Protein 5SV0 (pdb70)

Secondary structure (DSSP, 8-state):
--S-S-----HHHHHTTS-HHHHHHHHHHHHHHHHHHHHHHHHHHHHHHHHHHHHHHHHHHTT-SSHHHHHHHTTTS-TT-HHHHHHHHHHHHHHHTTT---TTT--HHHHHHHHHHHHHHHHHHTTHHHHHHHHHHHHHHHHHHHHHHHHHHHHHHHHS-S--STTSHHHHHHHHHHHHHHHHHHHHHHHHHHHHHHHHHHHHHHHHHHHHHHHHHHHHHHHHHHHHHH--/--HHHHHTTS-HHHHHHHHHHHHHHHHHHHHHHHHHHHHHHHHHHHHHHHHHHTT--SHHHHHHHHTTS-TT-HHHHHHHHHHHHHHHTTT-S-TTT--HHHHHHHHHHHHHHHHHTTTHHHHHHHHHHHHHHHHHHHHHHHHHHHHHHHHHT---GGGTHHHHHHHHHHHHHHHHHHHHHHHHHHHHHHHHHHHHHHHHHHHHHHHHHHHHHHHHHHHHHH--/-HHHHHTSS-HHHHHHHHHHHHHHHHHHHHHHHHHHHHHHHHHHHHHHHHHHHT-SSHHHHHHHTTTS-TT-HHHHHHHHHHHHHHHTTT-S-TTT--HHHHHHHHHHHHHHHHHTTTHHHHHHHHHHHHHHHHHHHHHHHHHHHHHHHHH---SHHHHHHHHHHHHHHHHHHHHHHHHHHHHHHHHHHHHHHHHHHHHHHHHHHHHHHHHHHHHHHHHH-/--SHHHHHHHHHHHHHHHHHHHHHHHHHHHHHHHHHHHHHHHHHTT-SSHHHHHHHHTTS-TT-HHHHHHHHHHHHHHHTTT---TTT--HHHHHHHHHHHHHHHHHHTTHHHHHHHHHHHHHHHHHHHHHHHHHHHHHHHTTT--SGGGTHHHHHHHHHHHHHHHHHHHHHHHHHHHHHHHHHHHHHHHHHHHHHHHHHHHHHHHHHHHHHH-/--HHHHHHHHHHHHHHHHHHHHHHHHHHHHHHHHHHHHHHHHHHTT-SSHHHHHHHHSSS-TT-HHHHHHHHHHHHHHHTTT---TTT--HHHHHHHHHHHHHHHHHHTTHHHHHHHHHHHHHHHHHHHHHHHHHHHHHHTTS----TTTSHHHHHHHHHHHHHHHHHHHHHHHHHHHHHHHHHHHHHHHHHHHHHHHHHHHHHHHHHHHHTT--/--HHHHSS-HHHHHHHHHHHHHHHHHHHHHHHHHHHHHHHHHHHHHHHHHHTT-SSHHHHHHHHTTS-TT-HHHHHHHHHHHHHHHTTT---TTT--HHHHHHHHHHHHHHHHHSTTHHHHHHHHHHHHHHHHHHHHHHHHHHHHHHTTTT--SSTTHHHHHHHHHHHHHHHHHHHHHHHHHHHHHHHHHHHHHHHHHHHHHHHHHHHHHHHHHHHHHHH--/----SHHHHHTTS-HHHHHHHHHHHHHHHHHHHHHHHHHHHHHHHHHHHHHHHHHHTT--SHHHHHHHTTTS-TT-HHHHHHHHHHHHHHHTTT---TTT--HHHHHHHHHHHHHHHHHTTTHHHHHHHHHHHHHHHHHHHHHHHHHHHHHHHHHTSS-SSSSHHHHHHHHHHHHHHHHHHHHHHHHHHHHHHHHHHHHHHHHHHHHHHHHHHHHHHHHHHHHHHS--/-HHHHHHHSS-HHHHHHHHHHHHHHHHHHHHHHHHHHHHHHHHHHHHHHHHHHHT-SSSHHHHHHHTTS-TT-HHHHHHHHHHHHHHHTTT---TTT--HHHHHHHHHHHHHHHHHTTTHHHHHHHHHHHHHHHHHHHHHHHHHHHHHHHHHT---GGGTHHHHHHHHHHHHHHHHHHHHHHHHHHHHHHHHHHHHHHHHHHHHHHHHHHHHHHHHHHHHHH--/-TTHHHHHS--THHHHHHHHHHHHHHHHHHHHHHHHHHHHHHHHHHHHHHHHHHT--SHHHHHHHTTTS-TT-HHHHHHHHHHHHHHHTTT-S-TTT--HHHHHHHHHHHHHHHHHTTTHHHHHHHHHHHHHHHHHHHHHHHHHHHHHHHSS---SHHHHHHHHHHHHHHHHHHHHHHHHHHHHHHHHHHHHHHHHHHHHHHHHHHHHHHHHHHHHHHHHH-/--HHHHHHHHHHHHHHHHHHHHHHHHHHHHHHHHHHHHHHHHHHTT-SSHHHHHHHHTTS-TT-HHHHHHHHHHHHHHHTTT-S-TTT--HHHHHHHHHHHHHHHHHHTTHHHHHHHHHHHHHHHHHHHHHHHHHHHHHHTTT---TTTTTHHHHHHHHHHHHHHHHHHHHHHHHHHHHHHHHHHHHHHHHHHHHHHHHHHHHHHHHHHHHH-

GO terms:
  GO:0005515 protein binding (F, IPI)
  GO:0005886 plasma membrane (C, IDA)
  GO:0042802 identical protein binding (F, IDA)
  GO:0098797 plasma membrane protein complex (C, IDA)
  GO:0042928 ferrichrome import into cell (P, EXP)
  GO:0031992 energy transducer activity (F, IMP)
  GO:0050821 protein stabilization (P, IMP)

Foldseek 3Di:
DDLVVLQVVADPLLVVLLVVLVVLLVLLVVCLVVLVVVLVVLVVLLVVLLVQCVVQLALVSNQVSCVPSDPPDLLNVLSVLLVVLCVVCPPDPDVVVNVVSVVVLVVVLVVVLVVLCVSLVSLVCLLVCLLVSLVVQLVVQVVVLCVVCPPVPHDDVVVSVSSNVSSVVSNVSSNVSNPSSVVSSVVSVVSSVVSSVSSVVSSVSNVVNSVVVVVVVVVVVVPD/DVVCVQPVDDPLLVVLLVVLVVLQVVLVVCLVVLVVVLVVLVVLLVVLVVQQVPDPALVVSCVSCVVSDDPDLLNVLSVLLVVLCVVCPPPPDVVVSVVSLVVQLVVLVVVLVVSCVVLVSLVVQLVCLQVSLQVQLVQLQVVLVVQCVVVVDPDDVSSVRSNVRSVVSNVSSCVSNVSSVVSSVVSNVSSVVVSVSSVVSSVVNVVNSVVVVVVVVVVVD/DDPVLVVLLVVLVVLLVLLVVCLVVLVVVLVVLVVLLVVLVVQLVPDPALVSNQVSCVPSDPPRLLNVLSVLLVVLVVVCPVDPDVVVSVVSLVVLVVVLVVVLVVSCPPLVSLVVLLVCLLVSLVVQLVVQVVVLVVVCVPPPDDDCVVSVVSNVSSNVSNVSSNVSNVSSVVSSVVSVVSSVVSSVSSVVSSVSSVVNSVVVVVVVVVVVVD/DDVLLVVLQVVLVVLQVVLVVLLVVLVVVLVVLVVLLVVLVVQQVPDPALVSNCVSCVPSDPPNLLNVLSVLLVVLVVVCPVPPDLVVSVVSVVVLVVVLVVVLVVLCVSLPSLVVQQVCLQVSLVVQLVVLQVVLVVQCPPVPDDDDPSSVRSNVRSVVSNVSSCSRHPVSVVSSVVSNVSSVVVSVSSVVSSVVSVVNSSVVVVVVVVVVPPD/DVVLLVPDDPLLVVLLVVLVVLLVLLVVCVVVLVVVLVVLVVLLVVLLVQQVVDPALVSNCVSCVPSDDPDLLVVLSVLLVVLVVVCVVPPDVVVSVVSLVVQLVVLVVVLVVLCPPLVSLVVQLVCLQVSLQVFLVVLQVVLVVQCPPVVDDDPPSSVSSNVRNVVSNVSSCSSNVSSVVSSVVSNVSSVVVSVSSVVSSVSSVVNSSVVVVVVVVVVVVD/DDDDDPVVLLVVADPLLNVLLVVLVVLLVVLVVCLVVLVVVLVVLVVLLVVLCVQQVPDQALVSNCVSVVPSDPPNLLNVLSVLLVVLCVVCPPDPDVVVSVVSLVVLVVVLVVVLVVSCVCLVSLVVLLVCLLVSLVVQLVVLVVVLVVCCVVVHDPPCVVSVSSNVSSVVSNVSSNVSNVSSVVSSVVSVVSSVVVSVSSVVSSVVSVVNSVVVSVVVVVVVPDDD/DPDVVLLVDADPLLVVLLVVLVVLLVVLVVVLVVLVVVLVVLVVLLVVLLVQQVPDQALVSNCVSCVPSDPPNLLNVLSVLLVVLVVVCPPDPDLVVSVVSLVVLVVVLVVVLVVLCPPLVSLVCLLVCLLVSLVVQLVVQVVVLVVVCVVVPDDDCVVSVSSNVSSVVSNVSSNVSNPSSVVSSVVSVVSSVVVSVSSVSSNVSSVVNSVVNVVVVVVVVVPD/DPCVVLLVLDDVLLVVLLVVLVVLLVLLVVCLVVLVVVLVVLVVLLVVLLVLQPPPPALVSNCVSVVPSPPPNPLNVLSVLLVVLCVVCPPPPDVVVSVVSLVVQLVSLVVVLVVSCVVLVSLVVQLVCLQVSLQVQLVQLQVCLVVQCVPPPDPPCVSSPRSNVSSVVSNVSSCSSNVSSVVSSVVSVVSSVVVSVSSVVSSVSNVVNSVVVVVVVVVVVD/DDPVLVVLLVVLVVLLVVLVVCLVVLVVVLVVLVVLLVVLVVQQVPDPALVVNCVSCVPSDPPDLLNVLSVLLVVLCVVCPPPPDLVVNVVSLVVLVVVLVVVLVVLCPPLVSLVVLLVCLLVSLVVSLVVQVVVLVVVCVVVVDDDCVVSVVSNVVSNVSSVSSNVSNVSSVVSSVVSVVSSVVSSVSSVVSNVSNVVNSVVVVVVVVVVVD/DDDDDDDADDPVRLLVLADPLLVVLLVVLVVLLVVLVVVLVVLVVVLVVLVVLLVVLLVQLVPDPALVSNCVSCVPSDPPNLLNVLSVLLVVLCVVCPPPPDLVVSVVSLVVLVVVLVVVLVVLCPPLVSLVVLLVCLLVSLVVLLVVLVVVLVVVDPPDDDCDDVVSVSSNVSSVVSNVSSNVSNVVSVVSSVVSVVSSVVVSVSSVSSNVSNVVNSVVVVVVVVVVVVPD

B-factor: mean 79.54, std 27.46, range [30.97, 222.84]

InterPro domains:
  IPR002898 MotA/TolQ/ExbB proton channel [PF01618] (97-203)
  IPR014164 TonB-system energizer ExbB type-1 [TIGR02797] (11-222)
  IPR050790 ExbB/TolQ Biopolymer Transport [PTHR30625] (7-225)

Structure (mmCIF, N/CA/C/O backbone):
data_5SV0
#
_entry.id   5SV0
#
_cell.length_a   137.166
_cell.length_b   104.779
_cell.length_c   149.364
_cell.angle_alpha   90.00
_cell.angle_beta   91.77
_cell.angle_gamma   90.00
#
_symmetry.space_group_name_H-M   'P 1 21 1'
#
loop_
_entity.id
_entity.type
_entity.pdbx_description
1 polymer 'Biopolymer transport protein ExbB'
2 non-polymer '4-(2-HYDROXYETHYL)-1-PIPERAZINE ETHANESULFONIC ACID'
3 non-polymer 'CALCIUM ION'
4 water water
#
loop_
_atom_site.group_PDB
_atom_site.id
_atom_site.type_symbol
_atom_site.label_atom_id
_atom_site.label_alt_id
_atom_site.label_comp_id
_atom_site.label_asym_id
_atom_site.label_entity_id
_atom_site.label_seq_id
_atom_site.pdbx_PDB_ins_code
_atom_site.Cartn_x
_atom_site.Cartn_y
_atom_site.Cartn_z
_atom_site.occupancy
_atom_site.B_iso_or_equiv
_atom_site.auth_seq_id
_atom_site.auth_comp_id
_atom_site.auth_asym_id
_atom_site.auth_atom_id
_atom_site.pdbx_PDB_model_num
ATOM 1 N N . LEU A 1 10 ? -21.976 -7.199 -74.256 1.00 101.30 10 LEU B N 1
ATOM 2 C CA . LEU A 1 10 ? -21.989 -5.982 -73.448 1.00 112.03 10 LEU B CA 1
ATOM 3 C C . LEU A 1 10 ? -20.599 -5.326 -73.448 1.00 117.21 10 LEU B C 1
ATOM 4 O O . LEU A 1 10 ? -19.796 -5.597 -74.340 1.00 119.33 10 LEU B O 1
ATOM 9 N N . SER A 1 11 ? -20.312 -4.467 -72.465 1.00 118.56 11 SER B N 1
ATOM 10 C CA . SER A 1 11 ? -19.012 -3.814 -72.410 1.00 120.14 11 SER B CA 1
ATOM 11 C C . SER A 1 11 ? -17.946 -4.802 -71.936 1.00 112.88 11 SER B C 1
ATOM 12 O O . SER A 1 11 ? -18.221 -5.976 -71.675 1.00 109.64 11 SER B O 1
ATOM 15 N N . VAL A 1 12 ? -16.700 -4.329 -71.833 1.00 109.27 12 VAL B N 1
ATOM 16 C CA . VAL A 1 12 ? -15.655 -5.148 -71.222 1.00 103.13 12 VAL B CA 1
ATOM 17 C C . VAL A 1 12 ? -15.982 -5.404 -69.751 1.00 109.66 12 VAL B C 1
ATOM 18 O O . VAL A 1 12 ? -15.852 -6.534 -69.248 1.00 99.91 12 VAL B O 1
ATOM 22 N N . TRP A 1 13 ? -16.437 -4.364 -69.048 1.00 122.35 13 TRP B N 1
ATOM 23 C CA . TRP A 1 13 ? -16.890 -4.495 -67.667 1.00 129.95 13 TRP B CA 1
ATOM 24 C C . TRP A 1 13 ? -18.055 -5.469 -67.519 1.00 130.55 13 TRP B C 1
ATOM 25 O O . TRP A 1 13 ? -17.884 -6.560 -66.964 1.00 126.34 13 TRP B O 1
ATOM 36 N N . GLY A 1 14 ? -19.239 -5.097 -68.026 1.00 137.44 14 GLY B N 1
ATOM 37 C CA . GLY A 1 14 ? -20.386 -5.987 -67.942 1.00 137.82 14 GLY B CA 1
ATOM 38 C C . GLY A 1 14 ? -20.111 -7.355 -68.513 1.00 132.04 14 GLY B C 1
ATOM 39 O O . GLY A 1 14 ? -20.829 -8.309 -68.197 1.00 132.36 14 GLY B O 1
ATOM 40 N N . MET A 1 15 ? -19.074 -7.472 -69.336 1.00 126.67 15 MET B N 1
ATOM 41 C CA . MET A 1 15 ? -18.612 -8.740 -69.877 1.00 124.46 15 MET B CA 1
ATOM 42 C C . MET A 1 15 ? -17.780 -9.537 -68.877 1.00 127.77 15 MET B C 1
ATOM 43 O O . MET A 1 15 ? -17.739 -10.769 -68.983 1.00 122.92 15 MET B O 1
ATOM 48 N N . TYR A 1 16 ? -17.136 -8.878 -67.900 1.00 134.31 16 TYR B N 1
ATOM 49 C CA . TYR A 1 16 ? -16.346 -9.609 -66.903 1.00 130.96 16 TYR B CA 1
ATOM 50 C C . TYR A 1 16 ? -17.244 -10.362 -65.927 1.00 138.05 16 TYR B C 1
ATOM 51 O O . TYR A 1 16 ? -17.176 -11.592 -65.824 1.00 140.53 16 TYR B O 1
ATOM 60 N N . GLN A 1 17 ? -18.072 -9.636 -65.174 1.00 142.54 17 GLN B N 1
ATOM 61 C CA . GLN A 1 17 ? -18.850 -10.229 -64.093 1.00 143.91 17 GLN B CA 1
ATOM 62 C C . GLN A 1 17 ? -20.038 -11.039 -64.586 1.00 137.45 17 GLN B C 1
ATOM 63 O O . GLN A 1 17 ? -20.733 -11.652 -63.770 1.00 137.88 17 GLN B O 1
ATOM 69 N N . HIS A 1 18 ? -20.290 -11.045 -65.887 1.00 129.46 18 HIS B N 1
ATOM 70 C CA . HIS A 1 18 ? -21.300 -11.894 -66.496 1.00 122.19 18 HIS B CA 1
ATOM 71 C C . HIS A 1 18 ? -20.758 -13.260 -66.895 1.00 119.48 18 HIS B C 1
ATOM 72 O O . HIS A 1 18 ? -21.480 -14.039 -67.527 1.00 120.33 18 HIS B O 1
ATOM 79 N N . ALA A 1 19 ? -19.507 -13.557 -66.548 1.00 116.93 19 ALA B N 1
ATOM 80 C CA . ALA A 1 19 ? -18.788 -14.746 -66.971 1.00 111.71 19 ALA B CA 1
ATOM 81 C C . ALA A 1 19 ? -18.742 -15.777 -65.844 1.00 106.91 19 ALA B C 1
ATOM 82 O O . ALA A 1 19 ? -19.182 -15.535 -64.717 1.00 100.05 19 ALA B O 1
ATOM 84 N N . ASP A 1 20 ? -18.170 -16.937 -66.159 1.00 103.80 20 ASP B N 1
ATOM 85 C CA . ASP A 1 20 ? -18.100 -18.039 -65.214 1.00 110.77 20 ASP B CA 1
ATOM 86 C C . ASP A 1 20 ? -17.147 -17.697 -64.073 1.00 108.21 20 ASP B C 1
ATOM 87 O O . ASP A 1 20 ? -16.288 -16.821 -64.189 1.00 111.61 20 ASP B O 1
ATOM 92 N N . ILE A 1 21 ? -17.350 -18.359 -62.931 1.00 103.98 21 ILE B N 1
ATOM 93 C CA . ILE A 1 21 ? -16.530 -18.062 -61.760 1.00 101.70 21 ILE B CA 1
ATOM 94 C C . ILE A 1 21 ? -15.062 -18.373 -62.045 1.00 96.15 21 ILE B C 1
ATOM 95 O O . ILE A 1 21 ? -14.167 -17.607 -61.662 1.00 95.99 21 ILE B O 1
ATOM 100 N N . VAL A 1 22 ? -14.794 -19.488 -62.734 1.00 88.93 22 VAL B N 1
ATOM 101 C CA . VAL A 1 22 ? -13.428 -19.835 -63.126 1.00 76.08 22 VAL B CA 1
ATOM 102 C C . VAL A 1 22 ? -12.858 -18.774 -64.069 1.00 79.00 22 VAL B C 1
ATOM 103 O O . VAL A 1 22 ? -11.721 -18.311 -63.903 1.00 83.51 22 VAL B O 1
ATOM 107 N N . VAL A 1 23 ? -13.646 -18.347 -65.062 1.00 80.05 23 VAL B N 1
ATOM 108 C CA . VAL A 1 23 ? -13.137 -17.358 -66.013 1.00 80.43 23 VAL B CA 1
ATOM 109 C C . VAL A 1 23 ? -12.879 -16.030 -65.303 1.00 81.08 23 VAL B C 1
ATOM 110 O O . VAL A 1 23 ? -11.874 -15.362 -65.567 1.00 77.33 23 VAL B O 1
ATOM 114 N N . LYS A 1 24 ? -13.778 -15.632 -64.390 1.00 86.03 24 LYS B N 1
ATOM 115 C CA . LYS A 1 24 ? -13.532 -14.488 -63.511 1.00 89.61 24 LYS B CA 1
ATOM 116 C C . LYS A 1 24 ? -12.179 -14.604 -62.822 1.00 95.88 24 LYS B C 1
ATOM 117 O O . LYS A 1 24 ? -11.386 -13.650 -62.796 1.00 93.02 24 LYS B O 1
ATOM 123 N N . CYS A 1 25 ? -11.913 -15.774 -62.231 1.00 102.27 25 CYS B N 1
ATOM 124 C CA . CYS A 1 25 ? -10.635 -15.999 -61.563 1.00 101.72 25 CYS B CA 1
ATOM 125 C C . CYS A 1 25 ? -9.472 -15.757 -62.512 1.00 97.14 25 CYS B C 1
ATOM 126 O O . CYS A 1 25 ? -8.519 -15.052 -62.171 1.00 96.91 25 CYS B O 1
ATOM 129 N N . VAL A 1 26 ? -9.542 -16.333 -63.720 1.00 95.25 26 VAL B N 1
ATOM 130 C CA . VAL A 1 26 ? -8.471 -16.161 -64.706 1.00 87.68 26 VAL B CA 1
ATOM 131 C C . VAL A 1 26 ? -8.220 -14.687 -64.993 1.00 85.31 26 VAL B C 1
ATOM 132 O O . VAL A 1 26 ? -7.076 -14.216 -64.962 1.00 82.90 26 VAL B O 1
ATOM 136 N N . MET A 1 27 ? -9.288 -13.933 -65.250 1.00 85.96 27 MET B N 1
ATOM 137 C CA . MET A 1 27 ? -9.135 -12.527 -65.609 1.00 88.08 27 MET B CA 1
ATOM 138 C C . MET A 1 27 ? -8.508 -11.735 -64.470 1.00 88.28 27 MET B C 1
ATOM 139 O O . MET A 1 27 ? -7.591 -10.925 -64.689 1.00 91.08 27 MET B O 1
ATOM 144 N N . ILE A 1 28 ? -8.995 -11.948 -63.242 1.00 87.89 28 ILE B N 1
ATOM 145 C CA . ILE A 1 28 ? -8.471 -11.192 -62.103 1.00 94.62 28 ILE B CA 1
ATOM 146 C C . ILE A 1 28 ? -7.005 -11.553 -61.831 1.00 89.76 28 ILE B C 1
ATOM 147 O O . ILE A 1 28 ? -6.165 -10.673 -61.580 1.00 83.79 28 ILE B O 1
ATOM 152 N N . GLY A 1 29 ? -6.668 -12.845 -61.892 1.00 86.07 29 GLY B N 1
ATOM 153 C CA . GLY A 1 29 ? -5.282 -13.249 -61.717 1.00 75.67 29 GLY B CA 1
ATOM 154 C C . GLY A 1 29 ? -4.357 -12.625 -62.749 1.00 82.80 29 GLY B C 1
ATOM 155 O O . GLY A 1 29 ? -3.263 -12.161 -62.420 1.00 87.66 29 GLY B O 1
ATOM 156 N N . LEU A 1 30 ? -4.781 -12.604 -64.014 1.00 87.51 30 LEU B N 1
ATOM 157 C CA . LEU A 1 30 ? -3.958 -11.974 -65.045 1.00 87.54 30 LEU B CA 1
ATOM 158 C C . LEU A 1 30 ? -3.738 -10.492 -64.745 1.00 88.60 30 LEU B C 1
ATOM 159 O O . LEU A 1 30 ? -2.621 -9.970 -64.903 1.00 92.94 30 LEU B O 1
ATOM 164 N N . ILE A 1 31 ? -4.782 -9.798 -64.286 1.00 86.46 31 ILE B N 1
ATOM 165 C CA . ILE A 1 31 ? -4.608 -8.376 -64.008 1.00 87.10 31 ILE B CA 1
ATOM 166 C C . ILE A 1 31 ? -3.609 -8.173 -62.870 1.00 91.82 31 ILE B C 1
ATOM 167 O O . ILE A 1 31 ? -2.688 -7.340 -62.968 1.00 96.48 31 ILE B O 1
ATOM 172 N N . LEU A 1 32 ? -3.725 -8.972 -61.800 1.00 89.52 32 LEU B N 1
ATOM 173 C CA . LEU A 1 32 ? -2.744 -8.867 -60.718 1.00 86.59 32 LEU B CA 1
ATOM 174 C C . LEU A 1 32 ? -1.330 -9.112 -61.224 1.00 90.37 32 LEU B C 1
ATOM 175 O O . LEU A 1 32 ? -0.389 -8.409 -60.830 1.00 104.49 32 LEU B O 1
ATOM 180 N N . ALA A 1 33 ? -1.157 -10.119 -62.082 1.00 81.02 33 ALA B N 1
ATOM 181 C CA . ALA A 1 33 ? 0.139 -10.331 -62.714 1.00 81.03 33 ALA B CA 1
ATOM 182 C C . ALA A 1 33 ? 0.654 -9.052 -63.367 1.00 88.28 33 ALA B C 1
ATOM 183 O O . ALA A 1 33 ? 1.832 -8.698 -63.214 1.00 92.34 33 ALA B O 1
ATOM 185 N N . SER A 1 34 ? -0.214 -8.337 -64.092 1.00 87.50 34 SER B N 1
ATOM 186 C CA . SER A 1 34 ? 0.218 -7.070 -64.674 1.00 91.75 34 SER B CA 1
ATOM 187 C C . SER A 1 34 ? 0.737 -6.121 -63.592 1.00 93.78 34 SER B C 1
ATOM 188 O O . SER A 1 34 ? 1.778 -5.463 -63.773 1.00 99.48 34 SER B O 1
ATOM 191 N N . VAL A 1 35 ? 0.049 -6.065 -62.441 1.00 88.88 35 VAL B N 1
ATOM 192 C CA . VAL A 1 35 ? 0.483 -5.168 -61.360 1.00 90.04 35 VAL B CA 1
ATOM 193 C C . VAL A 1 35 ? 1.880 -5.539 -60.860 1.00 80.26 35 VAL B C 1
ATOM 194 O O . VAL A 1 35 ? 2.765 -4.681 -60.724 1.00 74.59 35 VAL B O 1
ATOM 198 N N . VAL A 1 36 ? 2.114 -6.826 -60.622 1.00 78.16 36 VAL B N 1
ATOM 199 C CA . VAL A 1 36 ? 3.436 -7.258 -60.181 1.00 79.16 36 VAL B CA 1
ATOM 200 C C . VAL A 1 36 ? 4.492 -6.881 -61.216 1.00 85.38 36 VAL B C 1
ATOM 201 O O . VAL A 1 36 ? 5.593 -6.420 -60.870 1.00 91.14 36 VAL B O 1
ATOM 205 N N . THR A 1 37 ? 4.163 -7.040 -62.502 1.00 83.23 37 THR B N 1
ATOM 206 C CA . THR A 1 37 ? 5.105 -6.678 -63.553 1.00 77.41 37 THR B CA 1
ATOM 207 C C . THR A 1 37 ? 5.530 -5.224 -63.417 1.00 78.87 37 THR B C 1
ATOM 208 O O . THR A 1 37 ? 6.726 -4.914 -63.334 1.00 82.48 37 THR B O 1
ATOM 212 N N . TRP A 1 38 ? 4.566 -4.321 -63.313 1.00 77.68 38 TRP B N 1
ATOM 213 C CA . TRP A 1 38 ? 4.964 -2.922 -63.337 1.00 82.41 38 TRP B CA 1
ATOM 214 C C . TRP A 1 38 ? 5.607 -2.484 -62.025 1.00 86.28 38 TRP B C 1
ATOM 215 O O . TRP A 1 38 ? 6.493 -1.620 -62.038 1.00 93.27 38 TRP B O 1
ATOM 226 N N . ALA A 1 39 ? 5.201 -3.068 -60.893 1.00 83.08 39 ALA B N 1
ATOM 227 C CA . ALA A 1 39 ? 5.868 -2.768 -59.624 1.00 78.57 39 ALA B CA 1
ATOM 228 C C . ALA A 1 39 ? 7.351 -3.127 -59.682 1.00 80.04 39 ALA B C 1
ATOM 229 O O . ALA A 1 39 ? 8.233 -2.276 -59.455 1.00 88.87 39 ALA B O 1
ATOM 231 N N . ILE A 1 40 ? 7.640 -4.388 -60.020 1.00 76.04 40 ILE B N 1
ATOM 232 C CA . ILE A 1 40 ? 9.023 -4.815 -60.225 1.00 73.14 40 ILE B CA 1
ATOM 233 C C . ILE A 1 40 ? 9.738 -3.865 -61.174 1.00 78.91 40 ILE B C 1
ATOM 234 O O . ILE A 1 40 ? 10.875 -3.441 -60.921 1.00 90.39 40 ILE B O 1
ATOM 239 N N . PHE A 1 41 ? 9.074 -3.495 -62.267 1.00 71.63 41 PHE B N 1
ATOM 240 C CA . PHE A 1 41 ? 9.727 -2.646 -63.246 1.00 70.82 41 PHE B CA 1
ATOM 241 C C . PHE A 1 41 ? 10.162 -1.320 -62.635 1.00 79.88 41 PHE B C 1
ATOM 242 O O . PHE A 1 41 ? 11.327 -0.932 -62.757 1.00 83.12 41 PHE B O 1
ATOM 250 N N . PHE A 1 42 ? 9.255 -0.618 -61.953 1.00 89.78 42 PHE B N 1
ATOM 251 C CA . PHE A 1 42 ? 9.594 0.733 -61.504 1.00 102.68 42 PHE B CA 1
ATOM 252 C C . PHE A 1 42 ? 10.681 0.708 -60.428 1.00 104.19 42 PHE B C 1
ATOM 253 O O . PHE A 1 42 ? 11.713 1.407 -60.541 1.00 108.97 42 PHE B O 1
ATOM 261 N N . SER A 1 43 ? 10.513 -0.163 -59.425 1.00 97.79 43 SER B N 1
ATOM 262 C CA . SER A 1 43 ? 11.486 -0.208 -58.337 1.00 93.05 43 SER B CA 1
ATOM 263 C C . SER A 1 43 ? 12.859 -0.644 -58.842 1.00 90.35 43 SER B C 1
ATOM 264 O O . SER A 1 43 ? 13.871 0.042 -58.620 1.00 90.55 43 SER B O 1
ATOM 267 N N . LYS A 1 44 ? 12.913 -1.766 -59.562 1.00 87.77 44 LYS B N 1
ATOM 268 C CA . LYS A 1 44 ? 14.212 -2.238 -60.022 1.00 86.46 44 LYS B CA 1
ATOM 269 C C . LYS A 1 44 ? 14.848 -1.249 -60.996 1.00 83.92 44 LYS B C 1
ATOM 270 O O . LYS A 1 44 ? 16.076 -1.141 -61.050 1.00 86.69 44 LYS B O 1
ATOM 276 N N . SER A 1 45 ? 14.039 -0.476 -61.721 1.00 81.49 45 SER B N 1
ATOM 277 C CA . SER A 1 45 ? 14.601 0.502 -62.649 1.00 82.66 45 SER B CA 1
ATOM 278 C C . SER A 1 45 ? 15.374 1.587 -61.913 1.00 90.18 45 SER B C 1
ATOM 279 O O . SER A 1 45 ? 16.522 1.907 -62.276 1.00 90.75 45 SER B O 1
ATOM 282 N N . VAL A 1 46 ? 14.763 2.185 -60.885 1.00 96.30 46 VAL B N 1
ATOM 283 C CA . VAL A 1 46 ? 15.491 3.243 -60.181 1.00 101.88 46 VAL B CA 1
ATOM 284 C C . VAL A 1 46 ? 16.713 2.661 -59.457 1.00 97.32 46 VAL B C 1
ATOM 285 O O . VAL A 1 46 ? 17.805 3.264 -59.443 1.00 84.21 46 VAL B O 1
ATOM 289 N N . GLU A 1 47 ? 16.564 1.451 -58.911 1.00 95.37 47 GLU B N 1
ATOM 290 C CA . GLU A 1 47 ? 17.678 0.769 -58.263 1.00 94.22 47 GLU B CA 1
ATOM 291 C C . GLU A 1 47 ? 18.879 0.634 -59.208 1.00 87.81 47 GLU B C 1
ATOM 292 O O . GLU A 1 47 ? 19.986 1.118 -58.914 1.00 91.25 47 GLU B O 1
ATOM 298 N N . PHE A 1 48 ? 18.674 -0.006 -60.365 1.00 79.07 48 PHE B N 1
ATOM 299 C CA . PHE A 1 48 ? 19.787 -0.223 -61.287 1.00 77.56 48 PHE B CA 1
ATOM 300 C C . PHE A 1 48 ? 20.403 1.089 -61.752 1.00 78.08 48 PHE B C 1
ATOM 301 O O . PHE A 1 48 ? 21.625 1.169 -61.928 1.00 79.79 48 PHE B O 1
ATOM 309 N N . PHE A 1 49 ? 19.592 2.133 -61.962 1.00 76.56 49 PHE B N 1
ATOM 310 C CA . PHE A 1 49 ? 20.205 3.384 -62.406 1.00 77.62 49 PHE B CA 1
ATOM 311 C C . PHE A 1 49 ? 21.166 3.925 -61.358 1.00 75.50 49 PHE B C 1
ATOM 312 O O . PHE A 1 49 ? 22.291 4.335 -61.685 1.00 61.73 49 PHE B O 1
ATOM 320 N N . ASN A 1 50 ? 20.753 3.918 -60.087 1.00 84.03 50 ASN B N 1
ATOM 321 C CA . ASN A 1 50 ? 21.649 4.428 -59.050 1.00 81.06 50 ASN B CA 1
ATOM 322 C C . ASN A 1 50 ? 22.924 3.594 -58.961 1.00 78.29 50 ASN B C 1
ATOM 323 O O . ASN A 1 50 ? 24.036 4.134 -59.047 1.00 80.66 50 ASN B O 1
ATOM 328 N N . GLN A 1 51 ? 22.784 2.263 -58.851 1.00 74.37 51 GLN B N 1
ATOM 329 C CA . GLN A 1 51 ? 23.974 1.423 -58.696 1.00 70.29 51 GLN B CA 1
ATOM 330 C C . GLN A 1 51 ? 24.929 1.559 -59.869 1.00 70.02 51 GLN B C 1
ATOM 331 O O . GLN A 1 51 ? 26.151 1.613 -59.676 1.00 72.14 51 GLN B O 1
ATOM 337 N N . LYS A 1 52 ? 24.400 1.631 -61.089 1.00 72.01 52 LYS B N 1
ATOM 338 C CA . LYS A 1 52 ? 25.282 1.768 -62.240 1.00 72.34 52 LYS B CA 1
ATOM 339 C C . LYS A 1 52 ? 26.040 3.094 -62.191 1.00 76.34 52 LYS B C 1
ATOM 340 O O . LYS A 1 52 ? 27.258 3.123 -62.428 1.00 78.07 52 LYS B O 1
ATOM 346 N N . ARG A 1 53 ? 25.357 4.194 -61.829 1.00 73.51 53 ARG B N 1
ATOM 347 C CA . ARG A 1 53 ? 26.050 5.484 -61.698 1.00 71.89 53 ARG B CA 1
ATOM 348 C C . ARG A 1 53 ? 27.186 5.408 -60.682 1.00 69.84 53 ARG B C 1
ATOM 349 O O . ARG A 1 53 ? 28.327 5.811 -60.970 1.00 66.69 53 ARG B O 1
ATOM 357 N N . ARG A 1 54 ? 26.882 4.906 -59.474 1.00 64.63 54 ARG B N 1
ATOM 358 C CA . ARG A 1 54 ? 27.881 4.836 -58.411 1.00 60.97 54 ARG B CA 1
ATOM 359 C C . ARG A 1 54 ? 29.087 4.011 -58.851 1.00 60.57 54 ARG B C 1
ATOM 360 O O . ARG A 1 54 ? 30.242 4.436 -58.704 1.00 62.33 54 ARG B O 1
ATOM 368 N N . LEU A 1 55 ? 28.834 2.832 -59.421 1.00 65.78 55 LEU B N 1
ATOM 369 C CA . LEU A 1 55 ? 29.938 1.985 -59.855 1.00 64.68 55 LEU B CA 1
ATOM 370 C C . LEU A 1 55 ? 30.773 2.665 -60.937 1.00 72.09 55 LEU B C 1
ATOM 371 O O . LEU A 1 55 ? 32.006 2.617 -60.894 1.00 71.60 55 LEU B O 1
ATOM 376 N N . LYS A 1 56 ? 30.130 3.302 -61.918 1.00 72.18 56 LYS B N 1
ATOM 377 C CA . LYS A 1 56 ? 30.902 3.978 -62.955 1.00 74.97 56 LYS B CA 1
ATOM 378 C C . LYS A 1 56 ? 31.831 5.029 -62.347 1.00 76.38 56 LYS B C 1
ATOM 379 O O . LYS A 1 56 ? 33.022 5.103 -62.694 1.00 77.28 56 LYS B O 1
ATOM 385 N N . ARG A 1 57 ? 31.301 5.837 -61.417 1.00 79.86 57 ARG B N 1
ATOM 386 C CA . ARG A 1 57 ? 32.097 6.871 -60.748 1.00 78.93 57 ARG B CA 1
ATOM 387 C C . ARG A 1 57 ? 33.302 6.265 -60.030 1.00 76.68 57 ARG B C 1
ATOM 388 O O . ARG A 1 57 ? 34.456 6.659 -60.261 1.00 79.79 57 ARG B O 1
ATOM 396 N N . GLU A 1 58 ? 33.041 5.295 -59.148 1.00 67.25 58 GLU B N 1
ATOM 397 C CA . GLU A 1 58 ? 34.101 4.627 -58.397 1.00 65.68 58 GLU B CA 1
ATOM 398 C C . GLU A 1 58 ? 35.159 4.034 -59.324 1.00 67.26 58 GLU B C 1
ATOM 399 O O . GLU A 1 58 ? 36.364 4.172 -59.087 1.00 75.76 58 GLU B O 1
ATOM 405 N N . GLN A 1 59 ? 34.723 3.416 -60.417 1.00 61.00 59 GLN B N 1
ATOM 406 C CA . GLN A 1 59 ? 35.650 2.775 -61.336 1.00 66.07 59 GLN B CA 1
ATOM 407 C C . GLN A 1 59 ? 36.589 3.787 -61.968 1.00 73.18 59 GLN B C 1
ATOM 408 O O . GLN A 1 59 ? 37.805 3.561 -62.061 1.00 71.44 59 GLN B O 1
ATOM 414 N N . GLN A 1 60 ? 36.041 4.902 -62.439 1.00 80.12 60 GLN B N 1
ATOM 415 C CA . GLN A 1 60 ? 36.921 5.876 -63.060 1.00 86.53 60 GLN B CA 1
ATOM 416 C C . GLN A 1 60 ? 37.824 6.538 -62.042 1.00 82.88 60 GLN B C 1
ATOM 417 O O . GLN A 1 60 ? 38.931 6.951 -62.398 1.00 91.76 60 GLN B O 1
ATOM 423 N N . LEU A 1 61 ? 37.395 6.633 -60.777 1.00 77.14 61 LEU B N 1
ATOM 424 C CA . LEU A 1 61 ? 38.304 7.173 -59.762 1.00 74.44 61 LEU B CA 1
ATOM 425 C C . LEU A 1 61 ? 39.444 6.211 -59.454 1.00 70.76 61 LEU B C 1
ATOM 426 O O . LEU A 1 61 ? 40.566 6.646 -59.163 1.00 69.60 61 LEU B O 1
ATOM 431 N N . LEU A 1 62 ? 39.176 4.909 -59.499 1.00 68.21 62 LEU B N 1
ATOM 432 C CA . LEU A 1 62 ? 40.221 3.937 -59.246 1.00 60.94 62 LEU B CA 1
ATOM 433 C C . LEU A 1 62 ? 41.122 3.735 -60.446 1.00 63.35 62 LEU B C 1
ATOM 434 O O . LEU A 1 62 ? 42.211 3.180 -60.287 1.00 63.65 62 LEU B O 1
ATOM 439 N N . ALA A 1 63 ? 40.699 4.193 -61.632 1.00 69.20 63 ALA B N 1
ATOM 440 C CA . ALA A 1 63 ? 41.495 4.011 -62.844 1.00 69.60 63 ALA B CA 1
ATOM 441 C C . ALA A 1 63 ? 42.903 4.544 -62.687 1.00 70.79 63 ALA B C 1
ATOM 442 O O . ALA A 1 63 ? 43.842 4.016 -63.287 1.00 75.88 63 ALA B O 1
ATOM 444 N N . GLU A 1 64 ? 43.069 5.578 -61.886 1.00 74.63 64 GLU B N 1
ATOM 445 C CA . GLU A 1 64 ? 44.351 6.224 -61.712 1.00 78.38 64 GLU B CA 1
ATOM 446 C C . GLU A 1 64 ? 45.199 5.560 -60.638 1.00 74.60 64 GLU B C 1
ATOM 447 O O . GLU A 1 64 ? 46.299 6.044 -60.348 1.00 65.63 64 GLU B O 1
ATOM 453 N N . ALA A 1 65 ? 44.722 4.449 -60.067 1.00 73.06 65 ALA B N 1
ATOM 454 C CA . ALA A 1 65 ? 45.185 4.038 -58.747 1.00 68.30 65 ALA B CA 1
ATOM 455 C C . ALA A 1 65 ? 46.675 3.729 -58.737 1.00 74.90 65 ALA B C 1
ATOM 456 O O . ALA A 1 65 ? 47.389 4.162 -57.831 1.00 91.38 65 ALA B O 1
ATOM 458 N N . ARG A 1 66 ? 47.167 2.949 -59.694 1.00 60.17 66 ARG B N 1
ATOM 459 C CA . ARG A 1 66 ? 48.624 2.759 -59.804 1.00 69.76 66 ARG B CA 1
ATOM 460 C C . ARG A 1 66 ? 49.329 1.980 -58.673 1.00 62.03 66 ARG B C 1
ATOM 461 O O . ARG A 1 66 ? 50.465 1.550 -58.864 1.00 59.79 66 ARG B O 1
ATOM 469 N N . SER A 1 67 ? 48.684 1.761 -57.524 1.00 64.35 67 SER B N 1
ATOM 470 C CA . SER A 1 67 ? 49.045 0.712 -56.561 1.00 57.86 67 SER B CA 1
ATOM 471 C C . SER A 1 67 ? 47.824 0.349 -55.725 1.00 56.52 67 SER B C 1
ATOM 472 O O . SER A 1 67 ? 46.838 1.084 -55.684 1.00 56.77 67 SER B O 1
ATOM 475 N N . LEU A 1 68 ? 47.925 -0.764 -54.996 1.00 57.58 68 LEU B N 1
ATOM 476 C CA . LEU A 1 68 ? 46.769 -1.199 -54.217 1.00 54.09 68 LEU B CA 1
ATOM 477 C C . LEU A 1 68 ? 46.547 -0.286 -53.007 1.00 61.42 68 LEU B C 1
ATOM 478 O O . LEU A 1 68 ? 45.400 -0.043 -52.617 1.00 61.77 68 LEU B O 1
ATOM 483 N N . ASN A 1 69 ? 47.614 0.263 -52.421 1.00 62.84 69 ASN B N 1
ATOM 484 C CA . ASN A 1 69 ? 47.426 1.182 -51.302 1.00 62.09 69 ASN B CA 1
ATOM 485 C C . ASN A 1 69 ? 46.852 2.510 -51.773 1.00 64.04 69 ASN B C 1
ATOM 486 O O . ASN A 1 69 ? 46.058 3.148 -51.058 1.00 62.45 69 ASN B O 1
ATOM 491 N N . GLN A 1 70 ? 47.251 2.959 -52.966 1.00 68.16 70 GLN B N 1
ATOM 492 C CA . GLN A 1 70 ? 46.623 4.155 -53.519 1.00 68.05 70 GLN B CA 1
ATOM 493 C C . GLN A 1 70 ? 45.142 3.927 -53.777 1.00 61.33 70 GLN B C 1
ATOM 494 O O . GLN A 1 70 ? 44.332 4.830 -53.562 1.00 69.31 70 GLN B O 1
ATOM 500 N N . ALA A 1 71 ? 44.768 2.723 -54.231 1.00 54.86 71 ALA B N 1
ATOM 501 C CA . ALA A 1 71 ? 43.359 2.426 -54.490 1.00 63.09 71 ALA B CA 1
ATOM 502 C C . ALA A 1 71 ? 42.556 2.478 -53.204 1.00 64.64 71 ALA B C 1
ATOM 503 O O . ALA A 1 71 ? 41.431 2.996 -53.185 1.00 66.47 71 ALA B O 1
ATOM 505 N N . ASN A 1 72 ? 43.128 1.940 -52.123 1.00 63.37 72 ASN B N 1
ATOM 506 C CA . ASN A 1 72 ? 42.502 1.993 -50.805 1.00 57.89 72 ASN B CA 1
ATOM 507 C C . ASN A 1 72 ? 42.301 3.430 -50.344 1.00 64.52 72 ASN B C 1
ATOM 508 O O . ASN A 1 72 ? 41.242 3.785 -49.792 1.00 75.26 72 ASN B O 1
ATOM 513 N N . ASP A 1 73 ? 43.299 4.285 -50.594 1.00 66.16 73 ASP B N 1
ATOM 514 C CA . ASP A 1 73 ? 43.158 5.698 -50.239 1.00 65.39 73 ASP B CA 1
ATOM 515 C C . ASP A 1 73 ? 42.065 6.368 -51.067 1.00 63.52 73 ASP B C 1
ATOM 516 O O . ASP A 1 73 ? 41.216 7.070 -50.521 1.00 66.81 73 ASP B O 1
ATOM 521 N N . ILE A 1 74 ? 42.018 6.093 -52.372 1.00 76.68 74 ILE B N 1
ATOM 522 C CA . ILE A 1 74 ? 40.979 6.661 -53.226 1.00 62.25 74 ILE B CA 1
ATOM 523 C C . ILE A 1 74 ? 39.605 6.202 -52.758 1.00 61.36 74 ILE B C 1
ATOM 524 O O . ILE A 1 74 ? 38.656 6.991 -52.716 1.00 75.32 74 ILE B O 1
ATOM 529 N N . ALA A 1 75 ? 39.480 4.929 -52.371 1.00 66.53 75 ALA B N 1
ATOM 530 C CA . ALA A 1 75 ? 38.182 4.343 -52.057 1.00 61.57 75 ALA B CA 1
ATOM 531 C C . ALA A 1 75 ? 37.692 4.637 -50.651 1.00 63.98 75 ALA B C 1
ATOM 532 O O . ALA A 1 75 ? 36.530 4.348 -50.360 1.00 61.98 75 ALA B O 1
ATOM 534 N N . ALA A 1 76 ? 38.525 5.245 -49.800 1.00 66.86 76 ALA B N 1
ATOM 535 C CA . ALA A 1 76 ? 38.161 5.479 -48.401 1.00 69.59 76 ALA B CA 1
ATOM 536 C C . ALA A 1 76 ? 36.768 6.108 -48.222 1.00 76.89 76 ALA B C 1
ATOM 537 O O . ALA A 1 76 ? 36.008 5.701 -47.336 1.00 76.77 76 ALA B O 1
ATOM 539 N N . ASP A 1 77 ? 36.415 7.102 -49.042 1.00 86.17 77 ASP B N 1
ATOM 540 C CA . ASP A 1 77 ? 35.162 7.846 -48.906 1.00 97.64 77 ASP B CA 1
ATOM 541 C C . ASP A 1 77 ? 34.027 7.356 -49.796 1.00 91.28 77 ASP B C 1
ATOM 542 O O . ASP A 1 77 ? 33.029 8.070 -49.930 1.00 91.16 77 ASP B O 1
ATOM 547 N N . PHE A 1 78 ? 34.163 6.200 -50.448 1.00 86.62 78 PHE B N 1
ATOM 548 C CA . PHE A 1 78 ? 33.134 5.749 -51.379 1.00 75.84 78 PHE B CA 1
ATOM 549 C C . PHE A 1 78 ? 31.813 5.420 -50.697 1.00 74.62 78 PHE B C 1
ATOM 550 O O . PHE A 1 78 ? 30.790 5.335 -51.389 1.00 74.79 78 PHE B O 1
ATOM 558 N N . GLY A 1 79 ? 31.814 5.276 -49.371 1.00 72.41 79 GLY B N 1
ATOM 559 C CA . GLY A 1 79 ? 30.714 4.824 -48.545 1.00 74.86 79 GLY B CA 1
ATOM 560 C C . GLY A 1 79 ? 30.869 3.361 -48.141 1.00 86.68 79 GLY B C 1
ATOM 561 O O . GLY A 1 79 ? 31.444 2.537 -48.863 1.00 88.71 79 GLY B O 1
ATOM 562 N N . SER A 1 80 ? 30.255 3.005 -47.004 1.00 88.73 80 SER B N 1
ATOM 563 C CA . SER A 1 80 ? 30.412 1.646 -46.495 1.00 80.43 80 SER B CA 1
ATOM 564 C C . SER A 1 80 ? 29.691 0.651 -47.381 1.00 84.25 80 SER B C 1
ATOM 565 O O . SER A 1 80 ? 30.083 -0.520 -47.434 1.00 89.65 80 SER B O 1
ATOM 568 N N . LYS A 1 81 ? 28.675 1.106 -48.105 1.00 76.59 81 LYS B N 1
ATOM 569 C CA . LYS A 1 81 ? 27.882 0.240 -48.950 1.00 66.54 81 LYS B CA 1
ATOM 570 C C . LYS A 1 81 ? 28.461 0.095 -50.358 1.00 63.54 81 LYS B C 1
ATOM 571 O O . LYS A 1 81 ? 27.891 -0.632 -51.178 1.00 71.12 81 LYS B O 1
ATOM 573 N N . SER A 1 82 ? 29.613 0.706 -50.628 1.00 61.07 82 SER B N 1
ATOM 574 C CA . SER A 1 82 ? 30.244 0.629 -51.944 1.00 58.71 82 SER B CA 1
ATOM 575 C C . SER A 1 82 ? 30.692 -0.797 -52.272 1.00 52.52 82 SER B C 1
ATOM 576 O O . SER A 1 82 ? 31.340 -1.468 -51.477 1.00 58.63 82 SER B O 1
ATOM 579 N N . LEU A 1 83 ? 30.370 -1.243 -53.471 1.00 54.85 83 LEU B N 1
ATOM 580 C CA . LEU A 1 83 ? 30.826 -2.548 -53.918 1.00 54.46 83 LEU B CA 1
ATOM 581 C C . LEU A 1 83 ? 32.340 -2.558 -54.130 1.00 51.70 83 LEU B C 1
ATOM 582 O O . LEU A 1 83 ? 33.010 -3.569 -53.865 1.00 59.35 83 LEU B O 1
ATOM 587 N N . SER A 1 84 ? 32.884 -1.460 -54.671 1.00 49.07 84 SER B N 1
ATOM 588 C CA . SER A 1 84 ? 34.328 -1.337 -54.849 1.00 50.09 84 SER B CA 1
ATOM 589 C C . SER A 1 84 ? 35.039 -1.376 -53.510 1.00 57.03 84 SER B C 1
ATOM 590 O O . SER A 1 84 ? 36.092 -2.017 -53.353 1.00 52.50 84 SER B O 1
ATOM 593 N N . LEU A 1 85 ? 34.505 -0.639 -52.544 1.00 57.91 85 LEU B N 1
ATOM 594 C CA . LEU A 1 85 ? 35.121 -0.641 -51.233 1.00 57.99 85 LEU B CA 1
ATOM 595 C C . LEU A 1 85 ? 35.137 -2.050 -50.674 1.00 62.59 85 LEU B C 1
ATOM 596 O O . LEU A 1 85 ? 36.139 -2.485 -50.091 1.00 70.93 85 LEU B O 1
ATOM 601 N N . HIS A 1 86 ? 34.065 -2.806 -50.917 1.00 50.40 86 HIS B N 1
ATOM 602 C CA . HIS A 1 86 ? 34.002 -4.163 -50.403 1.00 57.79 86 HIS B CA 1
ATOM 603 C C . HIS A 1 86 ? 35.066 -5.047 -51.037 1.00 59.54 86 HIS B C 1
ATOM 604 O O . HIS A 1 86 ? 35.821 -5.722 -50.329 1.00 56.30 86 HIS B O 1
ATOM 611 N N . LEU A 1 87 ? 35.199 -4.999 -52.361 1.00 54.76 87 LEU B N 1
ATOM 612 C CA . LEU A 1 87 ? 36.212 -5.827 -53.012 1.00 54.52 87 LEU B CA 1
ATOM 613 C C . LEU A 1 87 ? 37.620 -5.460 -52.526 1.00 52.45 87 LEU B C 1
ATOM 614 O O . LEU A 1 87 ? 38.448 -6.339 -52.238 1.00 51.76 87 LEU B O 1
ATOM 619 N N . LEU A 1 88 ? 37.919 -4.160 -52.449 1.00 55.86 88 LEU B N 1
ATOM 620 C CA . LEU A 1 88 ? 39.209 -3.736 -51.902 1.00 58.78 88 LEU B CA 1
ATOM 621 C C . LEU A 1 88 ? 39.418 -4.251 -50.482 1.00 59.91 88 LEU B C 1
ATOM 622 O O . LEU A 1 88 ? 40.537 -4.637 -50.107 1.00 60.10 88 LEU B O 1
ATOM 627 N N . ASN A 1 89 ? 38.366 -4.221 -49.668 1.00 59.23 89 ASN B N 1
ATOM 628 C CA . ASN A 1 89 ? 38.463 -4.713 -48.297 1.00 58.24 89 ASN B CA 1
ATOM 629 C C . ASN A 1 89 ? 38.717 -6.216 -48.239 1.00 58.30 89 ASN B C 1
ATOM 630 O O . ASN A 1 89 ? 39.409 -6.693 -47.340 1.00 61.10 89 ASN B O 1
ATOM 635 N N . GLU A 1 90 ? 38.155 -6.988 -49.163 1.00 67.52 90 GLU B N 1
ATOM 636 C CA . GLU A 1 90 ? 38.465 -8.412 -49.170 1.00 69.34 90 GLU B CA 1
ATOM 637 C C . GLU A 1 90 ? 39.922 -8.649 -49.502 1.00 60.74 90 GLU B C 1
ATOM 638 O O . GLU A 1 90 ? 40.556 -9.523 -48.902 1.00 62.26 90 GLU B O 1
ATOM 644 N N . ALA A 1 91 ? 40.464 -7.912 -50.478 1.00 54.82 91 ALA B N 1
ATOM 645 C CA . ALA A 1 91 ? 41.885 -8.073 -50.784 1.00 46.26 91 ALA B CA 1
ATOM 646 C C . ALA A 1 91 ? 42.749 -7.683 -49.589 1.00 49.95 91 ALA B C 1
ATOM 647 O O . ALA A 1 91 ? 43.760 -8.334 -49.280 1.00 54.60 91 ALA B O 1
ATOM 649 N N . GLN A 1 92 ? 42.385 -6.599 -48.920 1.00 52.60 92 GLN B N 1
ATOM 650 C CA . GLN A 1 92 ? 43.143 -6.189 -47.751 1.00 55.11 92 GLN B CA 1
ATOM 651 C C . GLN A 1 92 ? 43.034 -7.235 -46.652 1.00 58.26 92 GLN B C 1
ATOM 652 O O . GLN A 1 92 ? 44.013 -7.514 -45.936 1.00 52.87 92 GLN B O 1
ATOM 658 N N . ASN A 1 93 ? 41.844 -7.823 -46.500 1.00 54.09 93 ASN B N 1
ATOM 659 C CA . ASN A 1 93 ? 41.655 -8.835 -45.466 1.00 56.50 93 ASN B CA 1
ATOM 660 C C . ASN A 1 93 ? 42.512 -10.056 -45.745 1.00 56.10 93 ASN B C 1
ATOM 661 O O . ASN A 1 93 ? 43.149 -10.601 -44.836 1.00 55.43 93 ASN B O 1
ATOM 666 N N . GLU A 1 94 ? 42.576 -10.463 -47.014 1.00 56.34 94 GLU B N 1
ATOM 667 C CA . GLU A 1 94 ? 43.404 -11.595 -47.394 1.00 56.43 94 GLU B CA 1
ATOM 668 C C . GLU A 1 94 ? 44.873 -11.317 -47.124 1.00 55.66 94 GLU B C 1
ATOM 669 O O . GLU A 1 94 ? 45.587 -12.184 -46.621 1.00 60.77 94 GLU B O 1
ATOM 675 N N . LEU A 1 95 ? 45.357 -10.124 -47.458 1.00 56.78 95 LEU B N 1
ATOM 676 C CA . LEU A 1 95 ? 46.753 -9.834 -47.134 1.00 62.35 95 LEU B CA 1
ATOM 677 C C . LEU A 1 95 ? 47.003 -9.923 -45.640 1.00 68.49 95 LEU B C 1
ATOM 678 O O . LEU A 1 95 ? 48.007 -10.500 -45.201 1.00 67.52 95 LEU B O 1
ATOM 683 N N . GLU A 1 96 ? 46.107 -9.339 -44.840 1.00 73.43 96 GLU B N 1
ATOM 684 C CA . GLU A 1 96 ? 46.367 -9.283 -43.405 1.00 77.74 96 GLU B CA 1
ATOM 685 C C . GLU A 1 96 ? 46.302 -10.665 -42.777 1.00 74.46 96 GLU B C 1
ATOM 686 O O . GLU A 1 96 ? 47.114 -10.994 -41.910 1.00 71.94 96 GLU B O 1
ATOM 692 N N . LEU A 1 97 ? 45.364 -11.495 -43.218 1.00 71.29 97 LEU B N 1
ATOM 693 C CA . LEU A 1 97 ? 45.287 -12.854 -42.703 1.00 62.20 97 LEU B CA 1
ATOM 694 C C . LEU A 1 97 ? 46.522 -13.639 -43.104 1.00 62.82 97 LEU B C 1
ATOM 695 O O . LEU A 1 97 ? 46.869 -14.630 -42.457 1.00 66.42 97 LEU B O 1
ATOM 700 N N . SER A 1 98 ? 47.163 -13.239 -44.196 1.00 63.04 98 SER B N 1
ATOM 701 C CA . SER A 1 98 ? 48.279 -13.969 -44.773 1.00 61.23 98 SER B CA 1
ATOM 702 C C . SER A 1 98 ? 49.615 -13.457 -44.309 1.00 62.33 98 SER B C 1
ATOM 703 O O . SER A 1 98 ? 50.640 -13.928 -44.809 1.00 62.93 98 SER B O 1
ATOM 706 N N . GLU A 1 99 ? 49.628 -12.498 -43.383 1.00 73.91 99 GLU B N 1
ATOM 707 C CA . GLU A 1 99 ? 50.878 -11.928 -42.885 1.00 73.14 99 GLU B CA 1
ATOM 708 C C . GLU A 1 99 ? 51.799 -13.029 -42.386 1.00 74.73 99 GLU B C 1
ATOM 709 O O . GLU A 1 99 ? 51.386 -13.910 -41.619 1.00 69.26 99 GLU B O 1
ATOM 715 N N . GLY A 1 100 ? 53.043 -12.986 -42.852 1.00 74.30 100 GLY B N 1
ATOM 716 C CA . GLY A 1 100 ? 54.018 -13.976 -42.483 1.00 69.85 100 GLY B CA 1
ATOM 717 C C . GLY A 1 100 ? 54.237 -15.075 -43.492 1.00 84.59 100 GLY B C 1
ATOM 718 O O . GLY A 1 100 ? 55.118 -15.914 -43.273 1.00 96.68 100 GLY B O 1
ATOM 719 N N . SER A 1 101 ? 53.468 -15.112 -44.579 1.00 84.00 101 SER B N 1
ATOM 720 C CA . SER A 1 101 ? 53.597 -16.174 -45.567 1.00 85.29 101 SER B CA 1
ATOM 721 C C . SER A 1 101 ? 54.604 -15.825 -46.662 1.00 93.82 101 SER B C 1
ATOM 722 O O . SER A 1 101 ? 54.611 -14.710 -47.194 1.00 95.67 101 SER B O 1
ATOM 725 N N . ASP A 1 102 ? 55.427 -16.815 -47.024 1.00 98.10 102 ASP B N 1
ATOM 726 C CA . ASP A 1 102 ? 56.391 -16.683 -48.107 1.00 104.47 102 ASP B CA 1
ATOM 727 C C . ASP A 1 102 ? 55.768 -16.886 -49.480 1.00 100.41 102 ASP B C 1
ATOM 728 O O . ASP A 1 102 ? 56.431 -16.615 -50.487 1.00 113.62 102 ASP B O 1
ATOM 733 N N . ASP A 1 103 ? 54.535 -17.385 -49.558 1.00 82.81 103 ASP B N 1
ATOM 734 C CA . ASP A 1 103 ? 53.971 -17.812 -50.834 1.00 80.16 103 ASP B CA 1
ATOM 735 C C . ASP A 1 103 ? 52.995 -16.754 -51.317 1.00 72.96 103 ASP B C 1
ATOM 736 O O . ASP A 1 103 ? 51.833 -16.729 -50.910 1.00 68.99 103 ASP B O 1
ATOM 741 N N . ASN A 1 104 ? 53.439 -15.969 -52.285 1.00 62.23 104 ASN B N 1
ATOM 742 C CA . ASN A 1 104 ? 52.575 -14.967 -52.860 1.00 59.43 104 ASN B CA 1
ATOM 743 C C . ASN A 1 104 ? 51.591 -15.572 -53.841 1.00 63.60 104 ASN B C 1
ATOM 744 O O . ASN A 1 104 ? 50.487 -15.034 -54.015 1.00 69.58 104 ASN B O 1
ATOM 749 N N . GLU A 1 105 ? 51.975 -16.674 -54.486 1.00 61.13 105 GLU B N 1
ATOM 750 C CA . GLU A 1 105 ? 51.026 -17.403 -55.299 1.00 61.08 105 GLU B CA 1
ATOM 751 C C . GLU A 1 105 ? 49.775 -17.738 -54.488 1.00 72.35 105 GLU B C 1
ATOM 752 O O . GLU A 1 105 ? 48.651 -17.548 -54.960 1.00 69.68 105 GLU B O 1
ATOM 758 N N . GLY A 1 106 ? 49.953 -18.207 -53.252 1.00 47.32 106 GLY B N 1
ATOM 759 C CA . GLY A 1 106 ? 48.810 -18.536 -52.416 1.00 45.15 106 GLY B CA 1
ATOM 760 C C . GLY A 1 106 ? 47.886 -17.356 -52.184 1.00 51.49 106 GLY B C 1
ATOM 761 O O . GLY A 1 106 ? 46.671 -17.447 -52.387 1.00 58.12 106 GLY B O 1
ATOM 762 N N . ILE A 1 107 ? 48.457 -16.219 -51.830 1.00 45.79 107 ILE B N 1
ATOM 763 C CA . ILE A 1 107 ? 47.709 -14.983 -51.600 1.00 45.72 107 ILE B CA 1
ATOM 764 C C . ILE A 1 107 ? 46.886 -14.638 -52.821 1.00 48.64 107 ILE B C 1
ATOM 765 O O . ILE A 1 107 ? 45.648 -14.579 -52.746 1.00 50.97 107 ILE B O 1
ATOM 781 N N . GLU A 1 109 ? 46.023 -16.583 -55.277 1.00 43.15 109 GLU B N 1
ATOM 782 C CA . GLU A 1 109 ? 44.993 -17.607 -55.506 1.00 36.41 109 GLU B CA 1
ATOM 783 C C . GLU A 1 109 ? 43.808 -17.301 -54.597 1.00 40.33 109 GLU B C 1
ATOM 784 O O . GLU A 1 109 ? 42.685 -17.094 -55.052 1.00 55.66 109 GLU B O 1
ATOM 790 N N . ARG A 1 110 ? 44.100 -17.204 -53.302 1.00 46.21 110 ARG B N 1
ATOM 791 C CA . ARG A 1 110 ? 43.051 -17.010 -52.316 1.00 44.58 110 ARG B CA 1
ATOM 792 C C . ARG A 1 110 ? 42.306 -15.717 -52.590 1.00 49.48 110 ARG B C 1
ATOM 793 O O . ARG A 1 110 ? 41.083 -15.664 -52.453 1.00 56.21 110 ARG B O 1
ATOM 801 N N . THR A 1 111 ? 43.014 -14.677 -53.034 1.00 44.56 111 THR B N 1
ATOM 802 C CA . THR A 1 111 ? 42.312 -13.429 -53.310 1.00 48.39 111 THR B CA 1
ATOM 803 C C . THR A 1 111 ? 41.407 -13.564 -54.542 1.00 52.58 111 THR B C 1
ATOM 804 O O . THR A 1 111 ? 40.252 -13.106 -54.520 1.00 52.75 111 THR B O 1
ATOM 808 N N . SER A 1 112 ? 41.887 -14.222 -55.614 1.00 45.68 112 SER B N 1
ATOM 809 C CA . SER A 1 112 ? 41.068 -14.317 -56.827 1.00 45.87 112 SER B CA 1
ATOM 810 C C . SER A 1 112 ? 39.789 -15.073 -56.540 1.00 45.18 112 SER B C 1
ATOM 811 O O . SER A 1 112 ? 38.684 -14.590 -56.825 1.00 52.94 112 SER B O 1
ATOM 814 N N . PHE A 1 113 ? 39.930 -16.230 -55.890 1.00 44.25 113 PHE B N 1
ATOM 815 C CA . PHE A 1 113 ? 38.799 -17.030 -55.441 1.00 41.56 113 PHE B CA 1
ATOM 816 C C . PHE A 1 113 ? 37.826 -16.180 -54.647 1.00 47.48 113 PHE B C 1
ATOM 817 O O . PHE A 1 113 ? 36.613 -16.225 -54.881 1.00 53.61 113 PHE B O 1
ATOM 825 N N . ARG A 1 114 ? 38.345 -15.358 -53.731 1.00 47.26 114 ARG B N 1
ATOM 826 C CA . ARG A 1 114 ? 37.462 -14.518 -52.935 1.00 49.93 114 ARG B CA 1
ATOM 827 C C . ARG A 1 114 ? 36.714 -13.514 -53.809 1.00 52.96 114 ARG B C 1
ATOM 828 O O . ARG A 1 114 ? 35.473 -13.449 -53.774 1.00 45.87 114 ARG B O 1
ATOM 836 N N . LEU A 1 115 ? 37.440 -12.754 -54.639 1.00 48.49 115 LEU B N 1
ATOM 837 C CA . LEU A 1 115 ? 36.760 -11.669 -55.340 1.00 52.43 115 LEU B CA 1
ATOM 838 C C . LEU A 1 115 ? 35.761 -12.239 -56.320 1.00 59.93 115 LEU B C 1
ATOM 839 O O . LEU A 1 115 ? 34.577 -11.874 -56.300 1.00 64.03 115 LEU B O 1
ATOM 844 N N . GLU A 1 116 ? 36.208 -13.210 -57.122 1.00 60.39 116 GLU B N 1
ATOM 845 C CA . GLU A 1 116 ? 35.336 -13.800 -58.120 1.00 58.35 116 GLU B CA 1
ATOM 846 C C . GLU A 1 116 ? 34.099 -14.389 -57.468 1.00 55.35 116 GLU B C 1
ATOM 847 O O . GLU A 1 116 ? 33.030 -14.434 -58.082 1.00 63.32 116 GLU B O 1
ATOM 853 N N . ARG A 1 117 ? 34.194 -14.788 -56.213 1.00 57.92 117 ARG B N 1
ATOM 854 C CA . ARG A 1 117 ? 33.007 -15.391 -55.648 1.00 53.15 117 ARG B CA 1
ATOM 855 C C . ARG A 1 117 ? 32.025 -14.303 -55.223 1.00 61.41 117 ARG B C 1
ATOM 856 O O . ARG A 1 117 ? 30.817 -14.401 -55.515 1.00 61.28 117 ARG B O 1
ATOM 864 N N . ARG A 1 118 ? 32.531 -13.202 -54.636 1.00 60.89 118 ARG B N 1
ATOM 865 C CA . ARG A 1 118 ? 31.609 -12.143 -54.215 1.00 66.48 118 ARG B CA 1
ATOM 866 C C . ARG A 1 118 ? 30.942 -11.475 -55.410 1.00 56.18 118 ARG B C 1
ATOM 867 O O . ARG A 1 118 ? 29.740 -11.182 -55.376 1.00 54.84 118 ARG B O 1
ATOM 875 N N . VAL A 1 119 ? 31.705 -11.220 -56.467 1.00 49.14 119 VAL B N 1
ATOM 876 C CA . VAL A 1 119 ? 31.115 -10.725 -57.703 1.00 51.24 119 VAL B CA 1
ATOM 877 C C . VAL A 1 119 ? 29.958 -11.621 -58.124 1.00 55.63 119 VAL B C 1
ATOM 878 O O . VAL A 1 119 ? 28.829 -11.157 -58.347 1.00 57.23 119 VAL B O 1
ATOM 882 N N . ALA A 1 120 ? 30.192 -12.929 -58.142 1.00 51.99 120 ALA B N 1
ATOM 883 C CA . ALA A 1 120 ? 29.112 -13.827 -58.515 1.00 50.96 120 ALA B CA 1
ATOM 884 C C . ALA A 1 120 ? 27.905 -13.631 -57.603 1.00 54.52 120 ALA B C 1
ATOM 885 O O . ALA A 1 120 ? 26.772 -13.469 -58.072 1.00 68.33 120 ALA B O 1
ATOM 887 N N . ALA A 1 121 ? 28.144 -13.565 -56.295 1.00 60.79 121 ALA B N 1
ATOM 888 C CA . ALA A 1 121 ? 27.039 -13.416 -55.357 1.00 60.14 121 ALA B CA 1
ATOM 889 C C . ALA A 1 121 ? 26.247 -12.151 -55.635 1.00 63.99 121 ALA B C 1
ATOM 890 O O . ALA A 1 121 ? 25.011 -12.166 -55.591 1.00 73.61 121 ALA B O 1
ATOM 892 N N . VAL A 1 122 ? 26.936 -11.045 -55.936 1.00 56.53 122 VAL B N 1
ATOM 893 C CA . VAL A 1 122 ? 26.214 -9.796 -56.178 1.00 60.42 122 VAL B CA 1
ATOM 894 C C . VAL A 1 122 ? 25.325 -9.945 -57.408 1.00 60.84 122 VAL B C 1
ATOM 895 O O . VAL A 1 122 ? 24.168 -9.508 -57.406 1.00 64.68 122 VAL B O 1
ATOM 899 N N . GLY A 1 123 ? 25.829 -10.612 -58.456 1.00 58.54 123 GLY B N 1
ATOM 900 C CA . GLY A 1 123 ? 24.996 -10.869 -59.619 1.00 51.40 123 GLY B CA 1
ATOM 901 C C . GLY A 1 123 ? 23.730 -11.610 -59.236 1.00 68.79 123 GLY B C 1
ATOM 902 O O . GLY A 1 123 ? 22.629 -11.262 -59.689 1.00 78.25 123 GLY B O 1
ATOM 903 N N . ARG A 1 124 ? 23.865 -12.624 -58.365 1.00 63.54 124 ARG B N 1
ATOM 904 C CA . ARG A 1 124 ? 22.700 -13.377 -57.901 1.00 64.81 124 ARG B CA 1
ATOM 905 C C . ARG A 1 124 ? 21.735 -12.505 -57.101 1.00 68.71 124 ARG B C 1
ATOM 906 O O . ARG A 1 124 ? 20.534 -12.763 -57.103 1.00 83.56 124 ARG B O 1
ATOM 914 N N . GLN A 1 125 ? 22.223 -11.460 -56.430 1.00 81.09 125 GLN B N 1
ATOM 915 C CA . GLN A 1 125 ? 21.297 -10.502 -55.831 1.00 94.47 125 GLN B CA 1
ATOM 916 C C . GLN A 1 125 ? 20.549 -9.722 -56.905 1.00 93.00 125 GLN B C 1
ATOM 917 O O . GLN A 1 125 ? 19.340 -9.493 -56.777 1.00 106.19 125 GLN B O 1
ATOM 923 N N . MET A 1 126 ? 21.251 -9.309 -57.970 1.00 84.57 126 MET B N 1
ATOM 924 C CA . MET A 1 126 ? 20.629 -8.463 -58.984 1.00 87.76 126 MET B CA 1
ATOM 925 C C . MET A 1 126 ? 19.415 -9.149 -59.595 1.00 86.47 126 MET B C 1
ATOM 926 O O . MET A 1 126 ? 18.374 -8.516 -59.806 1.00 96.69 126 MET B O 1
ATOM 931 N N . GLY A 1 127 ? 19.512 -10.454 -59.835 1.00 79.17 127 GLY B N 1
ATOM 932 C CA . GLY A 1 127 ? 18.462 -11.159 -60.542 1.00 81.22 127 GLY B CA 1
ATOM 933 C C . GLY A 1 127 ? 17.239 -11.529 -59.728 1.00 95.56 127 GLY B C 1
ATOM 934 O O . GLY A 1 127 ? 16.273 -12.057 -60.295 1.00 101.87 127 GLY B O 1
ATOM 935 N N . ARG A 1 128 ? 17.249 -11.280 -58.422 1.00 96.43 128 ARG B N 1
ATOM 936 C CA . ARG A 1 128 ? 16.102 -11.654 -57.606 1.00 102.16 128 ARG B CA 1
ATOM 937 C C . ARG A 1 128 ? 14.878 -10.877 -58.070 1.00 102.76 128 ARG B C 1
ATOM 938 O O . ARG A 1 128 ? 14.900 -9.645 -58.134 1.00 106.70 128 ARG B O 1
ATOM 940 N N . GLY A 1 129 ? 13.821 -11.599 -58.411 1.00 106.49 129 GLY B N 1
ATOM 941 C CA . GLY A 1 129 ? 12.632 -11.029 -58.996 1.00 107.74 129 GLY B CA 1
ATOM 942 C C . GLY A 1 129 ? 12.496 -11.241 -60.491 1.00 110.79 129 GLY B C 1
ATOM 943 O O . GLY A 1 129 ? 11.373 -11.187 -61.008 1.00 110.95 129 GLY B O 1
ATOM 944 N N . ASN A 1 130 ? 13.603 -11.466 -61.205 1.00 79.51 130 ASN B N 1
ATOM 945 C CA . ASN A 1 130 ? 13.496 -11.799 -62.624 1.00 81.17 130 ASN B CA 1
ATOM 946 C C . ASN A 1 130 ? 12.829 -13.141 -62.843 1.00 82.49 130 ASN B C 1
ATOM 947 O O . ASN A 1 130 ? 12.298 -13.396 -63.927 1.00 83.10 130 ASN B O 1
ATOM 952 N N . GLY A 1 131 ? 12.908 -14.036 -61.865 1.00 88.36 131 GLY B N 1
ATOM 953 C CA . GLY A 1 131 ? 12.175 -15.281 -61.981 1.00 79.95 131 GLY B CA 1
ATOM 954 C C . GLY A 1 131 ? 10.697 -15.032 -62.144 1.00 79.85 131 GLY B C 1
ATOM 955 O O . GLY A 1 131 ? 10.037 -15.673 -62.965 1.00 92.72 131 GLY B O 1
ATOM 956 N N . TYR A 1 132 ? 10.160 -14.068 -61.393 1.00 78.36 132 TYR B N 1
ATOM 957 C CA . TYR A 1 132 ? 8.740 -13.755 -61.526 1.00 86.52 132 TYR B CA 1
ATOM 958 C C . TYR A 1 132 ? 8.429 -13.195 -62.915 1.00 87.57 132 TYR B C 1
ATOM 959 O O . TYR A 1 132 ? 7.416 -13.556 -63.519 1.00 89.19 132 TYR B O 1
ATOM 968 N N . LEU A 1 133 ? 9.299 -12.335 -63.454 1.00 86.16 133 LEU B N 1
ATOM 969 C CA . LEU A 1 133 ? 9.033 -11.751 -64.769 1.00 83.34 133 LEU B CA 1
ATOM 970 C C . LEU A 1 133 ? 9.060 -12.811 -65.856 1.00 84.33 133 LEU B C 1
ATOM 971 O O . LEU A 1 133 ? 8.149 -12.882 -66.690 1.00 90.25 133 LEU B O 1
ATOM 976 N N . ALA A 1 134 ? 10.121 -13.618 -65.891 1.00 79.66 134 ALA B N 1
ATOM 977 C CA . ALA A 1 134 ? 10.195 -14.681 -66.886 1.00 78.95 134 ALA B CA 1
ATOM 978 C C . ALA A 1 134 ? 9.001 -15.620 -66.771 1.00 87.78 134 ALA B C 1
ATOM 979 O O . ALA A 1 134 ? 8.368 -15.961 -67.781 1.00 93.77 134 ALA B O 1
ATOM 981 N N . THR A 1 135 ? 8.616 -15.974 -65.542 1.00 86.88 135 THR B N 1
ATOM 982 C CA . THR A 1 135 ? 7.503 -16.903 -65.383 1.00 82.11 135 THR B CA 1
ATOM 983 C C . THR A 1 135 ? 6.201 -16.275 -65.852 1.00 86.29 135 THR B C 1
ATOM 984 O O . THR A 1 135 ? 5.413 -16.925 -66.547 1.00 94.78 135 THR B O 1
ATOM 988 N N . ILE A 1 136 ? 5.977 -15.001 -65.520 1.00 81.54 136 ILE B N 1
ATOM 989 C CA . ILE A 1 136 ? 4.742 -14.326 -65.915 1.00 76.79 136 ILE B CA 1
ATOM 990 C C . ILE A 1 136 ? 4.648 -14.222 -67.435 1.00 72.47 136 ILE B C 1
ATOM 991 O O . ILE A 1 136 ? 3.630 -14.579 -68.046 1.00 76.25 136 ILE B O 1
ATOM 996 N N . GLY A 1 137 ? 5.710 -13.747 -68.068 1.00 64.75 137 GLY B N 1
ATOM 997 C CA . GLY A 1 137 ? 5.690 -13.645 -69.514 1.00 72.04 137 GLY B CA 1
ATOM 998 C C . GLY A 1 137 ? 5.543 -14.973 -70.224 1.00 79.72 137 GLY B C 1
ATOM 999 O O . GLY A 1 137 ? 4.978 -15.032 -71.319 1.00 85.80 137 GLY B O 1
ATOM 1000 N N . ALA A 1 138 ? 6.039 -16.054 -69.622 1.00 80.45 138 ALA B N 1
ATOM 1001 C CA . ALA A 1 138 ? 5.904 -17.374 -70.238 1.00 76.14 138 ALA B CA 1
ATOM 1002 C C . ALA A 1 138 ? 4.493 -17.938 -70.069 1.00 74.00 138 ALA B C 1
ATOM 1003 O O . ALA A 1 138 ? 3.941 -18.547 -70.990 1.00 69.56 138 ALA B O 1
ATOM 1005 N N . ILE A 1 139 ? 3.938 -17.822 -68.863 1.00 74.54 139 ILE B N 1
ATOM 1006 C CA . ILE A 1 139 ? 2.723 -18.534 -68.482 1.00 72.12 139 ILE B CA 1
ATOM 1007 C C . ILE A 1 139 ? 1.427 -17.755 -68.693 1.00 67.48 139 ILE B C 1
ATOM 1008 O O . ILE A 1 139 ? 0.351 -18.371 -68.703 1.00 67.65 139 ILE B O 1
ATOM 1013 N N . SER A 1 140 ? 1.489 -16.437 -68.903 1.00 56.70 140 SER B N 1
ATOM 1014 C CA . SER A 1 140 ? 0.258 -15.647 -69.000 1.00 64.98 140 SER B CA 1
ATOM 1015 C C . SER A 1 140 ? -0.628 -15.963 -70.209 1.00 61.43 140 SER B C 1
ATOM 1016 O O . SER A 1 140 ? -1.855 -16.064 -70.064 1.00 61.99 140 SER B O 1
ATOM 1019 N N . PRO A 1 141 ? -0.059 -16.114 -71.416 1.00 65.86 141 PRO B N 1
ATOM 1020 C CA . PRO A 1 141 ? -0.899 -16.491 -72.565 1.00 66.27 141 PRO B CA 1
ATOM 1021 C C . PRO A 1 141 ? -1.606 -17.828 -72.414 1.00 72.82 141 PRO B C 1
ATOM 1022 O O . PRO A 1 141 ? -2.782 -17.937 -72.778 1.00 86.49 141 PRO B O 1
ATOM 1026 N N . PHE A 1 142 ? -0.931 -18.852 -71.895 1.00 60.08 142 PHE B N 1
ATOM 1027 C CA . PHE A 1 142 ? -1.586 -20.141 -71.714 1.00 59.18 142 PHE B CA 1
ATOM 1028 C C . PHE A 1 142 ? -2.604 -20.113 -70.581 1.00 64.80 142 PHE B C 1
ATOM 1029 O O . PHE A 1 142 ? -3.547 -20.912 -70.581 1.00 70.40 142 PHE B O 1
ATOM 1037 N N . VAL A 1 143 ? -2.437 -19.225 -69.602 1.00 66.42 143 VAL B N 1
ATOM 1038 C CA . VAL A 1 143 ? -3.461 -19.083 -68.571 1.00 67.00 143 VAL B CA 1
ATOM 1039 C C . VAL A 1 143 ? -4.703 -18.424 -69.146 1.00 72.46 143 VAL B C 1
ATOM 1040 O O . VAL A 1 143 ? -5.837 -18.870 -68.888 1.00 63.80 143 VAL B O 1
ATOM 1044 N N . GLY A 1 144 ? -4.507 -17.334 -69.910 1.00 70.95 144 GLY B N 1
ATOM 1045 C CA . GLY A 1 144 ? -5.625 -16.747 -70.644 1.00 70.00 144 GLY B CA 1
ATOM 1046 C C . GLY A 1 144 ? -6.306 -17.778 -71.518 1.00 68.96 144 GLY B C 1
ATOM 1047 O O . GLY A 1 144 ? -7.535 -17.920 -71.511 1.00 72.77 144 GLY B O 1
ATOM 1048 N N . LEU A 1 145 ? -5.493 -18.559 -72.231 1.00 59.09 145 LEU B N 1
ATOM 1049 C CA . LEU A 1 145 ? -5.986 -19.627 -73.082 1.00 59.27 145 LEU B CA 1
ATOM 1050 C C . LEU A 1 145 ? -6.834 -20.619 -72.293 1.00 62.97 145 LEU B C 1
ATOM 1051 O O . LEU A 1 145 ? -7.899 -21.050 -72.751 1.00 65.55 145 LEU B O 1
ATOM 1056 N N . PHE A 1 146 ? -6.397 -20.976 -71.092 1.00 70.20 146 PHE B N 1
ATOM 1057 C CA . PHE A 1 146 ? -7.247 -21.788 -70.230 1.00 72.13 146 PHE B CA 1
ATOM 1058 C C . PHE A 1 146 ? -8.590 -21.111 -70.007 1.00 71.54 146 PHE B C 1
ATOM 1059 O O . PHE A 1 146 ? -9.637 -21.758 -70.091 1.00 70.89 146 PHE B O 1
ATOM 1067 N N . GLY A 1 147 ? -8.573 -19.817 -69.667 1.00 70.45 147 GLY B N 1
ATOM 1068 C CA . GLY A 1 147 ? -9.824 -19.111 -69.433 1.00 67.25 147 GLY B CA 1
ATOM 1069 C C . GLY A 1 147 ? -10.786 -19.205 -70.601 1.00 71.73 147 GLY B C 1
ATOM 1070 O O . GLY A 1 147 ? -11.950 -19.589 -70.444 1.00 72.29 147 GLY B O 1
ATOM 1071 N N . THR A 1 148 ? -10.314 -18.879 -71.801 1.00 68.21 148 THR B N 1
ATOM 1072 C CA . THR A 1 148 ? -11.240 -18.903 -72.924 1.00 73.79 148 THR B CA 1
ATOM 1073 C C . THR A 1 148 ? -11.679 -20.324 -73.237 1.00 78.31 148 THR B C 1
ATOM 1074 O O . THR A 1 148 ? -12.850 -20.554 -73.546 1.00 91.12 148 THR B O 1
ATOM 1078 N N . VAL A 1 149 ? -10.765 -21.296 -73.154 1.00 67.76 149 VAL B N 1
ATOM 1079 C CA . VAL A 1 149 ? -11.164 -22.683 -73.388 1.00 60.43 149 VAL B CA 1
ATOM 1080 C C . VAL A 1 149 ? -12.257 -23.101 -72.404 1.00 66.07 149 VAL B C 1
ATOM 1081 O O . VAL A 1 149 ? -13.253 -23.718 -72.789 1.00 70.36 149 VAL B O 1
ATOM 1085 N N . TRP A 1 150 ? -12.095 -22.770 -71.123 1.00 69.02 150 TRP B N 1
ATOM 1086 C CA . TRP A 1 150 ? -13.130 -23.094 -70.144 1.00 75.87 150 TRP B CA 1
ATOM 1087 C C . TRP A 1 150 ? -14.446 -22.389 -70.465 1.00 81.02 150 TRP B C 1
ATOM 1088 O O . TRP A 1 150 ? -15.524 -22.995 -70.395 1.00 82.17 150 TRP B O 1
ATOM 1099 N N . GLY A 1 151 ? -14.376 -21.113 -70.832 1.00 78.80 151 GLY B N 1
ATOM 1100 C CA . GLY A 1 151 ? -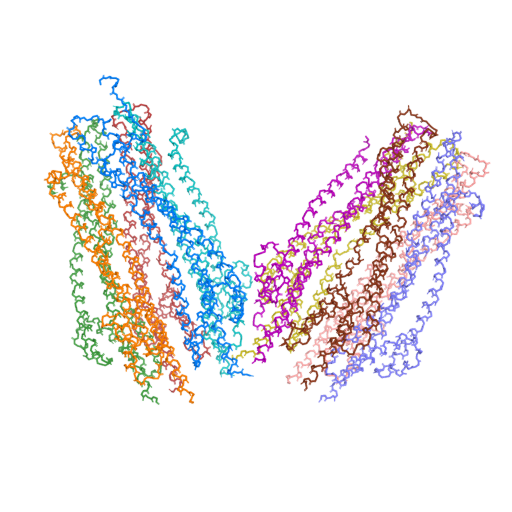15.590 -20.381 -71.150 1.00 83.25 151 GLY B CA 1
ATOM 1101 C C . GLY A 1 151 ? -16.334 -20.962 -72.337 1.00 82.58 151 GLY B C 1
ATOM 1102 O O . GLY A 1 151 ? -17.545 -21.186 -72.280 1.00 94.55 151 GLY B O 1
ATOM 1103 N N . ILE A 1 152 ? -15.631 -21.162 -73.449 1.00 75.18 152 ILE B N 1
ATOM 1104 C CA . ILE A 1 152 ? -16.275 -21.735 -74.621 1.00 74.87 152 ILE B CA 1
ATOM 1105 C C . ILE A 1 152 ? -16.719 -23.167 -74.360 1.00 83.16 152 ILE B C 1
ATOM 1106 O O . ILE A 1 152 ? -17.788 -23.585 -74.822 1.00 87.97 152 ILE B O 1
ATOM 1111 N N . MET A 1 153 ? -15.945 -23.926 -73.586 1.00 82.35 153 MET B N 1
ATOM 1112 C CA . MET A 1 153 ? -16.393 -25.254 -73.188 1.00 77.65 153 MET B CA 1
ATOM 1113 C C . MET A 1 153 ? -17.743 -25.168 -72.504 1.00 87.16 153 MET B C 1
ATOM 1114 O O . MET A 1 153 ? -18.661 -25.932 -72.813 1.00 91.19 153 MET B O 1
ATOM 1119 N N . ASN A 1 154 ? -17.883 -24.241 -71.556 1.00 91.54 154 ASN B N 1
ATOM 1120 C CA . ASN A 1 154 ? -19.165 -24.110 -70.884 1.00 99.08 154 ASN B CA 1
ATOM 1121 C C . ASN A 1 154 ? -20.243 -23.667 -71.859 1.00 98.89 154 ASN B C 1
ATOM 1122 O O . ASN A 1 154 ? -21.399 -24.103 -71.746 1.00 108.21 154 ASN B O 1
ATOM 1127 N N . SER A 1 155 ? -19.882 -22.833 -72.840 1.00 86.85 155 SER B N 1
ATOM 1128 C CA . SER A 1 155 ? -20.857 -22.406 -73.840 1.00 86.46 155 SER B CA 1
ATOM 1129 C C . SER A 1 155 ? -21.412 -23.591 -74.625 1.00 83.04 155 SER B C 1
ATOM 1130 O O . SER A 1 155 ? -22.630 -23.774 -74.718 1.00 83.35 155 SER B O 1
ATOM 1133 N N . PHE A 1 156 ? -20.531 -24.453 -75.127 1.00 77.31 156 PHE B N 1
ATOM 1134 C CA . PHE A 1 156 ? -20.987 -25.584 -75.922 1.00 76.32 156 PHE B CA 1
ATOM 1135 C C . PHE A 1 156 ? -21.672 -26.642 -75.078 1.00 86.02 156 PHE B C 1
ATOM 1136 O O . PHE A 1 156 ? -22.570 -27.336 -75.574 1.00 92.98 156 PHE B O 1
ATOM 1144 N N . ILE A 1 157 ? -21.269 -26.787 -73.813 1.00 85.21 157 ILE B N 1
ATOM 1145 C CA . ILE A 1 157 ? -22.052 -27.622 -72.909 1.00 87.96 157 ILE B CA 1
ATOM 1146 C C . ILE A 1 157 ? -23.460 -27.057 -72.818 1.00 100.67 157 ILE B C 1
ATOM 1147 O O . ILE A 1 157 ? -24.441 -27.808 -72.719 1.00 108.60 157 ILE B O 1
ATOM 1152 N N . GLY A 1 158 ? -23.585 -25.727 -72.880 1.00 96.93 158 GLY B N 1
ATOM 1153 C CA . GLY A 1 158 ? -24.904 -25.121 -72.887 1.00 102.14 158 GLY B CA 1
ATOM 1154 C C . GLY A 1 158 ? -25.699 -25.375 -74.159 1.00 105.15 158 GLY B C 1
ATOM 1155 O O . GLY A 1 158 ? -26.862 -25.794 -74.096 1.00 102.65 158 GLY B O 1
ATOM 1156 N N . ILE A 1 159 ? -25.088 -25.141 -75.335 1.00 107.13 159 ILE B N 1
ATOM 1157 C CA . ILE A 1 159 ? -25.874 -25.204 -76.571 1.00 104.53 159 ILE B CA 1
ATOM 1158 C C . ILE A 1 159 ? -26.454 -26.593 -76.782 1.00 117.99 159 ILE B C 1
ATOM 1159 O O . ILE A 1 159 ? -27.580 -26.728 -77.268 1.00 126.52 159 ILE B O 1
ATOM 1164 N N . ALA A 1 160 ? -25.723 -27.648 -76.437 1.00 126.93 160 ALA B N 1
ATOM 1165 C CA . ALA A 1 160 ? -26.360 -28.956 -76.486 1.00 136.11 160 ALA B CA 1
ATOM 1166 C C . ALA A 1 160 ? -26.715 -29.230 -75.037 1.00 138.19 160 ALA B C 1
ATOM 1167 O O . ALA A 1 160 ? -25.949 -29.825 -74.286 1.00 143.39 160 ALA B O 1
ATOM 1169 N N . GLN A 1 161 ? -27.871 -28.733 -74.642 1.00 134.79 161 GLN B N 1
ATOM 1170 C CA . GLN A 1 161 ? -28.644 -29.139 -73.486 1.00 132.64 161 GLN B CA 1
ATOM 1171 C C . GLN A 1 161 ? -30.057 -28.885 -73.937 1.00 134.64 161 GLN B C 1
ATOM 1172 O O . GLN A 1 161 ? -30.945 -29.738 -73.873 1.00 145.25 161 GLN B O 1
ATOM 1178 N N . THR A 1 162 ? -30.232 -27.632 -74.332 1.00 129.86 162 THR B N 1
ATOM 1179 C CA . THR A 1 162 ? -31.481 -26.981 -74.629 1.00 137.38 162 THR B CA 1
ATOM 1180 C C . THR A 1 162 ? -32.350 -27.600 -75.760 1.00 143.28 162 THR B C 1
ATOM 1181 O O . THR A 1 162 ? -33.541 -27.848 -75.504 1.00 155.33 162 THR B O 1
ATOM 1185 N N . GLN A 1 163 ? -31.849 -27.885 -76.976 1.00 132.24 163 GLN B N 1
ATOM 1186 C CA . GLN A 1 163 ? -30.497 -27.673 -77.502 1.00 109.17 163 GLN B CA 1
ATOM 1187 C C . GLN A 1 163 ? -30.588 -26.833 -78.776 1.00 106.98 163 GLN B C 1
ATOM 1188 O O . GLN A 1 163 ? -31.386 -27.124 -79.663 1.00 105.03 163 GLN B O 1
ATOM 1194 N N . THR A 1 164 ? -29.746 -25.817 -78.901 1.00 110.96 164 THR B N 1
ATOM 1195 C CA . THR A 1 164 ? -30.053 -24.716 -79.796 1.00 117.45 164 THR B CA 1
ATOM 1196 C C . THR A 1 164 ? -29.347 -24.813 -81.155 1.00 120.24 164 THR B C 1
ATOM 1197 O O . THR A 1 164 ? -28.638 -25.765 -81.486 1.00 112.10 164 THR B O 1
ATOM 1201 N N . THR A 1 165 ? -29.581 -23.775 -81.945 1.00 125.66 165 THR B N 1
ATOM 1202 C CA . THR A 1 165 ? -28.966 -23.497 -83.235 1.00 127.39 165 THR B CA 1
ATOM 1203 C C . THR A 1 165 ? -28.770 -21.988 -83.182 1.00 131.22 165 THR B C 1
ATOM 1204 O O . THR A 1 165 ? -28.808 -21.408 -82.093 1.00 137.22 165 THR B O 1
ATOM 1208 N N . ASN A 1 166 ? -28.526 -21.330 -84.315 1.00 128.97 166 ASN B N 1
ATOM 1209 C CA . ASN A 1 166 ? -28.542 -19.866 -84.273 1.00 126.41 166 ASN B CA 1
ATOM 1210 C C . ASN A 1 166 ? -27.480 -19.299 -83.331 1.00 122.92 166 ASN B C 1
ATOM 1211 O O . ASN A 1 166 ? -27.761 -18.941 -82.184 1.00 125.79 166 ASN B O 1
ATOM 1216 N N . LEU A 1 167 ? -26.252 -19.246 -83.829 1.00 114.97 167 LEU B N 1
ATOM 1217 C CA . LEU A 1 167 ? -25.039 -18.754 -83.185 1.00 93.80 167 LEU B CA 1
ATOM 1218 C C . LEU A 1 167 ? -25.211 -17.468 -82.377 1.00 92.60 167 LEU B C 1
ATOM 1219 O O . LEU A 1 167 ? -24.558 -17.278 -81.347 1.00 89.44 167 LEU B O 1
ATOM 1224 N N . ALA A 1 168 ? -26.072 -16.567 -82.836 1.00 99.89 168 ALA B N 1
ATOM 1225 C CA . ALA A 1 168 ? -26.250 -15.298 -82.139 1.00 102.79 168 ALA B CA 1
ATOM 1226 C C . ALA A 1 168 ? -26.625 -15.468 -80.671 1.00 100.63 168 ALA B C 1
ATOM 1227 O O . ALA A 1 168 ? -26.450 -14.532 -79.887 1.00 89.70 168 ALA B O 1
ATOM 1229 N N . VAL A 1 169 ? -27.147 -16.626 -80.276 1.00 108.49 169 VAL B N 1
ATOM 1230 C CA . VAL A 1 169 ? -27.556 -16.769 -78.884 1.00 109.29 169 VAL B CA 1
ATOM 1231 C C . VAL A 1 169 ? -26.366 -17.072 -77.977 1.00 104.08 169 VAL B C 1
ATOM 1232 O O . VAL A 1 169 ? -26.336 -16.631 -76.823 1.00 109.26 169 VAL B O 1
ATOM 1236 N N . VAL A 1 170 ? -25.366 -17.807 -78.461 1.00 93.20 170 VAL B N 1
ATOM 1237 C CA . VAL A 1 170 ? -24.234 -18.136 -77.604 1.00 94.11 170 VAL B CA 1
ATOM 1238 C C . VAL A 1 170 ? -23.110 -17.117 -77.724 1.00 95.81 170 VAL B C 1
ATOM 1239 O O . VAL A 1 170 ? -22.172 -17.140 -76.910 1.00 102.40 170 VAL B O 1
ATOM 1243 N N . ALA A 1 171 ? -23.206 -16.193 -78.675 1.00 89.20 171 ALA B N 1
ATOM 1244 C CA . ALA A 1 171 ? -22.134 -15.241 -78.942 1.00 78.44 171 ALA B CA 1
ATOM 1245 C C . ALA A 1 171 ? -21.578 -14.528 -77.712 1.00 79.15 171 ALA B C 1
ATOM 1246 O O . ALA A 1 171 ? -20.343 -14.406 -77.619 1.00 91.37 171 ALA B O 1
ATOM 1248 N N . PRO A 1 172 ? -22.380 -14.046 -76.754 1.00 72.77 172 PRO B N 1
ATOM 1249 C CA . PRO A 1 172 ? -21.780 -13.304 -75.622 1.00 77.66 172 PRO B CA 1
ATOM 1250 C C . PRO A 1 172 ? -20.792 -14.112 -74.789 1.00 84.41 172 PRO B C 1
ATOM 1251 O O . PRO A 1 172 ? -19.753 -13.582 -74.386 1.00 80.96 172 PRO B O 1
ATOM 1255 N N . GLY A 1 173 ? -21.109 -15.368 -74.478 1.00 88.38 173 GLY B N 1
ATOM 1256 C CA . GLY A 1 173 ? -20.163 -16.197 -73.752 1.00 90.55 173 GLY B CA 1
ATOM 1257 C C . GLY A 1 173 ? -18.866 -16.392 -74.508 1.00 88.12 173 GLY B C 1
ATOM 1258 O O . GLY A 1 173 ? -17.790 -16.497 -73.906 1.00 87.68 173 GLY B O 1
ATOM 1259 N N . ILE A 1 174 ? -18.959 -16.503 -75.835 1.00 85.41 174 ILE B N 1
ATOM 1260 C CA . ILE A 1 174 ? -17.762 -16.630 -76.664 1.00 78.73 174 ILE B CA 1
ATOM 1261 C C . ILE A 1 174 ? -16.915 -15.369 -76.573 1.00 65.63 174 ILE B C 1
ATOM 1262 O O . ILE A 1 174 ? -15.701 -15.433 -76.354 1.00 62.59 174 ILE B O 1
ATOM 1267 N N . ALA A 1 175 ? -17.550 -14.203 -76.727 1.00 62.90 175 ALA B N 1
ATOM 1268 C CA . ALA A 1 175 ? -16.818 -12.947 -76.633 1.00 69.94 175 ALA B CA 1
ATOM 1269 C C . ALA A 1 175 ? -16.179 -12.792 -75.251 1.00 72.09 175 ALA B C 1
ATOM 1270 O O . ALA A 1 175 ? -14.978 -12.493 -75.129 1.00 76.37 175 ALA B O 1
ATOM 1272 N N . GLU A 1 176 ? -16.963 -13.050 -74.199 1.00 72.02 176 GLU B N 1
ATOM 1273 C CA . GLU A 1 176 ? -16.451 -13.011 -72.835 1.00 80.32 176 GLU B CA 1
ATOM 1274 C C . GLU A 1 176 ? -15.272 -13.962 -72.652 1.00 73.75 176 GLU B C 1
ATOM 1275 O O . GLU A 1 176 ? -14.319 -13.646 -71.935 1.00 78.42 176 GLU B O 1
ATOM 1277 N N . ALA A 1 177 ? -15.313 -15.126 -73.295 1.00 63.01 177 ALA B N 1
ATOM 1278 C CA . ALA A 1 177 ? -14.199 -16.057 -73.195 1.00 64.17 177 ALA B CA 1
ATOM 1279 C C . ALA A 1 177 ? -12.954 -15.480 -73.847 1.00 62.16 177 ALA B C 1
ATOM 1280 O O . ALA A 1 177 ? -11.892 -15.437 -73.225 1.00 67.25 177 ALA B O 1
ATOM 1282 N N . LEU A 1 178 ? -13.075 -14.982 -75.081 1.00 63.05 178 LEU B N 1
ATOM 1283 C CA . LEU A 1 178 ? -11.919 -14.407 -75.776 1.00 62.66 178 LEU B CA 1
ATOM 1284 C C . LEU A 1 178 ? -11.249 -13.289 -74.979 1.00 60.23 178 LEU B C 1
ATOM 1285 O O . LEU A 1 178 ? -10.016 -13.154 -75.013 1.00 70.58 178 LEU B O 1
ATOM 1290 N N . LEU A 1 179 ? -12.034 -12.478 -74.260 1.00 60.38 179 LEU B N 1
ATOM 1291 C CA . LEU A 1 179 ? -11.427 -11.417 -73.457 1.00 64.98 179 LEU B CA 1
ATOM 1292 C C . LEU A 1 179 ? -10.349 -11.978 -72.534 1.00 70.69 179 LEU B C 1
ATOM 1293 O O . LEU A 1 179 ? -9.362 -11.287 -72.232 1.00 66.39 179 LEU B O 1
ATOM 1298 N N . ALA A 1 180 ? -10.511 -13.229 -72.083 1.00 68.70 180 ALA B N 1
ATOM 1299 C CA . ALA A 1 180 ? -9.483 -13.852 -71.257 1.00 62.15 180 ALA B CA 1
ATOM 1300 C C . ALA A 1 180 ? -8.156 -13.977 -71.995 1.00 61.00 180 ALA B C 1
ATOM 1301 O O . ALA A 1 180 ? -7.104 -13.641 -71.435 1.00 70.75 180 ALA B O 1
ATOM 1303 N N . THR A 1 181 ? -8.167 -14.464 -73.244 1.00 56.23 181 THR B N 1
ATOM 1304 C CA . THR A 1 181 ? -6.901 -14.556 -73.983 1.00 60.67 181 THR B CA 1
ATOM 1305 C C . THR A 1 181 ? -6.301 -13.175 -74.219 1.00 67.91 181 THR B C 1
ATOM 1306 O O . THR A 1 181 ? -5.077 -12.993 -74.095 1.00 68.39 181 THR B O 1
ATOM 1310 N N . ALA A 1 182 ? -7.135 -12.189 -74.575 1.00 65.87 182 ALA B N 1
ATOM 1311 C CA . ALA A 1 182 ? -6.595 -10.842 -74.764 1.00 64.71 182 ALA B CA 1
ATOM 1312 C C . ALA A 1 182 ? -5.872 -10.367 -73.505 1.00 69.29 182 ALA B C 1
ATOM 1313 O O . ALA A 1 182 ? -4.746 -9.855 -73.568 1.00 72.09 182 ALA B O 1
ATOM 1315 N N . ILE A 1 183 ? -6.504 -10.536 -72.345 1.00 69.86 183 ILE B N 1
ATOM 1316 C CA . ILE A 1 183 ? -5.861 -10.122 -71.103 1.00 67.26 183 ILE B CA 1
ATOM 1317 C C . ILE A 1 183 ? -4.586 -10.934 -70.861 1.00 70.22 183 ILE B C 1
ATOM 1318 O O . ILE A 1 183 ? -3.576 -10.408 -70.361 1.00 68.29 183 ILE B O 1
ATOM 1323 N N . GLY A 1 184 ? -4.594 -12.215 -71.236 1.00 65.42 184 GLY B N 1
ATOM 1324 C CA . GLY A 1 184 ? -3.376 -13.003 -71.108 1.00 61.10 184 GLY B CA 1
ATOM 1325 C C . GLY A 1 184 ? -2.215 -12.437 -71.907 1.00 62.18 184 GLY B C 1
ATOM 1326 O O . GLY A 1 184 ? -1.086 -12.343 -71.421 1.00 71.75 184 GLY B O 1
ATOM 1327 N N . LEU A 1 185 ? -2.477 -12.058 -73.154 1.00 67.56 185 LEU B N 1
ATOM 1328 C CA . LEU A 1 185 ? -1.424 -11.475 -73.977 1.00 65.00 185 LEU B CA 1
ATOM 1329 C C . LEU A 1 185 ? -0.970 -10.119 -73.439 1.00 67.71 185 LEU B C 1
ATOM 1330 O O . LEU A 1 185 ? 0.233 -9.834 -73.399 1.00 71.54 185 LEU B O 1
ATOM 1335 N N . VAL A 1 186 ? -1.919 -9.267 -73.035 1.00 69.48 186 VAL B N 1
ATOM 1336 C CA . VAL A 1 186 ? -1.590 -7.930 -72.538 1.00 67.94 186 VAL B CA 1
ATOM 1337 C C . VAL A 1 186 ? -0.771 -8.014 -71.253 1.00 76.41 186 VAL B C 1
ATOM 1338 O O . VAL A 1 186 ? -0.015 -7.087 -70.925 1.00 79.25 186 VAL B O 1
ATOM 1342 N N . ALA A 1 187 ? -0.918 -9.109 -70.493 1.00 74.14 187 ALA B N 1
ATOM 1343 C CA . ALA A 1 187 ? -0.068 -9.317 -69.323 1.00 67.38 187 ALA B CA 1
ATOM 1344 C C . ALA A 1 187 ? 1.311 -9.815 -69.714 1.00 67.88 187 ALA B C 1
ATOM 1345 O O . ALA A 1 187 ? 2.314 -9.380 -69.137 1.00 76.97 187 ALA B O 1
ATOM 1347 N N . ALA A 1 188 ? 1.379 -10.730 -70.682 1.00 65.65 188 ALA B N 1
ATOM 1348 C CA . ALA A 1 188 ? 2.650 -11.378 -70.996 1.00 59.93 188 ALA B CA 1
ATOM 1349 C C . ALA A 1 188 ? 3.610 -10.429 -71.715 1.00 66.04 188 ALA B C 1
ATOM 1350 O O . ALA A 1 188 ? 4.806 -10.384 -71.394 1.00 66.77 188 ALA B O 1
ATOM 1352 N N . ILE A 1 189 ? 3.125 -9.687 -72.710 1.00 67.66 189 ILE B N 1
ATOM 1353 C CA . ILE A 1 189 ? 4.053 -8.966 -73.585 1.00 69.14 189 ILE B CA 1
ATOM 1354 C C . ILE A 1 189 ? 4.942 -8.009 -72.786 1.00 62.56 189 ILE B C 1
ATOM 1355 O O . ILE A 1 189 ? 6.171 -8.139 -72.873 1.00 60.61 189 ILE B O 1
ATOM 1360 N N . PRO A 1 190 ? 4.405 -7.083 -71.972 1.00 65.19 190 PRO B N 1
ATOM 1361 C CA . PRO A 1 190 ? 5.303 -6.192 -71.228 1.00 63.63 190 PRO B CA 1
ATOM 1362 C C . PRO A 1 190 ? 6.204 -6.943 -70.262 1.00 73.60 190 PRO B C 1
ATOM 1363 O O . PRO A 1 190 ? 7.330 -6.498 -69.997 1.00 80.58 190 PRO B O 1
ATOM 1367 N N . ALA A 1 191 ? 5.743 -8.078 -69.731 1.00 70.70 191 ALA B N 1
ATOM 1368 C CA . ALA A 1 191 ? 6.605 -8.905 -68.895 1.00 57.76 191 ALA B CA 1
ATOM 1369 C C . ALA A 1 191 ? 7.809 -9.407 -69.672 1.00 64.34 191 ALA B C 1
ATOM 1370 O O . ALA A 1 191 ? 8.936 -9.373 -69.163 1.00 73.23 191 ALA B O 1
ATOM 1372 N N . VAL A 1 192 ? 7.595 -9.867 -70.910 1.00 62.04 192 VAL B N 1
ATOM 1373 C CA . VAL A 1 192 ? 8.700 -10.375 -71.726 1.00 62.81 192 VAL B CA 1
ATOM 1374 C C . VAL A 1 192 ? 9.685 -9.252 -72.039 1.00 64.28 192 VAL B C 1
ATOM 1375 O O . VAL A 1 192 ? 10.910 -9.412 -71.918 1.00 72.30 192 VAL B O 1
ATOM 1379 N N . VAL A 1 193 ? 9.162 -8.095 -72.437 1.00 57.58 193 VAL B N 1
ATOM 1380 C CA . VAL A 1 193 ? 10.030 -6.968 -72.771 1.00 61.39 193 VAL B CA 1
ATOM 1381 C C . VAL A 1 193 ? 10.864 -6.572 -71.560 1.00 71.59 193 VAL B C 1
ATOM 1382 O O . VAL A 1 193 ? 12.095 -6.442 -71.636 1.00 84.45 193 VAL B O 1
ATOM 1386 N N . ILE A 1 194 ? 10.203 -6.402 -70.418 1.00 65.29 194 ILE B N 1
ATOM 1387 C CA . ILE A 1 194 ? 10.905 -5.986 -69.216 1.00 70.81 194 ILE B CA 1
ATOM 1388 C C . ILE A 1 194 ? 11.952 -7.024 -68.825 1.00 71.90 194 ILE B C 1
ATOM 1389 O O . ILE A 1 194 ? 13.096 -6.697 -68.488 1.00 71.92 194 ILE B O 1
ATOM 1394 N N . TYR A 1 195 ? 11.596 -8.289 -68.908 1.00 68.29 195 TYR B N 1
ATOM 1395 C CA . TYR A 1 195 ? 12.582 -9.300 -68.614 1.00 71.81 195 TYR B CA 1
ATOM 1396 C C . TYR A 1 195 ? 13.811 -9.135 -69.500 1.00 75.30 195 TYR B C 1
ATOM 1397 O O . TYR A 1 195 ? 14.940 -9.196 -69.007 1.00 76.65 195 TYR B O 1
ATOM 1406 N N . ASN A 1 196 ? 13.618 -8.874 -70.798 1.00 81.34 196 ASN B N 1
ATOM 1407 C CA . ASN A 1 196 ? 14.767 -8.765 -71.700 1.00 83.89 196 ASN B CA 1
ATOM 1408 C C . ASN A 1 196 ? 15.667 -7.596 -71.320 1.00 80.70 196 ASN B C 1
ATOM 1409 O O . ASN A 1 196 ? 16.898 -7.742 -71.231 1.00 88.44 196 ASN B O 1
ATOM 1414 N N . VAL A 1 197 ? 15.079 -6.417 -71.098 1.00 72.43 197 VAL B N 1
ATOM 1415 C CA . VAL A 1 197 ? 15.936 -5.288 -70.753 1.00 73.50 197 VAL B CA 1
ATOM 1416 C C . VAL A 1 197 ? 16.677 -5.558 -69.440 1.00 83.09 197 VAL B C 1
ATOM 1417 O O . VAL A 1 197 ? 17.897 -5.361 -69.358 1.00 89.93 197 VAL B O 1
ATOM 1421 N N . PHE A 1 198 ? 15.984 -6.098 -68.426 1.00 75.73 198 PHE B N 1
ATOM 1422 C CA . PHE A 1 198 ? 16.644 -6.332 -67.142 1.00 70.62 198 PHE B CA 1
ATOM 1423 C C . PHE A 1 198 ? 17.765 -7.361 -67.258 1.00 75.95 198 PHE B C 1
ATOM 1424 O O . PHE A 1 198 ? 18.775 -7.262 -66.548 1.00 78.18 198 PHE B O 1
ATOM 1432 N N . ALA A 1 199 ? 17.603 -8.365 -68.121 1.00 73.24 199 ALA B N 1
ATOM 1433 C CA . ALA A 1 199 ? 18.691 -9.311 -68.348 1.00 69.16 199 ALA B CA 1
ATOM 1434 C C . ALA A 1 199 ? 19.902 -8.607 -68.946 1.00 70.12 199 ALA B C 1
ATOM 1435 O O . ALA A 1 199 ? 21.043 -8.815 -68.500 1.00 65.84 199 ALA B O 1
ATOM 1437 N N . ARG A 1 200 ? 19.668 -7.748 -69.952 1.00 67.23 200 ARG B N 1
ATOM 1438 C CA . ARG A 1 200 ? 20.781 -7.020 -70.562 1.00 68.01 200 ARG B CA 1
ATOM 1439 C C . ARG A 1 200 ? 21.508 -6.141 -69.531 1.00 69.38 200 ARG B C 1
ATOM 1440 O O . ARG A 1 200 ? 22.746 -6.101 -69.485 1.00 67.04 200 ARG B O 1
ATOM 1448 N N . GLN A 1 201 ? 20.751 -5.435 -68.688 1.00 64.21 201 GLN B N 1
ATOM 1449 C CA . GLN A 1 201 ? 21.367 -4.525 -67.735 1.00 59.53 201 GLN B CA 1
ATOM 1450 C C . GLN A 1 201 ? 22.093 -5.268 -66.628 1.00 66.76 201 GLN B C 1
ATOM 1451 O O . GLN A 1 201 ? 23.186 -4.858 -66.216 1.00 60.45 201 GLN B O 1
ATOM 1457 N N . ILE A 1 202 ? 21.498 -6.346 -66.115 1.00 64.91 202 ILE B N 1
ATOM 1458 C CA . ILE A 1 202 ? 22.186 -7.124 -65.090 1.00 60.53 202 ILE B CA 1
ATOM 1459 C C . ILE A 1 202 ? 23.496 -7.658 -65.642 1.00 57.00 202 ILE B C 1
ATOM 1460 O O . ILE A 1 202 ? 24.532 -7.655 -64.960 1.00 55.67 202 ILE B O 1
ATOM 1465 N N . GLY A 1 203 ? 23.482 -8.110 -66.889 1.00 52.93 203 GLY B N 1
ATOM 1466 C CA . GLY A 1 203 ? 24.732 -8.525 -67.501 1.00 50.79 203 GLY B CA 1
ATOM 1467 C C . GLY A 1 203 ? 25.751 -7.404 -67.545 1.00 53.95 203 GLY B C 1
ATOM 1468 O O . GLY A 1 203 ? 26.923 -7.597 -67.205 1.00 59.21 203 GLY B O 1
ATOM 1469 N N . GLY A 1 204 ? 25.318 -6.209 -67.959 1.00 51.66 204 GLY B N 1
ATOM 1470 C CA . GLY A 1 204 ? 26.253 -5.096 -68.026 1.00 60.77 204 GLY B CA 1
ATOM 1471 C C . GLY A 1 204 ? 26.804 -4.720 -66.664 1.00 66.38 204 GLY B C 1
ATOM 1472 O O . GLY A 1 204 ? 27.996 -4.424 -66.518 1.00 75.69 204 GLY B O 1
ATOM 1473 N N . PHE A 1 205 ? 25.954 -4.776 -65.642 1.00 59.54 205 PHE B N 1
ATOM 1474 C CA . PHE A 1 205 ? 26.395 -4.481 -64.292 1.00 58.60 205 PHE B CA 1
ATOM 1475 C C . PHE A 1 205 ? 27.434 -5.487 -63.830 1.00 59.09 205 PHE B C 1
ATOM 1476 O O . PHE A 1 205 ? 28.478 -5.108 -63.281 1.00 59.00 205 PHE B O 1
ATOM 1484 N N . LYS A 1 206 ? 27.172 -6.775 -64.057 1.00 52.37 206 LYS B N 1
ATOM 1485 C CA . LYS A 1 206 ? 28.156 -7.788 -63.711 1.00 48.15 206 LYS B CA 1
ATOM 1486 C C . LYS A 1 206 ? 29.490 -7.485 -64.370 1.00 52.14 206 LYS B C 1
ATOM 1487 O O . LYS A 1 206 ? 30.546 -7.535 -63.723 1.00 63.29 206 LYS B O 1
ATOM 1493 N N . ALA A 1 207 ? 29.456 -7.147 -65.653 1.00 45.40 207 ALA B N 1
ATOM 1494 C CA . ALA A 1 207 ? 30.683 -6.855 -66.385 1.00 46.73 207 ALA B CA 1
ATOM 1495 C C . ALA A 1 207 ? 31.469 -5.703 -65.751 1.00 48.64 207 ALA B C 1
ATOM 1496 O O . ALA A 1 207 ? 32.698 -5.776 -65.618 1.00 54.34 207 ALA B O 1
ATOM 1498 N N . MET A 1 208 ? 30.780 -4.624 -65.380 1.00 51.19 208 MET B N 1
ATOM 1499 C CA . MET A 1 208 ? 31.427 -3.489 -64.716 1.00 53.20 208 MET B CA 1
ATOM 1500 C C . MET A 1 208 ? 32.055 -3.901 -63.372 1.00 58.03 208 MET B C 1
ATOM 1501 O O . MET A 1 208 ? 33.227 -3.595 -63.092 1.00 66.55 208 MET B O 1
ATOM 1506 N N . LEU A 1 209 ? 31.296 -4.639 -62.544 1.00 54.16 209 LEU B N 1
ATOM 1507 C CA . LEU A 1 209 ? 31.791 -5.087 -61.237 1.00 53.24 209 LEU B CA 1
ATOM 1508 C C . LEU A 1 209 ? 33.030 -5.975 -61.373 1.00 53.45 209 LEU B C 1
ATOM 1509 O O . LEU A 1 209 ? 33.988 -5.845 -60.600 1.00 58.14 209 LEU B O 1
ATOM 1514 N N . GLY A 1 210 ? 33.007 -6.911 -62.332 1.00 54.84 210 GLY B N 1
ATOM 1515 C CA . GLY A 1 210 ? 34.181 -7.708 -62.615 1.00 40.63 210 GLY B CA 1
ATOM 1516 C C . GLY A 1 210 ? 35.336 -6.856 -63.090 1.00 66.12 210 GLY B C 1
ATOM 1517 O O . GLY A 1 210 ? 36.500 -7.211 -62.872 1.00 63.46 210 GLY B O 1
ATOM 1518 N N . ASP A 1 211 ? 35.037 -5.707 -63.732 1.00 58.62 211 ASP B N 1
ATOM 1519 C CA . ASP A 1 211 ? 36.115 -4.803 -64.128 1.00 54.47 211 ASP B CA 1
ATOM 1520 C C . ASP A 1 211 ? 36.829 -4.227 -62.914 1.00 60.05 211 ASP B C 1
ATOM 1521 O O . ASP A 1 211 ? 38.072 -4.160 -62.889 1.00 59.14 211 ASP B O 1
ATOM 1526 N N . VAL A 1 212 ? 36.062 -3.798 -61.906 1.00 43.01 212 VAL B N 1
ATOM 1527 C CA . VAL A 1 212 ? 36.660 -3.312 -60.666 1.00 59.65 212 VAL B CA 1
ATOM 1528 C C . VAL A 1 212 ? 37.442 -4.427 -59.956 1.00 56.51 212 VAL B C 1
ATOM 1529 O O . VAL A 1 212 ? 38.595 -4.232 -59.525 1.00 44.94 212 VAL B O 1
ATOM 1533 N N . ALA A 1 213 ? 36.832 -5.617 -59.845 1.00 46.01 213 ALA B N 1
ATOM 1534 C CA . ALA A 1 213 ? 37.503 -6.741 -59.196 1.00 49.42 213 ALA B CA 1
ATOM 1535 C C . ALA A 1 213 ? 38.836 -7.048 -59.864 1.00 51.45 213 ALA B C 1
ATOM 1536 O O . ALA A 1 213 ? 39.849 -7.272 -59.187 1.00 56.16 213 ALA B O 1
ATOM 1538 N N . ALA A 1 214 ? 38.859 -7.002 -61.195 1.00 46.75 214 ALA B N 1
ATOM 1539 C CA . ALA A 1 214 ? 40.088 -7.205 -61.956 1.00 43.05 214 ALA B CA 1
ATOM 1540 C C . ALA A 1 214 ? 41.130 -6.119 -61.667 1.00 47.50 214 ALA B C 1
ATOM 1541 O O . ALA A 1 214 ? 42.330 -6.414 -61.579 1.00 50.71 214 ALA B O 1
ATOM 1543 N N . GLN A 1 215 ? 40.702 -4.851 -61.589 1.00 44.96 215 GLN B N 1
ATOM 1544 C CA . GLN A 1 215 ? 41.613 -3.782 -61.184 1.00 54.11 215 GLN B CA 1
ATOM 1545 C C . GLN A 1 215 ? 42.287 -4.128 -59.859 1.00 55.04 215 GLN B C 1
ATOM 1546 O O . GLN A 1 215 ? 43.515 -4.010 -59.709 1.00 59.30 215 GLN B O 1
ATOM 1552 N N . VAL A 1 216 ? 41.491 -4.626 -58.912 1.00 51.00 216 VAL B N 1
ATOM 1553 C CA . VAL A 1 216 ? 42.004 -4.999 -57.598 1.00 52.77 216 VAL B CA 1
ATOM 1554 C C . VAL A 1 216 ? 43.021 -6.139 -57.703 1.00 49.07 216 VAL B C 1
ATOM 1555 O O . VAL A 1 216 ? 44.129 -6.052 -57.168 1.00 52.91 216 VAL B O 1
ATOM 1559 N N . LEU A 1 217 ? 42.675 -7.209 -58.415 1.00 41.75 217 LEU B N 1
ATOM 1560 C CA . LEU A 1 217 ? 43.600 -8.328 -58.537 1.00 41.61 217 LEU B CA 1
ATOM 1561 C C . LEU A 1 217 ? 44.891 -7.901 -59.224 1.00 47.05 217 LEU B C 1
ATOM 1562 O O . LEU A 1 217 ? 45.986 -8.281 -58.793 1.00 51.66 217 LEU B O 1
ATOM 1567 N N . LEU A 1 218 ? 44.786 -7.098 -60.285 1.00 46.32 218 LEU B N 1
ATOM 1568 C CA . LEU A 1 218 ? 45.973 -6.661 -61.014 1.00 43.24 218 LEU B CA 1
ATOM 1569 C C . LEU A 1 218 ? 46.900 -5.861 -60.137 1.00 43.65 218 LEU B C 1
ATOM 1570 O O . LEU A 1 218 ? 48.113 -6.098 -60.135 1.00 52.42 218 LEU B O 1
ATOM 1575 N N . LEU A 1 219 ? 46.343 -4.896 -59.388 1.00 44.18 219 LEU B N 1
ATOM 1576 C CA . LEU A 1 219 ? 47.157 -4.139 -58.448 1.00 44.16 219 LEU B CA 1
ATOM 1577 C C . LEU A 1 219 ? 47.799 -5.064 -57.414 1.00 46.12 219 LEU B C 1
ATOM 1578 O O . LEU A 1 219 ? 49.018 -5.026 -57.206 1.00 44.20 219 LEU B O 1
ATOM 1583 N N . GLN A 1 220 ? 47.016 -5.970 -56.823 1.00 47.31 220 GLN B N 1
ATOM 1584 C CA . GLN A 1 220 ? 47.594 -6.855 -55.815 1.00 49.68 220 GLN B CA 1
ATOM 1585 C C . GLN A 1 220 ? 48.739 -7.696 -56.386 1.00 46.74 220 GLN B C 1
ATOM 1586 O O . GLN A 1 220 ? 49.839 -7.719 -55.826 1.00 45.62 220 GLN B O 1
ATOM 1592 N N . SER A 1 221 ? 48.515 -8.326 -57.547 1.00 55.36 221 SER B N 1
ATOM 1593 C CA . SER A 1 221 ? 49.517 -9.168 -58.207 1.00 43.51 221 SER B CA 1
ATOM 1594 C C . SER A 1 221 ? 50.797 -8.380 -58.505 1.00 52.60 221 SER B C 1
ATOM 1595 O O . SER A 1 221 ? 51.918 -8.804 -58.148 1.00 49.72 221 SER B O 1
ATOM 1598 N N . ARG A 1 222 ? 50.650 -7.206 -59.137 1.00 44.59 222 ARG B N 1
ATOM 1599 C CA . ARG A 1 222 ? 51.821 -6.395 -59.455 1.00 52.89 222 ARG B CA 1
ATOM 1600 C C . ARG A 1 222 ? 52.563 -5.989 -58.180 1.00 49.63 222 ARG B C 1
ATOM 1601 O O . ARG A 1 222 ? 53.796 -6.054 -58.113 1.00 58.02 222 ARG B O 1
ATOM 1609 N N . ASP A 1 223 ? 51.827 -5.607 -57.143 1.00 45.09 223 ASP B N 1
ATOM 1610 C CA . ASP A 1 223 ? 52.467 -5.183 -55.909 1.00 45.31 223 ASP B CA 1
ATOM 1611 C C . ASP A 1 223 ? 53.269 -6.312 -55.287 1.00 57.58 223 ASP B C 1
ATOM 1612 O O . ASP A 1 223 ? 54.436 -6.121 -54.928 1.00 58.07 223 ASP B O 1
ATOM 1617 N N . LEU A 1 224 ? 52.675 -7.512 -55.183 1.00 49.13 224 LEU B N 1
ATOM 1618 C CA . LEU A 1 224 ? 53.413 -8.627 -54.600 1.00 48.36 224 LEU B CA 1
ATOM 1619 C C . LEU A 1 224 ? 54.701 -8.884 -55.364 1.00 53.74 224 LEU B C 1
ATOM 1620 O O . LEU A 1 224 ? 55.768 -9.035 -54.758 1.00 52.31 224 LEU B O 1
ATOM 1625 N N . ASP A 1 225 ? 54.631 -8.885 -56.702 1.00 58.43 225 ASP B N 1
ATOM 1626 C CA . ASP A 1 225 ? 55.825 -9.198 -57.479 1.00 46.84 225 ASP B CA 1
ATOM 1627 C C . ASP A 1 225 ? 56.887 -8.123 -57.322 1.00 59.53 225 ASP B C 1
ATOM 1628 O O . ASP A 1 225 ? 58.070 -8.434 -57.121 1.00 60.93 225 ASP B O 1
ATOM 1633 N N . LEU A 1 226 ? 56.485 -6.851 -57.356 1.00 55.58 226 LEU B N 1
ATOM 1634 C CA . LEU A 1 226 ? 57.487 -5.795 -57.259 1.00 56.55 226 LEU B CA 1
ATOM 1635 C C . LEU A 1 226 ? 58.149 -5.784 -55.887 1.00 59.80 226 LEU B C 1
ATOM 1636 O O . LEU A 1 226 ? 59.374 -5.623 -55.791 1.00 67.44 226 LEU B O 1
ATOM 1641 N N . GLU A 1 227 ? 57.363 -5.999 -54.822 1.00 55.19 227 GLU B N 1
ATOM 1642 C CA . GLU A 1 227 ? 57.924 -6.079 -53.472 1.00 60.65 227 GLU B CA 1
ATOM 1643 C C . GLU A 1 227 ? 58.867 -7.267 -53.328 1.00 56.71 227 GLU B C 1
ATOM 1644 O O . GLU A 1 227 ? 59.955 -7.125 -52.774 1.00 56.23 227 GLU B O 1
ATOM 1650 N N . ALA A 1 228 ? 58.486 -8.443 -53.845 1.00 61.28 228 ALA B N 1
ATOM 1651 C CA . ALA A 1 228 ? 59.381 -9.596 -53.751 1.00 48.34 228 ALA B CA 1
ATOM 1652 C C . ALA A 1 228 ? 60.685 -9.334 -54.481 1.00 59.21 228 ALA B C 1
ATOM 1653 O O . ALA A 1 228 ? 61.755 -9.770 -54.038 1.00 69.80 228 ALA B O 1
ATOM 1655 N N . SER A 1 229 ? 60.616 -8.626 -55.605 1.00 61.68 229 SER B N 1
ATOM 1656 C CA . SER A 1 229 ? 61.832 -8.327 -56.346 1.00 64.09 229 SER B CA 1
ATOM 1657 C C . SER A 1 229 ? 62.686 -7.320 -55.601 1.00 70.67 229 SER B C 1
ATOM 1658 O O . SER A 1 229 ? 63.912 -7.447 -55.575 1.00 77.22 229 SER B O 1
ATOM 1661 N N . ALA A 1 230 ? 62.059 -6.329 -54.958 1.00 68.97 230 ALA B N 1
ATOM 1662 C CA . ALA A 1 230 ? 62.838 -5.358 -54.196 1.00 73.11 230 ALA B CA 1
ATOM 1663 C C . ALA A 1 230 ? 63.462 -5.979 -52.957 1.00 88.18 230 ALA B C 1
ATOM 1664 O O . ALA A 1 230 ? 64.530 -5.536 -52.511 1.00 86.79 230 ALA B O 1
ATOM 1666 N N . ALA A 1 231 ? 62.827 -7.020 -52.414 1.00 94.85 231 ALA B N 1
ATOM 1667 C CA . ALA A 1 231 ? 63.351 -7.715 -51.250 1.00 96.43 231 ALA B CA 1
ATOM 1668 C C . ALA A 1 231 ? 64.475 -8.677 -51.602 1.00 101.39 231 ALA B C 1
ATOM 1669 O O . ALA A 1 231 ? 65.400 -8.850 -50.802 1.00 113.17 231 ALA B O 1
ATOM 1671 N N . ALA A 1 232 ? 64.425 -9.302 -52.782 1.00 104.81 232 ALA B N 1
ATOM 1672 C CA . ALA A 1 232 ? 65.450 -10.286 -53.136 1.00 104.36 232 ALA B CA 1
ATOM 1673 C C . ALA A 1 232 ? 66.811 -9.642 -53.402 1.00 121.00 232 ALA B C 1
ATOM 1674 O O . ALA A 1 232 ? 67.854 -10.247 -53.116 1.00 109.17 232 ALA B O 1
ATOM 1676 N N . HIS A 1 233 ? 66.828 -8.439 -53.973 1.00 148.06 233 HIS B N 1
ATOM 1677 C CA . HIS A 1 233 ? 68.071 -7.756 -54.330 1.00 155.40 233 HIS B CA 1
ATOM 1678 C C . HIS A 1 233 ? 68.082 -6.352 -53.738 1.00 152.16 233 HIS B C 1
ATOM 1679 O O . HIS A 1 233 ? 67.488 -5.427 -54.319 1.00 152.62 233 HIS B O 1
ATOM 1686 N N . PRO A 1 234 ? 68.716 -6.161 -52.565 1.00 145.09 234 PRO B N 1
ATOM 1687 C CA . PRO A 1 234 ? 68.830 -4.879 -51.862 1.00 138.15 234 PRO B CA 1
ATOM 1688 C C . PRO A 1 234 ? 69.669 -3.856 -52.623 1.00 135.12 234 PRO B C 1
ATOM 1689 O O . PRO A 1 234 ? 69.668 -2.684 -52.242 1.00 133.71 234 PRO B O 1
ATOM 1693 N N . SER B 1 11 ? -19.501 -27.987 -62.639 1.00 122.50 11 SER C N 1
ATOM 1694 C CA . SER B 1 11 ? -20.023 -29.350 -62.651 1.00 118.06 11 SER C CA 1
ATOM 1695 C C . SER B 1 11 ? -18.971 -30.344 -63.147 1.00 120.16 11 SER C C 1
ATOM 1696 O O . SER B 1 11 ? -19.158 -30.971 -64.187 1.00 122.82 11 SER C O 1
ATOM 1699 N N . VAL B 1 12 ? -17.875 -30.495 -62.394 1.00 119.77 12 VAL C N 1
ATOM 1700 C CA . VAL B 1 12 ? -16.726 -31.264 -62.879 1.00 112.63 12 VAL C CA 1
ATOM 1701 C C . VAL B 1 12 ? -16.929 -32.763 -62.696 1.00 121.62 12 VAL C C 1
ATOM 1702 O O . VAL B 1 12 ? -16.550 -33.559 -63.568 1.00 118.55 12 VAL C O 1
ATOM 1706 N N . TRP B 1 13 ? -17.472 -33.172 -61.541 1.00 127.59 13 TRP C N 1
ATOM 1707 C CA . TRP B 1 13 ? -17.867 -34.566 -61.366 1.00 130.24 13 TRP C CA 1
ATOM 1708 C C . TRP B 1 13 ? -18.923 -34.966 -62.389 1.00 131.67 13 TRP C C 1
ATOM 1709 O O . TRP B 1 13 ? -18.954 -36.121 -62.832 1.00 133.71 13 TRP C O 1
ATOM 1711 N N . GLY B 1 14 ? -19.786 -34.020 -62.782 1.00 128.67 14 GLY C N 1
ATOM 1712 C CA . GLY B 1 14 ? -20.770 -34.290 -63.816 1.00 122.76 14 GLY C CA 1
ATOM 1713 C C . GLY B 1 14 ? -20.176 -34.317 -65.208 1.00 119.37 14 GLY C C 1
ATOM 1714 O O . GLY B 1 14 ? -20.620 -35.086 -66.064 1.00 120.84 14 GLY C O 1
ATOM 1715 N N . MET B 1 15 ? -19.173 -33.478 -65.457 1.00 120.60 15 MET C N 1
ATOM 1716 C CA . MET B 1 15 ? -18.392 -33.579 -66.683 1.00 121.07 15 MET C CA 1
ATOM 1717 C C . MET B 1 15 ? -17.616 -34.891 -66.775 1.00 135.59 15 MET C C 1
ATOM 1718 O O . MET B 1 15 ? -17.375 -35.369 -67.891 1.00 124.12 15 MET C O 1
ATOM 1723 N N . TYR B 1 16 ? -17.315 -35.534 -65.639 1.00 158.38 16 TYR C N 1
ATOM 1724 C CA . TYR B 1 16 ? -16.233 -36.516 -65.591 1.00 160.55 16 TYR C CA 1
ATOM 1725 C C . TYR B 1 16 ? -16.590 -37.740 -66.419 1.00 159.77 16 TYR C C 1
ATOM 1726 O O . TYR B 1 16 ? -16.018 -37.931 -67.495 1.00 159.04 16 TYR C O 1
ATOM 1728 N N . GLN B 1 17 ? -17.548 -38.553 -65.992 1.00 156.48 17 GLN C N 1
ATOM 1729 C CA . GLN B 1 17 ? -18.210 -39.393 -66.976 1.00 146.33 17 GLN C CA 1
ATOM 1730 C C . GLN B 1 17 ? -19.596 -38.792 -67.150 1.00 134.75 17 GLN C C 1
ATOM 1731 O O . GLN B 1 17 ? -20.566 -39.192 -66.506 1.00 134.30 17 GLN C O 1
ATOM 1733 N N . HIS B 1 18 ? -19.668 -37.814 -68.034 1.00 124.47 18 HIS C N 1
ATOM 1734 C CA . HIS B 1 18 ? -20.739 -37.611 -68.982 1.00 117.09 18 HIS C CA 1
ATOM 1735 C C . HIS B 1 18 ? -20.259 -37.963 -70.375 1.00 117.26 18 HIS C C 1
ATOM 1736 O O . HIS B 1 18 ? -20.975 -37.728 -71.358 1.00 110.89 18 HIS C O 1
ATOM 1743 N N . ALA B 1 19 ? -19.029 -38.470 -70.472 1.00 120.27 19 ALA C N 1
ATOM 1744 C CA . ALA B 1 19 ? -18.148 -38.312 -71.613 1.00 118.10 19 ALA C CA 1
ATOM 1745 C C . ALA B 1 19 ? -17.596 -39.672 -72.048 1.00 126.36 19 ALA C C 1
ATOM 1746 O O . ALA B 1 19 ? -17.756 -40.696 -71.370 1.00 129.08 19 ALA C O 1
ATOM 1748 N N . ASP B 1 20 ? -16.868 -39.628 -73.168 1.00 128.08 20 ASP C N 1
ATOM 1749 C CA . ASP B 1 20 ? -16.315 -40.793 -73.850 1.00 131.55 20 ASP C CA 1
ATOM 1750 C C . ASP B 1 20 ? -15.301 -41.547 -72.990 1.00 127.26 20 ASP C C 1
ATOM 1751 O O . ASP B 1 20 ? -14.710 -41.013 -72.046 1.00 132.85 20 ASP C O 1
ATOM 1756 N N . ILE B 1 21 ? -15.145 -42.834 -73.318 1.00 114.79 21 ILE C N 1
ATOM 1757 C CA . ILE B 1 21 ? -14.205 -43.700 -72.610 1.00 104.13 21 ILE C CA 1
ATOM 1758 C C . ILE B 1 21 ? -12.761 -43.230 -72.814 1.00 98.42 21 ILE C C 1
ATOM 1759 O O . ILE B 1 21 ? -11.954 -43.241 -71.875 1.00 103.00 21 ILE C O 1
ATOM 1764 N N . VAL B 1 22 ? -12.402 -42.830 -74.038 1.00 87.03 22 VAL C N 1
ATOM 1765 C CA . VAL B 1 22 ? -11.059 -42.290 -74.268 1.00 87.40 22 VAL C CA 1
ATOM 1766 C C . VAL B 1 22 ? -10.831 -41.029 -73.441 1.00 91.43 22 VAL C C 1
ATOM 1767 O O . VAL B 1 22 ? -9.797 -40.870 -72.778 1.00 92.23 22 VAL C O 1
ATOM 1771 N N . VAL B 1 23 ? -11.788 -40.107 -73.480 1.00 86.73 23 VAL C N 1
ATOM 1772 C CA . VAL B 1 23 ? -11.633 -38.873 -72.730 1.00 79.08 23 VAL C CA 1
ATOM 1773 C C . VAL B 1 23 ? -11.706 -39.133 -71.228 1.00 88.85 23 VAL C C 1
ATOM 1774 O O . VAL B 1 23 ? -11.130 -38.375 -70.439 1.00 99.07 23 VAL C O 1
ATOM 1778 N N . LYS B 1 24 ? -12.407 -40.195 -70.801 1.00 84.24 24 LYS C N 1
ATOM 1779 C CA . LYS B 1 24 ? -12.308 -40.633 -69.411 1.00 86.63 24 LYS C CA 1
ATOM 1780 C C . LYS B 1 24 ? -10.866 -40.982 -69.068 1.00 83.15 24 LYS C C 1
ATOM 1781 O O . LYS B 1 24 ? -10.370 -40.645 -67.982 1.00 84.12 24 LYS C O 1
ATOM 1787 N N . CYS B 1 25 ? -10.166 -41.623 -70.005 1.00 79.36 25 CYS C N 1
ATOM 1788 C CA . CYS B 1 25 ? -8.763 -41.959 -69.793 1.00 84.36 25 CYS C CA 1
ATOM 1789 C C . CYS B 1 25 ? -7.914 -40.701 -69.720 1.00 84.21 25 CYS C C 1
ATOM 1790 O O . CYS B 1 25 ? -7.117 -40.535 -68.796 1.00 85.74 25 CYS C O 1
ATOM 1793 N N . VAL B 1 26 ? -8.088 -39.792 -70.682 1.00 83.92 26 VAL C N 1
ATOM 1794 C CA . VAL B 1 26 ? -7.331 -38.540 -70.684 1.00 80.97 26 VAL C CA 1
ATOM 1795 C C . VAL B 1 26 ? -7.522 -37.799 -69.371 1.00 83.88 26 VAL C C 1
ATOM 1796 O O . VAL B 1 26 ? -6.550 -37.428 -68.699 1.00 84.01 26 VAL C O 1
ATOM 1800 N N . MET B 1 27 ? -8.776 -37.637 -68.949 1.00 82.71 27 MET C N 1
ATOM 1801 C CA . MET B 1 27 ? -9.035 -36.904 -67.720 1.00 84.43 27 MET C CA 1
ATOM 1802 C C . MET B 1 27 ? -8.390 -37.588 -66.532 1.00 79.89 27 MET C C 1
ATOM 1803 O O . MET B 1 27 ? -7.724 -36.937 -65.725 1.00 79.01 27 MET C O 1
ATOM 1808 N N . ILE B 1 28 ? -8.582 -38.900 -66.396 1.00 76.03 28 ILE C N 1
ATOM 1809 C CA . ILE B 1 28 ? -8.057 -39.559 -65.206 1.00 78.70 28 ILE C CA 1
ATOM 1810 C C . ILE B 1 28 ? -6.531 -39.555 -65.206 1.00 85.20 28 ILE C C 1
ATOM 1811 O O . ILE B 1 28 ? -5.901 -39.237 -64.191 1.00 90.37 28 ILE C O 1
ATOM 1816 N N . GLY B 1 29 ? -5.913 -39.853 -66.350 1.00 83.88 29 GLY C N 1
ATOM 1817 C CA . GLY B 1 29 ? -4.459 -39.836 -66.411 1.00 78.77 29 GLY C CA 1
ATOM 1818 C C . GLY B 1 29 ? -3.883 -38.474 -66.091 1.00 75.58 29 GLY C C 1
ATOM 1819 O O . GLY B 1 29 ? -2.969 -38.347 -65.272 1.00 81.42 29 GLY C O 1
ATOM 1820 N N . LEU B 1 30 ? -4.439 -37.430 -66.701 1.00 69.57 30 LEU C N 1
ATOM 1821 C CA . LEU B 1 30 ? -3.969 -36.086 -66.412 1.00 72.60 30 LEU C CA 1
ATOM 1822 C C . LEU B 1 30 ? -4.211 -35.734 -64.953 1.00 82.64 30 LEU C C 1
ATOM 1823 O O . LEU B 1 30 ? -3.355 -35.115 -64.311 1.00 90.67 30 LEU C O 1
ATOM 1828 N N . ILE B 1 31 ? -5.371 -36.125 -64.411 1.00 82.34 31 ILE C N 1
ATOM 1829 C CA . ILE B 1 31 ? -5.652 -35.913 -62.991 1.00 80.99 31 ILE C CA 1
ATOM 1830 C C . ILE B 1 31 ? -4.501 -36.446 -62.152 1.00 79.53 31 ILE C C 1
ATOM 1831 O O . ILE B 1 31 ? -3.911 -35.725 -61.334 1.00 85.26 31 ILE C O 1
ATOM 1836 N N . LEU B 1 32 ? -4.140 -37.711 -62.378 1.00 77.46 32 LEU C N 1
ATOM 1837 C CA . LEU B 1 32 ? -3.027 -38.307 -61.648 1.00 78.11 32 LEU C CA 1
ATOM 1838 C C . LEU B 1 32 ? -1.742 -37.527 -61.855 1.00 78.38 32 LEU C C 1
ATOM 1839 O O . LEU B 1 32 ? -1.003 -37.279 -60.895 1.00 84.66 32 LEU C O 1
ATOM 1844 N N . ALA B 1 33 ? -1.466 -37.120 -63.095 1.00 67.97 33 ALA C N 1
ATOM 1845 C CA . ALA B 1 33 ? -0.294 -36.290 -63.347 1.00 73.65 33 ALA C CA 1
ATOM 1846 C C . ALA B 1 33 ? -0.265 -35.081 -62.417 1.00 76.97 33 ALA C C 1
ATOM 1847 O O . ALA B 1 33 ? 0.775 -34.750 -61.828 1.00 81.55 33 ALA C O 1
ATOM 1849 N N . SER B 1 34 ? -1.408 -34.410 -62.276 1.00 69.04 34 SER C N 1
ATOM 1850 C CA . SER B 1 34 ? -1.501 -33.272 -61.373 1.00 67.91 34 SER C CA 1
ATOM 1851 C C . SER B 1 34 ? -1.192 -33.665 -59.926 1.00 78.56 34 SER C C 1
ATOM 1852 O O . SER B 1 34 ? -0.427 -32.980 -59.234 1.00 81.60 34 SER C O 1
ATOM 1855 N N . VAL B 1 35 ? -1.763 -34.776 -59.452 1.00 75.70 35 VAL C N 1
ATOM 1856 C CA . VAL B 1 35 ? -1.559 -35.153 -58.051 1.00 83.71 35 VAL C CA 1
ATOM 1857 C C . VAL B 1 35 ? -0.090 -35.469 -57.771 1.00 87.53 35 VAL C C 1
ATOM 1858 O O . VAL B 1 35 ? 0.472 -35.026 -56.759 1.00 92.40 35 VAL C O 1
ATOM 1862 N N . VAL B 1 36 ? 0.558 -36.246 -58.645 1.00 81.58 36 VAL C N 1
ATOM 1863 C CA . VAL B 1 36 ? 1.978 -36.498 -58.424 1.00 77.05 36 VAL C CA 1
ATOM 1864 C C . VAL B 1 36 ? 2.750 -35.185 -58.480 1.00 80.46 36 VAL C C 1
ATOM 1865 O O . VAL B 1 36 ? 3.639 -34.941 -57.651 1.00 88.82 36 VAL C O 1
ATOM 1869 N N . THR B 1 37 ? 2.370 -34.287 -59.400 1.00 74.44 37 THR C N 1
ATOM 1870 C CA . THR B 1 37 ? 3.031 -32.983 -59.486 1.00 69.14 37 THR C CA 1
ATOM 1871 C C . THR B 1 37 ? 3.016 -32.268 -58.143 1.00 71.60 37 THR C C 1
ATOM 1872 O O . THR B 1 37 ? 4.063 -31.849 -57.635 1.00 75.36 37 THR C O 1
ATOM 1876 N N . TRP B 1 38 ? 1.835 -32.166 -57.530 1.00 74.81 38 TRP C N 1
ATOM 1877 C CA . TRP B 1 38 ? 1.707 -31.396 -56.296 1.00 75.11 38 TRP C CA 1
ATOM 1878 C C . TRP B 1 38 ? 2.278 -32.124 -55.084 1.00 77.13 38 TRP C C 1
ATOM 1879 O O . TRP B 1 38 ? 2.790 -31.476 -54.164 1.00 84.15 38 TRP C O 1
ATOM 1890 N N . ALA B 1 39 ? 2.203 -33.451 -55.045 1.00 73.60 39 ALA C N 1
ATOM 1891 C CA . ALA B 1 39 ? 2.888 -34.159 -53.969 1.00 81.73 39 ALA C CA 1
ATOM 1892 C C . ALA B 1 39 ? 4.378 -33.862 -54.014 1.00 83.44 39 ALA C C 1
ATOM 1893 O O . ALA B 1 39 ? 4.975 -33.429 -53.016 1.00 88.72 39 ALA C O 1
ATOM 1895 N N . ILE B 1 40 ? 4.987 -34.066 -55.183 1.00 80.85 40 ILE C N 1
ATOM 1896 C CA . ILE B 1 40 ? 6.392 -33.726 -55.363 1.00 80.53 40 ILE C CA 1
ATOM 1897 C C . ILE B 1 40 ? 6.650 -32.310 -54.886 1.00 84.45 40 ILE C C 1
ATOM 1898 O O . ILE B 1 40 ? 7.613 -32.049 -54.150 1.00 92.05 40 ILE C O 1
ATOM 1903 N N . PHE B 1 41 ? 5.763 -31.381 -55.253 1.00 81.83 41 PHE C N 1
ATOM 1904 C CA . PHE B 1 41 ? 5.964 -29.980 -54.886 1.00 79.26 41 PHE C CA 1
ATOM 1905 C C . PHE B 1 41 ? 6.024 -29.810 -53.377 1.00 81.40 41 PHE C C 1
ATOM 1906 O O . PHE B 1 41 ? 6.897 -29.106 -52.862 1.00 89.28 41 PHE C O 1
ATOM 1914 N N . PHE B 1 42 ? 5.063 -30.386 -52.655 1.00 83.77 42 PHE C N 1
ATOM 1915 C CA . PHE B 1 42 ? 4.991 -30.136 -51.215 1.00 86.78 42 PHE C CA 1
ATOM 1916 C C . PHE B 1 42 ? 6.116 -30.828 -50.449 1.00 91.27 42 PHE C C 1
ATOM 1917 O O . PHE B 1 42 ? 6.773 -30.205 -49.597 1.00 99.97 42 PHE C O 1
ATOM 1925 N N . SER B 1 43 ? 6.388 -32.101 -50.752 1.00 85.74 43 SER C N 1
ATOM 1926 C CA . SER B 1 43 ? 7.464 -32.764 -50.024 1.00 82.87 43 SER C CA 1
ATOM 1927 C C . SER B 1 43 ? 8.819 -32.125 -50.341 1.00 84.16 43 SER C C 1
ATOM 1928 O O . SER B 1 43 ? 9.530 -31.670 -49.433 1.00 86.00 43 SER C O 1
ATOM 1931 N N . LYS B 1 44 ? 9.191 -32.042 -51.622 1.00 81.60 44 LYS C N 1
ATOM 1932 C CA . LYS B 1 44 ? 10.517 -31.499 -51.899 1.00 76.45 44 LYS C CA 1
ATOM 1933 C C . LYS B 1 44 ? 10.603 -30.015 -51.561 1.00 74.34 44 LYS C C 1
ATOM 1934 O O . LYS B 1 44 ? 11.670 -29.543 -51.172 1.00 83.29 44 LYS C O 1
ATOM 1940 N N . SER B 1 45 ? 9.500 -29.275 -51.644 1.00 66.97 45 SER C N 1
ATOM 1941 C CA . SER B 1 45 ? 9.557 -27.856 -51.304 1.00 77.99 45 SER C CA 1
ATOM 1942 C C . SER B 1 45 ? 9.867 -27.658 -49.821 1.00 88.29 45 SER C C 1
ATOM 1943 O O . SER B 1 45 ? 10.717 -26.827 -49.461 1.00 96.09 45 SER C O 1
ATOM 1946 N N . VAL B 1 46 ? 9.177 -28.395 -48.937 1.00 88.41 46 VAL C N 1
ATOM 1947 C CA . VAL B 1 46 ? 9.489 -28.256 -47.510 1.00 85.15 46 VAL C CA 1
ATOM 1948 C C . VAL B 1 46 ? 10.911 -28.743 -47.232 1.00 78.23 46 VAL C C 1
ATOM 1949 O O . VAL B 1 46 ? 11.651 -28.141 -46.435 1.00 71.84 46 VAL C O 1
ATOM 1953 N N . GLU B 1 47 ? 11.325 -29.815 -47.917 1.00 80.73 47 GLU C N 1
ATOM 1954 C CA . GLU B 1 47 ? 12.697 -30.298 -47.813 1.00 83.94 47 GLU C CA 1
ATOM 1955 C C . GLU B 1 47 ? 13.697 -29.187 -48.121 1.00 81.66 47 GLU C C 1
ATOM 1956 O O . GLU B 1 47 ? 14.672 -28.990 -47.387 1.00 78.87 47 GLU C O 1
ATOM 1962 N N . PHE B 1 48 ? 13.455 -28.431 -49.200 1.00 79.41 48 PHE C N 1
ATOM 1963 C CA . PHE B 1 48 ? 14.378 -27.364 -49.564 1.00 78.99 48 PHE C CA 1
ATOM 1964 C C . PHE B 1 48 ? 14.368 -26.246 -48.527 1.00 86.41 48 PHE C C 1
ATOM 1965 O O . PHE B 1 48 ? 15.418 -25.658 -48.230 1.00 83.16 48 PHE C O 1
ATOM 1973 N N . PHE B 1 49 ? 13.201 -25.931 -47.959 1.00 93.75 49 PHE C N 1
ATOM 1974 C CA . PHE B 1 49 ? 13.190 -24.929 -46.897 1.00 96.42 49 PHE C CA 1
ATOM 1975 C C . PHE B 1 49 ? 14.093 -25.341 -45.741 1.00 91.75 49 PHE C C 1
ATOM 1976 O O . PHE B 1 49 ? 14.885 -24.533 -45.235 1.00 87.70 49 PHE C O 1
ATOM 1984 N N . ASN B 1 50 ? 13.965 -26.597 -45.296 1.00 92.63 50 ASN C N 1
ATOM 1985 C CA . ASN B 1 50 ? 14.732 -27.066 -44.142 1.00 90.49 50 ASN C CA 1
ATOM 1986 C C . ASN B 1 50 ? 16.222 -27.123 -44.433 1.00 93.29 50 ASN C C 1
ATOM 1987 O O . ASN B 1 50 ? 17.040 -26.620 -43.649 1.00 87.77 50 ASN C O 1
ATOM 1992 N N . GLN B 1 51 ? 16.595 -27.757 -45.548 1.00 95.33 51 GLN C N 1
ATOM 1993 C CA . GLN B 1 51 ? 18.004 -27.859 -45.889 1.00 94.21 51 GLN C CA 1
ATOM 1994 C C . GLN B 1 51 ? 18.623 -26.480 -45.995 1.00 91.05 51 GLN C C 1
ATOM 1995 O O . GLN B 1 51 ? 19.696 -26.227 -45.433 1.00 98.45 51 GLN C O 1
ATOM 2001 N N . LYS B 1 52 ? 17.918 -25.547 -46.632 1.00 81.10 52 LYS C N 1
ATOM 2002 C CA . LYS B 1 52 ? 18.487 -24.218 -46.792 1.00 77.79 52 LYS C CA 1
ATOM 2003 C C . LYS B 1 52 ? 18.659 -23.544 -45.441 1.00 83.90 52 LYS C C 1
ATOM 2004 O O . LYS B 1 52 ? 19.693 -22.918 -45.174 1.00 85.63 52 LYS C O 1
ATOM 2010 N N . ARG B 1 53 ? 17.666 -23.688 -44.561 1.00 92.22 53 ARG C N 1
ATOM 2011 C CA . ARG B 1 53 ? 17.743 -23.036 -43.256 1.00 98.22 53 ARG C CA 1
ATOM 2012 C C . ARG B 1 53 ? 18.923 -23.569 -42.450 1.00 85.15 53 ARG C C 1
ATOM 2013 O O . ARG B 1 53 ? 19.741 -22.790 -41.930 1.00 80.83 53 ARG C O 1
ATOM 2021 N N . ARG B 1 54 ? 19.046 -24.902 -42.375 1.00 82.98 54 ARG C N 1
ATOM 2022 C CA . ARG B 1 54 ? 20.169 -25.519 -41.672 1.00 83.15 54 ARG C CA 1
ATOM 2023 C C . ARG B 1 54 ? 21.515 -25.064 -42.233 1.00 74.37 54 ARG C C 1
ATOM 2024 O O . ARG B 1 54 ? 22.402 -24.639 -41.480 1.00 70.21 54 ARG C O 1
ATOM 2032 N N . LEU B 1 55 ? 21.686 -25.132 -43.555 1.00 73.25 55 LEU C N 1
ATOM 2033 C CA . LEU B 1 55 ? 22.974 -24.748 -44.130 1.00 73.33 55 LEU C CA 1
ATOM 2034 C C . LEU B 1 55 ? 23.302 -23.291 -43.845 1.00 75.63 55 LEU C C 1
ATOM 2035 O O . LEU B 1 55 ? 24.452 -22.959 -43.537 1.00 80.43 55 LEU C O 1
ATOM 2040 N N . LYS B 1 56 ? 22.315 -22.403 -43.954 1.00 80.89 56 LYS C N 1
ATOM 2041 C CA . LYS B 1 56 ? 22.598 -20.993 -43.705 1.00 88.69 56 LYS C CA 1
ATOM 2042 C C . LYS B 1 56 ? 23.056 -20.769 -42.266 1.00 93.57 56 LYS C C 1
ATOM 2043 O O . LYS B 1 56 ? 23.996 -19.994 -42.014 1.00 98.13 56 LYS C O 1
ATOM 2049 N N . ARG B 1 57 ? 22.440 -21.480 -41.311 1.00 93.16 57 ARG C N 1
ATOM 2050 C CA . ARG B 1 57 ? 22.849 -21.369 -39.904 1.00 92.55 57 ARG C CA 1
ATOM 2051 C C . ARG B 1 57 ? 24.296 -21.834 -39.693 1.00 89.94 57 ARG C C 1
ATOM 2052 O O . ARG B 1 57 ? 25.108 -21.116 -39.083 1.00 90.81 57 ARG C O 1
ATOM 2060 N N . GLU B 1 58 ? 24.638 -23.036 -40.201 1.00 82.84 58 GLU C N 1
ATOM 2061 C CA . GLU B 1 58 ? 26.015 -23.541 -40.110 1.00 72.09 58 GLU C CA 1
ATOM 2062 C C . GLU B 1 58 ? 27.015 -22.583 -40.753 1.00 77.15 58 GLU C C 1
ATOM 2063 O O . GLU B 1 58 ? 28.150 -22.434 -40.271 1.00 85.10 58 GLU C O 1
ATOM 2069 N N . GLN B 1 59 ? 26.630 -21.951 -41.866 1.00 77.46 59 GLN C N 1
ATOM 2070 C CA . GLN B 1 59 ? 27.524 -21.001 -42.523 1.00 81.15 59 GLN C CA 1
ATOM 2071 C C . GLN B 1 59 ? 27.810 -19.797 -41.621 1.00 84.89 59 GLN C C 1
ATOM 2072 O O . GLN B 1 59 ? 28.963 -19.340 -41.515 1.00 81.64 59 GLN C O 1
ATOM 2078 N N . GLN B 1 60 ? 26.772 -19.269 -40.958 1.00 89.88 60 GLN C N 1
ATOM 2079 C CA . GLN B 1 60 ? 26.996 -18.184 -40.005 1.00 98.32 60 GLN C CA 1
ATOM 2080 C C . GLN B 1 60 ? 27.977 -18.606 -38.916 1.00 94.41 60 GLN C C 1
ATOM 2081 O O . GLN B 1 60 ? 28.974 -17.919 -38.666 1.00 88.04 60 GLN C O 1
ATOM 2087 N N . LEU B 1 61 ? 27.720 -19.746 -38.261 1.00 93.74 61 LEU C N 1
ATOM 2088 C CA . LEU B 1 61 ? 28.595 -20.142 -37.158 1.00 83.69 61 LEU C CA 1
ATOM 2089 C C . LEU B 1 61 ? 30.037 -20.310 -37.620 1.00 76.78 61 LEU C C 1
ATOM 2090 O O . LEU B 1 61 ? 30.968 -19.881 -36.932 1.00 85.81 61 LEU C O 1
ATOM 2095 N N . LEU B 1 62 ? 30.240 -20.848 -38.825 1.00 75.09 62 LEU C N 1
ATOM 2096 C CA . LEU B 1 62 ? 31.598 -21.066 -39.313 1.00 73.14 62 LEU C CA 1
ATOM 2097 C C . LEU B 1 62 ? 32.272 -19.800 -39.810 1.00 75.57 62 LEU C C 1
ATOM 2098 O O . LEU B 1 62 ? 33.489 -19.818 -40.033 1.00 72.20 62 LEU C O 1
ATOM 2103 N N . ALA B 1 63 ? 31.515 -18.731 -40.064 1.00 77.98 63 ALA C N 1
ATOM 2104 C CA . ALA B 1 63 ? 32.167 -17.495 -40.472 1.00 83.51 63 ALA C CA 1
ATOM 2105 C C . ALA B 1 63 ? 33.146 -17.004 -39.413 1.00 88.42 63 ALA C C 1
ATOM 2106 O O . ALA B 1 63 ? 34.114 -16.307 -39.743 1.00 91.60 63 ALA C O 1
ATOM 2108 N N . GLU B 1 64 ? 32.954 -17.409 -38.163 1.00 89.91 64 GLU C N 1
ATOM 2109 C CA . GLU B 1 64 ? 33.766 -16.958 -37.044 1.00 92.67 64 GLU C CA 1
ATOM 2110 C C . GLU B 1 64 ? 35.093 -17.705 -36.937 1.00 92.33 64 GLU C C 1
ATOM 2111 O O . GLU B 1 64 ? 35.824 -17.498 -35.966 1.00 100.26 64 GLU C O 1
ATOM 2113 N N . ALA B 1 65 ? 35.412 -18.589 -37.878 1.00 82.78 65 ALA C N 1
ATOM 2114 C CA . ALA B 1 65 ? 36.604 -19.415 -37.768 1.00 75.93 65 ALA C CA 1
ATOM 2115 C C . ALA B 1 65 ? 37.790 -18.717 -38.412 1.00 76.55 65 ALA C C 1
ATOM 2116 O O . ALA B 1 65 ? 37.718 -18.297 -39.566 1.00 80.59 65 ALA C O 1
ATOM 2118 N N . ARG B 1 66 ? 38.870 -18.575 -37.655 1.00 76.89 66 ARG C N 1
ATOM 2119 C CA . ARG B 1 66 ? 40.116 -18.058 -38.187 1.00 73.65 66 ARG C CA 1
ATOM 2120 C C . ARG B 1 66 ? 41.132 -19.151 -38.536 1.00 71.11 66 ARG C C 1
ATOM 2121 O O . ARG B 1 66 ? 42.212 -18.835 -39.039 1.00 68.61 66 ARG C O 1
ATOM 2123 N N . SER B 1 67 ? 40.832 -20.426 -38.305 1.00 68.56 67 SER C N 1
ATOM 2124 C CA . SER B 1 67 ? 41.697 -21.476 -38.830 1.00 61.34 67 SER C CA 1
ATOM 2125 C C . SER B 1 67 ? 40.864 -22.716 -39.104 1.00 63.30 67 SER C C 1
ATOM 2126 O O . SER B 1 67 ? 39.676 -22.766 -38.780 1.00 72.86 67 SER C O 1
ATOM 2129 N N . LEU B 1 68 ? 41.518 -23.757 -39.638 1.00 64.55 68 LEU C N 1
ATOM 2130 C CA . LEU B 1 68 ? 40.778 -24.969 -39.992 1.00 63.35 68 LEU C CA 1
ATOM 2131 C C . LEU B 1 68 ? 40.437 -25.767 -38.745 1.00 65.91 68 LEU C C 1
ATOM 2132 O O . LEU B 1 68 ? 39.328 -26.301 -38.627 1.00 68.19 68 LEU C O 1
ATOM 2137 N N . ASN B 1 69 ? 41.394 -25.858 -37.814 1.00 61.72 69 ASN C N 1
ATOM 2138 C CA . ASN B 1 69 ? 41.146 -26.550 -36.561 1.00 69.47 69 ASN C CA 1
ATOM 2139 C C . ASN B 1 69 ? 39.981 -25.920 -35.819 1.00 67.33 69 ASN C C 1
ATOM 2140 O O . ASN B 1 69 ? 39.155 -26.626 -35.227 1.00 76.44 69 ASN C O 1
ATOM 2145 N N . GLN B 1 70 ? 39.878 -24.594 -35.869 1.00 55.12 70 GLN C N 1
ATOM 2146 C CA . GLN B 1 70 ? 38.739 -23.933 -35.251 1.00 66.23 70 GLN C CA 1
ATOM 2147 C C . GLN B 1 70 ? 37.440 -24.229 -36.004 1.00 74.88 70 GLN C C 1
ATOM 2148 O O . GLN B 1 70 ? 36.370 -24.344 -35.393 1.00 78.90 70 GLN C O 1
ATOM 2154 N N . ALA B 1 71 ? 37.503 -24.344 -37.331 1.00 69.48 71 ALA C N 1
ATOM 2155 C CA . ALA B 1 71 ? 36.302 -24.688 -38.080 1.00 65.34 71 ALA C CA 1
ATOM 2156 C C . ALA B 1 71 ? 35.810 -26.068 -37.687 1.00 69.83 71 ALA C C 1
ATOM 2157 O O . ALA B 1 71 ? 34.602 -26.294 -37.535 1.00 72.75 71 ALA C O 1
ATOM 2159 N N . ASN B 1 72 ? 36.740 -27.008 -37.545 1.00 69.78 72 ASN C N 1
ATOM 2160 C CA . ASN B 1 72 ? 36.400 -28.350 -37.089 1.00 74.39 72 ASN C CA 1
ATOM 2161 C C . ASN B 1 72 ? 35.818 -28.325 -35.681 1.00 80.18 72 ASN C C 1
ATOM 2162 O O . ASN B 1 72 ? 34.922 -29.115 -35.362 1.00 83.04 72 ASN C O 1
ATOM 2167 N N . ASP B 1 73 ? 36.340 -27.455 -34.809 1.00 80.16 73 ASP C N 1
ATOM 2168 C CA . ASP B 1 73 ? 35.766 -27.348 -33.470 1.00 80.37 73 ASP C CA 1
ATOM 2169 C C . ASP B 1 73 ? 34.345 -26.797 -33.528 1.00 79.88 73 ASP C C 1
ATOM 2170 O O . ASP B 1 73 ? 33.446 -27.312 -32.856 1.00 85.71 73 ASP C O 1
ATOM 2175 N N . ILE B 1 74 ? 34.117 -25.773 -34.356 1.00 77.58 74 ILE C N 1
ATOM 2176 C CA . ILE B 1 74 ? 32.792 -25.167 -34.472 1.00 80.49 74 ILE C CA 1
ATOM 2177 C C . ILE B 1 74 ? 31.778 -26.169 -35.015 1.00 88.01 74 ILE C C 1
ATOM 2178 O O . ILE B 1 74 ? 30.628 -26.228 -34.559 1.00 97.07 74 ILE C O 1
ATOM 2183 N N . ALA B 1 75 ? 32.173 -26.956 -36.008 1.00 81.06 75 ALA C N 1
ATOM 2184 C CA . ALA B 1 75 ? 31.242 -27.859 -36.666 1.00 79.52 75 ALA C CA 1
ATOM 2185 C C . ALA B 1 75 ? 31.079 -29.192 -35.953 1.00 84.47 75 ALA C C 1
ATOM 2186 O O . ALA B 1 75 ? 30.325 -30.040 -36.439 1.00 86.13 75 ALA C O 1
ATOM 2188 N N . ALA B 1 76 ? 31.792 -29.400 -34.845 1.00 86.78 76 ALA C N 1
ATOM 2189 C CA . ALA B 1 76 ? 31.832 -30.699 -34.178 1.00 87.16 76 ALA C CA 1
ATOM 2190 C C . ALA B 1 76 ? 30.442 -31.276 -33.939 1.00 93.43 76 ALA C C 1
ATOM 2191 O O . ALA B 1 76 ? 30.167 -32.432 -34.275 1.00 97.15 76 ALA C O 1
ATOM 2193 N N . ASP B 1 77 ? 29.540 -30.464 -33.395 1.00 99.16 77 ASP C N 1
ATOM 2194 C CA . ASP B 1 77 ? 28.205 -30.882 -32.987 1.00 113.18 77 ASP C CA 1
ATOM 2195 C C . ASP B 1 77 ? 27.132 -30.576 -34.020 1.00 110.39 77 ASP C C 1
ATOM 2196 O O . ASP B 1 77 ? 25.944 -30.594 -33.682 1.00 117.45 77 ASP C O 1
ATOM 2201 N N . PHE B 1 78 ? 27.524 -30.241 -35.251 1.00 102.12 78 PHE C N 1
ATOM 2202 C CA . PHE B 1 78 ? 26.571 -29.945 -36.316 1.00 90.69 78 PHE C CA 1
ATOM 2203 C C . PHE B 1 78 ? 25.608 -31.090 -36.613 1.00 90.61 78 PHE C C 1
ATOM 2204 O O . PHE B 1 78 ? 24.627 -30.881 -37.333 1.00 95.40 78 PHE C O 1
ATOM 2212 N N . GLY B 1 79 ? 25.844 -32.280 -36.100 1.00 92.92 79 GLY C N 1
ATOM 2213 C CA . GLY B 1 79 ? 24.948 -33.347 -36.476 1.00 103.13 79 GLY C CA 1
ATOM 2214 C C . GLY B 1 79 ? 25.588 -34.327 -37.440 1.00 106.98 79 GLY C C 1
ATOM 2215 O O . GLY B 1 79 ? 26.592 -34.046 -38.096 1.00 104.72 79 GLY C O 1
ATOM 2216 N N . SER B 1 80 ? 24.972 -35.507 -37.514 1.00 112.74 80 SER C N 1
ATOM 2217 C CA . SER B 1 80 ? 25.548 -36.596 -38.288 1.00 112.33 80 SER C CA 1
ATOM 2218 C C . SER B 1 80 ? 25.428 -36.364 -39.782 1.00 102.30 80 SER C C 1
ATOM 2219 O O . SER B 1 80 ? 26.351 -36.692 -40.533 1.00 104.74 80 SER C O 1
ATOM 2222 N N . LYS B 1 81 ? 24.336 -35.761 -40.225 1.00 95.33 81 LYS C N 1
ATOM 2223 C CA . LYS B 1 81 ? 24.073 -35.553 -41.642 1.00 87.44 81 LYS C CA 1
ATOM 2224 C C . LYS B 1 81 ? 24.478 -34.171 -42.150 1.00 81.86 81 LYS C C 1
ATOM 2225 O O . LYS B 1 81 ? 24.119 -33.816 -43.274 1.00 81.01 81 LYS C O 1
ATOM 2231 N N . SER B 1 82 ? 25.170 -33.370 -41.340 1.00 81.12 82 SER C N 1
ATOM 2232 C CA . SER B 1 82 ? 25.531 -32.005 -41.729 1.00 77.80 82 SER C CA 1
ATOM 2233 C C . SER B 1 82 ? 26.409 -31.958 -42.986 1.00 74.94 82 SER C C 1
ATOM 2234 O O . SER B 1 82 ? 27.404 -32.680 -43.097 1.00 82.12 82 SER C O 1
ATOM 2237 N N . LEU B 1 83 ? 26.040 -31.082 -43.931 1.00 69.33 83 LEU C N 1
ATOM 2238 C CA . LEU B 1 83 ? 26.798 -30.923 -45.176 1.00 66.05 83 LEU C CA 1
ATOM 2239 C C . LEU B 1 83 ? 28.127 -30.199 -44.956 1.00 65.05 83 LEU C C 1
ATOM 2240 O O . LEU B 1 83 ? 29.150 -30.553 -45.572 1.00 67.26 83 LEU C O 1
ATOM 2245 N N . SER B 1 84 ? 28.124 -29.161 -44.111 1.00 56.40 84 SER C N 1
ATOM 2246 C CA . SER B 1 84 ? 29.372 -28.490 -43.758 1.00 55.70 84 SER C CA 1
ATOM 2247 C C . SER B 1 84 ? 30.338 -29.453 -43.084 1.00 62.70 84 SER C C 1
ATOM 2248 O O . SER B 1 84 ? 31.546 -29.450 -43.374 1.00 61.20 84 SER C O 1
ATOM 2251 N N . LEU B 1 85 ? 29.825 -30.256 -42.148 1.00 64.11 85 LEU C N 1
ATOM 2252 C CA . LEU B 1 85 ? 30.662 -31.246 -41.491 1.00 69.62 85 LEU C CA 1
ATOM 2253 C C . LEU B 1 85 ? 31.239 -32.240 -42.499 1.00 64.03 85 LEU C C 1
ATOM 2254 O O . LEU B 1 85 ? 32.410 -32.630 -42.401 1.00 54.13 85 LEU C O 1
ATOM 2259 N N . HIS B 1 86 ? 30.450 -32.633 -43.496 1.00 61.21 86 HIS C N 1
ATOM 2260 C CA . HIS B 1 86 ? 30.983 -33.537 -44.510 1.00 61.43 86 HIS C CA 1
ATOM 2261 C C . HIS B 1 86 ? 32.118 -32.882 -45.287 1.00 62.36 86 HIS C C 1
ATOM 2262 O O . HIS B 1 86 ? 33.131 -33.530 -45.570 1.00 68.56 86 HIS C O 1
ATOM 2269 N N . LEU B 1 87 ? 31.972 -31.604 -45.650 1.00 55.06 87 LEU C N 1
ATOM 2270 C CA . LEU B 1 87 ? 33.056 -30.941 -46.368 1.00 51.55 87 LEU C CA 1
ATOM 2271 C C . LEU B 1 87 ? 34.322 -30.858 -45.517 1.00 61.05 87 LEU C C 1
ATOM 2272 O O . LEU B 1 87 ? 35.424 -31.227 -45.973 1.00 65.07 87 LEU C O 1
ATOM 2277 N N . LEU B 1 88 ? 34.177 -30.411 -44.257 1.00 58.33 88 LEU C N 1
ATOM 2278 C CA . LEU B 1 88 ? 35.334 -30.338 -43.365 1.00 51.12 88 LEU C CA 1
ATOM 2279 C C . LEU B 1 88 ? 36.009 -31.698 -43.227 1.00 54.28 88 LEU C C 1
ATOM 2280 O O . LEU B 1 88 ? 37.237 -31.803 -43.288 1.00 61.68 88 LEU C O 1
ATOM 2285 N N . ASN B 1 89 ? 35.219 -32.749 -43.064 1.00 44.96 89 ASN C N 1
ATOM 2286 C CA . ASN B 1 89 ? 35.778 -34.082 -42.929 1.00 57.13 89 ASN C CA 1
ATOM 2287 C C . ASN B 1 89 ? 36.444 -34.570 -44.206 1.00 54.36 89 ASN C C 1
ATOM 2288 O O . ASN B 1 89 ? 37.440 -35.298 -44.137 1.00 61.18 89 ASN C O 1
ATOM 2293 N N . GLU B 1 90 ? 35.937 -34.188 -45.372 1.00 53.89 90 GLU C N 1
ATOM 2294 C CA . GLU B 1 90 ? 36.622 -34.590 -46.593 1.00 58.19 90 GLU C CA 1
ATOM 2295 C C . GLU B 1 90 ? 38.031 -33.996 -46.624 1.00 57.67 90 GLU C C 1
ATOM 2296 O O . GLU B 1 90 ? 39.015 -34.695 -46.937 1.00 54.73 90 GLU C O 1
ATOM 2302 N N . ALA B 1 91 ? 38.142 -32.710 -46.254 1.00 45.72 91 ALA C N 1
ATOM 2303 C CA . ALA B 1 91 ? 39.441 -32.040 -46.187 1.00 49.71 91 ALA C CA 1
ATOM 2304 C C . ALA B 1 91 ? 40.353 -32.663 -45.126 1.00 63.07 91 ALA C C 1
ATOM 2305 O O . ALA B 1 91 ? 41.570 -32.813 -45.336 1.00 71.92 91 ALA C O 1
ATOM 2307 N N . GLN B 1 92 ? 39.795 -32.986 -43.957 1.00 59.54 92 GLN C N 1
ATOM 2308 C CA . GLN B 1 92 ? 40.592 -33.639 -42.929 1.00 51.29 92 GLN C CA 1
ATOM 2309 C C . GLN B 1 92 ? 41.137 -34.955 -43.441 1.00 53.45 92 GLN C C 1
ATOM 2310 O O . GLN B 1 92 ? 42.273 -35.334 -43.130 1.00 56.90 92 GLN C O 1
ATOM 2316 N N . ASN B 1 93 ? 40.330 -35.661 -44.237 1.00 47.31 93 ASN C N 1
ATOM 2317 C CA . ASN B 1 93 ? 40.744 -36.941 -44.795 1.00 46.79 93 ASN C CA 1
ATOM 2318 C C . ASN B 1 93 ? 41.904 -36.773 -45.762 1.00 53.60 93 ASN C C 1
ATOM 2319 O O . ASN B 1 93 ? 42.819 -37.604 -45.791 1.00 59.07 93 ASN C O 1
ATOM 2324 N N . GLU B 1 94 ? 41.868 -35.720 -46.589 1.00 49.12 94 GLU C N 1
ATOM 2325 C CA . GLU B 1 94 ? 42.983 -35.499 -47.498 1.00 46.21 94 GLU C CA 1
ATOM 2326 C C . GLU B 1 94 ? 44.249 -35.186 -46.728 1.00 44.48 94 GLU C C 1
ATOM 2327 O O . GLU B 1 94 ? 45.318 -35.735 -47.032 1.00 49.36 94 GLU C O 1
ATOM 2333 N N . LEU B 1 95 ? 44.145 -34.341 -45.698 1.00 52.86 95 LEU C N 1
ATOM 2334 C CA . LEU B 1 95 ? 45.313 -34.078 -44.855 1.00 47.58 95 LEU C CA 1
ATOM 2335 C C . LEU B 1 95 ? 45.860 -35.365 -44.235 1.00 49.34 95 LEU C C 1
ATOM 2336 O O . LEU B 1 95 ? 47.079 -35.588 -44.209 1.00 49.03 95 LEU C O 1
ATOM 2341 N N . GLU B 1 96 ? 44.976 -36.238 -43.749 1.00 54.18 96 GLU C N 1
ATOM 2342 C CA . GLU B 1 96 ? 45.456 -37.456 -43.104 1.00 57.68 96 GLU C CA 1
ATOM 2343 C C . GLU B 1 96 ? 46.124 -38.383 -44.106 1.00 50.43 96 GLU C C 1
ATOM 2344 O O . GLU B 1 96 ? 47.168 -38.963 -43.805 1.00 51.99 96 GLU C O 1
ATOM 2350 N N . LEU B 1 97 ? 45.557 -38.508 -45.315 1.00 61.44 97 LEU C N 1
ATOM 2351 C CA . LEU B 1 97 ? 46.129 -39.390 -46.332 1.00 51.41 97 LEU C CA 1
ATOM 2352 C C . LEU B 1 97 ? 47.445 -38.867 -46.885 1.00 51.16 97 LEU C C 1
ATOM 2353 O O . LEU B 1 97 ? 48.277 -39.648 -47.353 1.00 53.12 97 LEU C O 1
ATOM 2358 N N . SER B 1 98 ? 47.632 -37.561 -46.864 1.00 52.89 98 SER C N 1
ATOM 2359 C CA . SER B 1 98 ? 48.793 -36.891 -47.435 1.00 50.84 98 SER C CA 1
ATOM 2360 C C . SER B 1 98 ? 49.898 -36.661 -46.430 1.00 50.46 98 SER C C 1
ATOM 2361 O O . SER B 1 98 ? 50.887 -36.011 -46.772 1.00 52.01 98 SER C O 1
ATOM 2364 N N . GLU B 1 99 ? 49.745 -37.174 -45.207 1.00 61.98 99 GLU C N 1
ATOM 2365 C CA . GLU B 1 99 ? 50.689 -36.963 -44.111 1.00 59.24 99 GLU C CA 1
ATOM 2366 C C . GLU B 1 99 ? 52.113 -37.375 -44.474 1.00 51.78 99 GLU C C 1
ATOM 2367 O O . GLU B 1 99 ? 52.366 -38.519 -44.847 1.00 56.10 99 GLU C O 1
ATOM 2373 N N . GLY B 1 100 ? 53.048 -36.451 -44.335 1.00 50.99 100 GLY C N 1
ATOM 2374 C CA . GLY B 1 100 ? 54.431 -36.715 -44.640 1.00 52.38 100 GLY C CA 1
ATOM 2375 C C . GLY B 1 100 ? 54.889 -36.133 -45.948 1.00 56.41 100 GLY C C 1
ATOM 2376 O O . GLY B 1 100 ? 56.099 -36.100 -46.211 1.00 68.97 100 GLY C O 1
ATOM 2377 N N . SER B 1 101 ? 53.965 -35.571 -46.711 1.00 52.93 101 SER C N 1
ATOM 2378 C CA . SER B 1 101 ? 54.240 -35.038 -48.028 1.00 54.81 101 SER C CA 1
ATOM 2379 C C . SER B 1 101 ? 54.770 -33.610 -47.937 1.00 57.56 101 SER C C 1
ATOM 2380 O O . SER B 1 101 ? 54.283 -32.797 -47.142 1.00 56.02 101 SER C O 1
ATOM 2383 N N . ASP B 1 102 ? 55.776 -33.313 -48.762 1.00 61.23 102 ASP C N 1
ATOM 2384 C CA . ASP B 1 102 ? 56.341 -31.976 -48.848 1.00 61.54 102 ASP C CA 1
ATOM 2385 C C . ASP B 1 102 ? 55.543 -31.047 -49.745 1.00 73.20 102 ASP C C 1
ATOM 2386 O O . ASP B 1 102 ? 55.767 -29.836 -49.701 1.00 91.99 102 ASP C O 1
ATOM 2391 N N . ASP B 1 103 ? 54.615 -31.556 -50.547 1.00 68.73 103 ASP C N 1
ATOM 2392 C CA . ASP B 1 103 ? 53.987 -30.747 -51.581 1.00 57.92 103 ASP C CA 1
ATOM 2393 C C . ASP B 1 103 ? 52.596 -30.304 -51.142 1.00 61.64 103 ASP C C 1
ATOM 2394 O O . ASP B 1 103 ? 51.611 -31.028 -51.325 1.00 56.81 103 ASP C O 1
ATOM 2399 N N . ASN B 1 104 ? 52.500 -29.040 -50.741 1.00 62.24 104 ASN C N 1
ATOM 2400 C CA . ASN B 1 104 ? 51.224 -28.482 -50.333 1.00 57.72 104 ASN C CA 1
ATOM 2401 C C . ASN B 1 104 ? 50.360 -28.115 -51.516 1.00 54.25 104 ASN C C 1
ATOM 2402 O O . ASN B 1 104 ? 49.132 -28.138 -51.399 1.00 66.77 104 ASN C O 1
ATOM 2407 N N . GLU B 1 105 ? 50.968 -27.752 -52.649 1.00 51.07 105 GLU C N 1
ATOM 2408 C CA . GLU B 1 105 ? 50.185 -27.555 -53.861 1.00 58.84 105 GLU C CA 1
ATOM 2409 C C . GLU B 1 105 ? 49.340 -28.799 -54.151 1.00 62.11 105 GLU C C 1
ATOM 2410 O O . GLU B 1 105 ? 48.126 -28.692 -54.384 1.00 50.05 105 GLU C O 1
ATOM 2416 N N . GLY B 1 106 ? 49.961 -29.995 -54.048 1.00 55.34 106 GLY C N 1
ATOM 2417 C CA . GLY B 1 106 ? 49.247 -31.254 -54.251 1.00 41.84 106 GLY C CA 1
ATOM 2418 C C . GLY B 1 106 ? 48.059 -31.453 -53.315 1.00 45.38 106 GLY C C 1
ATOM 2419 O O . GLY B 1 106 ? 47.014 -31.960 -53.724 1.00 47.73 106 GLY C O 1
ATOM 2420 N N . ILE B 1 107 ? 48.231 -31.151 -52.034 1.00 40.94 107 ILE C N 1
ATOM 2421 C CA . ILE B 1 107 ? 47.146 -31.231 -51.071 1.00 37.91 107 ILE C CA 1
ATOM 2422 C C . ILE B 1 107 ? 45.973 -30.303 -51.431 1.00 42.66 107 ILE C C 1
ATOM 2423 O O . ILE B 1 107 ? 44.844 -30.769 -51.556 1.00 52.62 107 ILE C O 1
ATOM 2439 N N . GLU B 1 109 ? 45.199 -28.787 -54.395 1.00 39.59 109 GLU C N 1
ATOM 2440 C CA . GLU B 1 109 ? 44.594 -29.342 -55.598 1.00 40.37 109 GLU C CA 1
ATOM 2441 C C . GLU B 1 109 ? 43.656 -30.507 -55.254 1.00 46.35 109 GLU C C 1
ATOM 2442 O O . GLU B 1 109 ? 42.451 -30.448 -55.538 1.00 49.78 109 GLU C O 1
ATOM 2448 N N . ARG B 1 110 ? 44.199 -31.536 -54.584 1.00 41.59 110 ARG C N 1
ATOM 2449 C CA . ARG B 1 110 ? 43.394 -32.732 -54.333 1.00 40.58 110 ARG C CA 1
ATOM 2450 C C . ARG B 1 110 ? 42.176 -32.369 -53.502 1.00 44.00 110 ARG C C 1
ATOM 2451 O O . ARG B 1 110 ? 41.112 -32.978 -53.639 1.00 52.34 110 ARG C O 1
ATOM 2459 N N . THR B 1 111 ? 42.323 -31.392 -52.612 1.00 39.45 111 THR C N 1
ATOM 2460 C CA . THR B 1 111 ? 41.211 -31.047 -51.749 1.00 44.90 111 THR C CA 1
ATOM 2461 C C . THR B 1 111 ? 40.111 -30.367 -52.547 1.00 46.84 111 THR C C 1
ATOM 2462 O O . THR B 1 111 ? 38.934 -30.741 -52.434 1.00 48.76 111 THR C O 1
ATOM 2466 N N . SER B 1 112 ? 40.482 -29.407 -53.414 1.00 40.72 112 SER C N 1
ATOM 2467 C CA . SER B 1 112 ? 39.457 -28.683 -54.171 1.00 43.03 112 SER C CA 1
ATOM 2468 C C . SER B 1 112 ? 38.701 -29.641 -55.066 1.00 50.00 112 SER C C 1
ATOM 2469 O O . SER B 1 112 ? 37.462 -29.699 -55.038 1.00 56.11 112 SER C O 1
ATOM 2472 N N . PHE B 1 113 ? 39.454 -30.473 -55.790 1.00 44.08 113 PHE C N 1
ATOM 2473 C CA . PHE B 1 113 ? 38.858 -31.503 -56.618 1.00 40.08 113 PHE C CA 1
ATOM 2474 C C . PHE B 1 113 ? 37.834 -32.282 -55.825 1.00 47.31 113 PHE C C 1
ATOM 2475 O O . PHE B 1 113 ? 36.677 -32.361 -56.229 1.00 59.21 113 PHE C O 1
ATOM 2483 N N . ARG B 1 114 ? 38.196 -32.744 -54.618 1.00 46.48 114 ARG C N 1
ATOM 2484 C CA . ARG B 1 114 ? 37.240 -33.547 -53.858 1.00 39.53 114 ARG C CA 1
ATOM 2485 C C . ARG B 1 114 ? 36.013 -32.717 -53.487 1.00 51.58 114 ARG C C 1
ATOM 2486 O O . ARG B 1 114 ? 34.868 -33.136 -53.722 1.00 57.14 114 ARG C O 1
ATOM 2494 N N . LEU B 1 115 ? 36.239 -31.508 -52.949 1.00 47.14 115 LEU C N 1
ATOM 2495 C CA . LEU B 1 115 ? 35.133 -30.729 -52.407 1.00 45.34 115 LEU C CA 1
ATOM 2496 C C . LEU B 1 115 ? 34.191 -30.271 -53.506 1.00 50.88 115 LEU C C 1
ATOM 2497 O O . LEU B 1 115 ? 32.967 -30.373 -53.372 1.00 60.61 115 LEU C O 1
ATOM 2502 N N . GLU B 1 116 ? 34.734 -29.734 -54.593 1.00 45.65 116 GLU C N 1
ATOM 2503 C CA . GLU B 1 116 ? 33.854 -29.303 -55.672 1.00 56.31 116 GLU C CA 1
ATOM 2504 C C . GLU B 1 116 ? 33.091 -30.499 -56.229 1.00 56.19 116 GLU C C 1
ATOM 2505 O O . GLU B 1 116 ? 31.871 -30.428 -56.448 1.00 52.43 116 GLU C O 1
ATOM 2511 N N . ARG B 1 117 ? 33.768 -31.647 -56.314 1.00 54.75 117 ARG C N 1
ATOM 2512 C CA . ARG B 1 117 ? 33.116 -32.860 -56.771 1.00 47.47 117 ARG C CA 1
ATOM 2513 C C . ARG B 1 117 ? 31.967 -33.223 -55.839 1.00 54.06 117 ARG C C 1
ATOM 2514 O O . ARG B 1 117 ? 30.952 -33.776 -56.277 1.00 63.00 117 ARG C O 1
ATOM 2522 N N . ARG B 1 118 ? 32.083 -32.852 -54.560 1.00 49.50 118 ARG C N 1
ATOM 2523 C CA . ARG B 1 118 ? 31.021 -33.120 -53.595 1.00 50.57 118 ARG C CA 1
ATOM 2524 C C . ARG B 1 118 ? 29.836 -32.192 -53.793 1.00 56.83 118 ARG C C 1
ATOM 2525 O O . ARG B 1 118 ? 28.680 -32.639 -53.743 1.00 62.44 118 ARG C O 1
ATOM 2533 N N . VAL B 1 119 ? 30.096 -30.899 -54.007 1.00 46.62 119 VAL C N 1
ATOM 2534 C CA . VAL B 1 119 ? 28.990 -29.972 -54.201 1.00 52.96 119 VAL C CA 1
ATOM 2535 C C . VAL B 1 119 ? 28.134 -30.426 -55.370 1.00 55.11 119 VAL C C 1
ATOM 2536 O O . VAL B 1 119 ? 26.902 -30.529 -55.273 1.00 63.53 119 VAL C O 1
ATOM 2540 N N . ALA B 1 120 ? 28.792 -30.786 -56.466 1.00 55.55 120 ALA C N 1
ATOM 2541 C CA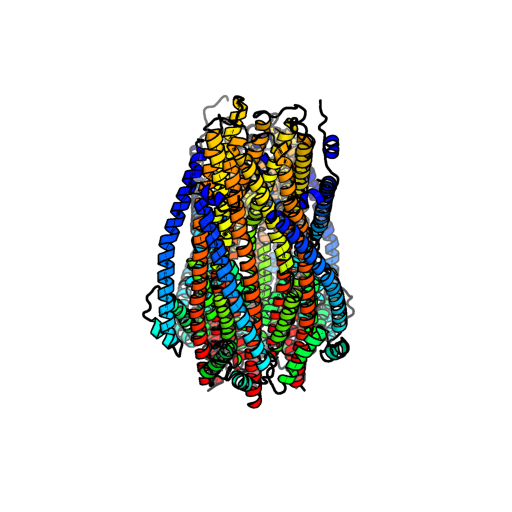 . ALA B 1 120 ? 28.079 -31.267 -57.633 1.00 45.71 120 ALA C CA 1
ATOM 2542 C C . ALA B 1 120 ? 27.166 -32.421 -57.273 1.00 44.08 120 ALA C C 1
ATOM 2543 O O . ALA B 1 120 ? 25.975 -32.411 -57.611 1.00 57.61 120 ALA C O 1
ATOM 2545 N N . ALA B 1 121 ? 27.696 -33.406 -56.547 1.00 44.63 121 ALA C N 1
ATOM 2546 C CA . ALA B 1 121 ? 26.892 -34.585 -56.228 1.00 46.60 121 ALA C CA 1
ATOM 2547 C C . ALA B 1 121 ? 25.679 -34.219 -55.387 1.00 58.00 121 ALA C C 1
ATOM 2548 O O . ALA B 1 121 ? 24.593 -34.792 -55.571 1.00 62.94 121 ALA C O 1
ATOM 2550 N N . VAL B 1 122 ? 25.848 -33.294 -54.428 1.00 52.67 122 VAL C N 1
ATOM 2551 C CA . VAL B 1 122 ? 24.697 -32.902 -53.618 1.00 56.32 122 VAL C CA 1
ATOM 2552 C C . VAL B 1 122 ? 23.678 -32.223 -54.507 1.00 56.66 122 VAL C C 1
ATOM 2553 O O . VAL B 1 122 ? 22.470 -32.446 -54.378 1.00 65.06 122 VAL C O 1
ATOM 2557 N N . GLY B 1 123 ? 24.158 -31.404 -55.448 1.00 55.12 123 GLY C N 1
ATOM 2558 C CA . GLY B 1 123 ? 23.256 -30.814 -56.417 1.00 52.70 123 GLY C CA 1
ATOM 2559 C C . GLY B 1 123 ? 22.490 -31.874 -57.182 1.00 55.53 123 GLY C C 1
ATOM 2560 O O . GLY B 1 123 ? 21.272 -31.777 -57.336 1.00 64.84 123 GLY C O 1
ATOM 2561 N N . ARG B 1 124 ? 23.181 -32.940 -57.605 1.00 46.90 124 ARG C N 1
ATOM 2562 C CA . ARG B 1 124 ? 22.512 -33.965 -58.386 1.00 49.53 124 ARG C CA 1
ATOM 2563 C C . ARG B 1 124 ? 21.398 -34.642 -57.605 1.00 55.84 124 ARG C C 1
ATOM 2564 O O . ARG B 1 124 ? 20.353 -34.962 -58.175 1.00 72.70 124 ARG C O 1
ATOM 2572 N N . GLN B 1 125 ? 21.563 -34.830 -56.302 1.00 55.24 125 GLN C N 1
ATOM 2573 C CA . GLN B 1 125 ? 20.500 -35.534 -55.605 1.00 57.12 125 GLN C CA 1
ATOM 2574 C C . GLN B 1 125 ? 19.366 -34.630 -55.172 1.00 73.45 125 GLN C C 1
ATOM 2575 O O . GLN B 1 125 ? 18.317 -35.139 -54.761 1.00 82.90 125 GLN C O 1
ATOM 2581 N N . MET B 1 126 ? 19.543 -33.314 -55.254 1.00 80.44 126 MET C N 1
ATOM 2582 C CA . MET B 1 126 ? 18.438 -32.410 -54.968 1.00 81.04 126 MET C CA 1
ATOM 2583 C C . MET B 1 126 ? 17.431 -32.392 -56.101 1.00 78.15 126 MET C C 1
ATOM 2584 O O . MET B 1 126 ? 16.251 -32.116 -55.868 1.00 91.28 126 MET C O 1
ATOM 2589 N N . GLY B 1 127 ? 17.877 -32.682 -57.321 1.00 69.88 127 GLY C N 1
ATOM 2590 C CA . GLY B 1 127 ? 17.026 -32.601 -58.485 1.00 67.43 127 GLY C CA 1
ATOM 2591 C C . GLY B 1 127 ? 16.481 -33.960 -58.838 1.00 77.52 127 GLY C C 1
ATOM 2592 O O . GLY B 1 127 ? 15.953 -34.156 -59.936 1.00 87.97 127 GLY C O 1
ATOM 2593 N N . ARG B 1 128 ? 16.607 -34.901 -57.900 1.00 75.77 128 ARG C N 1
ATOM 2594 C CA . ARG B 1 128 ? 16.210 -36.276 -58.159 1.00 83.52 128 ARG C CA 1
ATOM 2595 C C . ARG B 1 128 ? 14.745 -36.363 -58.596 1.00 95.66 128 ARG C C 1
ATOM 2596 O O . ARG B 1 128 ? 14.431 -36.931 -59.652 1.00 105.18 128 ARG C O 1
ATOM 2604 N N . GLY B 1 129 ? 13.831 -35.777 -57.823 1.00 92.26 129 GLY C N 1
ATOM 2605 C CA . GLY B 1 129 ? 12.437 -35.822 -58.244 1.00 90.99 129 GLY C CA 1
ATOM 2606 C C . GLY B 1 129 ? 12.114 -35.008 -59.489 1.00 90.80 129 GLY C C 1
ATOM 2607 O O . GLY B 1 129 ? 11.156 -35.345 -60.200 1.00 92.97 129 GLY C O 1
ATOM 2608 N N . ASN B 1 130 ? 12.951 -34.013 -59.824 1.00 87.93 130 ASN C N 1
ATOM 2609 C CA . ASN B 1 130 ? 12.651 -33.110 -60.938 1.00 90.27 130 ASN C CA 1
ATOM 2610 C C . ASN B 1 130 ? 12.434 -33.837 -62.251 1.00 82.64 130 ASN C C 1
ATOM 2611 O O . ASN B 1 130 ? 11.639 -33.381 -63.077 1.00 81.19 130 ASN C O 1
ATOM 2616 N N . GLY B 1 131 ? 13.038 -35.003 -62.429 1.00 85.52 131 GLY C N 1
ATOM 2617 C CA . GLY B 1 131 ? 12.808 -35.728 -63.663 1.00 82.77 131 GLY C CA 1
ATOM 2618 C C . GLY B 1 131 ? 11.335 -35.912 -63.937 1.00 75.61 131 GLY C C 1
ATOM 2619 O O . GLY B 1 131 ? 10.841 -35.522 -64.996 1.00 77.19 131 GLY C O 1
ATOM 2620 N N . TYR B 1 132 ? 10.592 -36.398 -62.942 1.00 69.22 132 TYR C N 1
ATOM 2621 C CA . TYR B 1 132 ? 9.166 -36.627 -63.148 1.00 72.45 132 TYR C CA 1
ATOM 2622 C C . TYR B 1 132 ? 8.470 -35.353 -63.618 1.00 77.20 132 TYR C C 1
ATOM 2623 O O . TYR B 1 132 ? 7.753 -35.360 -64.629 1.00 84.50 132 TYR C O 1
ATOM 2632 N N . LEU B 1 133 ? 8.735 -34.228 -62.941 1.00 74.20 133 LEU C N 1
ATOM 2633 C CA . LEU B 1 133 ? 8.112 -32.961 -63.323 1.00 75.43 133 LEU C CA 1
ATOM 2634 C C . LEU B 1 133 ? 8.423 -32.630 -64.770 1.00 80.63 133 LEU C C 1
ATOM 2635 O O . LEU B 1 133 ? 7.521 -32.354 -65.572 1.00 80.66 133 LEU C O 1
ATOM 2640 N N . ALA B 1 134 ? 9.703 -32.706 -65.133 1.00 80.25 134 ALA C N 1
ATOM 2641 C CA . ALA B 1 134 ? 10.087 -32.368 -66.492 1.00 77.75 134 ALA C CA 1
ATOM 2642 C C . ALA B 1 134 ? 9.329 -33.211 -67.496 1.00 73.38 134 ALA C C 1
ATOM 2643 O O . ALA B 1 134 ? 8.906 -32.711 -68.539 1.00 76.23 134 ALA C O 1
ATOM 2645 N N . THR B 1 135 ? 9.158 -34.496 -67.218 1.00 70.87 135 THR C N 1
ATOM 2646 C CA . THR B 1 135 ? 8.459 -35.277 -68.223 1.00 72.79 135 THR C CA 1
ATOM 2647 C C . THR B 1 135 ? 6.958 -35.002 -68.192 1.00 79.47 135 THR C C 1
ATOM 2648 O O . THR B 1 135 ? 6.317 -34.980 -69.250 1.00 84.82 135 THR C O 1
ATOM 2652 N N . ILE B 1 136 ? 6.374 -34.774 -67.008 1.00 77.47 136 ILE C N 1
ATOM 2653 C CA . ILE B 1 136 ? 4.929 -34.543 -66.951 1.00 76.72 136 ILE C CA 1
ATOM 2654 C C . ILE B 1 136 ? 4.562 -33.298 -67.749 1.00 79.13 136 ILE C C 1
ATOM 2655 O O . ILE B 1 136 ? 3.771 -33.355 -68.703 1.00 91.75 136 ILE C O 1
ATOM 2660 N N . GLY B 1 137 ? 5.218 -32.179 -67.441 1.00 70.26 137 GLY C N 1
ATOM 2661 C CA . GLY B 1 137 ? 5.025 -30.962 -68.201 1.00 69.08 137 GLY C CA 1
ATOM 2662 C C . GLY B 1 137 ? 5.374 -31.152 -69.655 1.00 75.11 137 GLY C C 1
ATOM 2663 O O . GLY B 1 137 ? 4.852 -30.435 -70.513 1.00 75.69 137 GLY C O 1
ATOM 2664 N N . ALA B 1 138 ? 6.235 -32.130 -69.956 1.00 70.38 138 ALA C N 1
ATOM 2665 C CA . ALA B 1 138 ? 6.557 -32.409 -71.346 1.00 65.66 138 ALA C CA 1
ATOM 2666 C C . ALA B 1 138 ? 5.395 -33.105 -72.039 1.00 74.22 138 ALA C C 1
ATOM 2667 O O . ALA B 1 138 ? 5.009 -32.721 -73.146 1.00 76.26 138 ALA C O 1
ATOM 2669 N N . ILE B 1 139 ? 4.835 -34.158 -71.428 1.00 78.36 139 ILE C N 1
ATOM 2670 C CA . ILE B 1 139 ? 3.852 -34.941 -72.180 1.00 79.01 139 ILE C CA 1
ATOM 2671 C C . ILE B 1 139 ? 2.412 -34.520 -71.919 1.00 80.75 139 ILE C C 1
ATOM 2672 O O . ILE B 1 139 ? 1.506 -35.020 -72.607 1.00 82.93 139 ILE C O 1
ATOM 2677 N N . SER B 1 140 ? 2.154 -33.661 -70.927 1.00 75.90 140 SER C N 1
ATOM 2678 C CA . SER B 1 140 ? 0.763 -33.318 -70.629 1.00 72.42 140 SER C CA 1
ATOM 2679 C C . SER B 1 140 ? 0.053 -32.624 -71.781 1.00 71.72 140 SER C C 1
ATOM 2680 O O . SER B 1 140 ? -1.101 -32.987 -72.061 1.00 79.67 140 SER C O 1
ATOM 2683 N N . PRO B 1 141 ? 0.638 -31.637 -72.478 1.00 70.13 141 PRO C N 1
ATOM 2684 C CA . PRO B 1 141 ? -0.087 -31.076 -73.635 1.00 67.14 141 PRO C CA 1
ATOM 2685 C C . PRO B 1 141 ? -0.329 -32.086 -74.743 1.00 69.05 141 PRO C C 1
ATOM 2686 O O . PRO B 1 141 ? -1.452 -32.168 -75.253 1.00 74.61 141 PRO C O 1
ATOM 2690 N N . PHE B 1 142 ? 0.673 -32.894 -75.087 1.00 68.27 142 PHE C N 1
ATOM 2691 C CA . PHE B 1 142 ? 0.473 -33.983 -76.036 1.00 66.99 142 PHE C CA 1
ATOM 2692 C C . PHE B 1 142 ? -0.770 -34.796 -75.696 1.00 68.77 142 PHE C C 1
ATOM 2693 O O . PHE B 1 142 ? -1.688 -34.931 -76.516 1.00 71.25 142 PHE C O 1
ATOM 2701 N N . VAL B 1 143 ? -0.796 -35.383 -74.498 1.00 67.68 143 VAL C N 1
ATOM 2702 C CA . VAL B 1 143 ? -1.966 -36.159 -74.085 1.00 70.38 143 VAL C CA 1
ATOM 2703 C C . VAL B 1 143 ? -3.219 -35.311 -74.216 1.00 74.42 143 VAL C C 1
ATOM 2704 O O . VAL B 1 143 ? -4.204 -35.706 -74.867 1.00 66.77 143 VAL C O 1
ATOM 2708 N N . GLY B 1 144 ? -3.165 -34.094 -73.662 1.00 72.61 144 GLY C N 1
ATOM 2709 C CA . GLY B 1 144 ? -4.307 -33.211 -73.777 1.00 72.25 144 GLY C CA 1
ATOM 2710 C C . GLY B 1 144 ? -4.720 -33.041 -75.216 1.00 75.48 144 GLY C C 1
ATOM 2711 O O . GLY B 1 144 ? -5.877 -33.283 -75.567 1.00 73.90 144 GLY C O 1
ATOM 2712 N N . LEU B 1 145 ? -3.741 -32.745 -76.090 1.00 76.28 145 LEU C N 1
ATOM 2713 C CA . LEU B 1 145 ? -4.041 -32.519 -77.501 1.00 70.37 145 LEU C CA 1
ATOM 2714 C C . LEU B 1 145 ? -4.694 -33.738 -78.121 1.00 69.43 145 LEU C C 1
ATOM 2715 O O . LEU B 1 145 ? -5.696 -33.613 -78.841 1.00 71.02 145 LEU C O 1
ATOM 2720 N N . PHE B 1 146 ? -4.220 -34.930 -77.763 1.00 69.89 146 PHE C N 1
ATOM 2721 C CA . PHE B 1 146 ? -4.871 -36.132 -78.265 1.00 68.72 146 PHE C CA 1
ATOM 2722 C C . PHE B 1 146 ? -6.350 -36.111 -77.916 1.00 70.89 146 PHE C C 1
ATOM 2723 O O . PHE B 1 146 ? -7.213 -36.185 -78.803 1.00 69.31 146 PHE C O 1
ATOM 2731 N N . GLY B 1 147 ? -6.657 -35.887 -76.639 1.00 76.64 147 GLY C N 1
ATOM 2732 C CA . GLY B 1 147 ? -8.046 -35.825 -76.232 1.00 78.01 147 GLY C CA 1
ATOM 2733 C C . GLY B 1 147 ? -8.839 -34.877 -77.098 1.00 77.81 147 GLY C C 1
ATOM 2734 O O . GLY B 1 147 ? -9.874 -35.250 -77.653 1.00 73.88 147 GLY C O 1
ATOM 2735 N N . THR B 1 148 ? -8.317 -33.660 -77.310 1.00 80.48 148 THR C N 1
ATOM 2736 C CA . THR B 1 148 ? -9.102 -32.700 -78.081 1.00 81.84 148 THR C CA 1
ATOM 2737 C C . THR B 1 148 ? -9.222 -33.125 -79.543 1.00 75.95 148 THR C C 1
ATOM 2738 O O . THR B 1 148 ? -10.298 -33.004 -80.136 1.00 77.53 148 THR C O 1
ATOM 2742 N N . VAL B 1 149 ? -8.148 -33.656 -80.132 1.00 72.81 149 VAL C N 1
ATOM 2743 C CA . VAL B 1 149 ? -8.245 -34.168 -81.496 1.00 64.57 149 VAL C CA 1
ATOM 2744 C C . VAL B 1 149 ? -9.310 -35.255 -81.555 1.00 76.94 149 VAL C C 1
ATOM 2745 O O . VAL B 1 149 ? -10.015 -35.413 -82.563 1.00 75.61 149 VAL C O 1
ATOM 2749 N N . TRP B 1 150 ? -9.400 -36.065 -80.501 1.00 78.37 150 TRP C N 1
ATOM 2750 C CA . TRP B 1 150 ? -10.443 -37.079 -80.454 1.00 83.17 150 TRP C CA 1
ATOM 2751 C C . TRP B 1 150 ? -11.820 -36.432 -80.476 1.00 80.93 150 TRP C C 1
ATOM 2752 O O . TRP B 1 150 ? -12.675 -36.792 -81.298 1.00 88.46 150 TRP C O 1
ATOM 2763 N N . GLY B 1 151 ? -12.002 -35.384 -79.662 1.00 80.04 151 GLY C N 1
ATOM 2764 C CA . GLY B 1 151 ? -13.308 -34.745 -79.553 1.00 76.02 151 GLY C CA 1
ATOM 2765 C C . GLY B 1 151 ? -13.795 -34.185 -80.872 1.00 74.56 151 GLY C C 1
ATOM 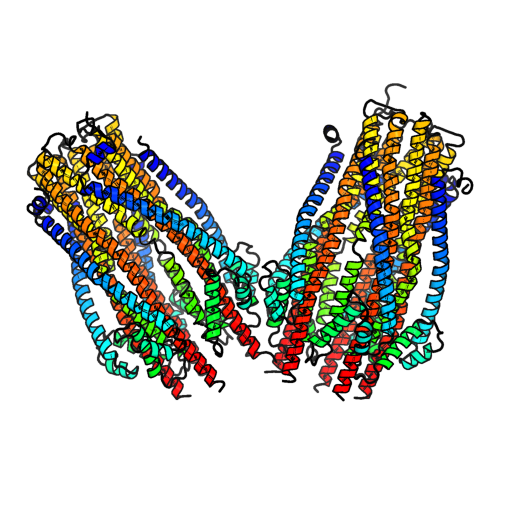2766 O O . GLY B 1 151 ? -14.899 -34.501 -81.332 1.00 80.89 151 GLY C O 1
ATOM 2767 N N . ILE B 1 152 ? -12.959 -33.378 -81.524 1.00 68.12 152 ILE C N 1
ATOM 2768 C CA . ILE B 1 152 ? -13.352 -32.828 -82.817 1.00 73.18 152 ILE C CA 1
ATOM 2769 C C . ILE B 1 152 ? -13.605 -33.941 -83.816 1.00 78.33 152 ILE C C 1
ATOM 2770 O O . ILE B 1 152 ? -14.562 -33.879 -84.597 1.00 71.99 152 ILE C O 1
ATOM 2775 N N . MET B 1 153 ? -12.814 -35.016 -83.753 1.00 86.38 153 MET C N 1
ATOM 2776 C CA . MET B 1 153 ? -13.068 -36.134 -84.650 1.00 92.32 153 MET C CA 1
ATOM 2777 C C . MET B 1 153 ? -14.482 -36.665 -84.442 1.00 93.66 153 MET C C 1
ATOM 2778 O O . MET B 1 153 ? -15.264 -36.796 -85.402 1.00 93.01 153 MET C O 1
ATOM 2783 N N . ASN B 1 154 ? -14.872 -36.849 -83.175 1.00 88.47 154 ASN C N 1
ATOM 2784 C CA . ASN B 1 154 ? -16.214 -37.351 -82.897 1.00 91.14 154 ASN C CA 1
ATOM 2785 C C . ASN B 1 154 ? -17.260 -36.415 -83.467 1.00 83.41 154 ASN C C 1
ATOM 2786 O O . ASN B 1 154 ? -18.275 -36.863 -84.015 1.00 95.30 154 ASN C O 1
ATOM 2791 N N . SER B 1 155 ? -16.970 -35.110 -83.427 1.00 76.90 155 SER C N 1
ATOM 2792 C CA . SER B 1 155 ? -17.879 -34.101 -83.954 1.00 80.90 155 SER C CA 1
ATOM 2793 C C . SER B 1 155 ? -18.211 -34.367 -85.417 1.00 85.84 155 SER C C 1
ATOM 2794 O O . SER B 1 155 ? -19.387 -34.348 -85.809 1.00 86.05 155 SER C O 1
ATOM 2797 N N . PHE B 1 156 ? -17.202 -34.713 -86.219 1.00 87.59 156 PHE C N 1
ATOM 2798 C CA . PHE B 1 156 ? -17.469 -34.996 -87.619 1.00 85.76 156 PHE C CA 1
ATOM 2799 C C . PHE B 1 156 ? -18.231 -36.306 -87.779 1.00 90.16 156 PHE C C 1
ATOM 2800 O O . PHE B 1 156 ? -19.136 -36.394 -88.622 1.00 95.59 156 PHE C O 1
ATOM 2808 N N . ILE B 1 157 ? -17.971 -37.289 -86.909 1.00 92.10 157 ILE C N 1
ATOM 2809 C CA . ILE B 1 157 ? -18.778 -38.503 -86.938 1.00 89.26 157 ILE C CA 1
ATOM 2810 C C . ILE B 1 157 ? -20.229 -38.156 -86.685 1.00 92.76 157 ILE C C 1
ATOM 2811 O O . ILE B 1 157 ? -21.135 -38.709 -87.331 1.00 99.34 157 ILE C O 1
ATOM 2816 N N . GLY B 1 158 ? -20.476 -37.155 -85.837 1.00 84.25 158 GLY C N 1
ATOM 2817 C CA . GLY B 1 158 ? -21.856 -36.751 -85.633 1.00 84.48 158 GLY C CA 1
ATOM 2818 C C . GLY B 1 158 ? -22.469 -36.235 -86.918 1.00 89.22 158 GLY C C 1
ATOM 2819 O O . GLY B 1 158 ? -23.504 -36.731 -87.366 1.00 98.53 158 GLY C O 1
ATOM 2820 N N . ILE B 1 159 ? -21.760 -35.331 -87.600 1.00 93.23 159 ILE C N 1
ATOM 2821 C CA . ILE B 1 159 ? -22.274 -34.812 -88.861 1.00 94.96 159 ILE C CA 1
ATOM 2822 C C . ILE B 1 159 ? -22.483 -35.955 -89.832 1.00 96.24 159 ILE C C 1
ATOM 2823 O O . ILE B 1 159 ? -23.407 -35.926 -90.650 1.00 93.32 159 ILE C O 1
ATOM 2828 N N . ALA B 1 160 ? -21.685 -37.017 -89.707 1.00 98.58 160 ALA C N 1
ATOM 2829 C CA . ALA B 1 160 ? -21.831 -38.113 -90.647 1.00 102.17 160 ALA C CA 1
ATOM 2830 C C . ALA B 1 160 ? -22.976 -39.027 -90.240 1.00 104.23 160 ALA C C 1
ATOM 2831 O O . ALA B 1 160 ? -23.756 -39.457 -91.098 1.00 105.44 160 ALA C O 1
ATOM 2833 N N . GLN B 1 161 ? -23.132 -39.298 -88.939 1.00 104.96 161 GLN C N 1
ATOM 2834 C CA . GLN B 1 161 ? -24.201 -40.209 -88.545 1.00 104.50 161 GLN C CA 1
ATOM 2835 C C . GLN B 1 161 ? -25.547 -39.511 -88.458 1.00 108.32 161 GLN C C 1
ATOM 2836 O O . GLN B 1 161 ? -26.582 -40.126 -88.744 1.00 101.28 161 GLN C O 1
ATOM 2842 N N . THR B 1 162 ? -25.553 -38.237 -88.070 1.00 106.14 162 THR C N 1
ATOM 2843 C CA . THR B 1 162 ? -26.806 -37.506 -87.963 1.00 104.74 162 THR C CA 1
ATOM 2844 C C . THR B 1 162 ? -27.281 -36.983 -89.318 1.00 98.45 162 THR C C 1
ATOM 2845 O O . THR B 1 162 ? -28.493 -36.929 -89.560 1.00 103.78 162 THR C O 1
ATOM 2849 N N . GLN B 1 163 ? -26.357 -36.620 -90.211 1.00 94.50 163 GLN C N 1
ATOM 2850 C CA . GLN B 1 163 ? -26.610 -36.026 -91.521 1.00 107.16 163 GLN C CA 1
ATOM 2851 C C . GLN B 1 163 ? -27.170 -34.609 -91.457 1.00 122.93 163 GLN C C 1
ATOM 2852 O O . GLN B 1 163 ? -27.450 -34.032 -92.515 1.00 127.46 163 GLN C O 1
ATOM 2858 N N . THR B 1 164 ? -27.395 -34.048 -90.267 1.00 133.18 164 THR C N 1
ATOM 2859 C CA . THR B 1 164 ? -27.755 -32.644 -90.104 1.00 137.01 164 THR C CA 1
ATOM 2860 C C . THR B 1 164 ? -26.554 -31.890 -89.539 1.00 132.04 164 THR C C 1
ATOM 2861 O O . THR B 1 164 ? -25.964 -32.305 -88.538 1.00 130.18 164 THR C O 1
ATOM 2865 N N . THR B 1 165 ? -26.184 -30.795 -90.208 1.00 128.90 165 THR C N 1
ATOM 2866 C CA . THR B 1 165 ? -24.969 -30.018 -89.960 1.00 117.59 165 THR C CA 1
ATOM 2867 C C . THR B 1 165 ? -25.193 -28.824 -89.009 1.00 108.98 165 THR C C 1
ATOM 2868 O O . THR B 1 165 ? -24.412 -27.868 -89.039 1.00 114.19 165 THR C O 1
ATOM 2872 N N . ASN B 1 166 ? -26.272 -28.819 -88.225 1.00 96.55 166 ASN C N 1
ATOM 2873 C CA . ASN B 1 166 ? -26.514 -27.718 -87.298 1.00 96.89 166 ASN C CA 1
ATOM 2874 C C . ASN B 1 166 ? -25.450 -27.681 -86.180 1.00 100.60 166 ASN C C 1
ATOM 2875 O O . ASN B 1 166 ? -24.475 -28.436 -86.171 1.00 92.97 166 ASN C O 1
ATOM 2880 N N . LEU B 1 167 ? -25.634 -26.752 -85.233 1.00 106.70 167 LEU C N 1
ATOM 2881 C CA . LEU B 1 167 ? -24.710 -26.580 -84.107 1.00 97.04 167 LEU C CA 1
ATOM 2882 C C . LEU B 1 167 ? -24.924 -27.589 -82.991 1.00 99.57 167 LEU C C 1
ATOM 2883 O O . LEU B 1 167 ? -23.962 -27.982 -82.319 1.00 101.30 167 LEU C O 1
ATOM 2888 N N . ALA B 1 168 ? -26.182 -27.942 -82.715 1.00 98.17 168 ALA C N 1
ATOM 2889 C CA . ALA B 1 168 ? -26.471 -28.851 -81.614 1.00 96.18 168 ALA C CA 1
ATOM 2890 C C . ALA B 1 168 ? -25.816 -30.206 -81.792 1.00 98.74 168 ALA C C 1
ATOM 2891 O O . ALA B 1 168 ? -25.523 -30.876 -80.794 1.00 98.44 168 ALA C O 1
ATOM 2893 N N . VAL B 1 169 ? -25.519 -30.601 -83.028 1.00 94.12 169 VAL C N 1
ATOM 2894 C CA . VAL B 1 169 ? -24.953 -31.927 -83.230 1.00 97.92 169 VAL C CA 1
ATOM 2895 C C . VAL B 1 169 ? -23.461 -31.937 -82.909 1.00 93.24 169 VAL C C 1
ATOM 2896 O O . VAL B 1 169 ? -22.958 -32.892 -82.314 1.00 92.83 169 VAL C O 1
ATOM 2900 N N . VAL B 1 170 ? -22.745 -30.863 -83.253 1.00 89.81 170 VAL C N 1
ATOM 2901 C CA . VAL B 1 170 ? -21.291 -30.792 -83.088 1.00 81.75 170 VAL C CA 1
ATOM 2902 C C . VAL B 1 170 ? -20.882 -30.431 -81.653 1.00 82.85 170 VAL C C 1
ATOM 2903 O O . VAL B 1 170 ? -19.746 -30.723 -81.217 1.00 74.09 170 VAL C O 1
ATOM 2907 N N . ALA B 1 171 ? -21.806 -29.836 -80.901 1.00 88.59 171 ALA C N 1
ATOM 2908 C CA . ALA B 1 171 ? -21.531 -29.379 -79.543 1.00 81.94 171 ALA C CA 1
ATOM 2909 C C . ALA B 1 171 ? -20.904 -30.432 -78.640 1.00 82.37 171 ALA C C 1
ATOM 2910 O O . ALA B 1 171 ? -19.913 -30.112 -77.969 1.00 84.28 171 ALA C O 1
ATOM 2912 N N . PRO B 1 172 ? -21.380 -31.680 -78.576 1.00 81.35 172 PRO C N 1
ATOM 2913 C CA . PRO B 1 172 ? -20.749 -32.612 -77.623 1.00 80.06 172 PRO C CA 1
ATOM 2914 C C . PRO B 1 172 ? -19.275 -32.847 -77.906 1.00 84.72 172 PRO C C 1
ATOM 2915 O O . PRO B 1 172 ? -18.435 -32.711 -77.004 1.00 84.03 172 PRO C O 1
ATOM 2919 N N . GLY B 1 173 ? -18.925 -33.113 -79.165 1.00 84.27 173 GLY C N 1
ATOM 2920 C CA . GLY B 1 173 ? -17.528 -33.305 -79.496 1.00 78.35 173 GLY C CA 1
ATOM 2921 C C . GLY B 1 173 ? -16.695 -32.079 -79.196 1.00 79.72 173 GLY C C 1
ATOM 2922 O O . GLY B 1 173 ? -15.572 -32.181 -78.689 1.00 83.90 173 GLY C O 1
ATOM 2923 N N . ILE B 1 174 ? -17.236 -30.900 -79.476 1.00 74.95 174 ILE C N 1
ATOM 2924 C CA . ILE B 1 174 ? -16.466 -29.706 -79.155 1.00 72.94 174 ILE C CA 1
ATOM 2925 C C . ILE B 1 174 ? -16.283 -29.564 -77.643 1.00 74.19 174 ILE C C 1
ATOM 2926 O O . ILE B 1 174 ? -15.194 -29.219 -77.168 1.00 76.41 174 ILE C O 1
ATOM 2931 N N . ALA B 1 175 ? -17.339 -29.820 -76.867 1.00 73.35 175 ALA C N 1
ATOM 2932 C CA . ALA B 1 175 ? -17.250 -29.716 -75.411 1.00 74.05 175 ALA C CA 1
ATOM 2933 C C . ALA B 1 175 ? -16.184 -30.655 -74.853 1.00 76.16 175 ALA C C 1
ATOM 2934 O O . ALA B 1 175 ? -15.304 -30.238 -74.089 1.00 73.11 175 ALA C O 1
ATOM 2936 N N . GLU B 1 176 ? -16.262 -31.933 -75.225 1.00 82.94 176 GLU C N 1
ATOM 2937 C CA . GLU B 1 176 ? -15.257 -32.925 -74.856 1.00 86.41 176 GLU C CA 1
ATOM 2938 C C . GLU B 1 176 ? -13.857 -32.441 -75.198 1.00 80.86 176 GLU C C 1
ATOM 2939 O O . GLU B 1 176 ? -12.982 -32.335 -74.330 1.00 85.20 176 GLU C O 1
ATOM 2945 N N . ALA B 1 177 ? -13.643 -32.114 -76.474 1.00 78.64 177 ALA C N 1
ATOM 2946 C CA . ALA B 1 177 ? -12.336 -31.655 -76.920 1.00 79.31 177 ALA C CA 1
ATOM 2947 C C . ALA B 1 177 ? -11.811 -30.525 -76.038 1.00 81.75 177 ALA C C 1
ATOM 2948 O O . ALA B 1 177 ? -10.706 -30.612 -75.475 1.00 86.62 177 ALA C O 1
ATOM 2950 N N . LEU B 1 178 ? -12.622 -29.475 -75.864 1.00 71.55 178 LEU C N 1
ATOM 2951 C CA . LEU B 1 178 ? -12.188 -28.351 -75.049 1.00 64.94 178 LEU C CA 1
ATOM 2952 C C . LEU B 1 178 ? -11.848 -28.784 -73.628 1.00 72.59 178 LEU C C 1
ATOM 2953 O O . LEU B 1 178 ? -10.842 -28.335 -73.067 1.00 73.03 178 LEU C O 1
ATOM 2958 N N . LEU B 1 179 ? -12.658 -29.669 -73.034 1.00 71.19 179 LEU C N 1
ATOM 2959 C CA . LEU B 1 179 ? -12.348 -30.150 -71.687 1.00 74.04 179 LEU C CA 1
ATOM 2960 C C . LEU B 1 179 ? -10.983 -30.823 -71.631 1.00 75.43 179 LEU C C 1
ATOM 2961 O O . LEU B 1 179 ? -10.226 -30.644 -70.665 1.00 66.44 179 LEU C O 1
ATOM 2966 N N . ALA B 1 180 ? -10.650 -31.590 -72.673 1.00 80.40 180 ALA C N 1
ATOM 2967 C CA . ALA B 1 180 ? -9.344 -32.230 -72.731 1.00 74.76 180 ALA C CA 1
ATOM 2968 C C . ALA B 1 180 ? -8.240 -31.193 -72.786 1.00 78.32 180 ALA C C 1
ATOM 2969 O O . ALA B 1 180 ? -7.224 -31.330 -72.098 1.00 86.65 180 ALA C O 1
ATOM 2971 N N . THR B 1 181 ? -8.419 -30.150 -73.603 1.00 75.02 181 THR C N 1
ATOM 2972 C CA . THR B 1 181 ? -7.415 -29.092 -73.661 1.00 70.99 181 THR C CA 1
ATOM 2973 C C . THR B 1 181 ? -7.261 -28.396 -72.317 1.00 69.63 181 THR C C 1
ATOM 2974 O O . THR B 1 181 ? -6.138 -28.115 -71.870 1.00 70.03 181 THR C O 1
ATOM 2978 N N . ALA B 1 182 ? -8.385 -28.075 -71.675 1.00 70.53 182 ALA C N 1
ATOM 2979 C CA . ALA B 1 182 ? -8.344 -27.398 -70.382 1.00 70.96 182 ALA C CA 1
ATOM 2980 C C . ALA B 1 182 ? -7.568 -28.220 -69.362 1.00 70.94 182 ALA C C 1
ATOM 2981 O O . ALA B 1 182 ? -6.662 -27.715 -68.687 1.00 72.74 182 ALA C O 1
ATOM 2983 N N . ILE B 1 183 ? -7.899 -29.502 -69.251 1.00 73.63 183 ILE C N 1
ATOM 2984 C CA . ILE B 1 183 ? -7.210 -30.332 -68.276 1.00 76.29 183 ILE C CA 1
ATOM 2985 C C . ILE B 1 183 ? -5.750 -30.487 -68.655 1.00 76.90 183 ILE C C 1
ATOM 2986 O O . ILE B 1 183 ? -4.868 -30.458 -67.791 1.00 83.31 183 ILE C O 1
ATOM 2991 N N . GLY B 1 184 ? -5.463 -30.587 -69.952 1.00 72.74 184 GLY C N 1
ATOM 2992 C CA . GLY B 1 184 ? -4.078 -30.635 -70.391 1.00 67.46 184 GLY C CA 1
ATOM 2993 C C . GLY B 1 184 ? -3.281 -29.435 -69.919 1.00 71.62 184 GLY C C 1
ATOM 2994 O O . GLY B 1 184 ? -2.116 -29.562 -69.536 1.00 78.07 184 GLY C O 1
ATOM 2995 N N . LEU B 1 185 ? -3.879 -28.247 -69.986 1.00 71.41 185 LEU C N 1
ATOM 2996 C CA . LEU B 1 185 ? -3.199 -27.057 -69.483 1.00 66.77 185 LEU C CA 1
ATOM 2997 C C . LEU B 1 185 ? -3.018 -27.118 -67.971 1.00 66.06 185 LEU C C 1
ATOM 2998 O O . LEU B 1 185 ? -1.929 -26.818 -67.462 1.00 76.09 185 LEU C O 1
ATOM 3003 N N . VAL B 1 186 ? -4.060 -27.542 -67.241 1.00 58.96 186 VAL C N 1
ATOM 3004 C CA . VAL B 1 186 ? -3.965 -27.602 -65.780 1.00 60.17 186 VAL C CA 1
ATOM 3005 C C . VAL B 1 186 ? -2.875 -28.561 -65.328 1.00 67.52 186 VAL C C 1
ATOM 3006 O O . VAL B 1 186 ? -2.244 -28.350 -64.285 1.00 74.98 186 VAL C O 1
ATOM 3010 N N . ALA B 1 187 ? -2.642 -29.635 -66.084 1.00 65.98 187 ALA C N 1
ATOM 3011 C CA . ALA B 1 187 ? -1.563 -30.555 -65.753 1.00 66.61 187 ALA C CA 1
ATOM 3012 C C . ALA B 1 187 ? -0.209 -30.038 -66.218 1.00 69.88 187 ALA C C 1
ATOM 3013 O O . ALA B 1 187 ? 0.789 -30.180 -65.501 1.00 71.77 187 ALA C O 1
ATOM 3015 N N . ALA B 1 188 ? -0.154 -29.450 -67.415 1.00 68.07 188 ALA C N 1
ATOM 3016 C CA . ALA B 1 188 ? 1.136 -29.089 -67.997 1.00 69.97 188 ALA C CA 1
ATOM 3017 C C . ALA B 1 188 ? 1.764 -27.884 -67.298 1.00 72.38 188 ALA C C 1
ATOM 3018 O O . ALA B 1 188 ? 2.941 -27.923 -66.913 1.00 67.48 188 ALA C O 1
ATOM 3020 N N . ILE B 1 189 ? 0.992 -26.802 -67.133 1.00 71.48 189 ILE C N 1
ATOM 3021 C CA . ILE B 1 189 ? 1.576 -25.528 -66.691 1.00 70.68 189 ILE C CA 1
ATOM 3022 C C . ILE B 1 189 ? 2.247 -25.613 -65.321 1.00 70.00 189 ILE C C 1
ATOM 3023 O O . ILE B 1 189 ? 3.412 -25.190 -65.200 1.00 70.16 189 ILE C O 1
ATOM 3028 N N . PRO B 1 190 ? 1.585 -26.089 -64.254 1.00 64.93 190 PRO C N 1
ATOM 3029 C CA . PRO B 1 190 ? 2.269 -26.122 -62.944 1.00 65.87 190 PRO C CA 1
ATOM 3030 C C . PRO B 1 190 ? 3.474 -27.025 -62.915 1.00 62.79 190 PRO C C 1
ATOM 3031 O O . PRO B 1 190 ? 4.467 -26.673 -62.290 1.00 67.89 190 PRO C O 1
ATOM 3035 N N . ALA B 1 191 ? 3.458 -28.150 -63.618 1.00 61.43 191 ALA C N 1
ATOM 3036 C CA . ALA B 1 191 ? 4.657 -28.971 -63.647 1.00 65.91 191 ALA C CA 1
ATOM 3037 C C . ALA B 1 191 ? 5.828 -28.185 -64.231 1.00 68.83 191 ALA C C 1
ATOM 3038 O O . ALA B 1 191 ? 6.947 -28.245 -63.716 1.00 75.68 191 ALA C O 1
ATOM 3040 N N . VAL B 1 192 ? 5.578 -27.413 -65.283 1.00 69.45 192 VAL C N 1
ATOM 3041 C CA . VAL B 1 192 ? 6.645 -26.658 -65.929 1.00 65.48 192 VAL C CA 1
ATOM 3042 C C . VAL B 1 192 ? 7.183 -25.566 -65.007 1.00 72.47 192 VAL C C 1
ATOM 3043 O O . VAL B 1 192 ? 8.405 -25.433 -64.829 1.00 78.92 192 VAL C O 1
ATOM 3047 N N . VAL B 1 193 ? 6.292 -24.779 -64.383 1.00 67.71 193 VAL C N 1
ATOM 3048 C CA . VAL B 1 193 ? 6.829 -23.700 -63.547 1.00 66.39 193 VAL C CA 1
ATOM 3049 C C . VAL B 1 193 ? 7.432 -24.244 -62.253 1.00 69.80 193 VAL C C 1
ATOM 3050 O O . VAL B 1 193 ? 8.410 -23.690 -61.746 1.00 77.11 193 VAL C O 1
ATOM 3054 N N . ILE B 1 194 ? 6.870 -25.316 -61.695 1.00 67.07 194 ILE C N 1
ATOM 3055 C CA . ILE B 1 194 ? 7.451 -25.930 -60.506 1.00 70.62 194 ILE C CA 1
ATOM 3056 C C . ILE B 1 194 ? 8.826 -26.490 -60.825 1.00 74.36 194 ILE C C 1
ATOM 3057 O O . ILE B 1 194 ? 9.774 -26.332 -60.049 1.00 79.07 194 ILE C O 1
ATOM 3062 N N . TYR B 1 195 ? 8.964 -27.139 -61.974 1.00 68.56 195 TYR C N 1
ATOM 3063 C CA . TYR B 1 195 ? 10.279 -27.617 -62.355 1.00 65.31 195 TYR C CA 1
ATOM 3064 C C . TYR B 1 195 ? 11.267 -26.465 -62.405 1.00 64.62 195 TYR C C 1
ATOM 3065 O O . TYR B 1 195 ? 12.396 -26.588 -61.921 1.00 72.92 195 TYR C O 1
ATOM 3074 N N . ASN B 1 196 ? 10.859 -25.335 -62.982 1.00 61.63 196 ASN C N 1
ATOM 3075 C CA . ASN B 1 196 ? 11.767 -24.187 -63.055 1.00 72.49 196 ASN C CA 1
ATOM 3076 C C . ASN B 1 196 ? 12.105 -23.613 -61.682 1.00 74.13 196 ASN C C 1
ATOM 3077 O O . ASN B 1 196 ? 13.264 -23.279 -61.411 1.00 79.01 196 ASN C O 1
ATOM 3082 N N . VAL B 1 197 ? 11.111 -23.455 -60.816 1.00 71.45 197 VAL C N 1
ATOM 3083 C CA . VAL B 1 197 ? 11.379 -22.963 -59.471 1.00 71.08 197 VAL C CA 1
ATOM 3084 C C . VAL B 1 197 ? 12.357 -23.883 -58.740 1.00 76.39 197 VAL C C 1
ATOM 3085 O O . VAL B 1 197 ? 13.342 -23.417 -58.154 1.00 80.63 197 VAL C O 1
ATOM 3089 N N . PHE B 1 198 ? 12.142 -25.203 -58.810 1.00 71.22 198 PHE C N 1
ATOM 3090 C CA . PHE B 1 198 ? 13.060 -26.120 -58.142 1.00 66.39 198 PHE C CA 1
ATOM 3091 C C . PHE B 1 198 ? 14.453 -26.046 -58.753 1.00 73.97 198 PHE C C 1
ATOM 3092 O O . PHE B 1 198 ? 15.452 -26.065 -58.030 1.00 76.27 198 PHE C O 1
ATOM 3100 N N . ALA B 1 199 ? 14.539 -25.902 -60.077 1.00 78.21 199 ALA C N 1
ATOM 3101 C CA . ALA B 1 199 ? 15.843 -25.795 -60.721 1.00 71.11 199 ALA C CA 1
ATOM 3102 C C . ALA B 1 199 ? 16.599 -24.567 -60.223 1.00 72.47 199 ALA C C 1
ATOM 3103 O O . ALA B 1 199 ? 17.803 -24.644 -59.926 1.00 70.34 199 ALA C O 1
ATOM 3105 N N . ARG B 1 200 ? 15.897 -23.435 -60.087 1.00 71.13 200 ARG C N 1
ATOM 3106 C CA . ARG B 1 200 ? 16.514 -22.228 -59.538 1.00 68.16 200 ARG C CA 1
ATOM 3107 C C . ARG B 1 200 ? 16.981 -22.437 -58.092 1.00 71.02 200 ARG C C 1
ATOM 3108 O O . ARG B 1 200 ? 18.146 -22.167 -57.763 1.00 76.48 200 ARG C O 1
ATOM 3116 N N . GLN B 1 201 ? 16.080 -22.918 -57.215 1.00 67.08 201 GLN C N 1
ATOM 3117 C CA . GLN B 1 201 ? 16.430 -23.214 -55.820 1.00 65.39 201 GLN C CA 1
ATOM 3118 C C . GLN B 1 201 ? 17.652 -24.138 -55.692 1.00 71.90 201 GLN C C 1
ATOM 3119 O O . GLN B 1 201 ? 18.528 -23.929 -54.830 1.00 67.78 201 GLN C O 1
ATOM 3125 N N . ILE B 1 202 ? 17.716 -25.174 -56.525 1.00 69.98 202 ILE C N 1
ATOM 3126 C CA . ILE B 1 202 ? 18.883 -26.048 -56.526 1.00 66.73 202 ILE C CA 1
ATOM 3127 C C . ILE B 1 202 ? 20.135 -25.254 -56.891 1.00 65.46 202 ILE C C 1
ATOM 3128 O O . ILE B 1 202 ? 21.197 -25.443 -56.292 1.00 70.73 202 ILE C O 1
ATOM 3133 N N . GLY B 1 203 ? 20.027 -24.348 -57.871 1.00 63.65 203 GLY C N 1
ATOM 3134 C CA . GLY B 1 203 ? 21.175 -23.517 -58.234 1.00 61.80 203 GLY C CA 1
ATOM 3135 C C . GLY B 1 203 ? 21.693 -22.662 -57.091 1.00 65.96 203 GLY C C 1
ATOM 3136 O O . GLY B 1 203 ? 22.907 -22.531 -56.886 1.00 70.36 203 GLY C O 1
ATOM 3137 N N . GLY B 1 204 ? 20.780 -22.001 -56.381 1.00 67.23 204 GLY C N 1
ATOM 3138 C CA . GLY B 1 204 ? 21.188 -21.179 -55.255 1.00 68.15 204 GLY C CA 1
ATOM 3139 C C . GLY B 1 204 ? 21.767 -22.004 -54.129 1.00 80.93 204 GLY C C 1
ATOM 3140 O O . GLY B 1 204 ? 22.722 -21.587 -53.465 1.00 91.77 204 GLY C O 1
ATOM 3141 N N . PHE B 1 205 ? 21.200 -23.185 -53.894 1.00 76.25 205 PHE C N 1
ATOM 3142 C CA . PHE B 1 205 ? 21.737 -24.037 -52.844 1.00 65.95 205 PHE C CA 1
ATOM 3143 C C . PHE B 1 205 ? 23.144 -24.495 -53.204 1.00 67.17 205 PHE C C 1
ATOM 3144 O O . PHE B 1 205 ? 24.054 -24.427 -52.376 1.00 74.62 205 PHE C O 1
ATOM 3152 N N . LYS B 1 206 ? 23.351 -24.942 -54.449 1.00 64.39 206 LYS C N 1
ATOM 3153 C CA . LYS B 1 206 ? 24.695 -25.292 -54.894 1.00 59.11 206 LYS C CA 1
ATOM 3154 C C . LYS B 1 206 ? 25.644 -24.127 -54.694 1.00 64.16 206 LYS C C 1
ATOM 3155 O O . LYS B 1 206 ? 26.824 -24.318 -54.380 1.00 69.49 206 LYS C O 1
ATOM 3161 N N . ALA B 1 207 ? 25.140 -22.905 -54.868 1.00 56.59 207 ALA C N 1
ATOM 3162 C CA . ALA B 1 207 ? 26.004 -21.740 -54.745 1.00 54.69 207 ALA C CA 1
ATOM 3163 C C . ALA B 1 207 ? 26.379 -21.499 -53.284 1.00 65.32 207 ALA C C 1
ATOM 3164 O O . ALA B 1 207 ? 27.553 -21.267 -52.963 1.00 70.55 207 ALA C O 1
ATOM 3166 N N . MET B 1 208 ? 25.394 -21.577 -52.386 1.00 60.84 208 MET C N 1
ATOM 3167 C CA . MET B 1 208 ? 25.651 -21.438 -50.957 1.00 59.00 208 MET C CA 1
ATOM 3168 C C . MET B 1 208 ? 26.645 -22.493 -50.455 1.00 66.70 208 MET C C 1
ATOM 3169 O O . MET B 1 208 ? 27.651 -22.177 -49.792 1.00 72.66 208 MET C O 1
ATOM 3174 N N . LEU B 1 209 ? 26.392 -23.756 -50.802 1.00 68.21 209 LEU C N 1
ATOM 3175 C CA . LEU B 1 209 ? 27.273 -24.858 -50.415 1.00 65.21 209 LEU C CA 1
ATOM 3176 C C . LEU B 1 209 ? 28.669 -24.655 -50.971 1.00 59.43 209 LEU C C 1
ATOM 3177 O O . LEU B 1 209 ? 29.661 -24.961 -50.299 1.00 61.03 209 LEU C O 1
ATOM 3182 N N . GLY B 1 210 ? 28.757 -24.179 -52.222 1.00 51.23 210 GLY C N 1
ATOM 3183 C CA . GLY B 1 210 ? 30.045 -23.844 -52.796 1.00 46.88 210 GLY C CA 1
ATOM 3184 C C . GLY B 1 210 ? 30.761 -22.757 -52.021 1.00 56.41 210 GLY C C 1
ATOM 3185 O O . GLY B 1 210 ? 32.000 -22.719 -51.992 1.00 56.04 210 GLY C O 1
ATOM 3186 N N . ASP B 1 211 ? 29.997 -21.862 -51.382 1.00 56.18 211 ASP C N 1
ATOM 3187 C CA . ASP B 1 211 ? 30.611 -20.847 -50.532 1.00 63.73 211 ASP C CA 1
ATOM 3188 C C . ASP B 1 211 ? 31.203 -21.466 -49.270 1.00 62.55 211 ASP C C 1
ATOM 3189 O O . ASP B 1 211 ? 32.305 -21.098 -48.855 1.00 64.70 211 ASP C O 1
ATOM 3194 N N . VAL B 1 212 ? 30.489 -22.398 -48.636 1.00 62.67 212 VAL C N 1
ATOM 3195 C CA . VAL B 1 212 ? 31.068 -23.081 -47.478 1.00 58.30 212 VAL C CA 1
ATOM 3196 C C . VAL B 1 212 ? 32.328 -23.847 -47.878 1.00 53.38 212 VAL C C 1
ATOM 3197 O O . VAL B 1 212 ? 33.354 -23.802 -47.182 1.00 50.30 212 VAL C O 1
ATOM 3201 N N . ALA B 1 213 ? 32.265 -24.584 -48.989 1.00 44.58 213 ALA C N 1
ATOM 3202 C CA . ALA B 1 213 ? 33.456 -25.284 -49.473 1.00 47.05 213 ALA C CA 1
ATOM 3203 C C . ALA B 1 213 ? 34.591 -24.299 -49.731 1.00 54.52 213 ALA C C 1
ATOM 3204 O O . ALA B 1 213 ? 35.758 -24.577 -49.433 1.00 54.85 213 ALA C O 1
ATOM 3206 N N . ALA B 1 214 ? 34.256 -23.129 -50.268 1.00 53.62 214 ALA C N 1
ATOM 3207 C CA . ALA B 1 214 ? 35.261 -22.111 -50.517 1.00 51.92 214 ALA C CA 1
ATOM 3208 C C . ALA B 1 214 ? 35.914 -21.671 -49.219 1.00 59.07 214 ALA C C 1
ATOM 3209 O O . ALA B 1 214 ? 37.144 -21.547 -49.138 1.00 65.79 214 ALA C O 1
ATOM 3211 N N . GLN B 1 215 ? 35.100 -21.437 -48.184 1.00 50.45 215 GLN C N 1
ATOM 3212 C CA . GLN B 1 215 ? 35.639 -21.099 -46.871 1.00 57.04 215 GLN C CA 1
ATOM 3213 C C . GLN B 1 215 ? 36.602 -22.176 -46.375 1.00 56.05 215 GLN C C 1
ATOM 3214 O O . GLN B 1 215 ? 37.694 -21.866 -45.865 1.00 62.60 215 GLN C O 1
ATOM 3220 N N . VAL B 1 216 ? 36.227 -23.447 -46.547 1.00 43.12 216 VAL C N 1
ATOM 3221 C CA . VAL B 1 216 ? 37.081 -24.550 -46.115 1.00 44.59 216 VAL C CA 1
ATOM 3222 C C . VAL B 1 216 ? 38.404 -24.546 -46.882 1.00 48.35 216 VAL C C 1
ATOM 3223 O O . VAL B 1 216 ? 39.489 -24.610 -46.289 1.00 56.85 216 VAL C O 1
ATOM 3227 N N . LEU B 1 217 ? 38.335 -24.441 -48.210 1.00 42.46 217 LEU C N 1
ATOM 3228 C CA . LEU B 1 217 ? 39.547 -24.398 -49.025 1.00 40.50 217 LEU C CA 1
ATOM 3229 C C . LEU B 1 217 ? 40.457 -23.229 -48.637 1.00 48.93 217 LEU C C 1
ATOM 3230 O O . LEU B 1 217 ? 41.674 -23.402 -48.496 1.00 45.03 217 LEU C O 1
ATOM 3235 N N . LEU B 1 218 ? 39.883 -22.034 -48.442 1.00 43.99 218 LEU C N 1
ATOM 3236 C CA . LEU B 1 218 ? 40.696 -20.885 -48.066 1.00 47.23 218 LEU C CA 1
ATOM 3237 C C . LEU B 1 218 ? 41.398 -21.118 -46.738 1.00 50.18 218 LEU C C 1
ATOM 3238 O O . LEU B 1 218 ? 42.596 -20.822 -46.603 1.00 57.15 218 LEU C O 1
ATOM 3243 N N . LEU B 1 219 ? 40.675 -21.657 -45.746 1.00 47.75 219 LEU C N 1
ATOM 3244 C CA . LEU B 1 219 ? 41.329 -21.979 -44.472 1.00 50.86 219 LEU C CA 1
ATOM 3245 C C . LEU B 1 219 ? 42.473 -22.957 -44.682 1.00 43.94 219 LEU C C 1
ATOM 3246 O O . LEU B 1 219 ? 43.608 -22.691 -44.290 1.00 47.93 219 LEU C O 1
ATOM 3251 N N . GLN B 1 220 ? 42.223 -24.047 -45.393 1.00 44.98 220 GLN C N 1
ATOM 3252 C CA . GLN B 1 220 ? 43.286 -25.020 -45.592 1.00 43.46 220 GLN C CA 1
ATOM 3253 C C . GLN B 1 220 ? 44.489 -24.413 -46.315 1.00 50.67 220 GLN C C 1
ATOM 3254 O O . GLN B 1 220 ? 45.639 -24.670 -45.943 1.00 60.16 220 GLN C O 1
ATOM 3260 N N . SER B 1 221 ? 44.244 -23.631 -47.367 1.00 46.36 221 SER C N 1
ATOM 3261 C CA . SER B 1 221 ? 45.330 -23.027 -48.134 1.00 48.33 221 SER C CA 1
ATOM 3262 C C . SER B 1 221 ? 46.164 -22.102 -47.265 1.00 49.55 221 SER C C 1
ATOM 3263 O O . SER B 1 221 ? 47.399 -22.214 -47.229 1.00 53.76 221 SER C O 1
ATOM 3266 N N . ARG B 1 222 ? 45.502 -21.179 -46.552 1.00 51.29 222 ARG C N 1
ATOM 3267 C CA . ARG B 1 222 ? 46.232 -20.237 -45.700 1.00 55.23 222 ARG C CA 1
ATOM 3268 C C . ARG B 1 222 ? 47.034 -20.963 -44.638 1.00 54.75 222 ARG C C 1
ATOM 3269 O O . ARG B 1 222 ? 48.208 -20.653 -44.419 1.00 61.01 222 ARG C O 1
ATOM 3277 N N . ASP B 1 223 ? 46.425 -21.974 -44.006 1.00 60.85 223 ASP C N 1
ATOM 3278 C CA . ASP B 1 223 ? 47.064 -22.716 -42.921 1.00 58.61 223 ASP C CA 1
ATOM 3279 C C . ASP B 1 223 ? 48.307 -23.448 -43.415 1.00 58.17 223 ASP C C 1
ATOM 3280 O O . ASP B 1 223 ? 49.342 -23.456 -42.744 1.00 64.55 223 ASP C O 1
ATOM 3285 N N . LEU B 1 224 ? 48.213 -24.102 -44.576 1.00 55.47 224 LEU C N 1
ATOM 3286 C CA . LEU B 1 224 ? 49.385 -24.749 -45.151 1.00 47.23 224 LEU C CA 1
ATOM 3287 C C . LEU B 1 224 ? 50.494 -23.745 -45.412 1.00 54.51 224 LEU C C 1
ATOM 3288 O O . LEU B 1 224 ? 51.667 -23.977 -45.066 1.00 55.49 224 LEU C O 1
ATOM 3293 N N . ASP B 1 225 ? 50.138 -22.597 -45.988 1.00 53.19 225 ASP C N 1
ATOM 3294 C CA . ASP B 1 225 ? 51.178 -21.635 -46.307 1.00 53.04 225 ASP C CA 1
ATOM 3295 C C . ASP B 1 225 ? 51.849 -21.144 -45.042 1.00 56.03 225 ASP C C 1
ATOM 3296 O O . ASP B 1 225 ? 53.086 -21.117 -44.964 1.00 59.62 225 ASP C O 1
ATOM 3301 N N . LEU B 1 226 ? 51.052 -20.871 -44.000 1.00 57.73 226 LEU C N 1
ATOM 3302 C CA . LEU B 1 226 ? 51.600 -20.353 -42.745 1.00 54.23 226 LEU C CA 1
ATOM 3303 C C . LEU B 1 226 ? 52.450 -21.399 -42.015 1.00 55.53 226 LEU C C 1
ATOM 3304 O O . LEU B 1 226 ? 53.515 -21.064 -41.467 1.00 64.04 226 LEU C O 1
ATOM 3309 N N . GLU B 1 227 ? 52.044 -22.678 -42.032 1.00 60.25 227 GLU C N 1
ATOM 3310 C CA . GLU B 1 227 ? 52.906 -23.708 -41.444 1.00 62.96 227 GLU C CA 1
ATOM 3311 C C . GLU B 1 227 ? 54.239 -23.769 -42.169 1.00 56.09 227 GLU C C 1
ATOM 3312 O O . GLU B 1 227 ? 55.303 -23.718 -41.544 1.00 56.87 227 GLU C O 1
ATOM 3318 N N . ALA B 1 228 ? 54.201 -23.789 -43.498 1.00 64.37 228 ALA C N 1
ATOM 3319 C CA . ALA B 1 228 ? 55.438 -23.900 -44.262 1.00 65.06 228 ALA C CA 1
ATOM 3320 C C . ALA B 1 228 ? 56.364 -22.710 -44.017 1.00 71.47 228 ALA C C 1
ATOM 3321 O O . ALA B 1 228 ? 57.591 -22.866 -44.016 1.00 70.72 228 ALA C O 1
ATOM 3323 N N . SER B 1 229 ? 55.800 -21.503 -43.853 1.00 84.03 229 SER C N 1
ATOM 3324 C CA . SER B 1 229 ? 56.632 -20.324 -43.605 1.00 86.88 229 SER C CA 1
ATOM 3325 C C . SER B 1 229 ? 57.238 -20.350 -42.211 1.00 94.03 229 SER C C 1
ATOM 3326 O O . SER B 1 229 ? 58.379 -19.909 -42.020 1.00 98.00 229 SER C O 1
ATOM 3329 N N . ALA B 1 230 ? 56.486 -20.860 -41.223 1.00 90.31 230 ALA C N 1
ATOM 3330 C CA . ALA B 1 230 ? 57.007 -20.954 -39.864 1.00 83.32 230 ALA C CA 1
ATOM 3331 C C . ALA B 1 230 ? 58.159 -21.950 -39.746 1.00 89.21 230 ALA C C 1
ATOM 3332 O O . ALA B 1 230 ? 58.956 -21.840 -38.807 1.00 96.00 230 ALA C O 1
ATOM 3334 N N . ALA B 1 231 ? 58.249 -22.929 -40.655 1.00 88.34 231 ALA C N 1
ATOM 3335 C CA . ALA B 1 231 ? 59.376 -23.856 -40.671 1.00 91.11 231 ALA C CA 1
ATOM 3336 C C . ALA B 1 231 ? 60.626 -23.251 -41.309 1.00 113.58 231 ALA C C 1
ATOM 3337 O O . ALA B 1 231 ? 61.743 -23.608 -40.917 1.00 124.46 231 ALA C O 1
ATOM 3339 N N . ALA B 1 232 ? 60.476 -22.365 -42.294 1.00 126.10 232 ALA C N 1
ATOM 3340 C CA . ALA B 1 232 ? 61.630 -21.754 -42.962 1.00 129.18 232 ALA C CA 1
ATOM 3341 C C . ALA B 1 232 ? 62.352 -20.776 -42.041 1.00 133.34 232 ALA C C 1
ATOM 3342 O O . ALA B 1 232 ? 63.534 -20.486 -42.235 1.00 136.53 232 ALA C O 1
ATOM 3344 N N . ALA C 1 19 ? -8.878 -43.717 -96.850 1.00 172.14 19 ALA D N 1
ATOM 3345 C CA . ALA C 1 19 ? -8.542 -43.629 -98.264 1.00 177.60 19 ALA D CA 1
ATOM 3346 C C . ALA C 1 19 ? -7.358 -42.689 -98.510 1.00 185.86 19 ALA D C 1
ATOM 3347 O O . ALA C 1 19 ? -6.397 -42.647 -97.734 1.00 180.70 19 ALA D O 1
ATOM 3349 N N . ASP C 1 20 ? -7.450 -41.941 -99.599 1.00 197.01 20 ASP D N 1
ATOM 3350 C CA . ASP C 1 20 ? -6.362 -41.147 -100.176 1.00 198.42 20 ASP D CA 1
ATOM 3351 C C . ASP C 1 20 ? -5.137 -42.055 -100.338 1.00 191.41 20 ASP D C 1
ATOM 3352 O O . ASP C 1 20 ? -5.264 -43.264 -100.548 1.00 201.00 20 ASP D O 1
ATOM 3357 N N . ILE C 1 21 ? -3.937 -41.498 -100.207 1.00 163.43 21 ILE D N 1
ATOM 3358 C CA . ILE C 1 21 ? -2.705 -42.269 -100.314 1.00 135.77 21 ILE D CA 1
ATOM 3359 C C . ILE C 1 21 ? -1.757 -41.831 -99.197 1.00 129.59 21 ILE D C 1
ATOM 3360 O O . ILE C 1 21 ? -1.429 -42.619 -98.302 1.00 122.36 21 ILE D O 1
ATOM 3365 N N . VAL C 1 22 ? -1.333 -40.560 -99.234 1.00 124.91 22 VAL D N 1
ATOM 3366 C CA . VAL C 1 22 ? -0.313 -40.039 -98.321 1.00 118.40 22 VAL D CA 1
ATOM 3367 C C . VAL C 1 22 ? -0.743 -40.113 -96.858 1.00 123.20 22 VAL D C 1
ATOM 3368 O O . VAL C 1 22 ? 0.105 -40.306 -95.980 1.00 126.15 22 VAL D O 1
ATOM 3372 N N . VAL C 1 23 ? -2.038 -39.942 -96.558 1.00 123.66 23 VAL D N 1
ATOM 3373 C CA . VAL C 1 23 ? -2.510 -40.089 -95.175 1.00 121.62 23 VAL D CA 1
ATOM 3374 C C . VAL C 1 23 ? -2.079 -41.442 -94.603 1.00 133.55 23 VAL D C 1
ATOM 3375 O O . VAL C 1 23 ? -1.482 -41.521 -93.518 1.00 140.86 23 VAL D O 1
ATOM 3379 N N . LYS C 1 24 ? -2.346 -42.527 -95.337 1.00 137.88 24 LYS D N 1
ATOM 3380 C CA . LYS C 1 24 ? -1.991 -43.847 -94.827 1.00 130.47 24 LYS D CA 1
ATOM 3381 C C . LYS C 1 24 ? -0.477 -44.026 -94.713 1.00 127.97 24 LYS D C 1
ATOM 3382 O O . LYS C 1 24 ? -0.016 -44.768 -93.840 1.00 129.29 24 LYS D O 1
ATOM 3388 N N . CYS C 1 25 ? 0.313 -43.339 -95.550 1.00 121.66 25 CYS D N 1
ATOM 3389 C CA . CYS C 1 25 ? 1.771 -43.430 -95.435 1.00 110.66 25 CYS D CA 1
ATOM 3390 C C . CYS C 1 25 ? 2.290 -42.652 -94.238 1.00 111.83 25 CYS D C 1
ATOM 3391 O O . CYS C 1 25 ? 3.313 -43.013 -93.647 1.00 106.95 25 CYS D O 1
ATOM 3394 N N . VAL C 1 26 ? 1.631 -41.547 -93.908 1.00 114.55 26 VAL D N 1
ATOM 3395 C CA . VAL C 1 26 ? 1.918 -40.869 -92.655 1.00 110.79 26 VAL D CA 1
ATOM 3396 C C . VAL C 1 26 ? 1.646 -41.815 -91.497 1.00 112.72 26 VAL D C 1
ATOM 3397 O O . VAL C 1 26 ? 2.479 -41.976 -90.597 1.00 112.47 26 VAL D O 1
ATOM 3401 N N . MET C 1 27 ? 0.493 -42.498 -91.530 1.00 109.36 27 MET D N 1
ATOM 3402 C CA . MET C 1 27 ? 0.135 -43.381 -90.421 1.00 110.79 27 MET D CA 1
ATOM 3403 C C . MET C 1 27 ? 1.113 -44.556 -90.303 1.00 108.50 27 MET D C 1
ATOM 3404 O O . MET C 1 27 ? 1.570 -44.894 -89.196 1.00 109.96 27 MET D O 1
ATOM 3409 N N . ILE C 1 28 ? 1.513 -45.139 -91.436 1.00 100.09 28 ILE D N 1
ATOM 3410 C CA . ILE C 1 28 ? 2.438 -46.269 -91.388 1.00 99.57 28 ILE D CA 1
ATOM 3411 C C . ILE C 1 28 ? 3.842 -45.810 -91.002 1.00 97.32 28 ILE D C 1
ATOM 3412 O O . ILE C 1 28 ? 4.538 -46.486 -90.236 1.00 97.54 28 ILE D O 1
ATOM 3417 N N . GLY C 1 29 ? 4.287 -44.662 -91.521 1.00 95.35 29 GLY D N 1
ATOM 3418 C CA . GLY C 1 29 ? 5.599 -44.152 -91.148 1.00 89.34 29 GLY D CA 1
ATOM 3419 C C . GLY C 1 29 ? 5.680 -43.810 -89.673 1.00 83.05 29 GLY D C 1
ATOM 3420 O O . GLY C 1 29 ? 6.722 -43.988 -89.035 1.00 79.27 29 GLY D O 1
ATOM 3421 N N . LEU C 1 30 ? 4.574 -43.330 -89.106 1.00 78.46 30 LEU D N 1
ATOM 3422 C CA . LEU C 1 30 ? 4.513 -43.146 -87.664 1.00 77.02 30 LEU D CA 1
ATOM 3423 C C . LEU C 1 30 ? 4.640 -44.475 -86.928 1.00 76.24 30 LEU D C 1
ATOM 3424 O O . LEU C 1 30 ? 5.375 -44.573 -85.935 1.00 78.82 30 LEU D O 1
ATOM 3429 N N . ILE C 1 31 ? 3.931 -45.512 -87.386 1.00 73.47 31 ILE D N 1
ATOM 3430 C CA . ILE C 1 31 ? 3.986 -46.775 -86.651 1.00 79.76 31 ILE D CA 1
ATOM 3431 C C . ILE C 1 31 ? 5.369 -47.413 -86.765 1.00 88.63 31 ILE D C 1
ATOM 3432 O O . ILE C 1 31 ? 5.873 -48.031 -85.812 1.00 94.92 31 ILE D O 1
ATOM 3437 N N . LEU C 1 32 ? 6.010 -47.251 -87.922 1.00 84.84 32 LEU D N 1
ATOM 3438 C CA . LEU C 1 32 ? 7.422 -47.582 -88.069 1.00 80.64 32 LEU D CA 1
ATOM 3439 C C . LEU C 1 32 ? 8.281 -46.867 -87.034 1.00 83.41 32 LEU D C 1
ATOM 3440 O O . LEU C 1 32 ? 9.095 -47.488 -86.335 1.00 80.99 32 LEU D O 1
ATOM 3445 N N . ALA C 1 33 ? 8.119 -45.546 -86.939 1.00 82.61 33 ALA D N 1
ATOM 3446 C CA . ALA C 1 33 ? 8.819 -44.781 -85.916 1.00 75.76 33 ALA D CA 1
ATOM 3447 C C . ALA C 1 33 ? 8.586 -45.366 -84.531 1.00 72.47 33 ALA D C 1
ATOM 3448 O O . ALA C 1 33 ? 9.507 -45.409 -83.704 1.00 72.23 33 ALA D O 1
ATOM 3450 N N . SER C 1 34 ? 7.367 -45.851 -84.270 1.00 74.24 34 SER D N 1
ATOM 3451 C CA . SER C 1 34 ? 7.098 -46.511 -82.997 1.00 84.33 34 SER D CA 1
ATOM 3452 C C . SER C 1 34 ? 7.922 -47.786 -82.843 1.00 85.75 34 SER D C 1
ATOM 3453 O O . SER C 1 34 ? 8.484 -48.050 -81.769 1.00 94.08 34 SER D O 1
ATOM 3456 N N . VAL C 1 35 ? 8.021 -48.584 -83.903 1.00 78.72 35 VAL D N 1
ATOM 3457 C CA . VAL C 1 35 ? 8.852 -49.786 -83.832 1.00 77.41 35 VAL D CA 1
ATOM 3458 C C . VAL C 1 35 ? 10.292 -49.424 -83.481 1.00 75.53 35 VAL D C 1
ATOM 3459 O O . VAL C 1 35 ? 10.910 -50.028 -82.590 1.00 78.23 35 VAL D O 1
ATOM 3463 N N . VAL C 1 36 ? 10.842 -48.416 -84.151 1.00 72.39 36 VAL D N 1
ATOM 3464 C CA . VAL C 1 36 ? 12.201 -47.995 -83.828 1.00 66.55 36 VAL D CA 1
ATOM 3465 C C . VAL C 1 36 ? 12.310 -47.591 -82.361 1.00 64.75 36 VAL D C 1
ATOM 3466 O O . VAL C 1 36 ? 13.269 -47.969 -81.662 1.00 68.62 36 VAL D O 1
ATOM 3470 N N . THR C 1 37 ? 11.323 -46.831 -81.870 1.00 59.47 37 THR D N 1
ATOM 3471 C CA . THR C 1 37 ? 11.283 -46.467 -80.452 1.00 63.10 37 THR D CA 1
ATOM 3472 C C . THR C 1 37 ? 11.400 -47.696 -79.558 1.00 65.66 37 THR D C 1
ATOM 3473 O O . THR C 1 37 ? 12.192 -47.716 -78.603 1.00 71.53 37 THR D O 1
ATOM 3477 N N . TRP C 1 38 ? 10.654 -48.751 -79.878 1.00 64.55 38 TRP D N 1
ATOM 3478 C CA . TRP C 1 38 ? 10.668 -49.917 -79.004 1.00 66.67 38 TRP D CA 1
ATOM 3479 C C . TRP C 1 38 ? 11.988 -50.671 -79.066 1.00 62.67 38 TRP D C 1
ATOM 3480 O O . TRP C 1 38 ? 12.501 -51.104 -78.028 1.00 72.20 38 TRP D O 1
ATOM 3491 N N . ALA C 1 39 ? 12.547 -50.846 -80.264 1.00 60.17 39 ALA D N 1
ATOM 3492 C CA . ALA C 1 39 ? 13.864 -51.469 -80.381 1.00 56.40 39 ALA D CA 1
ATOM 3493 C C . ALA C 1 39 ? 14.881 -50.761 -79.508 1.00 59.90 39 ALA D C 1
ATOM 3494 O O . ALA C 1 39 ? 15.605 -51.401 -78.727 1.00 70.30 39 ALA D O 1
ATOM 3496 N N . ILE C 1 40 ? 14.944 -49.430 -79.629 1.00 59.12 40 ILE D N 1
ATOM 3497 C CA . ILE C 1 40 ? 15.884 -48.661 -78.815 1.00 60.81 40 ILE D CA 1
ATOM 3498 C C . ILE C 1 40 ? 15.624 -48.921 -77.337 1.00 56.17 40 ILE D C 1
ATOM 3499 O O . ILE C 1 40 ? 16.548 -49.220 -76.575 1.00 49.75 40 ILE D O 1
ATOM 3504 N N . PHE C 1 41 ? 14.347 -48.852 -76.931 1.00 53.04 41 PHE D N 1
ATOM 3505 C CA . PHE C 1 41 ? 13.960 -49.068 -75.538 1.00 57.08 41 PHE D CA 1
ATOM 3506 C C . PHE C 1 41 ? 14.497 -50.385 -74.972 1.00 63.18 41 PHE D C 1
ATOM 3507 O O . PHE C 1 41 ? 15.156 -50.386 -73.926 1.00 64.51 41 PHE D O 1
ATOM 3515 N N . PHE C 1 42 ? 14.215 -51.520 -75.636 1.00 57.85 42 PHE D N 1
ATOM 3516 C CA . PHE C 1 42 ? 14.674 -52.818 -75.114 1.00 64.65 42 PHE D CA 1
ATOM 3517 C C . PHE C 1 42 ? 16.195 -52.910 -75.062 1.00 65.09 42 PHE D C 1
ATOM 3518 O O . PHE C 1 42 ? 16.785 -53.249 -74.020 1.00 59.11 42 PHE D O 1
ATOM 3526 N N . SER C 1 43 ? 16.841 -52.650 -76.203 1.00 63.72 43 SER D N 1
ATOM 3527 C CA . SER C 1 43 ? 18.275 -52.865 -76.303 1.00 64.38 43 SER D CA 1
ATOM 3528 C C . SER C 1 43 ? 19.032 -51.955 -75.352 1.00 61.75 43 SER D C 1
ATOM 3529 O O . SER C 1 43 ? 19.973 -52.385 -74.668 1.00 63.25 43 SER D O 1
ATOM 3532 N N . LYS C 1 44 ? 18.639 -50.687 -75.312 1.00 55.61 44 LYS D N 1
ATOM 3533 C CA . LYS C 1 44 ? 19.294 -49.729 -74.438 1.00 50.26 44 LYS D CA 1
ATOM 3534 C C . LYS C 1 44 ? 19.006 -50.049 -72.984 1.00 51.28 44 LYS D C 1
ATOM 3535 O O . LYS C 1 44 ? 19.869 -49.871 -72.123 1.00 66.91 44 LYS D O 1
ATOM 3541 N N . SER C 1 45 ? 17.794 -50.514 -72.691 1.00 45.85 45 SER D N 1
ATOM 3542 C CA . SER C 1 45 ? 17.475 -50.980 -71.347 1.00 56.06 45 SER D CA 1
ATOM 3543 C C . SER C 1 45 ? 18.524 -51.984 -70.863 1.00 64.71 45 SER D C 1
ATOM 3544 O O . SER C 1 45 ? 19.149 -51.805 -69.801 1.00 60.24 45 SER D O 1
ATOM 3547 N N . VAL C 1 46 ? 18.756 -53.033 -71.659 1.00 57.88 46 VAL D N 1
ATOM 3548 C CA . VAL C 1 46 ? 19.771 -54.021 -71.306 1.00 55.77 46 VAL D CA 1
ATOM 3549 C C . VAL C 1 46 ? 21.129 -53.347 -71.110 1.00 55.68 46 VAL D C 1
ATOM 3550 O O . VAL C 1 46 ? 21.739 -53.425 -70.033 1.00 63.01 46 VAL D O 1
ATOM 3554 N N . GLU C 1 47 ? 21.603 -52.643 -72.135 1.00 52.29 47 GLU D N 1
ATOM 3555 C CA . GLU C 1 47 ? 22.931 -52.038 -72.084 1.00 56.78 47 GLU D CA 1
ATOM 3556 C C . GLU C 1 47 ? 23.146 -51.202 -70.824 1.00 61.60 47 GLU D C 1
ATOM 3557 O O . GLU C 1 47 ? 24.120 -51.397 -70.082 1.00 62.28 47 GLU D O 1
ATOM 3563 N N . PHE C 1 48 ? 22.241 -50.260 -70.567 1.00 54.03 48 PHE D N 1
ATOM 3564 C CA . PHE C 1 48 ? 22.421 -49.375 -69.424 1.00 59.41 48 PHE D CA 1
ATOM 3565 C C . PHE C 1 48 ? 22.389 -50.143 -68.113 1.00 57.59 48 PHE D C 1
ATOM 3566 O O . PHE C 1 48 ? 23.169 -49.857 -67.203 1.00 63.43 48 PHE D O 1
ATOM 3574 N N . PHE C 1 49 ? 21.493 -51.116 -67.988 1.00 62.23 49 PHE D N 1
ATOM 3575 C CA . PHE C 1 49 ? 21.382 -51.822 -66.716 1.00 57.53 49 PHE D CA 1
ATOM 3576 C C . PHE C 1 49 ? 22.637 -52.640 -66.416 1.00 60.88 49 PHE D C 1
ATOM 3577 O O . PHE C 1 49 ? 23.161 -52.611 -65.290 1.00 71.22 49 PHE D O 1
ATOM 3585 N N . ASN C 1 50 ? 23.155 -53.349 -67.418 1.00 52.94 50 ASN D N 1
ATOM 3586 C CA . ASN C 1 50 ? 24.374 -54.122 -67.211 1.00 53.32 50 ASN D CA 1
ATOM 3587 C C . ASN C 1 50 ? 25.594 -53.220 -66.972 1.00 62.29 50 ASN D C 1
ATOM 3588 O O . ASN C 1 50 ? 26.402 -53.487 -66.065 1.00 70.16 50 ASN D O 1
ATOM 3593 N N . GLN C 1 51 ? 25.721 -52.120 -67.731 1.00 58.44 51 GLN D N 1
ATOM 3594 C CA . GLN C 1 51 ? 26.827 -51.183 -67.504 1.00 50.13 51 GLN D CA 1
ATOM 3595 C C . GLN C 1 51 ? 26.794 -50.596 -66.098 1.00 53.56 51 GLN D C 1
ATOM 3596 O O . GLN C 1 51 ? 27.844 -50.444 -65.450 1.00 57.54 51 GLN D O 1
ATOM 3602 N N . LYS C 1 52 ? 25.599 -50.224 -65.631 1.00 48.67 52 LYS D N 1
ATOM 3603 C CA . LYS C 1 52 ? 25.465 -49.612 -64.317 1.00 59.08 52 LYS D CA 1
ATOM 3604 C C . LYS C 1 52 ? 25.822 -50.602 -63.212 1.00 71.39 52 LYS D C 1
ATOM 3605 O O . LYS C 1 52 ? 26.496 -50.236 -62.240 1.00 67.24 52 LYS D O 1
ATOM 3611 N N . ARG C 1 53 ? 25.361 -51.858 -63.346 1.00 74.30 53 ARG D N 1
ATOM 3612 C CA . ARG C 1 53 ? 25.647 -52.895 -62.353 1.00 65.04 53 ARG D CA 1
ATOM 3613 C C . ARG C 1 53 ? 27.143 -53.172 -62.263 1.00 60.47 53 ARG D C 1
ATOM 3614 O O . ARG C 1 53 ? 27.725 -53.226 -61.165 1.00 61.89 53 ARG D O 1
ATOM 3622 N N . ARG C 1 54 ? 27.783 -53.326 -63.422 1.00 59.05 54 ARG D N 1
ATOM 3623 C CA . ARG C 1 54 ? 29.216 -53.570 -63.446 1.00 50.61 54 ARG D CA 1
ATOM 3624 C C . ARG C 1 54 ? 29.982 -52.421 -62.801 1.00 52.55 54 ARG D C 1
ATOM 3625 O O . ARG C 1 54 ? 30.830 -52.645 -61.931 1.00 60.09 54 ARG D O 1
ATOM 3633 N N . LEU C 1 55 ? 29.678 -51.172 -63.190 1.00 53.96 55 LEU D N 1
ATOM 3634 C CA . LEU C 1 55 ? 30.410 -50.034 -62.621 1.00 47.61 55 LEU D CA 1
ATOM 3635 C C . LEU C 1 55 ? 30.177 -49.910 -61.123 1.00 53.07 55 LEU D C 1
ATOM 3636 O O . LEU C 1 55 ? 31.108 -49.649 -60.365 1.00 55.60 55 LEU D O 1
ATOM 3641 N N . LYS C 1 56 ? 28.933 -50.074 -60.683 1.00 53.75 56 LYS D N 1
ATOM 3642 C CA . LYS C 1 56 ? 28.632 -49.986 -59.264 1.00 55.13 56 LYS D CA 1
ATOM 3643 C C . LYS C 1 56 ? 29.497 -50.959 -58.455 1.00 65.19 56 LYS D C 1
ATOM 3644 O O . LYS C 1 56 ? 30.126 -50.580 -57.452 1.00 57.30 56 LYS D O 1
ATOM 3650 N N . ARG C 1 57 ? 29.577 -52.216 -58.899 1.00 71.91 57 ARG D N 1
ATOM 3651 C CA . ARG C 1 57 ? 30.426 -53.160 -58.174 1.00 62.74 57 ARG D CA 1
ATOM 3652 C C . ARG C 1 57 ? 31.887 -52.756 -58.246 1.00 62.50 57 ARG D C 1
ATOM 3653 O O . ARG C 1 57 ? 32.612 -52.838 -57.242 1.00 54.77 57 ARG D O 1
ATOM 3661 N N . GLU C 1 58 ? 32.340 -52.318 -59.428 1.00 62.29 58 GLU D N 1
ATOM 3662 C CA . GLU C 1 58 ? 33.757 -52.009 -59.589 1.00 60.68 58 GLU D CA 1
ATOM 3663 C C . GLU C 1 58 ? 34.155 -50.868 -58.671 1.00 59.32 58 GLU D C 1
ATOM 3664 O O . GLU C 1 58 ? 35.196 -50.921 -58.009 1.00 60.46 58 GLU D O 1
ATOM 3670 N N . GLN C 1 59 ? 33.298 -49.860 -58.568 1.00 56.48 59 GLN D N 1
ATOM 3671 C CA . GLN C 1 59 ? 33.590 -48.722 -57.719 1.00 57.90 59 GLN D CA 1
ATOM 3672 C C . GLN C 1 59 ? 33.594 -49.114 -56.241 1.00 64.09 59 GLN D C 1
ATOM 3673 O O . GLN C 1 59 ? 34.430 -48.633 -55.459 1.00 66.80 59 GLN D O 1
ATOM 3679 N N . GLN C 1 60 ? 32.674 -49.991 -55.837 1.00 61.49 60 GLN D N 1
ATOM 3680 C CA . GLN C 1 60 ? 32.691 -50.452 -54.454 1.00 69.38 60 GLN D CA 1
ATOM 3681 C C . GLN C 1 60 ? 33.985 -51.196 -54.125 1.00 75.74 60 GLN D C 1
ATOM 3682 O O . GLN C 1 60 ? 34.585 -50.981 -53.061 1.00 64.72 60 GLN D O 1
ATOM 3688 N N . LEU C 1 61 ? 34.424 -52.087 -55.020 1.00 76.14 61 LEU D N 1
ATOM 3689 C CA . LEU C 1 61 ? 35.657 -52.821 -54.762 1.00 60.97 61 LEU D CA 1
ATOM 3690 C C . LEU C 1 61 ? 36.868 -51.896 -54.787 1.00 66.49 61 LEU D C 1
ATOM 3691 O O . LEU C 1 61 ? 37.784 -52.046 -53.977 1.00 68.57 61 LEU D O 1
ATOM 3696 N N . LEU C 1 62 ? 36.899 -50.932 -55.703 1.00 59.15 62 LEU D N 1
ATOM 3697 C CA . LEU C 1 62 ? 38.025 -50.011 -55.722 1.00 54.02 62 LEU D CA 1
ATOM 3698 C C . LEU C 1 62 ? 38.055 -49.135 -54.484 1.00 52.51 62 LEU D C 1
ATOM 3699 O O . LEU C 1 62 ? 39.102 -48.562 -54.173 1.00 51.11 62 LEU D O 1
ATOM 3704 N N . ALA C 1 63 ? 36.931 -49.015 -53.776 1.00 57.75 63 ALA D N 1
ATOM 3705 C CA . ALA C 1 63 ? 36.908 -48.191 -52.574 1.00 66.32 63 ALA D CA 1
ATOM 3706 C C . ALA C 1 63 ? 38.015 -48.560 -51.591 1.00 72.54 63 ALA D C 1
ATOM 3707 O O . ALA C 1 63 ? 38.461 -47.715 -50.817 1.00 77.00 63 ALA D O 1
ATOM 3709 N N . GLU C 1 64 ? 38.483 -49.803 -51.610 1.00 79.80 64 GLU D N 1
ATOM 3710 C CA . GLU C 1 64 ? 39.422 -50.251 -50.591 1.00 87.55 64 GLU D CA 1
ATOM 3711 C C . GLU C 1 64 ? 40.878 -49.878 -50.882 1.00 79.03 64 GLU D C 1
ATOM 3712 O O . GLU C 1 64 ? 41.696 -49.900 -49.962 1.00 80.43 64 GLU D O 1
ATOM 3718 N N . ALA C 1 65 ? 41.224 -49.530 -52.117 1.00 70.27 65 ALA D N 1
ATOM 3719 C CA . ALA C 1 65 ? 42.628 -49.404 -52.483 1.00 62.80 65 ALA D CA 1
ATOM 3720 C C . ALA C 1 65 ? 43.284 -48.200 -51.809 1.00 62.20 65 ALA D C 1
ATOM 3721 O O . ALA C 1 65 ? 42.767 -47.081 -51.840 1.00 70.29 65 ALA D O 1
ATOM 3723 N N . ARG C 1 66 ? 44.436 -48.443 -51.210 1.00 53.67 66 ARG D N 1
ATOM 3724 C CA . ARG C 1 66 ? 45.259 -47.433 -50.584 1.00 45.45 66 ARG D CA 1
ATOM 3725 C C . ARG C 1 66 ? 46.397 -46.944 -51.466 1.00 42.16 66 ARG D C 1
ATOM 3726 O O . ARG C 1 66 ? 47.258 -46.213 -50.981 1.00 52.26 66 ARG D O 1
ATOM 3734 N N . SER C 1 67 ? 46.484 -47.404 -52.704 1.00 40.75 67 SER D N 1
ATOM 3735 C CA . SER C 1 67 ? 47.478 -46.907 -53.645 1.00 46.36 67 SER D CA 1
ATOM 3736 C C . SER C 1 67 ? 47.021 -47.227 -55.072 1.00 51.69 67 SER D C 1
ATOM 3737 O O . SER C 1 67 ? 46.163 -48.088 -55.281 1.00 51.97 67 SER D O 1
ATOM 3740 N N . LEU C 1 68 ? 47.623 -46.541 -56.054 1.00 46.70 68 LEU D N 1
ATOM 3741 C CA . LEU C 1 68 ? 47.303 -46.839 -57.441 1.00 50.09 68 LEU D CA 1
ATOM 3742 C C . LEU C 1 68 ? 47.593 -48.297 -57.768 1.00 53.59 68 LEU D C 1
ATOM 3743 O O . LEU C 1 68 ? 46.795 -48.961 -58.443 1.00 55.45 68 LEU D O 1
ATOM 3748 N N . ASN C 1 69 ? 48.725 -48.822 -57.295 1.00 46.34 69 ASN D N 1
ATOM 3749 C CA . ASN C 1 69 ? 49.020 -50.234 -57.532 1.00 46.91 69 ASN D CA 1
ATOM 3750 C C . ASN C 1 69 ? 47.939 -51.124 -56.957 1.00 50.93 69 ASN D C 1
ATOM 3751 O O . ASN C 1 69 ? 47.459 -52.047 -57.620 1.00 56.73 69 ASN D O 1
ATOM 3756 N N . GLN C 1 70 ? 47.521 -50.850 -55.731 1.00 53.78 70 GLN D N 1
ATOM 3757 C CA . GLN C 1 70 ? 46.473 -51.679 -55.170 1.00 59.13 70 GLN D CA 1
ATOM 3758 C C . GLN C 1 70 ? 45.199 -51.603 -56.002 1.00 41.16 70 GLN D C 1
ATOM 3759 O O . GLN C 1 70 ? 44.499 -52.608 -56.148 1.00 52.37 70 GLN D O 1
ATOM 3765 N N . ALA C 1 71 ? 44.915 -50.447 -56.602 1.00 43.66 71 ALA D N 1
ATOM 3766 C CA . ALA C 1 71 ? 43.745 -50.304 -57.482 1.00 42.30 71 ALA D CA 1
ATOM 3767 C C . ALA C 1 71 ? 43.902 -51.103 -58.786 1.00 47.76 71 ALA D C 1
ATOM 3768 O O . ALA C 1 71 ? 42.984 -51.811 -59.209 1.00 53.03 71 ALA D O 1
ATOM 3770 N N . ASN C 1 72 ? 45.060 -51.025 -59.432 1.00 49.32 72 ASN D N 1
ATOM 3771 C CA . ASN C 1 72 ? 45.274 -51.878 -60.596 1.00 50.42 72 ASN D CA 1
ATOM 3772 C C . ASN C 1 72 ? 45.085 -53.346 -60.245 1.00 55.86 72 ASN D C 1
ATOM 3773 O O . ASN C 1 72 ? 44.387 -54.073 -60.963 1.00 59.60 72 ASN D O 1
ATOM 3778 N N . ASP C 1 73 ? 45.681 -53.794 -59.127 1.00 55.28 73 ASP D N 1
ATOM 3779 C CA . ASP C 1 73 ? 45.631 -55.209 -58.744 1.00 44.94 73 ASP D CA 1
ATOM 3780 C C . ASP C 1 73 ? 44.209 -55.682 -58.492 1.00 45.21 73 ASP D C 1
ATOM 3781 O O . ASP C 1 73 ? 43.841 -56.800 -58.850 1.00 50.66 73 ASP D O 1
ATOM 3786 N N . ILE C 1 74 ? 43.410 -54.855 -57.834 1.00 50.90 74 ILE D N 1
ATOM 3787 C CA . ILE C 1 74 ? 42.011 -55.191 -57.638 1.00 50.23 74 ILE D CA 1
ATOM 3788 C C . ILE C 1 74 ? 41.287 -55.254 -58.976 1.00 56.40 74 ILE D C 1
ATOM 3789 O O . ILE C 1 74 ? 40.466 -56.148 -59.208 1.00 66.30 74 ILE D O 1
ATOM 3794 N N . ALA C 1 75 ? 41.567 -54.314 -59.882 1.00 56.13 75 ALA D N 1
ATOM 3795 C CA . ALA C 1 75 ? 40.798 -54.298 -61.126 1.00 53.33 75 ALA D CA 1
ATOM 3796 C C . ALA C 1 75 ? 41.278 -55.340 -62.115 1.00 59.21 75 ALA D C 1
ATOM 3797 O O . ALA C 1 75 ? 40.593 -55.568 -63.113 1.00 62.58 75 ALA D O 1
ATOM 3799 N N . ALA C 1 76 ? 42.415 -55.987 -61.838 1.00 60.39 76 ALA D N 1
ATOM 3800 C CA . ALA C 1 76 ? 43.086 -56.800 -62.844 1.00 58.62 76 ALA D CA 1
ATOM 3801 C C . ALA C 1 76 ? 42.223 -57.944 -63.336 1.00 72.35 76 ALA D C 1
ATOM 3802 O O . ALA C 1 76 ? 42.418 -58.416 -64.464 1.00 91.91 76 ALA D O 1
ATOM 3804 N N . ASP C 1 77 ? 41.299 -58.441 -62.524 1.00 67.08 77 ASP D N 1
ATOM 3805 C CA . ASP C 1 77 ? 40.291 -59.338 -63.081 1.00 81.97 77 ASP D CA 1
ATOM 3806 C C . ASP C 1 77 ? 38.938 -58.669 -62.921 1.00 81.71 77 ASP D C 1
ATOM 3807 O O . ASP C 1 77 ? 38.129 -59.047 -62.071 1.00 85.59 77 ASP D O 1
ATOM 3812 N N . PHE C 1 78 ? 38.651 -57.740 -63.824 1.00 69.71 78 PHE D N 1
ATOM 3813 C CA . PHE C 1 78 ? 37.340 -57.144 -63.950 1.00 59.93 78 PHE D CA 1
ATOM 3814 C C . PHE C 1 78 ? 36.668 -57.573 -65.236 1.00 63.87 78 PHE D C 1
ATOM 3815 O O . PHE C 1 78 ? 35.506 -57.220 -65.470 1.00 68.19 78 PHE D O 1
ATOM 3823 N N . GLY C 1 79 ? 37.379 -58.316 -66.063 1.00 64.70 79 GLY D N 1
ATOM 3824 C CA . GLY C 1 79 ? 37.021 -58.454 -67.452 1.00 76.54 79 GLY D CA 1
ATOM 3825 C C . GLY C 1 79 ? 37.755 -57.444 -68.315 1.00 79.11 79 GLY D C 1
ATOM 3826 O O . GLY C 1 79 ? 38.098 -56.341 -67.876 1.00 71.48 79 GLY D O 1
ATOM 3827 N N . SER C 1 80 ? 37.978 -57.822 -69.581 1.00 103.26 80 SER D N 1
ATOM 3828 C CA . SER C 1 80 ? 38.803 -57.036 -70.499 1.00 101.19 80 SER D CA 1
ATOM 3829 C C . SER C 1 80 ? 38.114 -55.753 -70.941 1.00 95.48 80 SER D C 1
ATOM 3830 O O . SER C 1 80 ? 38.791 -54.791 -71.326 1.00 104.61 80 SER D O 1
ATOM 3833 N N . LYS C 1 81 ? 36.782 -55.734 -70.932 1.00 76.19 81 LYS D N 1
ATOM 3834 C CA . LYS C 1 81 ? 35.991 -54.591 -71.358 1.00 66.17 81 LYS D CA 1
ATOM 3835 C C . LYS C 1 81 ? 35.567 -53.672 -70.204 1.00 57.82 81 LYS D C 1
ATOM 3836 O O . LYS C 1 81 ? 34.753 -52.768 -70.415 1.00 61.59 81 LYS D O 1
ATOM 3842 N N . SER C 1 82 ? 36.061 -53.905 -68.988 1.00 52.66 82 SER D N 1
ATOM 3843 C CA . SER C 1 82 ? 35.708 -53.073 -67.847 1.00 45.94 82 SER D CA 1
ATOM 3844 C C . SER C 1 82 ? 36.181 -51.633 -68.043 1.00 54.51 82 SER D C 1
ATOM 3845 O O . SER C 1 82 ? 37.292 -51.377 -68.510 1.00 55.48 82 SER D O 1
ATOM 3848 N N . LEU C 1 83 ? 35.340 -50.682 -67.648 1.00 56.66 83 LEU D N 1
ATOM 3849 C CA . LEU C 1 83 ? 35.725 -49.283 -67.775 1.00 54.53 83 LEU D CA 1
ATOM 3850 C C . LEU C 1 83 ? 36.760 -48.896 -66.729 1.00 55.47 83 LEU D C 1
ATOM 3851 O O . LEU C 1 83 ? 37.770 -48.253 -67.051 1.00 61.02 83 LEU D O 1
ATOM 3856 N N . SER C 1 84 ? 36.525 -49.276 -65.470 1.00 52.74 84 SER D N 1
ATOM 3857 C CA . SER C 1 84 ? 37.493 -48.968 -64.425 1.00 49.38 84 SER D CA 1
ATOM 3858 C C . SER C 1 84 ? 38.860 -49.507 -64.789 1.00 48.17 84 SER D C 1
ATOM 3859 O O . SER C 1 84 ? 39.873 -48.800 -64.671 1.00 52.69 84 SER D O 1
ATOM 3862 N N . LEU C 1 85 ? 38.905 -50.733 -65.292 1.00 44.50 85 LEU D N 1
ATOM 3863 C CA . LEU C 1 85 ? 40.196 -51.305 -65.635 1.00 43.82 85 LEU D CA 1
ATOM 3864 C C . LEU C 1 85 ? 40.865 -50.509 -66.748 1.00 49.74 85 LEU D C 1
ATOM 3865 O O . LEU C 1 85 ? 42.087 -50.337 -66.738 1.00 46.33 85 LEU D O 1
ATOM 3870 N N . HIS C 1 86 ? 40.074 -49.954 -67.681 1.00 52.36 86 HIS D N 1
ATOM 3871 C CA . HIS C 1 86 ? 40.656 -49.136 -68.745 1.00 49.00 86 HIS D CA 1
ATOM 3872 C C . HIS C 1 86 ? 41.233 -47.828 -68.206 1.00 51.85 86 HIS D C 1
ATOM 3873 O O . HIS C 1 86 ? 42.344 -47.440 -68.576 1.00 53.98 86 HIS D O 1
ATOM 3880 N N . LEU C 1 87 ? 40.501 -47.134 -67.334 1.00 46.65 87 LEU D N 1
ATOM 3881 C CA . LEU C 1 87 ? 41.056 -45.934 -66.718 1.00 38.66 87 LEU D CA 1
ATOM 3882 C C . LEU C 1 87 ? 42.358 -46.246 -65.983 1.00 52.13 87 LEU D C 1
ATOM 3883 O O . LEU C 1 87 ? 43.380 -45.556 -66.158 1.00 55.35 87 LEU D O 1
ATOM 3888 N N . LEU C 1 88 ? 42.346 -47.305 -65.166 1.00 45.93 88 LEU D N 1
ATOM 3889 C CA . LEU C 1 88 ? 43.559 -47.655 -64.451 1.00 39.99 88 LEU D CA 1
ATOM 3890 C C . LEU C 1 88 ? 44.690 -47.969 -65.428 1.00 55.38 88 LEU D C 1
ATOM 3891 O O . LEU C 1 88 ? 45.839 -47.579 -65.206 1.00 56.31 88 LEU D O 1
ATOM 3896 N N . ASN C 1 89 ? 44.378 -48.611 -66.552 1.00 64.68 89 ASN D N 1
ATOM 3897 C CA . ASN C 1 89 ? 45.439 -48.931 -67.499 1.00 61.29 89 ASN D CA 1
ATOM 3898 C C . ASN C 1 89 ? 45.961 -47.702 -68.208 1.00 57.31 89 ASN D C 1
ATOM 3899 O O . ASN C 1 89 ? 47.118 -47.693 -68.634 1.00 50.92 89 ASN D O 1
ATOM 3904 N N . GLU C 1 90 ? 45.132 -46.667 -68.363 1.00 56.19 90 GLU D N 1
ATOM 3905 C CA . GLU C 1 90 ? 45.634 -45.415 -68.915 1.00 55.32 90 GLU D CA 1
ATOM 3906 C C . GLU C 1 90 ? 46.643 -44.783 -67.967 1.00 55.86 90 GLU D C 1
ATOM 3907 O O . GLU C 1 90 ? 47.766 -44.443 -68.374 1.00 56.73 90 GLU D O 1
ATOM 3913 N N . ALA C 1 91 ? 46.269 -44.656 -66.683 1.00 48.54 91 ALA D N 1
ATOM 3914 C CA . ALA C 1 91 ? 47.206 -44.135 -65.686 1.00 47.44 91 ALA D CA 1
ATOM 3915 C C . ALA C 1 91 ? 48.495 -44.959 -65.650 1.00 54.47 91 ALA D C 1
ATOM 3916 O O . ALA C 1 91 ? 49.605 -44.413 -65.693 1.00 62.94 91 ALA D O 1
ATOM 3918 N N . GLN C 1 92 ? 48.365 -46.282 -65.588 1.00 60.70 92 GLN D N 1
ATOM 3919 C CA . GLN C 1 92 ? 49.543 -47.132 -65.595 1.00 54.89 92 GLN D CA 1
ATOM 3920 C C . GLN C 1 92 ? 50.356 -46.938 -66.874 1.00 56.53 92 GLN D C 1
ATOM 3921 O O . GLN C 1 92 ? 51.594 -46.941 -66.840 1.00 57.62 92 GLN D O 1
ATOM 3927 N N . ASN C 1 93 ? 49.685 -46.737 -68.015 1.00 63.96 93 ASN D N 1
ATOM 3928 C CA . ASN C 1 93 ? 50.429 -46.581 -69.261 1.00 60.88 93 ASN D CA 1
ATOM 3929 C C . ASN C 1 93 ? 51.238 -45.295 -69.252 1.00 61.45 93 ASN D C 1
ATOM 3930 O O . ASN C 1 93 ? 52.376 -45.265 -69.747 1.00 57.42 93 ASN D O 1
ATOM 3935 N N . GLU C 1 94 ? 50.653 -44.224 -68.699 1.00 55.04 94 GLU D N 1
ATOM 3936 C CA . GLU C 1 94 ? 51.347 -42.947 -68.588 1.00 52.14 94 GLU D CA 1
ATOM 3937 C C . GLU C 1 94 ? 52.554 -43.041 -67.664 1.00 60.18 94 GLU D C 1
ATOM 3938 O O . GLU C 1 94 ? 53.627 -42.504 -67.971 1.00 60.62 94 GLU D O 1
ATOM 3944 N N . LEU C 1 95 ? 52.404 -43.699 -66.511 1.00 55.07 95 LEU D N 1
ATOM 3945 C CA . LEU C 1 95 ? 53.591 -43.910 -65.686 1.00 53.22 95 LEU D CA 1
ATOM 3946 C C . LEU C 1 95 ? 54.662 -44.688 -66.459 1.00 53.75 95 LEU D C 1
ATOM 3947 O O . LEU C 1 95 ? 55.828 -44.277 -66.505 1.00 57.88 95 LEU D O 1
ATOM 3952 N N . GLU C 1 96 ? 54.289 -45.810 -67.085 1.00 51.37 96 GLU D N 1
ATOM 3953 C CA . GLU C 1 96 ? 55.295 -46.615 -67.783 1.00 60.00 96 GLU D CA 1
ATOM 3954 C C . GLU C 1 96 ? 56.013 -45.791 -68.846 1.00 56.40 96 GLU D C 1
ATOM 3955 O O . GLU C 1 96 ? 57.240 -45.820 -68.934 1.00 60.88 96 GLU D O 1
ATOM 3961 N N . LEU C 1 97 ? 55.261 -45.048 -69.667 1.00 56.28 97 LEU D N 1
ATOM 3962 C CA . LEU C 1 97 ? 55.878 -44.244 -70.720 1.00 53.11 97 LEU D CA 1
ATOM 3963 C C . LEU C 1 97 ? 56.811 -43.160 -70.163 1.00 48.84 97 LEU D C 1
ATOM 3964 O O . LEU C 1 97 ? 57.809 -42.817 -70.796 1.00 55.05 97 LEU D O 1
ATOM 3969 N N . SER C 1 98 ? 56.517 -42.606 -68.997 1.00 46.59 98 SER D N 1
ATOM 3970 C CA . SER C 1 98 ? 57.310 -41.501 -68.485 1.00 49.78 98 SER D CA 1
ATOM 3971 C C . SER C 1 98 ? 58.490 -41.929 -67.600 1.00 60.56 98 SER D C 1
ATOM 3972 O O . SER C 1 98 ? 59.128 -41.055 -67.017 1.00 70.56 98 SER D O 1
ATOM 3975 N N . GLU C 1 99 ? 58.787 -43.230 -67.465 1.00 56.73 99 GLU D N 1
ATOM 3976 C CA . GLU C 1 99 ? 59.937 -43.650 -66.666 1.00 58.25 99 GLU D CA 1
ATOM 3977 C C . GLU C 1 99 ? 61.200 -42.937 -67.127 1.00 60.17 99 GLU D C 1
ATOM 3978 O O . GLU C 1 99 ? 61.466 -42.807 -68.322 1.00 64.97 99 GLU D O 1
ATOM 3984 N N . GLY C 1 100 ? 61.991 -42.492 -66.171 1.00 56.96 100 GLY D N 1
ATOM 3985 C CA . GLY C 1 100 ? 63.127 -41.665 -66.471 1.00 55.38 100 GLY D CA 1
ATOM 3986 C C . GLY C 1 100 ? 62.892 -40.194 -66.248 1.00 57.50 100 GLY D C 1
ATOM 3987 O O . GLY C 1 100 ? 63.855 -39.422 -66.253 1.00 64.07 100 GLY D O 1
ATOM 3988 N N . SER C 1 101 ? 61.652 -39.786 -66.033 1.00 55.27 101 SER D N 1
ATOM 3989 C CA . SER C 1 101 ? 61.320 -38.380 -65.927 1.00 58.24 101 SER D CA 1
ATOM 3990 C C . SER C 1 101 ? 61.401 -37.930 -64.474 1.00 68.21 101 SER D C 1
ATOM 3991 O O . SER C 1 101 ? 60.891 -38.608 -63.579 1.00 75.67 101 SER D O 1
ATOM 3994 N N . ASP C 1 102 ? 62.016 -36.771 -64.252 1.00 70.14 102 ASP D N 1
ATOM 3995 C CA . ASP C 1 102 ? 62.065 -36.121 -62.948 1.00 73.25 102 ASP D CA 1
ATOM 3996 C C . ASP C 1 102 ? 60.898 -35.165 -62.689 1.00 73.92 102 ASP D C 1
ATOM 3997 O O . ASP C 1 102 ? 60.885 -34.506 -61.649 1.00 83.85 102 ASP D O 1
ATOM 4002 N N . ASP C 1 103 ? 59.929 -35.057 -63.596 1.00 73.65 103 ASP D N 1
ATOM 4003 C CA . ASP C 1 103 ? 58.850 -34.068 -63.508 1.00 65.16 103 ASP D CA 1
ATOM 4004 C C . ASP C 1 103 ? 57.541 -34.825 -63.254 1.00 62.66 103 ASP D C 1
ATOM 4005 O O . ASP C 1 103 ? 56.966 -35.417 -64.173 1.00 76.55 103 ASP D O 1
ATOM 4010 N N . ASN C 1 104 ? 57.063 -34.787 -62.005 1.00 46.61 104 ASN D N 1
ATOM 4011 C CA . ASN C 1 104 ? 55.798 -35.436 -61.648 1.00 48.89 104 ASN D CA 1
ATOM 4012 C C . ASN C 1 104 ? 54.581 -34.569 -61.932 1.00 49.66 104 ASN D C 1
ATOM 4013 O O . ASN C 1 104 ? 53.481 -35.112 -62.098 1.00 58.47 104 ASN D O 1
ATOM 4018 N N . GLU C 1 105 ? 54.731 -33.239 -61.964 1.00 41.42 105 GLU D N 1
ATOM 4019 C CA . GLU C 1 105 ? 53.610 -32.412 -62.396 1.00 54.52 105 GLU D CA 1
ATOM 4020 C C . GLU C 1 105 ? 53.196 -32.781 -63.825 1.00 57.94 105 GLU D C 1
ATOM 4021 O O . GLU C 1 105 ? 51.996 -32.878 -64.120 1.00 54.86 105 GLU D O 1
ATOM 4027 N N . GLY C 1 106 ? 54.183 -33.061 -64.699 1.00 53.77 106 GLY D N 1
ATOM 4028 C CA . GLY C 1 106 ? 53.888 -33.507 -66.055 1.00 45.96 106 GLY D CA 1
ATOM 4029 C C . GLY C 1 106 ? 53.026 -34.754 -66.102 1.00 47.87 106 GLY D C 1
ATOM 4030 O O . GLY C 1 106 ? 51.968 -34.778 -66.743 1.00 45.16 106 GLY D O 1
ATOM 4031 N N . ILE C 1 107 ? 53.446 -35.792 -65.400 1.00 50.75 107 ILE D N 1
ATOM 4032 C CA . ILE C 1 107 ? 52.711 -37.052 -65.389 1.00 49.98 107 ILE D CA 1
ATOM 4033 C C . ILE C 1 107 ? 51.258 -36.821 -65.014 1.00 45.75 107 ILE D C 1
ATOM 4034 O O . ILE C 1 107 ? 50.348 -37.231 -65.747 1.00 56.35 107 ILE D O 1
ATOM 4050 N N . GLU C 1 109 ? 49.492 -34.083 -65.044 1.00 47.78 109 GLU D N 1
ATOM 4051 C CA . GLU C 1 109 ? 48.816 -33.325 -66.087 1.00 40.92 109 GLU D CA 1
ATOM 4052 C C . GLU C 1 109 ? 48.389 -34.255 -67.208 1.00 46.16 109 GLU D C 1
ATOM 4053 O O . GLU C 1 109 ? 47.187 -34.372 -67.547 1.00 53.24 109 GLU D O 1
ATOM 4059 N N . ARG C 1 110 ? 49.375 -35.002 -67.706 1.00 37.96 110 ARG D N 1
ATOM 4060 C CA . ARG C 1 110 ? 49.089 -35.899 -68.812 1.00 38.03 110 ARG D CA 1
ATOM 4061 C C . ARG C 1 110 ? 48.007 -36.881 -68.435 1.00 49.94 110 ARG D C 1
ATOM 4062 O O . ARG C 1 110 ? 47.017 -37.044 -69.169 1.00 54.66 110 ARG D O 1
ATOM 4070 N N . THR C 1 111 ? 48.104 -37.444 -67.235 1.00 34.71 111 THR D N 1
ATOM 4071 C CA . THR C 1 111 ? 47.125 -38.444 -66.861 1.00 39.93 111 THR D CA 1
ATOM 4072 C C . THR C 1 111 ? 45.738 -37.830 -66.799 1.00 47.03 111 THR D C 1
ATOM 4073 O O . THR C 1 111 ? 44.795 -38.360 -67.405 1.00 50.92 111 THR D O 1
ATOM 4077 N N . SER C 1 112 ? 45.611 -36.646 -66.180 1.00 45.47 112 SER D N 1
ATOM 4078 C CA . SER C 1 112 ? 44.282 -36.039 -66.106 1.00 42.74 112 SER D CA 1
ATOM 4079 C C . SER C 1 112 ? 43.757 -35.811 -67.499 1.00 49.96 112 SER D C 1
ATOM 4080 O O . SER C 1 112 ? 42.643 -36.227 -67.822 1.00 55.78 112 SER D O 1
ATOM 4083 N N . PHE C 1 113 ? 44.605 -35.272 -68.378 1.00 46.10 113 PHE D N 1
ATOM 4084 C CA . PHE C 1 113 ? 44.152 -35.029 -69.736 1.00 45.30 113 PHE D CA 1
ATOM 4085 C C . PHE C 1 113 ? 43.607 -36.326 -70.341 1.00 51.01 113 PHE D C 1
ATOM 4086 O O . PHE C 1 113 ? 42.421 -36.397 -70.692 1.00 49.23 113 PHE D O 1
ATOM 4094 N N . ARG C 1 114 ? 44.402 -37.409 -70.303 1.00 41.46 114 ARG D N 1
ATOM 4095 C CA . ARG C 1 114 ? 43.910 -38.685 -70.811 1.00 37.44 114 ARG D CA 1
ATOM 4096 C C . ARG C 1 114 ? 42.588 -39.074 -70.162 1.00 40.42 114 ARG D C 1
ATOM 4097 O O . ARG C 1 114 ? 41.607 -39.360 -70.853 1.00 58.05 114 ARG D O 1
ATOM 4105 N N . LEU C 1 115 ? 42.521 -39.052 -68.839 1.00 40.31 115 LEU D N 1
ATOM 4106 C CA . LEU C 1 115 ? 41.323 -39.603 -68.229 1.00 42.36 115 LEU D CA 1
ATOM 4107 C C . LEU C 1 115 ? 40.136 -38.742 -68.586 1.00 48.16 115 LEU D C 1
ATOM 4108 O O . LEU C 1 115 ? 39.090 -39.276 -68.969 1.00 54.90 115 LEU D O 1
ATOM 4113 N N . GLU C 1 116 ? 40.341 -37.411 -68.654 1.00 56.65 116 GLU D N 1
ATOM 4114 C CA . GLU C 1 116 ? 39.242 -36.521 -69.043 1.00 57.99 116 GLU D CA 1
ATOM 4115 C C . GLU C 1 116 ? 38.759 -36.852 -70.449 1.00 48.24 116 GLU D C 1
ATOM 4116 O O . GLU C 1 116 ? 37.556 -36.920 -70.708 1.00 46.02 116 GLU D O 1
ATOM 4122 N N . ARG C 1 117 ? 39.687 -37.057 -71.372 1.00 44.26 117 ARG D N 1
ATOM 4123 C CA . ARG C 1 117 ? 39.256 -37.326 -72.718 1.00 45.53 117 ARG D CA 1
ATOM 4124 C C . ARG C 1 117 ? 38.522 -38.658 -72.764 1.00 54.00 117 ARG D C 1
ATOM 4125 O O . ARG C 1 117 ? 37.409 -38.740 -73.316 1.00 58.73 117 ARG D O 1
ATOM 4133 N N . ARG C 1 118 ? 39.062 -39.680 -72.085 1.00 49.66 118 ARG D N 1
ATOM 4134 C CA . ARG C 1 118 ? 38.524 -41.029 -72.279 1.00 47.95 118 ARG D CA 1
ATOM 4135 C C . ARG C 1 118 ? 37.117 -41.107 -71.718 1.00 46.43 118 ARG D C 1
ATOM 4136 O O . ARG C 1 118 ? 36.180 -41.541 -72.400 1.00 57.56 118 ARG D O 1
ATOM 4144 N N . VAL C 1 119 ? 36.944 -40.577 -70.518 1.00 41.31 119 VAL D N 1
ATOM 4145 C CA . VAL C 1 119 ? 35.633 -40.471 -69.898 1.00 37.64 119 VAL D CA 1
ATOM 4146 C C . VAL C 1 119 ? 34.665 -39.766 -70.827 1.00 48.55 119 VAL D C 1
ATOM 4147 O O . VAL C 1 119 ? 33.598 -40.297 -71.139 1.00 63.03 119 VAL D O 1
ATOM 4151 N N . ALA C 1 120 ? 35.059 -38.608 -71.370 1.00 50.68 120 ALA D N 1
ATOM 4152 C CA . ALA C 1 120 ? 34.170 -37.902 -72.295 1.00 39.88 120 ALA D CA 1
ATOM 4153 C C . ALA C 1 120 ? 33.770 -38.796 -73.466 1.00 47.96 120 ALA D C 1
ATOM 4154 O O . ALA C 1 120 ? 32.580 -38.935 -73.784 1.00 48.17 120 ALA D O 1
ATOM 4156 N N . ALA C 1 121 ? 34.751 -39.447 -74.096 1.00 43.59 121 ALA D N 1
ATOM 4157 C CA . ALA C 1 121 ? 34.422 -40.278 -75.240 1.00 44.51 121 ALA D CA 1
ATOM 4158 C C . ALA C 1 121 ? 33.416 -41.356 -74.851 1.00 52.11 121 ALA D C 1
ATOM 4159 O O . ALA C 1 121 ? 32.425 -41.572 -75.563 1.00 52.62 121 ALA D O 1
ATOM 4161 N N . VAL C 1 122 ? 33.615 -41.988 -73.683 1.00 46.22 122 VAL D N 1
ATOM 4162 C CA . VAL C 1 122 ? 32.701 -43.037 -73.244 1.00 43.33 122 VAL D CA 1
ATOM 4163 C C . VAL C 1 122 ? 31.294 -42.476 -73.122 1.00 44.87 122 VAL D C 1
ATOM 4164 O O . VAL C 1 122 ? 30.325 -43.091 -73.579 1.00 47.66 122 VAL D O 1
ATOM 4168 N N . GLY C 1 123 ? 31.173 -41.267 -72.567 1.00 40.81 123 GLY D N 1
ATOM 4169 C CA . GLY C 1 123 ? 29.868 -40.627 -72.475 1.00 38.16 123 GLY D CA 1
ATOM 4170 C C . GLY C 1 123 ? 29.246 -40.432 -73.844 1.00 58.55 123 GLY D C 1
ATOM 4171 O O . GLY C 1 123 ? 28.068 -40.733 -74.049 1.00 66.01 123 GLY D O 1
ATOM 4172 N N . ARG C 1 124 ? 30.048 -39.984 -74.814 1.00 59.94 124 ARG D N 1
ATOM 4173 C CA . ARG C 1 124 ? 29.561 -39.870 -76.185 1.00 59.91 124 ARG D CA 1
ATOM 4174 C C . ARG C 1 124 ? 28.937 -41.190 -76.644 1.00 64.24 124 ARG D C 1
ATOM 4175 O O . ARG C 1 124 ? 27.786 -41.220 -77.097 1.00 70.58 124 ARG D O 1
ATOM 4183 N N . GLN C 1 125 ? 29.656 -42.307 -76.459 1.00 55.52 125 GLN D N 1
ATOM 4184 C CA . GLN C 1 125 ? 29.127 -43.582 -76.925 1.00 52.62 125 GLN D CA 1
ATOM 4185 C C . GLN C 1 125 ? 27.821 -43.914 -76.219 1.00 53.01 125 GLN D C 1
ATOM 4186 O O . GLN C 1 125 ? 26.862 -44.357 -76.854 1.00 63.40 125 GLN D O 1
ATOM 4192 N N . MET C 1 126 ? 27.740 -43.658 -74.915 1.00 52.64 126 MET D N 1
ATOM 4193 C CA . MET C 1 126 ? 26.535 -44.060 -74.209 1.00 61.21 126 MET D CA 1
ATOM 4194 C C . MET C 1 126 ? 25.332 -43.254 -74.657 1.00 63.44 126 MET D C 1
ATOM 4195 O O . MET C 1 126 ? 24.204 -43.728 -74.512 1.00 70.92 126 MET D O 1
ATOM 4200 N N . GLY C 1 127 ? 25.544 -42.072 -75.234 1.00 60.61 127 GLY D N 1
ATOM 4201 C CA . GLY C 1 127 ? 24.408 -41.276 -75.637 1.00 54.89 127 GLY D CA 1
ATOM 4202 C C . GLY C 1 127 ? 23.864 -41.618 -77.005 1.00 66.91 127 GLY D C 1
ATOM 4203 O O . GLY C 1 127 ? 22.763 -41.181 -77.352 1.00 74.26 127 GLY D O 1
ATOM 4204 N N . ARG C 1 128 ? 24.611 -42.395 -77.790 1.00 66.30 128 ARG D N 1
ATOM 4205 C CA . ARG C 1 128 ? 24.245 -42.628 -79.178 1.00 64.53 128 ARG D CA 1
ATOM 4206 C C . ARG C 1 128 ? 22.857 -43.265 -79.260 1.00 72.01 128 ARG D C 1
ATOM 4207 O O . ARG C 1 128 ? 22.440 -44.013 -78.371 1.00 76.87 128 ARG D O 1
ATOM 4209 N N . GLY C 1 129 ? 22.112 -42.910 -80.303 1.00 74.32 129 GLY D N 1
ATOM 4210 C CA . GLY C 1 129 ? 20.757 -43.377 -80.469 1.00 72.51 129 GLY D CA 1
ATOM 4211 C C . GLY C 1 129 ? 19.712 -42.608 -79.694 1.00 76.99 129 GLY D C 1
ATOM 4212 O O . GLY C 1 129 ? 18.528 -42.703 -80.026 1.00 81.80 129 GLY D O 1
ATOM 4213 N N . ASN C 1 130 ? 20.098 -41.839 -78.673 1.00 94.01 130 ASN D N 1
ATOM 4214 C CA . ASN C 1 130 ? 19.097 -41.045 -77.969 1.00 90.85 130 ASN D CA 1
ATOM 4215 C C . ASN C 1 130 ? 18.598 -39.897 -78.831 1.00 85.30 130 ASN D C 1
ATOM 4216 O O . ASN C 1 130 ? 17.486 -39.395 -78.607 1.00 85.87 130 ASN D O 1
ATOM 4221 N N . GLY C 1 131 ? 19.388 -39.499 -79.830 1.00 81.10 131 GLY D N 1
ATOM 4222 C CA . GLY C 1 131 ? 18.914 -38.525 -80.798 1.00 74.55 131 GLY D CA 1
ATOM 4223 C C . GLY C 1 131 ? 17.629 -38.959 -81.465 1.00 79.88 131 GLY D C 1
ATOM 4224 O O . GLY C 1 131 ? 16.646 -38.215 -81.485 1.00 87.87 131 GLY D O 1
ATOM 4225 N N . TYR C 1 132 ? 17.607 -40.189 -81.987 1.00 69.11 132 TYR D N 1
ATOM 4226 C CA . TYR C 1 132 ? 16.413 -40.676 -82.668 1.00 64.33 132 TYR D CA 1
ATOM 4227 C C . TYR C 1 132 ? 15.180 -40.527 -81.786 1.00 64.54 132 TYR D C 1
ATOM 4228 O O . TYR C 1 132 ? 14.143 -40.036 -82.238 1.00 71.59 132 TYR D O 1
ATOM 4237 N N . LEU C 1 133 ? 15.278 -40.903 -80.514 1.00 68.42 133 LEU D N 1
ATOM 4238 C CA . LEU C 1 133 ? 14.152 -40.686 -79.612 1.00 72.65 133 LEU D CA 1
ATOM 4239 C C . LEU C 1 133 ? 13.775 -39.217 -79.556 1.00 65.63 133 LEU D C 1
ATOM 4240 O O . LEU C 1 133 ? 12.603 -38.858 -79.714 1.00 67.68 133 LEU D O 1
ATOM 4245 N N . ALA C 1 134 ? 14.763 -38.350 -79.350 1.00 64.25 134 ALA D N 1
ATOM 4246 C CA . ALA C 1 134 ? 14.480 -36.924 -79.209 1.00 66.22 134 ALA D CA 1
ATOM 4247 C C . ALA C 1 134 ? 13.703 -36.384 -80.402 1.00 64.29 134 ALA D C 1
ATOM 4248 O O . ALA C 1 134 ? 12.691 -35.686 -80.240 1.00 72.57 134 ALA D O 1
ATOM 4250 N N . THR C 1 135 ? 14.140 -36.713 -81.614 1.00 57.22 135 THR D N 1
ATOM 4251 C CA . THR C 1 135 ? 13.434 -36.179 -82.773 1.00 67.36 135 THR D CA 1
ATOM 4252 C C . THR C 1 135 ? 12.077 -36.859 -82.977 1.00 67.58 135 THR D C 1
ATOM 4253 O O . THR C 1 135 ? 11.076 -36.178 -83.177 1.00 72.18 135 THR D O 1
ATOM 4257 N N . ILE C 1 136 ? 12.019 -38.194 -82.954 1.00 61.47 136 ILE D N 1
ATOM 4258 C CA . ILE C 1 136 ? 10.729 -38.875 -83.122 1.00 62.18 136 ILE D CA 1
ATOM 4259 C C . ILE C 1 136 ? 9.690 -38.278 -82.180 1.00 65.30 136 ILE D C 1
ATOM 4260 O O . ILE C 1 136 ? 8.543 -38.003 -82.563 1.00 73.32 136 ILE D O 1
ATOM 4265 N N . GLY C 1 137 ? 10.086 -38.050 -80.934 1.00 59.66 137 GLY D N 1
ATOM 4266 C CA . GLY C 1 137 ? 9.164 -37.457 -79.995 1.00 57.86 137 GLY D CA 1
ATOM 4267 C C . GLY C 1 137 ? 8.846 -36.023 -80.330 1.00 64.54 137 GLY D C 1
ATOM 4268 O O . GLY C 1 137 ? 7.747 -35.554 -80.038 1.00 72.77 137 GLY D O 1
ATOM 4269 N N . ALA C 1 138 ? 9.801 -35.304 -80.936 1.00 61.07 138 ALA D N 1
ATOM 4270 C CA . ALA C 1 138 ? 9.614 -33.883 -81.220 1.00 54.16 138 ALA D CA 1
ATOM 4271 C C . ALA C 1 138 ? 8.731 -33.644 -82.435 1.00 71.11 138 ALA D C 1
ATOM 4272 O O . ALA C 1 138 ? 7.836 -32.795 -82.401 1.00 81.48 138 ALA D O 1
ATOM 4274 N N . ILE C 1 139 ? 9.042 -34.310 -83.549 1.00 68.97 139 ILE D N 1
ATOM 4275 C CA . ILE C 1 139 ? 8.408 -34.048 -84.831 1.00 71.73 139 ILE D CA 1
ATOM 4276 C C . ILE C 1 139 ? 7.299 -35.030 -85.196 1.00 73.88 139 ILE D C 1
ATOM 4277 O O . ILE C 1 139 ? 6.579 -34.788 -86.177 1.00 72.90 139 ILE D O 1
ATOM 4282 N N . SER C 1 140 ? 7.149 -36.129 -84.475 1.00 72.53 140 SER D N 1
ATOM 4283 C CA . SER C 1 140 ? 6.095 -37.070 -84.839 1.00 72.71 140 SER D CA 1
ATOM 4284 C C . SER C 1 140 ? 4.697 -36.442 -84.897 1.00 74.71 140 SER D C 1
ATOM 4285 O O . SER C 1 140 ? 3.961 -36.722 -85.869 1.00 80.62 140 SER D O 1
ATOM 4288 N N . PRO C 1 141 ? 4.278 -35.578 -83.961 1.00 65.86 141 PRO D N 1
ATOM 4289 C CA . PRO C 1 141 ? 2.939 -34.997 -84.099 1.00 68.23 141 PRO D CA 1
ATOM 4290 C C . PRO C 1 141 ? 2.817 -34.027 -85.273 1.00 77.50 141 PRO D C 1
ATOM 4291 O O . PRO C 1 141 ? 1.693 -33.803 -85.739 1.00 76.40 141 PRO D O 1
ATOM 4295 N N . PHE C 1 142 ? 3.929 -33.461 -85.772 1.00 76.11 142 PHE D N 1
ATOM 4296 C CA . PHE C 1 142 ? 3.864 -32.558 -86.919 1.00 66.02 142 PHE D CA 1
ATOM 4297 C C . PHE C 1 142 ? 3.794 -33.293 -88.246 1.00 70.51 142 PHE D C 1
ATOM 4298 O O . PHE C 1 142 ? 3.173 -32.790 -89.185 1.00 81.93 142 PHE D O 1
ATOM 4306 N N . VAL C 1 143 ? 4.424 -34.455 -88.378 1.00 65.42 143 VAL D N 1
ATOM 4307 C CA . VAL C 1 143 ? 4.137 -35.198 -89.597 1.00 65.80 143 VAL D CA 1
ATOM 4308 C C . VAL C 1 143 ? 2.721 -35.736 -89.534 1.00 69.46 143 VAL D C 1
ATOM 4309 O O . VAL C 1 143 ? 2.028 -35.788 -90.566 1.00 70.34 143 VAL D O 1
ATOM 4313 N N . GLY C 1 144 ? 2.240 -36.089 -88.333 1.00 67.18 144 GLY D N 1
ATOM 4314 C CA . GLY C 1 144 ? 0.815 -36.379 -88.200 1.00 70.55 144 GLY D CA 1
ATOM 4315 C C . GLY C 1 144 ? -0.053 -35.234 -88.698 1.00 64.95 144 GLY D C 1
ATOM 4316 O O . GLY C 1 144 ? -0.928 -35.411 -89.557 1.00 65.55 144 GLY D O 1
ATOM 4317 N N . LEU C 1 145 ? 0.216 -34.032 -88.195 1.00 64.47 145 LEU D N 1
ATOM 4318 C CA . LEU C 1 145 ? -0.515 -32.846 -88.620 1.00 62.58 145 LEU D CA 1
ATOM 4319 C C . LEU C 1 145 ? -0.438 -32.671 -90.128 1.00 66.89 145 LEU D C 1
ATOM 4320 O O . LEU C 1 145 ? -1.435 -32.323 -90.773 1.00 69.64 145 LEU D O 1
ATOM 4325 N N . PHE C 1 146 ? 0.726 -32.942 -90.712 1.00 62.27 146 PHE D N 1
ATOM 4326 C CA . PHE C 1 146 ? 0.848 -32.817 -92.153 1.00 66.23 146 PHE D CA 1
ATOM 4327 C C . PHE C 1 146 ? -0.120 -33.746 -92.860 1.00 75.50 146 PHE D C 1
ATOM 4328 O O . PHE C 1 146 ? -0.742 -33.365 -93.859 1.00 83.18 146 PHE D O 1
ATOM 4336 N N . GLY C 1 147 ? -0.236 -34.978 -92.373 1.00 72.67 147 GLY D N 1
ATOM 4337 C CA . GLY C 1 147 ? -1.192 -35.915 -92.932 1.00 65.31 147 GLY D CA 1
ATOM 4338 C C . GLY C 1 147 ? -2.604 -35.367 -92.921 1.00 67.50 147 GLY D C 1
ATOM 4339 O O . GLY C 1 147 ? -3.236 -35.267 -93.980 1.00 76.34 147 GLY D O 1
ATOM 4340 N N . THR C 1 148 ? -3.110 -34.970 -91.755 1.00 59.59 148 THR D N 1
ATOM 4341 C CA . THR C 1 148 ? -4.473 -34.452 -91.730 1.00 63.26 148 THR D CA 1
ATOM 4342 C C . THR C 1 148 ? -4.626 -33.241 -92.647 1.00 75.48 148 THR D C 1
ATOM 4343 O O . THR C 1 148 ? -5.591 -33.158 -93.417 1.00 79.31 148 THR D O 1
ATOM 4347 N N . VAL C 1 149 ? -3.688 -32.285 -92.575 1.00 71.16 149 VAL D N 1
ATOM 4348 C CA . VAL C 1 149 ? -3.787 -31.083 -93.405 1.00 68.52 149 VAL D CA 1
ATOM 4349 C C . VAL C 1 149 ? -3.892 -31.457 -94.873 1.00 70.19 149 VAL D C 1
ATOM 4350 O O . VAL C 1 149 ? -4.686 -30.879 -95.626 1.00 75.45 149 VAL D O 1
ATOM 4354 N N . TRP C 1 150 ? -3.099 -32.433 -95.302 1.00 65.64 150 TRP D N 1
ATOM 4355 C CA . TRP C 1 150 ? -3.183 -32.873 -96.688 1.00 68.43 150 TRP D CA 1
ATOM 4356 C C . TRP C 1 150 ? -4.545 -33.472 -97.002 1.00 77.78 150 TRP D C 1
ATOM 4357 O O . TRP C 1 150 ? -5.144 -33.168 -98.043 1.00 82.38 150 TRP D O 1
ATOM 4368 N N . GLY C 1 151 ? -5.045 -34.334 -96.116 1.00 77.19 151 GLY D N 1
ATOM 4369 C CA . GLY C 1 151 ? -6.321 -34.972 -96.379 1.00 83.02 151 GLY D CA 1
ATOM 4370 C C . GLY C 1 151 ? -7.467 -33.980 -96.425 1.00 88.96 151 GLY D C 1
ATOM 4371 O O . GLY C 1 151 ? -8.195 -33.902 -97.419 1.00 88.37 151 GLY D O 1
ATOM 4372 N N . ILE C 1 152 ? -7.628 -33.196 -95.351 1.00 84.14 152 ILE D N 1
ATOM 4373 C CA . ILE C 1 152 ? -8.687 -32.193 -95.274 1.00 74.62 152 ILE D CA 1
ATOM 4374 C C . ILE C 1 152 ? -8.553 -31.189 -96.395 1.00 75.38 152 ILE D C 1
ATOM 4375 O O . ILE C 1 152 ? -9.555 -30.657 -96.893 1.00 87.59 152 ILE D O 1
ATOM 4380 N N . MET C 1 153 ? -7.322 -30.899 -96.804 1.00 72.25 153 MET D N 1
ATOM 4381 C CA . MET C 1 153 ? -7.150 -30.094 -97.998 1.00 79.45 153 MET D CA 1
ATOM 4382 C C . MET C 1 153 ? -7.792 -30.780 -99.189 1.00 93.42 153 MET D C 1
ATOM 4383 O O . MET C 1 153 ? -8.501 -30.140 -99.975 1.00 96.93 153 MET D O 1
ATOM 4388 N N . ASN C 1 154 ? -7.588 -32.094 -99.318 1.00 90.99 154 ASN D N 1
ATOM 4389 C CA . ASN C 1 154 ? -8.222 -32.806 -100.421 1.00 92.61 154 ASN D CA 1
ATOM 4390 C C . ASN C 1 154 ? -9.737 -32.758 -100.311 1.00 97.61 154 ASN D C 1
ATOM 4391 O O . ASN C 1 154 ? -10.430 -32.539 -101.311 1.00 108.09 154 ASN D O 1
ATOM 4396 N N . SER C 1 155 ? -10.274 -32.951 -99.106 1.00 88.92 155 SER D N 1
ATOM 4397 C CA . SER C 1 155 ? -11.718 -32.877 -98.942 1.00 88.15 155 SER D CA 1
ATOM 4398 C C . SER C 1 155 ? -12.241 -31.522 -99.378 1.00 96.16 155 SER D C 1
ATOM 4399 O O . SER C 1 155 ? -13.245 -31.445 -100.088 1.00 99.58 155 SER D O 1
ATOM 4402 N N . PHE C 1 156 ? -11.547 -30.444 -99.006 1.00 98.02 156 PHE D N 1
ATOM 4403 C CA . PHE C 1 156 ? -12.057 -29.109 -99.303 1.00 102.04 156 PHE D CA 1
ATOM 4404 C C . PHE C 1 156 ? -11.810 -28.668 -100.735 1.00 103.79 156 PHE D C 1
ATOM 4405 O O . PHE C 1 156 ? -12.482 -27.741 -101.200 1.00 103.24 156 PHE D O 1
ATOM 4413 N N . ILE C 1 157 ? -10.876 -29.298 -101.447 1.00 104.03 157 ILE D N 1
ATOM 4414 C CA . ILE C 1 157 ? -10.939 -29.217 -102.899 1.00 108.27 157 ILE D CA 1
ATOM 4415 C C . ILE C 1 157 ? -12.085 -30.080 -103.411 1.00 112.68 157 ILE D C 1
ATOM 4416 O O . ILE C 1 157 ? -12.620 -29.828 -104.497 1.00 114.46 157 ILE D O 1
ATOM 4421 N N . GLY C 1 158 ? -12.490 -31.087 -102.634 1.00 120.90 158 GLY D N 1
ATOM 4422 C CA . GLY C 1 158 ? -13.620 -31.910 -103.034 1.00 126.74 158 GLY D CA 1
ATOM 4423 C C . GLY C 1 158 ? -14.928 -31.142 -103.019 1.00 126.75 158 GLY D C 1
ATOM 4424 O O . GLY C 1 158 ? -15.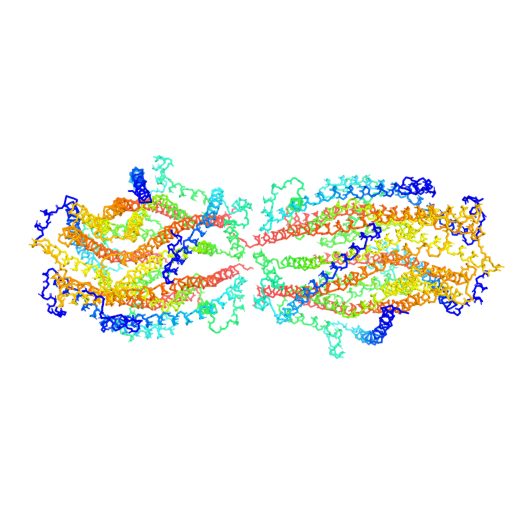689 -31.179 -103.986 1.00 130.92 158 GLY D O 1
ATOM 4425 N N . ILE C 1 159 ? -15.208 -30.440 -101.915 1.00 127.72 159 ILE D N 1
ATOM 4426 C CA . ILE C 1 159 ? -16.424 -29.641 -101.831 1.00 106.14 159 ILE D CA 1
ATOM 4427 C C . ILE C 1 159 ? -16.347 -28.464 -102.797 1.00 125.76 159 ILE D C 1
ATOM 4428 O O . ILE C 1 159 ? -17.378 -28.005 -103.316 1.00 136.96 159 ILE D O 1
ATOM 4433 N N . ALA C 1 160 ? -15.142 -27.960 -103.074 1.00 123.58 160 ALA D N 1
ATOM 4434 C CA . ALA C 1 160 ? -15.006 -27.003 -104.169 1.00 136.24 160 ALA D CA 1
ATOM 4435 C C . ALA C 1 160 ? -15.383 -27.652 -105.491 1.00 150.70 160 ALA D C 1
ATOM 4436 O O . ALA C 1 160 ? -16.073 -27.042 -106.314 1.00 148.43 160 ALA D O 1
ATOM 4438 N N . GLN C 1 161 ? -14.979 -28.907 -105.695 1.00 170.52 161 GLN D N 1
ATOM 4439 C CA . GLN C 1 161 ? -15.500 -29.638 -106.836 1.00 186.49 161 GLN D CA 1
ATOM 4440 C C . GLN C 1 161 ? -16.959 -30.005 -106.578 1.00 191.01 161 GLN D C 1
ATOM 4441 O O . GLN C 1 161 ? -17.486 -29.831 -105.474 1.00 189.72 161 GLN D O 1
ATOM 4447 N N . THR C 1 162 ? -17.607 -30.548 -107.608 1.00 195.45 162 THR D N 1
ATOM 4448 C CA . THR C 1 162 ? -19.061 -30.470 -107.659 1.00 201.43 162 THR D CA 1
ATOM 4449 C C . THR C 1 162 ? -19.391 -29.034 -107.274 1.00 207.31 162 THR D C 1
ATOM 4450 O O . THR C 1 162 ? -18.697 -28.105 -107.700 1.00 210.01 162 THR D O 1
ATOM 4454 N N . GLN C 1 163 ? -20.431 -28.842 -106.471 1.00 204.92 163 GLN D N 1
ATOM 4455 C CA . GLN C 1 163 ? -20.431 -27.856 -105.397 1.00 196.78 163 GLN D CA 1
ATOM 4456 C C . GLN C 1 163 ? -21.271 -28.489 -104.306 1.00 187.56 163 GLN D C 1
ATOM 4457 O O . GLN C 1 163 ? -22.400 -28.909 -104.579 1.00 199.15 163 GLN D O 1
ATOM 4463 N N . THR C 1 164 ? -20.766 -28.562 -103.088 1.00 169.99 164 THR D N 1
ATOM 4464 C CA . THR C 1 164 ? -21.659 -29.070 -102.068 1.00 160.47 164 THR D CA 1
ATOM 4465 C C . THR C 1 164 ? -21.894 -28.032 -100.989 1.00 165.30 164 THR D C 1
ATOM 4466 O O . THR C 1 164 ? -21.235 -26.996 -100.913 1.00 167.03 164 THR D O 1
ATOM 4470 N N . THR C 1 165 ? -22.849 -28.372 -100.140 1.00 167.35 165 THR D N 1
ATOM 4471 C CA . THR C 1 165 ? -23.089 -27.786 -98.832 1.00 166.41 165 THR D CA 1
ATOM 4472 C C . THR C 1 165 ? -23.319 -29.001 -97.951 1.00 166.20 165 THR D C 1
ATOM 4473 O O . THR C 1 165 ? -23.080 -30.129 -98.399 1.00 168.22 165 THR D O 1
ATOM 4477 N N . ASN C 1 166 ? -23.760 -28.807 -96.707 1.00 161.77 166 ASN D N 1
ATOM 4478 C CA . ASN C 1 166 ? -24.049 -29.970 -95.876 1.00 155.91 166 ASN D CA 1
ATOM 4479 C C . ASN C 1 166 ? -22.780 -30.795 -95.722 1.00 141.16 166 ASN D C 1
ATOM 4480 O O . ASN C 1 166 ? -22.578 -31.785 -96.431 1.00 138.81 166 ASN D O 1
ATOM 4485 N N . LEU C 1 167 ? -21.898 -30.356 -94.827 1.00 114.51 167 LEU D N 1
ATOM 4486 C CA . LEU C 1 167 ? -20.572 -30.941 -94.687 1.00 111.49 167 LEU D CA 1
ATOM 4487 C C . LEU C 1 167 ? -20.592 -32.460 -94.591 1.00 116.81 167 LEU D C 1
ATOM 4488 O O . LEU C 1 167 ? -19.533 -33.091 -94.719 1.00 113.35 167 LEU D O 1
ATOM 4493 N N . ALA C 1 168 ? -21.767 -33.052 -94.336 1.00 120.21 168 ALA D N 1
ATOM 4494 C CA . ALA C 1 168 ? -21.888 -34.491 -94.124 1.00 113.56 168 ALA D CA 1
ATOM 4495 C C . ALA C 1 168 ? -21.316 -35.319 -95.268 1.00 114.88 168 ALA D C 1
ATOM 4496 O O . ALA C 1 168 ? -20.955 -36.478 -95.048 1.00 118.75 168 ALA D O 1
ATOM 4498 N N . VAL C 1 169 ? -21.216 -34.764 -96.476 1.00 111.24 169 VAL D N 1
ATOM 4499 C CA . VAL C 1 169 ? -20.611 -35.510 -97.575 1.00 114.15 169 VAL D CA 1
ATOM 4500 C C . VAL C 1 169 ? -19.122 -35.718 -97.325 1.00 111.69 169 VAL D C 1
ATOM 4501 O O . VAL C 1 169 ? -18.599 -36.828 -97.468 1.00 118.22 169 VAL D O 1
ATOM 4505 N N . VAL C 1 170 ? -18.413 -34.656 -96.944 1.00 103.65 170 VAL D N 1
ATOM 4506 C CA . VAL C 1 170 ? -16.970 -34.735 -96.795 1.00 97.03 170 VAL D CA 1
ATOM 4507 C C . VAL C 1 170 ? -16.538 -35.010 -95.360 1.00 94.62 170 VAL D C 1
ATOM 4508 O O . VAL C 1 170 ? -15.341 -35.219 -95.110 1.00 87.61 170 VAL D O 1
ATOM 4512 N N . ALA C 1 171 ? -17.480 -35.047 -94.416 1.00 94.25 171 ALA D N 1
ATOM 4513 C CA . ALA C 1 171 ? -17.119 -35.176 -93.005 1.00 95.23 171 ALA D CA 1
ATOM 4514 C C . ALA C 1 171 ? -16.365 -36.463 -92.698 1.00 86.98 171 ALA D C 1
ATOM 4515 O O . ALA C 1 171 ? -15.334 -36.397 -92.004 1.00 87.65 171 ALA D O 1
ATOM 4517 N N . PRO C 1 172 ? -16.794 -37.642 -93.169 1.00 88.99 172 PRO D N 1
ATOM 4518 C CA . PRO C 1 172 ? -16.030 -38.860 -92.854 1.00 89.71 172 PRO D CA 1
ATOM 4519 C C . PRO C 1 172 ? -14.583 -38.804 -93.314 1.00 87.76 172 PRO D C 1
ATOM 4520 O O . PRO C 1 172 ? -13.680 -39.211 -92.564 1.00 81.48 172 PRO D O 1
ATOM 4524 N N . GLY C 1 173 ? -14.334 -38.294 -94.521 1.00 94.13 173 GLY D N 1
ATOM 4525 C CA . GLY C 1 173 ? -12.960 -38.081 -94.947 1.00 98.92 173 GLY D CA 1
ATOM 4526 C C . GLY C 1 173 ? -12.185 -37.194 -93.993 1.00 96.93 173 GLY D C 1
ATOM 4527 O O . GLY C 1 173 ? -11.026 -37.469 -93.676 1.00 103.54 173 GLY D O 1
ATOM 4528 N N . ILE C 1 174 ? -12.822 -36.131 -93.499 1.00 90.43 174 ILE D N 1
ATOM 4529 C CA . ILE C 1 174 ? -12.136 -35.227 -92.589 1.00 82.55 174 ILE D CA 1
ATOM 4530 C C . ILE C 1 174 ? -11.788 -35.937 -91.284 1.00 92.74 174 ILE D C 1
ATOM 4531 O O . ILE C 1 174 ? -10.696 -35.744 -90.724 1.00 96.75 174 ILE D O 1
ATOM 4536 N N . ALA C 1 175 ? -12.689 -36.790 -90.789 1.00 93.99 175 ALA D N 1
ATOM 4537 C CA . ALA C 1 175 ? -12.378 -37.561 -89.587 1.00 92.43 175 ALA D CA 1
ATOM 4538 C C . ALA C 1 175 ? -11.200 -38.496 -89.826 1.00 85.53 175 ALA D C 1
ATOM 4539 O O . ALA C 1 175 ? -10.274 -38.583 -88.997 1.00 86.51 175 ALA D O 1
ATOM 4541 N N . GLU C 1 176 ? -11.208 -39.195 -90.969 1.00 82.87 176 GLU D N 1
ATOM 4542 C CA . GLU C 1 176 ? -10.065 -40.038 -91.302 1.00 88.85 176 GLU D CA 1
ATOM 4543 C C . GLU C 1 176 ? -8.778 -39.225 -91.307 1.00 89.61 176 GLU D C 1
ATOM 4544 O O . GLU C 1 176 ? -7.751 -39.671 -90.783 1.00 86.99 176 GLU D O 1
ATOM 4550 N N . ALA C 1 177 ? -8.831 -38.006 -91.851 1.00 87.08 177 ALA D N 1
ATOM 4551 C CA . ALA C 1 177 ? -7.651 -37.144 -91.883 1.00 83.29 177 ALA D CA 1
ATOM 4552 C C . ALA C 1 177 ? -7.133 -36.848 -90.476 1.00 83.72 177 ALA D C 1
ATOM 4553 O O . ALA C 1 177 ? -5.930 -36.958 -90.210 1.00 86.61 177 ALA D O 1
ATOM 4555 N N . LEU C 1 178 ? -8.028 -36.466 -89.558 1.00 75.90 178 LEU D N 1
ATOM 4556 C CA . LEU C 1 178 ? -7.617 -36.222 -88.176 1.00 70.73 178 LEU D CA 1
ATOM 4557 C C . LEU C 1 178 ? -6.946 -37.440 -87.526 1.00 76.25 178 LEU D C 1
ATOM 4558 O O . LEU C 1 178 ? -6.051 -37.281 -86.669 1.00 75.81 178 LEU D O 1
ATOM 4563 N N . LEU C 1 179 ? -7.373 -38.661 -87.888 1.00 72.41 179 LEU D N 1
ATOM 4564 C CA . LEU C 1 179 ? -6.723 -39.834 -87.303 1.00 75.16 179 LEU D CA 1
ATOM 4565 C C . LEU C 1 179 ? -5.200 -39.764 -87.402 1.00 80.09 179 LEU D C 1
ATOM 4566 O O . LEU C 1 179 ? -4.498 -40.269 -86.514 1.00 88.89 179 LEU D O 1
ATOM 4571 N N . ALA C 1 180 ? -4.671 -39.130 -88.455 1.00 78.10 180 ALA D N 1
ATOM 4572 C CA . ALA C 1 180 ? -3.221 -39.051 -88.627 1.00 83.52 180 ALA D CA 1
ATOM 4573 C C . ALA C 1 180 ? -2.550 -38.243 -87.516 1.00 82.74 180 ALA D C 1
ATOM 4574 O O . ALA C 1 180 ? -1.480 -38.626 -87.030 1.00 91.20 180 ALA D O 1
ATOM 4576 N N . THR C 1 181 ? -3.142 -37.114 -87.115 1.00 77.22 181 THR D N 1
ATOM 4577 C CA . THR C 1 181 ? -2.607 -36.381 -85.968 1.00 73.96 181 THR D CA 1
ATOM 4578 C C . THR C 1 181 ? -2.712 -37.212 -84.703 1.00 79.24 181 THR D C 1
ATOM 4579 O O . THR C 1 181 ? -1.752 -37.293 -83.921 1.00 77.97 181 THR D O 1
ATOM 4583 N N . ALA C 1 182 ? -3.882 -37.831 -84.476 1.00 77.69 182 ALA D N 1
ATOM 4584 C CA . ALA C 1 182 ? -4.031 -38.683 -83.294 1.00 72.74 182 ALA D CA 1
ATOM 4585 C C . ALA C 1 182 ? -2.871 -39.673 -83.179 1.00 78.98 182 ALA D C 1
ATOM 4586 O O . ALA C 1 182 ? -2.181 -39.754 -82.150 1.00 85.59 182 ALA D O 1
ATOM 4588 N N . ILE C 1 183 ? -2.606 -40.390 -84.267 1.00 77.34 183 ILE D N 1
ATOM 4589 C CA . ILE C 1 183 ? -1.505 -41.340 -84.285 1.00 78.62 183 ILE D CA 1
ATOM 4590 C C . ILE C 1 183 ? -0.176 -40.638 -84.047 1.00 68.94 183 ILE D C 1
ATOM 4591 O O . ILE C 1 183 ? 0.661 -41.123 -83.286 1.00 73.97 183 ILE D O 1
ATOM 4596 N N . GLY C 1 184 ? 0.038 -39.482 -84.671 1.00 68.87 184 GLY D N 1
ATOM 4597 C CA . GLY C 1 184 ? 1.283 -38.760 -84.435 1.00 67.24 184 GLY D CA 1
ATOM 4598 C C . GLY C 1 184 ? 1.543 -38.513 -82.959 1.00 69.64 184 GLY D C 1
ATOM 4599 O O . GLY C 1 184 ? 2.656 -38.730 -82.457 1.00 73.20 184 GLY D O 1
ATOM 4600 N N . LEU C 1 185 ? 0.516 -38.076 -82.238 1.00 68.00 185 LEU D N 1
ATOM 4601 C CA . LEU C 1 185 ? 0.685 -37.859 -80.812 1.00 66.67 185 LEU D CA 1
ATOM 4602 C C . LEU C 1 185 ? 1.004 -39.168 -80.099 1.00 69.23 185 LEU D C 1
ATOM 4603 O O . LEU C 1 185 ? 1.919 -39.222 -79.263 1.00 69.42 185 LEU D O 1
ATOM 4608 N N . VAL C 1 186 ? 0.296 -40.245 -80.455 1.00 70.96 186 VAL D N 1
ATOM 4609 C CA . VAL C 1 186 ? 0.528 -41.531 -79.800 1.00 62.35 186 VAL D CA 1
ATOM 4610 C C . VAL C 1 186 ? 1.969 -41.966 -79.976 1.00 67.92 186 VAL D C 1
ATOM 4611 O O . VAL C 1 186 ? 2.592 -42.476 -79.044 1.00 82.49 186 VAL D O 1
ATOM 4615 N N . ALA C 1 187 ? 2.514 -41.793 -81.181 1.00 68.22 187 ALA D N 1
ATOM 4616 C CA . ALA C 1 187 ? 3.914 -42.119 -81.433 1.00 70.73 187 ALA D CA 1
ATOM 4617 C C . ALA C 1 187 ? 4.852 -41.244 -80.611 1.00 73.71 187 ALA D C 1
ATOM 4618 O O . ALA C 1 187 ? 5.862 -41.728 -80.083 1.00 76.76 187 ALA D O 1
ATOM 4620 N N . ALA C 1 188 ? 4.548 -39.950 -80.508 1.00 69.39 188 ALA D N 1
ATOM 4621 C CA . ALA C 1 188 ? 5.471 -39.055 -79.824 1.00 70.43 188 ALA D CA 1
ATOM 4622 C C . ALA C 1 188 ? 5.563 -39.365 -78.335 1.00 75.21 188 ALA D C 1
ATOM 4623 O O . ALA C 1 188 ? 6.654 -39.279 -77.751 1.00 75.45 188 ALA D O 1
ATOM 4625 N N . ILE C 1 189 ? 4.444 -39.716 -77.699 1.00 70.52 189 ILE D N 1
ATOM 4626 C CA . ILE C 1 189 ? 4.435 -39.777 -76.233 1.00 71.83 189 ILE D CA 1
ATOM 4627 C C . ILE C 1 189 ? 5.511 -40.715 -75.692 1.00 76.65 189 ILE D C 1
ATOM 4628 O O . ILE C 1 189 ? 6.372 -40.269 -74.913 1.00 82.53 189 ILE D O 1
ATOM 4633 N N . PRO C 1 190 ? 5.521 -42.004 -76.062 1.00 78.18 190 PRO D N 1
ATOM 4634 C CA . PRO C 1 190 ? 6.537 -42.888 -75.476 1.00 65.98 190 PRO D CA 1
ATOM 4635 C C . PRO C 1 190 ? 7.935 -42.509 -75.892 1.00 65.52 190 PRO D C 1
ATOM 4636 O O . PRO C 1 190 ? 8.857 -42.621 -75.081 1.00 75.87 190 PRO D O 1
ATOM 4640 N N . ALA C 1 191 ? 8.122 -42.039 -77.124 1.00 58.09 191 ALA D N 1
ATOM 4641 C CA . ALA C 1 191 ? 9.425 -41.507 -77.512 1.00 61.36 191 ALA D CA 1
ATOM 4642 C C . ALA C 1 191 ? 9.923 -40.494 -76.503 1.00 65.19 191 ALA D C 1
ATOM 4643 O O . ALA C 1 191 ? 11.091 -40.522 -76.096 1.00 73.92 191 ALA D O 1
ATOM 4645 N N . VAL C 1 192 ? 9.041 -39.582 -76.093 1.00 63.10 192 VAL D N 1
ATOM 4646 C CA . VAL C 1 192 ? 9.450 -38.514 -75.189 1.00 62.65 192 VAL D CA 1
ATOM 4647 C C . VAL C 1 192 ? 9.761 -39.081 -73.809 1.00 60.29 192 VAL D C 1
ATOM 4648 O O . VAL C 1 192 ? 10.796 -38.752 -73.210 1.00 67.83 192 VAL D O 1
ATOM 4652 N N . VAL C 1 193 ? 8.903 -39.968 -73.296 1.00 51.95 193 VAL D N 1
ATOM 4653 C CA . VAL C 1 193 ? 9.144 -40.527 -71.962 1.00 48.29 193 VAL D CA 1
ATOM 4654 C C . VAL C 1 193 ? 10.448 -41.316 -71.931 1.00 61.42 193 VAL D C 1
ATOM 4655 O O . VAL C 1 193 ? 11.326 -41.064 -71.101 1.00 73.99 193 VAL D O 1
ATOM 4659 N N . ILE C 1 194 ? 10.578 -42.305 -72.818 1.00 66.58 194 ILE D N 1
ATOM 4660 C CA . ILE C 1 194 ? 11.811 -43.085 -72.923 1.00 59.47 194 ILE D CA 1
ATOM 4661 C C . ILE C 1 194 ? 13.018 -42.169 -73.063 1.00 57.25 194 ILE D C 1
ATOM 4662 O O . ILE C 1 194 ? 14.070 -42.413 -72.464 1.00 69.91 194 ILE D O 1
ATOM 4667 N N . TYR C 1 195 ? 12.884 -41.086 -73.832 1.00 53.74 195 TYR D N 1
ATOM 4668 C CA . TYR C 1 195 ? 14.010 -40.178 -73.993 1.00 56.78 195 TYR D CA 1
ATOM 4669 C C . TYR C 1 195 ? 14.437 -39.563 -72.654 1.00 65.08 195 TYR D C 1
ATOM 4670 O O . TYR C 1 195 ? 15.638 -39.471 -72.351 1.00 73.68 195 TYR D O 1
ATOM 4679 N N . ASN C 1 196 ? 13.471 -39.120 -71.850 1.00 56.35 196 ASN D N 1
ATOM 4680 C CA . ASN C 1 196 ? 13.784 -38.564 -70.537 1.00 61.71 196 ASN D CA 1
ATOM 4681 C C . ASN C 1 196 ? 14.409 -39.603 -69.610 1.00 66.33 196 ASN D C 1
ATOM 4682 O O . ASN C 1 196 ? 15.441 -39.339 -68.973 1.00 57.19 196 ASN D O 1
ATOM 4687 N N . VAL C 1 197 ? 13.762 -40.772 -69.477 1.00 65.66 197 VAL D N 1
ATOM 4688 C CA . VAL C 1 197 ? 14.304 -41.835 -68.629 1.00 59.24 197 VAL D CA 1
ATOM 4689 C C . VAL C 1 197 ? 15.758 -42.119 -68.990 1.00 66.43 197 VAL D C 1
ATOM 4690 O O . VAL C 1 197 ? 16.648 -42.140 -68.128 1.00 72.89 197 VAL D O 1
ATOM 4694 N N . PHE C 1 198 ? 16.024 -42.317 -70.281 1.00 60.46 198 PHE D N 1
ATOM 4695 C CA . PHE C 1 198 ? 17.388 -42.608 -70.695 1.00 54.87 198 PHE D CA 1
ATOM 4696 C C . PHE C 1 198 ? 18.320 -41.435 -70.426 1.00 61.86 198 PHE D C 1
ATOM 4697 O O . PHE C 1 198 ? 19.499 -41.644 -70.141 1.00 67.41 198 PHE D O 1
ATOM 4705 N N . ALA C 1 199 ? 17.824 -40.197 -70.480 1.00 68.69 199 ALA D N 1
ATOM 4706 C CA . ALA C 1 199 ? 18.706 -39.066 -70.200 1.00 61.06 199 ALA D CA 1
ATOM 4707 C C . ALA C 1 199 ? 19.107 -39.010 -68.722 1.00 64.98 199 ALA D C 1
ATOM 4708 O O . ALA C 1 199 ? 20.284 -38.798 -68.407 1.00 68.42 199 ALA D O 1
ATOM 4710 N N . ARG C 1 200 ? 18.158 -39.201 -67.792 1.00 64.59 200 ARG D N 1
ATOM 4711 C CA . ARG C 1 200 ? 18.578 -39.300 -66.392 1.00 70.69 200 ARG D CA 1
ATOM 4712 C C . ARG C 1 200 ? 19.568 -40.453 -66.210 1.00 73.82 200 ARG D C 1
ATOM 4713 O O . ARG C 1 200 ? 20.549 -40.319 -65.466 1.00 78.18 200 ARG D O 1
ATOM 4721 N N . GLN C 1 201 ? 19.356 -41.578 -66.921 1.00 69.74 201 GLN D N 1
ATOM 4722 C CA . GLN C 1 201 ? 20.289 -42.708 -66.833 1.00 66.13 201 GLN D CA 1
ATOM 4723 C C . GLN C 1 201 ? 21.702 -42.297 -67.242 1.00 65.05 201 GLN D C 1
ATOM 4724 O O . GLN C 1 201 ? 22.678 -42.559 -66.521 1.00 71.00 201 GLN D O 1
ATOM 4730 N N . ILE C 1 202 ? 21.830 -41.684 -68.418 1.00 54.87 202 ILE D N 1
ATOM 4731 C CA . ILE C 1 202 ? 23.130 -41.224 -68.894 1.00 52.29 202 ILE D CA 1
ATOM 4732 C C . ILE C 1 202 ? 23.745 -40.258 -67.903 1.00 60.33 202 ILE D C 1
ATOM 4733 O O . ILE C 1 202 ? 24.966 -40.244 -67.718 1.00 67.35 202 ILE D O 1
ATOM 4738 N N . GLY C 1 203 ? 22.924 -39.454 -67.232 1.00 66.08 203 GLY D N 1
ATOM 4739 C CA . GLY C 1 203 ? 23.458 -38.579 -66.209 1.00 62.90 203 GLY D CA 1
ATOM 4740 C C . GLY C 1 203 ? 24.097 -39.352 -65.065 1.00 66.67 203 GLY D C 1
ATOM 4741 O O . GLY C 1 203 ? 25.296 -39.186 -64.774 1.00 57.69 203 GLY D O 1
ATOM 4742 N N . GLY C 1 204 ? 23.311 -40.233 -64.433 1.00 66.16 204 GLY D N 1
ATOM 4743 C CA . GLY C 1 204 ? 23.848 -41.028 -63.339 1.00 68.30 204 GLY D CA 1
ATOM 4744 C C . GLY C 1 204 ? 25.126 -41.747 -63.719 1.00 63.32 204 GLY D C 1
ATOM 4745 O O . GLY C 1 204 ? 26.117 -41.713 -62.979 1.00 68.77 204 GLY D O 1
ATOM 4746 N N . PHE C 1 205 ? 25.138 -42.360 -64.905 1.00 60.87 205 PHE D N 1
ATOM 4747 C CA . PHE C 1 205 ? 26.297 -43.138 -65.335 1.00 62.09 205 PHE D CA 1
ATOM 4748 C C . PHE C 1 205 ? 27.525 -42.252 -65.517 1.00 60.24 205 PHE D C 1
ATOM 4749 O O . PHE C 1 205 ? 28.641 -42.632 -65.140 1.00 58.68 205 PHE D O 1
ATOM 4757 N N . LYS C 1 206 ? 27.348 -41.070 -66.106 1.00 57.45 206 LYS D N 1
ATOM 4758 C CA . LYS C 1 206 ? 28.493 -40.181 -66.251 1.00 50.15 206 LYS D CA 1
ATOM 4759 C C . LYS C 1 206 ? 29.054 -39.793 -64.886 1.00 57.28 206 LYS D C 1
ATOM 4760 O O . LYS C 1 206 ? 30.273 -39.724 -64.705 1.00 58.79 206 LYS D O 1
ATOM 4766 N N . ALA C 1 207 ? 28.177 -39.558 -63.905 1.00 58.01 207 ALA D N 1
ATOM 4767 C CA . ALA C 1 207 ? 28.661 -39.259 -62.565 1.00 55.94 207 ALA D CA 1
ATOM 4768 C C . ALA C 1 207 ? 29.473 -40.421 -62.000 1.00 59.74 207 ALA D C 1
ATOM 4769 O O . ALA C 1 207 ? 30.556 -40.209 -61.443 1.00 60.76 207 ALA D O 1
ATOM 4771 N N . MET C 1 208 ? 28.986 -41.660 -62.168 1.00 57.74 208 MET D N 1
ATOM 4772 C CA . MET C 1 208 ? 29.708 -42.834 -61.663 1.00 54.45 208 MET D CA 1
ATOM 4773 C C . MET C 1 208 ? 31.087 -42.971 -62.302 1.00 59.95 208 MET D C 1
ATOM 4774 O O . MET C 1 208 ? 32.090 -43.239 -61.615 1.00 67.85 208 MET D O 1
ATOM 4779 N N . LEU C 1 209 ? 31.151 -42.802 -63.627 1.00 55.45 209 LEU D N 1
ATOM 4780 C CA . LEU C 1 209 ? 32.421 -42.924 -64.334 1.00 50.49 209 LEU D CA 1
ATOM 4781 C C . LEU C 1 209 ? 33.383 -41.833 -63.906 1.00 52.27 209 LEU D C 1
ATOM 4782 O O . LEU C 1 209 ? 34.581 -42.085 -63.713 1.00 60.26 209 LEU D O 1
ATOM 4787 N N . GLY C 1 210 ? 32.869 -40.618 -63.716 1.00 45.76 210 GLY D N 1
ATOM 4788 C CA . GLY C 1 210 ? 33.713 -39.549 -63.215 1.00 40.00 210 GLY D CA 1
ATOM 4789 C C . GLY C 1 210 ? 34.241 -39.833 -61.826 1.00 52.81 210 GLY D C 1
ATOM 4790 O O . GLY C 1 210 ? 35.343 -39.404 -61.476 1.00 52.49 210 GLY D O 1
ATOM 4791 N N . ASP C 1 211 ? 33.473 -40.576 -61.027 1.00 60.12 211 ASP D N 1
ATOM 4792 C CA . ASP C 1 211 ? 33.902 -40.926 -59.684 1.00 60.67 211 ASP D CA 1
ATOM 4793 C C . ASP C 1 211 ? 35.087 -41.877 -59.725 1.00 60.82 211 ASP D C 1
ATOM 4794 O O . ASP C 1 211 ? 36.100 -41.660 -59.042 1.00 63.87 211 ASP D O 1
ATOM 4799 N N . VAL C 1 212 ? 34.993 -42.925 -60.540 1.00 50.26 212 VAL D N 1
ATOM 4800 C CA . VAL C 1 212 ? 36.132 -43.832 -60.671 1.00 44.53 212 VAL D CA 1
ATOM 4801 C C . VAL C 1 212 ? 37.354 -43.094 -61.226 1.00 50.40 212 VAL D C 1
ATOM 4802 O O . VAL C 1 212 ? 38.462 -43.201 -60.690 1.00 48.47 212 VAL D O 1
ATOM 4806 N N . ALA C 1 213 ? 37.168 -42.335 -62.313 1.00 50.77 213 ALA D N 1
ATOM 4807 C CA . ALA C 1 213 ? 38.246 -41.511 -62.853 1.00 49.27 213 ALA D CA 1
ATOM 4808 C C . ALA C 1 213 ? 38.908 -40.647 -61.776 1.00 50.85 213 ALA D C 1
ATOM 4809 O O . ALA C 1 213 ? 40.143 -40.537 -61.700 1.00 51.54 213 ALA D O 1
ATOM 4811 N N . ALA C 1 214 ? 38.090 -39.998 -60.956 1.00 46.25 214 ALA D N 1
ATOM 4812 C CA . ALA C 1 214 ? 38.604 -39.144 -59.891 1.00 46.89 214 ALA D CA 1
ATOM 4813 C C . ALA C 1 214 ? 39.419 -39.952 -58.878 1.00 54.10 214 ALA D C 1
ATOM 4814 O O . ALA C 1 214 ? 40.524 -39.554 -58.492 1.00 52.25 214 ALA D O 1
ATOM 4816 N N . GLN C 1 215 ? 38.909 -41.115 -58.472 1.00 51.25 215 GLN D N 1
ATOM 4817 C CA . GLN C 1 215 ? 39.670 -41.978 -57.581 1.00 34.16 215 GLN D CA 1
ATOM 4818 C C . GLN C 1 215 ? 41.032 -42.331 -58.179 1.00 41.43 215 GLN D C 1
ATOM 4819 O O . GLN C 1 215 ? 42.054 -42.252 -57.490 1.00 53.43 215 GLN D O 1
ATOM 4825 N N . VAL C 1 216 ? 41.077 -42.698 -59.461 1.00 42.19 216 VAL D N 1
ATOM 4826 C CA . VAL C 1 216 ? 42.363 -42.993 -60.094 1.00 40.78 216 VAL D CA 1
ATOM 4827 C C . VAL C 1 216 ? 43.298 -41.792 -59.993 1.00 40.74 216 VAL D C 1
ATOM 4828 O O . VAL C 1 216 ? 44.482 -41.921 -59.640 1.00 44.45 216 VAL D O 1
ATOM 4832 N N . LEU C 1 217 ? 42.782 -40.601 -60.300 1.00 41.16 217 LEU D N 1
ATOM 4833 C CA . LEU C 1 217 ? 43.655 -39.434 -60.310 1.00 45.87 217 LEU D CA 1
ATOM 4834 C C . LEU C 1 217 ? 44.175 -39.111 -58.916 1.00 35.11 217 LEU D C 1
ATOM 4835 O O . LEU C 1 217 ? 45.348 -38.773 -58.761 1.00 45.92 217 LEU D O 1
ATOM 4840 N N . LEU C 1 218 ? 43.313 -39.206 -57.897 1.00 42.89 218 LEU D N 1
ATOM 4841 C CA . LEU C 1 218 ? 43.728 -38.956 -56.518 1.00 43.29 218 LEU D CA 1
ATOM 4842 C C . LEU C 1 218 ? 44.787 -39.949 -56.056 1.00 43.32 218 LEU D C 1
ATOM 4843 O O . LEU C 1 218 ? 45.805 -39.564 -55.464 1.00 38.79 218 LEU D O 1
ATOM 4848 N N . LEU C 1 219 ? 44.571 -41.238 -56.316 1.00 35.08 219 LEU D N 1
ATOM 4849 C CA . LEU C 1 219 ? 45.576 -42.205 -55.905 1.00 36.54 219 LEU D CA 1
ATOM 4850 C C . LEU C 1 219 ? 46.910 -41.888 -56.558 1.00 44.27 219 LEU D C 1
ATOM 4851 O O . LEU C 1 219 ? 47.948 -41.817 -55.890 1.00 42.09 219 LEU D O 1
ATOM 4856 N N . GLN C 1 220 ? 46.894 -41.647 -57.862 1.00 49.26 220 GLN D N 1
ATOM 4857 C CA . GLN C 1 220 ? 48.156 -41.438 -58.551 1.00 39.35 220 GLN D CA 1
ATOM 4858 C C . GLN C 1 220 ? 48.844 -40.179 -58.047 1.00 44.59 220 GLN D C 1
ATOM 4859 O O . GLN C 1 220 ? 50.069 -40.167 -57.844 1.00 43.65 220 GLN D O 1
ATOM 4865 N N . SER C 1 221 ? 48.067 -39.112 -57.824 1.00 44.09 221 SER D N 1
ATOM 4866 C CA . SER C 1 221 ? 48.638 -37.852 -57.339 1.00 50.02 221 SER D CA 1
ATOM 4867 C C . SER C 1 221 ? 49.301 -38.026 -55.970 1.00 45.88 221 SER D C 1
ATOM 4868 O O . SER C 1 221 ? 50.438 -37.573 -55.738 1.00 41.83 221 SER D O 1
ATOM 4871 N N . ARG C 1 222 ? 48.585 -38.672 -55.046 1.00 45.12 222 ARG D N 1
ATOM 4872 C CA . ARG C 1 222 ? 49.092 -38.852 -53.694 1.00 46.23 222 ARG D CA 1
ATOM 4873 C C . ARG C 1 222 ? 50.353 -39.723 -53.706 1.00 46.44 222 ARG D C 1
ATOM 4874 O O . ARG C 1 222 ? 51.360 -39.378 -53.076 1.00 46.67 222 ARG D O 1
ATOM 4882 N N . ASP C 1 223 ? 50.346 -40.807 -54.492 1.00 39.79 223 ASP D N 1
ATOM 4883 C CA . ASP C 1 223 ? 51.494 -41.703 -54.505 1.00 43.66 223 ASP D CA 1
ATOM 4884 C C . ASP C 1 223 ? 52.706 -41.021 -55.108 1.00 50.06 223 ASP D C 1
ATOM 4885 O O . ASP C 1 223 ? 53.837 -41.206 -54.628 1.00 47.69 223 ASP D O 1
ATOM 4890 N N . LEU C 1 224 ? 52.481 -40.209 -56.151 1.00 51.00 224 LEU D N 1
ATOM 4891 C CA . LEU C 1 224 ? 53.566 -39.415 -56.723 1.00 51.66 224 LEU D CA 1
ATOM 4892 C C . LEU C 1 224 ? 54.193 -38.481 -55.688 1.00 47.77 224 LEU D C 1
ATOM 4893 O O . LEU C 1 224 ? 55.422 -38.328 -55.655 1.00 50.43 224 LEU D O 1
ATOM 4898 N N . ASP C 1 225 ? 53.369 -37.859 -54.823 1.00 45.63 225 ASP D N 1
ATOM 4899 C CA . ASP C 1 225 ? 53.915 -36.909 -53.851 1.00 53.84 225 ASP D CA 1
ATOM 4900 C C . ASP C 1 225 ? 54.650 -37.611 -52.697 1.00 59.46 225 ASP D C 1
ATOM 4901 O O . ASP C 1 225 ? 55.767 -37.215 -52.323 1.00 49.40 225 ASP D O 1
ATOM 4906 N N . LEU C 1 226 ? 54.052 -38.666 -52.128 1.00 49.00 226 LEU D N 1
ATOM 4907 C CA . LEU C 1 226 ? 54.754 -39.411 -51.090 1.00 43.15 226 LEU D CA 1
ATOM 4908 C C . LEU C 1 226 ? 56.036 -40.012 -51.631 1.00 47.01 226 LEU D C 1
ATOM 4909 O O . LEU C 1 226 ? 57.045 -40.132 -50.905 1.00 50.13 226 LEU D O 1
ATOM 4914 N N . GLU C 1 227 ? 56.035 -40.388 -52.910 1.00 51.03 227 GLU D N 1
ATOM 4915 C CA . GLU C 1 227 ? 57.260 -40.945 -53.458 1.00 60.09 227 GLU D CA 1
ATOM 4916 C C . GLU C 1 227 ? 58.321 -39.866 -53.598 1.00 62.75 227 GLU D C 1
ATOM 4917 O O . GLU C 1 227 ? 59.467 -40.054 -53.168 1.00 61.68 227 GLU D O 1
ATOM 4923 N N . ALA C 1 228 ? 57.944 -38.706 -54.152 1.00 65.38 228 ALA D N 1
ATOM 4924 C CA . ALA C 1 228 ? 58.925 -37.645 -54.357 1.00 68.29 228 ALA D CA 1
ATOM 4925 C C . ALA C 1 228 ? 59.539 -37.189 -53.036 1.00 69.33 228 ALA D C 1
ATOM 4926 O O . ALA C 1 228 ? 60.760 -37.013 -52.943 1.00 60.32 228 ALA D O 1
ATOM 4928 N N . SER C 1 229 ? 58.709 -37.010 -52.001 1.00 64.94 229 SER D N 1
ATOM 4929 C CA . SER C 1 229 ? 59.240 -36.678 -50.681 1.00 62.51 229 SER D CA 1
ATOM 4930 C C . SER C 1 229 ? 60.232 -37.727 -50.216 1.00 67.54 229 SER D C 1
ATOM 4931 O O . SER C 1 229 ? 61.372 -37.394 -49.880 1.00 70.27 229 SER D O 1
ATOM 4934 N N . ALA C 1 230 ? 59.826 -39.015 -50.212 1.00 69.18 230 ALA D N 1
ATOM 4935 C CA . ALA C 1 230 ? 60.725 -40.048 -49.684 1.00 59.00 230 ALA D CA 1
ATOM 4936 C C . ALA C 1 230 ? 62.044 -40.092 -50.435 1.00 62.25 230 ALA D C 1
ATOM 4937 O O . ALA C 1 230 ? 63.080 -40.400 -49.841 1.00 73.42 230 ALA D O 1
ATOM 4939 N N . ALA C 1 231 ? 62.023 -39.783 -51.734 1.00 76.18 231 ALA D N 1
ATOM 4940 C CA . ALA C 1 231 ? 63.251 -39.726 -52.522 1.00 92.09 231 ALA D CA 1
ATOM 4941 C C . ALA C 1 231 ? 64.132 -38.546 -52.112 1.00 101.24 231 ALA D C 1
ATOM 4942 O O . ALA C 1 231 ? 65.365 -38.660 -52.098 1.00 102.32 231 ALA D O 1
ATOM 4944 N N . ALA C 1 232 ? 63.527 -37.395 -51.803 1.00 109.47 232 ALA D N 1
ATOM 4945 C CA . ALA C 1 232 ? 64.321 -36.283 -51.286 1.00 120.75 232 ALA D CA 1
ATOM 4946 C C . ALA C 1 232 ? 64.941 -36.632 -49.931 1.00 132.90 232 ALA D C 1
ATOM 4947 O O . ALA C 1 232 ? 66.085 -36.252 -49.641 1.00 137.95 232 ALA D O 1
ATOM 4949 N N . HIS C 1 233 ? 64.211 -37.377 -49.102 1.00 136.42 233 HIS D N 1
ATOM 4950 C CA . HIS C 1 233 ? 64.652 -37.703 -47.750 1.00 139.16 233 HIS D CA 1
ATOM 4951 C C . HIS C 1 233 ? 64.207 -39.106 -47.303 1.00 139.43 233 HIS D C 1
ATOM 4952 O O . HIS C 1 233 ? 63.014 -39.378 -47.117 1.00 136.33 233 HIS D O 1
ATOM 4959 N N . ALA D 1 19 ? 40.395 -24.697 -159.164 1.00 137.74 19 ALA E N 1
ATOM 4960 C CA . ALA D 1 19 ? 41.831 -24.982 -159.145 1.00 137.48 19 ALA E CA 1
ATOM 4961 C C . ALA D 1 19 ? 42.176 -26.269 -158.384 1.00 136.50 19 ALA E C 1
ATOM 4962 O O . ALA D 1 19 ? 41.331 -26.837 -157.691 1.00 143.53 19 ALA E O 1
ATOM 4964 N N . ASP D 1 20 ? 43.428 -26.708 -158.513 1.00 127.71 20 ASP E N 1
ATOM 4965 C CA . ASP D 1 20 ? 43.852 -27.984 -157.950 1.00 127.32 20 ASP E CA 1
ATOM 4966 C C . ASP D 1 20 ? 43.599 -28.030 -156.444 1.00 129.32 20 ASP E C 1
ATOM 4967 O O . ASP D 1 20 ? 43.723 -27.026 -155.732 1.00 136.04 20 ASP E O 1
ATOM 4972 N N . ILE D 1 21 ? 43.248 -29.224 -155.957 1.00 120.76 21 ILE E N 1
ATOM 4973 C CA . ILE D 1 21 ? 42.978 -29.374 -154.532 1.00 111.92 21 ILE E CA 1
ATOM 4974 C C . ILE D 1 21 ? 44.255 -29.181 -153.717 1.00 114.03 21 ILE E C 1
ATOM 4975 O O . ILE D 1 21 ? 44.199 -28.736 -152.565 1.00 119.24 21 ILE E O 1
ATOM 4980 N N . VAL D 1 22 ? 45.419 -29.490 -154.292 1.00 107.80 22 VAL E N 1
ATOM 4981 C CA . VAL D 1 22 ? 46.669 -29.292 -153.571 1.00 99.08 22 VAL E CA 1
ATOM 4982 C C . VAL D 1 22 ? 46.897 -27.810 -153.322 1.00 100.28 22 VAL E C 1
ATOM 4983 O O . VAL D 1 22 ? 47.193 -27.382 -152.192 1.00 93.42 22 VAL E O 1
ATOM 4987 N N . VAL D 1 23 ? 46.730 -27.001 -154.371 1.00 105.72 23 VAL E N 1
ATOM 4988 C CA . VAL D 1 23 ? 46.894 -25.563 -154.212 1.00 110.24 23 VAL E CA 1
ATOM 4989 C C . VAL D 1 23 ? 45.774 -24.985 -153.352 1.00 109.13 23 VAL E C 1
ATOM 4990 O O . VAL D 1 23 ? 45.996 -24.029 -152.597 1.00 111.18 23 VAL E O 1
ATOM 4994 N N . LYS D 1 24 ? 44.569 -25.563 -153.419 1.00 102.51 24 LYS E N 1
ATOM 4995 C CA . LYS D 1 24 ? 43.497 -25.130 -152.527 1.00 94.14 24 LYS E CA 1
ATOM 4996 C C . LYS D 1 24 ? 43.881 -25.356 -151.068 1.00 92.56 24 LYS E C 1
ATOM 4997 O O . LYS D 1 24 ? 43.635 -24.501 -150.208 1.00 92.78 24 LYS E O 1
ATOM 4999 N N . CYS D 1 25 ? 44.528 -26.486 -150.783 1.00 97.40 25 CYS E N 1
ATOM 5000 C CA . CYS D 1 25 ? 44.978 -26.777 -149.429 1.00 104.05 25 CYS E CA 1
ATOM 5001 C C . CYS D 1 25 ? 46.065 -25.815 -148.976 1.00 101.15 25 CYS E C 1
ATOM 5002 O O . CYS D 1 25 ? 46.037 -25.342 -147.838 1.00 107.18 25 CYS E O 1
ATOM 5005 N N . VAL D 1 26 ? 47.063 -25.539 -149.827 1.00 91.40 26 VAL E N 1
ATOM 5006 C CA . VAL D 1 26 ? 48.082 -24.593 -149.370 1.00 77.88 26 VAL E CA 1
ATOM 5007 C C . VAL D 1 26 ? 47.455 -23.218 -149.176 1.00 84.71 26 VAL E C 1
ATOM 5008 O O . VAL D 1 26 ? 47.873 -22.445 -148.302 1.00 83.19 26 VAL E O 1
ATOM 5012 N N . MET D 1 27 ? 46.405 -22.914 -149.937 1.00 91.10 27 MET E N 1
ATOM 5013 C CA . MET D 1 27 ? 45.779 -21.602 -149.839 1.00 93.27 27 MET E CA 1
ATOM 5014 C C . MET D 1 27 ? 45.050 -21.439 -148.514 1.00 90.81 27 MET E C 1
ATOM 5015 O O . MET D 1 27 ? 45.306 -20.492 -147.759 1.00 89.92 27 MET E O 1
ATOM 5020 N N . ILE D 1 28 ? 44.144 -22.365 -148.204 1.00 91.14 28 ILE E N 1
ATOM 5021 C CA . ILE D 1 28 ? 43.403 -22.231 -146.958 1.00 89.54 28 ILE E CA 1
ATOM 5022 C C . ILE D 1 28 ? 44.313 -22.503 -145.775 1.00 94.41 28 ILE E C 1
ATOM 5023 O O . ILE D 1 28 ? 44.128 -21.928 -144.693 1.00 100.77 28 ILE E O 1
ATOM 5028 N N . GLY D 1 29 ? 45.328 -23.345 -145.961 1.00 88.66 29 GLY E N 1
ATOM 5029 C CA . GLY D 1 29 ? 46.323 -23.521 -144.918 1.00 89.23 29 GLY E CA 1
ATOM 5030 C C . GLY D 1 29 ? 46.973 -22.210 -144.524 1.00 89.57 29 GLY E C 1
ATOM 5031 O O . GLY D 1 29 ? 46.990 -21.836 -143.344 1.00 97.15 29 GLY E O 1
ATOM 5032 N N . LEU D 1 30 ? 47.489 -21.472 -145.513 1.00 82.41 30 LEU E N 1
ATOM 5033 C CA . LEU D 1 30 ? 48.185 -20.232 -145.195 1.00 72.50 30 LEU E CA 1
ATOM 5034 C C . LEU D 1 30 ? 47.224 -19.174 -144.664 1.00 79.86 30 LEU E C 1
ATOM 5035 O O . LEU D 1 30 ? 47.562 -18.444 -143.725 1.00 82.86 30 LEU E O 1
ATOM 5040 N N . ILE D 1 31 ? 46.016 -19.084 -145.228 1.00 87.31 31 ILE E N 1
ATOM 5041 C CA . ILE D 1 31 ? 45.040 -18.126 -144.704 1.00 91.09 31 ILE E CA 1
ATOM 5042 C C . ILE D 1 31 ? 44.782 -18.393 -143.227 1.00 97.36 31 ILE E C 1
ATOM 5043 O O . ILE D 1 31 ? 44.887 -17.498 -142.374 1.00 96.60 31 ILE E O 1
ATOM 5048 N N . LEU D 1 32 ? 44.446 -19.643 -142.914 1.00 96.75 32 LEU E N 1
ATOM 5049 C CA . LEU D 1 32 ? 44.204 -20.067 -141.544 1.00 89.48 32 LEU E CA 1
ATOM 5050 C C . LEU D 1 32 ? 45.357 -19.695 -140.631 1.00 90.86 32 LEU E C 1
ATOM 5051 O O . LEU D 1 32 ? 45.146 -19.237 -139.497 1.00 95.55 32 LEU E O 1
ATOM 5056 N N . ALA D 1 33 ? 46.589 -19.897 -141.108 1.00 85.51 33 ALA E N 1
ATOM 5057 C CA . ALA D 1 33 ? 47.760 -19.492 -140.336 1.00 72.17 33 ALA E CA 1
ATOM 5058 C C . ALA D 1 33 ? 47.766 -17.987 -140.080 1.00 72.49 33 ALA E C 1
ATOM 5059 O O . ALA D 1 33 ? 48.040 -17.545 -138.964 1.00 81.06 33 ALA E O 1
ATOM 5061 N N . SER D 1 34 ? 47.450 -17.182 -141.094 1.00 73.58 34 SER E N 1
ATOM 5062 C CA . SER D 1 34 ? 47.403 -15.738 -140.894 1.00 74.57 34 SER E CA 1
ATOM 5063 C C . SER D 1 34 ? 46.399 -15.368 -139.809 1.00 81.14 34 SER E C 1
ATOM 5064 O O . SER D 1 34 ? 46.743 -14.680 -138.835 1.00 81.92 34 SER E O 1
ATOM 5067 N N . VAL D 1 35 ? 45.152 -15.833 -139.949 1.00 81.58 35 VAL E N 1
ATOM 5068 C CA . VAL D 1 35 ? 44.138 -15.482 -138.959 1.00 79.35 35 VAL E CA 1
ATOM 5069 C C . VAL D 1 35 ? 44.546 -15.952 -137.569 1.00 81.08 35 VAL E C 1
ATOM 5070 O O . VAL D 1 35 ? 44.265 -15.275 -136.573 1.00 87.26 35 VAL E O 1
ATOM 5074 N N . VAL D 1 36 ? 45.238 -17.090 -137.470 1.00 76.08 36 VAL E N 1
ATOM 5075 C CA . VAL D 1 36 ? 45.751 -17.505 -136.168 1.00 74.50 36 VAL E CA 1
ATOM 5076 C C . VAL D 1 36 ? 46.732 -16.474 -135.624 1.00 77.15 36 VAL E C 1
ATOM 5077 O O . VAL D 1 36 ? 46.615 -16.040 -134.472 1.00 81.72 36 VAL E O 1
ATOM 5081 N N . THR D 1 37 ? 47.713 -16.058 -136.434 1.00 71.15 37 THR E N 1
ATOM 5082 C CA . THR D 1 37 ? 48.673 -15.105 -135.886 1.00 73.31 37 THR E CA 1
ATOM 5083 C C . THR D 1 37 ? 47.990 -13.807 -135.463 1.00 74.83 37 THR E C 1
ATOM 5084 O O . THR D 1 37 ? 48.399 -13.194 -134.474 1.00 82.85 37 THR E O 1
ATOM 5088 N N . TRP D 1 38 ? 46.930 -13.385 -136.153 1.00 76.14 38 TRP E N 1
ATOM 5089 C CA . TRP D 1 38 ? 46.279 -12.159 -135.694 1.00 77.91 38 TRP E CA 1
ATOM 5090 C C . TRP D 1 38 ? 45.450 -12.377 -134.430 1.00 81.21 38 TRP E C 1
ATOM 5091 O O . TRP D 1 38 ? 45.384 -11.484 -133.575 1.00 82.59 38 TRP E O 1
ATOM 5102 N N . ALA D 1 39 ? 44.863 -13.555 -134.252 1.00 77.19 39 ALA E N 1
ATOM 5103 C CA . ALA D 1 39 ? 44.132 -13.807 -133.017 1.00 75.45 39 ALA E CA 1
ATOM 5104 C C . ALA D 1 39 ? 45.079 -13.859 -131.821 1.00 83.58 39 ALA E C 1
ATOM 5105 O O . ALA D 1 39 ? 44.847 -13.205 -130.788 1.00 91.88 39 ALA E O 1
ATOM 5107 N N . ILE D 1 40 ? 46.153 -14.645 -131.949 1.00 84.57 40 ILE E N 1
ATOM 5108 C CA . ILE D 1 40 ? 47.236 -14.645 -130.970 1.00 81.94 40 ILE E CA 1
ATOM 5109 C C . ILE D 1 40 ? 47.679 -13.226 -130.665 1.00 81.53 40 ILE E C 1
ATOM 5110 O O . ILE D 1 40 ? 47.918 -12.870 -129.501 1.00 87.26 40 ILE E O 1
ATOM 5115 N N . PHE D 1 41 ? 47.793 -12.390 -131.706 1.00 74.93 41 PHE E N 1
ATOM 5116 C CA . PHE D 1 41 ? 48.375 -11.065 -131.523 1.00 72.02 41 PHE E CA 1
ATOM 5117 C C . PHE D 1 41 ? 47.469 -10.160 -130.702 1.00 70.32 41 PHE E C 1
ATOM 5118 O O . PHE D 1 41 ? 47.938 -9.438 -129.816 1.00 80.40 41 PHE E O 1
ATOM 5126 N N . PHE D 1 42 ? 46.182 -10.126 -131.018 1.00 71.70 42 PHE E N 1
ATOM 5127 C CA . PHE D 1 42 ? 45.314 -9.232 -130.264 1.00 82.33 42 PHE E CA 1
ATOM 5128 C C . PHE D 1 42 ? 45.161 -9.731 -128.836 1.00 89.61 42 PHE E C 1
ATOM 5129 O O . PHE D 1 42 ? 45.367 -8.970 -127.869 1.00 103.06 42 PHE E O 1
ATOM 5137 N N . SER D 1 43 ? 44.866 -11.025 -128.685 1.00 76.12 43 SER E N 1
ATOM 5138 C CA . SER D 1 43 ? 44.740 -11.602 -127.358 1.00 75.42 43 SER E CA 1
ATOM 5139 C C . SER D 1 43 ? 45.966 -11.303 -126.488 1.00 81.50 43 SER E C 1
ATOM 5140 O O . SER D 1 43 ? 45.887 -10.536 -125.512 1.00 84.37 43 SER E O 1
ATOM 5143 N N . LYS D 1 44 ? 47.116 -11.884 -126.847 1.00 84.70 44 LYS E N 1
ATOM 5144 C CA . LYS D 1 44 ? 48.302 -11.722 -126.018 1.00 79.67 44 LYS E CA 1
ATOM 5145 C C . LYS D 1 44 ? 48.762 -10.266 -125.936 1.00 86.78 44 LYS E C 1
ATOM 5146 O O . LYS D 1 44 ? 49.460 -9.903 -124.980 1.00 100.87 44 LYS E O 1
ATOM 5152 N N . SER D 1 45 ? 48.365 -9.412 -126.884 1.00 72.81 45 SER E N 1
ATOM 5153 C CA . SER D 1 45 ? 48.830 -8.026 -126.859 1.00 68.42 45 SER E CA 1
ATOM 5154 C C . SER D 1 45 ? 48.127 -7.229 -125.766 1.00 74.86 45 SER E C 1
ATOM 5155 O O . SER D 1 45 ? 48.772 -6.483 -125.006 1.00 82.88 45 SER E O 1
ATOM 5158 N N . VAL D 1 46 ? 46.807 -7.382 -125.648 1.00 76.70 46 VAL E N 1
ATOM 5159 C CA . VAL D 1 46 ? 46.148 -6.721 -124.524 1.00 81.66 46 VAL E CA 1
ATOM 5160 C C . VAL D 1 46 ? 46.567 -7.365 -123.197 1.00 90.32 46 VAL E C 1
ATOM 5161 O O . VAL D 1 46 ? 46.791 -6.664 -122.195 1.00 91.31 46 VAL E O 1
ATOM 5165 N N . GLU D 1 47 ? 46.713 -8.696 -123.173 1.00 91.13 47 GLU E N 1
ATOM 5166 C CA . GLU D 1 47 ? 47.205 -9.364 -121.966 1.00 88.94 47 GLU E CA 1
ATOM 5167 C C . GLU D 1 47 ? 48.505 -8.730 -121.458 1.00 81.86 47 GLU E C 1
ATOM 5168 O O . GLU D 1 47 ? 48.603 -8.316 -120.287 1.00 79.96 47 GLU E O 1
ATOM 5174 N N . PHE D 1 48 ? 49.514 -8.628 -122.340 1.00 78.39 48 PHE E N 1
ATOM 5175 C CA . PHE D 1 48 ? 50.770 -7.991 -121.954 1.00 74.91 48 PHE E CA 1
ATOM 5176 C C . PHE D 1 48 ? 50.534 -6.559 -121.476 1.00 75.35 48 PHE E C 1
ATOM 5177 O O . PHE D 1 48 ? 51.148 -6.116 -120.492 1.00 80.12 48 PHE E O 1
ATOM 5185 N N . PHE D 1 49 ? 49.631 -5.820 -122.127 1.00 67.78 49 PHE E N 1
ATOM 5186 C CA . PHE D 1 49 ? 49.437 -4.439 -121.690 1.00 74.41 49 PHE E CA 1
ATOM 5187 C C . PHE D 1 49 ? 48.946 -4.362 -120.241 1.00 82.67 49 PHE E C 1
ATOM 5188 O O . PHE D 1 49 ? 49.500 -3.612 -119.422 1.00 78.76 49 PHE E O 1
ATOM 5196 N N . ASN D 1 50 ? 47.891 -5.111 -119.910 1.00 86.39 50 ASN E N 1
ATOM 5197 C CA . ASN D 1 50 ? 47.325 -5.007 -118.565 1.00 81.50 50 ASN E CA 1
ATOM 5198 C C . ASN D 1 50 ? 48.311 -5.481 -117.504 1.00 76.85 50 ASN E C 1
ATOM 5199 O O . ASN D 1 50 ? 48.463 -4.836 -116.458 1.00 72.87 50 ASN E O 1
ATOM 5204 N N . GLN D 1 51 ? 48.999 -6.599 -117.755 1.00 72.93 51 GLN E N 1
ATOM 5205 C CA . GLN D 1 51 ? 49.966 -7.066 -116.773 1.00 60.97 51 GLN E CA 1
ATOM 5206 C C . GLN D 1 51 ? 51.082 -6.052 -116.563 1.00 63.94 51 GLN E C 1
ATOM 5207 O O . GLN D 1 51 ? 51.457 -5.758 -115.422 1.00 74.93 51 GLN E O 1
ATOM 5213 N N . LYS D 1 52 ? 51.629 -5.506 -117.642 1.00 62.55 52 LYS E N 1
ATOM 5214 C CA . LYS D 1 52 ? 52.696 -4.530 -117.481 1.00 61.31 52 LYS E CA 1
ATOM 5215 C C . LYS D 1 52 ? 52.205 -3.288 -116.740 1.00 66.24 52 LYS E C 1
ATOM 5216 O O . LYS D 1 52 ? 52.962 -2.677 -115.975 1.00 71.53 52 LYS E O 1
ATOM 5222 N N . ARG D 1 53 ? 50.934 -2.931 -116.913 1.00 67.19 53 ARG E N 1
ATOM 5223 C CA . ARG D 1 53 ? 50.353 -1.833 -116.142 1.00 70.38 53 ARG E CA 1
ATOM 5224 C C . ARG D 1 53 ? 50.338 -2.153 -114.648 1.00 66.43 53 ARG E C 1
ATOM 5225 O O . ARG D 1 53 ? 50.818 -1.366 -113.820 1.00 69.18 53 ARG E O 1
ATOM 5233 N N . ARG D 1 54 ? 49.773 -3.305 -114.283 1.00 55.12 54 ARG E N 1
ATOM 5234 C CA . ARG D 1 54 ? 49.666 -3.668 -112.877 1.00 61.71 54 ARG E CA 1
ATOM 5235 C C . ARG D 1 54 ? 51.050 -3.701 -112.231 1.00 69.63 54 ARG E C 1
ATOM 5236 O O . ARG D 1 54 ? 51.265 -3.107 -111.165 1.00 65.24 54 ARG E O 1
ATOM 5244 N N . LEU D 1 55 ? 52.021 -4.335 -112.905 1.00 67.60 55 LEU E N 1
ATOM 5245 C CA . LEU D 1 55 ? 53.387 -4.419 -112.380 1.00 58.59 55 LEU E CA 1
ATOM 5246 C C . LEU D 1 55 ? 54.003 -3.040 -112.189 1.00 66.61 55 LEU E C 1
ATOM 5247 O O . LEU D 1 55 ? 54.584 -2.748 -111.140 1.00 73.68 55 LEU E O 1
ATOM 5252 N N . LYS D 1 56 ? 53.940 -2.196 -113.214 1.00 61.86 56 LYS E N 1
ATOM 5253 C CA . LYS D 1 56 ? 54.508 -0.864 -113.068 1.00 61.17 56 LYS E CA 1
ATOM 5254 C C . LYS D 1 56 ? 53.932 -0.153 -111.842 1.00 66.25 56 LYS E C 1
ATOM 5255 O O . LYS D 1 56 ? 54.683 0.458 -111.066 1.00 67.14 56 LYS E O 1
ATOM 5261 N N . ARG D 1 57 ? 52.605 -0.251 -111.625 1.00 71.96 57 ARG E N 1
ATOM 5262 C CA . ARG D 1 57 ? 52.007 0.445 -110.479 1.00 71.52 57 ARG E CA 1
ATOM 5263 C C . ARG D 1 57 ? 52.470 -0.169 -109.159 1.00 77.20 57 ARG E C 1
ATOM 5264 O O . ARG D 1 57 ? 52.809 0.561 -108.217 1.00 79.35 57 ARG E O 1
ATOM 5272 N N . GLU D 1 58 ? 52.515 -1.510 -109.091 1.00 76.62 58 GLU E N 1
ATOM 5273 C CA . GLU D 1 58 ? 52.929 -2.218 -107.874 1.00 75.25 58 GLU E CA 1
ATOM 5274 C C . GLU D 1 58 ? 54.373 -1.893 -107.496 1.00 79.72 58 GLU E C 1
ATOM 5275 O O . GLU D 1 58 ? 54.687 -1.617 -106.330 1.00 82.20 58 GLU E O 1
ATOM 5281 N N . GLN D 1 59 ? 55.272 -1.970 -108.475 1.00 75.83 59 GLN E N 1
ATOM 5282 C CA . GLN D 1 59 ? 56.674 -1.675 -108.240 1.00 68.27 59 GLN E CA 1
ATOM 5283 C C . GLN D 1 59 ? 56.845 -0.238 -107.775 1.00 80.68 59 GLN E C 1
ATOM 5284 O O . GLN D 1 59 ? 57.611 0.043 -106.839 1.00 89.46 59 GLN E O 1
ATOM 5290 N N . GLN D 1 60 ? 56.101 0.682 -108.386 1.00 78.33 60 GLN E N 1
ATOM 5291 C CA . GLN D 1 60 ? 56.156 2.070 -107.949 1.00 85.05 60 GLN E CA 1
ATOM 5292 C C . GLN D 1 60 ? 55.752 2.191 -106.480 1.00 78.96 60 GLN E C 1
ATOM 5293 O O . GLN D 1 60 ? 56.507 2.724 -105.657 1.00 74.40 60 GLN E O 1
ATOM 5299 N N . LEU D 1 61 ? 54.574 1.667 -106.125 1.00 71.03 61 LEU E N 1
ATOM 5300 C CA . LEU D 1 61 ? 54.111 1.769 -104.746 1.00 60.90 61 LEU E CA 1
ATOM 5301 C C . LEU D 1 61 ? 55.123 1.169 -103.774 1.00 64.72 61 LEU E C 1
ATOM 5302 O O . LEU D 1 61 ? 55.327 1.689 -102.663 1.00 68.94 61 LEU E O 1
ATOM 5307 N N . LEU D 1 62 ? 55.789 0.088 -104.193 1.00 59.90 62 LEU E N 1
ATOM 5308 C CA . LEU D 1 62 ? 56.736 -0.633 -103.345 1.00 58.81 62 LEU E CA 1
ATOM 5309 C C . LEU D 1 62 ? 58.113 0.004 -103.283 1.00 55.73 62 LEU E C 1
ATOM 5310 O O . LEU D 1 62 ? 58.954 -0.465 -102.516 1.00 54.61 62 LEU E O 1
ATOM 5315 N N . ALA D 1 63 ? 58.405 0.993 -104.113 1.00 63.33 63 ALA E N 1
ATOM 5316 C CA . ALA D 1 63 ? 59.756 1.524 -104.074 1.00 73.34 63 ALA E CA 1
ATOM 5317 C C . ALA D 1 63 ? 60.009 2.358 -102.826 1.00 75.89 63 ALA E C 1
ATOM 5318 O O . ALA D 1 63 ? 61.170 2.609 -102.495 1.00 74.45 63 ALA E O 1
ATOM 5320 N N . GLU D 1 64 ? 58.957 2.784 -102.126 1.00 76.22 64 GLU E N 1
ATOM 5321 C CA . GLU D 1 64 ? 59.135 3.553 -100.907 1.00 80.31 64 GLU E CA 1
ATOM 5322 C C . GLU D 1 64 ? 59.427 2.678 -99.702 1.00 79.74 64 GLU E C 1
ATOM 5323 O O . GLU D 1 64 ? 59.867 3.203 -98.672 1.00 81.36 64 GLU E O 1
ATOM 5329 N N . ALA D 1 65 ? 59.201 1.366 -99.812 1.00 74.62 65 ALA E N 1
ATOM 5330 C CA . ALA D 1 65 ? 59.400 0.461 -98.690 1.00 63.75 65 ALA E CA 1
ATOM 5331 C C . ALA D 1 65 ? 60.851 0.464 -98.254 1.00 67.44 65 ALA E C 1
ATOM 5332 O O . ALA D 1 65 ? 61.756 0.278 -99.073 1.00 76.23 65 ALA E O 1
ATOM 5334 N N . ARG D 1 66 ? 61.058 0.726 -96.966 1.00 63.24 66 ARG E N 1
ATOM 5335 C CA . ARG D 1 66 ? 62.354 0.658 -96.308 1.00 54.67 66 ARG E CA 1
ATOM 5336 C C . ARG D 1 66 ? 62.576 -0.637 -95.537 1.00 58.92 66 ARG E C 1
ATOM 5337 O O . ARG D 1 66 ? 63.574 -0.749 -94.832 1.00 67.86 66 ARG E O 1
ATOM 5345 N N . SER D 1 67 ? 61.681 -1.616 -95.655 1.00 62.01 67 SER E N 1
ATOM 5346 C CA . SER D 1 67 ? 61.740 -2.848 -94.876 1.00 52.59 67 SER E CA 1
ATOM 5347 C C . SER D 1 67 ? 60.699 -3.817 -95.410 1.00 48.60 67 SER E C 1
ATOM 5348 O O . SER D 1 67 ? 59.761 -3.419 -96.102 1.00 66.83 67 SER E O 1
ATOM 5351 N N . LEU D 1 68 ? 60.850 -5.092 -95.047 1.00 50.66 68 LEU E N 1
ATOM 5352 C CA . LEU D 1 68 ? 59.876 -6.090 -95.484 1.00 52.57 68 LEU E CA 1
ATOM 5353 C C . LEU D 1 68 ? 58.525 -5.861 -94.835 1.00 53.73 68 LEU E C 1
ATOM 5354 O O . LEU D 1 68 ? 57.491 -6.193 -95.418 1.00 62.54 68 LEU E O 1
ATOM 5359 N N . ASN D 1 69 ? 58.519 -5.318 -93.624 1.00 53.05 69 ASN E N 1
ATOM 5360 C CA . ASN D 1 69 ? 57.260 -4.999 -92.972 1.00 48.15 69 ASN E CA 1
ATOM 5361 C C . ASN D 1 69 ? 56.517 -3.945 -93.761 1.00 48.85 69 ASN E C 1
ATOM 5362 O O . ASN D 1 69 ? 55.315 -4.077 -94.036 1.00 51.98 69 ASN E O 1
ATOM 5367 N N . GLN D 1 70 ? 57.234 -2.881 -94.121 1.00 47.39 70 GLN E N 1
ATOM 5368 C CA . GLN D 1 70 ? 56.679 -1.825 -94.949 1.00 51.83 70 GLN E CA 1
ATOM 5369 C C . GLN D 1 70 ? 56.149 -2.373 -96.264 1.00 52.02 70 GLN E C 1
ATOM 5370 O O . GLN D 1 70 ? 55.037 -2.040 -96.675 1.00 63.38 70 GLN E O 1
ATOM 5376 N N . ALA D 1 71 ? 56.929 -3.227 -96.933 1.00 50.17 71 ALA E N 1
ATOM 5377 C CA . ALA D 1 71 ? 56.515 -3.751 -98.229 1.00 46.85 71 ALA E CA 1
ATOM 5378 C C . ALA D 1 71 ? 55.266 -4.589 -98.103 1.00 51.39 71 ALA E C 1
ATOM 5379 O O . ALA D 1 71 ? 54.367 -4.495 -98.940 1.00 50.30 71 ALA E O 1
ATOM 5381 N N . ASN D 1 72 ? 55.195 -5.414 -97.061 1.00 53.62 72 ASN E N 1
ATOM 5382 C CA . ASN D 1 72 ? 53.990 -6.193 -96.828 1.00 52.54 72 ASN E CA 1
ATOM 5383 C C . ASN D 1 72 ? 52.793 -5.294 -96.592 1.00 50.64 72 ASN E C 1
ATOM 5384 O O . ASN D 1 72 ? 51.702 -5.548 -97.111 1.00 56.45 72 ASN E O 1
ATOM 5389 N N . ASP D 1 73 ? 52.981 -4.234 -95.814 1.00 48.08 73 ASP E N 1
ATOM 5390 C CA . ASP D 1 73 ? 51.922 -3.250 -95.636 1.00 48.96 73 ASP E CA 1
ATOM 5391 C C . ASP D 1 73 ? 51.459 -2.686 -96.982 1.00 62.55 73 ASP E C 1
ATOM 5392 O O . ASP D 1 73 ? 50.259 -2.643 -97.274 1.00 63.43 73 ASP E O 1
ATOM 5397 N N . ILE D 1 74 ? 52.406 -2.281 -97.831 1.00 63.71 74 ILE E N 1
ATOM 5398 C CA . ILE D 1 74 ? 52.074 -1.660 -99.108 1.00 62.03 74 ILE E CA 1
ATOM 5399 C C . ILE D 1 74 ? 51.398 -2.659 -100.048 1.00 59.27 74 ILE E C 1
ATOM 5400 O O . ILE D 1 74 ? 50.404 -2.343 -100.708 1.00 53.18 74 ILE E O 1
ATOM 5405 N N . ALA D 1 75 ? 51.904 -3.877 -100.117 1.00 51.43 75 ALA E N 1
ATOM 5406 C CA . ALA D 1 75 ? 51.343 -4.838 -101.053 1.00 53.88 75 ALA E CA 1
ATOM 5407 C C . ALA D 1 75 ? 50.155 -5.585 -100.492 1.00 54.61 75 ALA E C 1
ATOM 5408 O O . ALA D 1 75 ? 49.645 -6.471 -101.172 1.00 61.41 75 ALA E O 1
ATOM 5410 N N . ALA D 1 76 ? 49.728 -5.270 -99.272 1.00 61.51 76 ALA E N 1
ATOM 5411 C CA . ALA D 1 76 ? 48.700 -6.065 -98.611 1.00 67.58 76 ALA E CA 1
ATOM 5412 C C . ALA D 1 76 ? 47.461 -6.213 -99.486 1.00 79.75 76 ALA E C 1
ATOM 5413 O O . ALA D 1 76 ? 46.973 -7.329 -99.712 1.00 84.70 76 ALA E O 1
ATOM 5415 N N . ASP D 1 77 ? 46.943 -5.110 -100.009 1.00 90.95 77 ASP E N 1
ATOM 5416 C CA . ASP D 1 77 ? 45.860 -5.201 -100.979 1.00 101.79 77 ASP E CA 1
ATOM 5417 C C . ASP D 1 77 ? 46.401 -4.725 -102.319 1.00 94.50 77 ASP E C 1
ATOM 5418 O O . ASP D 1 77 ? 46.428 -3.528 -102.622 1.00 101.67 77 ASP E O 1
ATOM 5423 N N . PHE D 1 78 ? 46.739 -5.680 -103.110 1.00 75.26 78 PHE E N 1
ATOM 5424 C CA . PHE D 1 78 ? 47.255 -5.816 -104.453 1.00 71.66 78 PHE E CA 1
ATOM 5425 C C . PHE D 1 78 ? 46.397 -6.811 -105.197 1.00 79.07 78 PHE E C 1
ATOM 5426 O O . PHE D 1 78 ? 46.052 -6.587 -106.363 1.00 88.54 78 PHE E O 1
ATOM 5434 N N . GLY D 1 79 ? 46.085 -7.931 -104.549 1.00 76.75 79 GLY E N 1
ATOM 5435 C CA . GLY D 1 79 ? 45.139 -8.922 -105.017 1.00 76.73 79 GLY E CA 1
ATOM 5436 C C . GLY D 1 79 ? 45.709 -10.299 -105.255 1.00 77.06 79 GLY E C 1
ATOM 5437 O O . GLY D 1 79 ? 46.912 -10.463 -105.447 1.00 76.19 79 GLY E O 1
ATOM 5438 N N . SER D 1 80 ? 44.831 -11.303 -105.207 1.00 89.13 80 SER E N 1
ATOM 5439 C CA . SER D 1 80 ? 45.256 -12.696 -105.266 1.00 96.49 80 SER E CA 1
ATOM 5440 C C . SER D 1 80 ? 46.182 -12.960 -106.446 1.00 99.19 80 SER E C 1
ATOM 5441 O O . SER D 1 80 ? 47.158 -13.709 -106.325 1.00 105.34 80 SER E O 1
ATOM 5444 N N . LYS D 1 81 ? 45.914 -12.334 -107.585 1.00 89.16 81 LYS E N 1
ATOM 5445 C CA . LYS D 1 81 ? 46.679 -12.583 -108.794 1.00 80.39 81 LYS E CA 1
ATOM 5446 C C . LYS D 1 81 ? 47.896 -11.675 -108.933 1.00 80.23 81 LYS E C 1
ATOM 5447 O O . LYS D 1 81 ? 48.533 -11.676 -109.990 1.00 86.79 81 LYS E O 1
ATOM 5453 N N . SER D 1 82 ? 48.225 -10.893 -107.905 1.00 69.83 82 SER E N 1
ATOM 5454 C CA . SER D 1 82 ? 49.333 -9.958 -108.007 1.00 57.85 82 SER E CA 1
ATOM 5455 C C . SER D 1 82 ? 50.668 -10.681 -107.968 1.00 61.65 82 SER E C 1
ATOM 5456 O O . SER D 1 82 ? 50.928 -11.472 -107.061 1.00 70.90 82 SER E O 1
ATOM 5459 N N . LEU D 1 83 ? 51.538 -10.368 -108.927 1.00 59.63 83 LEU E N 1
ATOM 5460 C CA . LEU D 1 83 ? 52.858 -10.991 -108.946 1.00 62.20 83 LEU E CA 1
ATOM 5461 C C . LEU D 1 83 ? 53.770 -10.467 -107.824 1.00 56.02 83 LEU E C 1
ATOM 5462 O O . LEU D 1 83 ? 54.476 -11.257 -107.172 1.00 58.96 83 LEU E O 1
ATOM 5467 N N . SER D 1 84 ? 53.760 -9.157 -107.558 1.00 45.57 84 SER E N 1
ATOM 5468 C CA . SER D 1 84 ? 54.479 -8.644 -106.388 1.00 54.04 84 SER E CA 1
ATOM 5469 C C . SER D 1 84 ? 54.106 -9.414 -105.128 1.00 58.03 84 SER E C 1
ATOM 5470 O O . SER D 1 84 ? 54.977 -9.966 -104.441 1.00 55.26 84 SER E O 1
ATOM 5473 N N . LEU D 1 85 ? 52.792 -9.483 -104.835 1.00 55.86 85 LEU E N 1
ATOM 5474 C CA . LEU D 1 85 ? 52.321 -10.142 -103.623 1.00 50.55 85 LEU E CA 1
ATOM 5475 C C . LEU D 1 85 ? 52.817 -11.563 -103.561 1.00 59.42 85 LEU E C 1
ATOM 5476 O O . LEU D 1 85 ? 53.236 -12.031 -102.495 1.00 66.54 85 LEU E O 1
ATOM 5481 N N . HIS D 1 86 ? 52.803 -12.265 -104.698 1.00 55.86 86 HIS E N 1
ATOM 5482 C CA . HIS D 1 86 ? 53.327 -13.625 -104.700 1.00 57.99 86 HIS E CA 1
ATOM 5483 C C . HIS D 1 86 ? 54.795 -13.650 -104.284 1.00 55.25 86 HIS E C 1
ATOM 5484 O O . HIS D 1 86 ? 55.186 -14.450 -103.429 1.00 55.21 86 HIS E O 1
ATOM 5491 N N . LEU D 1 87 ? 55.614 -12.743 -104.824 1.00 47.55 87 LEU E N 1
ATOM 5492 C CA . LEU D 1 87 ? 57.021 -12.733 -104.421 1.00 49.80 87 LEU E CA 1
ATOM 5493 C C . LEU D 1 87 ? 57.171 -12.526 -102.911 1.00 49.13 87 LEU E C 1
ATOM 5494 O O . LEU D 1 87 ? 57.908 -13.261 -102.231 1.00 48.71 87 LEU E O 1
ATOM 5499 N N . LEU D 1 88 ? 56.453 -11.533 -102.373 1.00 51.54 88 LEU E N 1
ATOM 5500 C CA . LEU D 1 88 ? 56.551 -11.200 -100.957 1.00 43.06 88 LEU E CA 1
ATOM 5501 C C . LEU D 1 88 ? 56.125 -12.376 -100.085 1.00 47.16 88 LEU E C 1
ATOM 5502 O O . LEU D 1 88 ? 56.780 -12.691 -99.080 1.00 55.66 88 LEU E O 1
ATOM 5507 N N . ASN D 1 89 ? 55.030 -13.034 -100.464 1.00 45.36 89 ASN E N 1
ATOM 5508 C CA . ASN D 1 89 ? 54.547 -14.201 -99.744 1.00 40.72 89 ASN E CA 1
ATOM 5509 C C . ASN D 1 89 ? 55.525 -15.354 -99.806 1.00 38.50 89 ASN E C 1
ATOM 5510 O O . ASN D 1 89 ? 55.543 -16.197 -98.898 1.00 61.60 89 ASN E O 1
ATOM 5515 N N . GLU D 1 90 ? 56.349 -15.420 -100.847 1.00 42.04 90 GLU E N 1
ATOM 5516 C CA . GLU D 1 90 ? 57.354 -16.479 -100.896 1.00 54.05 90 GLU E CA 1
ATOM 5517 C C . GLU D 1 90 ? 58.478 -16.210 -99.903 1.00 60.90 90 GLU E C 1
ATOM 5518 O O . GLU D 1 90 ? 58.862 -17.108 -99.127 1.00 57.10 90 GLU E O 1
ATOM 5524 N N . ALA D 1 91 ? 59.016 -14.975 -99.911 1.00 46.97 91 ALA E N 1
ATOM 5525 C CA . ALA D 1 91 ? 60.013 -14.596 -98.902 1.00 42.93 91 ALA E CA 1
ATOM 5526 C C . ALA D 1 91 ? 59.501 -14.883 -97.493 1.00 49.81 91 ALA E C 1
ATOM 5527 O O . ALA D 1 91 ? 60.198 -15.466 -96.651 1.00 51.38 91 ALA E O 1
ATOM 5529 N N . GLN D 1 92 ? 58.267 -14.470 -97.234 1.00 47.19 92 GLN E N 1
ATOM 5530 C CA . GLN D 1 92 ? 57.636 -14.732 -95.960 1.00 45.36 92 GLN E CA 1
ATOM 5531 C C . GLN D 1 92 ? 57.576 -16.229 -95.671 1.00 56.53 92 GLN E C 1
ATOM 5532 O O . GLN D 1 92 ? 57.844 -16.676 -94.548 1.00 56.78 92 GLN E O 1
ATOM 5538 N N . ASN D 1 93 ? 57.221 -17.028 -96.674 1.00 57.96 93 ASN E N 1
ATOM 5539 C CA . ASN D 1 93 ? 57.129 -18.459 -96.424 1.00 55.74 93 ASN E CA 1
ATOM 5540 C C . ASN D 1 93 ? 58.494 -19.042 -96.059 1.00 50.54 93 ASN E C 1
ATOM 5541 O O . ASN D 1 93 ? 58.583 -19.954 -95.233 1.00 54.15 93 ASN E O 1
ATOM 5546 N N . GLU D 1 94 ? 59.574 -18.525 -96.653 1.00 41.46 94 GLU E N 1
ATOM 5547 C CA . GLU D 1 94 ? 60.884 -19.069 -96.338 1.00 42.89 94 GLU E CA 1
ATOM 5548 C C . GLU D 1 94 ? 61.299 -18.680 -94.923 1.00 48.53 94 GLU E C 1
ATOM 5549 O O . GLU D 1 94 ? 61.769 -19.527 -94.156 1.00 49.23 94 GLU E O 1
ATOM 5555 N N . LEU D 1 95 ? 61.092 -17.415 -94.544 1.00 43.66 95 LEU E N 1
ATOM 5556 C CA . LEU D 1 95 ? 61.257 -17.034 -93.145 1.00 42.18 95 LEU E CA 1
ATOM 5557 C C . LEU D 1 95 ? 60.493 -17.979 -92.215 1.00 48.29 95 LEU E C 1
ATOM 5558 O O . LEU D 1 95 ? 61.023 -18.445 -91.196 1.00 52.40 95 LEU E O 1
ATOM 5563 N N . GLU D 1 96 ? 59.239 -18.275 -92.547 1.00 45.61 96 GLU E N 1
ATOM 5564 C CA . GLU D 1 96 ? 58.428 -19.039 -91.609 1.00 47.33 96 GLU E CA 1
ATOM 5565 C C . GLU D 1 96 ? 58.895 -20.482 -91.522 1.00 47.71 96 GLU E C 1
ATOM 5566 O O . GLU D 1 96 ? 58.962 -21.047 -90.432 1.00 58.75 96 GLU E O 1
ATOM 5572 N N . LEU D 1 97 ? 59.240 -21.093 -92.648 1.00 53.44 97 LEU E N 1
ATOM 5573 C CA . LEU D 1 97 ? 59.759 -22.453 -92.604 1.00 51.22 97 LEU E CA 1
ATOM 5574 C C . LEU D 1 97 ? 61.156 -22.532 -91.986 1.00 50.72 97 LEU E C 1
ATOM 5575 O O . LEU D 1 97 ? 61.583 -23.628 -91.596 1.00 54.64 97 LEU E O 1
ATOM 5580 N N . SER D 1 98 ? 61.862 -21.405 -91.878 1.00 45.05 98 SER E N 1
ATOM 5581 C CA . SER D 1 98 ? 63.211 -21.364 -91.334 1.00 48.39 98 SER E CA 1
ATOM 5582 C C . SER D 1 98 ? 63.256 -21.031 -89.851 1.00 54.92 98 SER E C 1
ATOM 5583 O O . SER D 1 98 ? 64.350 -21.019 -89.277 1.00 54.53 98 SER E O 1
ATOM 5586 N N . GLU D 1 99 ? 62.105 -20.784 -89.224 1.00 53.50 99 GLU E N 1
ATOM 5587 C CA . GLU D 1 99 ? 62.079 -20.386 -87.824 1.00 56.32 99 GLU E CA 1
ATOM 5588 C C . GLU D 1 99 ? 62.809 -21.412 -86.976 1.00 54.80 99 GLU E C 1
ATOM 5589 O O . GLU D 1 99 ? 62.682 -22.615 -87.182 1.00 52.41 99 GLU E O 1
ATOM 5595 N N . GLY D 1 100 ? 63.612 -20.926 -86.037 1.00 66.90 100 GLY E N 1
ATOM 5596 C CA . GLY D 1 100 ? 64.488 -21.782 -85.281 1.00 67.66 100 GLY E CA 1
ATOM 5597 C C . GLY D 1 100 ? 65.854 -21.953 -85.895 1.00 65.67 100 GLY E C 1
ATOM 5598 O O . GLY D 1 100 ? 66.793 -22.325 -85.194 1.00 63.98 100 GLY E O 1
ATOM 5599 N N . SER D 1 101 ? 65.995 -21.693 -87.185 1.00 70.82 101 SER E N 1
ATOM 5600 C CA . SER D 1 101 ? 67.321 -21.683 -87.767 1.00 68.76 101 SER E CA 1
ATOM 5601 C C . SER D 1 101 ? 68.052 -20.461 -87.257 1.00 68.29 101 SER E C 1
ATOM 5602 O O . SER D 1 101 ? 67.456 -19.398 -87.073 1.00 73.32 101 SER E O 1
ATOM 5605 N N . ASP D 1 102 ? 69.322 -20.630 -86.951 1.00 67.97 102 ASP E N 1
ATOM 5606 C CA . ASP D 1 102 ? 70.168 -19.486 -86.679 1.00 75.77 102 ASP E CA 1
ATOM 5607 C C . ASP D 1 102 ? 71.034 -19.093 -87.869 1.00 73.62 102 ASP E C 1
ATOM 5608 O O . ASP D 1 102 ? 71.828 -18.161 -87.748 1.00 82.81 102 ASP E O 1
ATOM 5613 N N . ASP D 1 103 ? 70.902 -19.751 -89.022 1.00 67.20 103 ASP E N 1
ATOM 5614 C CA . ASP D 1 103 ? 71.801 -19.481 -90.147 1.00 66.14 103 ASP E CA 1
ATOM 5615 C C . ASP D 1 103 ? 71.098 -18.537 -91.115 1.00 66.14 103 ASP E C 1
ATOM 5616 O O . ASP D 1 103 ? 70.290 -18.965 -91.947 1.00 74.03 103 ASP E O 1
ATOM 5621 N N . ASN D 1 104 ? 71.500 -17.263 -91.082 1.00 54.43 104 ASN E N 1
ATOM 5622 C CA . ASN D 1 104 ? 70.859 -16.273 -91.936 1.00 41.78 104 ASN E CA 1
ATOM 5623 C C . ASN D 1 104 ? 71.356 -16.367 -93.367 1.00 42.69 104 ASN E C 1
ATOM 5624 O O . ASN D 1 104 ? 70.561 -16.181 -94.292 1.00 55.38 104 ASN E O 1
ATOM 5629 N N . GLU D 1 105 ? 72.636 -16.698 -93.587 1.00 41.82 105 GLU E N 1
ATOM 5630 C CA . GLU D 1 105 ? 73.069 -16.990 -94.956 1.00 49.25 105 GLU E CA 1
ATOM 5631 C C . GLU D 1 105 ? 72.179 -18.050 -95.608 1.00 53.45 105 GLU E C 1
ATOM 5632 O O . GLU D 1 105 ? 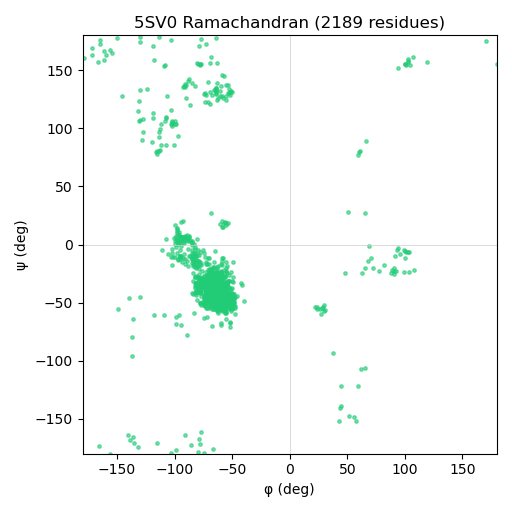71.741 -17.895 -96.754 1.00 63.09 105 GLU E O 1
ATOM 5638 N N . GLY D 1 106 ? 71.888 -19.123 -94.870 1.00 47.94 106 GLY E N 1
ATOM 5639 C CA . GLY D 1 106 ? 71.043 -20.179 -95.392 1.00 45.18 106 GLY E CA 1
ATOM 5640 C C . GLY D 1 106 ? 69.675 -19.692 -95.819 1.00 44.02 106 GLY E C 1
ATOM 5641 O O . GLY D 1 106 ? 69.150 -20.131 -96.835 1.00 49.23 106 GLY E O 1
ATOM 5642 N N . ILE D 1 107 ? 69.092 -18.767 -95.069 1.00 51.42 107 ILE E N 1
ATOM 5643 C CA . ILE D 1 107 ? 67.798 -18.184 -95.442 1.00 51.05 107 ILE E CA 1
ATOM 5644 C C . ILE D 1 107 ? 67.909 -17.311 -96.703 1.00 54.84 107 ILE E C 1
ATOM 5645 O O . ILE D 1 107 ? 66.978 -17.226 -97.488 1.00 51.10 107 ILE E O 1
ATOM 5661 N N . GLU D 1 109 ? 70.177 -17.648 -99.187 1.00 52.98 109 GLU E N 1
ATOM 5662 C CA . GLU D 1 109 ? 70.415 -18.570 -100.296 1.00 50.94 109 GLU E CA 1
ATOM 5663 C C . GLU D 1 109 ? 69.084 -19.183 -100.736 1.00 59.10 109 GLU E C 1
ATOM 5664 O O . GLU D 1 109 ? 68.650 -18.976 -101.879 1.00 58.10 109 GLU E O 1
ATOM 5670 N N . ARG D 1 110 ? 68.412 -19.873 -99.799 1.00 41.37 110 ARG E N 1
ATOM 5671 C CA . ARG D 1 110 ? 67.128 -20.495 -100.107 1.00 48.89 110 ARG E CA 1
ATOM 5672 C C . ARG D 1 110 ? 66.148 -19.501 -100.709 1.00 57.33 110 ARG E C 1
ATOM 5673 O O . ARG D 1 110 ? 65.458 -19.823 -101.681 1.00 60.78 110 ARG E O 1
ATOM 5681 N N . THR D 1 111 ? 66.072 -18.286 -100.153 1.00 53.71 111 THR E N 1
ATOM 5682 C CA . THR D 1 111 ? 65.071 -17.356 -100.657 1.00 45.75 111 THR E CA 1
ATOM 5683 C C . THR D 1 111 ? 65.442 -16.878 -102.042 1.00 42.61 111 THR E C 1
ATOM 5684 O O . THR D 1 111 ? 64.580 -16.794 -102.920 1.00 43.29 111 THR E O 1
ATOM 5688 N N . SER D 1 112 ? 66.725 -16.628 -102.291 1.00 41.74 112 SER E N 1
ATOM 5689 C CA . SER D 1 112 ? 67.049 -16.072 -103.598 1.00 48.26 112 SER E CA 1
ATOM 5690 C C . SER D 1 112 ? 66.808 -17.122 -104.681 1.00 54.09 112 SER E C 1
ATOM 5691 O O . SER D 1 112 ? 66.088 -16.879 -105.663 1.00 59.85 112 SER E O 1
ATOM 5694 N N . PHE D 1 113 ? 67.298 -18.339 -104.430 1.00 56.55 113 PHE E N 1
ATOM 5695 C CA . PHE D 1 113 ? 66.995 -19.513 -105.245 1.00 53.91 113 PHE E CA 1
ATOM 5696 C C . PHE D 1 113 ? 65.512 -19.614 -105.548 1.00 51.78 113 PHE E C 1
ATOM 5697 O O . PHE D 1 113 ? 65.130 -19.855 -106.693 1.00 55.01 113 PHE E O 1
ATOM 5705 N N . ARG D 1 114 ? 64.651 -19.395 -104.550 1.00 51.55 114 ARG E N 1
ATOM 5706 C CA . ARG D 1 114 ? 63.226 -19.558 -104.820 1.00 53.87 114 ARG E CA 1
ATOM 5707 C C . ARG D 1 114 ? 62.708 -18.443 -105.729 1.00 61.58 114 ARG E C 1
ATOM 5708 O O . ARG D 1 114 ? 62.065 -18.711 -106.755 1.00 55.40 114 ARG E O 1
ATOM 5716 N N . LEU D 1 115 ? 63.043 -17.190 -105.410 1.00 56.00 115 LEU E N 1
ATOM 5717 C CA . LEU D 1 115 ? 62.459 -16.077 -106.148 1.00 51.69 115 LEU E CA 1
ATOM 5718 C C . LEU D 1 115 ? 62.909 -16.084 -107.601 1.00 58.73 115 LEU E C 1
ATOM 5719 O O . LEU D 1 115 ? 62.085 -15.936 -108.512 1.00 59.27 115 LEU E O 1
ATOM 5724 N N . GLU D 1 116 ? 64.210 -16.278 -107.839 1.00 57.73 116 GLU E N 1
ATOM 5725 C CA . GLU D 1 116 ? 64.681 -16.402 -109.212 1.00 67.32 116 GLU E CA 1
ATOM 5726 C C . GLU D 1 116 ? 63.925 -17.511 -109.932 1.00 76.12 116 GLU E C 1
ATOM 5727 O O . GLU D 1 116 ? 63.375 -17.308 -111.028 1.00 68.05 116 GLU E O 1
ATOM 5733 N N . ARG D 1 117 ? 63.789 -18.657 -109.269 1.00 78.45 117 ARG E N 1
ATOM 5734 C CA . ARG D 1 117 ? 63.125 -19.778 -109.905 1.00 64.34 117 ARG E CA 1
ATOM 5735 C C . ARG D 1 117 ? 61.719 -19.396 -110.355 1.00 58.70 117 ARG E C 1
ATOM 5736 O O . ARG D 1 117 ? 61.287 -19.830 -111.427 1.00 63.14 117 ARG E O 1
ATOM 5744 N N . ARG D 1 118 ? 61.029 -18.512 -109.611 1.00 55.63 118 ARG E N 1
ATOM 5745 C CA . ARG D 1 118 ? 59.671 -18.120 -109.992 1.00 59.34 118 ARG E CA 1
ATOM 5746 C C . ARG D 1 118 ? 59.669 -17.117 -111.129 1.00 64.24 118 ARG E C 1
ATOM 5747 O O . ARG D 1 118 ? 58.826 -17.196 -112.031 1.00 71.76 118 ARG E O 1
ATOM 5755 N N . VAL D 1 119 ? 60.580 -16.152 -111.094 1.00 60.71 119 VAL E N 1
ATOM 5756 C CA . VAL D 1 119 ? 60.643 -15.210 -112.196 1.00 53.46 119 VAL E CA 1
ATOM 5757 C C . VAL D 1 119 ? 60.850 -15.982 -113.493 1.00 58.20 119 VAL E C 1
ATOM 5758 O O . VAL D 1 119 ? 60.100 -15.820 -114.463 1.00 65.76 119 VAL E O 1
ATOM 5762 N N . ALA D 1 120 ? 61.783 -16.936 -113.472 1.00 57.79 120 ALA E N 1
ATOM 5763 C CA . ALA D 1 120 ? 62.032 -17.764 -114.647 1.00 59.25 120 ALA E CA 1
ATOM 5764 C C . ALA D 1 120 ? 60.794 -18.531 -115.079 1.00 61.99 120 ALA E C 1
ATOM 5765 O O . ALA D 1 120 ? 60.575 -18.714 -116.277 1.00 75.49 120 ALA E O 1
ATOM 5767 N N . ALA D 1 121 ? 59.958 -18.959 -114.133 1.00 62.77 121 ALA E N 1
ATOM 5768 C CA . ALA D 1 121 ? 58.742 -19.676 -114.513 1.00 63.68 121 ALA E CA 1
ATOM 5769 C C . ALA D 1 121 ? 57.785 -18.763 -115.248 1.00 68.52 121 ALA E C 1
ATOM 5770 O O . ALA D 1 121 ? 57.211 -19.153 -116.273 1.00 79.52 121 ALA E O 1
ATOM 5772 N N . VAL D 1 122 ? 57.629 -17.532 -114.754 1.00 67.34 122 VAL E N 1
ATOM 5773 C CA . VAL D 1 122 ? 56.580 -16.654 -115.260 1.00 62.17 122 VAL E CA 1
ATOM 5774 C C . VAL D 1 122 ? 56.880 -16.258 -116.706 1.00 61.14 122 VAL E C 1
ATOM 5775 O O . VAL D 1 122 ? 55.993 -16.297 -117.572 1.00 56.99 122 VAL E O 1
ATOM 5779 N N . GLY D 1 123 ? 58.156 -15.958 -116.998 1.00 55.03 123 GLY E N 1
ATOM 5780 C CA . GLY D 1 123 ? 58.576 -15.749 -118.373 1.00 60.41 123 GLY E CA 1
ATOM 5781 C C . GLY D 1 123 ? 58.171 -16.896 -119.271 1.00 67.43 123 GLY E C 1
ATOM 5782 O O . GLY D 1 123 ? 57.604 -16.688 -120.349 1.00 71.08 123 GLY E O 1
ATOM 5783 N N . ARG D 1 124 ? 58.398 -18.131 -118.803 1.00 71.18 124 ARG E N 1
ATOM 5784 C CA . ARG D 1 124 ? 58.043 -19.305 -119.594 1.00 68.69 124 ARG E CA 1
ATOM 5785 C C . ARG D 1 124 ? 56.555 -19.309 -119.917 1.00 74.39 124 ARG E C 1
ATOM 5786 O O . ARG D 1 124 ? 56.164 -19.547 -121.066 1.00 84.60 124 ARG E O 1
ATOM 5794 N N . GLN D 1 125 ? 55.718 -18.967 -118.936 1.00 76.94 125 GLN E N 1
ATOM 5795 C CA . GLN D 1 125 ? 54.291 -18.825 -119.195 1.00 87.81 125 GLN E CA 1
ATOM 5796 C C . GLN D 1 125 ? 54.032 -17.905 -120.386 1.00 92.57 125 GLN E C 1
ATOM 5797 O O . GLN D 1 125 ? 53.335 -18.280 -121.338 1.00 96.87 125 GLN E O 1
ATOM 5803 N N . MET D 1 126 ? 54.621 -16.704 -120.372 1.00 88.04 126 MET E N 1
ATOM 5804 C CA . MET D 1 126 ? 54.384 -15.778 -121.473 1.00 84.82 126 MET E CA 1
ATOM 5805 C C . MET D 1 126 ? 54.988 -16.309 -122.761 1.00 85.61 126 MET E C 1
ATOM 5806 O O . MET D 1 126 ? 54.400 -16.160 -123.839 1.00 97.18 126 MET E O 1
ATOM 5811 N N . GLY D 1 127 ? 56.126 -16.991 -122.663 1.00 83.51 127 GLY E N 1
ATOM 5812 C CA . GLY D 1 127 ? 56.726 -17.593 -123.834 1.00 93.82 127 GLY E CA 1
ATOM 5813 C C . GLY D 1 127 ? 55.757 -18.504 -124.568 1.00 99.82 127 GLY E C 1
ATOM 5814 O O . GLY D 1 127 ? 55.901 -18.719 -125.779 1.00 107.42 127 GLY E O 1
ATOM 5815 N N . ARG D 1 128 ? 54.751 -19.017 -123.844 1.00 93.66 128 ARG E N 1
ATOM 5816 C CA . ARG D 1 128 ? 53.744 -19.875 -124.457 1.00 87.05 128 ARG E CA 1
ATOM 5817 C C . ARG D 1 128 ? 53.202 -19.248 -125.732 1.00 99.82 128 ARG E C 1
ATOM 5818 O O . ARG D 1 128 ? 53.213 -19.876 -126.805 1.00 107.40 128 ARG E O 1
ATOM 5820 N N . GLY D 1 129 ? 52.787 -17.978 -125.644 1.00 101.29 129 GLY E N 1
ATOM 5821 C CA . GLY D 1 129 ? 52.178 -17.327 -126.796 1.00 109.14 129 GLY E CA 1
ATOM 5822 C C . GLY D 1 129 ? 53.033 -17.409 -128.047 1.00 113.65 129 GLY E C 1
ATOM 5823 O O . GLY D 1 129 ? 52.520 -17.603 -129.155 1.00 116.82 129 GLY E O 1
ATOM 5824 N N . ASN D 1 130 ? 54.353 -17.326 -127.883 1.00 108.06 130 ASN E N 1
ATOM 5825 C CA . ASN D 1 130 ? 55.266 -17.225 -129.010 1.00 97.20 130 ASN E CA 1
ATOM 5826 C C . ASN D 1 130 ? 55.698 -18.570 -129.568 1.00 95.99 130 ASN E C 1
ATOM 5827 O O . ASN D 1 130 ? 56.611 -18.604 -130.399 1.00 93.74 130 ASN E O 1
ATOM 5832 N N . GLY D 1 131 ? 55.118 -19.678 -129.107 1.00 92.34 131 GLY E N 1
ATOM 5833 C CA . GLY D 1 131 ? 55.509 -20.921 -129.731 1.00 86.12 131 GLY E CA 1
ATOM 5834 C C . GLY D 1 131 ? 55.131 -20.907 -131.197 1.00 81.76 131 GLY E C 1
ATOM 5835 O O . GLY D 1 131 ? 55.993 -20.951 -132.086 1.00 77.70 131 GLY E O 1
ATOM 5836 N N . TYR D 1 132 ? 53.833 -20.733 -131.447 1.00 83.30 132 TYR E N 1
ATOM 5837 C CA . TYR D 1 132 ? 53.291 -20.917 -132.790 1.00 85.30 132 TYR E CA 1
ATOM 5838 C C . TYR D 1 132 ? 53.796 -19.847 -133.742 1.00 85.36 132 TYR E C 1
ATOM 5839 O O . TYR D 1 132 ? 54.236 -20.157 -134.853 1.00 95.66 132 TYR E O 1
ATOM 5848 N N . LEU D 1 133 ? 53.771 -18.589 -133.307 1.00 82.62 133 LEU E N 1
ATOM 5849 C CA . LEU D 1 133 ? 54.335 -17.501 -134.094 1.00 82.94 133 LEU E CA 1
ATOM 5850 C C . LEU D 1 133 ? 55.741 -17.820 -134.581 1.00 82.00 133 LEU E C 1
ATOM 5851 O O . LEU D 1 133 ? 56.141 -17.374 -135.664 1.00 72.31 133 LEU E O 1
ATOM 5856 N N . ALA D 1 134 ? 56.508 -18.586 -133.800 1.00 89.57 134 ALA E N 1
ATOM 5857 C CA . ALA D 1 134 ? 57.848 -18.957 -134.241 1.00 87.81 134 ALA E CA 1
ATOM 5858 C C . ALA D 1 134 ? 57.776 -19.925 -135.412 1.00 88.68 134 ALA E C 1
ATOM 5859 O O . ALA D 1 134 ? 58.381 -19.686 -136.464 1.00 81.24 134 ALA E O 1
ATOM 5861 N N . THR D 1 135 ? 57.019 -21.019 -135.252 1.00 89.32 135 THR E N 1
ATOM 5862 C CA . THR D 1 135 ? 56.918 -22.002 -136.327 1.00 91.95 135 THR E CA 1
ATOM 5863 C C . THR D 1 135 ? 56.174 -21.432 -137.526 1.00 89.39 135 THR E C 1
ATOM 5864 O O . THR D 1 135 ? 56.635 -21.565 -138.664 1.00 89.60 135 THR E O 1
ATOM 5868 N N . ILE D 1 136 ? 55.017 -20.798 -137.286 1.00 82.99 136 ILE E N 1
ATOM 5869 C CA . ILE D 1 136 ? 54.195 -20.284 -138.379 1.00 75.97 136 ILE E CA 1
ATOM 5870 C C . ILE D 1 136 ? 55.013 -19.401 -139.306 1.00 76.02 136 ILE E C 1
ATOM 5871 O O . ILE D 1 136 ? 54.910 -19.498 -140.532 1.00 85.91 136 ILE E O 1
ATOM 5876 N N . GLY D 1 137 ? 55.835 -18.526 -138.745 1.00 69.04 137 GLY E N 1
ATOM 5877 C CA . GLY D 1 137 ? 56.618 -17.648 -139.593 1.00 70.04 137 GLY E CA 1
ATOM 5878 C C . GLY D 1 137 ? 57.795 -18.342 -140.249 1.00 75.10 137 GLY E C 1
ATOM 5879 O O . GLY D 1 137 ? 58.322 -17.860 -141.255 1.00 79.98 137 GLY E O 1
ATOM 5880 N N . ALA D 1 138 ? 58.259 -19.446 -139.671 1.00 73.90 138 ALA E N 1
ATOM 5881 C CA . ALA D 1 138 ? 59.377 -20.159 -140.276 1.00 84.20 138 ALA E CA 1
ATOM 5882 C C . ALA D 1 138 ? 58.909 -21.112 -141.373 1.00 82.93 138 ALA E C 1
ATOM 5883 O O . ALA D 1 138 ? 59.515 -21.174 -142.449 1.00 81.58 138 ALA E O 1
ATOM 5885 N N . ILE D 1 139 ? 57.818 -21.833 -141.121 1.00 87.23 139 ILE E N 1
ATOM 5886 C CA . ILE D 1 139 ? 57.344 -22.874 -142.027 1.00 94.89 139 ILE E CA 1
ATOM 5887 C C . ILE D 1 139 ? 56.574 -22.296 -143.222 1.00 97.65 139 ILE E C 1
ATOM 5888 O O . ILE D 1 139 ? 56.745 -22.749 -144.362 1.00 102.42 139 ILE E O 1
ATOM 5893 N N . SER D 1 140 ? 55.742 -21.279 -142.993 1.00 87.54 140 SER E N 1
ATOM 5894 C CA . SER D 1 140 ? 54.824 -20.834 -144.033 1.00 81.85 140 SER E CA 1
ATOM 5895 C C . SER D 1 140 ? 55.485 -20.422 -145.354 1.00 87.04 140 SER E C 1
ATOM 5896 O O . SER D 1 140 ? 54.833 -20.604 -146.394 1.00 90.33 140 SER E O 1
ATOM 5899 N N . PRO D 1 141 ? 56.706 -19.869 -145.416 1.00 88.38 141 PRO E N 1
ATOM 5900 C CA . PRO D 1 141 ? 57.274 -19.635 -146.756 1.00 86.80 141 PRO E CA 1
ATOM 5901 C C . PRO D 1 141 ? 57.519 -20.930 -147.516 1.00 84.15 141 PRO E C 1
ATOM 5902 O O . PRO D 1 141 ? 57.222 -21.006 -148.716 1.00 91.50 141 PRO E O 1
ATOM 5906 N N . PHE D 1 142 ? 58.001 -21.973 -146.839 1.00 80.38 142 PHE E N 1
ATOM 5907 C CA . PHE D 1 142 ? 58.251 -23.227 -147.535 1.00 85.73 142 PHE E CA 1
ATOM 5908 C C . PHE D 1 142 ? 56.949 -23.849 -148.044 1.00 81.27 142 PHE E C 1
ATOM 5909 O O . PHE D 1 142 ? 56.896 -24.339 -149.181 1.00 70.22 142 PHE E O 1
ATOM 5917 N N . VAL D 1 143 ? 55.873 -23.797 -147.251 1.00 75.72 143 VAL E N 1
ATOM 5918 C CA . VAL D 1 143 ? 54.562 -24.165 -147.790 1.00 66.97 143 VAL E CA 1
ATOM 5919 C C . VAL D 1 143 ? 54.254 -23.337 -149.024 1.00 68.93 143 VAL E C 1
ATOM 5920 O O . VAL D 1 143 ? 53.831 -23.866 -150.059 1.00 74.76 143 VAL E O 1
ATOM 5924 N N . GLY D 1 144 ? 54.421 -22.012 -148.917 1.00 71.97 144 GLY E N 1
ATOM 5925 C CA . GLY D 1 144 ? 54.254 -21.166 -150.084 1.00 72.05 144 GLY E CA 1
ATOM 5926 C C . GLY D 1 144 ? 55.138 -21.625 -151.222 1.00 69.64 144 GLY E C 1
ATOM 5927 O O . GLY D 1 144 ? 54.687 -21.749 -152.364 1.00 68.44 144 GLY E O 1
ATOM 5928 N N . LEU D 1 145 ? 56.396 -21.944 -150.905 1.00 68.04 145 LEU E N 1
ATOM 5929 C CA . LEU D 1 145 ? 57.301 -22.518 -151.888 1.00 73.10 145 LEU E CA 1
ATOM 5930 C C . LEU D 1 145 ? 56.711 -23.783 -152.490 1.00 70.68 145 LEU E C 1
ATOM 5931 O O . LEU D 1 145 ? 56.695 -23.958 -153.710 1.00 72.14 145 LEU E O 1
ATOM 5936 N N . PHE D 1 146 ? 56.193 -24.666 -151.636 1.00 69.73 146 PHE E N 1
ATOM 5937 C CA . PHE D 1 146 ? 55.590 -25.890 -152.129 1.00 70.58 146 PHE E CA 1
ATOM 5938 C C . PHE D 1 146 ? 54.444 -25.577 -153.073 1.00 77.65 146 PHE E C 1
ATOM 5939 O O . PHE D 1 146 ? 54.263 -26.258 -154.096 1.00 80.35 146 PHE E O 1
ATOM 5947 N N . GLY D 1 147 ? 53.653 -24.556 -152.741 1.00 69.23 147 GLY E N 1
ATOM 5948 C CA . GLY D 1 147 ? 52.556 -24.198 -153.609 1.00 69.50 147 GLY E CA 1
ATOM 5949 C C . GLY D 1 147 ? 53.047 -23.638 -154.925 1.00 76.40 147 GLY E C 1
ATOM 5950 O O . GLY D 1 147 ? 52.396 -23.801 -155.963 1.00 71.77 147 GLY E O 1
ATOM 5951 N N . THR D 1 148 ? 54.195 -22.965 -154.904 1.00 74.90 148 THR E N 1
ATOM 5952 C CA . THR D 1 148 ? 54.730 -22.412 -156.140 1.00 77.32 148 THR E CA 1
ATOM 5953 C C . THR D 1 148 ? 55.296 -23.524 -157.005 1.00 75.67 148 THR E C 1
ATOM 5954 O O . THR D 1 148 ? 54.878 -23.695 -158.151 1.00 83.75 148 THR E O 1
ATOM 5958 N N . VAL D 1 149 ? 56.190 -24.339 -156.439 1.00 83.41 149 VAL E N 1
ATOM 5959 C CA . VAL D 1 149 ? 56.687 -25.527 -157.133 1.00 83.56 149 VAL E CA 1
ATOM 5960 C C . VAL D 1 149 ? 55.530 -26.308 -157.729 1.00 77.08 149 VAL E C 1
ATOM 5961 O O . VAL D 1 149 ? 55.581 -26.748 -158.876 1.00 78.80 149 VAL E O 1
ATOM 5965 N N . TRP D 1 150 ? 54.462 -26.491 -156.956 1.00 78.33 150 TRP E N 1
ATOM 5966 C CA . TRP D 1 150 ? 53.351 -27.278 -157.466 1.00 81.53 150 TRP E CA 1
ATOM 5967 C C . TRP D 1 150 ? 52.699 -26.582 -158.652 1.00 88.47 150 TRP E C 1
ATOM 5968 O O . TRP D 1 150 ? 52.480 -27.200 -159.701 1.00 82.81 150 TRP E O 1
ATOM 5979 N N . GLY D 1 151 ? 52.424 -25.278 -158.519 1.00 93.52 151 GLY E N 1
ATOM 5980 C CA . GLY D 1 151 ? 51.750 -24.551 -159.574 1.00 93.19 151 GLY E CA 1
ATOM 5981 C C . GLY D 1 151 ? 52.493 -24.660 -160.890 1.00 97.29 151 GLY E C 1
ATOM 5982 O O . GLY D 1 151 ? 51.971 -25.211 -161.876 1.00 105.49 151 GLY E O 1
ATOM 5983 N N . ILE D 1 152 ? 53.748 -24.204 -160.884 1.00 82.43 152 ILE E N 1
ATOM 5984 C CA . ILE D 1 152 ? 54.583 -24.299 -162.074 1.00 80.64 152 ILE E CA 1
ATOM 5985 C C . ILE D 1 152 ? 54.676 -25.738 -162.558 1.00 90.11 152 ILE E C 1
ATOM 5986 O O . ILE D 1 152 ? 54.700 -25.998 -163.765 1.00 86.98 152 ILE E O 1
ATOM 5991 N N . MET D 1 153 ? 54.733 -26.701 -161.637 1.00 95.04 153 MET E N 1
ATOM 5992 C CA . MET D 1 153 ? 54.802 -28.085 -162.087 1.00 97.99 153 MET E CA 1
ATOM 5993 C C . MET D 1 153 ? 53.612 -28.397 -162.977 1.00 103.50 153 MET E C 1
ATOM 5994 O O . MET D 1 153 ? 53.775 -28.803 -164.133 1.00 102.73 153 MET E O 1
ATOM 5999 N N . ASN D 1 154 ? 52.404 -28.115 -162.480 1.00 107.85 154 ASN E N 1
ATOM 6000 C CA . ASN D 1 154 ? 51.213 -28.366 -163.273 1.00 107.85 154 ASN E CA 1
ATOM 6001 C C . ASN D 1 154 ? 51.202 -27.504 -164.527 1.00 109.49 154 ASN E C 1
ATOM 6002 O O . ASN D 1 154 ? 50.695 -27.940 -165.574 1.00 113.54 154 ASN E O 1
ATOM 6007 N N . SER D 1 155 ? 51.823 -26.319 -164.466 1.00 101.04 155 SER E N 1
ATOM 6008 C CA . SER D 1 155 ? 51.986 -25.512 -165.672 1.00 93.91 155 SER E CA 1
ATOM 6009 C C . SER D 1 155 ? 52.658 -26.319 -166.765 1.00 97.44 155 SER E C 1
ATOM 6010 O O . SER D 1 155 ? 52.143 -26.416 -167.890 1.00 93.94 155 SER E O 1
ATOM 6013 N N . PHE D 1 156 ? 53.802 -26.941 -166.438 1.00 97.34 156 PHE E N 1
ATOM 6014 C CA . PHE D 1 156 ? 54.515 -27.740 -167.432 1.00 97.85 156 PHE E CA 1
ATOM 6015 C C . PHE D 1 156 ? 53.696 -28.943 -167.882 1.00 90.10 156 PHE E C 1
ATOM 6016 O O . PHE D 1 156 ? 53.790 -29.349 -169.045 1.00 94.42 156 PHE E O 1
ATOM 6024 N N . ILE D 1 157 ? 52.863 -29.497 -166.991 1.00 88.70 157 ILE E N 1
ATOM 6025 C CA . ILE D 1 157 ? 51.999 -30.610 -167.367 1.00 93.42 157 ILE E CA 1
ATOM 6026 C C . ILE D 1 157 ? 51.042 -30.174 -168.469 1.00 99.34 157 ILE E C 1
ATOM 6027 O O . ILE D 1 157 ? 50.638 -30.981 -169.315 1.00 99.16 157 ILE E O 1
ATOM 6032 N N . GLY D 1 158 ? 50.701 -28.885 -168.508 1.00 102.23 158 GLY E N 1
ATOM 6033 C CA . GLY D 1 158 ? 49.883 -28.381 -169.594 1.00 102.88 158 GLY E CA 1
ATOM 6034 C C . GLY D 1 158 ? 50.597 -28.381 -170.927 1.00 101.72 158 GLY E C 1
ATOM 6035 O O . GLY D 1 158 ? 49.979 -28.651 -171.959 1.00 107.77 158 GLY E O 1
ATOM 6036 N N . ILE D 1 159 ? 51.898 -28.073 -170.939 1.00 100.31 159 ILE E N 1
ATOM 6037 C CA . ILE D 1 159 ? 52.639 -28.196 -172.189 1.00 102.65 159 ILE E CA 1
ATOM 6038 C C . ILE D 1 159 ? 52.619 -29.640 -172.679 1.00 106.31 159 ILE E C 1
ATOM 6039 O O . ILE D 1 159 ? 52.724 -29.894 -173.882 1.00 111.73 159 ILE E O 1
ATOM 6044 N N . ALA D 1 160 ? 52.453 -30.595 -171.770 1.00 113.80 160 ALA E N 1
ATOM 6045 C CA . ALA D 1 160 ? 52.147 -31.968 -172.136 1.00 116.15 160 ALA E CA 1
ATOM 6046 C C . ALA D 1 160 ? 50.670 -32.111 -172.521 1.00 132.39 160 ALA E C 1
ATOM 6047 O O . ALA D 1 160 ? 49.828 -31.292 -172.149 1.00 130.86 160 ALA E O 1
ATOM 6049 N N . GLN D 1 161 ? 50.373 -33.122 -173.334 1.00 150.18 161 GLN E N 1
ATOM 6050 C CA . GLN D 1 161 ? 49.005 -33.489 -173.710 1.00 155.49 161 GLN E CA 1
ATOM 6051 C C . GLN D 1 161 ? 48.408 -32.477 -174.677 1.00 159.29 161 GLN E C 1
ATOM 6052 O O . GLN D 1 161 ? 47.448 -32.779 -175.395 1.00 172.61 161 GLN E O 1
ATOM 6054 N N . THR D 1 162 ? 48.983 -31.280 -174.711 1.00 144.75 162 THR E N 1
ATOM 6055 C CA . THR D 1 162 ? 48.757 -30.307 -175.769 1.00 135.27 162 THR E CA 1
ATOM 6056 C C . THR D 1 162 ? 50.145 -29.872 -176.211 1.00 133.55 162 THR E C 1
ATOM 6057 O O . THR D 1 162 ? 50.787 -29.085 -175.511 1.00 135.53 162 THR E O 1
ATOM 6061 N N . GLN D 1 163 ? 50.595 -30.296 -177.391 1.00 132.34 163 GLN E N 1
ATOM 6062 C CA . GLN D 1 163 ? 52.025 -30.181 -177.683 1.00 131.86 163 GLN E CA 1
ATOM 6063 C C . GLN D 1 163 ? 52.227 -28.911 -178.500 1.00 141.72 163 GLN E C 1
ATOM 6064 O O . GLN D 1 163 ? 52.154 -28.913 -179.730 1.00 150.38 163 GLN E O 1
ATOM 6070 N N . THR D 1 164 ? 52.533 -27.832 -177.782 1.00 141.64 164 THR E N 1
ATOM 6071 C CA . THR D 1 164 ? 52.970 -26.518 -178.243 1.00 146.64 164 THR E CA 1
ATOM 6072 C C . THR D 1 164 ? 53.501 -25.798 -177.016 1.00 142.03 164 THR E C 1
ATOM 6073 O O . THR D 1 164 ? 53.063 -26.074 -175.898 1.00 133.27 164 THR E O 1
ATOM 6077 N N . THR D 1 165 ? 54.366 -24.810 -177.230 1.00 152.98 165 THR E N 1
ATOM 6078 C CA . THR D 1 165 ? 54.641 -23.809 -176.200 1.00 157.95 165 THR E CA 1
ATOM 6079 C C . THR D 1 165 ? 54.231 -22.457 -176.769 1.00 173.07 165 THR E C 1
ATOM 6080 O O . THR D 1 165 ? 54.887 -21.934 -177.679 1.00 183.45 165 THR E O 1
ATOM 6084 N N . ASN D 1 166 ? 53.136 -21.906 -176.249 1.00 170.94 166 ASN E N 1
ATOM 6085 C CA . ASN D 1 166 ? 52.740 -20.526 -176.496 1.00 168.39 166 ASN E CA 1
ATOM 6086 C C . ASN D 1 166 ? 52.459 -19.888 -175.139 1.00 155.71 166 ASN E C 1
ATOM 6087 O O . ASN D 1 166 ? 52.572 -20.539 -174.098 1.00 150.34 166 ASN E O 1
ATOM 6092 N N . LEU D 1 167 ? 52.107 -18.607 -175.144 1.00 151.02 167 LEU E N 1
ATOM 6093 C CA . LEU D 1 167 ? 52.415 -17.771 -173.986 1.00 144.96 167 LEU E CA 1
ATOM 6094 C C . LEU D 1 167 ? 51.831 -18.154 -172.602 1.00 136.43 167 LEU E C 1
ATOM 6095 O O . LEU D 1 167 ? 52.655 -18.475 -171.748 1.00 133.89 167 LEU E O 1
ATOM 6100 N N . ALA D 1 168 ? 50.531 -18.121 -172.255 1.00 133.29 168 ALA E N 1
ATOM 6101 C CA . ALA D 1 168 ? 49.200 -18.314 -172.894 1.00 129.75 168 ALA E CA 1
ATOM 6102 C C . ALA D 1 168 ? 48.697 -19.759 -172.910 1.00 133.97 168 ALA E C 1
ATOM 6103 O O . ALA D 1 168 ? 47.485 -19.944 -172.919 1.00 137.04 168 ALA E O 1
ATOM 6105 N N . VAL D 1 169 ? 49.552 -20.785 -172.856 1.00 133.53 169 VAL E N 1
ATOM 6106 C CA . VAL D 1 169 ? 49.136 -22.048 -172.248 1.00 134.39 169 VAL E CA 1
ATOM 6107 C C . VAL D 1 169 ? 49.710 -22.208 -170.849 1.00 132.80 169 VAL E C 1
ATOM 6108 O O . VAL D 1 169 ? 49.176 -23.010 -170.065 1.00 135.36 169 VAL E O 1
ATOM 6112 N N . VAL D 1 170 ? 50.755 -21.442 -170.503 1.00 130.00 170 VAL E N 1
ATOM 6113 C CA . VAL D 1 170 ? 51.407 -21.554 -169.205 1.00 123.78 170 VAL E CA 1
ATOM 6114 C C . VAL D 1 170 ? 50.803 -20.607 -168.162 1.00 129.90 170 VAL E C 1
ATOM 6115 O O . VAL D 1 170 ? 50.947 -20.855 -166.945 1.00 130.50 170 VAL E O 1
ATOM 6119 N N . ALA D 1 171 ? 50.054 -19.593 -168.602 1.00 134.98 171 ALA E N 1
ATOM 6120 C CA . ALA D 1 171 ? 49.633 -18.511 -167.714 1.00 135.81 171 ALA E CA 1
ATOM 6121 C C . ALA D 1 171 ? 48.821 -18.961 -166.505 1.00 135.27 171 ALA E C 1
ATOM 6122 O O . ALA D 1 171 ? 49.071 -18.437 -165.404 1.00 135.36 171 ALA E O 1
ATOM 6124 N N . PRO D 1 172 ? 47.855 -19.884 -166.616 1.00 129.20 172 PRO E N 1
ATOM 6125 C CA . PRO D 1 172 ? 47.110 -20.278 -165.404 1.00 120.18 172 PRO E CA 1
ATOM 6126 C C . PRO D 1 172 ? 47.994 -20.878 -164.333 1.00 122.18 172 PRO E C 1
ATOM 6127 O O . PRO D 1 172 ? 47.934 -20.466 -163.169 1.00 112.34 172 PRO E O 1
ATOM 6131 N N . GLY D 1 173 ? 48.836 -21.838 -164.711 1.00 137.86 173 GLY E N 1
ATOM 6132 C CA . GLY D 1 173 ? 49.691 -22.475 -163.732 1.00 140.80 173 GLY E CA 1
ATOM 6133 C C . GLY D 1 173 ? 50.624 -21.486 -163.075 1.00 142.73 173 GLY E C 1
ATOM 6134 O O . GLY D 1 173 ? 50.837 -21.528 -161.855 1.00 143.46 173 GLY E O 1
ATOM 6135 N N . ILE D 1 174 ? 51.175 -20.556 -163.862 1.00 122.99 174 ILE E N 1
ATOM 6136 C CA . ILE D 1 174 ? 52.112 -19.654 -163.200 1.00 108.22 174 ILE E CA 1
ATOM 6137 C C . ILE D 1 174 ? 51.374 -18.620 -162.337 1.00 99.65 174 ILE E C 1
ATOM 6138 O O . ILE D 1 174 ? 51.880 -18.214 -161.281 1.00 99.80 174 ILE E O 1
ATOM 6143 N N . ALA D 1 175 ? 50.157 -18.218 -162.721 1.00 90.09 175 ALA E N 1
ATOM 6144 C CA . ALA D 1 175 ? 49.376 -17.350 -161.842 1.00 87.27 175 ALA E CA 1
ATOM 6145 C C . ALA D 1 175 ? 49.029 -18.062 -160.533 1.00 89.26 175 ALA E C 1
ATOM 6146 O O . ALA D 1 175 ? 48.988 -17.438 -159.464 1.00 78.51 175 ALA E O 1
ATOM 6148 N N . GLU D 1 176 ? 48.791 -19.373 -160.607 1.00 97.88 176 GLU E N 1
ATOM 6149 C CA . GLU D 1 176 ? 48.597 -20.208 -159.425 1.00 100.11 176 GLU E CA 1
ATOM 6150 C C . GLU D 1 176 ? 49.817 -20.148 -158.523 1.00 93.98 176 GLU E C 1
ATOM 6151 O O . GLU D 1 176 ? 49.730 -19.787 -157.337 1.00 93.70 176 GLU E O 1
ATOM 6157 N N . ALA D 1 177 ? 50.974 -20.501 -159.083 1.00 89.02 177 ALA E N 1
ATOM 6158 C CA . ALA D 1 177 ? 52.204 -20.501 -158.300 1.00 89.45 177 ALA E CA 1
ATOM 6159 C C . ALA D 1 177 ? 52.419 -19.160 -157.616 1.00 84.31 177 ALA E C 1
ATOM 6160 O O . ALA D 1 177 ? 52.702 -19.088 -156.407 1.00 86.00 177 ALA E O 1
ATOM 6162 N N . LEU D 1 178 ? 52.272 -18.080 -158.385 1.00 79.95 178 LEU E N 1
ATOM 6163 C CA . LEU D 1 178 ? 52.480 -16.748 -157.840 1.00 83.29 178 LEU E CA 1
ATOM 6164 C C . LEU D 1 178 ? 51.538 -16.465 -156.678 1.00 83.71 178 LEU E C 1
ATOM 6165 O O . LEU D 1 178 ? 51.965 -15.928 -155.648 1.00 83.66 178 LEU E O 1
ATOM 6170 N N . LEU D 1 179 ? 50.256 -16.827 -156.818 1.00 77.86 179 LEU E N 1
ATOM 6171 C CA . LEU D 1 179 ? 49.332 -16.674 -155.700 1.00 71.54 179 LEU E CA 1
ATOM 6172 C C . LEU D 1 179 ? 49.860 -17.372 -154.459 1.00 74.70 179 LEU E C 1
ATOM 6173 O O . LEU D 1 179 ? 49.813 -16.818 -153.348 1.00 78.05 179 LEU E O 1
ATOM 6178 N N . ALA D 1 180 ? 50.372 -18.589 -154.631 1.00 74.20 180 ALA E N 1
ATOM 6179 C CA . ALA D 1 180 ? 50.864 -19.333 -153.483 1.00 66.77 180 ALA E CA 1
ATOM 6180 C C . ALA D 1 180 ? 52.011 -18.587 -152.802 1.00 68.28 180 ALA E C 1
ATOM 6181 O O . ALA D 1 180 ? 52.039 -18.445 -151.574 1.00 62.11 180 ALA E O 1
ATOM 6183 N N . THR D 1 181 ? 52.954 -18.076 -153.592 1.00 72.52 181 THR E N 1
ATOM 6184 C CA . THR D 1 181 ? 54.035 -17.274 -153.029 1.00 64.70 181 THR E CA 1
ATOM 6185 C C . THR D 1 181 ? 53.501 -16.066 -152.255 1.00 76.62 181 THR E C 1
ATOM 6186 O O . THR D 1 181 ? 53.895 -15.821 -151.107 1.00 81.31 181 THR E O 1
ATOM 6190 N N . ALA D 1 182 ? 52.610 -15.293 -152.880 1.00 76.89 182 ALA E N 1
ATOM 6191 C CA . ALA D 1 182 ? 52.113 -14.060 -152.273 1.00 77.42 182 ALA E CA 1
ATOM 6192 C C . ALA D 1 182 ? 51.467 -14.332 -150.918 1.00 72.06 182 ALA E C 1
ATOM 6193 O O . ALA D 1 182 ? 51.766 -13.657 -149.926 1.00 82.15 182 ALA E O 1
ATOM 6195 N N . ILE D 1 183 ? 50.589 -15.333 -150.857 1.00 68.45 183 ILE E N 1
ATOM 6196 C CA . ILE D 1 183 ? 49.969 -15.712 -149.593 1.00 65.57 183 ILE E CA 1
ATOM 6197 C C . ILE D 1 183 ? 51.017 -16.230 -148.621 1.00 68.95 183 ILE E C 1
ATOM 6198 O O . ILE D 1 183 ? 50.918 -16.014 -147.406 1.00 66.82 183 ILE E O 1
ATOM 6203 N N . GLY D 1 184 ? 52.042 -16.909 -149.135 1.00 69.70 184 GLY E N 1
ATOM 6204 C CA . GLY D 1 184 ? 53.113 -17.371 -148.273 1.00 57.02 184 GLY E CA 1
ATOM 6205 C C . GLY D 1 184 ? 53.821 -16.235 -147.557 1.00 58.05 184 GLY E C 1
ATOM 6206 O O . GLY D 1 184 ? 54.178 -16.357 -146.387 1.00 65.19 184 GLY E O 1
ATOM 6207 N N . LEU D 1 185 ? 54.041 -15.120 -148.251 1.00 60.91 185 LEU E N 1
ATOM 6208 C CA . LEU D 1 185 ? 54.657 -13.965 -147.606 1.00 60.33 185 LEU E CA 1
ATOM 6209 C C . LEU D 1 185 ? 53.680 -13.262 -146.671 1.00 60.92 185 LEU E C 1
ATOM 6210 O O . LEU D 1 185 ? 54.079 -12.774 -145.617 1.00 61.46 185 LEU E O 1
ATOM 6215 N N . VAL D 1 186 ? 52.396 -13.203 -147.034 1.00 73.15 186 VAL E N 1
ATOM 6216 C CA . VAL D 1 186 ? 51.419 -12.546 -146.164 1.00 67.29 186 VAL E CA 1
ATOM 6217 C C . VAL D 1 186 ? 51.206 -13.340 -144.881 1.00 64.82 186 VAL E C 1
ATOM 6218 O O . VAL D 1 186 ? 50.839 -12.776 -143.848 1.00 72.19 186 VAL E O 1
ATOM 6222 N N . ALA D 1 187 ? 51.389 -14.653 -144.920 1.00 61.89 187 ALA E N 1
ATOM 6223 C CA . ALA D 1 187 ? 51.356 -15.422 -143.683 1.00 69.35 187 ALA E CA 1
ATOM 6224 C C . ALA D 1 187 ? 52.703 -15.409 -142.968 1.00 78.08 187 ALA E C 1
ATOM 6225 O O . ALA D 1 187 ? 52.763 -15.478 -141.732 1.00 77.67 187 ALA E O 1
ATOM 6227 N N . ALA D 1 188 ? 53.783 -15.322 -143.733 1.00 77.21 188 ALA E N 1
ATOM 6228 C CA . ALA D 1 188 ? 55.105 -15.492 -143.168 1.00 71.85 188 ALA E CA 1
ATOM 6229 C C . ALA D 1 188 ? 55.508 -14.271 -142.372 1.00 76.09 188 ALA E C 1
ATOM 6230 O O . ALA D 1 188 ? 55.763 -14.358 -141.167 1.00 88.62 188 ALA E O 1
ATOM 6232 N N . ILE D 1 189 ? 55.620 -13.129 -143.033 1.00 69.30 189 ILE E N 1
ATOM 6233 C CA . ILE D 1 189 ? 56.391 -12.068 -142.399 1.00 79.03 189 ILE E CA 1
ATOM 6234 C C . ILE D 1 189 ? 55.688 -11.506 -141.161 1.00 82.49 189 ILE E C 1
ATOM 6235 O O . ILE D 1 189 ? 56.378 -11.209 -140.169 1.00 81.05 189 ILE E O 1
ATOM 6240 N N . PRO D 1 190 ? 54.352 -11.348 -141.127 1.00 75.77 190 PRO E N 1
ATOM 6241 C CA . PRO D 1 190 ? 53.755 -10.792 -139.902 1.00 68.81 190 PRO E CA 1
ATOM 6242 C C . PRO D 1 190 ? 53.942 -11.680 -138.686 1.00 68.28 190 PRO E C 1
ATOM 6243 O O . PRO D 1 190 ? 54.180 -11.161 -137.591 1.00 70.57 190 PRO E O 1
ATOM 6247 N N . ALA D 1 191 ? 53.861 -13.002 -138.834 1.00 72.32 191 ALA E N 1
ATOM 6248 C CA . ALA D 1 191 ? 54.147 -13.871 -137.693 1.00 70.39 191 ALA E CA 1
ATOM 6249 C C . ALA D 1 191 ? 55.584 -13.693 -137.226 1.00 75.31 191 ALA E C 1
ATOM 6250 O O . ALA D 1 191 ? 55.867 -13.725 -136.025 1.00 75.77 191 ALA E O 1
ATOM 6252 N N . VAL D 1 192 ? 56.504 -13.485 -138.162 1.00 78.71 192 VAL E N 1
ATOM 6253 C CA . VAL D 1 192 ? 57.904 -13.306 -137.796 1.00 74.76 192 VAL E CA 1
ATOM 6254 C C . VAL D 1 192 ? 58.082 -12.040 -136.968 1.00 76.63 192 VAL E C 1
ATOM 6255 O O . VAL D 1 192 ? 58.662 -12.063 -135.870 1.00 78.07 192 VAL E O 1
ATOM 6259 N N . VAL D 1 193 ? 57.582 -10.911 -137.473 1.00 73.87 193 VAL E N 1
ATOM 6260 C CA . VAL D 1 193 ? 57.824 -9.680 -136.737 1.00 73.65 193 VAL E CA 1
ATOM 6261 C C . VAL D 1 193 ? 57.078 -9.690 -135.409 1.00 80.01 193 VAL E C 1
ATOM 6262 O O . VAL D 1 193 ? 57.660 -9.376 -134.368 1.00 92.29 193 VAL E O 1
ATOM 6266 N N . ILE D 1 194 ? 55.807 -10.098 -135.402 1.00 71.66 194 ILE E N 1
ATOM 6267 C CA . ILE D 1 194 ? 55.089 -10.144 -134.136 1.00 67.67 194 ILE E CA 1
ATOM 6268 C C . ILE D 1 194 ? 55.779 -11.095 -133.170 1.00 76.92 194 ILE E C 1
ATOM 6269 O O . ILE D 1 194 ? 55.779 -10.868 -131.956 1.00 85.10 194 ILE E O 1
ATOM 6274 N N . TYR D 1 195 ? 56.410 -12.147 -133.685 1.00 78.43 195 TYR E N 1
ATOM 6275 C CA . TYR D 1 195 ? 57.216 -12.989 -132.817 1.00 78.12 195 TYR E CA 1
ATOM 6276 C C . TYR D 1 195 ? 58.355 -12.201 -132.188 1.00 78.50 195 TYR E C 1
ATOM 6277 O O . TYR D 1 195 ? 58.671 -12.387 -131.005 1.00 77.27 195 TYR E O 1
ATOM 6286 N N . ASN D 1 196 ? 59.002 -11.333 -132.962 1.00 75.51 196 ASN E N 1
ATOM 6287 C CA . ASN D 1 196 ? 60.137 -10.608 -132.402 1.00 82.49 196 ASN E CA 1
ATOM 6288 C C . ASN D 1 196 ? 59.684 -9.549 -131.401 1.00 87.92 196 ASN E C 1
ATOM 6289 O O . ASN D 1 196 ? 60.232 -9.448 -130.290 1.00 96.80 196 ASN E O 1
ATOM 6294 N N . VAL D 1 197 ? 58.678 -8.757 -131.776 1.00 78.98 197 VAL E N 1
ATOM 6295 C CA . VAL D 1 197 ? 58.085 -7.801 -130.845 1.00 72.55 197 VAL E CA 1
ATOM 6296 C C . VAL D 1 197 ? 57.731 -8.491 -129.536 1.00 78.03 197 VAL E C 1
ATOM 6297 O O . VAL D 1 197 ? 58.184 -8.086 -128.458 1.00 83.11 197 VAL E O 1
ATOM 6301 N N . PHE D 1 198 ? 56.938 -9.567 -129.617 1.00 69.82 198 PHE E N 1
ATOM 6302 C CA . PHE D 1 198 ? 56.505 -10.259 -128.406 1.00 62.10 198 PHE E CA 1
ATOM 6303 C C . PHE D 1 198 ? 57.691 -10.756 -127.584 1.00 69.69 198 PHE E C 1
ATOM 6304 O O . PHE D 1 198 ? 57.676 -10.661 -126.354 1.00 69.46 198 PHE E O 1
ATOM 6312 N N . ALA D 1 199 ? 58.718 -11.310 -128.237 1.00 71.82 199 ALA E N 1
ATOM 6313 C CA . ALA D 1 199 ? 59.868 -11.788 -127.475 1.00 66.08 199 ALA E CA 1
ATOM 6314 C C . ALA D 1 199 ? 60.525 -10.648 -126.699 1.00 74.50 199 ALA E C 1
ATOM 6315 O O . ALA D 1 199 ? 60.872 -10.814 -125.521 1.00 80.12 199 ALA E O 1
ATOM 6317 N N . ARG D 1 200 ? 60.676 -9.473 -127.325 1.00 68.36 200 ARG E N 1
ATOM 6318 C CA . ARG D 1 200 ? 61.309 -8.358 -126.617 1.00 67.30 200 ARG E CA 1
ATOM 6319 C C . ARG D 1 200 ? 60.426 -7.824 -125.483 1.00 67.09 200 ARG E C 1
ATOM 6320 O O . ARG D 1 200 ? 60.926 -7.499 -124.398 1.00 64.80 200 ARG E O 1
ATOM 6328 N N . GLN D 1 201 ? 59.113 -7.734 -125.699 1.00 63.96 201 GLN E N 1
ATOM 6329 C CA . GLN D 1 201 ? 58.234 -7.350 -124.601 1.00 61.15 201 GLN E CA 1
ATOM 6330 C C . GLN D 1 201 ? 58.329 -8.346 -123.451 1.00 70.51 201 GLN E C 1
ATOM 6331 O O . GLN D 1 201 ? 58.307 -7.950 -122.281 1.00 78.94 201 GLN E O 1
ATOM 6337 N N . ILE D 1 202 ? 58.469 -9.640 -123.764 1.00 73.33 202 ILE E N 1
ATOM 6338 C CA . ILE D 1 202 ? 58.596 -10.666 -122.726 1.00 69.12 202 ILE E CA 1
ATOM 6339 C C . ILE D 1 202 ? 59.888 -10.485 -121.942 1.00 77.28 202 ILE E C 1
ATOM 6340 O O . ILE D 1 202 ? 59.899 -10.574 -120.711 1.00 80.11 202 ILE E O 1
ATOM 6345 N N . GLY D 1 203 ? 60.996 -10.236 -122.641 1.00 79.14 203 GLY E N 1
ATOM 6346 C CA . GLY D 1 203 ? 62.255 -10.006 -121.950 1.00 75.79 203 GLY E CA 1
ATOM 6347 C C . GLY D 1 203 ? 62.228 -8.773 -121.062 1.00 78.66 203 GLY E C 1
ATOM 6348 O O . GLY D 1 203 ? 62.851 -8.747 -119.991 1.00 89.27 203 GLY E O 1
ATOM 6349 N N . GLY D 1 204 ? 61.513 -7.729 -121.487 1.00 71.23 204 GLY E N 1
ATOM 6350 C CA . GLY D 1 204 ? 61.421 -6.547 -120.647 1.00 64.72 204 GLY E CA 1
ATOM 6351 C C . GLY D 1 204 ? 60.480 -6.727 -119.474 1.00 69.92 204 GLY E C 1
ATOM 6352 O O . GLY D 1 204 ? 60.654 -6.097 -118.422 1.00 70.53 204 GLY E O 1
ATOM 6353 N N . PHE D 1 205 ? 59.467 -7.582 -119.631 1.00 70.67 205 PHE E N 1
ATOM 6354 C CA . PHE D 1 205 ? 58.587 -7.882 -118.506 1.00 69.49 205 PHE E CA 1
ATOM 6355 C C . PHE D 1 205 ? 59.309 -8.730 -117.473 1.00 69.29 205 PHE E C 1
ATOM 6356 O O . PHE D 1 205 ? 59.236 -8.453 -116.273 1.00 71.51 205 PHE E O 1
ATOM 6364 N N . LYS D 1 206 ? 59.983 -9.789 -117.927 1.00 61.39 206 LYS E N 1
ATOM 6365 C CA . LYS D 1 206 ? 60.870 -10.561 -117.068 1.00 54.17 206 LYS E CA 1
ATOM 6366 C C . LYS D 1 206 ? 61.849 -9.649 -116.327 1.00 58.61 206 LYS E C 1
ATOM 6367 O O . LYS D 1 206 ? 62.125 -9.845 -115.136 1.00 61.70 206 LYS E O 1
ATOM 6373 N N . ALA D 1 207 ? 62.389 -8.645 -117.015 1.00 51.46 207 ALA E N 1
ATOM 6374 C CA . ALA D 1 207 ? 63.331 -7.745 -116.357 1.00 61.26 207 ALA E CA 1
ATOM 6375 C C . ALA D 1 207 ? 62.658 -6.953 -115.232 1.00 64.18 207 ALA E C 1
ATOM 6376 O O . ALA D 1 207 ? 63.183 -6.873 -114.113 1.00 65.54 207 ALA E O 1
ATOM 6378 N N . MET D 1 208 ? 61.490 -6.372 -115.513 1.00 58.63 208 MET E N 1
ATOM 6379 C CA . MET D 1 208 ? 60.713 -5.666 -114.495 1.00 54.88 208 MET E CA 1
ATOM 6380 C C . MET D 1 208 ? 60.394 -6.553 -113.283 1.00 63.59 208 MET E C 1
ATOM 6381 O O . MET D 1 208 ? 60.618 -6.161 -112.126 1.00 74.85 208 MET E O 1
ATOM 6386 N N . LEU D 1 209 ? 59.862 -7.758 -113.537 1.00 59.68 209 LEU E N 1
ATOM 6387 C CA . LEU D 1 209 ? 59.604 -8.731 -112.474 1.00 54.52 209 LEU E CA 1
ATOM 6388 C C . LEU D 1 209 ? 60.866 -9.037 -111.673 1.00 57.11 209 LEU E C 1
ATOM 6389 O O . LEU D 1 209 ? 60.818 -9.197 -110.447 1.00 53.53 209 LEU E O 1
ATOM 6394 N N . GLY D 1 210 ? 62.002 -9.150 -112.356 1.00 55.26 210 GLY E N 1
ATOM 6395 C CA . GLY D 1 210 ? 63.237 -9.412 -111.659 1.00 42.25 210 GLY E CA 1
ATOM 6396 C C . GLY D 1 210 ? 63.666 -8.246 -110.798 1.00 56.17 210 GLY E C 1
ATOM 6397 O O . GLY D 1 210 ? 64.345 -8.437 -109.786 1.00 57.97 210 GLY E O 1
ATOM 6398 N N . ASP D 1 211 ? 63.287 -7.028 -111.186 1.00 61.58 211 ASP E N 1
ATOM 6399 C CA . ASP D 1 211 ? 63.586 -5.864 -110.356 1.00 57.80 211 ASP E CA 1
ATOM 6400 C C . ASP D 1 211 ? 62.765 -5.895 -109.079 1.00 55.58 211 ASP E C 1
ATOM 6401 O O . ASP D 1 211 ? 63.296 -5.669 -107.986 1.00 67.26 211 ASP E O 1
ATOM 6406 N N . VAL D 1 212 ? 61.467 -6.191 -109.192 1.00 39.97 212 VAL E N 1
ATOM 6407 C CA . VAL D 1 212 ? 60.648 -6.322 -107.991 1.00 35.61 212 VAL E CA 1
ATOM 6408 C C . VAL D 1 212 ? 61.208 -7.412 -107.069 1.00 54.02 212 VAL E C 1
ATOM 6409 O O . VAL D 1 212 ? 61.409 -7.204 -105.859 1.00 54.76 212 VAL E O 1
ATOM 6413 N N . ALA D 1 213 ? 61.470 -8.595 -107.629 1.00 55.98 213 ALA E N 1
ATOM 6414 C CA . ALA D 1 213 ? 62.020 -9.671 -106.821 1.00 51.70 213 ALA E CA 1
ATOM 6415 C C . ALA D 1 213 ? 63.328 -9.248 -106.170 1.00 56.80 213 ALA E C 1
ATOM 6416 O O . ALA D 1 213 ? 63.595 -9.567 -105.001 1.00 62.82 213 ALA E O 1
ATOM 6418 N N . ALA D 1 214 ? 64.158 -8.521 -106.909 1.00 49.52 214 ALA E N 1
ATOM 6419 C CA . ALA D 1 214 ? 65.422 -8.092 -106.326 1.00 48.05 214 ALA E CA 1
ATOM 6420 C C . ALA D 1 214 ? 65.189 -7.137 -105.158 1.00 47.67 214 ALA E C 1
ATOM 6421 O O . ALA D 1 214 ? 65.937 -7.169 -104.175 1.00 52.18 214 ALA E O 1
ATOM 6423 N N . GLN D 1 215 ? 64.139 -6.317 -105.230 1.00 42.90 215 GLN E N 1
ATOM 6424 C CA . GLN D 1 215 ? 63.793 -5.462 -104.103 1.00 50.84 215 GLN E CA 1
ATOM 6425 C C . GLN D 1 215 ? 63.413 -6.289 -102.883 1.00 58.28 215 GLN E C 1
ATOM 6426 O O . GLN D 1 215 ? 63.871 -6.009 -101.766 1.00 65.03 215 GLN E O 1
ATOM 6432 N N . VAL D 1 216 ? 62.603 -7.339 -103.083 1.00 50.23 216 VAL E N 1
ATOM 6433 C CA . VAL D 1 216 ? 62.261 -8.230 -101.970 1.00 47.78 216 VAL E CA 1
ATOM 6434 C C . VAL D 1 216 ? 63.512 -8.872 -101.363 1.00 56.81 216 VAL E C 1
ATOM 6435 O O . VAL D 1 216 ? 63.660 -8.931 -100.135 1.00 62.95 216 VAL E O 1
ATOM 6439 N N . LEU D 1 217 ? 64.432 -9.360 -102.204 1.00 49.41 217 LEU E N 1
ATOM 6440 C CA . LEU D 1 217 ? 65.661 -9.961 -101.681 1.00 42.07 217 LEU E CA 1
ATOM 6441 C C . LEU D 1 217 ? 66.514 -8.958 -100.911 1.00 43.85 217 LEU E C 1
ATOM 6442 O O . LEU D 1 217 ? 67.048 -9.275 -99.842 1.00 47.11 217 LEU E O 1
ATOM 6447 N N . LEU D 1 218 ? 66.705 -7.766 -101.470 1.00 43.28 218 LEU E N 1
ATOM 6448 C CA . LEU D 1 218 ? 67.481 -6.759 -100.775 1.00 38.41 218 LEU E CA 1
ATOM 6449 C C . LEU D 1 218 ? 66.888 -6.485 -99.410 1.00 42.61 218 LEU E C 1
ATOM 6450 O O . LEU D 1 218 ? 67.601 -6.499 -98.400 1.00 53.53 218 LEU E O 1
ATOM 6455 N N . LEU D 1 219 ? 65.574 -6.302 -99.361 1.00 37.64 219 LEU E N 1
ATOM 6456 C CA . LEU D 1 219 ? 64.899 -6.043 -98.099 1.00 42.68 219 LEU E CA 1
ATOM 6457 C C . LEU D 1 219 ? 65.121 -7.183 -97.105 1.00 49.48 219 LEU E C 1
ATOM 6458 O O . LEU D 1 219 ? 65.527 -6.951 -95.954 1.00 52.68 219 LEU E O 1
ATOM 6463 N N . GLN D 1 220 ? 64.915 -8.427 -97.540 1.00 48.26 220 GLN E N 1
ATOM 6464 C CA . GLN D 1 220 ? 65.190 -9.553 -96.652 1.00 48.54 220 GLN E CA 1
ATOM 6465 C C . GLN D 1 220 ? 66.617 -9.515 -96.118 1.00 49.61 220 GLN E C 1
ATOM 6466 O O . GLN D 1 220 ? 66.840 -9.508 -94.899 1.00 52.07 220 GLN E O 1
ATOM 6472 N N . SER D 1 221 ? 67.597 -9.489 -97.033 1.00 45.35 221 SER E N 1
ATOM 6473 C CA . SER D 1 221 ? 69.003 -9.606 -96.650 1.00 41.68 221 SER E CA 1
ATOM 6474 C C . SER D 1 221 ? 69.369 -8.530 -95.645 1.00 50.73 221 SER E C 1
ATOM 6475 O O . SER D 1 221 ? 69.948 -8.809 -94.577 1.00 58.16 221 SER E O 1
ATOM 6478 N N . ARG D 1 222 ? 68.995 -7.285 -95.960 1.00 49.67 222 ARG E N 1
ATOM 6479 C CA . ARG D 1 222 ? 69.377 -6.176 -95.097 1.00 50.30 222 ARG E CA 1
ATOM 6480 C C . ARG D 1 222 ? 68.717 -6.308 -93.734 1.00 54.16 222 ARG E C 1
ATOM 6481 O O . ARG D 1 222 ? 69.387 -6.152 -92.710 1.00 54.17 222 ARG E O 1
ATOM 6489 N N . ASP D 1 223 ? 67.435 -6.710 -93.705 1.00 55.59 223 ASP E N 1
ATOM 6490 C CA . ASP D 1 223 ? 66.694 -6.787 -92.444 1.00 58.24 223 ASP E CA 1
ATOM 6491 C C . ASP D 1 223 ? 67.197 -7.913 -91.541 1.00 56.96 223 ASP E C 1
ATOM 6492 O O . ASP D 1 223 ? 67.299 -7.733 -90.323 1.00 57.56 223 ASP E O 1
ATOM 6497 N N . LEU D 1 224 ? 67.538 -9.071 -92.108 1.00 57.69 224 LEU E N 1
ATOM 6498 C CA . LEU D 1 224 ? 68.184 -10.116 -91.314 1.00 41.86 224 LEU E CA 1
ATOM 6499 C C . LEU D 1 224 ? 69.487 -9.611 -90.710 1.00 50.83 224 LEU E C 1
ATOM 6500 O O . LEU D 1 224 ? 69.784 -9.869 -89.537 1.00 57.18 224 LEU E O 1
ATOM 6505 N N . ASP D 1 225 ? 70.297 -8.913 -91.514 1.00 42.08 225 ASP E N 1
ATOM 6506 C CA . ASP D 1 225 ? 71.571 -8.424 -91.005 1.00 42.96 225 ASP E CA 1
ATOM 6507 C C . ASP D 1 225 ? 71.359 -7.450 -89.850 1.00 58.24 225 ASP E C 1
ATOM 6508 O O . ASP D 1 225 ? 72.128 -7.458 -88.870 1.00 54.64 225 ASP E O 1
ATOM 6513 N N . LEU D 1 226 ? 70.299 -6.619 -89.926 1.00 44.12 226 LEU E N 1
ATOM 6514 C CA . LEU D 1 226 ? 70.113 -5.627 -88.873 1.00 49.34 226 LEU E CA 1
ATOM 6515 C C . LEU D 1 226 ? 69.494 -6.252 -87.615 1.00 55.27 226 LEU E C 1
ATOM 6516 O O . LEU D 1 226 ? 69.861 -5.875 -86.501 1.00 65.22 226 LEU E O 1
ATOM 6521 N N . GLU D 1 227 ? 68.589 -7.226 -87.764 1.00 56.43 227 GLU E N 1
ATOM 6522 C CA . GLU D 1 227 ? 68.107 -7.968 -86.602 1.00 58.67 227 GLU E CA 1
ATOM 6523 C C . GLU D 1 227 ? 69.245 -8.722 -85.936 1.00 64.69 227 GLU E C 1
ATOM 6524 O O . GLU D 1 227 ? 69.280 -8.855 -84.707 1.00 70.74 227 GLU E O 1
ATOM 6530 N N . ALA D 1 228 ? 70.183 -9.237 -86.730 1.00 65.15 228 ALA E N 1
ATOM 6531 C CA . ALA D 1 228 ? 71.256 -10.024 -86.136 1.00 56.43 228 ALA E CA 1
ATOM 6532 C C . ALA D 1 228 ? 72.264 -9.137 -85.440 1.00 63.60 228 ALA E C 1
ATOM 6533 O O . ALA D 1 228 ? 72.913 -9.580 -84.488 1.00 75.00 228 ALA E O 1
ATOM 6535 N N . SER D 1 229 ? 72.434 -7.901 -85.912 1.00 72.41 229 SER E N 1
ATOM 6536 C CA . SER D 1 229 ? 73.368 -6.995 -85.251 1.00 76.77 229 SER E CA 1
ATOM 6537 C C . SER D 1 229 ? 72.780 -6.425 -83.974 1.00 87.66 229 SER E C 1
ATOM 6538 O O . SER D 1 229 ? 73.511 -6.226 -82.997 1.00 92.86 229 SER E O 1
ATOM 6541 N N . ALA D 1 230 ? 71.468 -6.162 -83.962 1.00 89.43 230 ALA E N 1
ATOM 6542 C CA . ALA D 1 230 ? 70.834 -5.668 -82.744 1.00 88.16 230 ALA E CA 1
ATOM 6543 C C . ALA D 1 230 ? 70.781 -6.739 -81.659 1.00 94.45 230 ALA E C 1
ATOM 6544 O O . ALA D 1 230 ? 70.921 -6.425 -80.471 1.00 94.44 230 ALA E O 1
ATOM 6546 N N . ALA D 1 231 ? 70.578 -8.000 -82.048 1.00 99.22 231 ALA E N 1
ATOM 6547 C CA . ALA D 1 231 ? 70.568 -9.111 -81.105 1.00 94.25 231 ALA E CA 1
ATOM 6548 C C . ALA D 1 231 ? 71.964 -9.450 -80.594 1.00 107.24 231 ALA E C 1
ATOM 6549 O O . ALA D 1 231 ? 72.088 -10.175 -79.601 1.00 107.15 231 ALA E O 1
ATOM 6551 N N . ALA D 1 232 ? 73.012 -8.950 -81.255 1.00 121.19 232 ALA E N 1
ATOM 6552 C CA . ALA D 1 232 ? 74.404 -9.176 -80.866 1.00 126.87 232 ALA E CA 1
ATOM 6553 C C . ALA D 1 232 ? 74.943 -8.027 -80.021 1.00 135.75 232 ALA E C 1
ATOM 6554 O O . ALA D 1 232 ? 75.353 -8.229 -78.873 1.00 141.21 232 ALA E O 1
ATOM 6556 N N . HIS D 1 233 ? 74.957 -6.815 -80.585 1.00 137.86 233 HIS E N 1
ATOM 6557 C CA . HIS D 1 233 ? 75.484 -5.623 -79.926 1.00 136.09 233 HIS E CA 1
ATOM 6558 C C . HIS D 1 233 ? 74.339 -4.640 -79.696 1.00 140.94 233 HIS E C 1
ATOM 6559 O O . HIS D 1 233 ? 74.201 -3.652 -80.436 1.00 133.45 233 HIS E O 1
ATOM 6561 N N . PRO D 1 234 ? 73.496 -4.871 -78.661 1.00 153.46 234 PRO E N 1
ATOM 6562 C CA . PRO D 1 234 ? 72.389 -3.974 -78.302 1.00 159.58 234 PRO E CA 1
ATOM 6563 C C . PRO D 1 234 ? 72.848 -2.745 -77.514 1.00 164.08 234 PRO E C 1
ATOM 6564 O O . PRO D 1 234 ? 72.813 -2.775 -76.279 1.00 164.95 234 PRO E O 1
ATOM 6568 N N . VAL E 1 12 ? -2.021 -30.277 -108.521 1.00 170.02 12 VAL F N 1
ATOM 6569 C CA . VAL E 1 12 ? -1.090 -29.310 -107.953 1.00 163.68 12 VAL F CA 1
ATOM 6570 C C . VAL E 1 12 ? -0.510 -28.424 -109.051 1.00 164.02 12 VAL F C 1
ATOM 6571 O O . VAL E 1 12 ? 0.367 -27.603 -108.795 1.00 157.52 12 VAL F O 1
ATOM 6573 N N . TRP E 1 13 ? -1.006 -28.597 -110.282 1.00 172.18 13 TRP F N 1
ATOM 6574 C CA . TRP E 1 13 ? -0.477 -27.875 -111.431 1.00 180.11 13 TRP F CA 1
ATOM 6575 C C . TRP E 1 13 ? -1.339 -26.666 -111.771 1.00 193.97 13 TRP F C 1
ATOM 6576 O O . TRP E 1 13 ? -0.897 -25.521 -111.622 1.00 186.71 13 TRP F O 1
ATOM 6578 N N . GLY E 1 14 ? -2.562 -26.903 -112.250 1.00 217.67 14 GLY F N 1
ATOM 6579 C CA . GLY E 1 14 ? -3.486 -25.800 -112.438 1.00 220.10 14 GLY F CA 1
ATOM 6580 C C . GLY E 1 14 ? -3.769 -25.070 -111.142 1.00 215.76 14 GLY F C 1
ATOM 6581 O O . GLY E 1 14 ? -3.971 -23.852 -111.142 1.00 218.52 14 GLY F O 1
ATOM 6582 N N . MET E 1 15 ? -3.740 -25.797 -110.020 1.00 204.09 15 MET F N 1
ATOM 6583 C CA . MET E 1 15 ? -4.029 -25.258 -108.697 1.00 190.64 15 MET F CA 1
ATOM 6584 C C . MET E 1 15 ? -3.191 -24.020 -108.407 1.00 179.96 15 MET F C 1
ATOM 6585 O O . MET E 1 15 ? -3.713 -22.898 -108.421 1.00 181.11 15 MET F O 1
ATOM 6587 N N . TYR E 1 16 ? -1.883 -24.209 -108.196 1.00 169.98 16 TYR F N 1
ATOM 6588 C CA . TYR E 1 16 ? -0.979 -23.090 -107.951 1.00 158.38 16 TYR F CA 1
ATOM 6589 C C . TYR E 1 16 ? -0.962 -22.087 -109.100 1.00 164.47 16 TYR F C 1
ATOM 6590 O O . TYR E 1 16 ? -0.411 -20.992 -108.938 1.00 163.71 16 TYR F O 1
ATOM 6592 N N . GLN E 1 17 ? -1.540 -22.432 -110.254 1.00 168.30 17 GLN F N 1
ATOM 6593 C CA . GLN E 1 17 ? -1.616 -21.479 -111.350 1.00 173.44 17 GLN F CA 1
ATOM 6594 C C . GLN E 1 17 ? -2.665 -20.407 -111.092 1.00 172.22 17 GLN F C 1
ATOM 6595 O O . GLN E 1 17 ? -2.482 -19.260 -111.510 1.00 177.00 17 GLN F O 1
ATOM 6597 N N . HIS E 1 18 ? -3.757 -20.757 -110.410 1.00 167.22 18 HIS F N 1
ATOM 6598 C CA . HIS E 1 18 ? -4.898 -19.868 -110.224 1.00 162.86 18 HIS F CA 1
ATOM 6599 C C . HIS E 1 18 ? -4.897 -19.130 -108.883 1.00 156.81 18 HIS F C 1
ATOM 6600 O O . HIS E 1 18 ? -5.853 -18.401 -108.594 1.00 159.19 18 HIS F O 1
ATOM 6607 N N . ALA E 1 19 ? -3.858 -19.297 -108.065 1.00 148.51 19 ALA F N 1
ATOM 6608 C CA . ALA E 1 19 ? -3.790 -18.768 -106.705 1.00 134.83 19 ALA F CA 1
ATOM 6609 C C . ALA E 1 19 ? -3.476 -17.270 -106.690 1.00 135.71 19 ALA F C 1
ATOM 6610 O O . ALA E 1 19 ? -3.282 -16.632 -107.728 1.00 134.95 19 ALA F O 1
ATOM 6612 N N . ASP E 1 20 ? -3.461 -16.697 -105.485 1.00 137.43 20 ASP F N 1
ATOM 6613 C CA . ASP E 1 20 ? -3.165 -15.282 -105.292 1.00 140.31 20 ASP F CA 1
ATOM 6614 C C . ASP E 1 20 ? -1.660 -15.036 -105.380 1.00 132.63 20 ASP F C 1
ATOM 6615 O O . ASP E 1 20 ? -0.845 -15.925 -105.116 1.00 128.52 20 ASP F O 1
ATOM 6620 N N . ILE E 1 21 ? -1.291 -13.808 -105.754 1.00 132.86 21 ILE F N 1
ATOM 6621 C CA . ILE E 1 21 ? 0.124 -13.499 -105.949 1.00 128.88 21 ILE F CA 1
ATOM 6622 C C . ILE E 1 21 ? 0.903 -13.644 -104.645 1.00 122.75 21 ILE F C 1
ATOM 6623 O O . ILE E 1 21 ? 1.992 -14.231 -104.625 1.00 121.36 21 ILE F O 1
ATOM 6628 N N . VAL E 1 22 ? 0.354 -13.142 -103.533 1.00 118.70 22 VAL F N 1
ATOM 6629 C CA . VAL E 1 22 ? 1.038 -13.268 -102.245 1.00 110.01 22 VAL F CA 1
ATOM 6630 C C . VAL E 1 22 ? 1.195 -14.734 -101.866 1.00 103.16 22 VAL F C 1
ATOM 6631 O O . VAL E 1 22 ? 2.286 -15.181 -101.483 1.00 98.82 22 VAL F O 1
ATOM 6635 N N . VAL E 1 23 ? 0.117 -15.514 -101.989 1.00 95.68 23 VAL F N 1
ATOM 6636 C CA . VAL E 1 23 ? 0.254 -16.912 -101.609 1.00 96.36 23 VAL F CA 1
ATOM 6637 C C . VAL E 1 23 ? 1.198 -17.616 -102.577 1.00 100.01 23 VAL F C 1
ATOM 6638 O O . VAL E 1 23 ? 1.987 -18.478 -102.170 1.00 103.57 23 VAL F O 1
ATOM 6642 N N . LYS E 1 24 ? 1.192 -17.215 -103.849 1.00 99.17 24 LYS F N 1
ATOM 6643 C CA . LYS E 1 24 ? 2.174 -17.738 -104.791 1.00 92.05 24 LYS F CA 1
ATOM 6644 C C . LYS E 1 24 ? 3.586 -17.433 -104.327 1.00 85.23 24 LYS F C 1
ATOM 6645 O O . LYS E 1 24 ? 4.500 -18.246 -104.518 1.00 89.31 24 LYS F O 1
ATOM 6647 N N . CYS E 1 25 ? 3.773 -16.294 -103.671 1.00 84.78 25 CYS F N 1
ATOM 6648 C CA . CYS E 1 25 ? 5.091 -15.946 -103.162 1.00 92.77 25 CYS F CA 1
ATOM 6649 C C . CYS E 1 25 ? 5.475 -16.834 -101.991 1.00 85.02 25 CYS F C 1
ATOM 6650 O O . CYS E 1 25 ? 6.610 -17.318 -101.921 1.00 86.23 25 CYS F O 1
ATOM 6653 N N . VAL E 1 26 ? 4.566 -17.015 -101.025 1.00 81.90 26 VAL F N 1
ATOM 6654 C CA . VAL E 1 26 ? 4.893 -17.892 -99.903 1.00 80.76 26 VAL F CA 1
ATOM 6655 C C . VAL E 1 26 ? 5.226 -19.298 -100.409 1.00 81.35 26 VAL F C 1
ATOM 6656 O O . VAL E 1 26 ? 6.168 -19.935 -99.926 1.00 78.04 26 VAL F O 1
ATOM 6660 N N . MET E 1 27 ? 4.464 -19.806 -101.382 1.00 79.63 27 MET F N 1
ATOM 6661 C CA . MET E 1 27 ? 4.700 -21.164 -101.870 1.00 85.24 27 MET F CA 1
ATOM 6662 C C . MET E 1 27 ? 6.057 -21.285 -102.551 1.00 86.13 27 MET F C 1
ATOM 6663 O O . MET E 1 27 ? 6.815 -22.231 -102.283 1.00 85.46 27 MET F O 1
ATOM 6668 N N . ILE E 1 28 ? 6.372 -20.359 -103.465 1.00 83.88 28 ILE F N 1
ATOM 6669 C CA . ILE E 1 28 ? 7.648 -20.466 -104.167 1.00 83.14 28 ILE F CA 1
ATOM 6670 C C . ILE E 1 28 ? 8.787 -20.301 -103.182 1.00 82.17 28 ILE F C 1
ATOM 6671 O O . ILE E 1 28 ? 9.802 -21.010 -103.255 1.00 89.01 28 ILE F O 1
ATOM 6676 N N . GLY E 1 29 ? 8.640 -19.372 -102.237 1.00 74.90 29 GLY F N 1
ATOM 6677 C CA . GLY E 1 29 ? 9.665 -19.219 -101.222 1.00 71.69 29 GLY F CA 1
ATOM 6678 C C . GLY E 1 29 ? 9.862 -20.480 -100.401 1.00 69.46 29 GLY F C 1
ATOM 6679 O O . GLY E 1 29 ? 10.995 -20.920 -100.192 1.00 66.08 29 GLY F O 1
ATOM 6680 N N . LEU E 1 30 ? 8.759 -21.108 -99.964 1.00 70.23 30 LEU F N 1
ATOM 6681 C CA . LEU E 1 30 ? 8.880 -22.317 -99.155 1.00 65.89 30 LEU F CA 1
ATOM 6682 C C . LEU E 1 30 ? 9.584 -23.426 -99.922 1.00 72.79 30 LEU F C 1
ATOM 6683 O O . LEU E 1 30 ? 10.478 -24.093 -99.375 1.00 82.07 30 LEU F O 1
ATOM 6688 N N . ILE E 1 31 ? 9.236 -23.618 -101.199 1.00 64.61 31 ILE F N 1
ATOM 6689 C CA . ILE E 1 31 ? 9.849 -24.712 -101.950 1.00 70.12 31 ILE F CA 1
ATOM 6690 C C . ILE E 1 31 ? 11.330 -24.429 -102.218 1.00 69.86 31 ILE F C 1
ATOM 6691 O O . ILE E 1 31 ? 12.155 -25.354 -102.234 1.00 78.11 31 ILE F O 1
ATOM 6696 N N . LEU E 1 32 ? 11.704 -23.160 -102.417 1.00 66.45 32 LEU F N 1
ATOM 6697 C CA . LEU E 1 32 ? 13.132 -22.840 -102.497 1.00 75.04 32 LEU F CA 1
ATOM 6698 C C . LEU E 1 32 ? 13.841 -23.165 -101.192 1.00 83.56 32 LEU F C 1
ATOM 6699 O O . LEU E 1 32 ? 14.967 -23.686 -101.193 1.00 84.87 32 LEU F O 1
ATOM 6704 N N . ALA E 1 33 ? 13.221 -22.811 -100.066 1.00 81.78 33 ALA F N 1
ATOM 6705 C CA . ALA E 1 33 ? 13.772 -23.221 -98.789 1.00 79.04 33 ALA F CA 1
ATOM 6706 C C . ALA E 1 33 ? 14.034 -24.719 -98.793 1.00 82.09 33 ALA F C 1
ATOM 6707 O O . ALA E 1 33 ? 15.132 -25.165 -98.440 1.00 89.51 33 ALA F O 1
ATOM 6709 N N . SER E 1 34 ? 13.061 -25.506 -99.269 1.00 74.22 34 SER F N 1
ATOM 6710 C CA . SER E 1 34 ? 13.230 -26.958 -99.282 1.00 76.38 34 SER F CA 1
ATOM 6711 C C . SER E 1 34 ? 14.420 -27.393 -100.138 1.00 74.90 34 SER F C 1
ATOM 6712 O O . SER E 1 34 ? 15.257 -28.205 -99.710 1.00 82.55 34 SER F O 1
ATOM 6715 N N . VAL E 1 35 ? 14.538 -26.831 -101.335 1.00 69.67 35 VAL F N 1
ATOM 6716 C CA . VAL E 1 35 ? 15.642 -27.207 -102.212 1.00 69.18 35 VAL F CA 1
ATOM 6717 C C . VAL E 1 35 ? 16.980 -26.861 -101.581 1.00 74.38 35 VAL F C 1
ATOM 6718 O O . VAL E 1 35 ? 17.940 -27.639 -101.657 1.00 76.57 35 VAL F O 1
ATOM 6722 N N . VAL E 1 36 ? 17.073 -25.688 -100.955 1.00 78.51 36 VAL F N 1
ATOM 6723 C CA . VAL E 1 36 ? 18.319 -25.323 -100.289 1.00 76.28 36 VAL F CA 1
ATOM 6724 C C . VAL E 1 36 ? 18.662 -26.315 -99.184 1.00 66.22 36 VAL F C 1
ATOM 6725 O O . VAL E 1 36 ? 19.816 -26.760 -99.074 1.00 69.62 36 VAL F O 1
ATOM 6729 N N . THR E 1 37 ? 17.676 -26.702 -98.360 1.00 65.65 37 THR F N 1
ATOM 6730 C CA . THR E 1 37 ? 18.011 -27.654 -97.307 1.00 65.14 37 THR F CA 1
ATOM 6731 C C . THR E 1 37 ? 18.568 -28.928 -97.913 1.00 69.23 37 THR F C 1
ATOM 6732 O O . THR E 1 37 ? 19.600 -29.432 -97.463 1.00 69.36 37 THR F O 1
ATOM 6736 N N . TRP E 1 38 ? 17.934 -29.449 -98.964 1.00 72.01 38 TRP F N 1
ATOM 6737 C CA . TRP E 1 38 ? 18.417 -30.743 -99.449 1.00 72.28 38 TRP F CA 1
ATOM 6738 C C . TRP E 1 38 ? 19.751 -30.643 -100.187 1.00 77.93 38 TRP F C 1
ATOM 6739 O O . TRP E 1 38 ? 20.540 -31.601 -100.168 1.00 80.56 38 TRP F O 1
ATOM 6750 N N . ALA E 1 39 ? 20.021 -29.518 -100.849 1.00 69.53 39 ALA F N 1
ATOM 6751 C CA . ALA E 1 39 ? 21.345 -29.317 -101.427 1.00 64.28 39 ALA F CA 1
ATOM 6752 C C . ALA E 1 39 ? 22.413 -29.342 -100.346 1.00 74.68 39 ALA F C 1
ATOM 6753 O O . ALA E 1 39 ? 23.370 -30.142 -100.396 1.00 86.27 39 ALA F O 1
ATOM 6755 N N . ILE E 1 40 ? 22.235 -28.488 -99.333 1.00 74.73 40 ILE F N 1
ATOM 6756 C CA . ILE E 1 40 ? 23.138 -28.479 -98.187 1.00 70.04 40 ILE F CA 1
ATOM 6757 C C . ILE E 1 40 ? 23.310 -29.885 -97.638 1.00 65.10 40 ILE F C 1
ATOM 6758 O O . ILE E 1 40 ? 24.421 -30.298 -97.289 1.00 71.73 40 ILE F O 1
ATOM 6763 N N . PHE E 1 41 ? 22.210 -30.635 -97.545 1.00 59.99 41 PHE F N 1
ATOM 6764 C CA . PHE E 1 41 ? 22.261 -31.962 -96.949 1.00 60.73 41 PHE F CA 1
ATOM 6765 C C . PHE E 1 41 ? 23.152 -32.908 -97.736 1.00 69.79 41 PHE F C 1
ATOM 6766 O O . PHE E 1 41 ? 23.912 -33.685 -97.147 1.00 78.31 41 PHE F O 1
ATOM 6774 N N . PHE E 1 42 ? 22.983 -32.965 -99.056 1.00 73.61 42 PHE F N 1
ATOM 6775 C CA . PHE E 1 42 ? 23.750 -33.965 -99.792 1.00 75.25 42 PHE F CA 1
ATOM 6776 C C . PHE E 1 42 ? 25.233 -33.620 -99.786 1.00 83.37 42 PHE F C 1
ATOM 6777 O O . PHE E 1 42 ? 26.080 -34.456 -99.400 1.00 95.61 42 PHE F O 1
ATOM 6785 N N . SER E 1 43 ? 25.565 -32.357 -100.088 1.00 72.04 43 SER F N 1
ATOM 6786 C CA . SER E 1 43 ? 26.983 -32.016 -100.130 1.00 79.01 43 SER F CA 1
ATOM 6787 C C . SER E 1 43 ? 27.632 -32.160 -98.748 1.00 80.15 43 SER F C 1
ATOM 6788 O O . SER E 1 43 ? 28.577 -32.948 -98.575 1.00 79.56 43 SER F O 1
ATOM 6791 N N . LYS E 1 44 ? 27.084 -31.486 -97.726 1.00 77.37 44 LYS F N 1
ATOM 6792 C CA . LYS E 1 44 ? 27.732 -31.587 -96.420 1.00 79.42 44 LYS F CA 1
ATOM 6793 C C . LYS E 1 44 ? 27.687 -33.012 -95.877 1.00 76.19 44 LYS F C 1
ATOM 6794 O O . LYS E 1 44 ? 28.585 -33.395 -95.121 1.00 88.08 44 LYS F O 1
ATOM 6800 N N . SER E 1 45 ? 26.710 -33.826 -96.288 1.00 64.43 45 SER F N 1
ATOM 6801 C CA . SER E 1 45 ? 26.681 -35.211 -95.818 1.00 70.97 45 SER F CA 1
ATOM 6802 C C . SER E 1 45 ? 27.891 -35.991 -96.318 1.00 81.80 45 SER F C 1
ATOM 6803 O O . SER E 1 45 ? 28.575 -36.661 -95.528 1.00 84.62 45 SER F O 1
ATOM 6806 N N . VAL E 1 46 ? 28.170 -35.945 -97.628 1.00 81.10 46 VAL F N 1
ATOM 6807 C CA . VAL E 1 46 ? 29.334 -36.705 -98.096 1.00 76.50 46 VAL F CA 1
ATOM 6808 C C . VAL E 1 46 ? 30.635 -36.097 -97.570 1.00 68.83 46 VAL F C 1
ATOM 6809 O O . VAL E 1 46 ? 31.585 -36.817 -97.224 1.00 69.36 46 VAL F O 1
ATOM 6813 N N . GLU E 1 47 ? 30.703 -34.773 -97.490 1.00 67.75 47 GLU F N 1
ATOM 6814 C CA . GLU E 1 47 ? 31.897 -34.140 -96.939 1.00 78.98 47 GLU F CA 1
ATOM 6815 C C . GLU E 1 47 ? 32.196 -34.662 -95.533 1.00 75.88 47 GLU F C 1
ATOM 6816 O O . GLU E 1 47 ? 33.309 -35.130 -95.263 1.00 82.00 47 GLU F O 1
ATOM 6822 N N . PHE E 1 48 ? 31.206 -34.622 -94.626 1.00 65.29 48 PHE F N 1
ATOM 6823 C CA . PHE E 1 48 ? 31.453 -35.122 -93.275 1.00 61.03 48 PHE F CA 1
ATOM 6824 C C . PHE E 1 48 ? 31.827 -36.610 -93.306 1.00 68.97 48 PHE F C 1
ATOM 6825 O O . PHE E 1 48 ? 32.725 -37.055 -92.571 1.00 73.41 48 PHE F O 1
ATOM 6833 N N . PHE E 1 49 ? 31.183 -37.392 -94.179 1.00 70.51 49 PHE F N 1
ATOM 6834 C CA . PHE E 1 49 ? 31.520 -38.813 -94.260 1.00 70.84 49 PHE F CA 1
ATOM 6835 C C . PHE E 1 49 ? 33.005 -39.026 -94.552 1.00 71.81 49 PHE F C 1
ATOM 6836 O O . PHE E 1 49 ? 33.693 -39.785 -93.858 1.00 76.08 49 PHE F O 1
ATOM 6844 N N . ASN E 1 50 ? 33.516 -38.343 -95.574 1.00 74.57 50 ASN F N 1
ATOM 6845 C CA . ASN E 1 50 ? 34.906 -38.522 -95.977 1.00 72.18 50 ASN F CA 1
ATOM 6846 C C . ASN E 1 50 ? 35.867 -38.042 -94.907 1.00 68.38 50 ASN F C 1
ATOM 6847 O O . ASN E 1 50 ? 36.851 -38.729 -94.599 1.00 78.84 50 ASN F O 1
ATOM 6852 N N . GLN E 1 51 ? 35.631 -36.839 -94.364 1.00 62.19 51 GLN F N 1
ATOM 6853 C CA . GLN E 1 51 ? 36.542 -36.314 -93.345 1.00 66.06 51 GLN F CA 1
ATOM 6854 C C . GLN E 1 51 ? 36.596 -37.210 -92.115 1.00 71.33 51 GLN F C 1
ATOM 6855 O O . GLN E 1 51 ? 37.686 -37.545 -91.636 1.00 74.38 51 GLN F O 1
ATOM 6861 N N . LYS E 1 52 ? 35.442 -37.659 -91.614 1.00 68.52 52 LYS F N 1
ATOM 6862 C CA . LYS E 1 52 ? 35.504 -38.501 -90.423 1.00 57.38 52 LYS F CA 1
ATOM 6863 C C . LYS E 1 52 ? 36.136 -39.856 -90.713 1.00 64.74 52 LYS F C 1
ATOM 6864 O O . LYS E 1 52 ? 36.819 -40.409 -89.835 1.00 74.26 52 LYS F O 1
ATOM 6870 N N . ARG E 1 53 ? 35.943 -40.416 -91.916 1.00 52.36 53 ARG F N 1
ATOM 6871 C CA . ARG E 1 53 ? 36.705 -41.620 -92.263 1.00 62.89 53 ARG F CA 1
ATOM 6872 C C . ARG E 1 53 ? 38.203 -41.355 -92.161 1.00 64.91 53 ARG F C 1
ATOM 6873 O O . ARG E 1 53 ? 38.945 -42.082 -91.472 1.00 65.04 53 ARG F O 1
ATOM 6881 N N . ARG E 1 54 ? 38.660 -40.288 -92.829 1.00 56.53 54 ARG F N 1
ATOM 6882 C CA . ARG E 1 54 ? 40.084 -39.992 -92.855 1.00 56.85 54 ARG F CA 1
ATOM 6883 C C . ARG E 1 54 ? 40.637 -39.829 -91.442 1.00 59.74 54 ARG F C 1
ATOM 6884 O O . ARG E 1 54 ? 41.631 -40.466 -91.077 1.00 67.19 54 ARG F O 1
ATOM 6892 N N . LEU E 1 55 ? 39.975 -39.008 -90.620 1.00 56.90 55 LEU F N 1
ATOM 6893 C CA . LEU E 1 55 ? 40.483 -38.715 -89.279 1.00 57.25 55 LEU F CA 1
ATOM 6894 C C . LEU E 1 55 ? 40.493 -39.952 -88.407 1.00 62.65 55 LEU F C 1
ATOM 6895 O O . LEU E 1 55 ? 41.438 -40.157 -87.647 1.00 63.05 55 LEU F O 1
ATOM 6900 N N . LYS E 1 56 ? 39.447 -40.785 -88.487 1.00 67.07 56 LYS F N 1
ATOM 6901 C CA . LYS E 1 56 ? 39.419 -41.997 -87.673 1.00 67.16 56 LYS F CA 1
ATOM 6902 C C . LYS E 1 56 ? 40.593 -42.907 -88.012 1.00 68.44 56 LYS F C 1
ATOM 6903 O O . LYS E 1 56 ? 41.272 -43.425 -87.112 1.00 80.09 56 LYS F O 1
ATOM 6909 N N . ARG E 1 57 ? 40.869 -43.089 -89.312 1.00 63.35 57 ARG F N 1
ATOM 6910 C CA . ARG E 1 57 ? 42.059 -43.840 -89.715 1.00 58.34 57 ARG F CA 1
ATOM 6911 C C . ARG E 1 57 ? 43.335 -43.210 -89.141 1.00 57.92 57 ARG F C 1
ATOM 6912 O O . ARG E 1 57 ? 44.211 -43.916 -88.617 1.00 64.11 57 ARG F O 1
ATOM 6920 N N . GLU E 1 58 ? 43.450 -41.881 -89.208 1.00 51.95 58 GLU F N 1
ATOM 6921 C CA . GLU E 1 58 ? 44.665 -41.227 -88.724 1.00 66.83 58 GLU F CA 1
ATOM 6922 C C . GLU E 1 58 ? 44.833 -41.385 -87.211 1.00 64.58 58 GLU F C 1
ATOM 6923 O O . GLU E 1 58 ? 45.946 -41.591 -86.723 1.00 67.32 58 GLU F O 1
ATOM 6929 N N . GLN E 1 59 ? 43.744 -41.271 -86.454 1.00 63.59 59 GLN F N 1
ATOM 6930 C CA . GLN E 1 59 ? 43.809 -41.414 -85.009 1.00 65.31 59 GLN F CA 1
ATOM 6931 C C . GLN E 1 59 ? 44.210 -42.836 -84.627 1.00 68.26 59 GLN F C 1
ATOM 6932 O O . GLN E 1 59 ? 45.052 -43.044 -83.736 1.00 63.84 59 GLN F O 1
ATOM 6938 N N . GLN E 1 60 ? 43.642 -43.828 -85.316 1.00 74.56 60 GLN F N 1
ATOM 6939 C CA . GLN E 1 60 ? 44.057 -45.202 -85.073 1.00 82.37 60 GLN F CA 1
ATOM 6940 C C . GLN E 1 60 ? 45.550 -45.384 -85.316 1.00 74.81 60 GLN F C 1
ATOM 6941 O O . GLN E 1 60 ? 46.256 -45.946 -84.470 1.00 71.69 60 GLN F O 1
ATOM 6947 N N . LEU E 1 61 ? 46.059 -44.898 -86.458 1.00 72.39 61 LEU F N 1
ATOM 6948 C CA . LEU E 1 61 ? 47.480 -45.093 -86.764 1.00 65.32 61 LEU F CA 1
ATOM 6949 C C . LEU E 1 61 ? 48.381 -44.346 -85.790 1.00 69.18 61 LEU F C 1
ATOM 6950 O O . LEU E 1 61 ? 49.460 -44.834 -85.427 1.00 69.73 61 LEU F O 1
ATOM 6955 N N . LEU E 1 62 ? 47.955 -43.170 -85.336 1.00 65.83 62 LEU F N 1
ATOM 6956 C CA . LEU E 1 62 ? 48.809 -42.393 -84.448 1.00 53.55 62 LEU F CA 1
ATOM 6957 C C . LEU E 1 62 ? 48.788 -42.896 -83.020 1.00 56.61 62 LEU F C 1
ATOM 6958 O O . LEU E 1 62 ? 49.681 -42.538 -82.255 1.00 61.69 62 LEU F O 1
ATOM 6963 N N . ALA E 1 63 ? 47.791 -43.698 -82.636 1.00 55.19 63 ALA F N 1
ATOM 6964 C CA . ALA E 1 63 ? 47.823 -44.272 -81.296 1.00 59.78 63 ALA F CA 1
ATOM 6965 C C . ALA E 1 63 ? 49.080 -45.115 -81.058 1.00 70.85 63 ALA F C 1
ATOM 6966 O O . ALA E 1 63 ? 49.403 -45.417 -79.904 1.00 78.78 63 ALA F O 1
ATOM 6968 N N . GLU E 1 64 ? 49.790 -45.528 -82.112 1.00 73.68 64 GLU F N 1
ATOM 6969 C CA . GLU E 1 64 ? 50.978 -46.352 -81.900 1.00 72.91 64 GLU F CA 1
ATOM 6970 C C . GLU E 1 64 ? 52.227 -45.535 -81.601 1.00 65.96 64 GLU F C 1
ATOM 6971 O O . GLU E 1 64 ? 53.187 -46.088 -81.063 1.00 69.71 64 GLU F O 1
ATOM 6977 N N . ALA E 1 65 ? 52.234 -44.241 -81.919 1.00 60.67 65 ALA F N 1
ATOM 6978 C CA . ALA E 1 65 ? 53.410 -43.407 -81.684 1.00 61.93 65 ALA F CA 1
ATOM 6979 C C . ALA E 1 65 ? 53.790 -43.353 -80.205 1.00 58.20 65 ALA F C 1
ATOM 6980 O O . ALA E 1 65 ? 52.961 -43.061 -79.344 1.00 68.27 65 ALA F O 1
ATOM 6982 N N . ARG E 1 66 ? 55.047 -43.648 -79.915 1.00 56.53 66 ARG F N 1
ATOM 6983 C CA . ARG E 1 66 ? 55.599 -43.482 -78.584 1.00 60.33 66 ARG F CA 1
ATOM 6984 C C . ARG E 1 66 ? 56.419 -42.207 -78.441 1.00 62.21 66 ARG F C 1
ATOM 6985 O O . ARG E 1 66 ? 57.041 -42.000 -77.400 1.00 69.19 66 ARG F O 1
ATOM 6993 N N . SER E 1 67 ? 56.447 -41.358 -79.460 1.00 62.48 67 SER F N 1
ATOM 6994 C CA . SER E 1 67 ? 57.099 -40.054 -79.368 1.00 57.19 67 SER F CA 1
ATOM 6995 C C . SER E 1 67 ? 56.649 -39.181 -80.547 1.00 63.90 67 SER F C 1
ATOM 6996 O O . SER E 1 67 ? 55.946 -39.648 -81.452 1.00 60.13 67 SER F O 1
ATOM 6999 N N . LEU E 1 68 ? 57.108 -37.913 -80.561 1.00 65.75 68 LEU F N 1
ATOM 7000 C CA . LEU E 1 68 ? 56.664 -36.974 -81.604 1.00 56.19 68 LEU F CA 1
ATOM 7001 C C . LEU E 1 68 ? 57.337 -37.272 -82.926 1.00 54.89 68 LEU F C 1
ATOM 7002 O O . LEU E 1 68 ? 56.712 -37.151 -83.979 1.00 62.37 68 LEU F O 1
ATOM 7007 N N . ASN E 1 69 ? 58.603 -37.682 -82.891 1.00 64.19 69 ASN F N 1
ATOM 7008 C CA . ASN E 1 69 ? 59.260 -38.069 -84.127 1.00 65.01 69 ASN F CA 1
ATOM 7009 C C . ASN E 1 69 ? 58.552 -39.268 -84.749 1.00 65.39 69 ASN F C 1
ATOM 7010 O O . ASN E 1 69 ? 58.157 -39.226 -85.922 1.00 70.22 69 ASN F O 1
ATOM 7015 N N . GLN E 1 70 ? 58.291 -40.307 -83.948 1.00 58.10 70 GLN F N 1
ATOM 7016 C CA . GLN E 1 70 ? 57.601 -41.485 -84.467 1.00 53.14 70 GLN F CA 1
ATOM 7017 C C . GLN E 1 70 ? 56.226 -41.140 -85.046 1.00 55.03 70 GLN F C 1
ATOM 7018 O O . GLN E 1 70 ? 55.784 -41.758 -86.029 1.00 52.53 70 GLN F O 1
ATOM 7024 N N . ALA E 1 71 ? 55.526 -40.176 -84.433 1.00 48.94 71 ALA F N 1
ATOM 7025 C CA . ALA E 1 71 ? 54.248 -39.714 -84.954 1.00 47.70 71 ALA F CA 1
ATOM 7026 C C . ALA E 1 71 ? 54.423 -39.030 -86.301 1.00 65.13 71 ALA F C 1
ATOM 7027 O O . ALA E 1 71 ? 53.622 -39.244 -87.236 1.00 51.98 71 ALA F O 1
ATOM 7029 N N . ASN E 1 72 ? 55.475 -38.209 -86.415 1.00 53.23 72 ASN F N 1
ATOM 7030 C CA . ASN E 1 72 ? 55.758 -37.558 -87.681 1.00 49.63 72 ASN F CA 1
ATOM 7031 C C . ASN E 1 72 ? 56.023 -38.579 -88.781 1.00 59.10 72 ASN F C 1
ATOM 7032 O O . ASN E 1 72 ? 55.467 -38.471 -89.878 1.00 71.60 72 ASN F O 1
ATOM 7037 N N . ASP E 1 73 ? 56.805 -39.620 -88.501 1.00 56.35 73 ASP F N 1
ATOM 7038 C CA . ASP E 1 73 ? 56.995 -40.634 -89.535 1.00 72.80 73 ASP F CA 1
ATOM 7039 C C . ASP E 1 73 ? 55.680 -41.322 -89.877 1.00 71.58 73 ASP F C 1
ATOM 7040 O O . ASP E 1 73 ? 55.380 -41.543 -91.053 1.00 78.93 73 ASP F O 1
ATOM 7045 N N . ILE E 1 74 ? 54.848 -41.606 -88.877 1.00 64.89 74 ILE F N 1
ATOM 7046 C CA . ILE E 1 74 ? 53.574 -42.252 -89.174 1.00 60.42 74 ILE F CA 1
ATOM 7047 C C . ILE E 1 74 ? 52.723 -41.368 -90.080 1.00 53.27 74 ILE F C 1
ATOM 7048 O O . ILE E 1 74 ? 52.109 -41.849 -91.036 1.00 65.54 74 ILE F O 1
ATOM 7053 N N . ALA E 1 75 ? 52.712 -40.064 -89.829 1.00 55.70 75 ALA F N 1
ATOM 7054 C CA . ALA E 1 75 ? 51.830 -39.147 -90.530 1.00 49.35 75 ALA F CA 1
ATOM 7055 C C . ALA E 1 75 ? 52.356 -38.644 -91.870 1.00 54.98 75 ALA F C 1
ATOM 7056 O O . ALA E 1 75 ? 51.578 -38.063 -92.634 1.00 53.49 75 ALA F O 1
ATOM 7058 N N . ALA E 1 76 ? 53.604 -38.954 -92.221 1.00 56.14 76 ALA F N 1
ATOM 7059 C CA . ALA E 1 76 ? 54.267 -38.333 -93.368 1.00 53.49 76 ALA F CA 1
ATOM 7060 C C . ALA E 1 76 ? 53.414 -38.329 -94.631 1.00 59.37 76 ALA F C 1
ATOM 7061 O O . ALA E 1 76 ? 53.341 -37.320 -95.338 1.00 70.93 76 ALA F O 1
ATOM 7063 N N . ASP E 1 77 ? 52.786 -39.456 -94.954 1.00 63.09 77 ASP F N 1
ATOM 7064 C CA . ASP E 1 77 ? 51.987 -39.605 -96.167 1.00 70.63 77 ASP F CA 1
ATOM 7065 C C . ASP E 1 77 ? 50.490 -39.466 -95.925 1.00 63.89 77 ASP F C 1
ATOM 7066 O O . ASP E 1 77 ? 49.706 -39.963 -96.729 1.00 66.25 77 ASP F O 1
ATOM 7071 N N . PHE E 1 78 ? 50.073 -38.903 -94.788 1.00 62.31 78 PHE F N 1
ATOM 7072 C CA . PHE E 1 78 ? 48.644 -38.708 -94.547 1.00 53.36 78 PHE F CA 1
ATOM 7073 C C . PHE E 1 78 ? 47.989 -37.847 -95.605 1.00 52.61 78 PHE F C 1
ATOM 7074 O O . PHE E 1 78 ? 46.758 -37.774 -95.652 1.00 64.25 78 PHE F O 1
ATOM 7082 N N . GLY E 1 79 ? 48.756 -37.148 -96.417 1.00 57.72 79 GLY F N 1
ATOM 7083 C CA . GLY E 1 79 ? 48.070 -36.288 -97.352 1.00 60.28 79 GLY F CA 1
ATOM 7084 C C . GLY E 1 79 ? 48.104 -34.827 -96.933 1.00 61.74 79 GLY F C 1
ATOM 7085 O O . GLY E 1 79 ? 48.326 -34.482 -95.772 1.00 67.76 79 GLY F O 1
ATOM 7086 N N . SER E 1 80 ? 47.874 -33.963 -97.928 1.00 70.44 80 SER F N 1
ATOM 7087 C CA . SER E 1 80 ? 47.945 -32.511 -97.790 1.00 75.70 80 SER F CA 1
ATOM 7088 C C . SER E 1 80 ? 46.754 -31.930 -97.045 1.00 86.93 80 SER F C 1
ATOM 7089 O O . SER E 1 80 ? 46.876 -30.886 -96.396 1.00 95.25 80 SER F O 1
ATOM 7092 N N . LYS E 1 81 ? 45.605 -32.570 -97.133 1.00 90.65 81 LYS F N 1
ATOM 7093 C CA . LYS E 1 81 ? 44.413 -32.062 -96.487 1.00 97.08 81 LYS F CA 1
ATOM 7094 C C . LYS E 1 81 ? 44.247 -32.632 -95.089 1.00 89.85 81 LYS F C 1
ATOM 7095 O O . LYS E 1 81 ? 43.212 -32.410 -94.456 1.00 98.10 81 LYS F O 1
ATOM 7101 N N . SER E 1 82 ? 45.229 -33.386 -94.612 1.00 75.83 82 SER F N 1
ATOM 7102 C CA . SER E 1 82 ? 45.113 -34.055 -93.321 1.00 69.37 82 SER F CA 1
ATOM 7103 C C . SER E 1 82 ? 45.086 -33.069 -92.151 1.00 59.84 82 SER F C 1
ATOM 7104 O O . SER E 1 82 ? 45.987 -32.243 -91.998 1.00 56.45 82 SER F O 1
ATOM 7107 N N . LEU E 1 83 ? 44.090 -33.209 -91.280 1.00 50.72 83 LEU F N 1
ATOM 7108 C CA . LEU E 1 83 ? 44.052 -32.373 -90.089 1.00 55.36 83 LEU F CA 1
ATOM 7109 C C . LEU E 1 83 ? 45.155 -32.757 -89.108 1.00 55.15 83 LEU F C 1
ATOM 7110 O O . LEU E 1 83 ? 45.763 -31.890 -88.468 1.00 61.87 83 LEU F O 1
ATOM 7115 N N . SER E 1 84 ? 45.437 -34.049 -89.000 1.00 45.93 84 SER F N 1
ATOM 7116 C CA . SER E 1 84 ? 46.488 -34.522 -88.108 1.00 39.92 84 SER F CA 1
ATOM 7117 C C . SER E 1 84 ? 47.836 -33.929 -88.475 1.00 53.30 84 SER F C 1
ATOM 7118 O O . SER E 1 84 ? 48.549 -33.401 -87.615 1.00 65.57 84 SER F O 1
ATOM 7121 N N . LEU E 1 85 ? 48.193 -33.978 -89.757 1.00 46.58 85 LEU F N 1
ATOM 7122 C CA . LEU E 1 85 ? 49.464 -33.405 -90.160 1.00 47.67 85 LEU F CA 1
ATOM 7123 C C . LEU E 1 85 ? 49.524 -31.939 -89.792 1.00 55.83 85 LEU F C 1
ATOM 7124 O O . LEU E 1 85 ? 50.569 -31.457 -89.332 1.00 54.55 85 LEU F O 1
ATOM 7129 N N . HIS E 1 86 ? 48.390 -31.229 -89.926 1.00 56.06 86 HIS F N 1
ATOM 7130 C CA . HIS E 1 86 ? 48.361 -29.810 -89.573 1.00 50.52 86 HIS F CA 1
ATOM 7131 C C . HIS E 1 86 ? 48.673 -29.617 -88.098 1.00 52.68 86 HIS F C 1
ATOM 7132 O O . HIS E 1 86 ? 49.456 -28.727 -87.733 1.00 54.41 86 HIS F O 1
ATOM 7139 N N . LEU E 1 87 ? 48.082 -30.461 -87.238 1.00 41.53 87 LEU F N 1
ATOM 7140 C CA . LEU E 1 87 ? 48.341 -30.360 -85.809 1.00 43.04 87 LEU F CA 1
ATOM 7141 C C . LEU E 1 87 ? 49.809 -30.642 -85.487 1.00 54.52 87 LEU F C 1
ATOM 7142 O O . LEU E 1 87 ? 50.445 -29.908 -84.709 1.00 61.83 87 LEU F O 1
ATOM 7147 N N . LEU E 1 88 ? 50.360 -31.706 -86.079 1.00 45.83 88 LEU F N 1
ATOM 7148 C CA . LEU E 1 88 ? 51.751 -32.055 -85.840 1.00 38.43 88 LEU F CA 1
ATOM 7149 C C . LEU E 1 88 ? 52.685 -30.935 -86.277 1.00 50.11 88 LEU F C 1
ATOM 7150 O O . LEU E 1 88 ? 53.558 -30.513 -85.513 1.00 60.26 88 LEU F O 1
ATOM 7155 N N . ASN E 1 89 ? 52.459 -30.381 -87.468 1.00 51.74 89 ASN F N 1
ATOM 7156 C CA . ASN E 1 89 ? 53.307 -29.302 -87.969 1.00 53.78 89 ASN F CA 1
ATOM 7157 C C . ASN E 1 89 ? 53.213 -28.082 -87.079 1.00 42.52 89 ASN F C 1
ATOM 7158 O O . ASN E 1 89 ? 54.207 -27.390 -86.855 1.00 58.20 89 ASN F O 1
ATOM 7163 N N . GLU E 1 90 ? 52.029 -27.812 -86.539 1.00 45.70 90 GLU F N 1
ATOM 7164 C CA . GLU E 1 90 ? 51.901 -26.693 -85.613 1.00 52.73 90 GLU F CA 1
ATOM 7165 C C . GLU E 1 90 ? 52.762 -26.907 -84.364 1.00 55.54 90 GLU F C 1
ATOM 7166 O O . GLU E 1 90 ? 53.524 -26.018 -83.963 1.00 56.60 90 GLU F O 1
ATOM 7172 N N . ALA E 1 91 ? 52.694 -28.112 -83.772 1.00 46.79 91 ALA F N 1
ATOM 7173 C CA . ALA E 1 91 ? 53.472 -28.403 -82.571 1.00 42.69 91 ALA F CA 1
ATOM 7174 C C . ALA E 1 91 ? 54.973 -28.310 -82.839 1.00 51.19 91 ALA F C 1
ATOM 7175 O O . ALA E 1 91 ? 55.738 -27.764 -82.024 1.00 59.46 91 ALA F O 1
ATOM 7177 N N . GLN E 1 92 ? 55.421 -28.843 -83.975 1.00 49.55 92 GLN F N 1
ATOM 7178 C CA . GLN E 1 92 ? 56.825 -28.689 -84.338 1.00 48.65 92 GLN F CA 1
ATOM 7179 C C . GLN E 1 92 ? 57.194 -27.213 -84.480 1.00 52.32 92 GLN F C 1
ATOM 7180 O O . GLN E 1 92 ? 58.309 -26.792 -84.132 1.00 52.25 92 GLN F O 1
ATOM 7186 N N . ASN E 1 93 ? 56.271 -26.413 -85.007 1.00 45.16 93 ASN F N 1
ATOM 7187 C CA . ASN E 1 93 ? 56.563 -25.000 -85.194 1.00 55.91 93 ASN F CA 1
ATOM 7188 C C . ASN E 1 93 ? 56.781 -24.316 -83.853 1.00 49.04 93 ASN F C 1
ATOM 7189 O O . ASN E 1 93 ? 57.690 -23.483 -83.712 1.00 54.60 93 ASN F O 1
ATOM 7194 N N . GLU E 1 94 ? 55.980 -24.679 -82.847 1.00 52.06 94 GLU F N 1
ATOM 7195 C CA . GLU E 1 94 ? 56.203 -24.110 -81.522 1.00 53.65 94 GLU F CA 1
ATOM 7196 C C . GLU E 1 94 ? 57.566 -24.503 -80.983 1.00 49.17 94 GLU F C 1
ATOM 7197 O O . GLU E 1 94 ? 58.266 -23.665 -80.404 1.00 51.14 94 GLU F O 1
ATOM 7203 N N . LEU E 1 95 ? 57.967 -25.769 -81.176 1.00 47.95 95 LEU F N 1
ATOM 7204 C CA . LEU E 1 95 ? 59.312 -26.170 -80.756 1.00 47.69 95 LEU F CA 1
ATOM 7205 C C . LEU E 1 95 ? 60.394 -25.328 -81.438 1.00 53.28 95 LEU F C 1
ATOM 7206 O O . LEU E 1 95 ? 61.360 -24.908 -80.795 1.00 56.02 95 LEU F O 1
ATOM 7211 N N . GLU E 1 96 ? 60.264 -25.088 -82.747 1.00 57.04 96 GLU F N 1
ATOM 7212 C CA . GLU E 1 96 ? 61.312 -24.360 -83.453 1.00 60.51 96 GLU F CA 1
ATOM 7213 C C . GLU E 1 96 ? 61.364 -22.894 -83.026 1.00 57.95 96 GLU F C 1
ATOM 7214 O O . GLU E 1 96 ? 62.454 -22.311 -82.938 1.00 56.03 96 GLU F O 1
ATOM 7220 N N . LEU E 1 97 ? 60.201 -22.262 -82.799 1.00 48.06 97 LEU F N 1
ATOM 7221 C CA . LEU E 1 97 ? 60.207 -20.862 -82.374 1.00 55.84 97 LEU F CA 1
ATOM 7222 C C . LEU E 1 97 ? 60.756 -20.669 -80.965 1.00 62.23 97 LEU F C 1
ATOM 7223 O O . LEU E 1 97 ? 61.326 -19.617 -80.668 1.00 67.59 97 LEU F O 1
ATOM 7228 N N . SER E 1 98 ? 60.602 -21.658 -80.094 1.00 53.33 98 SER F N 1
ATOM 7229 C CA . SER E 1 98 ? 61.066 -21.571 -78.727 1.00 50.21 98 SER F CA 1
ATOM 7230 C C . SER E 1 98 ? 62.462 -22.118 -78.570 1.00 57.66 98 SER F C 1
ATOM 7231 O O . SER E 1 98 ? 62.951 -22.190 -77.440 1.00 59.55 98 SER F O 1
ATOM 7234 N N . GLU E 1 99 ? 63.082 -22.563 -79.662 1.00 64.12 99 GLU F N 1
ATOM 7235 C CA . GLU E 1 99 ? 64.452 -23.048 -79.612 1.00 65.18 99 GLU F CA 1
ATOM 7236 C C . GLU E 1 99 ? 65.300 -22.010 -78.903 1.00 66.14 99 GLU F C 1
ATOM 7237 O O . GLU E 1 99 ? 65.197 -20.814 -79.187 1.00 73.91 99 GLU F O 1
ATOM 7243 N N . GLY E 1 100 ? 66.087 -22.462 -77.938 1.00 65.01 100 GLY F N 1
ATOM 7244 C CA . GLY E 1 100 ? 66.890 -21.577 -77.135 1.00 57.85 100 GLY F CA 1
ATOM 7245 C C . GLY E 1 100 ? 66.254 -21.176 -75.828 1.00 58.33 100 GLY F C 1
ATOM 7246 O O . GLY E 1 100 ? 66.922 -20.545 -75.003 1.00 68.48 100 GLY F O 1
ATOM 7247 N N . SER E 1 101 ? 64.989 -21.511 -75.610 1.00 58.59 101 SER F N 1
ATOM 7248 C CA . SER E 1 101 ? 64.337 -21.222 -74.347 1.00 59.96 101 SER F CA 1
ATOM 7249 C C . SER E 1 101 ? 64.497 -22.401 -73.402 1.00 67.56 101 SER F C 1
ATOM 7250 O O . SER E 1 101 ? 64.275 -23.551 -73.787 1.00 73.11 101 SER F O 1
ATOM 7253 N N . ASP E 1 102 ? 64.807 -22.092 -72.145 1.00 71.06 102 ASP F N 1
ATOM 7254 C CA . ASP E 1 102 ? 64.952 -23.052 -71.063 1.00 78.10 102 ASP F CA 1
ATOM 7255 C C . ASP E 1 102 ? 63.631 -23.443 -70.418 1.00 78.77 102 ASP F C 1
ATOM 7256 O O . ASP E 1 102 ? 63.612 -24.387 -69.622 1.00 89.65 102 ASP F O 1
ATOM 7261 N N . ASP E 1 103 ? 62.532 -22.757 -70.727 1.00 70.19 103 ASP F N 1
ATOM 7262 C CA . ASP E 1 103 ? 61.283 -22.919 -69.994 1.00 58.24 103 ASP F CA 1
ATOM 7263 C C . ASP E 1 103 ? 60.355 -23.844 -70.783 1.00 66.91 103 ASP F C 1
ATOM 7264 O O . ASP E 1 103 ? 59.669 -23.421 -71.721 1.00 66.49 103 ASP F O 1
ATOM 7269 N N . ASN E 1 104 ? 60.247 -25.093 -70.320 1.00 60.54 104 ASN F N 1
ATOM 7270 C CA . ASN E 1 104 ? 59.377 -26.037 -70.998 1.00 52.70 104 ASN F CA 1
ATOM 7271 C C . ASN E 1 104 ? 57.917 -25.842 -70.632 1.00 55.87 104 ASN F C 1
ATOM 7272 O O . ASN E 1 104 ? 57.053 -26.165 -71.456 1.00 57.03 104 ASN F O 1
ATOM 7277 N N . GLU E 1 105 ? 57.612 -25.325 -69.427 1.00 55.17 105 GLU F N 1
ATOM 7278 C CA . GLU E 1 105 ? 56.236 -24.929 -69.118 1.00 58.51 105 GLU F CA 1
ATOM 7279 C C . GLU E 1 105 ? 55.695 -24.014 -70.213 1.00 65.37 105 GLU F C 1
ATOM 7280 O O . GLU E 1 105 ? 54.623 -24.263 -70.781 1.00 62.52 105 GLU F O 1
ATOM 7286 N N . GLY E 1 106 ? 56.468 -22.984 -70.571 1.00 47.29 106 GLY F N 1
ATOM 7287 C CA . GLY E 1 106 ? 56.013 -22.055 -71.590 1.00 52.37 106 GLY F CA 1
ATOM 7288 C C . GLY E 1 106 ? 55.689 -22.743 -72.900 1.00 36.77 106 GLY F C 1
ATOM 7289 O O . GLY E 1 106 ? 54.579 -22.624 -73.413 1.00 48.36 106 GLY F O 1
ATOM 7290 N N . ILE E 1 107 ? 56.587 -23.586 -73.364 1.00 34.85 107 ILE F N 1
ATOM 7291 C CA . ILE E 1 107 ? 56.416 -24.312 -74.609 1.00 41.04 107 ILE F CA 1
ATOM 7292 C C . ILE E 1 107 ? 55.096 -25.089 -74.575 1.00 56.82 107 ILE F C 1
ATOM 7293 O O . ILE E 1 107 ? 54.204 -24.833 -75.408 1.00 59.58 107 ILE F O 1
ATOM 7309 N N . GLU E 1 109 ? 52.486 -24.729 -72.594 1.00 46.55 109 GLU F N 1
ATOM 7310 C CA . GLU E 1 109 ? 51.365 -23.789 -72.554 1.00 39.48 109 GLU F CA 1
ATOM 7311 C C . GLU E 1 109 ? 51.056 -23.254 -73.969 1.00 48.26 109 GLU F C 1
ATOM 7312 O O . GLU E 1 109 ? 49.935 -23.405 -74.499 1.00 55.72 109 GLU F O 1
ATOM 7318 N N . ARG E 1 110 ? 52.087 -22.704 -74.605 1.00 38.54 110 ARG F N 1
ATOM 7319 C CA . ARG E 1 110 ? 51.884 -22.100 -75.911 1.00 43.31 110 ARG F CA 1
ATOM 7320 C C . ARG E 1 110 ? 51.330 -23.120 -76.889 1.00 52.63 110 ARG F C 1
ATOM 7321 O O . ARG E 1 110 ? 50.465 -22.800 -77.719 1.00 57.76 110 ARG F O 1
ATOM 7329 N N . THR E 1 111 ? 51.802 -24.365 -76.791 1.00 45.02 111 THR F N 1
ATOM 7330 C CA . THR E 1 111 ? 51.373 -25.357 -77.755 1.00 44.05 111 THR F CA 1
ATOM 7331 C C . THR E 1 111 ? 49.921 -25.729 -77.531 1.00 48.27 111 THR F C 1
ATOM 7332 O O . THR E 1 111 ? 49.138 -25.772 -78.488 1.00 57.21 111 THR F O 1
ATOM 7336 N N . SER E 1 112 ? 49.513 -25.950 -76.277 1.00 43.34 112 SER F N 1
ATOM 7337 C CA . SER E 1 112 ? 48.126 -26.377 -76.104 1.00 47.80 112 SER F CA 1
ATOM 7338 C C . SER E 1 112 ? 47.173 -25.275 -76.555 1.00 48.96 112 SER F C 1
ATOM 7339 O O . SER E 1 112 ? 46.269 -25.507 -77.369 1.00 68.86 112 SER F O 1
ATOM 7342 N N . PHE E 1 113 ? 47.456 -24.044 -76.138 1.00 47.67 113 PHE F N 1
ATOM 7343 C CA . PHE E 1 113 ? 46.708 -22.876 -76.587 1.00 41.71 113 PHE F CA 1
ATOM 7344 C C . PHE E 1 113 ? 46.560 -22.859 -78.100 1.00 47.81 113 PHE F C 1
ATOM 7345 O O . PHE E 1 113 ? 45.459 -22.678 -78.619 1.00 52.23 113 PHE F O 1
ATOM 7353 N N . ARG E 1 114 ? 47.652 -23.102 -78.830 1.00 46.36 114 ARG F N 1
ATOM 7354 C CA . ARG E 1 114 ? 47.536 -23.042 -80.280 1.00 42.52 114 ARG F CA 1
ATOM 7355 C C . ARG E 1 114 ? 46.614 -24.133 -80.798 1.00 49.42 114 ARG F C 1
ATOM 7356 O O . ARG E 1 114 ? 45.661 -23.844 -81.550 1.00 50.16 114 ARG F O 1
ATOM 7364 N N . LEU E 1 115 ? 46.838 -25.385 -80.352 1.00 45.80 115 LEU F N 1
ATOM 7365 C CA . LEU E 1 115 ? 46.115 -26.526 -80.927 1.00 41.74 115 LEU F CA 1
ATOM 7366 C C . LEU E 1 115 ? 44.630 -26.446 -80.614 1.00 53.24 115 LEU F C 1
ATOM 7367 O O . LEU E 1 115 ? 43.792 -26.543 -81.518 1.00 72.41 115 LEU F O 1
ATOM 7372 N N . GLU E 1 116 ? 44.282 -26.202 -79.355 1.00 52.34 116 GLU F N 1
ATOM 7373 C CA . GLU E 1 116 ? 42.870 -26.077 -79.022 1.00 63.71 116 GLU F CA 1
ATOM 7374 C C . GLU E 1 116 ? 42.198 -24.938 -79.800 1.00 62.28 116 GLU F C 1
ATOM 7375 O O . GLU E 1 116 ? 40.991 -24.999 -80.075 1.00 64.82 116 GLU F O 1
ATOM 7381 N N . ARG E 1 117 ? 42.955 -23.927 -80.227 1.00 53.61 117 ARG F N 1
ATOM 7382 C CA . ARG E 1 117 ? 42.310 -22.910 -81.047 1.00 53.48 117 ARG F CA 1
ATOM 7383 C C . ARG E 1 117 ? 42.130 -23.383 -82.492 1.00 55.31 117 ARG F C 1
ATOM 7384 O O . ARG E 1 117 ? 41.076 -23.151 -83.100 1.00 53.44 117 ARG F O 1
ATOM 7392 N N . ARG E 1 118 ? 43.122 -24.088 -83.032 1.00 54.17 118 ARG F N 1
ATOM 7393 C CA . ARG E 1 118 ? 42.963 -24.686 -84.351 1.00 55.05 118 ARG F CA 1
ATOM 7394 C C . ARG E 1 118 ? 41.742 -25.593 -84.380 1.00 54.39 118 ARG F C 1
ATOM 7395 O O . ARG E 1 118 ? 40.899 -25.494 -85.284 1.00 56.66 118 ARG F O 1
ATOM 7403 N N . VAL E 1 119 ? 41.604 -26.448 -83.362 1.00 48.63 119 VAL F N 1
ATOM 7404 C CA . VAL E 1 119 ? 40.414 -27.283 -83.249 1.00 49.93 119 VAL F CA 1
ATOM 7405 C C . VAL E 1 119 ? 39.160 -26.424 -83.295 1.00 53.83 119 VAL F C 1
ATOM 7406 O O . VAL E 1 119 ? 38.272 -26.626 -84.139 1.00 60.95 119 VAL F O 1
ATOM 7410 N N . ALA E 1 120 ? 39.115 -25.388 -82.460 1.00 45.29 120 ALA F N 1
ATOM 7411 C CA . ALA E 1 120 ? 37.931 -24.544 -82.459 1.00 53.05 120 ALA F CA 1
ATOM 7412 C C . ALA E 1 120 ? 37.651 -24.008 -83.859 1.00 51.36 120 ALA F C 1
ATOM 7413 O O . ALA E 1 120 ? 36.522 -24.093 -84.352 1.00 57.88 120 ALA F O 1
ATOM 7415 N N . ALA E 1 121 ? 38.691 -23.531 -84.541 1.00 50.30 121 ALA F N 1
ATOM 7416 C CA . ALA E 1 121 ? 38.499 -22.948 -85.863 1.00 52.44 121 ALA F CA 1
ATOM 7417 C C . ALA E 1 121 ? 37.896 -23.961 -86.831 1.00 61.67 121 ALA F C 1
ATOM 7418 O O . ALA E 1 121 ? 36.955 -23.636 -87.574 1.00 66.01 121 ALA F O 1
ATOM 7420 N N . VAL E 1 122 ? 38.393 -25.209 -86.811 1.00 57.87 122 VAL F N 1
ATOM 7421 C CA . VAL E 1 122 ? 37.834 -26.219 -87.706 1.00 53.45 122 VAL F CA 1
ATOM 7422 C C . VAL E 1 122 ? 36.368 -26.433 -87.377 1.00 59.72 122 VAL F C 1
ATOM 7423 O O . VAL E 1 122 ? 35.511 -26.461 -88.270 1.00 66.57 122 VAL F O 1
ATOM 7427 N N . GLY E 1 123 ? 36.043 -26.486 -86.085 1.00 56.00 123 GLY F N 1
ATOM 7428 C CA . GLY E 1 123 ? 34.651 -26.609 -85.716 1.00 55.57 123 GLY F CA 1
ATOM 7429 C C . GLY E 1 123 ? 33.835 -25.480 -86.294 1.00 60.56 123 GLY F C 1
ATOM 7430 O O . GLY E 1 123 ? 32.801 -25.702 -86.924 1.00 70.27 123 GLY F O 1
ATOM 7431 N N . ARG E 1 124 ? 34.351 -24.258 -86.182 1.00 66.21 124 ARG F N 1
ATOM 7432 C CA . ARG E 1 124 ? 33.620 -23.113 -86.705 1.00 63.85 124 ARG F CA 1
ATOM 7433 C C . ARG E 1 124 ? 33.445 -23.237 -88.200 1.00 69.65 124 ARG F C 1
ATOM 7434 O O . ARG E 1 124 ? 32.353 -22.992 -88.720 1.00 78.95 124 ARG F O 1
ATOM 7442 N N . GLN E 1 125 ? 34.492 -23.691 -88.899 1.00 76.20 125 GLN F N 1
ATOM 7443 C CA . GLN E 1 125 ? 34.407 -23.805 -90.354 1.00 80.14 125 GLN F CA 1
ATOM 7444 C C . GLN E 1 125 ? 33.409 -24.863 -90.774 1.00 76.67 125 GLN F C 1
ATOM 7445 O O . GLN E 1 125 ? 32.855 -24.784 -91.872 1.00 84.81 125 GLN F O 1
ATOM 7451 N N . MET E 1 126 ? 33.199 -25.883 -89.948 1.00 75.79 126 MET F N 1
ATOM 7452 C CA . MET E 1 126 ? 32.167 -26.839 -90.310 1.00 79.02 126 MET F CA 1
ATOM 7453 C C . MET E 1 126 ? 30.788 -26.335 -89.914 1.00 82.57 126 MET F C 1
ATOM 7454 O O . MET E 1 126 ? 29.803 -26.685 -90.567 1.00 86.01 126 MET F O 1
ATOM 7459 N N . GLY E 1 127 ? 30.701 -25.494 -88.876 1.00 82.12 127 GLY F N 1
ATOM 7460 C CA . GLY E 1 127 ? 29.424 -24.918 -88.509 1.00 86.83 127 GLY F CA 1
ATOM 7461 C C . GLY E 1 127 ? 28.865 -23.999 -89.563 1.00 88.67 127 GLY F C 1
ATOM 7462 O O . GLY E 1 127 ? 27.738 -23.511 -89.419 1.00 93.80 127 GLY F O 1
ATOM 7463 N N . ARG E 1 128 ? 29.647 -23.760 -90.611 1.00 84.26 128 ARG F N 1
ATOM 7464 C CA . ARG E 1 128 ? 29.264 -22.890 -91.705 1.00 85.15 128 ARG F CA 1
ATOM 7465 C C . ARG E 1 128 ? 28.197 -23.558 -92.559 1.00 88.77 128 ARG F C 1
ATOM 7466 O O . ARG E 1 128 ? 28.350 -24.699 -92.996 1.00 90.51 128 ARG F O 1
ATOM 7474 N N . GLY E 1 129 ? 27.115 -22.843 -92.803 1.00 90.83 129 GLY F N 1
ATOM 7475 C CA . GLY E 1 129 ? 26.018 -23.354 -93.568 1.00 89.36 129 GLY F CA 1
ATOM 7476 C C . GLY E 1 129 ? 24.962 -24.040 -92.733 1.00 88.51 129 GLY F C 1
ATOM 7477 O O . GLY E 1 129 ? 23.794 -24.080 -93.139 1.00 90.90 129 GLY F O 1
ATOM 7478 N N . ASN E 1 130 ? 25.334 -24.558 -91.560 1.00 79.59 130 ASN F N 1
ATOM 7479 C CA . ASN E 1 130 ? 24.312 -25.037 -90.647 1.00 73.38 130 ASN F CA 1
ATOM 7480 C C . ASN E 1 130 ? 23.447 -23.876 -90.164 1.00 78.04 130 ASN F C 1
ATOM 7481 O O . ASN E 1 130 ? 22.292 -24.073 -89.760 1.00 81.78 130 ASN F O 1
ATOM 7486 N N . GLY E 1 131 ? 23.993 -22.661 -90.186 1.00 77.33 131 GLY F N 1
ATOM 7487 C CA . GLY E 1 131 ? 23.194 -21.507 -89.830 1.00 82.78 131 GLY F CA 1
ATOM 7488 C C . GLY E 1 131 ? 21.967 -21.372 -90.702 1.00 88.25 131 GLY F C 1
ATOM 7489 O O . GLY E 1 131 ? 20.868 -21.145 -90.201 1.00 93.06 131 GLY F O 1
ATOM 7490 N N . TYR E 1 132 ? 22.138 -21.530 -92.017 1.00 85.13 132 TYR F N 1
ATOM 7491 C CA . TYR E 1 132 ? 21.025 -21.388 -92.953 1.00 75.12 132 TYR F CA 1
ATOM 7492 C C . TYR E 1 132 ? 19.924 -22.397 -92.668 1.00 74.12 132 TYR F C 1
ATOM 7493 O O . TYR E 1 132 ? 18.739 -22.084 -92.791 1.00 86.31 132 TYR F O 1
ATOM 7502 N N . LEU E 1 133 ? 20.300 -23.623 -92.318 1.00 62.78 133 LEU F N 1
ATOM 7503 C CA . LEU E 1 133 ? 19.324 -24.617 -91.891 1.00 67.10 133 LEU F CA 1
ATOM 7504 C C . LEU E 1 133 ? 18.611 -24.156 -90.631 1.00 82.98 133 LEU F C 1
ATOM 7505 O O . LEU E 1 133 ? 17.393 -24.304 -90.505 1.00 91.17 133 LEU F O 1
ATOM 7510 N N . ALA E 1 134 ? 19.373 -23.672 -89.650 1.00 81.40 134 ALA F N 1
ATOM 7511 C CA . ALA E 1 134 ? 18.758 -23.171 -88.427 1.00 83.43 134 ALA F CA 1
ATOM 7512 C C . ALA E 1 134 ? 17.760 -22.055 -88.721 1.00 85.10 134 ALA F C 1
ATOM 7513 O O . ALA E 1 134 ? 16.659 -22.033 -88.157 1.00 86.24 134 ALA F O 1
ATOM 7515 N N . THR E 1 135 ? 18.116 -21.134 -89.623 1.00 79.09 135 THR F N 1
ATOM 7516 C CA . THR E 1 135 ? 17.240 -20.010 -89.926 1.00 82.65 135 THR F CA 1
ATOM 7517 C C . THR E 1 135 ? 16.006 -20.472 -90.686 1.00 87.09 135 THR F C 1
ATOM 7518 O O . THR E 1 135 ? 14.886 -20.060 -90.365 1.00 95.62 135 THR F O 1
ATOM 7522 N N . ILE E 1 136 ? 16.187 -21.354 -91.671 1.00 80.14 136 ILE F N 1
ATOM 7523 C CA . ILE E 1 136 ? 15.055 -21.864 -92.438 1.00 75.83 136 ILE F CA 1
ATOM 7524 C C . ILE E 1 136 ? 14.105 -22.616 -91.521 1.00 76.70 136 ILE F C 1
ATOM 7525 O O . ILE E 1 136 ? 12.887 -22.402 -91.541 1.00 85.14 136 ILE F O 1
ATOM 7530 N N . GLY E 1 137 ? 14.648 -23.511 -90.701 1.00 68.62 137 GLY F N 1
ATOM 7531 C CA . GLY E 1 137 ? 13.814 -24.187 -89.731 1.00 64.10 137 GLY F CA 1
ATOM 7532 C C . GLY E 1 137 ? 13.165 -23.226 -88.763 1.00 68.36 137 GLY F C 1
ATOM 7533 O O . GLY E 1 137 ? 12.116 -23.538 -88.193 1.00 68.54 137 GLY F O 1
ATOM 7534 N N . ALA E 1 138 ? 13.773 -22.061 -88.553 1.00 71.93 138 ALA F N 1
ATOM 7535 C CA . ALA E 1 138 ? 13.176 -21.096 -87.646 1.00 78.91 138 ALA F CA 1
ATOM 7536 C C . ALA E 1 138 ? 11.965 -20.424 -88.277 1.00 79.44 138 ALA F C 1
ATOM 7537 O O . ALA E 1 138 ? 10.874 -20.426 -87.693 1.00 84.53 138 ALA F O 1
ATOM 7539 N N . ILE E 1 139 ? 12.123 -19.870 -89.487 1.00 73.11 139 ILE F N 1
ATOM 7540 C CA . ILE E 1 139 ? 11.081 -19.003 -90.033 1.00 81.32 139 ILE F CA 1
ATOM 7541 C C . ILE E 1 139 ? 10.089 -19.709 -90.964 1.00 82.07 139 I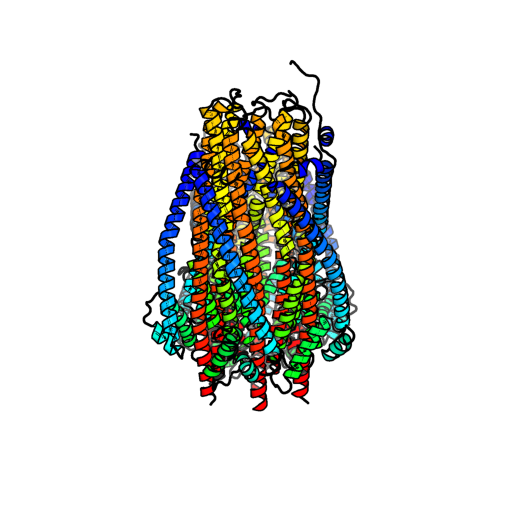LE F C 1
ATOM 7542 O O . ILE E 1 139 ? 9.083 -19.094 -91.361 1.00 76.38 139 ILE F O 1
ATOM 7547 N N . SER E 1 140 ? 10.348 -20.956 -91.361 1.00 76.66 140 SER F N 1
ATOM 7548 C CA . SER E 1 140 ? 9.415 -21.628 -92.265 1.00 66.87 140 SER F CA 1
ATOM 7549 C C . SER E 1 140 ? 8.033 -21.794 -91.662 1.00 66.42 140 SER F C 1
ATOM 7550 O O . SER E 1 140 ? 7.046 -21.586 -92.386 1.00 70.18 140 SER F O 1
ATOM 7553 N N . PRO E 1 141 ? 7.875 -22.184 -90.401 1.00 74.24 141 PRO F N 1
ATOM 7554 C CA . PRO E 1 141 ? 6.522 -22.172 -89.845 1.00 76.57 141 PRO F CA 1
ATOM 7555 C C . PRO E 1 141 ? 5.901 -20.784 -89.842 1.00 77.91 141 PRO F C 1
ATOM 7556 O O . PRO E 1 141 ? 4.706 -20.659 -90.120 1.00 73.78 141 PRO F O 1
ATOM 7560 N N . PHE E 1 142 ? 6.669 -19.728 -89.574 1.00 79.45 142 PHE F N 1
ATOM 7561 C CA . PHE E 1 142 ? 6.070 -18.397 -89.641 1.00 81.89 142 PHE F CA 1
ATOM 7562 C C . PHE E 1 142 ? 5.563 -18.090 -91.052 1.00 78.15 142 PHE F C 1
ATOM 7563 O O . PHE E 1 142 ? 4.516 -17.460 -91.214 1.00 85.85 142 PHE F O 1
ATOM 7571 N N . VAL E 1 143 ? 6.287 -18.522 -92.087 1.00 65.49 143 VAL F N 1
ATOM 7572 C CA . VAL E 1 143 ? 5.865 -18.210 -93.450 1.00 72.34 143 VAL F CA 1
ATOM 7573 C C . VAL E 1 143 ? 4.653 -19.037 -93.842 1.00 75.69 143 VAL F C 1
ATOM 7574 O O . VAL E 1 143 ? 3.701 -18.518 -94.435 1.00 80.46 143 VAL F O 1
ATOM 7578 N N . GLY E 1 144 ? 4.709 -20.348 -93.599 1.00 66.88 144 GLY F N 1
ATOM 7579 C CA . GLY E 1 144 ? 3.538 -21.174 -93.833 1.00 59.09 144 GLY F CA 1
ATOM 7580 C C . GLY E 1 144 ? 2.333 -20.656 -93.080 1.00 60.87 144 GLY F C 1
ATOM 7581 O O . GLY E 1 144 ? 1.279 -20.436 -93.656 1.00 65.81 144 GLY F O 1
ATOM 7582 N N . LEU E 1 145 ? 2.511 -20.375 -91.797 1.00 70.73 145 LEU F N 1
ATOM 7583 C CA . LEU E 1 145 ? 1.442 -19.846 -90.965 1.00 74.14 145 LEU F CA 1
ATOM 7584 C C . LEU E 1 145 ? 0.917 -18.522 -91.514 1.00 79.33 145 LEU F C 1
ATOM 7585 O O . LEU E 1 145 ? -0.295 -18.264 -91.496 1.00 79.84 145 LEU F O 1
ATOM 7590 N N . PHE E 1 146 ? 1.818 -17.660 -91.992 1.00 74.60 146 PHE F N 1
ATOM 7591 C CA . PHE E 1 146 ? 1.394 -16.459 -92.700 1.00 73.38 146 PHE F CA 1
ATOM 7592 C C . PHE E 1 146 ? 0.532 -16.803 -93.904 1.00 78.81 146 PHE F C 1
ATOM 7593 O O . PHE E 1 146 ? -0.450 -16.108 -94.202 1.00 73.87 146 PHE F O 1
ATOM 7601 N N . GLY E 1 147 ? 0.988 -17.771 -94.700 1.00 74.83 147 GLY F N 1
ATOM 7602 C CA . GLY E 1 147 ? 0.213 -18.203 -95.846 1.00 61.80 147 GLY F CA 1
ATOM 7603 C C . GLY E 1 147 ? -1.192 -18.591 -95.452 1.00 66.84 147 GLY F C 1
ATOM 7604 O O . GLY E 1 147 ? -2.161 -18.094 -96.015 1.00 70.12 147 GLY F O 1
ATOM 7605 N N . THR E 1 148 ? -1.327 -19.434 -94.424 1.00 67.29 148 THR F N 1
ATOM 7606 C CA . THR E 1 148 ? -2.661 -19.884 -94.043 1.00 67.49 148 THR F CA 1
ATOM 7607 C C . THR E 1 148 ? -3.507 -18.725 -93.526 1.00 71.42 148 THR F C 1
ATOM 7608 O O . THR E 1 148 ? -4.677 -18.598 -93.904 1.00 74.92 148 THR F O 1
ATOM 7612 N N . VAL E 1 149 ? -2.915 -17.844 -92.703 1.00 74.98 149 VAL F N 1
ATOM 7613 C CA . VAL E 1 149 ? -3.612 -16.661 -92.192 1.00 65.18 149 VAL F CA 1
ATOM 7614 C C . VAL E 1 149 ? -4.118 -15.825 -93.351 1.00 70.75 149 VAL F C 1
ATOM 7615 O O . VAL E 1 149 ? -5.249 -15.317 -93.339 1.00 75.19 149 VAL F O 1
ATOM 7619 N N . TRP E 1 150 ? -3.268 -15.647 -94.362 1.00 73.89 150 TRP F N 1
ATOM 7620 C CA . TRP E 1 150 ? -3.665 -14.918 -95.559 1.00 73.53 150 TRP F CA 1
ATOM 7621 C C . TRP E 1 150 ? -4.794 -15.633 -96.285 1.00 77.15 150 TRP F C 1
ATOM 7622 O O . TRP E 1 150 ? -5.708 -14.995 -96.810 1.00 81.34 150 TRP F O 1
ATOM 7633 N N . GLY E 1 151 ? -4.721 -16.956 -96.367 1.00 77.87 151 GLY F N 1
ATOM 7634 C CA . GLY E 1 151 ? -5.721 -17.736 -97.062 1.00 78.90 151 GLY F CA 1
ATOM 7635 C C . GLY E 1 151 ? -7.105 -17.598 -96.468 1.00 85.61 151 GLY F C 1
ATOM 7636 O O . GLY E 1 151 ? -8.057 -17.224 -97.164 1.00 89.31 151 GLY F O 1
ATOM 7637 N N . ILE E 1 152 ? -7.227 -17.881 -95.173 1.00 82.34 152 ILE F N 1
ATOM 7638 C CA . ILE E 1 152 ? -8.513 -17.728 -94.505 1.00 79.60 152 ILE F CA 1
ATOM 7639 C C . ILE E 1 152 ? -8.970 -16.274 -94.498 1.00 84.38 152 ILE F C 1
ATOM 7640 O O . ILE E 1 152 ? -10.177 -15.987 -94.566 1.00 83.36 152 ILE F O 1
ATOM 7645 N N . MET E 1 153 ? -8.032 -15.331 -94.403 1.00 92.79 153 MET F N 1
ATOM 7646 C CA . MET E 1 153 ? -8.424 -13.939 -94.562 1.00 99.12 153 MET F CA 1
ATOM 7647 C C . MET E 1 153 ? -9.115 -13.735 -95.901 1.00 101.31 153 MET F C 1
ATOM 7648 O O . MET E 1 153 ? -10.203 -13.152 -95.971 1.00 100.23 153 MET F O 1
ATOM 7653 N N . ASN E 1 154 ? -8.505 -14.240 -96.976 1.00 101.85 154 ASN F N 1
ATOM 7654 C CA . ASN E 1 154 ? -9.069 -14.044 -98.308 1.00 101.86 154 ASN F CA 1
ATOM 7655 C C . ASN E 1 154 ? -10.381 -14.790 -98.509 1.00 100.05 154 ASN F C 1
ATOM 7656 O O . ASN E 1 154 ? -11.246 -14.325 -99.257 1.00 103.50 154 ASN F O 1
ATOM 7661 N N . SER E 1 155 ? -10.531 -15.973 -97.923 1.00 90.76 155 SER F N 1
ATOM 7662 C CA . SER E 1 155 ? -11.818 -16.648 -98.025 1.00 85.11 155 SER F CA 1
ATOM 7663 C C . SER E 1 155 ? -12.910 -15.826 -97.342 1.00 92.41 155 SER F C 1
ATOM 7664 O O . SER E 1 155 ? -14.025 -15.695 -97.877 1.00 102.04 155 SER F O 1
ATOM 7667 N N . PHE E 1 156 ? -12.602 -15.234 -96.172 1.00 88.79 156 PHE F N 1
ATOM 7668 C CA . PHE E 1 156 ? -13.598 -14.386 -95.505 1.00 86.03 156 PHE F CA 1
ATOM 7669 C C . PHE E 1 156 ? -13.896 -13.122 -96.293 1.00 84.40 156 PHE F C 1
ATOM 7670 O O . PHE E 1 156 ? -15.020 -12.623 -96.245 1.00 78.80 156 PHE F O 1
ATOM 7678 N N . ILE E 1 157 ? -12.900 -12.562 -96.981 1.00 91.72 157 ILE F N 1
ATOM 7679 C CA . ILE E 1 157 ? -13.167 -11.481 -97.925 1.00 91.63 157 ILE F CA 1
ATOM 7680 C C . ILE E 1 157 ? -14.043 -11.995 -99.051 1.00 93.62 157 ILE F C 1
ATOM 7681 O O . ILE E 1 157 ? -14.898 -11.278 -99.566 1.00 97.39 157 ILE F O 1
ATOM 7686 N N . GLY E 1 158 ? -13.867 -13.262 -99.418 1.00 102.04 158 GLY F N 1
ATOM 7687 C CA . GLY E 1 158 ? -14.641 -13.852 -100.495 1.00 106.30 158 GLY F CA 1
ATOM 7688 C C . GLY E 1 158 ? -16.127 -13.942 -100.219 1.00 107.23 158 GLY F C 1
ATOM 7689 O O . GLY E 1 158 ? -16.941 -13.711 -101.118 1.00 116.10 158 GLY F O 1
ATOM 7690 N N . ILE E 1 159 ? -16.505 -14.332 -98.998 1.00 96.08 159 ILE F N 1
ATOM 7691 C CA . ILE E 1 159 ? -17.937 -14.484 -98.733 1.00 96.03 159 ILE F CA 1
ATOM 7692 C C . ILE E 1 159 ? -18.695 -13.187 -98.976 1.00 114.98 159 ILE F C 1
ATOM 7693 O O . ILE E 1 159 ? -19.853 -13.209 -99.422 1.00 130.60 159 ILE F O 1
ATOM 7698 N N . ALA E 1 160 ? -18.066 -12.048 -98.719 1.00 120.87 160 ALA F N 1
ATOM 7699 C CA . ALA E 1 160 ? -18.732 -10.779 -98.909 1.00 116.73 160 ALA F CA 1
ATOM 7700 C C . ALA E 1 160 ? -17.800 -9.892 -99.694 1.00 111.68 160 ALA F C 1
ATOM 7701 O O . ALA E 1 160 ? -16.793 -9.481 -99.144 1.00 114.28 160 ALA F O 1
ATOM 7703 N N . GLN E 1 161 ? -18.148 -9.511 -100.925 1.00 111.92 161 GLN F N 1
ATOM 7704 C CA . GLN E 1 161 ? -19.510 -9.555 -101.444 1.00 112.94 161 GLN F CA 1
ATOM 7705 C C . GLN E 1 161 ? -19.882 -10.903 -102.040 1.00 117.97 161 GLN F C 1
ATOM 7706 O O . GLN E 1 161 ? -19.112 -11.847 -101.973 1.00 119.41 161 GLN F O 1
ATOM 7708 N N . THR E 1 162 ? -21.057 -10.925 -102.669 1.00 134.30 162 THR F N 1
ATOM 7709 C CA . THR E 1 162 ? -21.919 -12.075 -102.940 1.00 146.34 162 THR F CA 1
ATOM 7710 C C . THR E 1 162 ? -22.662 -12.438 -101.660 1.00 151.10 162 THR F C 1
ATOM 7711 O O . THR E 1 162 ? -23.740 -13.039 -101.709 1.00 162.11 162 THR F O 1
ATOM 7715 N N . GLN E 1 163 ? -22.097 -12.035 -100.519 1.00 138.15 163 GLN F N 1
ATOM 7716 C CA . GLN E 1 163 ? -22.804 -11.881 -99.242 1.00 137.40 163 GLN F CA 1
ATOM 7717 C C . GLN E 1 163 ? -23.633 -13.105 -98.848 1.00 139.03 163 GLN F C 1
ATOM 7718 O O . GLN E 1 163 ? -24.622 -12.981 -98.116 1.00 139.35 163 GLN F O 1
ATOM 7724 N N . THR E 1 164 ? -23.232 -14.296 -99.287 1.00 139.90 164 THR F N 1
ATOM 7725 C CA . THR E 1 164 ? -23.919 -15.530 -98.926 1.00 142.37 164 THR F CA 1
ATOM 7726 C C . THR E 1 164 ? -22.945 -16.416 -98.159 1.00 149.03 164 THR F C 1
ATOM 7727 O O . THR E 1 164 ? -21.728 -16.222 -98.221 1.00 142.23 164 THR F O 1
ATOM 7731 N N . THR E 1 165 ? -23.490 -17.363 -97.389 1.00 161.72 165 THR F N 1
ATOM 7732 C CA . THR E 1 165 ? -22.638 -18.262 -96.617 1.00 162.53 165 THR F CA 1
ATOM 7733 C C . THR E 1 165 ? -22.280 -19.501 -97.434 1.00 167.95 165 THR F C 1
ATOM 7734 O O . THR E 1 165 ? -21.179 -19.576 -97.988 1.00 170.42 165 THR F O 1
ATOM 7738 N N . ASN E 1 166 ? -23.212 -20.454 -97.543 1.00 165.25 166 ASN F N 1
ATOM 7739 C CA . ASN E 1 166 ? -22.993 -21.697 -98.276 1.00 156.27 166 ASN F CA 1
ATOM 7740 C C . ASN E 1 166 ? -21.615 -22.277 -97.966 1.00 149.21 166 ASN F C 1
ATOM 7741 O O . ASN E 1 166 ? -21.143 -22.223 -96.824 1.00 147.60 166 ASN F O 1
ATOM 7743 N N . LEU E 1 167 ? -20.954 -22.814 -98.988 1.00 140.78 167 LEU F N 1
ATOM 7744 C CA . LEU E 1 167 ? -19.602 -23.328 -98.832 1.00 124.86 167 LEU F CA 1
ATOM 7745 C C . LEU E 1 167 ? -18.693 -22.997 -100.006 1.00 121.22 167 LEU F C 1
ATOM 7746 O O . LEU E 1 167 ? -17.534 -22.631 -99.807 1.00 122.90 167 LEU F O 1
ATOM 7751 N N . ALA E 1 168 ? -19.191 -23.194 -101.231 1.00 119.18 168 ALA F N 1
ATOM 7752 C CA . ALA E 1 168 ? -18.307 -23.331 -102.384 1.00 117.43 168 ALA F CA 1
ATOM 7753 C C . ALA E 1 168 ? -17.355 -22.153 -102.574 1.00 126.25 168 ALA F C 1
ATOM 7754 O O . ALA E 1 168 ? -16.287 -22.329 -103.167 1.00 120.67 168 ALA F O 1
ATOM 7756 N N . VAL E 1 169 ? -17.719 -20.943 -102.143 1.00 139.42 169 VAL F N 1
ATOM 7757 C CA . VAL E 1 169 ? -16.756 -19.843 -102.228 1.00 149.10 169 VAL F CA 1
ATOM 7758 C C . VAL E 1 169 ? -15.877 -19.767 -100.982 1.00 151.34 169 VAL F C 1
ATOM 7759 O O . VAL E 1 169 ? -14.803 -19.147 -101.020 1.00 155.30 169 VAL F O 1
ATOM 7763 N N . VAL E 1 170 ? -16.298 -20.392 -99.882 1.00 138.23 170 VAL F N 1
ATOM 7764 C CA . VAL E 1 170 ? -15.498 -20.461 -98.661 1.00 117.88 170 VAL F CA 1
ATOM 7765 C C . VAL E 1 170 ? -14.437 -21.546 -98.772 1.00 115.25 170 VAL F C 1
ATOM 7766 O O . VAL E 1 170 ? -13.366 -21.431 -98.162 1.00 100.36 170 VAL F O 1
ATOM 7770 N N . ALA E 1 171 ? -14.738 -22.602 -99.540 1.00 120.41 171 ALA F N 1
ATOM 7771 C CA . ALA E 1 171 ? -13.833 -23.737 -99.703 1.00 118.19 171 ALA F CA 1
ATOM 7772 C C . ALA E 1 171 ? -12.493 -23.381 -100.329 1.00 120.68 171 ALA F C 1
ATOM 7773 O O . ALA E 1 171 ? -11.467 -23.883 -99.839 1.00 128.25 171 ALA F O 1
ATOM 7775 N N . PRO E 1 172 ? -12.417 -22.572 -101.394 1.00 113.52 172 PRO F N 1
ATOM 7776 C CA . PRO E 1 172 ? -11.100 -22.313 -102.012 1.00 107.36 172 PRO F CA 1
ATOM 7777 C C . PRO E 1 172 ? -10.091 -21.663 -101.083 1.00 103.33 172 PRO F C 1
ATOM 7778 O O . PRO E 1 172 ? -8.928 -22.086 -101.039 1.00 104.09 172 PRO F O 1
ATOM 7782 N N . GLY E 1 173 ? -10.502 -20.640 -100.335 1.00 103.27 173 GLY F N 1
ATOM 7783 C CA . GLY E 1 173 ? -9.587 -20.036 -99.385 1.00 102.14 173 GLY F CA 1
ATOM 7784 C C . GLY E 1 173 ? -9.111 -21.043 -98.364 1.00 104.19 173 GLY F C 1
ATOM 7785 O O . GLY E 1 173 ? -7.931 -21.066 -97.995 1.00 106.23 173 GLY F O 1
ATOM 7786 N N . ILE E 1 174 ? -10.009 -21.930 -97.937 1.00 105.45 174 ILE F N 1
ATOM 7787 C CA . ILE E 1 174 ? -9.611 -22.983 -97.012 1.00 94.13 174 ILE F CA 1
ATOM 7788 C C . ILE E 1 174 ? -8.561 -23.866 -97.664 1.00 79.29 174 ILE F C 1
ATOM 7789 O O . ILE E 1 174 ? -7.530 -24.180 -97.063 1.00 78.20 174 ILE F O 1
ATOM 7794 N N . ALA E 1 175 ? -8.782 -24.222 -98.930 1.00 67.83 175 ALA F N 1
ATOM 7795 C CA . ALA E 1 175 ? -7.851 -25.077 -99.655 1.00 76.06 175 ALA F CA 1
ATOM 7796 C C . ALA E 1 175 ? -6.461 -24.461 -99.720 1.00 86.12 175 ALA F C 1
ATOM 7797 O O . ALA E 1 175 ? -5.460 -25.137 -99.447 1.00 94.78 175 ALA F O 1
ATOM 7799 N N . GLU E 1 176 ? -6.381 -23.164 -100.046 1.00 90.46 176 GLU F N 1
ATOM 7800 C CA . GLU E 1 176 ? -5.074 -22.515 -100.171 1.00 96.85 176 GLU F CA 1
ATOM 7801 C C . GLU E 1 176 ? -4.394 -22.349 -98.814 1.00 88.90 176 GLU F C 1
ATOM 7802 O O . GLU E 1 176 ? -3.179 -22.568 -98.691 1.00 90.43 176 GLU F O 1
ATOM 7808 N N . ALA E 1 177 ? -5.151 -21.968 -97.783 1.00 80.15 177 ALA F N 1
ATOM 7809 C CA . ALA E 1 177 ? -4.564 -21.910 -96.449 1.00 75.31 177 ALA F CA 1
ATOM 7810 C C . ALA E 1 177 ? -3.960 -23.259 -96.061 1.00 80.36 177 ALA F C 1
ATOM 7811 O O . ALA E 1 177 ? -2.779 -23.341 -95.673 1.00 84.84 177 ALA F O 1
ATOM 7813 N N . LEU E 1 178 ? -4.745 -24.342 -96.192 1.00 72.51 178 LEU F N 1
ATOM 7814 C CA . LEU E 1 178 ? -4.219 -25.657 -95.845 1.00 68.03 178 LEU F CA 1
ATOM 7815 C C . LEU E 1 178 ? -2.970 -25.978 -96.651 1.00 75.57 178 LEU F C 1
ATOM 7816 O O . LEU E 1 178 ? -2.012 -26.560 -96.119 1.00 86.87 178 LEU F O 1
ATOM 7821 N N . LEU E 1 179 ? -2.954 -25.598 -97.932 1.00 70.60 179 LEU F N 1
ATOM 7822 C CA . LEU E 1 179 ? -1.749 -25.805 -98.728 1.00 68.05 179 LEU F CA 1
ATOM 7823 C C . LEU E 1 179 ? -0.544 -25.088 -98.125 1.00 73.14 179 LEU F C 1
ATOM 7824 O O . LEU E 1 179 ? 0.558 -25.654 -98.061 1.00 78.23 179 LEU F O 1
ATOM 7829 N N . ALA E 1 180 ? -0.745 -23.853 -97.639 1.00 71.34 180 ALA F N 1
ATOM 7830 C CA . ALA E 1 180 ? 0.351 -23.098 -97.036 1.00 65.23 180 ALA F CA 1
ATOM 7831 C C . ALA E 1 180 ? 0.875 -23.799 -95.800 1.00 74.34 180 ALA F C 1
ATOM 7832 O O . ALA E 1 180 ? 2.092 -23.893 -95.603 1.00 71.90 180 ALA F O 1
ATOM 7834 N N . THR E 1 181 ? -0.031 -24.309 -94.961 1.00 81.54 181 THR F N 1
ATOM 7835 C CA . THR E 1 181 ? 0.416 -25.077 -93.807 1.00 77.06 181 THR F CA 1
ATOM 7836 C C . THR E 1 181 ? 1.235 -26.279 -94.237 1.00 70.20 181 THR F C 1
ATOM 7837 O O . THR E 1 181 ? 2.339 -26.502 -93.728 1.00 75.25 181 THR F O 1
ATOM 7841 N N . ALA E 1 182 ? 0.717 -27.048 -95.202 1.00 67.11 182 ALA F N 1
ATOM 7842 C CA . ALA E 1 182 ? 1.396 -28.264 -95.632 1.00 63.79 182 ALA F CA 1
ATOM 7843 C C . ALA E 1 182 ? 2.803 -27.970 -96.136 1.00 75.33 182 ALA F C 1
ATOM 7844 O O . ALA E 1 182 ? 3.787 -28.557 -95.664 1.00 74.96 182 ALA F O 1
ATOM 7846 N N . ILE E 1 183 ? 2.926 -27.021 -97.063 1.00 76.76 183 ILE F N 1
ATOM 7847 C CA . ILE E 1 183 ? 4.242 -26.735 -97.615 1.00 70.66 183 ILE F CA 1
ATOM 7848 C C . ILE E 1 183 ? 5.146 -26.143 -96.548 1.00 70.42 183 ILE F C 1
ATOM 7849 O O . ILE E 1 183 ? 6.356 -26.397 -96.537 1.00 72.47 183 ILE F O 1
ATOM 7854 N N . GLY E 1 184 ? 4.584 -25.355 -95.634 1.00 68.52 184 GLY F N 1
ATOM 7855 C CA . GLY E 1 184 ? 5.366 -24.881 -94.505 1.00 65.96 184 GLY F CA 1
ATOM 7856 C C . GLY E 1 184 ? 5.957 -26.015 -93.685 1.00 67.51 184 GLY F C 1
ATOM 7857 O O . GLY E 1 184 ? 7.102 -25.936 -93.234 1.00 64.47 184 GLY F O 1
ATOM 7858 N N . LEU E 1 185 ? 5.165 -27.065 -93.445 1.00 69.36 185 LEU F N 1
ATOM 7859 C CA . LEU E 1 185 ? 5.657 -28.239 -92.731 1.00 64.73 185 LEU F CA 1
ATOM 7860 C C . LEU E 1 185 ? 6.746 -28.944 -93.524 1.00 60.47 185 LEU F C 1
ATOM 7861 O O . LEU E 1 185 ? 7.814 -29.261 -92.992 1.00 68.61 185 LEU F O 1
ATOM 7866 N N . VAL E 1 186 ? 6.521 -29.132 -94.818 1.00 51.78 186 VAL F N 1
ATOM 7867 C CA . VAL E 1 186 ? 7.509 -29.802 -95.655 1.00 52.89 186 VAL F CA 1
ATOM 7868 C C . VAL E 1 186 ? 8.814 -29.022 -95.703 1.00 56.41 186 VAL F C 1
ATOM 7869 O O . VAL E 1 186 ? 9.886 -29.599 -95.925 1.00 56.07 186 VAL F O 1
ATOM 7873 N N . ALA E 1 187 ? 8.753 -27.702 -95.573 1.00 59.48 187 ALA F N 1
ATOM 7874 C CA . ALA E 1 187 ? 10.007 -26.965 -95.517 1.00 68.06 187 ALA F CA 1
ATOM 7875 C C . ALA E 1 187 ? 10.629 -27.003 -94.116 1.00 71.76 187 ALA F C 1
ATOM 7876 O O . ALA E 1 187 ? 11.832 -27.260 -93.966 1.00 69.69 187 ALA F O 1
ATOM 7878 N N . ALA E 1 188 ? 9.808 -26.827 -93.079 1.00 68.95 188 ALA F N 1
ATOM 7879 C CA . ALA E 1 188 ? 10.331 -26.633 -91.733 1.00 66.72 188 ALA F CA 1
ATOM 7880 C C . ALA E 1 188 ? 10.918 -27.915 -91.163 1.00 66.18 188 ALA F C 1
ATOM 7881 O O . ALA E 1 188 ? 12.059 -27.929 -90.687 1.00 65.75 188 ALA F O 1
ATOM 7883 N N . ILE E 1 189 ? 10.162 -29.006 -91.220 1.00 67.73 189 ILE F N 1
ATOM 7884 C CA . ILE E 1 189 ? 10.556 -30.218 -90.503 1.00 69.14 189 ILE F CA 1
ATOM 7885 C C . ILE E 1 189 ? 11.922 -30.725 -90.953 1.00 72.03 189 ILE F C 1
ATOM 7886 O O . ILE E 1 189 ? 12.809 -30.906 -90.099 1.00 80.06 189 ILE F O 1
ATOM 7891 N N . PRO E 1 190 ? 12.171 -30.961 -92.236 1.00 66.87 190 PRO F N 1
ATOM 7892 C CA . PRO E 1 190 ? 13.498 -31.462 -92.615 1.00 63.65 190 PRO F CA 1
ATOM 7893 C C . PRO E 1 190 ? 14.618 -30.504 -92.296 1.00 58.85 190 PRO F C 1
ATOM 7894 O O . PRO E 1 190 ? 15.714 -30.954 -91.959 1.00 68.24 190 PRO F O 1
ATOM 7898 N N . ALA E 1 191 ? 14.375 -29.198 -92.372 1.00 57.66 191 ALA F N 1
ATOM 7899 C CA . ALA E 1 191 ? 15.415 -28.230 -92.046 1.00 62.65 191 ALA F CA 1
ATOM 7900 C C . ALA E 1 191 ? 15.849 -28.323 -90.583 1.00 67.24 191 ALA F C 1
ATOM 7901 O O . ALA E 1 191 ? 17.046 -28.307 -90.280 1.00 69.78 191 ALA F O 1
ATOM 7903 N N . VAL E 1 192 ? 14.897 -28.392 -89.653 1.00 69.58 192 VAL F N 1
ATOM 7904 C CA . VAL E 1 192 ? 15.293 -28.475 -88.251 1.00 69.43 192 VAL F CA 1
ATOM 7905 C C . VAL E 1 192 ? 15.937 -29.828 -87.952 1.00 69.45 192 VAL F C 1
ATOM 7906 O O . VAL E 1 192 ? 16.945 -29.904 -87.232 1.00 72.68 192 VAL F O 1
ATOM 7910 N N . VAL E 1 193 ? 15.382 -30.916 -88.493 1.00 63.74 193 VAL F N 1
ATOM 7911 C CA . VAL E 1 193 ? 15.952 -32.226 -88.195 1.00 62.00 193 VAL F CA 1
ATOM 7912 C C . VAL E 1 193 ? 17.375 -32.296 -88.713 1.00 68.93 193 VAL F C 1
ATOM 7913 O O . VAL E 1 193 ? 18.303 -32.689 -88.001 1.00 80.95 193 VAL F O 1
ATOM 7917 N N . ILE E 1 194 ? 17.572 -31.882 -89.954 1.00 63.69 194 ILE F N 1
ATOM 7918 C CA . ILE E 1 194 ? 18.912 -31.884 -90.511 1.00 61.65 194 ILE F CA 1
ATOM 7919 C C . ILE E 1 194 ? 19.826 -30.966 -89.714 1.00 61.02 194 ILE F C 1
ATOM 7920 O O . ILE E 1 194 ? 20.979 -31.313 -89.435 1.00 61.25 194 ILE F O 1
ATOM 7925 N N . TYR E 1 195 ? 19.329 -29.797 -89.304 1.00 64.86 195 TYR F N 1
ATOM 7926 C CA . TYR E 1 195 ? 20.170 -28.912 -88.509 1.00 68.52 195 TYR F CA 1
ATOM 7927 C C . TYR E 1 195 ? 20.680 -29.603 -87.258 1.00 72.29 195 TYR F C 1
ATOM 7928 O O . TYR E 1 195 ? 21.851 -29.451 -86.893 1.00 74.31 195 TYR F O 1
ATOM 7937 N N . ASN E 1 196 ? 19.804 -30.333 -86.569 1.00 73.52 196 ASN F N 1
ATOM 7938 C CA . ASN E 1 196 ? 20.197 -31.030 -85.346 1.00 71.50 196 ASN F CA 1
ATOM 7939 C C . ASN E 1 196 ? 21.179 -32.165 -85.630 1.00 66.75 196 ASN F C 1
ATOM 7940 O O . ASN E 1 196 ? 22.186 -32.326 -84.927 1.00 73.89 196 ASN F O 1
ATOM 7945 N N . VAL E 1 197 ? 20.901 -32.967 -86.653 1.00 66.61 197 VAL F N 1
ATOM 7946 C CA . VAL E 1 197 ? 21.815 -34.047 -87.018 1.00 68.85 197 VAL F CA 1
ATOM 7947 C C . VAL E 1 197 ? 23.206 -33.501 -87.327 1.00 73.17 197 VAL F C 1
ATOM 7948 O O . VAL E 1 197 ? 24.217 -34.030 -86.855 1.00 75.14 197 VAL F O 1
ATOM 7952 N N . PHE E 1 198 ? 23.282 -32.433 -88.124 1.00 72.82 198 PHE F N 1
ATOM 7953 C CA . PHE E 1 198 ? 24.588 -31.876 -88.454 1.00 67.61 198 PHE F CA 1
ATOM 7954 C C . PHE E 1 198 ? 25.263 -31.258 -87.239 1.00 67.52 198 PHE F C 1
ATOM 7955 O O . PHE E 1 198 ? 26.482 -31.354 -87.097 1.00 68.14 198 PHE F O 1
ATOM 7963 N N . ALA E 1 199 ? 24.505 -30.611 -86.355 1.00 65.98 199 ALA F N 1
ATOM 7964 C CA . ALA E 1 199 ? 25.139 -30.044 -85.166 1.00 66.60 199 ALA F CA 1
ATOM 7965 C C . ALA E 1 199 ? 25.752 -31.147 -84.310 1.00 66.55 199 ALA F C 1
ATOM 7966 O O . ALA E 1 199 ? 26.852 -30.987 -83.757 1.00 69.79 199 ALA F O 1
ATOM 7968 N N . ARG E 1 200 ? 25.070 -32.291 -84.228 1.00 60.81 200 ARG F N 1
ATOM 7969 C CA . ARG E 1 200 ? 25.585 -33.423 -83.467 1.00 62.29 200 ARG F CA 1
ATOM 7970 C C . ARG E 1 200 ? 26.828 -34.009 -84.131 1.00 63.95 200 ARG F C 1
ATOM 7971 O O . ARG E 1 200 ? 27.844 -34.247 -83.471 1.00 64.51 200 ARG F O 1
ATOM 7979 N N . GLN E 1 201 ? 26.783 -34.216 -85.447 1.00 62.59 201 GLN F N 1
ATOM 7980 C CA . GLN E 1 201 ? 27.965 -34.703 -86.146 1.00 57.91 201 GLN F CA 1
ATOM 7981 C C . GLN E 1 201 ? 29.161 -33.776 -85.957 1.00 56.70 201 GLN F C 1
ATOM 7982 O O . GLN E 1 201 ? 30.284 -34.244 -85.745 1.00 58.71 201 GLN F O 1
ATOM 7988 N N . ILE E 1 202 ? 28.936 -32.458 -86.052 1.00 56.83 202 ILE F N 1
ATOM 7989 C CA . ILE E 1 202 ? 29.999 -31.474 -85.871 1.00 55.34 202 ILE F CA 1
ATOM 7990 C C . ILE E 1 202 ? 30.567 -31.566 -84.479 1.00 63.96 202 ILE F C 1
ATOM 7991 O O . ILE E 1 202 ? 31.792 -31.495 -84.286 1.00 66.76 202 ILE F O 1
ATOM 7996 N N . GLY E 1 203 ? 29.694 -31.724 -83.484 1.00 65.06 203 GLY F N 1
ATOM 7997 C CA . GLY E 1 203 ? 30.190 -31.909 -82.127 1.00 60.24 203 GLY F CA 1
ATOM 7998 C C . GLY E 1 203 ? 31.112 -33.104 -82.030 1.00 54.87 203 GLY F C 1
ATOM 7999 O O . GLY E 1 203 ? 32.246 -32.990 -81.558 1.00 65.43 203 GLY F O 1
ATOM 8000 N N . GLY E 1 204 ? 30.677 -34.241 -82.584 1.00 47.76 204 GLY F N 1
ATOM 8001 C CA . GLY E 1 204 ? 31.483 -35.448 -82.508 1.00 40.17 204 GLY F CA 1
ATOM 8002 C C . GLY E 1 204 ? 32.806 -35.323 -83.238 1.00 52.40 204 GLY F C 1
ATOM 8003 O O . GLY E 1 204 ? 33.843 -35.810 -82.769 1.00 63.10 204 GLY F O 1
ATOM 8004 N N . PHE E 1 205 ? 32.794 -34.658 -84.388 1.00 43.14 205 PHE F N 1
ATOM 8005 C CA . PHE E 1 205 ? 34.028 -34.475 -85.123 1.00 41.20 205 PHE F CA 1
ATOM 8006 C C . PHE E 1 205 ? 34.991 -33.598 -84.352 1.00 51.77 205 PHE F C 1
ATOM 8007 O O . PHE E 1 205 ? 36.191 -33.886 -84.301 1.00 57.16 205 PHE F O 1
ATOM 8015 N N . LYS E 1 206 ? 34.476 -32.528 -83.744 1.00 55.38 206 LYS F N 1
ATOM 8016 C CA . LYS E 1 206 ? 35.306 -31.642 -82.941 1.00 52.13 206 LYS F CA 1
ATOM 8017 C C . LYS E 1 206 ? 35.920 -32.394 -81.754 1.00 56.77 206 LYS F C 1
ATOM 8018 O O . LYS E 1 206 ? 37.108 -32.222 -81.443 1.00 54.90 206 LYS F O 1
ATOM 8024 N N . ALA E 1 207 ? 35.147 -33.276 -81.119 1.00 55.36 207 ALA F N 1
ATOM 8025 C CA . ALA E 1 207 ? 35.688 -34.086 -80.024 1.00 46.64 207 ALA F CA 1
ATOM 8026 C C . ALA E 1 207 ? 36.806 -35.019 -80.498 1.00 49.67 207 ALA F C 1
ATOM 8027 O O . ALA E 1 207 ? 37.853 -35.133 -79.850 1.00 59.66 207 ALA F O 1
ATOM 8029 N N . MET E 1 208 ? 36.591 -35.724 -81.607 1.00 49.65 208 MET F N 1
ATOM 8030 C CA . MET E 1 208 ? 37.644 -36.568 -82.170 1.00 51.43 208 MET F CA 1
ATOM 8031 C C . MET E 1 208 ? 38.890 -35.760 -82.517 1.00 50.91 208 MET F C 1
ATOM 8032 O O . MET E 1 208 ? 40.024 -36.207 -82.306 1.00 53.23 208 MET F O 1
ATOM 8037 N N . LEU E 1 209 ? 38.702 -34.603 -83.134 1.00 54.90 209 LEU F N 1
ATOM 8038 C CA . LEU E 1 209 ? 39.849 -33.782 -83.485 1.00 52.57 209 LEU F CA 1
ATOM 8039 C C . LEU E 1 209 ? 40.586 -33.342 -82.234 1.00 48.89 209 LEU F C 1
ATOM 8040 O O . LEU E 1 209 ? 41.820 -33.353 -82.192 1.00 44.69 209 LEU F O 1
ATOM 8045 N N . GLY E 1 210 ? 39.843 -32.963 -81.198 1.00 51.87 210 GLY F N 1
ATOM 8046 C CA . GLY E 1 210 ? 40.476 -32.651 -79.937 1.00 46.86 210 GLY F CA 1
ATOM 8047 C C . GLY E 1 210 ? 41.222 -33.832 -79.364 1.00 53.25 210 GLY F C 1
ATOM 8048 O O . GLY E 1 210 ? 42.256 -33.649 -78.727 1.00 62.59 210 GLY F O 1
ATOM 8049 N N . ASP E 1 211 ? 40.749 -35.061 -79.640 1.00 52.38 211 ASP F N 1
ATOM 8050 C CA . ASP E 1 211 ? 41.440 -36.268 -79.171 1.00 49.70 211 ASP F CA 1
ATOM 8051 C C . ASP E 1 211 ? 42.777 -36.456 -79.874 1.00 55.04 211 ASP F C 1
ATOM 8052 O O . ASP E 1 211 ? 43.785 -36.797 -79.240 1.00 65.83 211 ASP F O 1
ATOM 8057 N N . VAL E 1 212 ? 42.802 -36.243 -81.186 1.00 54.28 212 VAL F N 1
ATOM 8058 C CA . VAL E 1 212 ? 44.062 -36.268 -81.922 1.00 51.23 212 VAL F CA 1
ATOM 8059 C C . VAL E 1 212 ? 45.010 -35.192 -81.398 1.00 54.07 212 VAL F C 1
ATOM 8060 O O . VAL E 1 212 ? 46.213 -35.434 -81.181 1.00 40.53 212 VAL F O 1
ATOM 8064 N N . ALA E 1 213 ? 44.476 -33.983 -81.191 1.00 57.58 213 ALA F N 1
ATOM 8065 C CA . ALA E 1 213 ? 45.273 -32.894 -80.648 1.00 48.72 213 ALA F CA 1
ATOM 8066 C C . ALA E 1 213 ? 45.875 -33.271 -79.307 1.00 52.75 213 ALA F C 1
ATOM 8067 O O . ALA E 1 213 ? 47.081 -33.097 -79.081 1.00 49.92 213 ALA F O 1
ATOM 8069 N N . ALA E 1 214 ? 45.071 -33.881 -78.440 1.00 48.90 214 ALA F N 1
ATOM 8070 C CA . ALA E 1 214 ? 45.576 -34.256 -77.132 1.00 42.31 214 ALA F CA 1
ATOM 8071 C C . ALA E 1 214 ? 46.707 -35.256 -77.270 1.00 47.63 214 ALA F C 1
ATOM 8072 O O . ALA E 1 214 ? 47.714 -35.163 -76.550 1.00 54.21 214 ALA F O 1
ATOM 8074 N N . GLN E 1 215 ? 46.583 -36.198 -78.207 1.00 38.51 215 GLN F N 1
ATOM 8075 C CA . GLN E 1 215 ? 47.707 -37.099 -78.452 1.00 53.01 215 GLN F CA 1
ATOM 8076 C C . GLN E 1 215 ? 48.976 -36.307 -78.774 1.00 55.78 215 GLN F C 1
ATOM 8077 O O . GLN E 1 215 ? 50.051 -36.565 -78.208 1.00 61.98 215 GLN F O 1
ATOM 8083 N N . VAL E 1 216 ? 48.855 -35.306 -79.649 1.00 45.60 216 VAL F N 1
ATOM 8084 C CA . VAL E 1 216 ? 50.019 -34.493 -80.028 1.00 45.44 216 VAL F CA 1
ATOM 8085 C C . VAL E 1 216 ? 50.621 -33.802 -78.792 1.00 44.62 216 VAL F C 1
ATOM 8086 O O . VAL E 1 216 ? 51.841 -33.815 -78.563 1.00 46.65 216 VAL F O 1
ATOM 8090 N N . LEU E 1 217 ? 49.765 -33.209 -77.970 1.00 42.08 217 LEU F N 1
ATOM 8091 C CA . LEU E 1 217 ? 50.213 -32.542 -76.753 1.00 40.14 217 LEU F CA 1
ATOM 8092 C C . LEU E 1 217 ? 50.930 -33.501 -75.801 1.00 45.06 217 LEU F C 1
ATOM 8093 O O . LEU E 1 217 ? 52.019 -33.196 -75.306 1.00 43.86 217 LEU F O 1
ATOM 8098 N N . LEU E 1 218 ? 50.351 -34.678 -75.560 1.00 47.09 218 LEU F N 1
ATOM 8099 C CA . LEU E 1 218 ? 50.964 -35.621 -74.634 1.00 41.22 218 LEU F CA 1
ATOM 8100 C C . LEU E 1 218 ? 52.342 -36.036 -75.119 1.00 46.26 218 LEU F C 1
ATOM 8101 O O . LEU E 1 218 ? 53.305 -36.055 -74.342 1.00 49.53 218 LEU F O 1
ATOM 8106 N N . LEU E 1 219 ? 52.459 -36.365 -76.413 1.00 45.38 219 LEU F N 1
ATOM 8107 C CA . LEU E 1 219 ? 53.766 -36.745 -76.952 1.00 39.35 219 LEU F CA 1
ATOM 8108 C C . LEU E 1 219 ? 54.766 -35.621 -76.765 1.00 42.55 219 LEU F C 1
ATOM 8109 O O . LEU E 1 219 ? 55.900 -35.852 -76.320 1.00 53.26 219 LEU F O 1
ATOM 8114 N N . GLN E 1 220 ? 54.364 -34.386 -77.084 1.00 41.30 220 GLN F N 1
ATOM 8115 C CA . GLN E 1 220 ? 55.283 -33.263 -76.878 1.00 44.72 220 GLN F CA 1
ATOM 8116 C C . GLN E 1 220 ? 55.689 -33.093 -75.404 1.00 42.36 220 GLN F C 1
ATOM 8117 O O . GLN E 1 220 ? 56.866 -32.893 -75.082 1.00 40.10 220 GLN F O 1
ATOM 8123 N N . SER E 1 221 ? 54.719 -33.173 -74.500 1.00 42.20 221 SER F N 1
ATOM 8124 C CA . SER E 1 221 ? 54.970 -33.021 -73.072 1.00 41.57 221 SER F CA 1
ATOM 8125 C C . SER E 1 221 ? 55.982 -34.045 -72.594 1.00 49.16 221 SER F C 1
ATOM 8126 O O . SER E 1 221 ? 56.997 -33.700 -71.960 1.00 54.62 221 SER F O 1
ATOM 8129 N N . ARG E 1 222 ? 55.728 -35.316 -72.924 1.00 46.59 222 ARG F N 1
ATOM 8130 C CA . ARG E 1 222 ? 56.597 -36.400 -72.478 1.00 43.89 222 ARG F CA 1
ATOM 8131 C C . ARG E 1 222 ? 57.995 -36.243 -73.044 1.00 44.00 222 ARG F C 1
ATOM 8132 O O . ARG E 1 222 ? 58.989 -36.398 -72.328 1.00 59.37 222 ARG F O 1
ATOM 8140 N N . ASP E 1 223 ? 58.098 -35.888 -74.314 1.00 48.33 223 ASP F N 1
ATOM 8141 C CA . ASP E 1 223 ? 59.421 -35.730 -74.913 1.00 53.63 223 ASP F CA 1
ATOM 8142 C C . ASP E 1 223 ? 60.201 -34.599 -74.246 1.00 50.57 223 ASP F C 1
ATOM 8143 O O . ASP E 1 223 ? 61.403 -34.731 -74.007 1.00 44.60 223 ASP F O 1
ATOM 8148 N N . LEU E 1 224 ? 59.549 -33.459 -73.977 1.00 47.74 224 LEU F N 1
ATOM 8149 C CA . LEU E 1 224 ? 60.242 -32.381 -73.277 1.00 49.16 224 LEU F CA 1
ATOM 8150 C C . LEU E 1 224 ? 60.753 -32.838 -71.907 1.00 52.80 224 LEU F C 1
ATOM 8151 O O . LEU E 1 224 ? 61.920 -32.610 -71.551 1.00 53.83 224 LEU F O 1
ATOM 8156 N N . ASP E 1 225 ? 59.907 -33.530 -71.141 1.00 57.41 225 ASP F N 1
ATOM 8157 C CA . ASP E 1 225 ? 60.312 -33.948 -69.798 1.00 55.67 225 ASP F CA 1
ATOM 8158 C C . ASP E 1 225 ? 61.428 -34.991 -69.846 1.00 58.63 225 ASP F C 1
ATOM 8159 O O . ASP E 1 225 ? 62.334 -34.985 -68.998 1.00 53.92 225 ASP F O 1
ATOM 8164 N N . LEU E 1 226 ? 61.366 -35.914 -70.808 1.00 59.97 226 LEU F N 1
ATOM 8165 C CA . LEU E 1 226 ? 62.398 -36.939 -70.899 1.00 49.65 226 LEU F CA 1
ATOM 8166 C C . LEU E 1 226 ? 63.727 -36.357 -71.358 1.00 57.70 226 LEU F C 1
ATOM 8167 O O . LEU E 1 226 ? 64.780 -36.763 -70.861 1.00 67.54 226 LEU F O 1
ATOM 8172 N N . GLU E 1 227 ? 63.710 -35.406 -72.301 1.00 60.66 227 GLU F N 1
ATOM 8173 C CA . GLU E 1 227 ? 64.949 -34.726 -72.694 1.00 62.10 227 GLU F CA 1
ATOM 8174 C C . GLU E 1 227 ? 65.540 -33.943 -71.519 1.00 61.54 227 GLU F C 1
ATOM 8175 O O . GLU E 1 227 ? 66.759 -33.943 -71.294 1.00 65.67 227 GLU F O 1
ATOM 8181 N N . ALA E 1 228 ? 64.688 -33.258 -70.765 1.00 58.38 228 ALA F N 1
ATOM 8182 C CA . ALA E 1 228 ? 65.174 -32.526 -69.607 1.00 56.47 228 ALA F CA 1
ATOM 8183 C C . ALA E 1 228 ? 65.775 -33.469 -68.570 1.00 64.93 228 ALA F C 1
ATOM 8184 O O . ALA E 1 228 ? 66.791 -33.140 -67.943 1.00 75.27 228 ALA F O 1
ATOM 8186 N N . SER E 1 229 ? 65.163 -34.648 -68.365 1.00 70.48 229 SER F N 1
ATOM 8187 C CA . SER E 1 229 ? 65.683 -35.592 -67.365 1.00 72.45 229 SER F CA 1
ATOM 8188 C C . SER E 1 229 ? 66.977 -36.244 -67.816 1.00 77.29 229 SER F C 1
ATOM 8189 O O . SER E 1 229 ? 67.871 -36.499 -66.999 1.00 79.87 229 SER F O 1
ATOM 8192 N N . ALA E 1 230 ? 67.080 -36.555 -69.106 1.00 81.44 230 ALA F N 1
ATOM 8193 C CA . ALA E 1 230 ? 68.308 -37.127 -69.637 1.00 87.40 230 ALA F CA 1
ATOM 8194 C C . ALA E 1 230 ? 69.440 -36.119 -69.627 1.00 97.85 230 ALA F C 1
ATOM 8195 O O . ALA E 1 230 ? 70.612 -36.511 -69.599 1.00 103.22 230 ALA F O 1
ATOM 8197 N N . ALA E 1 231 ? 69.123 -34.821 -69.684 1.00 99.58 231 ALA F N 1
ATOM 8198 C CA . ALA E 1 231 ? 70.196 -33.845 -69.544 1.00 101.10 231 ALA F CA 1
ATOM 8199 C C . ALA E 1 231 ? 70.588 -33.647 -68.083 1.00 107.53 231 ALA F C 1
ATOM 8200 O O . ALA E 1 231 ? 71.778 -33.568 -67.769 1.00 110.32 231 ALA F O 1
ATOM 8202 N N . ALA E 1 232 ? 69.611 -33.664 -67.169 1.00 115.54 232 ALA F N 1
ATOM 8203 C CA . ALA E 1 232 ? 69.906 -33.406 -65.761 1.00 125.08 232 ALA F CA 1
ATOM 8204 C C . ALA E 1 232 ? 70.702 -34.544 -65.137 1.00 133.96 232 ALA F C 1
ATOM 8205 O O . ALA E 1 232 ? 71.694 -34.313 -64.435 1.00 136.05 232 ALA F O 1
ATOM 8207 N N . HIS E 1 233 ? 70.284 -35.784 -65.392 1.00 139.61 233 HIS F N 1
ATOM 8208 C CA . HIS E 1 233 ? 70.934 -36.982 -64.871 1.00 148.18 233 HIS F CA 1
ATOM 8209 C C . HIS E 1 233 ? 71.484 -37.746 -66.070 1.00 151.41 233 HIS F C 1
ATOM 8210 O O . HIS E 1 233 ? 70.863 -38.711 -66.542 1.00 150.15 233 HIS F O 1
ATOM 8212 N N . PRO E 1 234 ? 72.652 -37.331 -66.603 1.00 154.06 234 PRO F N 1
ATOM 8213 C CA . PRO E 1 234 ? 73.261 -37.947 -67.788 1.00 155.88 234 PRO F CA 1
ATOM 8214 C C . PRO E 1 234 ? 73.820 -39.342 -67.520 1.00 163.39 234 PRO F C 1
ATOM 8215 O O . PRO E 1 234 ? 74.867 -39.685 -68.074 1.00 166.97 234 PRO F O 1
ATOM 8219 N N . GLN F 1 7 ? 47.242 -36.848 -176.596 1.00 144.08 7 GLN G N 1
ATOM 8220 C CA . GLN F 1 7 ? 47.860 -38.003 -177.234 1.00 148.28 7 GLN G CA 1
ATOM 8221 C C . GLN F 1 7 ? 48.855 -38.698 -176.299 1.00 146.85 7 GLN G C 1
ATOM 8222 O O . GLN F 1 7 ? 48.925 -39.921 -176.243 1.00 147.98 7 GLN G O 1
ATOM 8228 N N . THR F 1 8 ? 49.634 -37.901 -175.581 1.00 146.65 8 THR G N 1
ATOM 8229 C CA . THR F 1 8 ? 50.599 -38.387 -174.605 1.00 148.32 8 THR G CA 1
ATOM 8230 C C . THR F 1 8 ? 49.927 -38.745 -173.272 1.00 148.73 8 THR G C 1
ATOM 8231 O O . THR F 1 8 ? 48.852 -38.240 -172.931 1.00 145.47 8 THR G O 1
ATOM 8235 N N . ASP F 1 9 ? 50.587 -39.634 -172.513 1.00 154.12 9 ASP G N 1
ATOM 8236 C CA . ASP F 1 9 ? 50.075 -40.172 -171.248 1.00 157.76 9 ASP G CA 1
ATOM 8237 C C . ASP F 1 9 ? 50.762 -39.519 -170.050 1.00 153.50 9 ASP G C 1
ATOM 8238 O O . ASP F 1 9 ? 51.963 -39.720 -169.830 1.00 152.12 9 ASP G O 1
ATOM 8243 N N . LEU F 1 10 ? 49.986 -38.790 -169.248 1.00 145.97 10 LEU G N 1
ATOM 8244 C CA . LEU F 1 10 ? 50.463 -38.180 -168.010 1.00 130.06 10 LEU G CA 1
ATOM 8245 C C . LEU F 1 10 ? 49.658 -38.761 -166.857 1.00 128.95 10 LEU G C 1
ATOM 8246 O O . LEU F 1 10 ? 48.451 -38.524 -166.753 1.00 134.57 10 LEU G O 1
ATOM 8248 N N . SER F 1 11 ? 50.322 -39.521 -165.997 1.00 124.36 11 SER G N 1
ATOM 8249 C CA . SER F 1 11 ? 49.687 -40.130 -164.842 1.00 122.94 11 SER G CA 1
ATOM 8250 C C . SER F 1 11 ? 50.767 -40.356 -163.801 1.00 125.54 11 SER G C 1
ATOM 8251 O O . SER F 1 11 ? 51.957 -40.277 -164.107 1.00 127.70 11 SER G O 1
ATOM 8254 N N . VAL F 1 12 ? 50.351 -40.615 -162.557 1.00 128.93 12 VAL G N 1
ATOM 8255 C CA . VAL F 1 12 ? 51.326 -40.835 -161.487 1.00 126.27 12 VAL G CA 1
ATOM 8256 C C . VAL F 1 12 ? 52.368 -41.860 -161.929 1.00 129.57 12 VAL G C 1
ATOM 8257 O O . VAL F 1 12 ? 53.582 -41.589 -161.930 1.00 121.25 12 VAL G O 1
ATOM 8261 N N . TRP F 1 13 ? 51.894 -43.027 -162.384 1.00 142.79 13 TRP G N 1
ATOM 8262 C CA . TRP F 1 13 ? 52.776 -44.077 -162.892 1.00 147.66 13 TRP G CA 1
ATOM 8263 C C . TRP F 1 13 ? 53.497 -43.651 -164.173 1.00 147.24 13 TRP G C 1
ATOM 8264 O O . TRP F 1 13 ? 54.676 -43.981 -164.364 1.00 153.19 13 TRP G O 1
ATOM 8275 N N . GLY F 1 14 ? 52.816 -42.919 -165.064 1.00 130.82 14 GLY G N 1
ATOM 8276 C CA . GLY F 1 14 ? 53.456 -42.502 -166.307 1.00 121.44 14 GLY G CA 1
ATOM 8277 C C . GLY F 1 14 ? 54.626 -41.558 -166.086 1.00 113.61 14 GLY G C 1
ATOM 8278 O O . GLY F 1 14 ? 55.699 -41.719 -166.687 1.00 113.69 14 GLY G O 1
ATOM 8279 N N . MET F 1 15 ? 54.440 -40.567 -165.208 1.00 105.88 15 MET G N 1
ATOM 8280 C CA . MET F 1 15 ? 55.516 -39.642 -164.861 1.00 102.88 15 MET G CA 1
ATOM 8281 C C . MET F 1 15 ? 56.657 -40.360 -164.151 1.00 97.40 15 MET G C 1
ATOM 8282 O O . MET F 1 15 ? 57.846 -40.143 -164.457 1.00 99.08 15 MET G O 1
ATOM 8287 N N . TYR F 1 16 ? 56.317 -41.208 -163.172 1.00 91.88 16 TYR G N 1
ATOM 8288 C CA . TYR F 1 16 ? 57.377 -41.972 -162.532 1.00 90.97 16 TYR G CA 1
ATOM 8289 C C . TYR F 1 16 ? 58.173 -42.740 -163.570 1.00 95.62 16 TYR G C 1
ATOM 8290 O O . TYR F 1 16 ? 59.384 -42.927 -163.416 1.00 91.31 16 TYR G O 1
ATOM 8299 N N . GLN F 1 17 ? 57.513 -43.172 -164.650 1.00 104.54 17 GLN G N 1
ATOM 8300 C CA . GLN F 1 17 ? 58.244 -43.685 -165.801 1.00 107.03 17 GLN G CA 1
ATOM 8301 C C . GLN F 1 17 ? 58.971 -42.576 -166.551 1.00 99.05 17 GLN G C 1
ATOM 8302 O O . GLN F 1 17 ? 59.811 -42.871 -167.401 1.00 98.62 17 GLN G O 1
ATOM 8304 N N . HIS F 1 18 ? 58.693 -41.314 -166.246 1.00 101.33 18 HIS G N 1
ATOM 8305 C CA . HIS F 1 18 ? 59.435 -40.206 -166.849 1.00 103.76 18 HIS G CA 1
ATOM 8306 C C . HIS F 1 18 ? 60.631 -39.706 -166.024 1.00 97.06 18 HIS G C 1
ATOM 8307 O O . HIS F 1 18 ? 61.236 -38.691 -166.393 1.00 84.42 18 HIS G O 1
ATOM 8314 N N . ALA F 1 19 ? 60.988 -40.369 -164.929 1.00 102.17 19 ALA G N 1
ATOM 8315 C CA . ALA F 1 19 ? 62.164 -39.947 -164.164 1.00 93.58 19 ALA G CA 1
ATOM 8316 C C . ALA F 1 19 ? 63.358 -40.902 -164.283 1.00 92.83 19 ALA G C 1
ATOM 8317 O O . ALA F 1 19 ? 63.215 -42.115 -164.469 1.00 96.58 19 ALA G O 1
ATOM 8319 N N . ASP F 1 20 ? 64.552 -40.342 -164.080 1.00 90.37 20 ASP G N 1
ATOM 8320 C CA . ASP F 1 20 ? 65.813 -41.070 -164.151 1.00 93.09 20 ASP G CA 1
ATOM 8321 C C . ASP F 1 20 ? 66.034 -41.861 -162.852 1.00 89.19 20 ASP G C 1
ATOM 8322 O O . ASP F 1 20 ? 65.323 -41.671 -161.868 1.00 88.60 20 ASP G O 1
ATOM 8327 N N . ILE F 1 21 ? 67.056 -42.735 -162.844 1.00 59.83 21 ILE G N 1
ATOM 8328 C CA . ILE F 1 21 ? 67.354 -43.596 -161.691 1.00 62.34 21 ILE G CA 1
ATOM 8329 C C . ILE F 1 21 ? 67.861 -42.775 -160.495 1.00 72.33 21 ILE G C 1
ATOM 8330 O O . ILE F 1 21 ? 67.487 -43.037 -159.338 1.00 60.11 21 ILE G O 1
ATOM 8335 N N . VAL F 1 22 ? 68.718 -41.780 -160.744 1.00 73.14 22 VAL G N 1
ATOM 8336 C CA . VAL F 1 22 ? 69.188 -40.921 -159.657 1.00 76.33 22 VAL G CA 1
ATOM 8337 C C . VAL F 1 22 ? 68.003 -40.219 -158.993 1.00 81.08 22 VAL G C 1
ATOM 8338 O O . VAL F 1 22 ? 67.851 -40.244 -157.761 1.00 78.40 22 VAL G O 1
ATOM 8342 N N . VAL F 1 23 ? 67.106 -39.655 -159.812 1.00 85.08 23 VAL G N 1
ATOM 8343 C CA . VAL F 1 23 ? 65.955 -38.904 -159.308 1.00 77.77 23 VAL G CA 1
ATOM 8344 C C . VAL F 1 23 ? 64.972 -39.841 -158.608 1.00 76.00 23 VAL G C 1
ATOM 8345 O O . VAL F 1 23 ? 64.377 -39.490 -157.580 1.00 83.24 23 VAL G O 1
ATOM 8349 N N . LYS F 1 24 ? 64.776 -41.041 -159.158 1.00 72.15 24 LYS G N 1
ATOM 8350 C CA . LYS F 1 24 ? 63.906 -42.025 -158.520 1.00 68.64 24 LYS G CA 1
ATOM 8351 C C . LYS F 1 24 ? 64.410 -42.366 -157.119 1.00 64.39 24 LYS G C 1
ATOM 8352 O O . LYS F 1 24 ? 63.639 -42.377 -156.154 1.00 68.46 24 LYS G O 1
ATOM 8358 N N . CYS F 1 25 ? 65.706 -42.652 -156.991 1.00 55.86 25 CYS G N 1
ATOM 8359 C CA . CYS F 1 25 ? 66.287 -42.834 -155.666 1.00 59.05 25 CYS G CA 1
ATOM 8360 C C . CYS F 1 25 ? 65.966 -41.665 -154.751 1.00 66.87 25 CYS G C 1
ATOM 8361 O O . CYS F 1 25 ? 65.458 -41.862 -153.640 1.00 71.86 25 CYS G O 1
ATOM 8364 N N . VAL F 1 26 ? 66.197 -40.433 -155.224 1.00 58.20 26 VAL G N 1
ATOM 8365 C CA . VAL F 1 26 ? 65.917 -39.270 -154.391 1.00 62.06 26 VAL G CA 1
ATOM 8366 C C . VAL F 1 26 ? 64.489 -39.307 -153.855 1.00 68.09 26 VAL G C 1
ATOM 8367 O O . VAL F 1 26 ? 64.258 -39.164 -152.646 1.00 74.82 26 VAL G O 1
ATOM 8371 N N . MET F 1 27 ? 63.515 -39.558 -154.726 1.00 63.24 27 MET G N 1
ATOM 8372 C CA . MET F 1 27 ? 62.124 -39.523 -154.275 1.00 75.85 27 MET G CA 1
ATOM 8373 C C . MET F 1 27 ? 61.813 -40.615 -153.251 1.00 84.30 27 MET G C 1
ATOM 8374 O O . MET F 1 27 ? 61.253 -40.320 -152.182 1.00 93.55 27 MET G O 1
ATOM 8379 N N . ILE F 1 28 ? 62.165 -41.883 -153.537 1.00 73.24 28 ILE G N 1
ATOM 8380 C CA . ILE F 1 28 ? 61.776 -42.915 -152.570 1.00 78.49 28 ILE G CA 1
ATOM 8381 C C . ILE F 1 28 ? 62.531 -42.716 -151.256 1.00 82.90 28 ILE G C 1
ATOM 8382 O O . ILE F 1 28 ? 61.975 -42.911 -150.168 1.00 85.07 28 ILE G O 1
ATOM 8387 N N . GLY F 1 29 ? 63.800 -42.318 -151.332 1.00 77.66 29 GLY G N 1
ATOM 8388 C CA . GLY F 1 29 ? 64.540 -42.043 -150.114 1.00 71.09 29 GLY G CA 1
ATOM 8389 C C . GLY F 1 29 ? 63.876 -40.969 -149.276 1.00 74.89 29 GLY G C 1
ATOM 8390 O O . GLY F 1 29 ? 63.752 -41.115 -148.062 1.00 82.45 29 GLY G O 1
ATOM 8391 N N . LEU F 1 30 ? 63.425 -39.879 -149.912 1.00 72.37 30 LEU G N 1
ATOM 8392 C CA . LEU F 1 30 ? 62.730 -38.842 -149.154 1.00 76.89 30 LEU G CA 1
ATOM 8393 C C . LEU F 1 30 ? 61.447 -39.379 -148.538 1.00 78.57 30 LEU G C 1
ATOM 8394 O O . LEU F 1 30 ? 61.088 -39.025 -147.405 1.00 84.56 30 LEU G O 1
ATOM 8399 N N . ILE F 1 31 ? 60.745 -40.242 -149.263 1.00 68.84 31 ILE G N 1
ATOM 8400 C CA . ILE F 1 31 ? 59.536 -40.829 -148.701 1.00 71.75 31 ILE G CA 1
ATOM 8401 C C . ILE F 1 31 ? 59.864 -41.613 -147.434 1.00 69.77 31 ILE G C 1
ATOM 8402 O O . ILE F 1 31 ? 59.198 -41.469 -146.401 1.00 71.32 31 ILE G O 1
ATOM 8407 N N . LEU F 1 32 ? 60.928 -42.420 -147.485 1.00 67.37 32 LEU G N 1
ATOM 8408 C CA . LEU F 1 32 ? 61.331 -43.215 -146.326 1.00 74.70 32 LEU G CA 1
ATOM 8409 C C . LEU F 1 32 ? 61.746 -42.324 -145.167 1.00 81.13 32 LEU G C 1
ATOM 8410 O O . LEU F 1 32 ? 61.376 -42.574 -144.013 1.00 86.43 32 LEU G O 1
ATOM 8415 N N . ALA F 1 33 ? 62.516 -41.274 -145.466 1.00 83.14 33 ALA G N 1
ATOM 8416 C CA . ALA F 1 33 ? 62.865 -40.266 -144.476 1.00 80.39 33 ALA G CA 1
ATOM 8417 C C . ALA F 1 33 ? 61.620 -39.788 -143.756 1.00 83.09 33 ALA G C 1
ATOM 8418 O O . ALA F 1 33 ? 61.579 -39.723 -142.520 1.00 85.04 33 ALA G O 1
ATOM 8420 N N . SER F 1 34 ? 60.575 -39.490 -144.527 1.00 76.38 34 SER G N 1
ATOM 8421 C CA . SER F 1 34 ? 59.299 -39.093 -143.946 1.00 79.13 34 SER G CA 1
ATOM 8422 C C . SER F 1 34 ? 58.749 -40.178 -143.015 1.00 82.29 34 SER G C 1
ATOM 8423 O O . SER F 1 34 ? 58.200 -39.874 -141.940 1.00 83.61 34 SER G O 1
ATOM 8426 N N . VAL F 1 35 ? 58.871 -41.451 -143.420 1.00 78.73 35 VAL G N 1
ATOM 8427 C CA . VAL F 1 35 ? 58.355 -42.546 -142.596 1.00 73.39 35 VAL G CA 1
ATOM 8428 C C . VAL F 1 35 ? 59.083 -42.627 -141.260 1.00 71.95 35 VAL G C 1
ATOM 8429 O O . VAL F 1 35 ? 58.451 -42.816 -140.216 1.00 85.78 35 VAL G O 1
ATOM 8433 N N . VAL F 1 36 ? 60.413 -42.502 -141.257 1.00 70.77 36 VAL G N 1
ATOM 8434 C CA . VAL F 1 36 ? 61.120 -42.477 -139.974 1.00 79.28 36 VAL G CA 1
ATOM 8435 C C . VAL F 1 36 ? 60.687 -41.265 -139.146 1.00 86.55 36 VAL G C 1
ATOM 8436 O O . VAL F 1 36 ? 60.583 -41.354 -137.915 1.00 94.79 36 VAL G O 1
ATOM 8440 N N . THR F 1 37 ? 60.440 -40.114 -139.795 1.00 74.03 37 THR G N 1
ATOM 8441 C CA . THR F 1 37 ? 59.971 -38.942 -139.057 1.00 77.37 37 THR G CA 1
ATOM 8442 C C . THR F 1 37 ? 58.711 -39.276 -138.270 1.00 82.76 37 THR G C 1
ATOM 8443 O O . THR F 1 37 ? 58.636 -39.050 -137.050 1.00 76.37 37 THR G O 1
ATOM 8447 N N . TRP F 1 38 ? 57.735 -39.891 -138.935 1.00 79.69 38 TRP G N 1
ATOM 8448 C CA . TRP F 1 38 ? 56.480 -40.156 -138.240 1.00 84.64 38 TRP G CA 1
ATOM 8449 C C . TRP F 1 38 ? 56.623 -41.265 -137.204 1.00 88.21 38 TRP G C 1
ATOM 8450 O O . TRP F 1 38 ? 55.980 -41.204 -136.144 1.00 87.39 38 TRP G O 1
ATOM 8461 N N . ALA F 1 39 ? 57.495 -42.247 -137.460 1.00 83.10 39 ALA G N 1
ATOM 8462 C CA . ALA F 1 39 ? 57.777 -43.267 -136.451 1.00 83.01 39 ALA G CA 1
ATOM 8463 C C . ALA F 1 39 ? 58.321 -42.645 -135.165 1.00 82.02 39 ALA G C 1
ATOM 8464 O O . ALA F 1 39 ? 57.750 -42.837 -134.079 1.00 85.34 39 ALA G O 1
ATOM 8466 N N . ILE F 1 40 ? 59.408 -41.866 -135.281 1.00 82.31 40 ILE G N 1
ATOM 8467 C CA . ILE F 1 40 ? 59.952 -41.151 -134.124 1.00 80.88 40 ILE G CA 1
ATOM 8468 C C . ILE F 1 40 ? 58.832 -40.398 -133.416 1.00 81.64 40 ILE G C 1
ATOM 8469 O O . ILE F 1 40 ? 58.665 -40.504 -132.196 1.00 74.05 40 ILE G O 1
ATOM 8474 N N . PHE F 1 41 ? 57.995 -39.693 -134.192 1.00 81.81 41 PHE G N 1
ATOM 8475 C CA . PHE F 1 41 ? 56.953 -38.871 -133.588 1.00 80.93 41 PHE G CA 1
ATOM 8476 C C . PHE F 1 41 ? 55.998 -39.693 -132.740 1.00 86.59 41 PHE G C 1
ATOM 8477 O O . PHE F 1 41 ? 55.707 -39.339 -131.590 1.00 87.98 41 PHE G O 1
ATOM 8485 N N . PHE F 1 42 ? 55.463 -40.772 -133.303 1.00 91.95 42 PHE G N 1
ATOM 8486 C CA . PHE F 1 42 ? 54.434 -41.508 -132.577 1.00 97.76 42 PHE G CA 1
ATOM 8487 C C . PHE F 1 42 ? 54.989 -42.187 -131.339 1.00 99.70 42 PHE G C 1
ATOM 8488 O O . PHE F 1 42 ? 54.363 -42.127 -130.275 1.00 101.70 42 PHE G O 1
ATOM 8496 N N . SER F 1 43 ? 56.153 -42.834 -131.442 1.00 98.50 43 SER G N 1
ATOM 8497 C CA . SER F 1 43 ? 56.701 -43.503 -130.259 1.00 102.47 43 SER G CA 1
ATOM 8498 C C . SER F 1 43 ? 57.112 -42.499 -129.169 1.00 100.81 43 SER G C 1
ATOM 8499 O O . SER F 1 43 ? 56.747 -42.650 -127.987 1.00 90.10 43 SER G O 1
ATOM 8502 N N . LYS F 1 44 ? 57.898 -41.479 -129.542 1.00 111.55 44 LYS G N 1
ATOM 8503 C CA . LYS F 1 44 ? 58.377 -40.516 -128.549 1.00 109.60 44 LYS G CA 1
ATOM 8504 C C . LYS F 1 44 ? 57.248 -39.650 -127.982 1.00 109.80 44 LYS G C 1
ATOM 8505 O O . LYS F 1 44 ? 57.360 -39.155 -126.856 1.00 114.63 44 LYS G O 1
ATOM 8511 N N . SER F 1 45 ? 56.167 -39.453 -128.744 1.00 102.46 45 SER G N 1
ATOM 8512 C CA . SER F 1 45 ? 55.069 -38.620 -128.281 1.00 95.46 45 SER G CA 1
ATOM 8513 C C . SER F 1 45 ? 54.348 -39.238 -127.083 1.00 98.70 45 SER G C 1
ATOM 8514 O O . SER F 1 45 ? 54.080 -38.552 -126.085 1.00 99.95 45 SER G O 1
ATOM 8517 N N . VAL F 1 46 ? 53.980 -40.520 -127.181 1.00 107.37 46 VAL G N 1
ATOM 8518 C CA . VAL F 1 46 ? 53.292 -41.200 -126.077 1.00 113.32 46 VAL G CA 1
ATOM 8519 C C . VAL F 1 46 ? 54.223 -41.410 -124.883 1.00 124.22 46 VAL G C 1
ATOM 8520 O O . VAL F 1 46 ? 53.817 -41.230 -123.722 1.00 123.62 46 VAL G O 1
ATOM 8524 N N . GLU F 1 47 ? 55.484 -41.794 -125.139 1.00 125.12 47 GLU G N 1
ATOM 8525 C CA . GLU F 1 47 ? 56.435 -41.935 -124.029 1.00 124.86 47 GLU G CA 1
ATOM 8526 C C . GLU F 1 47 ? 56.553 -40.631 -123.237 1.00 118.57 47 GLU G C 1
ATOM 8527 O O . GLU F 1 47 ? 56.460 -40.616 -122.003 1.00 114.91 47 GLU G O 1
ATOM 8533 N N . PHE F 1 48 ? 56.750 -39.524 -123.948 1.00 117.11 48 PHE G N 1
ATOM 8534 C CA . PHE F 1 48 ? 56.741 -38.195 -123.352 1.00 109.93 48 PHE G CA 1
ATOM 8535 C C . PHE F 1 48 ? 55.507 -37.958 -122.489 1.00 108.73 48 PHE G C 1
ATOM 8536 O O . PHE F 1 48 ? 55.610 -37.493 -121.344 1.00 117.00 48 PHE G O 1
ATOM 8544 N N . PHE F 1 49 ? 54.323 -38.229 -123.039 1.00 99.36 49 PHE G N 1
ATOM 8545 C CA . PHE F 1 49 ? 53.107 -37.956 -122.277 1.00 97.73 49 PHE G CA 1
ATOM 8546 C C . PHE F 1 49 ? 53.100 -38.741 -120.953 1.00 90.12 49 PHE G C 1
ATOM 8547 O O . PHE F 1 49 ? 52.678 -38.213 -119.907 1.00 82.80 49 PHE G O 1
ATOM 8555 N N . ASN F 1 50 ? 53.555 -40.006 -120.988 1.00 86.75 50 ASN G N 1
ATOM 8556 C CA . ASN F 1 50 ? 53.590 -40.841 -119.781 1.00 92.83 50 ASN G CA 1
ATOM 8557 C C . ASN F 1 50 ? 54.513 -40.253 -118.724 1.00 93.83 50 ASN G C 1
ATOM 8558 O O . ASN F 1 50 ? 54.133 -40.118 -117.549 1.00 82.46 50 ASN G O 1
ATOM 8563 N N . GLN F 1 51 ? 55.748 -39.926 -119.117 1.00 96.70 51 GLN G N 1
ATOM 8564 C CA . GLN F 1 51 ? 56.669 -39.358 -118.145 1.00 92.80 51 GLN G CA 1
ATOM 8565 C C . GLN F 1 51 ? 56.120 -38.070 -117.557 1.00 87.48 51 GLN G C 1
ATOM 8566 O O . GLN F 1 51 ? 56.235 -37.836 -116.344 1.00 93.73 51 GLN G O 1
ATOM 8572 N N . LYS F 1 52 ? 55.505 -37.227 -118.386 1.00 78.21 52 LYS G N 1
ATOM 8573 C CA . LYS F 1 52 ? 55.027 -35.958 -117.851 1.00 84.65 52 LYS G CA 1
ATOM 8574 C C . LYS F 1 52 ? 53.926 -36.174 -116.813 1.00 87.95 52 LYS G C 1
ATOM 8575 O O . LYS F 1 52 ? 53.961 -35.575 -115.725 1.00 83.09 52 LYS G O 1
ATOM 8581 N N . ARG F 1 53 ? 52.956 -37.053 -117.107 1.00 88.67 53 ARG G N 1
ATOM 8582 C CA . ARG F 1 53 ? 51.872 -37.235 -116.137 1.00 92.08 53 ARG G CA 1
ATOM 8583 C C . ARG F 1 53 ? 52.379 -37.877 -114.843 1.00 83.09 53 ARG G C 1
ATOM 8584 O O . ARG F 1 53 ? 51.956 -37.486 -113.739 1.00 83.31 53 ARG G O 1
ATOM 8592 N N . ARG F 1 54 ? 53.321 -38.822 -114.958 1.00 79.41 54 ARG G N 1
ATOM 8593 C CA . ARG F 1 54 ? 53.944 -39.416 -113.773 1.00 82.57 54 ARG G CA 1
ATOM 8594 C C . ARG F 1 54 ? 54.639 -38.370 -112.902 1.00 87.86 54 ARG G C 1
ATOM 8595 O O . ARG F 1 54 ? 54.454 -38.336 -111.678 1.00 75.41 54 ARG G O 1
ATOM 8603 N N . LEU F 1 55 ? 55.478 -37.531 -113.511 1.00 84.51 55 LEU G N 1
ATOM 8604 C CA . LEU F 1 55 ? 56.187 -36.526 -112.728 1.00 75.45 55 LEU G CA 1
ATOM 8605 C C . LEU F 1 55 ? 55.213 -35.552 -112.085 1.00 77.30 55 LEU G C 1
ATOM 8606 O O . LEU F 1 55 ? 55.426 -35.124 -110.946 1.00 81.66 55 LEU G O 1
ATOM 8611 N N . LYS F 1 56 ? 54.148 -35.168 -112.801 1.00 81.58 56 LYS G N 1
ATOM 8612 C CA . LYS F 1 56 ? 53.182 -34.234 -112.223 1.00 82.58 56 LYS G CA 1
ATOM 8613 C C . LYS F 1 56 ? 52.563 -34.810 -110.954 1.00 80.46 56 LYS G C 1
ATOM 8614 O O . LYS F 1 56 ? 52.462 -34.123 -109.925 1.00 77.01 56 LYS G O 1
ATOM 8620 N N . ARG F 1 57 ? 52.146 -36.082 -111.005 1.00 83.52 57 ARG G N 1
ATOM 8621 C CA . ARG F 1 57 ? 51.548 -36.672 -109.812 1.00 84.06 57 ARG G CA 1
ATOM 8622 C C . ARG F 1 57 ? 52.560 -36.768 -108.677 1.00 89.65 57 ARG G C 1
ATOM 8623 O O . ARG F 1 57 ? 52.247 -36.435 -107.521 1.00 76.44 57 ARG G O 1
ATOM 8631 N N . GLU F 1 58 ? 53.782 -37.218 -108.989 1.00 90.81 58 GLU G N 1
ATOM 8632 C CA . GLU F 1 58 ? 54.809 -37.307 -107.956 1.00 83.05 58 GLU G CA 1
ATOM 8633 C C . GLU F 1 58 ? 55.066 -35.953 -107.312 1.00 81.05 58 GLU G C 1
ATOM 8634 O O . GLU F 1 58 ? 55.275 -35.860 -106.096 1.00 86.27 58 GLU G O 1
ATOM 8640 N N . GLN F 1 59 ? 55.084 -34.897 -108.114 1.00 74.42 59 GLN G N 1
ATOM 8641 C CA . GLN F 1 59 ? 55.314 -33.560 -107.579 1.00 71.26 59 GLN G CA 1
ATOM 8642 C C . GLN F 1 59 ? 54.135 -33.081 -106.730 1.00 78.14 59 GLN G C 1
ATOM 8643 O O . GLN F 1 59 ? 54.321 -32.296 -105.794 1.00 75.77 59 GLN G O 1
ATOM 8649 N N . GLN F 1 60 ? 52.915 -33.523 -107.042 1.00 90.07 60 GLN G N 1
ATOM 8650 C CA . GLN F 1 60 ? 51.782 -33.140 -106.206 1.00 96.83 60 GLN G CA 1
ATOM 8651 C C . GLN F 1 60 ? 51.949 -33.687 -104.792 1.00 83.97 60 GLN G C 1
ATOM 8652 O O . GLN F 1 60 ? 51.979 -32.928 -103.821 1.00 77.84 60 GLN G O 1
ATOM 8658 N N . LEU F 1 61 ? 52.099 -35.011 -104.674 1.00 74.00 61 LEU G N 1
ATOM 8659 C CA . LEU F 1 61 ? 52.222 -35.678 -103.382 1.00 73.03 61 LEU G CA 1
ATOM 8660 C C . LEU F 1 61 ? 53.351 -35.090 -102.527 1.00 84.12 61 LEU G C 1
ATOM 8661 O O . LEU F 1 61 ? 53.262 -35.085 -101.288 1.00 68.92 61 LEU G O 1
ATOM 8666 N N . LEU F 1 62 ? 54.427 -34.634 -103.169 1.00 68.06 62 LEU G N 1
ATOM 8667 C CA . LEU F 1 62 ? 55.563 -34.018 -102.508 1.00 65.11 62 LEU G CA 1
ATOM 8668 C C . LEU F 1 62 ? 55.382 -32.530 -102.199 1.00 72.90 62 LEU G C 1
ATOM 8669 O O . LEU F 1 62 ? 56.145 -31.991 -101.392 1.00 62.09 62 LEU G O 1
ATOM 8674 N N . ALA F 1 63 ? 54.389 -31.859 -102.782 1.00 79.91 63 ALA G N 1
ATOM 8675 C CA . ALA F 1 63 ? 54.312 -30.401 -102.667 1.00 83.95 63 ALA G CA 1
ATOM 8676 C C . ALA F 1 63 ? 54.318 -29.893 -101.226 1.00 81.48 63 ALA G C 1
ATOM 8677 O O . ALA F 1 63 ? 54.841 -28.800 -100.968 1.00 80.01 63 ALA G O 1
ATOM 8679 N N . GLU F 1 64 ? 53.723 -30.618 -100.282 1.00 76.42 64 GLU G N 1
ATOM 8680 C CA . GLU F 1 64 ? 53.640 -30.103 -98.919 1.00 74.56 64 GLU G CA 1
ATOM 8681 C C . GLU F 1 64 ? 54.720 -30.643 -97.980 1.00 67.94 64 GLU G C 1
ATOM 8682 O O . GLU F 1 64 ? 54.701 -30.311 -96.786 1.00 64.09 64 GLU G O 1
ATOM 8688 N N . ALA F 1 65 ? 55.651 -31.462 -98.471 1.00 59.82 65 ALA G N 1
ATOM 8689 C CA . ALA F 1 65 ? 56.632 -32.073 -97.582 1.00 58.82 65 ALA G CA 1
ATOM 8690 C C . ALA F 1 65 ? 57.422 -31.006 -96.835 1.00 58.99 65 ALA G C 1
ATOM 8691 O O . ALA F 1 65 ? 57.970 -30.075 -97.429 1.00 66.75 65 ALA G O 1
ATOM 8693 N N . ARG F 1 66 ? 57.441 -31.121 -95.518 1.00 62.55 66 ARG G N 1
ATOM 8694 C CA . ARG F 1 66 ? 58.163 -30.190 -94.669 1.00 59.36 66 ARG G CA 1
ATOM 8695 C C . ARG F 1 66 ? 59.540 -30.683 -94.250 1.00 57.12 66 ARG G C 1
ATOM 8696 O O . ARG F 1 66 ? 60.184 -30.019 -93.444 1.00 56.01 66 ARG G O 1
ATOM 8704 N N . SER F 1 67 ? 60.027 -31.792 -94.807 1.00 60.44 67 SER G N 1
ATOM 8705 C CA . SER F 1 67 ? 61.404 -32.216 -94.560 1.00 59.04 67 SER G CA 1
ATOM 8706 C C . SER F 1 67 ? 61.732 -33.383 -95.473 1.00 59.84 67 SER G C 1
ATOM 8707 O O . SER F 1 67 ? 60.847 -34.012 -96.054 1.00 62.11 67 SER G O 1
ATOM 8710 N N . LEU F 1 68 ? 63.022 -33.720 -95.506 1.00 54.39 68 LEU G N 1
ATOM 8711 C CA . LEU F 1 68 ? 63.501 -34.774 -96.387 1.00 53.75 68 LEU G CA 1
ATOM 8712 C C . LEU F 1 68 ? 63.046 -36.134 -95.886 1.00 63.29 68 LEU G C 1
ATOM 8713 O O . LEU F 1 68 ? 62.763 -37.022 -96.687 1.00 73.06 68 LEU G O 1
ATOM 8718 N N . ASN F 1 69 ? 62.940 -36.308 -94.572 1.00 65.17 69 ASN G N 1
ATOM 8719 C CA . ASN F 1 69 ? 62.340 -37.521 -94.043 1.00 70.28 69 ASN G CA 1
ATOM 8720 C C . ASN F 1 69 ? 60.916 -37.690 -94.557 1.00 66.92 69 ASN G C 1
ATOM 8721 O O . ASN F 1 69 ? 60.530 -38.779 -95.003 1.00 73.91 69 ASN G O 1
ATOM 8726 N N . GLN F 1 70 ? 60.112 -36.618 -94.491 1.00 62.26 70 GLN G N 1
ATOM 8727 C CA . GLN F 1 70 ? 58.723 -36.708 -94.941 1.00 60.88 70 GLN G CA 1
ATOM 8728 C C . GLN F 1 70 ? 58.636 -36.926 -96.442 1.00 56.24 70 GLN G C 1
ATOM 8729 O O . GLN F 1 70 ? 57.715 -37.592 -96.919 1.00 58.19 70 GLN G O 1
ATOM 8735 N N . ALA F 1 71 ? 59.552 -36.326 -97.200 1.00 48.29 71 ALA G N 1
ATOM 8736 C CA . ALA F 1 71 ? 59.589 -36.531 -98.642 1.00 53.54 71 ALA G CA 1
ATOM 8737 C C . ALA F 1 71 ? 59.928 -37.981 -98.979 1.00 61.28 71 ALA G C 1
ATOM 8738 O O . ALA F 1 71 ? 59.266 -38.612 -99.814 1.00 67.43 71 ALA G O 1
ATOM 8740 N N . ASN F 1 72 ? 60.923 -38.541 -98.285 1.00 63.27 72 ASN G N 1
ATOM 8741 C CA . ASN F 1 72 ? 61.292 -39.939 -98.475 1.00 57.76 72 ASN G CA 1
ATOM 8742 C C . ASN F 1 72 ? 60.153 -40.881 -98.139 1.00 66.18 72 ASN G C 1
ATOM 8743 O O . ASN F 1 72 ? 59.965 -41.893 -98.826 1.00 79.92 72 ASN G O 1
ATOM 8748 N N . ASP F 1 73 ? 59.411 -40.603 -97.066 1.00 65.46 73 ASP G N 1
ATOM 8749 C CA . ASP F 1 73 ? 58.260 -41.450 -96.755 1.00 71.01 73 ASP G CA 1
ATOM 8750 C C . ASP F 1 73 ? 57.156 -41.292 -97.799 1.00 71.07 73 ASP G C 1
ATOM 8751 O O . ASP F 1 73 ? 56.473 -42.263 -98.138 1.00 72.19 73 ASP G O 1
ATOM 8756 N N . ILE F 1 74 ? 56.940 -40.072 -98.297 1.00 73.51 74 ILE G N 1
ATOM 8757 C CA . ILE F 1 74 ? 55.945 -39.881 -99.348 1.00 69.84 74 ILE G CA 1
ATOM 8758 C C . ILE F 1 74 ? 56.357 -40.626 -100.607 1.00 68.43 74 ILE G C 1
ATOM 8759 O O . ILE F 1 74 ? 55.551 -41.319 -101.238 1.00 65.89 74 ILE G O 1
ATOM 8764 N N . ALA F 1 75 ? 57.619 -40.532 -100.969 1.00 68.72 75 ALA G N 1
ATOM 8765 C CA . ALA F 1 75 ? 58.078 -41.149 -102.199 1.00 69.57 75 ALA G CA 1
ATOM 8766 C C . ALA F 1 75 ? 58.432 -42.614 -102.032 1.00 78.08 75 ALA G C 1
ATOM 8767 O O . ALA F 1 75 ? 58.950 -43.197 -102.984 1.00 84.10 75 ALA G O 1
ATOM 8769 N N . ALA F 1 76 ? 58.246 -43.185 -100.836 1.00 83.48 76 ALA G N 1
ATOM 8770 C CA . ALA F 1 76 ? 58.726 -44.535 -100.551 1.00 82.39 76 ALA G CA 1
ATOM 8771 C C . ALA F 1 76 ? 58.325 -45.511 -101.640 1.00 96.45 76 ALA G C 1
ATOM 8772 O O . ALA F 1 76 ? 59.173 -46.249 -102.155 1.00 105.48 76 ALA G O 1
ATOM 8774 N N . ASP F 1 77 ? 57.040 -45.574 -101.989 1.00 107.09 77 ASP G N 1
ATOM 8775 C CA . ASP F 1 77 ? 56.702 -46.360 -103.165 1.00 114.30 77 ASP G CA 1
ATOM 8776 C C . ASP F 1 77 ? 56.179 -45.402 -104.230 1.00 106.30 77 ASP G C 1
ATOM 8777 O O . ASP F 1 77 ? 54.981 -45.126 -104.309 1.00 113.71 77 ASP G O 1
ATOM 8782 N N . PHE F 1 78 ? 57.088 -44.941 -105.086 1.00 85.29 78 PHE G N 1
ATOM 8783 C CA . PHE F 1 78 ? 56.784 -44.235 -106.317 1.00 74.36 78 PHE G CA 1
ATOM 8784 C C . PHE F 1 78 ? 57.003 -45.095 -107.544 1.00 85.83 78 PHE G C 1
ATOM 8785 O O . PHE F 1 78 ? 56.687 -44.658 -108.659 1.00 87.49 78 PHE G O 1
ATOM 8793 N N . GLY F 1 79 ? 57.578 -46.275 -107.365 1.00 89.48 79 GLY G N 1
ATOM 8794 C CA . GLY F 1 79 ? 58.090 -47.107 -108.429 1.00 94.09 79 GLY G CA 1
ATOM 8795 C C . GLY F 1 79 ? 59.601 -46.960 -108.544 1.00 94.39 79 GLY G C 1
ATOM 8796 O O . GLY F 1 79 ? 60.180 -45.913 -108.248 1.00 86.66 79 GLY G O 1
ATOM 8797 N N . SER F 1 80 ? 60.245 -47.994 -109.083 1.00 106.62 80 SER G N 1
ATOM 8798 C CA . SER F 1 80 ? 61.704 -47.988 -109.108 1.00 108.46 80 SER G CA 1
ATOM 8799 C C . SER F 1 80 ? 62.256 -46.979 -110.104 1.00 106.36 80 SER G C 1
ATOM 8800 O O . SER F 1 80 ? 63.346 -46.435 -109.890 1.00 111.99 80 SER G O 1
ATOM 8803 N N . LYS F 1 81 ? 61.514 -46.690 -111.168 1.00 96.34 81 LYS G N 1
ATOM 8804 C CA . LYS F 1 81 ? 61.964 -45.786 -112.215 1.00 89.83 81 LYS G CA 1
ATOM 8805 C C . LYS F 1 81 ? 61.557 -44.331 -111.980 1.00 85.14 81 LYS G C 1
ATOM 8806 O O . LYS F 1 81 ? 61.740 -43.505 -112.875 1.00 90.50 81 LYS G O 1
ATOM 8812 N N . SER F 1 82 ? 60.968 -44.003 -110.832 1.00 81.01 82 SER G N 1
ATOM 8813 C CA . SER F 1 82 ? 60.535 -42.632 -110.586 1.00 74.12 82 SER G CA 1
ATOM 8814 C C . SER F 1 82 ? 61.719 -41.681 -110.553 1.00 72.81 82 SER G C 1
ATOM 8815 O O . SER F 1 82 ? 62.735 -41.947 -109.909 1.00 76.27 82 SER G O 1
ATOM 8818 N N . LEU F 1 83 ? 61.573 -40.553 -111.240 1.00 68.62 83 LEU G N 1
ATOM 8819 C CA . LEU F 1 83 ? 62.630 -39.549 -111.235 1.00 59.57 83 LEU G CA 1
ATOM 8820 C C . LEU F 1 83 ? 62.743 -38.861 -109.878 1.00 58.18 83 LEU G C 1
ATOM 8821 O O . LEU F 1 83 ? 63.849 -38.531 -109.439 1.00 65.57 83 LEU G O 1
ATOM 8826 N N . SER F 1 84 ? 61.615 -38.607 -109.209 1.00 62.22 84 SER G N 1
ATOM 8827 C CA . SER F 1 84 ? 61.667 -37.969 -107.892 1.00 63.59 84 SER G CA 1
ATOM 8828 C C . SER F 1 84 ? 62.428 -38.819 -106.895 1.00 65.65 84 SER G C 1
ATOM 8829 O O . SER F 1 84 ? 63.225 -38.303 -106.101 1.00 64.02 84 SER G O 1
ATOM 8832 N N . LEU F 1 85 ? 62.147 -40.120 -106.888 1.00 65.00 85 LEU G N 1
ATOM 8833 C CA . LEU F 1 85 ? 62.828 -41.021 -105.976 1.00 56.02 85 LEU G CA 1
ATOM 8834 C C . LEU F 1 85 ? 64.328 -41.040 -106.246 1.00 67.23 85 LEU G C 1
ATOM 8835 O O . LEU F 1 85 ? 65.127 -41.062 -105.306 1.00 72.67 85 LEU G O 1
ATOM 8840 N N . HIS F 1 86 ? 64.743 -40.968 -107.516 1.00 66.39 86 HIS G N 1
ATOM 8841 C CA . HIS F 1 86 ? 66.180 -40.951 -107.783 1.00 65.91 86 HIS G CA 1
ATOM 8842 C C . HIS F 1 86 ? 66.848 -39.719 -107.184 1.00 62.15 86 HIS G C 1
ATOM 8843 O O . HIS F 1 86 ? 67.926 -39.820 -106.584 1.00 62.94 86 HIS G O 1
ATOM 8850 N N . LEU F 1 87 ? 66.224 -38.553 -107.331 1.00 57.63 87 LEU G N 1
ATOM 8851 C CA . LEU F 1 87 ? 66.770 -37.330 -106.750 1.00 60.63 87 LEU G CA 1
ATOM 8852 C C . LEU F 1 87 ? 66.838 -37.417 -105.221 1.00 62.84 87 LEU G C 1
ATOM 8853 O O . LEU F 1 87 ? 67.900 -37.182 -104.606 1.00 60.56 87 LEU G O 1
ATOM 8858 N N . LEU F 1 88 ? 65.728 -37.830 -104.598 1.00 61.97 88 LEU G N 1
ATOM 8859 C CA . LEU F 1 88 ? 65.695 -37.946 -103.146 1.00 59.80 88 LEU G CA 1
ATOM 8860 C C . LEU F 1 88 ? 66.769 -38.902 -102.646 1.00 64.69 88 LEU G C 1
ATOM 8861 O O . LEU F 1 88 ? 67.462 -38.621 -101.654 1.00 67.53 88 LEU G O 1
ATOM 8866 N N . ASN F 1 89 ? 66.915 -40.039 -103.327 1.00 54.22 89 ASN G N 1
ATOM 8867 C CA . ASN F 1 89 ? 67.909 -41.030 -102.950 1.00 49.13 89 ASN G CA 1
ATOM 8868 C C . ASN F 1 89 ? 69.313 -40.515 -103.171 1.00 52.06 89 ASN G C 1
ATOM 8869 O O . ASN F 1 89 ? 70.238 -40.952 -102.485 1.00 60.45 89 ASN G O 1
ATOM 8874 N N . GLU F 1 90 ? 69.516 -39.640 -104.151 1.00 51.74 90 GLU G N 1
ATOM 8875 C CA . GLU F 1 90 ? 70.848 -39.080 -104.297 1.00 59.36 90 GLU G CA 1
ATOM 8876 C C . GLU F 1 90 ? 71.209 -38.230 -103.077 1.00 61.30 90 GLU G C 1
ATOM 8877 O O . GLU F 1 90 ? 72.300 -38.378 -102.504 1.00 58.70 90 GLU G O 1
ATOM 8883 N N . ALA F 1 91 ? 70.277 -37.377 -102.625 1.00 48.87 91 ALA G N 1
ATOM 8884 C CA . ALA F 1 91 ? 70.537 -36.580 -101.423 1.00 42.77 91 ALA G CA 1
ATOM 8885 C C . ALA F 1 91 ? 70.744 -37.458 -100.178 1.00 53.75 91 ALA G C 1
ATOM 8886 O O . ALA F 1 91 ? 71.664 -37.222 -99.377 1.00 53.96 91 ALA G O 1
ATOM 8888 N N . GLN F 1 92 ? 69.898 -38.474 -99.999 1.00 54.25 92 GLN G N 1
ATOM 8889 C CA . GLN F 1 92 ? 70.064 -39.390 -98.882 1.00 53.08 92 GLN G CA 1
ATOM 8890 C C . GLN F 1 92 ? 71.415 -40.087 -98.938 1.00 62.14 92 GLN G C 1
ATOM 8891 O O . GLN F 1 92 ? 72.058 -40.333 -97.900 1.00 67.52 92 GLN G O 1
ATOM 8897 N N . ASN F 1 93 ? 71.852 -40.434 -100.146 1.00 59.76 93 ASN G N 1
ATOM 8898 C CA . ASN F 1 93 ? 73.142 -41.080 -100.295 1.00 58.12 93 ASN G CA 1
ATOM 8899 C C . ASN F 1 93 ? 74.246 -40.142 -99.847 1.00 57.89 93 ASN G C 1
ATOM 8900 O O . ASN F 1 93 ? 75.186 -40.557 -99.162 1.00 64.20 93 ASN G O 1
ATOM 8905 N N . GLU F 1 94 ? 74.126 -38.861 -100.191 1.00 47.35 94 GLU G N 1
ATOM 8906 C CA . GLU F 1 94 ? 75.135 -37.898 -99.779 1.00 48.90 94 GLU G CA 1
ATOM 8907 C C . GLU F 1 94 ? 75.175 -37.757 -98.258 1.00 56.66 94 GLU G C 1
ATOM 8908 O O . GLU F 1 94 ? 76.251 -37.812 -97.644 1.00 58.90 94 GLU G O 1
ATOM 8914 N N . LEU F 1 95 ? 74.011 -37.648 -97.618 1.00 49.94 95 LEU G N 1
ATOM 8915 C CA . LEU F 1 95 ? 74.031 -37.588 -96.157 1.00 56.12 95 LEU G CA 1
ATOM 8916 C C . LEU F 1 95 ? 74.718 -38.819 -95.563 1.00 59.32 95 LEU G C 1
ATOM 8917 O O . LEU F 1 95 ? 75.543 -38.692 -94.655 1.00 67.74 95 LEU G O 1
ATOM 8922 N N . GLU F 1 96 ? 74.417 -40.015 -96.083 1.00 54.59 96 GLU G N 1
ATOM 8923 C CA . GLU F 1 96 ? 75.000 -41.228 -95.511 1.00 63.36 96 GLU G CA 1
ATOM 8924 C C . GLU F 1 96 ? 76.497 -41.320 -95.762 1.00 68.55 96 GLU G C 1
ATOM 8925 O O . GLU F 1 96 ? 77.250 -41.790 -94.896 1.00 78.16 96 GLU G O 1
ATOM 8931 N N . LEU F 1 97 ? 76.946 -40.927 -96.953 1.00 64.21 97 LEU G N 1
ATOM 8932 C CA . LEU F 1 97 ? 78.372 -40.980 -97.246 1.00 64.67 97 LEU G CA 1
ATOM 8933 C C . LEU F 1 97 ? 79.129 -39.980 -96.395 1.00 63.85 97 LEU G C 1
ATOM 8934 O O . LEU F 1 97 ? 80.307 -40.184 -96.100 1.00 64.82 97 LEU G O 1
ATOM 8939 N N . SER F 1 98 ? 78.461 -38.904 -95.994 1.00 59.69 98 SER G N 1
ATOM 8940 C CA . SER F 1 98 ? 79.042 -37.837 -95.197 1.00 58.92 98 SER G CA 1
ATOM 8941 C C . SER F 1 98 ? 78.843 -38.034 -93.708 1.00 68.25 98 SER G C 1
ATOM 8942 O O . SER F 1 98 ? 79.216 -37.146 -92.940 1.00 69.71 98 SER G O 1
ATOM 8945 N N . GLU F 1 99 ? 78.224 -39.139 -93.289 1.00 73.53 99 GLU G N 1
ATOM 8946 C CA . GLU F 1 99 ? 77.947 -39.358 -91.877 1.00 73.27 99 GLU G CA 1
ATOM 8947 C C . GLU F 1 99 ? 79.228 -39.193 -91.096 1.00 65.15 99 GLU G C 1
ATOM 8948 O O . GLU F 1 99 ? 80.273 -39.721 -91.481 1.00 72.50 99 GLU G O 1
ATOM 8954 N N . GLY F 1 100 ? 79.165 -38.400 -90.040 1.00 60.95 100 GLY G N 1
ATOM 8955 C CA . GLY F 1 100 ? 80.338 -38.125 -89.242 1.00 66.12 100 GLY G CA 1
ATOM 8956 C C . GLY F 1 100 ? 80.992 -36.792 -89.513 1.00 72.91 100 GLY G C 1
ATOM 8957 O O . GLY F 1 100 ? 81.936 -36.433 -88.808 1.00 83.58 100 GLY G O 1
ATOM 8958 N N . SER F 1 101 ? 80.536 -36.067 -90.528 1.00 72.85 101 SER G N 1
ATOM 8959 C CA . SER F 1 101 ? 81.083 -34.770 -90.880 1.00 73.76 101 SER G CA 1
ATOM 8960 C C . SER F 1 101 ? 80.322 -33.637 -90.206 1.00 80.13 101 SER G C 1
ATOM 8961 O O . SER F 1 101 ? 79.089 -33.586 -90.246 1.00 79.73 101 SER G O 1
ATOM 8964 N N . ASP F 1 102 ? 81.070 -32.676 -89.674 1.00 88.00 102 ASP G N 1
ATOM 8965 C CA . ASP F 1 102 ? 80.472 -31.498 -89.066 1.00 95.77 102 ASP G CA 1
ATOM 8966 C C . ASP F 1 102 ? 80.115 -30.403 -90.072 1.00 91.62 102 ASP G C 1
ATOM 8967 O O . ASP F 1 102 ? 79.449 -29.439 -89.676 1.00 94.49 102 ASP G O 1
ATOM 8972 N N . ASP F 1 103 ? 80.511 -30.515 -91.356 1.00 77.07 103 ASP G N 1
ATOM 8973 C CA . ASP F 1 103 ? 80.410 -29.397 -92.296 1.00 65.30 103 ASP G CA 1
ATOM 8974 C C . ASP F 1 103 ? 79.171 -29.556 -93.164 1.00 60.25 103 ASP G C 1
ATOM 8975 O O . ASP F 1 103 ? 79.188 -30.296 -94.152 1.00 60.02 103 ASP G O 1
ATOM 8980 N N . ASN F 1 104 ? 78.152 -28.744 -92.885 1.00 51.06 104 ASN G N 1
ATOM 8981 C CA . ASN F 1 104 ? 76.924 -28.856 -93.652 1.00 56.33 104 ASN G CA 1
ATOM 8982 C C . ASN F 1 104 ? 77.039 -28.163 -95.004 1.00 58.91 104 ASN G C 1
ATOM 8983 O O . ASN F 1 104 ? 76.382 -28.581 -95.966 1.00 64.03 104 ASN G O 1
ATOM 8988 N N . GLU F 1 105 ? 77.883 -27.128 -95.088 1.00 48.00 105 GLU G N 1
ATOM 8989 C CA . GLU F 1 105 ? 78.212 -26.501 -96.359 1.00 55.69 105 GLU G CA 1
ATOM 8990 C C . GLU F 1 105 ? 78.704 -27.527 -97.369 1.00 56.99 105 GLU G C 1
ATOM 8991 O O . GLU F 1 105 ? 78.246 -27.550 -98.518 1.00 67.91 105 GLU G O 1
ATOM 8997 N N . GLY F 1 106 ? 79.640 -28.384 -96.958 1.00 47.82 106 GLY G N 1
ATOM 8998 C CA . GLY F 1 106 ? 80.155 -29.395 -97.872 1.00 48.22 106 GLY G CA 1
ATOM 8999 C C . GLY F 1 106 ? 79.053 -30.296 -98.385 1.00 44.49 106 GLY G C 1
ATOM 9000 O O . GLY F 1 106 ? 78.915 -30.512 -99.597 1.00 50.20 106 GLY G O 1
ATOM 9001 N N . ILE F 1 107 ? 78.202 -30.754 -97.477 1.00 38.43 107 ILE G N 1
ATOM 9002 C CA . ILE F 1 107 ? 77.059 -31.578 -97.825 1.00 47.12 107 ILE G CA 1
ATOM 9003 C C . ILE F 1 107 ? 76.164 -30.872 -98.858 1.00 49.52 107 ILE G C 1
ATOM 9004 O O . ILE F 1 107 ? 75.971 -31.381 -99.963 1.00 54.55 107 ILE G O 1
ATOM 9020 N N . GLU F 1 109 ? 76.875 -28.473 -100.787 1.00 48.92 109 GLU G N 1
ATOM 9021 C CA . GLU F 1 109 ? 77.512 -28.285 -102.083 1.00 45.12 109 GLU G CA 1
ATOM 9022 C C . GLU F 1 109 ? 77.447 -29.597 -102.844 1.00 56.84 109 GLU G C 1
ATOM 9023 O O . GLU F 1 109 ? 76.920 -29.665 -103.982 1.00 60.47 109 GLU G O 1
ATOM 9029 N N . ARG F 1 110 ? 77.934 -30.658 -102.187 1.00 48.33 110 ARG G N 1
ATOM 9030 C CA . ARG F 1 110 ? 78.037 -31.925 -102.892 1.00 48.68 110 ARG G CA 1
ATOM 9031 C C . ARG F 1 110 ? 76.690 -32.347 -103.445 1.00 49.60 110 ARG G C 1
ATOM 9032 O O . ARG F 1 110 ? 76.569 -32.609 -104.651 1.00 50.45 110 ARG G O 1
ATOM 9040 N N . THR F 1 111 ? 75.640 -32.208 -102.633 1.00 43.96 111 THR G N 1
ATOM 9041 C CA . THR F 1 111 ? 74.322 -32.658 -103.044 1.00 46.51 111 THR G CA 1
ATOM 9042 C C . THR F 1 111 ? 73.844 -31.860 -104.250 1.00 54.31 111 THR G C 1
ATOM 9043 O O . THR F 1 111 ? 73.405 -32.430 -105.256 1.00 57.38 111 THR G O 1
ATOM 9047 N N . SER F 1 112 ? 74.004 -30.540 -104.209 1.00 47.10 112 SER G N 1
ATOM 9048 C CA . SER F 1 112 ? 73.520 -29.752 -105.329 1.00 46.21 112 SER G CA 1
ATOM 9049 C C . SER F 1 112 ? 74.298 -30.102 -106.580 1.00 46.84 112 SER G C 1
ATOM 9050 O O . SER F 1 112 ? 73.722 -30.273 -107.660 1.00 51.04 112 SER G O 1
ATOM 9053 N N . PHE F 1 113 ? 75.620 -30.209 -106.446 1.00 49.39 113 PHE G N 1
ATOM 9054 C CA . PHE F 1 113 ? 76.442 -30.615 -107.575 1.00 46.74 113 PHE G CA 1
ATOM 9055 C C . PHE F 1 113 ? 75.888 -31.885 -108.192 1.00 58.11 113 PHE G C 1
ATOM 9056 O O . PHE F 1 113 ? 75.675 -31.961 -109.406 1.00 63.28 113 PHE G O 1
ATOM 9064 N N . ARG F 1 114 ? 75.555 -32.861 -107.351 1.00 51.91 114 ARG G N 1
ATOM 9065 C CA . ARG F 1 114 ? 75.023 -34.106 -107.871 1.00 56.09 114 ARG G CA 1
ATOM 9066 C C . ARG F 1 114 ? 73.696 -33.878 -108.583 1.00 58.31 114 ARG G C 1
ATOM 9067 O O . ARG F 1 114 ? 73.510 -34.303 -109.727 1.00 63.44 114 ARG G O 1
ATOM 9075 N N . LEU F 1 115 ? 72.761 -33.190 -107.928 1.00 45.02 115 LEU G N 1
ATOM 9076 C CA . LEU F 1 115 ? 71.415 -33.115 -108.479 1.00 47.65 115 LEU G CA 1
ATOM 9077 C C . LEU F 1 115 ? 71.418 -32.366 -109.799 1.00 56.40 115 LEU G C 1
ATOM 9078 O O . LEU F 1 115 ? 70.808 -32.809 -110.778 1.00 56.84 115 LEU G O 1
ATOM 9083 N N . GLU F 1 116 ? 72.114 -31.228 -109.842 1.00 56.98 116 GLU G N 1
ATOM 9084 C CA . GLU F 1 116 ? 72.192 -30.471 -111.078 1.00 52.33 116 GLU G CA 1
ATOM 9085 C C . GLU F 1 116 ? 72.771 -31.338 -112.187 1.00 55.61 116 GLU G C 1
ATOM 9086 O O . GLU F 1 116 ? 72.310 -31.292 -113.330 1.00 60.65 116 GLU G O 1
ATOM 9088 N N . ARG F 1 117 ? 73.720 -32.195 -111.844 1.00 54.19 117 ARG G N 1
ATOM 9089 C CA . ARG F 1 117 ? 74.305 -33.093 -112.827 1.00 53.28 117 ARG G CA 1
ATOM 9090 C C . ARG F 1 117 ? 73.271 -34.113 -113.302 1.00 62.48 117 ARG G C 1
ATOM 9091 O O . ARG F 1 117 ? 73.115 -34.348 -114.512 1.00 59.13 117 ARG G O 1
ATOM 9099 N N A ARG F 1 118 ? 72.512 -34.684 -112.357 0.44 64.39 118 ARG G N 1
ATOM 9100 N N B ARG F 1 118 ? 72.540 -34.721 -112.363 0.56 64.71 118 ARG G N 1
ATOM 9101 C CA A ARG F 1 118 ? 71.561 -35.741 -112.692 0.44 64.22 118 ARG G CA 1
ATOM 9102 C CA B ARG F 1 118 ? 71.576 -35.759 -112.720 0.56 65.81 118 ARG G CA 1
ATOM 9103 C C A ARG F 1 118 ? 70.471 -35.211 -113.606 0.44 68.09 118 ARG G C 1
ATOM 9104 C C B ARG F 1 118 ? 70.473 -35.210 -113.614 0.56 68.21 118 ARG G C 1
ATOM 9105 O O A ARG F 1 118 ? 70.140 -35.829 -114.626 0.44 75.44 118 ARG G O 1
ATOM 9106 O O B ARG F 1 118 ? 70.131 -35.827 -114.631 0.56 75.94 118 ARG G O 1
ATOM 9121 N N . VAL F 1 119 ? 69.914 -34.049 -113.263 1.00 58.42 119 VAL G N 1
ATOM 9122 C CA . VAL F 1 119 ? 68.921 -33.418 -114.123 1.00 55.10 119 VAL G CA 1
ATOM 9123 C C . VAL F 1 119 ? 69.484 -33.254 -115.528 1.00 60.15 119 VAL G C 1
ATOM 9124 O O . VAL F 1 119 ? 68.848 -33.631 -116.524 1.00 50.55 119 VAL G O 1
ATOM 9128 N N . ALA F 1 120 ? 70.718 -32.754 -115.627 1.00 61.46 120 ALA G N 1
ATOM 9129 C CA . ALA F 1 120 ? 71.307 -32.588 -116.948 1.00 61.99 120 ALA G CA 1
ATOM 9130 C C . ALA F 1 120 ? 71.316 -33.916 -117.706 1.00 73.06 120 ALA G C 1
ATOM 9131 O O . ALA F 1 120 ? 70.927 -33.975 -118.891 1.00 73.44 120 ALA G O 1
ATOM 9133 N N . ALA F 1 121 ? 71.683 -35.006 -117.013 1.00 65.66 121 ALA G N 1
ATOM 9134 C CA . ALA F 1 121 ? 71.723 -36.310 -117.667 1.00 63.60 121 ALA G CA 1
ATOM 9135 C C . ALA F 1 121 ? 70.361 -36.677 -118.224 1.00 68.82 121 ALA G C 1
ATOM 9136 O O . ALA F 1 121 ? 70.243 -37.064 -119.395 1.00 83.13 121 ALA G O 1
ATOM 9138 N N . VAL F 1 122 ? 69.306 -36.480 -117.420 1.00 54.48 122 VAL G N 1
ATOM 9139 C CA . VAL F 1 122 ? 67.964 -36.832 -117.873 1.00 63.43 122 VAL G CA 1
ATOM 9140 C C . VAL F 1 122 ? 67.595 -36.012 -119.097 1.00 67.90 122 VAL G C 1
ATOM 9141 O O . VAL F 1 122 ? 67.082 -36.549 -120.091 1.00 63.13 122 VAL G O 1
ATOM 9145 N N . GLY F 1 123 ? 67.929 -34.714 -119.077 1.00 65.40 123 GLY G N 1
ATOM 9146 C CA . GLY F 1 123 ? 67.640 -33.881 -120.227 1.00 62.57 123 GLY G CA 1
ATOM 9147 C C . GLY F 1 123 ? 68.296 -34.424 -121.472 1.00 72.82 123 GLY G C 1
ATOM 9148 O O . GLY F 1 123 ? 67.638 -34.598 -122.506 1.00 89.31 123 GLY G O 1
ATOM 9149 N N . ARG F 1 124 ? 69.576 -34.807 -121.353 1.00 69.34 124 ARG G N 1
ATOM 9150 C CA . ARG F 1 124 ? 70.298 -35.349 -122.503 1.00 71.61 124 ARG G CA 1
ATOM 9151 C C . ARG F 1 124 ? 69.642 -36.626 -123.016 1.00 74.06 124 ARG G C 1
ATOM 9152 O O . ARG F 1 124 ? 69.583 -36.860 -124.228 1.00 79.19 124 ARG G O 1
ATOM 9160 N N . GLN F 1 125 ? 69.114 -37.453 -122.112 1.00 75.35 125 GLN G N 1
ATOM 9161 C CA . GLN F 1 125 ? 68.543 -38.712 -122.561 1.00 85.41 125 GLN G CA 1
ATOM 9162 C C . GLN F 1 125 ? 67.233 -38.509 -123.291 1.00 86.66 125 GLN G C 1
ATOM 9163 O O . GLN F 1 125 ? 66.788 -39.410 -124.010 1.00 98.44 125 GLN G O 1
ATOM 9169 N N . MET F 1 126 ? 66.611 -37.350 -123.146 1.00 82.19 126 MET G N 1
ATOM 9170 C CA . MET F 1 126 ? 65.354 -37.154 -123.834 1.00 86.34 126 MET G CA 1
ATOM 9171 C C . MET F 1 126 ? 65.527 -36.645 -125.254 1.00 92.70 126 MET G C 1
ATOM 9172 O O . MET F 1 126 ? 64.561 -36.664 -126.021 1.00 108.50 126 MET G O 1
ATOM 9177 N N . GLY F 1 127 ? 66.732 -36.247 -125.640 1.00 89.85 127 GLY G N 1
ATOM 9178 C CA . GLY F 1 127 ? 66.933 -35.756 -126.983 1.00 94.09 127 GLY G CA 1
ATOM 9179 C C . GLY F 1 127 ? 67.376 -36.807 -127.974 1.00 105.42 127 GLY G C 1
ATOM 9180 O O . GLY F 1 127 ? 67.913 -36.460 -129.028 1.00 120.05 127 GLY G O 1
ATOM 9181 N N . ARG F 1 128 ? 67.151 -38.085 -127.666 1.00 106.85 128 ARG G N 1
ATOM 9182 C CA . ARG F 1 128 ? 67.718 -39.195 -128.433 1.00 124.06 128 ARG G CA 1
ATOM 9183 C C . ARG F 1 128 ? 67.470 -39.120 -129.939 1.00 141.13 128 ARG G C 1
ATOM 9184 O O . ARG F 1 128 ? 68.410 -38.967 -130.729 1.00 145.23 128 ARG G O 1
ATOM 9186 N N . GLY F 1 129 ? 66.209 -39.240 -130.350 1.00 147.86 129 GLY G N 1
ATOM 9187 C CA . GLY F 1 129 ? 65.890 -39.255 -131.766 1.00 158.82 129 GLY G CA 1
ATOM 9188 C C . GLY F 1 129 ? 65.911 -37.901 -132.439 1.00 163.02 129 GLY G C 1
ATOM 9189 O O . GLY F 1 129 ? 65.978 -37.841 -133.672 1.00 176.73 129 GLY G O 1
ATOM 9190 N N . ASN F 1 130 ? 65.860 -36.817 -131.655 1.00 112.99 130 ASN G N 1
ATOM 9191 C CA . ASN F 1 130 ? 65.731 -35.475 -132.221 1.00 109.04 130 ASN G CA 1
ATOM 9192 C C . ASN F 1 130 ? 66.883 -35.095 -133.140 1.00 105.16 130 ASN G C 1
ATOM 9193 O O . ASN F 1 130 ? 66.671 -34.370 -134.119 1.00 107.98 130 ASN G O 1
ATOM 9198 N N . GLY F 1 131 ? 68.084 -35.615 -132.890 1.00 98.93 131 GLY G N 1
ATOM 9199 C CA . GLY F 1 131 ? 69.197 -35.347 -133.786 1.00 87.94 131 GLY G CA 1
ATOM 9200 C C . GLY F 1 131 ? 68.931 -35.775 -135.215 1.00 92.86 131 GLY G C 1
ATOM 9201 O O . GLY F 1 131 ? 69.480 -35.193 -136.154 1.00 99.16 131 GLY G O 1
ATOM 9202 N N A TYR F 1 132 ? 68.110 -36.818 -135.381 0.57 87.75 132 TYR G N 1
ATOM 9203 N N B TYR F 1 132 ? 68.101 -36.788 -135.435 0.43 87.64 132 TYR G N 1
ATOM 9204 C CA A TYR F 1 132 ? 67.672 -37.255 -136.699 0.57 81.38 132 TYR G CA 1
ATOM 9205 C CA B TYR F 1 132 ? 67.814 -37.065 -136.835 0.43 81.43 132 TYR G CA 1
ATOM 9206 C C A TYR F 1 132 ? 66.675 -36.268 -137.288 0.57 78.06 132 TYR G C 1
ATOM 9207 C C B TYR F 1 132 ? 66.532 -36.420 -137.351 0.43 77.85 132 TYR G C 1
ATOM 9208 O O A TYR F 1 132 ? 66.801 -35.862 -138.449 0.57 77.42 132 TYR G O 1
ATOM 9209 O O B TYR F 1 132 ? 66.339 -36.382 -138.566 0.43 77.22 132 TYR G O 1
ATOM 9226 N N . LEU F 1 133 ? 65.681 -35.862 -136.492 1.00 73.28 133 LEU G N 1
ATOM 9227 C CA . LEU F 1 133 ? 64.629 -34.991 -137.009 1.00 74.33 133 LEU G CA 1
ATOM 9228 C C . LEU F 1 133 ? 65.229 -33.699 -137.524 1.00 83.26 133 LEU G C 1
ATOM 9229 O O . LEU F 1 133 ? 65.125 -33.384 -138.719 1.00 93.71 133 LEU G O 1
ATOM 9234 N N . ALA F 1 134 ? 66.004 -33.036 -136.670 1.00 81.53 134 ALA G N 1
ATOM 9235 C CA . ALA F 1 134 ? 66.677 -31.809 -137.059 1.00 82.44 134 ALA G CA 1
ATOM 9236 C C . ALA F 1 134 ? 67.496 -32.038 -138.315 1.00 83.06 134 ALA G C 1
ATOM 9237 O O . ALA F 1 134 ? 67.534 -31.189 -139.211 1.00 71.29 134 ALA G O 1
ATOM 9239 N N . THR F 1 135 ? 68.130 -33.202 -138.416 1.00 82.27 135 THR G N 1
ATOM 9240 C CA . THR F 1 135 ? 68.957 -33.450 -139.582 1.00 83.68 135 THR G CA 1
ATOM 9241 C C . THR F 1 135 ? 68.114 -33.641 -140.839 1.00 84.95 135 THR G C 1
ATOM 9242 O O . THR F 1 135 ? 68.353 -32.973 -141.852 1.00 83.51 135 THR G O 1
ATOM 9246 N N . ILE F 1 136 ? 67.073 -34.480 -140.791 1.00 88.22 136 ILE G N 1
ATOM 9247 C CA . ILE F 1 136 ? 66.309 -34.660 -142.027 1.00 86.86 136 ILE G CA 1
ATOM 9248 C C . ILE F 1 136 ? 65.607 -33.356 -142.382 1.00 82.26 136 ILE G C 1
ATOM 9249 O O . ILE F 1 136 ? 65.754 -32.844 -143.498 1.00 82.76 136 ILE G O 1
ATOM 9254 N N . GLY F 1 137 ? 64.979 -32.717 -141.390 1.00 80.03 137 GLY G N 1
ATOM 9255 C CA . GLY F 1 137 ? 64.348 -31.438 -141.646 1.00 75.87 137 GLY G CA 1
ATOM 9256 C C . GLY F 1 137 ? 65.306 -30.408 -142.208 1.00 72.36 137 GLY G C 1
ATOM 9257 O O . GLY F 1 137 ? 64.878 -29.491 -142.904 1.00 69.04 137 GLY G O 1
ATOM 9258 N N . ALA F 1 138 ? 66.611 -30.528 -141.903 1.00 77.69 138 ALA G N 1
ATOM 9259 C CA . ALA F 1 138 ? 67.573 -29.595 -142.489 1.00 73.98 138 ALA G CA 1
ATOM 9260 C C . ALA F 1 138 ? 67.879 -29.941 -143.930 1.00 75.28 138 ALA G C 1
ATOM 9261 O O . ALA F 1 138 ? 67.849 -29.064 -144.792 1.00 81.81 138 ALA G O 1
ATOM 9263 N N . ILE F 1 139 ? 68.221 -31.208 -144.212 1.00 74.51 139 ILE G N 1
ATOM 9264 C CA . ILE F 1 139 ? 68.735 -31.527 -145.548 1.00 85.06 139 ILE G CA 1
ATOM 9265 C C . ILE F 1 139 ? 67.659 -32.026 -146.502 1.00 83.37 139 ILE G C 1
ATOM 9266 O O . ILE F 1 139 ? 67.933 -32.187 -147.701 1.00 81.84 139 ILE G O 1
ATOM 9271 N N . SER F 1 140 ? 66.461 -32.313 -146.007 1.00 76.43 140 SER G N 1
ATOM 9272 C CA . SER F 1 140 ? 65.430 -32.866 -146.869 1.00 64.88 140 SER G CA 1
ATOM 9273 C C . SER F 1 140 ? 65.070 -31.943 -148.043 1.00 70.41 140 SER G C 1
ATOM 9274 O O . SER F 1 140 ? 64.970 -32.453 -149.168 1.00 65.08 140 SER G O 1
ATOM 9277 N N . PRO F 1 141 ? 64.913 -30.615 -147.891 1.00 71.51 141 PRO G N 1
ATOM 9278 C CA . PRO F 1 141 ? 64.682 -29.810 -149.095 1.00 71.97 141 PRO G CA 1
ATOM 9279 C C . PRO F 1 141 ? 65.852 -29.864 -150.066 1.00 80.92 141 PRO G C 1
ATOM 9280 O O . PRO F 1 141 ? 65.644 -29.952 -151.287 1.00 90.57 141 PRO G O 1
ATOM 9284 N N . PHE F 1 142 ? 67.086 -29.850 -149.553 1.00 77.54 142 PHE G N 1
ATOM 9285 C CA . PHE F 1 142 ? 68.250 -29.785 -150.434 1.00 73.33 142 PHE G CA 1
ATOM 9286 C C . PHE F 1 142 ? 68.430 -31.080 -151.226 1.00 73.06 142 PHE G C 1
ATOM 9287 O O . PHE F 1 142 ? 68.761 -31.034 -152.417 1.00 74.12 142 PHE G O 1
ATOM 9295 N N . VAL F 1 143 ? 68.211 -32.240 -150.587 1.00 64.97 143 VAL G N 1
ATOM 9296 C CA . VAL F 1 143 ? 68.087 -33.497 -151.324 1.00 61.76 143 VAL G CA 1
ATOM 9297 C C . VAL F 1 143 ? 67.070 -33.345 -152.449 1.00 68.25 143 VAL G C 1
ATOM 9298 O O . VAL F 1 143 ? 67.357 -33.653 -153.617 1.00 54.70 143 VAL G O 1
ATOM 9302 N N . GLY F 1 144 ? 65.888 -32.805 -152.120 1.00 71.69 144 GLY G N 1
ATOM 9303 C CA . GLY F 1 144 ? 64.905 -32.528 -153.150 1.00 66.79 144 GLY G CA 1
ATOM 9304 C C . GLY F 1 144 ? 65.485 -31.671 -154.252 1.00 71.21 144 GLY G C 1
ATOM 9305 O O . GLY F 1 144 ? 65.407 -32.026 -155.436 1.00 67.12 144 GLY G O 1
ATOM 9306 N N . LEU F 1 145 ? 66.172 -30.581 -153.861 1.00 66.18 145 LEU G N 1
ATOM 9307 C CA . LEU F 1 145 ? 66.788 -29.689 -154.841 1.00 61.69 145 LEU G CA 1
ATOM 9308 C C . LEU F 1 145 ? 67.772 -30.443 -155.727 1.00 68.18 145 LEU G C 1
ATOM 9309 O O . LEU F 1 145 ? 67.778 -30.263 -156.959 1.00 63.58 145 LEU G O 1
ATOM 9314 N N . PHE F 1 146 ? 68.557 -31.353 -155.128 1.00 65.64 146 PHE G N 1
ATOM 9315 C CA . PHE F 1 146 ? 69.467 -32.145 -155.934 1.00 63.59 146 PHE G CA 1
ATOM 9316 C C . PHE F 1 146 ? 68.694 -32.824 -157.048 1.00 69.43 146 PHE G C 1
ATOM 9317 O O . PHE F 1 146 ? 68.998 -32.637 -158.234 1.00 81.52 146 PHE G O 1
ATOM 9325 N N . GLY F 1 147 ? 67.605 -33.505 -156.678 1.00 59.12 147 GLY G N 1
ATOM 9326 C CA . GLY F 1 147 ? 66.821 -34.214 -157.669 1.00 65.98 147 GLY G CA 1
ATOM 9327 C C . GLY F 1 147 ? 66.429 -33.328 -158.828 1.00 73.99 147 GLY G C 1
ATOM 9328 O O . GLY F 1 147 ? 66.739 -33.630 -159.986 1.00 76.38 147 GLY G O 1
ATOM 9329 N N . THR F 1 148 ? 65.879 -32.147 -158.519 1.00 73.08 148 THR G N 1
ATOM 9330 C CA . THR F 1 148 ? 65.365 -31.313 -159.591 1.00 69.30 148 THR G CA 1
ATOM 9331 C C . THR F 1 148 ? 66.492 -30.810 -160.485 1.00 71.84 148 THR G C 1
ATOM 9332 O O . THR F 1 148 ? 66.362 -30.843 -161.712 1.00 85.53 148 THR G O 1
ATOM 9336 N N . VAL F 1 149 ? 67.634 -30.427 -159.903 1.00 64.09 149 VAL G N 1
ATOM 9337 C CA . VAL F 1 149 ? 68.751 -29.983 -160.734 1.00 58.62 149 VAL G CA 1
ATOM 9338 C C . VAL F 1 149 ? 69.159 -31.102 -161.676 1.00 66.18 149 VAL G C 1
ATOM 9339 O O . VAL F 1 149 ? 69.205 -30.925 -162.905 1.00 62.91 149 VAL G O 1
ATOM 9343 N N . TRP F 1 150 ? 69.303 -32.314 -161.124 1.00 62.95 150 TRP G N 1
ATOM 9344 C CA . TRP F 1 150 ? 69.710 -33.437 -161.952 1.00 63.33 150 TRP G CA 1
ATOM 9345 C C . TRP F 1 150 ? 68.697 -33.634 -163.062 1.00 62.11 150 TRP G C 1
ATOM 9346 O O . TRP F 1 150 ? 69.069 -33.691 -164.241 1.00 63.25 150 TRP G O 1
ATOM 9357 N N . GLY F 1 151 ? 67.410 -33.531 -162.718 1.00 58.04 151 GLY G N 1
ATOM 9358 C CA . GLY F 1 151 ? 66.377 -33.706 -163.716 1.00 58.81 151 GLY G CA 1
ATOM 9359 C C . GLY F 1 151 ? 66.510 -32.705 -164.846 1.00 73.24 151 GLY G C 1
ATOM 9360 O O . GLY F 1 151 ? 66.674 -33.084 -166.012 1.00 78.28 151 GLY G O 1
ATOM 9361 N N . ILE F 1 152 ? 66.556 -31.414 -164.505 1.00 60.32 152 ILE G N 1
ATOM 9362 C CA . ILE F 1 152 ? 66.651 -30.397 -165.537 1.00 61.93 152 ILE G CA 1
ATOM 9363 C C . ILE F 1 152 ? 67.947 -30.516 -166.309 1.00 62.66 152 ILE G C 1
ATOM 9364 O O . ILE F 1 152 ? 67.960 -30.329 -167.530 1.00 69.87 152 ILE G O 1
ATOM 9369 N N . MET F 1 153 ? 69.026 -30.933 -165.645 1.00 71.83 153 MET G N 1
ATOM 9370 C CA . MET F 1 153 ? 70.268 -31.160 -166.366 1.00 66.03 153 MET G CA 1
ATOM 9371 C C . MET F 1 153 ? 70.039 -32.126 -167.521 1.00 63.68 153 MET G C 1
ATOM 9372 O O . MET F 1 153 ? 70.400 -31.843 -168.668 1.00 65.18 153 MET G O 1
ATOM 9377 N N . ASN F 1 154 ? 69.345 -33.229 -167.241 1.00 63.16 154 ASN G N 1
ATOM 9378 C CA . ASN F 1 154 ? 69.069 -34.229 -168.260 1.00 66.90 154 ASN G CA 1
ATOM 9379 C C . ASN F 1 154 ? 68.192 -33.665 -169.375 1.00 70.94 154 ASN G C 1
ATOM 9380 O O . ASN F 1 154 ? 68.405 -33.963 -170.560 1.00 68.11 154 ASN G O 1
ATOM 9385 N N . SER F 1 155 ? 67.232 -32.809 -169.007 1.00 67.75 155 SER G N 1
ATOM 9386 C CA . SER F 1 155 ? 66.392 -32.168 -170.000 1.00 67.76 155 SER G CA 1
ATOM 9387 C C . SER F 1 155 ? 67.246 -31.377 -170.962 1.00 71.00 155 SER G C 1
ATOM 9388 O O . SER F 1 155 ? 67.061 -31.462 -172.179 1.00 77.77 155 SER G O 1
ATOM 9391 N N . PHE F 1 156 ? 68.230 -30.643 -170.446 1.00 68.26 156 PHE G N 1
ATOM 9392 C CA . PHE F 1 156 ? 69.043 -29.876 -171.368 1.00 69.78 156 PHE G CA 1
ATOM 9393 C C . PHE F 1 156 ? 69.911 -30.794 -172.214 1.00 70.71 156 PHE G C 1
ATOM 9394 O O . PHE F 1 156 ? 70.250 -30.441 -173.342 1.00 75.41 156 PHE G O 1
ATOM 9402 N N . ILE F 1 157 ? 70.284 -31.964 -171.698 1.00 69.63 157 ILE G N 1
ATOM 9403 C CA . ILE F 1 157 ? 70.946 -32.943 -172.547 1.00 71.02 157 ILE G CA 1
ATOM 9404 C C . ILE F 1 157 ? 69.999 -33.433 -173.640 1.00 77.97 157 ILE G C 1
ATOM 9405 O O . ILE F 1 157 ? 70.403 -33.621 -174.798 1.00 75.49 157 ILE G O 1
ATOM 9410 N N . GLY F 1 158 ? 68.717 -33.604 -173.298 1.00 75.83 158 GLY G N 1
ATOM 9411 C CA . GLY F 1 158 ? 67.737 -34.007 -174.289 1.00 75.54 158 GLY G CA 1
ATOM 9412 C C . GLY F 1 158 ? 67.532 -32.950 -175.354 1.00 81.03 158 GLY G C 1
ATOM 9413 O O . GLY F 1 158 ? 67.539 -33.245 -176.554 1.00 80.67 158 GLY G O 1
ATOM 9414 N N . ILE F 1 159 ? 67.367 -31.696 -174.920 1.00 77.74 159 ILE G N 1
ATOM 9415 C CA . ILE F 1 159 ? 67.177 -30.571 -175.822 1.00 79.22 159 ILE G CA 1
ATOM 9416 C C . ILE F 1 159 ? 68.368 -30.418 -176.756 1.00 80.54 159 ILE G C 1
ATOM 9417 O O . ILE F 1 159 ? 68.214 -30.019 -177.906 1.00 83.44 159 ILE G O 1
ATOM 9422 N N . ALA F 1 160 ? 69.558 -30.793 -176.307 1.00 78.77 160 ALA G N 1
ATOM 9423 C CA . ALA F 1 160 ? 70.739 -30.613 -177.137 1.00 79.99 160 ALA G CA 1
ATOM 9424 C C . ALA F 1 160 ? 70.905 -31.732 -178.148 1.00 90.28 160 ALA G C 1
ATOM 9425 O O . ALA F 1 160 ? 71.519 -31.520 -179.199 1.00 95.67 160 ALA G O 1
ATOM 9427 N N . GLN F 1 161 ? 70.413 -32.930 -177.835 1.00 94.70 161 GLN G N 1
ATOM 9428 C CA . GLN F 1 161 ? 70.450 -34.034 -178.787 1.00 99.50 161 GLN G CA 1
ATOM 9429 C C . GLN F 1 161 ? 69.305 -33.960 -179.790 1.00 99.54 161 GLN G C 1
ATOM 9430 O O . GLN F 1 161 ? 69.489 -34.295 -180.961 1.00 91.14 161 GLN G O 1
ATOM 9436 N N . THR F 1 162 ? 68.136 -33.490 -179.359 1.00 109.38 162 THR G N 1
ATOM 9437 C CA . THR F 1 162 ? 66.880 -33.957 -179.940 1.00 121.04 162 THR G CA 1
ATOM 9438 C C . THR F 1 162 ? 66.620 -33.529 -181.402 1.00 135.33 162 THR G C 1
ATOM 9439 O O . THR F 1 162 ? 66.020 -34.318 -182.133 1.00 139.32 162 THR G O 1
ATOM 9443 N N . GLN F 1 163 ? 67.015 -32.350 -181.887 1.00 148.36 163 GLN G N 1
ATOM 9444 C CA . GLN F 1 163 ? 67.293 -31.119 -181.167 1.00 163.43 163 GLN G CA 1
ATOM 9445 C C . GLN F 1 163 ? 66.191 -30.169 -181.651 1.00 185.16 163 GLN G C 1
ATOM 9446 O O . GLN F 1 163 ? 65.404 -30.565 -182.515 1.00 194.58 163 GLN G O 1
ATOM 9452 N N . THR F 1 164 ? 66.138 -28.930 -181.145 1.00 188.16 164 THR G N 1
ATOM 9453 C CA . THR F 1 164 ? 65.064 -27.970 -181.465 1.00 190.47 164 THR G CA 1
ATOM 9454 C C . THR F 1 164 ? 63.747 -28.612 -181.034 1.00 206.43 164 THR G C 1
ATOM 9455 O O . THR F 1 164 ? 63.609 -28.934 -179.838 1.00 200.09 164 THR G O 1
ATOM 9459 N N . THR F 1 165 ? 62.770 -28.802 -181.934 1.00 221.56 165 THR G N 1
ATOM 9460 C CA . THR F 1 165 ? 61.719 -29.798 -181.741 1.00 215.50 165 THR G CA 1
ATOM 9461 C C . THR F 1 165 ? 60.885 -29.600 -180.479 1.00 200.13 165 THR G C 1
ATOM 9462 O O . THR F 1 165 ? 61.125 -30.283 -179.475 1.00 198.43 165 THR G O 1
ATOM 9466 N N . ASN F 1 166 ? 59.948 -28.640 -180.494 1.00 176.53 166 ASN G N 1
ATOM 9467 C CA . ASN F 1 166 ? 59.139 -28.422 -179.303 1.00 142.59 166 ASN G CA 1
ATOM 9468 C C . ASN F 1 166 ? 60.054 -28.005 -178.169 1.00 125.48 166 ASN G C 1
ATOM 9469 O O . ASN F 1 166 ? 60.568 -26.883 -178.180 1.00 122.56 166 ASN G O 1
ATOM 9471 N N . LEU F 1 167 ? 60.276 -28.909 -177.217 1.00 117.15 167 LEU G N 1
ATOM 9472 C CA . LEU F 1 167 ? 60.454 -28.770 -175.775 1.00 116.07 167 LEU G CA 1
ATOM 9473 C C . LEU F 1 167 ? 59.116 -28.913 -175.078 1.00 114.96 167 LEU G C 1
ATOM 9474 O O . LEU F 1 167 ? 59.088 -29.088 -173.857 1.00 105.46 167 LEU G O 1
ATOM 9476 N N . ALA F 1 168 ? 58.009 -28.933 -175.831 1.00 115.95 168 ALA G N 1
ATOM 9477 C CA . ALA F 1 168 ? 56.849 -29.712 -175.418 1.00 117.15 168 ALA G CA 1
ATOM 9478 C C . ALA F 1 168 ? 57.188 -31.193 -175.281 1.00 120.12 168 ALA G C 1
ATOM 9479 O O . ALA F 1 168 ? 56.463 -31.929 -174.603 1.00 122.30 168 ALA G O 1
ATOM 9481 N N . VAL F 1 169 ? 58.246 -31.654 -175.954 1.00 119.62 169 VAL G N 1
ATOM 9482 C CA . VAL F 1 169 ? 58.660 -33.050 -175.862 1.00 110.78 169 VAL G CA 1
ATOM 9483 C C . VAL F 1 169 ? 59.483 -33.291 -174.607 1.00 97.57 169 VAL G C 1
ATOM 9484 O O . VAL F 1 169 ? 59.532 -34.416 -174.102 1.00 89.29 169 VAL G O 1
ATOM 9488 N N . VAL F 1 170 ? 60.168 -32.267 -174.095 1.00 98.28 170 VAL G N 1
ATOM 9489 C CA . VAL F 1 170 ? 60.973 -32.412 -172.889 1.00 105.09 170 VAL G CA 1
ATOM 9490 C C . VAL F 1 170 ? 60.232 -31.941 -171.635 1.00 101.86 170 VAL G C 1
ATOM 9491 O O . VAL F 1 170 ? 60.784 -32.022 -170.515 1.00 92.29 170 VAL G O 1
ATOM 9495 N N . ALA F 1 171 ? 58.983 -31.474 -171.795 1.00 106.20 171 ALA G N 1
ATOM 9496 C CA . ALA F 1 171 ? 58.195 -30.950 -170.677 1.00 93.05 171 ALA G CA 1
ATOM 9497 C C . ALA F 1 171 ? 57.988 -31.948 -169.543 1.00 87.46 171 ALA G C 1
ATOM 9498 O O . ALA F 1 171 ? 58.153 -31.558 -168.370 1.00 87.32 171 ALA G O 1
ATOM 9500 N N . PRO F 1 172 ? 57.632 -33.217 -169.799 1.00 84.69 172 PRO G N 1
ATOM 9501 C CA . PRO F 1 172 ? 57.376 -34.142 -168.681 1.00 79.82 172 PRO G CA 1
ATOM 9502 C C . PRO F 1 172 ? 58.573 -34.343 -167.777 1.00 85.71 172 PRO G C 1
ATOM 9503 O O . PRO F 1 172 ? 58.418 -34.385 -166.546 1.00 91.02 172 PRO G O 1
ATOM 9507 N N . GLY F 1 173 ? 59.770 -34.467 -168.352 1.00 78.29 173 GLY G N 1
ATOM 9508 C CA . GLY F 1 173 ? 60.943 -34.594 -167.515 1.00 75.43 173 GLY G CA 1
ATOM 9509 C C . GLY F 1 173 ? 61.084 -33.426 -166.561 1.00 76.67 173 GLY G C 1
ATOM 9510 O O . GLY F 1 173 ? 61.402 -33.614 -165.385 1.00 82.88 173 GLY G O 1
ATOM 9511 N N . ILE F 1 174 ? 60.783 -32.212 -167.042 1.00 80.67 174 ILE G N 1
ATOM 9512 C CA . ILE F 1 174 ? 60.814 -31.019 -166.192 1.00 80.43 174 ILE G CA 1
ATOM 9513 C C . ILE F 1 174 ? 59.755 -31.096 -165.099 1.00 81.36 174 ILE G C 1
ATOM 9514 O O . ILE F 1 174 ? 60.014 -30.755 -163.934 1.00 73.95 174 ILE G O 1
ATOM 9519 N N . ALA F 1 175 ? 58.542 -31.533 -165.455 1.00 81.57 175 ALA G N 1
ATOM 9520 C CA . ALA F 1 175 ? 57.491 -31.654 -164.452 1.00 77.73 175 ALA G CA 1
ATOM 9521 C C . ALA F 1 175 ? 57.906 -32.604 -163.323 1.00 77.49 175 ALA G C 1
ATOM 9522 O O . ALA F 1 175 ? 57.800 -32.261 -162.132 1.00 73.51 175 ALA G O 1
ATOM 9524 N N . GLU F 1 176 ? 58.427 -33.787 -163.686 1.00 72.61 176 GLU G N 1
ATOM 9525 C CA . GLU F 1 176 ? 58.874 -34.768 -162.696 1.00 76.79 176 GLU G CA 1
ATOM 9526 C C . GLU F 1 176 ? 60.024 -34.228 -161.836 1.00 66.77 176 GLU G C 1
ATOM 9527 O O . GLU F 1 176 ? 60.040 -34.412 -160.595 1.00 65.16 176 GLU G O 1
ATOM 9533 N N . ALA F 1 177 ? 60.987 -33.542 -162.469 1.00 66.80 177 ALA G N 1
ATOM 9534 C CA . ALA F 1 177 ? 62.063 -32.926 -161.699 1.00 68.48 177 ALA G CA 1
ATOM 9535 C C . ALA F 1 177 ? 61.507 -31.979 -160.627 1.00 74.59 177 ALA G C 1
ATOM 9536 O O . ALA F 1 177 ? 61.874 -32.080 -159.449 1.00 76.02 177 ALA G O 1
ATOM 9538 N N . LEU F 1 178 ? 60.597 -31.066 -161.002 1.00 69.14 178 LEU G N 1
ATOM 9539 C CA . LEU F 1 178 ? 59.997 -30.187 -159.986 1.00 78.28 178 LEU G CA 1
ATOM 9540 C C . LEU F 1 178 ? 59.333 -31.000 -158.873 1.00 75.41 178 LEU G C 1
ATOM 9541 O O . LEU F 1 178 ? 59.358 -30.609 -157.685 1.00 74.05 178 LEU G O 1
ATOM 9546 N N . LEU F 1 179 ? 58.715 -32.129 -159.248 1.00 68.82 179 LEU G N 1
ATOM 9547 C CA . LEU F 1 179 ? 58.103 -32.993 -158.253 1.00 67.65 179 LEU G CA 1
ATOM 9548 C C . LEU F 1 179 ? 59.100 -33.387 -157.171 1.00 72.14 179 LEU G C 1
ATOM 9549 O O . LEU F 1 179 ? 58.727 -33.500 -155.994 1.00 72.82 179 LEU G O 1
ATOM 9554 N N . ALA F 1 180 ? 60.373 -33.564 -157.540 1.00 69.47 180 ALA G N 1
ATOM 9555 C CA . ALA F 1 180 ? 61.382 -33.917 -156.536 1.00 68.39 180 ALA G CA 1
ATOM 9556 C C . ALA F 1 180 ? 61.498 -32.856 -155.424 1.00 73.64 180 ALA G C 1
ATOM 9557 O O . ALA F 1 180 ? 61.568 -33.190 -154.228 1.00 68.00 180 ALA G O 1
ATOM 9559 N N . THR F 1 181 ? 61.535 -31.572 -155.798 1.00 73.51 181 THR G N 1
ATOM 9560 C CA . THR F 1 181 ? 61.541 -30.498 -154.809 1.00 61.95 181 THR G CA 1
ATOM 9561 C C . THR F 1 181 ? 60.272 -30.495 -153.968 1.00 63.01 181 THR G C 1
ATOM 9562 O O . THR F 1 181 ? 60.331 -30.286 -152.753 1.00 72.44 181 THR G O 1
ATOM 9566 N N . ALA F 1 182 ? 59.105 -30.668 -154.597 1.00 73.32 182 ALA G N 1
ATOM 9567 C CA . ALA F 1 182 ? 57.871 -30.708 -153.809 1.00 66.37 182 ALA G CA 1
ATOM 9568 C C . ALA F 1 182 ? 57.965 -31.776 -152.714 1.00 66.67 182 ALA G C 1
ATOM 9569 O O . ALA F 1 182 ? 57.640 -31.536 -151.542 1.00 63.46 182 ALA G O 1
ATOM 9571 N N . ILE F 1 183 ? 58.422 -32.971 -153.087 1.00 64.77 183 ILE G N 1
ATOM 9572 C CA . ILE F 1 183 ? 58.529 -34.048 -152.110 1.00 62.92 183 ILE G CA 1
ATOM 9573 C C . ILE F 1 183 ? 59.557 -33.703 -151.045 1.00 59.35 183 ILE G C 1
ATOM 9574 O O . ILE F 1 183 ? 59.362 -34.000 -149.865 1.00 64.53 183 ILE G O 1
ATOM 9579 N N . GLY F 1 184 ? 60.643 -33.036 -151.435 1.00 60.93 184 GLY G N 1
ATOM 9580 C CA . GLY F 1 184 ? 61.611 -32.596 -150.444 1.00 58.24 184 GLY G CA 1
ATOM 9581 C C . GLY F 1 184 ? 61.018 -31.662 -149.397 1.00 62.45 184 GLY G C 1
ATOM 9582 O O . GLY F 1 184 ? 61.214 -31.852 -148.197 1.00 66.29 184 GLY G O 1
ATOM 9583 N N . LEU F 1 185 ? 60.253 -30.663 -149.831 1.00 62.89 185 LEU G N 1
ATOM 9584 C CA . LEU F 1 185 ? 59.613 -29.781 -148.859 1.00 68.05 185 LEU G CA 1
ATOM 9585 C C . LEU F 1 185 ? 58.620 -30.543 -148.001 1.00 70.98 185 LEU G C 1
ATOM 9586 O O . LEU F 1 185 ? 58.556 -30.340 -146.783 1.00 82.76 185 LEU G O 1
ATOM 9591 N N . VAL F 1 186 ? 57.828 -31.419 -148.622 1.00 75.30 186 VAL G N 1
ATOM 9592 C CA . VAL F 1 186 ? 56.810 -32.161 -147.889 1.00 75.64 186 VAL G CA 1
ATOM 9593 C C . VAL F 1 186 ? 57.446 -33.051 -146.842 1.00 78.04 186 VAL G C 1
ATOM 9594 O O . VAL F 1 186 ? 56.858 -33.298 -145.787 1.00 84.05 186 VAL G O 1
ATOM 9598 N N . ALA F 1 187 ? 58.656 -33.529 -147.095 1.00 76.01 187 ALA G N 1
ATOM 9599 C CA . ALA F 1 187 ? 59.353 -34.287 -146.067 1.00 74.30 187 ALA G CA 1
ATOM 9600 C C . ALA F 1 187 ? 59.950 -33.359 -145.002 1.00 78.91 187 ALA G C 1
ATOM 9601 O O . ALA F 1 187 ? 59.874 -33.647 -143.802 1.00 76.44 187 ALA G O 1
ATOM 9603 N N . ALA F 1 188 ? 60.501 -32.222 -145.424 1.00 82.34 188 ALA G N 1
ATOM 9604 C CA . ALA F 1 188 ? 61.268 -31.374 -144.521 1.00 78.79 188 ALA G CA 1
ATOM 9605 C C . ALA F 1 188 ? 60.375 -30.686 -143.502 1.00 88.69 188 ALA G C 1
ATOM 9606 O O . ALA F 1 188 ? 60.663 -30.695 -142.299 1.00 86.55 188 ALA G O 1
ATOM 9608 N N . ILE F 1 189 ? 59.287 -30.081 -143.966 1.00 95.88 189 ILE G N 1
ATOM 9609 C CA . ILE F 1 189 ? 58.485 -29.223 -143.092 1.00 98.02 189 ILE G CA 1
ATOM 9610 C C . ILE F 1 189 ? 58.012 -29.969 -141.848 1.00 96.87 189 ILE G C 1
ATOM 9611 O O . ILE F 1 189 ? 58.298 -29.502 -140.731 1.00 105.19 189 ILE G O 1
ATOM 9616 N N . PRO F 1 190 ? 57.350 -31.133 -141.946 1.00 92.42 190 PRO G N 1
ATOM 9617 C CA . PRO F 1 190 ? 56.887 -31.806 -140.718 1.00 89.79 190 PRO G CA 1
ATOM 9618 C C . PRO F 1 190 ? 58.023 -32.211 -139.802 1.00 85.89 190 PRO G C 1
ATOM 9619 O O . PRO F 1 190 ? 57.833 -32.257 -138.586 1.00 85.05 190 PRO G O 1
ATOM 9623 N N . ALA F 1 191 ? 59.195 -32.537 -140.351 1.00 79.72 191 ALA G N 1
ATOM 9624 C CA . ALA F 1 191 ? 60.337 -32.800 -139.495 1.00 67.93 191 ALA G CA 1
ATOM 9625 C C . ALA F 1 191 ? 60.670 -31.565 -138.678 1.00 74.90 191 ALA G C 1
ATOM 9626 O O . ALA F 1 191 ? 60.911 -31.654 -137.468 1.00 76.53 191 ALA G O 1
ATOM 9628 N N . VAL F 1 192 ? 60.633 -30.395 -139.316 1.00 76.86 192 VAL G N 1
ATOM 9629 C CA . VAL F 1 192 ? 60.967 -29.160 -138.616 1.00 83.38 192 VAL G CA 1
ATOM 9630 C C . VAL F 1 192 ? 59.944 -28.862 -137.519 1.00 78.92 192 VAL G C 1
ATOM 9631 O O . VAL F 1 192 ? 60.309 -28.550 -136.376 1.00 76.32 192 VAL G O 1
ATOM 9635 N N . VAL F 1 193 ? 58.652 -28.985 -137.825 1.00 69.61 193 VAL G N 1
ATOM 9636 C CA . VAL F 1 193 ? 57.685 -28.616 -136.801 1.00 72.56 193 VAL G CA 1
ATOM 9637 C C . VAL F 1 193 ? 57.657 -29.655 -135.683 1.00 86.92 193 VAL G C 1
ATOM 9638 O O . VAL F 1 193 ? 57.592 -29.296 -134.499 1.00 101.08 193 VAL G O 1
ATOM 9642 N N . ILE F 1 194 ? 57.740 -30.948 -136.017 1.00 81.58 194 ILE G N 1
ATOM 9643 C CA . ILE F 1 194 ? 57.789 -31.951 -134.959 1.00 79.74 194 ILE G CA 1
ATOM 9644 C C . ILE F 1 194 ? 58.982 -31.696 -134.053 1.00 84.25 194 ILE G C 1
ATOM 9645 O O . ILE F 1 194 ? 58.868 -31.738 -132.819 1.00 90.45 194 ILE G O 1
ATOM 9650 N N . TYR F 1 195 ? 60.133 -31.376 -134.649 1.00 84.77 195 TYR G N 1
ATOM 9651 C CA . TYR F 1 195 ? 61.306 -31.046 -133.849 1.00 79.37 195 TYR G CA 1
ATOM 9652 C C . TYR F 1 195 ? 61.019 -29.885 -132.899 1.00 89.57 195 TYR G C 1
ATOM 9653 O O . TYR F 1 195 ? 61.419 -29.917 -131.727 1.00 91.32 195 TYR G O 1
ATOM 9662 N N . ASN F 1 196 ? 60.320 -28.852 -133.383 1.00 90.94 196 ASN G N 1
ATOM 9663 C CA . ASN F 1 196 ? 60.017 -27.710 -132.525 1.00 94.41 196 ASN G CA 1
ATOM 9664 C C . ASN F 1 196 ? 59.127 -28.107 -131.346 1.00 88.93 196 ASN G C 1
ATOM 9665 O O . ASN F 1 196 ? 59.421 -27.767 -130.191 1.00 92.23 196 ASN G O 1
ATOM 9670 N N . VAL F 1 197 ? 58.046 -28.848 -131.615 1.00 76.63 197 VAL G N 1
ATOM 9671 C CA . VAL F 1 197 ? 57.148 -29.282 -130.544 1.00 76.80 197 VAL G CA 1
ATOM 9672 C C . VAL F 1 197 ? 57.890 -30.104 -129.498 1.00 87.12 197 VAL G C 1
ATOM 9673 O O . VAL F 1 197 ? 57.658 -29.964 -128.285 1.00 88.19 197 VAL G O 1
ATOM 9677 N N . PHE F 1 198 ? 58.753 -31.010 -129.946 1.00 87.20 198 PHE G N 1
ATOM 9678 C CA . PHE F 1 198 ? 59.505 -31.799 -128.988 1.00 86.12 198 PHE G CA 1
ATOM 9679 C C . PHE F 1 198 ? 60.466 -30.922 -128.189 1.00 85.86 198 PHE G C 1
ATOM 9680 O O . PHE F 1 198 ? 60.683 -31.181 -127.005 1.00 86.00 198 PHE G O 1
ATOM 9688 N N . ALA F 1 199 ? 61.040 -29.880 -128.801 1.00 85.19 199 ALA G N 1
ATOM 9689 C CA . ALA F 1 199 ? 61.906 -28.975 -128.042 1.00 86.14 199 ALA G CA 1
ATOM 9690 C C . ALA F 1 199 ? 61.138 -28.220 -126.947 1.00 84.36 199 ALA G C 1
ATOM 9691 O O . ALA F 1 199 ? 61.638 -28.065 -125.822 1.00 79.53 199 ALA G O 1
ATOM 9693 N N . ARG F 1 200 ? 59.930 -27.728 -127.254 1.00 85.31 200 ARG G N 1
ATOM 9694 C CA . ARG F 1 200 ? 59.130 -27.084 -126.211 1.00 84.97 200 ARG G CA 1
ATOM 9695 C C . ARG F 1 200 ? 58.766 -28.073 -125.110 1.00 88.95 200 ARG G C 1
ATOM 9696 O O . ARG F 1 200 ? 58.773 -27.721 -123.920 1.00 95.08 200 ARG G O 1
ATOM 9698 N N . GLN F 1 201 ? 58.457 -29.323 -125.480 1.00 86.05 201 GLN G N 1
ATOM 9699 C CA . GLN F 1 201 ? 58.068 -30.291 -124.458 1.00 82.72 201 GLN G CA 1
ATOM 9700 C C . GLN F 1 201 ? 59.261 -30.674 -123.582 1.00 83.52 201 GLN G C 1
ATOM 9701 O O . GLN F 1 201 ? 59.140 -30.779 -122.355 1.00 85.31 201 GLN G O 1
ATOM 9707 N N . ILE F 1 202 ? 60.423 -30.874 -124.194 1.00 76.53 202 ILE G N 1
ATOM 9708 C CA . ILE F 1 202 ? 61.624 -31.182 -123.433 1.00 68.69 202 ILE G CA 1
ATOM 9709 C C . ILE F 1 202 ? 61.960 -30.041 -122.486 1.00 73.18 202 ILE G C 1
ATOM 9710 O O . ILE F 1 202 ? 62.323 -30.268 -121.329 1.00 76.74 202 ILE G O 1
ATOM 9715 N N . GLY F 1 203 ? 61.859 -28.800 -122.964 1.00 72.52 203 GLY G N 1
ATOM 9716 C CA . GLY F 1 203 ? 62.105 -27.660 -122.093 1.00 69.50 203 GLY G CA 1
ATOM 9717 C C . GLY F 1 203 ? 61.173 -27.624 -120.896 1.00 68.15 203 GLY G C 1
ATOM 9718 O O . GLY F 1 203 ? 61.589 -27.324 -119.773 1.00 72.75 203 GLY G O 1
ATOM 9719 N N . GLY F 1 204 ? 59.884 -27.864 -121.133 1.00 64.67 204 GLY G N 1
ATOM 9720 C CA . GLY F 1 204 ? 58.937 -27.856 -120.031 1.00 70.91 204 GLY G CA 1
ATOM 9721 C C . GLY F 1 204 ? 59.168 -28.979 -119.036 1.00 79.71 204 GLY G C 1
ATOM 9722 O O . GLY F 1 204 ? 58.984 -28.803 -117.826 1.00 91.01 204 GLY G O 1
ATOM 9723 N N . PHE F 1 205 ? 59.527 -30.161 -119.535 1.00 73.39 205 PHE G N 1
ATOM 9724 C CA . PHE F 1 205 ? 59.809 -31.283 -118.653 1.00 69.04 205 PHE G CA 1
ATOM 9725 C C . PHE F 1 205 ? 61.090 -31.067 -117.854 1.00 72.13 205 PHE G C 1
ATOM 9726 O O . PHE F 1 205 ? 61.122 -31.340 -116.656 1.00 75.10 205 PHE G O 1
ATOM 9734 N N . LYS F 1 206 ? 62.163 -30.621 -118.509 1.00 65.19 206 LYS G N 1
ATOM 9735 C CA . LYS F 1 206 ? 63.353 -30.186 -117.789 1.00 62.87 206 LYS G CA 1
ATOM 9736 C C . LYS F 1 206 ? 62.984 -29.232 -116.666 1.00 70.25 206 LYS G C 1
ATOM 9737 O O . LYS F 1 206 ? 63.443 -29.384 -115.531 1.00 66.50 206 LYS G O 1
ATOM 9743 N N . ALA F 1 207 ? 62.177 -28.213 -116.980 1.00 66.38 207 ALA G N 1
ATOM 9744 C CA . ALA F 1 207 ? 61.796 -27.240 -115.963 1.00 60.96 207 ALA G CA 1
ATOM 9745 C C . ALA F 1 207 ? 61.099 -27.919 -114.783 1.00 69.82 207 ALA G C 1
ATOM 9746 O O . ALA F 1 207 ? 61.429 -27.664 -113.615 1.00 73.14 207 ALA G O 1
ATOM 9748 N N . MET F 1 208 ? 60.148 -28.806 -115.078 1.00 67.29 208 MET G N 1
ATOM 9749 C CA . MET F 1 208 ? 59.442 -29.544 -114.036 1.00 68.30 208 MET G CA 1
ATOM 9750 C C . MET F 1 208 ? 60.407 -30.369 -113.184 1.00 69.73 208 MET G C 1
ATOM 9751 O O . MET F 1 208 ? 60.344 -30.375 -111.945 1.00 68.65 208 MET G O 1
ATOM 9756 N N . LEU F 1 209 ? 61.309 -31.077 -113.850 1.00 67.97 209 LEU G N 1
ATOM 9757 C CA . LEU F 1 209 ? 62.285 -31.916 -113.172 1.00 59.11 209 LEU G CA 1
ATOM 9758 C C . LEU F 1 209 ? 63.202 -31.084 -112.284 1.00 60.34 209 LEU G C 1
ATOM 9759 O O . LEU F 1 209 ? 63.502 -31.472 -111.150 1.00 59.77 209 LEU G O 1
ATOM 9764 N N . GLY F 1 210 ? 63.667 -29.945 -112.796 1.00 63.21 210 GLY G N 1
ATOM 9765 C CA . GLY F 1 210 ? 64.481 -29.041 -112.010 1.00 61.98 210 GLY G CA 1
ATOM 9766 C C . GLY F 1 210 ? 63.747 -28.465 -110.819 1.00 70.96 210 GLY G C 1
ATOM 9767 O O . GLY F 1 210 ? 64.369 -28.150 -109.796 1.00 69.96 210 GLY G O 1
ATOM 9768 N N . ASP F 1 211 ? 62.420 -28.316 -110.931 1.00 68.33 211 ASP G N 1
ATOM 9769 C CA . ASP F 1 211 ? 61.632 -27.850 -109.793 1.00 68.07 211 ASP G CA 1
ATOM 9770 C C . ASP F 1 211 ? 61.602 -28.895 -108.683 1.00 69.40 211 ASP G C 1
ATOM 9771 O O . ASP F 1 211 ? 61.806 -28.569 -107.502 1.00 75.86 211 ASP G O 1
ATOM 9776 N N . VAL F 1 212 ? 61.396 -30.162 -109.044 1.00 58.29 212 VAL G N 1
ATOM 9777 C CA . VAL F 1 212 ? 61.480 -31.227 -108.047 1.00 62.46 212 VAL G CA 1
ATOM 9778 C C . VAL F 1 212 ? 62.875 -31.268 -107.418 1.00 68.77 212 VAL G C 1
ATOM 9779 O O . VAL F 1 212 ? 63.033 -31.382 -106.184 1.00 67.21 212 VAL G O 1
ATOM 9783 N N . ALA F 1 213 ? 63.912 -31.183 -108.258 1.00 62.52 213 ALA G N 1
ATOM 9784 C CA . ALA F 1 213 ? 65.268 -31.186 -107.730 1.00 60.04 213 ALA G CA 1
ATOM 9785 C C . ALA F 1 213 ? 65.464 -30.039 -106.743 1.00 60.98 213 ALA G C 1
ATOM 9786 O O . ALA F 1 213 ? 66.039 -30.222 -105.657 1.00 59.21 213 ALA G O 1
ATOM 9788 N N . ALA F 1 214 ? 64.920 -28.865 -107.075 1.00 55.36 214 ALA G N 1
ATOM 9789 C CA . ALA F 1 214 ? 65.074 -27.705 -106.206 1.00 59.25 214 ALA G CA 1
ATOM 9790 C C . ALA F 1 214 ? 64.398 -27.927 -104.868 1.00 54.66 214 ALA G C 1
ATOM 9791 O O . ALA F 1 214 ? 64.893 -27.463 -103.832 1.00 51.41 214 ALA G O 1
ATOM 9793 N N . GLN F 1 215 ? 63.255 -28.620 -104.870 1.00 51.44 215 GLN G N 1
ATOM 9794 C CA . GLN F 1 215 ? 62.616 -28.942 -103.600 1.00 51.64 215 GLN G CA 1
ATOM 9795 C C . GLN F 1 215 ? 63.496 -29.855 -102.753 1.00 55.87 215 GLN G C 1
ATOM 9796 O O . GLN F 1 215 ? 63.622 -29.659 -101.533 1.00 60.38 215 GLN G O 1
ATOM 9802 N N . VAL F 1 216 ? 64.131 -30.846 -103.386 1.00 48.09 216 VAL G N 1
ATOM 9803 C CA . VAL F 1 216 ? 65.050 -31.719 -102.654 1.00 46.37 216 VAL G CA 1
ATOM 9804 C C . VAL F 1 216 ? 66.156 -30.904 -101.988 1.00 50.35 216 VAL G C 1
ATOM 9805 O O . VAL F 1 216 ? 66.462 -31.094 -100.800 1.00 55.11 216 VAL G O 1
ATOM 9809 N N . LEU F 1 217 ? 66.785 -29.999 -102.744 1.00 41.39 217 LEU G N 1
ATOM 9810 C CA . LEU F 1 217 ? 67.862 -29.205 -102.164 1.00 44.76 217 LEU G CA 1
ATOM 9811 C C . LEU F 1 217 ? 67.367 -28.297 -101.034 1.00 46.09 217 LEU G C 1
ATOM 9812 O O . LEU F 1 217 ? 68.032 -28.175 -99.988 1.00 47.57 217 LEU G O 1
ATOM 9817 N N . LEU F 1 218 ? 66.213 -27.645 -101.221 1.00 40.86 218 LEU G N 1
ATOM 9818 C CA . LEU F 1 218 ? 65.701 -26.765 -100.170 1.00 53.78 218 LEU G CA 1
ATOM 9819 C C . LEU F 1 218 ? 65.418 -27.527 -98.882 1.00 50.74 218 LEU G C 1
ATOM 9820 O O . LEU F 1 218 ? 65.743 -27.055 -97.782 1.00 54.25 218 LEU G O 1
ATOM 9825 N N . LEU F 1 219 ? 64.794 -28.700 -99.005 1.00 47.92 219 LEU G N 1
ATOM 9826 C CA . LEU F 1 219 ? 64.541 -29.538 -97.846 1.00 41.23 219 LEU G CA 1
ATOM 9827 C C . LEU F 1 219 ? 65.842 -29.955 -97.163 1.00 49.30 219 LEU G C 1
ATOM 9828 O O . LEU F 1 219 ? 65.963 -29.875 -95.932 1.00 45.02 219 LEU G O 1
ATOM 9833 N N . GLN F 1 220 ? 66.833 -30.411 -97.937 1.00 50.24 220 GLN G N 1
ATOM 9834 C CA . GLN F 1 220 ? 68.088 -30.800 -97.297 1.00 52.01 220 GLN G CA 1
ATOM 9835 C C . GLN F 1 220 ? 68.742 -29.606 -96.573 1.00 51.72 220 GLN G C 1
ATOM 9836 O O . GLN F 1 220 ? 69.210 -29.739 -95.436 1.00 55.64 220 GLN G O 1
ATOM 9842 N N . SER F 1 221 ? 68.773 -28.435 -97.223 1.00 45.27 221 SER G N 1
ATOM 9843 C CA . SER F 1 221 ? 69.403 -27.245 -96.661 1.00 41.88 221 SER G CA 1
ATOM 9844 C C . SER F 1 221 ? 68.732 -26.819 -95.357 1.00 52.09 221 SER G C 1
ATOM 9845 O O . SER F 1 221 ? 69.396 -26.595 -94.326 1.00 43.24 221 SER G O 1
ATOM 9848 N N . ARG F 1 222 ? 67.401 -26.691 -95.397 1.00 57.60 222 ARG G N 1
ATOM 9849 C CA . ARG F 1 222 ? 66.646 -26.310 -94.210 1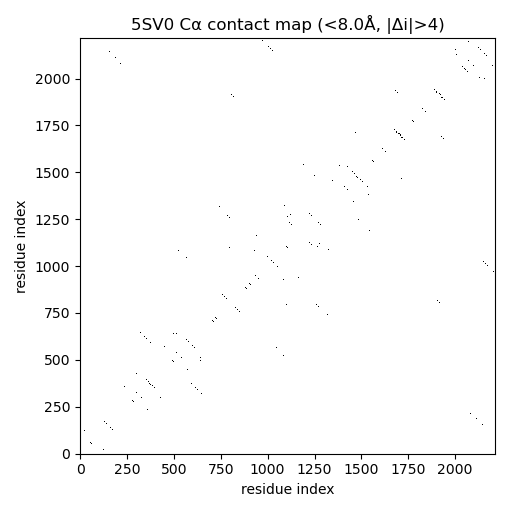.00 43.82 222 ARG G CA 1
ATOM 9850 C C . ARG F 1 222 ? 66.848 -27.335 -93.091 1.00 43.61 222 ARG G C 1
ATOM 9851 O O . ARG F 1 222 ? 66.994 -26.967 -91.924 1.00 55.90 222 ARG G O 1
ATOM 9859 N N . ASP F 1 223 ? 66.875 -28.630 -93.436 1.00 55.03 223 ASP G N 1
ATOM 9860 C CA . ASP F 1 223 ? 67.065 -29.688 -92.443 1.00 53.30 223 ASP G CA 1
ATOM 9861 C C . ASP F 1 223 ? 68.410 -29.576 -91.751 1.00 61.87 223 ASP G C 1
ATOM 9862 O O . ASP F 1 223 ? 68.497 -29.660 -90.522 1.00 66.65 223 ASP G O 1
ATOM 9867 N N . LEU F 1 224 ? 69.479 -29.424 -92.533 1.00 56.49 224 LEU G N 1
ATOM 9868 C CA . LEU F 1 224 ? 70.810 -29.308 -91.958 1.00 56.03 224 LEU G CA 1
ATOM 9869 C C . LEU F 1 224 ? 70.877 -28.122 -91.014 1.00 53.11 224 LEU G C 1
ATOM 9870 O O . LEU F 1 224 ? 71.477 -28.199 -89.931 1.00 56.67 224 LEU G O 1
ATOM 9875 N N . ASP F 1 225 ? 70.289 -26.998 -91.421 1.00 49.35 225 ASP G N 1
ATOM 9876 C CA . ASP F 1 225 ? 70.375 -25.814 -90.582 1.00 49.04 225 ASP G CA 1
ATOM 9877 C C . ASP F 1 225 ? 69.591 -26.001 -89.292 1.00 61.68 225 ASP G C 1
ATOM 9878 O O . ASP F 1 225 ? 70.062 -25.619 -88.217 1.00 65.28 225 ASP G O 1
ATOM 9883 N N . LEU F 1 226 ? 68.410 -26.613 -89.369 1.00 59.92 226 LEU G N 1
ATOM 9884 C CA . LEU F 1 226 ? 67.640 -26.820 -88.150 1.00 46.20 226 LEU G CA 1
ATOM 9885 C C . LEU F 1 226 ? 68.309 -27.843 -87.241 1.00 55.51 226 LEU G C 1
ATOM 9886 O O . LEU F 1 226 ? 68.244 -27.718 -86.016 1.00 58.90 226 LEU G O 1
ATOM 9891 N N . GLU F 1 227 ? 68.938 -28.876 -87.811 1.00 63.75 227 GLU G N 1
ATOM 9892 C CA . GLU F 1 227 ? 69.714 -29.796 -86.988 1.00 63.58 227 GLU G CA 1
ATOM 9893 C C . GLU F 1 227 ? 70.833 -29.039 -86.292 1.00 65.88 227 GLU G C 1
ATOM 9894 O O . GLU F 1 227 ? 71.050 -29.184 -85.083 1.00 69.88 227 GLU G O 1
ATOM 9900 N N . ALA F 1 228 ? 71.528 -28.183 -87.038 1.00 63.93 228 ALA G N 1
ATOM 9901 C CA . ALA F 1 228 ? 72.655 -27.466 -86.461 1.00 59.23 228 ALA G CA 1
ATOM 9902 C C . ALA F 1 228 ? 72.212 -26.553 -85.323 1.00 70.13 228 ALA G C 1
ATOM 9903 O O . ALA F 1 228 ? 72.826 -26.551 -84.249 1.00 68.07 228 ALA G O 1
ATOM 9905 N N . SER F 1 229 ? 71.101 -25.832 -85.509 1.00 78.99 229 SER G N 1
ATOM 9906 C CA . SER F 1 229 ? 70.618 -24.928 -84.471 1.00 81.76 229 SER G CA 1
ATOM 9907 C C . SER F 1 229 ? 70.066 -25.704 -83.280 1.00 76.33 229 SER G C 1
ATOM 9908 O O . SER F 1 229 ? 70.150 -25.241 -82.144 1.00 79.25 229 SER G O 1
ATOM 9911 N N . ALA F 1 230 ? 69.441 -26.854 -83.521 1.00 75.94 230 ALA G N 1
ATOM 9912 C CA . ALA F 1 230 ? 69.005 -27.703 -82.416 1.00 73.13 230 ALA G CA 1
ATOM 9913 C C . ALA F 1 230 ? 70.179 -28.355 -81.697 1.00 86.71 230 ALA G C 1
ATOM 9914 O O . ALA F 1 230 ? 70.010 -28.862 -80.586 1.00 92.97 230 ALA G O 1
ATOM 9916 N N . ALA F 1 231 ? 71.338 -28.456 -82.342 1.00 89.76 231 ALA G N 1
ATOM 9917 C CA . ALA F 1 231 ? 72.497 -28.998 -81.648 1.00 82.28 231 ALA G CA 1
ATOM 9918 C C . ALA F 1 231 ? 73.131 -27.971 -80.721 1.00 89.80 231 ALA G C 1
ATOM 9919 O O . ALA F 1 231 ? 73.665 -28.333 -79.666 1.00 102.27 231 ALA G O 1
ATOM 9921 N N . ALA F 1 232 ? 73.113 -26.699 -81.103 1.00 86.92 232 ALA G N 1
ATOM 9922 C CA . ALA F 1 232 ? 73.703 -25.675 -80.257 1.00 89.87 232 ALA G CA 1
ATOM 9923 C C . ALA F 1 232 ? 72.854 -25.411 -79.010 1.00 117.30 232 ALA G C 1
ATOM 9924 O O . ALA F 1 232 ? 73.359 -25.452 -77.882 1.00 122.20 232 ALA G O 1
ATOM 9926 N N . HIS F 1 233 ? 71.565 -25.102 -79.195 1.00 144.76 233 HIS G N 1
ATOM 9927 C CA . HIS F 1 233 ? 70.803 -24.489 -78.106 1.00 151.75 233 HIS G CA 1
ATOM 9928 C C . HIS F 1 233 ? 70.449 -25.415 -76.939 1.00 155.74 233 HIS G C 1
ATOM 9929 O O . HIS F 1 233 ? 70.776 -25.064 -75.791 1.00 163.47 233 HIS G O 1
ATOM 9936 N N . PRO F 1 234 ? 69.791 -26.591 -77.132 1.00 149.46 234 PRO G N 1
ATOM 9937 C CA . PRO F 1 234 ? 69.107 -27.235 -75.993 1.00 149.21 234 PRO G CA 1
ATOM 9938 C C . PRO F 1 234 ? 70.003 -27.691 -74.847 1.00 144.08 234 PRO G C 1
ATOM 9939 O O . PRO F 1 234 ? 71.231 -27.564 -74.898 1.00 147.40 234 PRO G O 1
ATOM 9943 N N . VAL F 1 235 ? 69.368 -28.224 -73.803 1.00 136.21 235 VAL G N 1
ATOM 9944 C CA . VAL F 1 235 ? 70.041 -28.780 -72.626 1.00 123.58 235 VAL G CA 1
ATOM 9945 C C . VAL F 1 235 ? 69.058 -29.718 -71.948 1.00 121.31 235 VAL G C 1
ATOM 9946 O O . VAL F 1 235 ? 68.133 -30.214 -72.594 1.00 118.21 235 VAL G O 1
ATOM 9950 N N . LEU G 1 10 ? 79.541 -36.360 -174.879 1.00 126.28 10 LEU H N 1
ATOM 9951 C CA . LEU G 1 10 ? 78.930 -35.718 -173.721 1.00 121.21 10 LEU H CA 1
ATOM 9952 C C . LEU G 1 10 ? 78.949 -36.657 -172.499 1.00 120.45 10 LEU H C 1
ATOM 9953 O O . LEU G 1 10 ? 79.997 -37.189 -172.119 1.00 123.00 10 LEU H O 1
ATOM 9958 N N . SER G 1 11 ? 77.773 -36.894 -171.931 1.00 111.46 11 SER H N 1
ATOM 9959 C CA . SER G 1 11 ? 77.533 -37.516 -170.621 1.00 104.32 11 SER H CA 1
ATOM 9960 C C . SER G 1 11 ? 78.246 -36.700 -169.540 1.00 96.20 11 SER H C 1
ATOM 9961 O O . SER G 1 11 ? 78.522 -35.511 -169.732 1.00 100.52 11 SER H O 1
ATOM 9964 N N . VAL G 1 12 ? 78.645 -37.333 -168.432 1.00 93.58 12 VAL H N 1
ATOM 9965 C CA . VAL G 1 12 ? 79.124 -36.565 -167.279 1.00 87.03 12 VAL H CA 1
ATOM 9966 C C . VAL G 1 12 ? 80.614 -36.231 -167.417 1.00 91.35 12 VAL H C 1
ATOM 9967 O O . VAL G 1 12 ? 81.045 -35.101 -167.130 1.00 85.02 12 VAL H O 1
ATOM 9971 N N . TRP G 1 13 ? 81.423 -37.190 -167.877 1.00 101.49 13 TRP H N 1
ATOM 9972 C CA . TRP G 1 13 ? 82.837 -36.899 -168.089 1.00 111.53 13 TRP H CA 1
ATOM 9973 C C . TRP G 1 13 ? 83.030 -35.992 -169.290 1.00 109.38 13 TRP H C 1
ATOM 9974 O O . TRP G 1 13 ? 83.972 -35.195 -169.311 1.00 108.44 13 TRP H O 1
ATOM 9985 N N . GLY G 1 14 ? 82.155 -36.099 -170.294 1.00 112.03 14 GLY H N 1
ATOM 9986 C CA . GLY G 1 14 ? 82.162 -35.128 -171.374 1.00 102.73 14 GLY H CA 1
ATOM 9987 C C . GLY G 1 14 ? 81.723 -33.755 -170.919 1.00 99.14 14 GLY H C 1
ATOM 9988 O O . GLY G 1 14 ? 82.217 -32.750 -171.427 1.00 101.01 14 GLY H O 1
ATOM 9989 N N . MET G 1 15 ? 80.807 -33.691 -169.945 1.00 102.56 15 MET H N 1
ATOM 9990 C CA . MET G 1 15 ? 80.379 -32.399 -169.404 1.00 106.93 15 MET H CA 1
ATOM 9991 C C . MET G 1 15 ? 81.472 -31.729 -168.572 1.00 115.18 15 MET H C 1
ATOM 9992 O O . MET G 1 15 ? 81.546 -30.494 -168.540 1.00 120.84 15 MET H O 1
ATOM 9997 N N . TYR G 1 16 ? 82.312 -32.503 -167.871 1.00 112.68 16 TYR H N 1
ATOM 9998 C CA . TYR G 1 16 ? 83.487 -31.893 -167.244 1.00 105.73 16 TYR H CA 1
ATOM 9999 C C . TYR G 1 16 ? 84.555 -31.539 -168.276 1.00 103.19 16 TYR H C 1
ATOM 10000 O O . TYR G 1 16 ? 85.058 -30.408 -168.302 1.00 94.92 16 TYR H O 1
ATOM 10009 N N . GLN G 1 17 ? 84.917 -32.511 -169.124 1.00 110.68 17 GLN H N 1
ATOM 10010 C CA . GLN G 1 17 ? 86.107 -32.418 -169.968 1.00 119.21 17 GLN H CA 1
ATOM 10011 C C . GLN G 1 17 ? 86.034 -31.218 -170.900 1.00 130.53 17 GLN H C 1
ATOM 10012 O O . GLN G 1 17 ? 87.052 -30.580 -171.194 1.00 132.90 17 GLN H O 1
ATOM 10018 N N . HIS G 1 18 ? 84.841 -30.909 -171.381 1.00 138.68 18 HIS H N 1
ATOM 10019 C CA . HIS G 1 18 ? 84.566 -29.680 -172.105 1.00 145.67 18 HIS H CA 1
ATOM 10020 C C . HIS G 1 18 ? 83.740 -28.805 -171.172 1.00 139.63 18 HIS H C 1
ATOM 10021 O O . HIS G 1 18 ? 82.567 -29.095 -170.919 1.00 148.90 18 HIS H O 1
ATOM 10028 N N . ALA G 1 19 ? 84.346 -27.741 -170.665 1.00 121.96 19 ALA H N 1
ATOM 10029 C CA . ALA G 1 19 ? 83.695 -26.872 -169.695 1.00 103.64 19 ALA H CA 1
ATOM 10030 C C . ALA G 1 19 ? 84.507 -25.594 -169.632 1.00 103.72 19 ALA H C 1
ATOM 10031 O O . ALA G 1 19 ? 85.588 -25.502 -170.213 1.00 107.46 19 ALA H O 1
ATOM 10033 N N . ASP G 1 20 ? 83.982 -24.613 -168.913 1.00 104.17 20 ASP H N 1
ATOM 10034 C CA . ASP G 1 20 ? 84.699 -23.361 -168.761 1.00 108.45 20 ASP H CA 1
ATOM 10035 C C . ASP G 1 20 ? 85.801 -23.564 -167.735 1.00 99.66 20 ASP H C 1
ATOM 10036 O O . ASP G 1 20 ? 85.730 -24.471 -166.905 1.00 97.04 20 ASP H O 1
ATOM 10041 N N . ILE G 1 21 ? 86.849 -22.742 -167.828 1.00 98.44 21 ILE H N 1
ATOM 10042 C CA . ILE G 1 21 ? 87.979 -22.887 -166.911 1.00 102.53 21 ILE H CA 1
ATOM 10043 C C . ILE G 1 21 ? 87.538 -22.659 -165.470 1.00 99.45 21 ILE H C 1
ATOM 10044 O O . ILE G 1 21 ? 87.927 -23.402 -164.562 1.00 100.08 21 ILE H O 1
ATOM 10049 N N . VAL G 1 22 ? 86.728 -21.628 -165.235 1.00 96.08 22 VAL H N 1
ATOM 10050 C CA . VAL G 1 22 ? 86.203 -21.382 -163.897 1.00 85.80 22 VAL H CA 1
ATOM 10051 C C . VAL G 1 22 ? 85.316 -22.541 -163.454 1.00 87.03 22 VAL H C 1
ATOM 10052 O O . VAL G 1 22 ? 85.417 -23.025 -162.320 1.00 90.76 22 VAL H O 1
ATOM 10056 N N . VAL G 1 23 ? 84.463 -23.036 -164.351 1.00 82.81 23 VAL H N 1
ATOM 10057 C CA . VAL G 1 23 ? 83.535 -24.096 -163.965 1.00 83.36 23 VAL H CA 1
ATOM 10058 C C . VAL G 1 23 ? 84.291 -25.364 -163.582 1.00 89.54 23 VAL H C 1
ATOM 10059 O O . VAL G 1 23 ? 83.957 -26.021 -162.588 1.00 98.19 23 VAL H O 1
ATOM 10063 N N . LYS G 1 24 ? 85.321 -25.725 -164.355 1.00 89.48 24 LYS H N 1
ATOM 10064 C CA . LYS G 1 24 ? 86.181 -26.849 -163.989 1.00 89.76 24 LYS H CA 1
ATOM 10065 C C . LYS G 1 24 ? 86.737 -26.677 -162.582 1.00 91.06 24 LYS H C 1
ATOM 10066 O O . LYS G 1 24 ? 86.711 -27.606 -161.765 1.00 92.19 24 LYS H O 1
ATOM 10072 N N . CYS G 1 25 ? 87.253 -25.486 -162.287 1.00 85.04 25 CYS H N 1
ATOM 10073 C CA . CYS G 1 25 ? 87.793 -25.218 -160.960 1.00 87.12 25 CYS H CA 1
ATOM 10074 C C . CYS G 1 25 ? 86.744 -25.446 -159.877 1.00 80.06 25 CYS H C 1
ATOM 10075 O O . CYS G 1 25 ? 87.016 -26.098 -158.867 1.00 78.91 25 CYS H O 1
ATOM 10078 N N . VAL G 1 26 ? 85.537 -24.902 -160.059 1.00 81.88 26 VAL H N 1
ATOM 10079 C CA . VAL G 1 26 ? 84.477 -25.111 -159.070 1.00 79.19 26 VAL H CA 1
ATOM 10080 C C . VAL G 1 26 ? 84.231 -26.595 -158.856 1.00 81.37 26 VAL H C 1
ATOM 10081 O O . VAL G 1 26 ? 84.201 -27.085 -157.719 1.00 81.67 26 VAL H O 1
ATOM 10085 N N . MET G 1 27 ? 84.097 -27.343 -159.949 1.00 82.10 27 MET H N 1
ATOM 10086 C CA . MET G 1 27 ? 83.766 -28.757 -159.825 1.00 86.82 27 MET H CA 1
ATOM 10087 C C . MET G 1 27 ? 84.866 -29.510 -159.076 1.00 87.75 27 MET H C 1
ATOM 10088 O O . MET G 1 27 ? 84.583 -30.292 -158.156 1.00 86.32 27 MET H O 1
ATOM 10093 N N . ILE G 1 28 ? 86.132 -29.279 -159.447 1.00 87.94 28 ILE H N 1
ATOM 10094 C CA . ILE G 1 28 ? 87.221 -30.025 -158.819 1.00 90.01 28 ILE H CA 1
ATOM 10095 C C . ILE G 1 28 ? 87.343 -29.652 -157.342 1.00 89.87 28 ILE H C 1
ATOM 10096 O O . ILE G 1 28 ? 87.522 -30.524 -156.477 1.00 93.62 28 ILE H O 1
ATOM 10101 N N . GLY G 1 29 ? 87.216 -28.366 -157.019 1.00 79.63 29 GLY H N 1
ATOM 10102 C CA . GLY G 1 29 ? 87.263 -27.977 -155.623 1.00 78.86 29 GLY H CA 1
ATOM 10103 C C . GLY G 1 29 ? 86.160 -28.626 -154.809 1.00 74.44 29 GLY H C 1
ATOM 10104 O O . GLY G 1 29 ? 86.404 -29.158 -153.721 1.00 73.94 29 GLY H O 1
ATOM 10105 N N . LEU G 1 30 ? 84.936 -28.627 -155.343 1.00 63.67 30 LEU H N 1
ATOM 10106 C CA . LEU G 1 30 ? 83.823 -29.238 -154.628 1.00 59.54 30 LEU H CA 1
ATOM 10107 C C . LEU G 1 30 ? 84.079 -30.723 -154.391 1.00 72.04 30 LEU H C 1
ATOM 10108 O O . LEU G 1 30 ? 83.722 -31.272 -153.334 1.00 83.43 30 LEU H O 1
ATOM 10113 N N . ILE G 1 31 ? 84.734 -31.383 -155.348 1.00 66.75 31 ILE H N 1
ATOM 10114 C CA . ILE G 1 31 ? 85.026 -32.802 -155.192 1.00 67.60 31 ILE H CA 1
ATOM 10115 C C . ILE G 1 31 ? 86.085 -33.021 -154.117 1.00 77.69 31 ILE H C 1
ATOM 10116 O O . ILE G 1 31 ? 86.008 -33.981 -153.327 1.00 82.81 31 ILE H O 1
ATOM 10121 N N . LEU G 1 32 ? 87.065 -32.117 -154.033 1.00 77.04 32 LEU H N 1
ATOM 10122 C CA . LEU G 1 32 ? 88.013 -32.187 -152.923 1.00 81.76 32 LEU H CA 1
ATOM 10123 C C . LEU G 1 32 ? 87.320 -31.995 -151.582 1.00 85.71 32 LEU H C 1
ATOM 10124 O O . LEU G 1 32 ? 87.619 -32.706 -150.617 1.00 89.37 32 LEU H O 1
ATOM 10129 N N . ALA G 1 33 ? 86.406 -31.026 -151.497 1.00 82.85 33 ALA H N 1
ATOM 10130 C CA . ALA G 1 33 ? 85.623 -30.852 -150.280 1.00 84.96 33 ALA H CA 1
ATOM 10131 C C . ALA G 1 33 ? 84.971 -32.163 -149.856 1.00 88.95 33 ALA H C 1
ATOM 10132 O O . ALA G 1 33 ? 85.037 -32.555 -148.684 1.00 95.22 33 ALA H O 1
ATOM 10134 N N . SER G 1 34 ? 84.351 -32.867 -150.803 1.00 83.93 34 SER H N 1
ATOM 10135 C CA . SER G 1 34 ? 83.769 -34.159 -150.455 1.00 86.04 34 SER H CA 1
ATOM 10136 C C . SER G 1 34 ? 84.834 -35.121 -149.917 1.00 88.56 34 SER H C 1
ATOM 10137 O O . SER G 1 34 ? 84.594 -35.874 -148.956 1.00 83.73 34 SER H O 1
ATOM 10140 N N . VAL G 1 35 ? 86.013 -35.115 -150.540 1.00 83.35 35 VAL H N 1
ATOM 10141 C CA . VAL G 1 35 ? 87.074 -36.036 -150.144 1.00 74.72 35 VAL H CA 1
ATOM 10142 C C . VAL G 1 35 ? 87.541 -35.766 -148.715 1.00 75.95 35 VAL H C 1
ATOM 10143 O O . VAL G 1 35 ? 87.719 -36.696 -147.915 1.00 80.70 35 VAL H O 1
ATOM 10147 N N . VAL G 1 36 ? 87.779 -34.499 -148.377 1.00 75.50 36 VAL H N 1
ATOM 10148 C CA . VAL G 1 36 ? 88.161 -34.181 -147.004 1.00 76.93 36 VAL H CA 1
ATOM 10149 C C . VAL G 1 36 ? 87.026 -34.517 -146.042 1.00 77.50 36 VAL H C 1
ATOM 10150 O O . VAL G 1 36 ? 87.276 -34.974 -144.926 1.00 82.38 36 VAL H O 1
ATOM 10154 N N . THR G 1 37 ? 85.765 -34.305 -146.454 1.00 83.51 37 THR H N 1
ATOM 10155 C CA . THR G 1 37 ? 84.624 -34.688 -145.614 1.00 81.07 37 THR H CA 1
ATOM 10156 C C . THR G 1 37 ? 84.719 -36.158 -145.211 1.00 80.48 37 THR H C 1
ATOM 10157 O O . THR G 1 37 ? 84.646 -36.498 -144.023 1.00 77.99 37 THR H O 1
ATOM 10161 N N . TRP G 1 38 ? 84.927 -37.044 -146.191 1.00 81.35 38 TRP H N 1
ATOM 10162 C CA . TRP G 1 38 ? 84.933 -38.466 -145.875 1.00 78.74 38 TRP H CA 1
ATOM 10163 C C . TRP G 1 38 ? 86.203 -38.875 -145.147 1.00 83.89 38 TRP H C 1
ATOM 10164 O O . TRP G 1 38 ? 86.174 -39.803 -144.323 1.00 93.79 38 TRP H O 1
ATOM 10175 N N . ALA G 1 39 ? 87.324 -38.212 -145.431 1.00 71.28 39 ALA H N 1
ATOM 10176 C CA . ALA G 1 39 ? 88.533 -38.486 -144.663 1.00 71.40 39 ALA H CA 1
ATOM 10177 C C . ALA G 1 39 ? 88.316 -38.197 -143.177 1.00 77.01 39 ALA H C 1
ATOM 10178 O O . ALA G 1 39 ? 88.528 -39.072 -142.316 1.00 80.98 39 ALA H O 1
ATOM 10180 N N . ILE G 1 40 ? 87.869 -36.969 -142.871 1.00 67.75 40 ILE H N 1
ATOM 10181 C CA . ILE G 1 40 ? 87.545 -36.561 -141.501 1.00 70.21 40 ILE H CA 1
ATOM 10182 C C . ILE G 1 40 ? 86.579 -37.547 -140.844 1.00 79.61 40 ILE H C 1
ATOM 10183 O O . ILE G 1 40 ? 86.753 -37.943 -139.678 1.00 88.80 40 ILE H O 1
ATOM 10188 N N . PHE G 1 41 ? 85.538 -37.947 -141.574 1.00 76.39 41 PHE H N 1
ATOM 10189 C CA . PHE G 1 41 ? 84.570 -38.867 -140.992 1.00 76.19 41 PHE H CA 1
ATOM 10190 C C . PHE G 1 41 ? 85.237 -40.175 -140.596 1.00 86.92 41 PHE H C 1
ATOM 10191 O O . PHE G 1 41 ? 85.125 -40.626 -139.442 1.00 89.08 41 PHE H O 1
ATOM 10199 N N . PHE G 1 42 ? 85.985 -40.772 -141.532 1.00 92.88 42 PHE H N 1
ATOM 10200 C CA . PHE G 1 42 ? 86.509 -42.109 -141.287 1.00 98.77 42 PHE H CA 1
ATOM 10201 C C . PHE G 1 42 ? 87.516 -42.095 -140.144 1.00 104.08 42 PHE H C 1
ATOM 10202 O O . PHE G 1 42 ? 87.462 -42.955 -139.256 1.00 113.04 42 PHE H O 1
ATOM 10210 N N . SER G 1 43 ? 88.425 -41.119 -140.119 1.00 94.59 43 SER H N 1
ATOM 10211 C CA . SER G 1 43 ? 89.395 -41.112 -139.026 1.00 89.13 43 SER H CA 1
ATOM 10212 C C . SER G 1 43 ? 88.723 -40.840 -137.671 1.00 87.19 43 SER H C 1
ATOM 10213 O O . SER G 1 43 ? 88.894 -41.619 -136.722 1.00 87.61 43 SER H O 1
ATOM 10216 N N . LYS G 1 44 ? 87.931 -39.761 -137.560 1.00 72.86 44 LYS H N 1
ATOM 10217 C CA . LYS G 1 44 ? 87.403 -39.406 -136.237 1.00 76.29 44 LYS H CA 1
ATOM 10218 C C . LYS G 1 44 ? 86.387 -40.408 -135.676 1.00 89.39 44 LYS H C 1
ATOM 10219 O O . LYS G 1 44 ? 86.266 -40.528 -134.446 1.00 98.01 44 LYS H O 1
ATOM 10225 N N . SER G 1 45 ? 85.676 -41.156 -136.523 1.00 92.14 45 SER H N 1
ATOM 10226 C CA . SER G 1 45 ? 84.641 -42.047 -135.993 1.00 92.34 45 SER H CA 1
ATOM 10227 C C . SER G 1 45 ? 85.226 -43.139 -135.084 1.00 93.31 45 SER H C 1
ATOM 10228 O O . SER G 1 45 ? 84.724 -43.376 -133.969 1.00 92.43 45 SER H O 1
ATOM 10231 N N . VAL G 1 46 ? 86.277 -43.827 -135.540 1.00 96.09 46 VAL H N 1
ATOM 10232 C CA . VAL G 1 46 ? 86.853 -44.894 -134.716 1.00 106.62 46 VAL H CA 1
ATOM 10233 C C . VAL G 1 46 ? 87.484 -44.329 -133.448 1.00 109.39 46 VAL H C 1
ATOM 10234 O O . VAL G 1 46 ? 87.486 -44.994 -132.401 1.00 110.57 46 VAL H O 1
ATOM 10238 N N . GLU G 1 47 ? 88.069 -43.130 -133.527 1.00 111.03 47 GLU H N 1
ATOM 10239 C CA . GLU G 1 47 ? 88.561 -42.473 -132.326 1.00 107.36 47 GLU H CA 1
ATOM 10240 C C . GLU G 1 47 ? 87.454 -42.347 -131.292 1.00 91.44 47 GLU H C 1
ATOM 10241 O O . GLU G 1 47 ? 87.536 -42.966 -130.224 1.00 92.49 47 GLU H O 1
ATOM 10247 N N . PHE G 1 48 ? 86.389 -41.576 -131.601 1.00 70.92 48 PHE H N 1
ATOM 10248 C CA . PHE G 1 48 ? 85.326 -41.427 -130.603 1.00 74.87 48 PHE H CA 1
ATOM 10249 C C . PHE G 1 48 ? 84.868 -42.784 -130.061 1.00 90.77 48 PHE H C 1
ATOM 10250 O O . PHE G 1 48 ? 84.601 -42.914 -128.857 1.00 96.13 48 PHE H O 1
ATOM 10258 N N . PHE G 1 49 ? 84.806 -43.819 -130.913 1.00 90.13 49 PHE H N 1
ATOM 10259 C CA . PHE G 1 49 ? 84.343 -45.110 -130.398 1.00 84.33 49 PHE H CA 1
ATOM 10260 C C . PHE G 1 49 ? 85.316 -45.688 -129.367 1.00 82.09 49 PHE H C 1
ATOM 10261 O O . PHE G 1 49 ? 84.888 -46.229 -128.336 1.00 76.32 49 PHE H O 1
ATOM 10269 N N . ASN G 1 50 ? 86.624 -45.648 -129.655 1.00 83.58 50 ASN H N 1
ATOM 10270 C CA . ASN G 1 50 ? 87.597 -46.212 -128.719 1.00 84.90 50 ASN H CA 1
ATOM 10271 C C . ASN G 1 50 ? 87.716 -45.390 -127.438 1.00 86.69 50 ASN H C 1
ATOM 10272 O O . ASN G 1 50 ? 87.615 -45.937 -126.331 1.00 92.10 50 ASN H O 1
ATOM 10277 N N . GLN G 1 51 ? 87.938 -44.080 -127.558 1.00 79.31 51 GLN H N 1
ATOM 10278 C CA . GLN G 1 51 ? 88.039 -43.266 -126.356 1.00 80.85 51 GLN H CA 1
ATOM 10279 C C . GLN G 1 51 ? 86.767 -43.358 -125.537 1.00 80.28 51 GLN H C 1
ATOM 10280 O O . GLN G 1 51 ? 86.820 -43.519 -124.314 1.00 91.77 51 GLN H O 1
ATOM 10286 N N . LYS G 1 52 ? 85.612 -43.327 -126.195 1.00 73.00 52 LYS H N 1
ATOM 10287 C CA . LYS G 1 52 ? 84.360 -43.414 -125.457 1.00 65.98 52 LYS H CA 1
ATOM 10288 C C . LYS G 1 52 ? 84.261 -44.740 -124.707 1.00 68.74 52 LYS H C 1
ATOM 10289 O O . LYS G 1 52 ? 83.891 -44.772 -123.531 1.00 74.08 52 LYS H O 1
ATOM 10295 N N . ARG G 1 53 ? 84.616 -45.850 -125.358 1.00 77.27 53 ARG H N 1
ATOM 10296 C CA . ARG G 1 53 ? 84.561 -47.131 -124.657 1.00 81.16 53 ARG H CA 1
ATOM 10297 C C . ARG G 1 53 ? 85.507 -47.142 -123.461 1.00 78.02 53 ARG H C 1
ATOM 10298 O O . ARG G 1 53 ? 85.151 -47.622 -122.371 1.00 81.41 53 ARG H O 1
ATOM 10306 N N . ARG G 1 54 ? 86.712 -46.603 -123.650 1.00 66.87 54 ARG H N 1
ATOM 10307 C CA . ARG G 1 54 ? 87.705 -46.593 -122.590 1.00 68.16 54 ARG H CA 1
ATOM 10308 C C . ARG G 1 54 ? 87.198 -45.812 -121.386 1.00 76.67 54 ARG H C 1
ATOM 10309 O O . ARG G 1 54 ? 87.209 -46.304 -120.247 1.00 78.52 54 ARG H O 1
ATOM 10317 N N . LEU G 1 55 ? 86.720 -44.598 -121.632 1.00 77.74 55 LEU H N 1
ATOM 10318 C CA . LEU G 1 55 ? 86.222 -43.764 -120.554 1.00 71.11 55 LEU H CA 1
ATOM 10319 C C . LEU G 1 55 ? 84.994 -44.380 -119.895 1.00 67.08 55 LEU H C 1
ATOM 10320 O O . LEU G 1 55 ? 84.806 -44.230 -118.687 1.00 75.05 55 LEU H O 1
ATOM 10325 N N . LYS G 1 56 ? 84.143 -45.077 -120.647 1.00 59.74 56 LYS H N 1
ATOM 10326 C CA . LYS G 1 56 ? 83.037 -45.733 -119.961 1.00 66.68 56 LYS H CA 1
ATOM 10327 C C . LYS G 1 56 ? 83.543 -46.816 -119.011 1.00 67.06 56 LYS H C 1
ATOM 10328 O O . LYS G 1 56 ? 83.016 -46.971 -117.895 1.00 66.41 56 LYS H O 1
ATOM 10334 N N . ARG G 1 57 ? 84.582 -47.553 -119.422 1.00 61.73 57 ARG H N 1
ATOM 10335 C CA . ARG G 1 57 ? 85.132 -48.588 -118.552 1.00 64.24 57 ARG H CA 1
ATOM 10336 C C . ARG G 1 57 ? 85.754 -47.981 -117.295 1.00 70.19 57 ARG H C 1
ATOM 10337 O O . ARG G 1 57 ? 85.470 -48.415 -116.168 1.00 68.80 57 ARG H O 1
ATOM 10345 N N . GLU G 1 58 ? 86.618 -46.976 -117.477 1.00 72.41 58 GLU H N 1
ATOM 10346 C CA . GLU G 1 58 ? 87.191 -46.243 -116.349 1.00 68.91 58 GLU H CA 1
ATOM 10347 C C . GLU G 1 58 ? 86.119 -45.727 -115.406 1.00 68.44 58 GLU H C 1
ATOM 10348 O O . GLU G 1 58 ? 86.224 -45.877 -114.188 1.00 72.24 58 GLU H O 1
ATOM 10354 N N . GLN G 1 59 ? 85.050 -45.174 -115.959 1.00 72.81 59 GLN H N 1
ATOM 10355 C CA . GLN G 1 59 ? 83.997 -44.602 -115.137 1.00 70.45 59 GLN H CA 1
ATOM 10356 C C . GLN G 1 59 ? 83.352 -45.666 -114.266 1.00 71.67 59 GLN H C 1
ATOM 10357 O O . GLN G 1 59 ? 83.178 -45.469 -113.058 1.00 76.11 59 GLN H O 1
ATOM 10363 N N . GLN G 1 60 ? 82.986 -46.804 -114.857 1.00 70.76 60 GLN H N 1
ATOM 10364 C CA . GLN G 1 60 ? 82.377 -47.851 -114.050 1.00 71.23 60 GLN H CA 1
ATOM 10365 C C . GLN G 1 60 ? 83.340 -48.312 -112.960 1.00 75.73 60 GLN H C 1
ATOM 10366 O O . GLN G 1 60 ? 82.961 -48.434 -111.789 1.00 69.57 60 GLN H O 1
ATOM 10372 N N . LEU G 1 61 ? 84.608 -48.536 -113.320 1.00 73.62 61 LEU H N 1
ATOM 10373 C CA . LEU G 1 61 ? 85.577 -48.979 -112.326 1.00 63.18 61 LEU H CA 1
ATOM 10374 C C . LEU G 1 61 ? 85.716 -47.972 -111.187 1.00 67.41 61 LEU H C 1
ATOM 10375 O O . LEU G 1 61 ? 85.898 -48.361 -110.026 1.00 73.73 61 LEU H O 1
ATOM 10380 N N . LEU G 1 62 ? 85.612 -46.685 -111.481 1.00 62.21 62 LEU H N 1
ATOM 10381 C CA . LEU G 1 62 ? 85.730 -45.703 -110.422 1.00 62.12 62 LEU H CA 1
ATOM 10382 C C . LEU G 1 62 ? 84.445 -45.532 -109.616 1.00 70.16 62 LEU H C 1
ATOM 10383 O O . LEU G 1 62 ? 84.506 -45.055 -108.478 1.00 69.45 62 LEU H O 1
ATOM 10388 N N . ALA G 1 63 ? 83.296 -45.956 -110.152 1.00 77.76 63 ALA H N 1
ATOM 10389 C CA . ALA G 1 63 ? 82.037 -45.795 -109.421 1.00 83.44 63 ALA H CA 1
ATOM 10390 C C . ALA G 1 63 ? 82.073 -46.478 -108.059 1.00 81.15 63 ALA H C 1
ATOM 10391 O O . ALA G 1 63 ? 81.394 -46.039 -107.120 1.00 81.01 63 ALA H O 1
ATOM 10393 N N . GLU G 1 64 ? 82.862 -47.542 -107.932 1.00 76.72 64 GLU H N 1
ATOM 10394 C CA . GLU G 1 64 ? 82.984 -48.282 -106.687 1.00 80.01 64 GLU H CA 1
ATOM 10395 C C . GLU G 1 64 ? 83.928 -47.628 -105.678 1.00 72.93 64 GLU H C 1
ATOM 10396 O O . GLU G 1 64 ? 83.980 -48.069 -104.523 1.00 67.11 64 GLU H O 1
ATOM 10402 N N . ALA G 1 65 ? 84.671 -46.598 -106.072 1.00 65.93 65 ALA H N 1
ATOM 10403 C CA . ALA G 1 65 ? 85.600 -45.960 -105.153 1.00 56.19 65 ALA H CA 1
ATOM 10404 C C . ALA G 1 65 ? 84.815 -45.129 -104.153 1.00 58.46 65 ALA H C 1
ATOM 10405 O O . ALA G 1 65 ? 84.007 -44.278 -104.541 1.00 62.14 65 ALA H O 1
ATOM 10407 N N . ARG G 1 66 ? 84.992 -45.420 -102.865 1.00 66.70 66 ARG H N 1
ATOM 10408 C CA . ARG G 1 66 ? 84.358 -44.630 -101.819 1.00 66.22 66 ARG H CA 1
ATOM 10409 C C . ARG G 1 66 ? 85.289 -43.638 -101.118 1.00 64.30 66 ARG H C 1
ATOM 10410 O O . ARG G 1 66 ? 84.808 -42.835 -100.318 1.00 58.52 66 ARG H O 1
ATOM 10418 N N . SER G 1 67 ? 86.584 -43.616 -101.438 1.00 69.85 67 SER H N 1
ATOM 10419 C CA . SER G 1 67 ? 87.529 -42.825 -100.657 1.00 69.49 67 SER H CA 1
ATOM 10420 C C . SER G 1 67 ? 88.186 -41.738 -101.490 1.00 70.93 67 SER H C 1
ATOM 10421 O O . SER G 1 67 ? 87.872 -40.569 -101.266 1.00 93.72 67 SER H O 1
ATOM 10424 N N . LEU G 1 68 ? 88.909 -42.097 -102.556 1.00 50.74 68 LEU H N 1
ATOM 10425 C CA . LEU G 1 68 ? 89.860 -41.304 -103.363 1.00 56.27 68 LEU H CA 1
ATOM 10426 C C . LEU G 1 68 ? 91.319 -41.665 -103.183 1.00 58.07 68 LEU H C 1
ATOM 10427 O O . LEU G 1 68 ? 92.080 -41.541 -104.145 1.00 57.95 68 LEU H O 1
ATOM 10432 N N . ASN G 1 69 ? 91.698 -42.291 -102.080 1.00 67.01 69 ASN H N 1
ATOM 10433 C CA . ASN G 1 69 ? 92.852 -43.172 -102.171 1.00 69.93 69 ASN H CA 1
ATOM 10434 C C . ASN G 1 69 ? 92.464 -44.429 -102.928 1.00 73.63 69 ASN H C 1
ATOM 10435 O O . ASN G 1 69 ? 93.247 -44.971 -103.724 1.00 74.87 69 ASN H O 1
ATOM 10440 N N . GLN G 1 70 ? 91.228 -44.874 -102.713 1.00 59.46 70 GLN H N 1
ATOM 10441 C CA . GLN G 1 70 ? 90.738 -46.057 -103.390 1.00 56.20 70 GLN H CA 1
ATOM 10442 C C . GLN G 1 70 ? 90.624 -45.799 -104.882 1.00 62.70 70 GLN H C 1
ATOM 10443 O O . GLN G 1 70 ? 91.044 -46.640 -105.682 1.00 63.84 70 GLN H O 1
ATOM 10449 N N . ALA G 1 71 ? 90.179 -44.588 -105.268 1.00 71.54 71 ALA H N 1
ATOM 10450 C CA . ALA G 1 71 ? 90.062 -44.222 -106.685 1.00 65.43 71 ALA H CA 1
ATOM 10451 C C . ALA G 1 71 ? 91.420 -44.219 -107.371 1.00 63.19 71 ALA H C 1
ATOM 10452 O O . ALA G 1 71 ? 91.554 -44.709 -108.504 1.00 65.19 71 ALA H O 1
ATOM 10454 N N . ASN G 1 72 ? 92.436 -43.670 -106.698 1.00 56.54 72 ASN H N 1
ATOM 10455 C CA . ASN G 1 72 ? 93.796 -43.691 -107.225 1.00 59.11 72 ASN H CA 1
ATOM 10456 C C . ASN G 1 72 ? 94.332 -45.107 -107.379 1.00 65.59 72 ASN H C 1
ATOM 10457 O O . ASN G 1 72 ? 95.087 -45.390 -108.322 1.00 74.61 72 ASN H O 1
ATOM 10462 N N . ASP G 1 73 ? 94.009 -46.003 -106.441 1.00 64.80 73 ASP H N 1
ATOM 10463 C CA . ASP G 1 73 ? 94.448 -47.389 -106.604 1.00 55.74 73 ASP H CA 1
ATOM 10464 C C . ASP G 1 73 ? 93.751 -48.043 -107.787 1.00 61.05 73 ASP H C 1
ATOM 10465 O O . ASP G 1 73 ? 94.379 -48.784 -108.546 1.00 72.40 73 ASP H O 1
ATOM 10470 N N . ILE G 1 74 ? 92.451 -47.773 -107.963 1.00 64.55 74 ILE H N 1
ATOM 10471 C CA . ILE G 1 74 ? 91.711 -48.320 -109.096 1.00 56.81 74 ILE H CA 1
ATOM 10472 C C . ILE G 1 74 ? 92.284 -47.788 -110.407 1.00 64.18 74 ILE H C 1
ATOM 10473 O O . ILE G 1 74 ? 92.434 -48.530 -111.390 1.00 72.74 74 ILE H O 1
ATOM 10478 N N . ALA G 1 75 ? 92.623 -46.505 -110.446 1.00 67.90 75 ALA H N 1
ATOM 10479 C CA . ALA G 1 75 ? 93.067 -45.904 -111.697 1.00 78.70 75 ALA H CA 1
ATOM 10480 C C . ALA G 1 75 ? 94.550 -46.099 -111.976 1.00 78.20 75 ALA H C 1
ATOM 10481 O O . ALA G 1 75 ? 95.002 -45.768 -113.078 1.00 80.53 75 ALA H O 1
ATOM 10483 N N . ALA G 1 76 ? 95.288 -46.684 -111.032 1.00 72.96 76 ALA H N 1
ATOM 10484 C CA . ALA G 1 76 ? 96.744 -46.775 -111.115 1.00 71.44 76 ALA H CA 1
ATOM 10485 C C . ALA G 1 76 ? 97.224 -47.299 -112.466 1.00 91.98 76 ALA H C 1
ATOM 10486 O O . ALA G 1 76 ? 98.155 -46.752 -113.069 1.00 101.14 76 ALA H O 1
ATOM 10488 N N . ASP G 1 77 ? 96.601 -48.364 -112.953 1.00 96.78 77 ASP H N 1
ATOM 10489 C CA . ASP G 1 77 ? 96.987 -49.011 -114.197 1.00 105.56 77 ASP H CA 1
ATOM 10490 C C . ASP G 1 77 ? 96.142 -48.590 -115.393 1.00 97.42 77 ASP H C 1
ATOM 10491 O O . ASP G 1 77 ? 96.235 -49.226 -116.447 1.00 94.03 77 ASP H O 1
ATOM 10496 N N . PHE G 1 78 ? 95.305 -47.558 -115.258 1.00 87.86 78 PHE H N 1
ATOM 10497 C CA . PHE G 1 78 ? 94.476 -47.130 -116.383 1.00 72.61 78 PHE H CA 1
ATOM 10498 C C . PHE G 1 78 ? 95.296 -46.803 -117.629 1.00 72.46 78 PHE H C 1
ATOM 10499 O O . PHE G 1 78 ? 94.726 -46.743 -118.724 1.00 76.63 78 PHE H O 1
ATOM 10507 N N . GLY G 1 79 ? 96.608 -46.635 -117.505 1.00 73.14 79 GLY H N 1
ATOM 10508 C CA . GLY G 1 79 ? 97.457 -46.211 -118.601 1.00 77.53 79 GLY H CA 1
ATOM 10509 C C . GLY G 1 79 ? 97.837 -44.739 -118.494 1.00 80.20 79 GLY H C 1
ATOM 10510 O O . GLY G 1 79 ? 97.111 -43.913 -117.938 1.00 81.26 79 GLY H O 1
ATOM 10511 N N . SER G 1 80 ? 98.952 -44.396 -119.141 1.00 80.08 80 SER H N 1
ATOM 10512 C CA . SER G 1 80 ? 99.499 -43.050 -119.008 1.00 84.44 80 SER H CA 1
ATOM 10513 C C . SER G 1 80 ? 98.641 -42.011 -119.710 1.00 86.42 80 SER H C 1
ATOM 10514 O O . SER G 1 80 ? 98.628 -40.845 -119.304 1.00 97.38 80 SER H O 1
ATOM 10517 N N . LYS G 1 81 ? 97.938 -42.399 -120.761 1.00 84.35 81 LYS H N 1
ATOM 10518 C CA . LYS G 1 81 ? 97.120 -41.472 -121.524 1.00 86.39 81 LYS H CA 1
ATOM 10519 C C . LYS G 1 81 ? 95.660 -41.436 -121.078 1.00 79.75 81 LYS H C 1
ATOM 10520 O O . LYS G 1 81 ? 94.848 -40.771 -121.726 1.00 80.04 81 LYS H O 1
ATOM 10526 N N . SER G 1 82 ? 95.307 -42.139 -120.005 1.00 72.56 82 SER H N 1
ATOM 10527 C CA . SER G 1 82 ? 93.928 -42.164 -119.541 1.00 65.39 82 SER H CA 1
ATOM 10528 C C . SER G 1 82 ? 93.473 -40.778 -119.087 1.00 60.16 82 SER H C 1
ATOM 10529 O O . SER G 1 82 ? 94.188 -40.060 -118.382 1.00 61.92 82 SER H O 1
ATOM 10532 N N . LEU G 1 83 ? 92.271 -40.396 -119.510 1.00 56.20 83 LEU H N 1
ATOM 10533 C CA . LEU G 1 83 ? 91.733 -39.113 -119.084 1.00 60.85 83 LEU H CA 1
ATOM 10534 C C . LEU G 1 83 ? 91.373 -39.125 -117.607 1.00 59.83 83 LEU H C 1
ATOM 10535 O O . LEU G 1 83 ? 91.588 -38.129 -116.902 1.00 67.23 83 LEU H O 1
ATOM 10540 N N . SER G 1 84 ? 90.822 -40.237 -117.124 1.00 51.81 84 SER H N 1
ATOM 10541 C CA . SER G 1 84 ? 90.506 -40.340 -115.709 1.00 57.77 84 SER H CA 1
ATOM 10542 C C . SER G 1 84 ? 91.762 -40.192 -114.866 1.00 60.17 84 SER H C 1
ATOM 10543 O O . SER G 1 84 ? 91.780 -39.463 -113.857 1.00 49.42 84 SER H O 1
ATOM 10546 N N . LEU G 1 85 ? 92.827 -40.880 -115.276 1.00 63.37 85 LEU H N 1
ATOM 10547 C CA . LEU G 1 85 ? 94.087 -40.798 -114.558 1.00 64.86 85 LEU H CA 1
ATOM 10548 C C . LEU G 1 85 ? 94.620 -39.368 -114.560 1.00 64.38 85 LEU H C 1
ATOM 10549 O O . LEU G 1 85 ? 95.172 -38.907 -113.560 1.00 65.91 85 LEU H O 1
ATOM 10554 N N . HIS G 1 86 ? 94.452 -38.642 -115.665 1.00 53.64 86 HIS H N 1
ATOM 10555 C CA . HIS G 1 86 ? 94.888 -37.254 -115.674 1.00 54.82 86 HIS H CA 1
ATOM 10556 C C . HIS G 1 86 ? 94.103 -36.441 -114.668 1.00 54.07 86 HIS H C 1
ATOM 10557 O O . HIS G 1 86 ? 94.689 -35.665 -113.907 1.00 55.68 86 HIS H O 1
ATOM 10564 N N . LEU G 1 87 ? 92.775 -36.619 -114.633 1.00 49.37 87 LEU H N 1
ATOM 10565 C CA . LEU G 1 87 ? 91.960 -35.858 -113.685 1.00 48.74 87 LEU H CA 1
ATOM 10566 C C . LEU G 1 87 ? 92.337 -36.168 -112.233 1.00 51.56 87 LEU H C 1
ATOM 10567 O O . LEU G 1 87 ? 92.550 -35.251 -111.423 1.00 59.91 87 LEU H O 1
ATOM 10572 N N . LEU G 1 88 ? 92.455 -37.458 -111.890 1.00 52.80 88 LEU H N 1
ATOM 10573 C CA . LEU G 1 88 ? 92.873 -37.844 -110.537 1.00 49.18 88 LEU H CA 1
ATOM 10574 C C . LEU G 1 88 ? 94.235 -37.264 -110.197 1.00 54.97 88 LEU H C 1
ATOM 10575 O O . LEU G 1 88 ? 94.429 -36.739 -109.099 1.00 59.97 88 LEU H O 1
ATOM 10580 N N . ASN G 1 89 ? 95.175 -37.305 -111.151 1.00 59.41 89 ASN H N 1
ATOM 10581 C CA . ASN G 1 89 ? 96.511 -36.759 -110.928 1.00 60.95 89 ASN H CA 1
ATOM 10582 C C . ASN G 1 89 ? 96.467 -35.258 -110.697 1.00 64.33 89 ASN H C 1
ATOM 10583 O O . ASN G 1 89 ? 97.237 -34.723 -109.897 1.00 60.87 89 ASN H O 1
ATOM 10588 N N . GLU G 1 90 ? 95.565 -34.557 -111.378 1.00 69.92 90 GLU H N 1
ATOM 10589 C CA . GLU G 1 90 ? 95.460 -33.120 -111.164 1.00 71.41 90 GLU H CA 1
ATOM 10590 C C . GLU G 1 90 ? 95.018 -32.842 -109.728 1.00 64.55 90 GLU H C 1
ATOM 10591 O O . GLU G 1 90 ? 95.637 -32.038 -109.014 1.00 52.88 90 GLU H O 1
ATOM 10597 N N . ALA G 1 91 ? 94.010 -33.585 -109.258 1.00 59.78 91 ALA H N 1
ATOM 10598 C CA . ALA G 1 91 ? 93.543 -33.426 -107.882 1.00 51.72 91 ALA H CA 1
ATOM 10599 C C . ALA G 1 91 ? 94.623 -33.788 -106.860 1.00 53.51 91 ALA H C 1
ATOM 10600 O O . ALA G 1 91 ? 94.734 -33.157 -105.795 1.00 66.74 91 ALA H O 1
ATOM 10602 N N . GLN G 1 92 ? 95.381 -34.851 -107.138 1.00 59.93 92 GLN H N 1
ATOM 10603 C CA . GLN G 1 92 ? 96.487 -35.259 -106.277 1.00 57.36 92 GLN H CA 1
ATOM 10604 C C . GLN G 1 92 ? 97.569 -34.193 -106.202 1.00 54.24 92 GLN H C 1
ATOM 10605 O O . GLN G 1 92 ? 98.081 -33.880 -105.119 1.00 51.51 92 GLN H O 1
ATOM 10611 N N . ASN G 1 93 ? 97.908 -33.605 -107.345 1.00 53.96 93 ASN H N 1
ATOM 10612 C CA . ASN G 1 93 ? 98.922 -32.570 -107.365 1.00 48.79 93 ASN H CA 1
ATOM 10613 C C . ASN G 1 93 ? 98.475 -31.368 -106.567 1.00 53.56 93 ASN H C 1
ATOM 10614 O O . ASN G 1 93 ? 99.283 -30.762 -105.848 1.00 52.21 93 ASN H O 1
ATOM 10619 N N . GLU G 1 94 ? 97.182 -31.017 -106.666 1.00 55.02 94 GLU H N 1
ATOM 10620 C CA . GLU G 1 94 ? 96.684 -29.906 -105.862 1.00 51.41 94 GLU H CA 1
ATOM 10621 C C . GLU G 1 94 ? 96.857 -30.192 -104.384 1.00 59.13 94 GLU H C 1
ATOM 10622 O O . GLU G 1 94 ? 97.303 -29.322 -103.623 1.00 67.72 94 GLU H O 1
ATOM 10628 N N . LEU G 1 95 ? 96.538 -31.414 -103.960 1.00 54.93 95 LEU H N 1
ATOM 10629 C CA . LEU G 1 95 ? 96.770 -31.764 -102.562 1.00 52.67 95 LEU H CA 1
ATOM 10630 C C . LEU G 1 95 ? 98.248 -31.633 -102.176 1.00 60.64 95 LEU H C 1
ATOM 10631 O O . LEU G 1 95 ? 98.581 -31.085 -101.116 1.00 65.65 95 LEU H O 1
ATOM 10636 N N . GLU G 1 96 ? 99.154 -32.134 -103.018 1.00 68.40 96 GLU H N 1
ATOM 10637 C CA . GLU G 1 96 ? 100.566 -32.122 -102.634 1.00 76.58 96 GLU H CA 1
ATOM 10638 C C . GLU G 1 96 ? 101.110 -30.706 -102.549 1.00 66.30 96 GLU H C 1
ATOM 10639 O O . GLU G 1 96 ? 101.942 -30.407 -101.689 1.00 68.14 96 GLU H O 1
ATOM 10645 N N . LEU G 1 97 ? 100.695 -29.842 -103.465 1.00 59.01 97 LEU H N 1
ATOM 10646 C CA . LEU G 1 97 ? 101.173 -28.472 -103.468 1.00 60.53 97 LEU H CA 1
ATOM 10647 C C . LEU G 1 97 ? 100.645 -27.708 -102.261 1.00 70.11 97 LEU H C 1
ATOM 10648 O O . LEU G 1 97 ? 101.284 -26.760 -101.778 1.00 65.63 97 LEU H O 1
ATOM 10653 N N . SER G 1 98 ? 99.490 -28.117 -101.758 1.00 72.08 98 SER H N 1
ATOM 10654 C CA . SER G 1 98 ? 98.824 -27.421 -100.674 1.00 67.36 98 SER H CA 1
ATOM 10655 C C . SER G 1 98 ? 99.182 -27.976 -99.307 1.00 74.28 98 SER H C 1
ATOM 10656 O O . SER G 1 98 ? 98.596 -27.540 -98.312 1.00 71.57 98 SER H O 1
ATOM 10659 N N . GLU G 1 99 ? 100.112 -28.929 -99.237 1.00 78.27 99 GLU H N 1
ATOM 10660 C CA . GLU G 1 99 ? 100.567 -29.433 -97.953 1.00 78.86 99 GLU H CA 1
ATOM 10661 C C . GLU G 1 99 ? 100.973 -28.266 -97.059 1.00 70.89 99 GLU H C 1
ATOM 10662 O O . GLU G 1 99 ? 101.734 -27.379 -97.462 1.00 69.70 99 GLU H O 1
ATOM 10668 N N . GLY G 1 100 ? 100.437 -28.257 -95.850 1.00 62.96 100 GLY H N 1
ATOM 10669 C CA . GLY G 1 100 ? 100.754 -27.238 -94.881 1.00 60.61 100 GLY H CA 1
ATOM 10670 C C . GLY G 1 100 ? 99.688 -26.188 -94.719 1.00 72.23 100 GLY H C 1
ATOM 10671 O O . GLY G 1 100 ? 99.797 -25.352 -93.815 1.00 94.66 100 GLY H O 1
ATOM 10672 N N . SER G 1 101 ? 98.658 -26.224 -95.551 1.00 73.14 101 SER H N 1
ATOM 10673 C CA . SER G 1 101 ? 97.579 -25.255 -95.536 1.00 75.60 101 SER H CA 1
ATOM 10674 C C . SER G 1 101 ? 96.445 -25.702 -94.622 1.00 81.98 101 SER H C 1
ATOM 10675 O O . SER G 1 101 ? 96.062 -26.872 -94.615 1.00 82.00 101 SER H O 1
ATOM 10678 N N . ASP G 1 102 ? 95.903 -24.755 -93.856 1.00 88.15 102 ASP H N 1
ATOM 10679 C CA . ASP G 1 102 ? 94.756 -25.002 -92.990 1.00 89.60 102 ASP H CA 1
ATOM 10680 C C . ASP G 1 102 ? 93.410 -24.883 -93.707 1.00 80.01 102 ASP H C 1
ATOM 10681 O O . ASP G 1 102 ? 92.395 -25.312 -93.150 1.00 73.36 102 ASP H O 1
ATOM 10686 N N . ASP G 1 103 ? 93.363 -24.333 -94.925 1.00 74.06 103 ASP H N 1
ATOM 10687 C CA . ASP G 1 103 ? 92.100 -23.942 -95.550 1.00 69.99 103 ASP H CA 1
ATOM 10688 C C . ASP G 1 103 ? 91.656 -24.958 -96.597 1.00 67.05 103 ASP H C 1
ATOM 10689 O O . ASP G 1 103 ? 92.112 -24.905 -97.744 1.00 67.17 103 ASP H O 1
ATOM 10694 N N . ASN G 1 104 ? 90.644 -25.765 -96.247 1.00 61.01 104 ASN H N 1
ATOM 10695 C CA . ASN G 1 104 ? 90.126 -26.777 -97.158 1.00 53.41 104 ASN H CA 1
ATOM 10696 C C . ASN G 1 104 ? 89.241 -26.194 -98.257 1.00 60.93 104 ASN H C 1
ATOM 10697 O O . ASN G 1 104 ? 89.186 -26.778 -99.350 1.00 64.39 104 ASN H O 1
ATOM 10702 N N . GLU G 1 105 ? 88.537 -25.074 -98.000 1.00 56.12 105 GLU H N 1
ATOM 10703 C CA . GLU G 1 105 ? 87.836 -24.398 -99.085 1.00 70.00 105 GLU H CA 1
ATOM 10704 C C . GLU G 1 105 ? 88.789 -24.088 -100.233 1.00 70.22 105 GLU H C 1
ATOM 10705 O O . GLU G 1 105 ? 88.527 -24.458 -101.383 1.00 73.88 105 GLU H O 1
ATOM 10711 N N . GLY G 1 106 ? 89.952 -23.514 -99.918 1.00 46.75 106 GLY H N 1
ATOM 10712 C CA . GLY G 1 106 ? 90.905 -23.142 -100.960 1.00 50.08 106 GLY H CA 1
ATOM 10713 C C . GLY G 1 106 ? 91.297 -24.294 -101.866 1.00 48.58 106 GLY H C 1
ATOM 10714 O O . GLY G 1 106 ? 91.254 -24.176 -103.095 1.00 56.26 106 GLY H O 1
ATOM 10715 N N . ILE G 1 107 ? 91.613 -25.437 -101.276 1.00 40.95 107 ILE H N 1
ATOM 10716 C CA . ILE G 1 107 ? 91.963 -26.635 -102.021 1.00 46.51 107 ILE H CA 1
ATOM 10717 C C . ILE G 1 107 ? 90.829 -27.064 -102.971 1.00 49.44 107 ILE H C 1
ATOM 10718 O O . ILE G 1 107 ? 91.016 -27.170 -104.203 1.00 59.39 107 ILE H O 1
ATOM 10734 N N . GLU G 1 109 ? 88.505 -25.318 -104.028 1.00 47.60 109 GLU H N 1
ATOM 10735 C CA . GLU G 1 109 ? 88.313 -24.340 -105.066 1.00 40.89 109 GLU H CA 1
ATOM 10736 C C . GLU G 1 109 ? 89.334 -24.525 -106.161 1.00 40.14 109 GLU H C 1
ATOM 10737 O O . GLU G 1 109 ? 89.000 -24.732 -107.319 1.00 56.98 109 GLU H O 1
ATOM 10743 N N . ARG G 1 110 ? 90.600 -24.502 -105.769 1.00 46.03 110 ARG H N 1
ATOM 10744 C CA . ARG G 1 110 ? 91.656 -24.570 -106.765 1.00 46.78 110 ARG H CA 1
ATOM 10745 C C . ARG G 1 110 ? 91.540 -25.850 -107.583 1.00 53.89 110 ARG H C 1
ATOM 10746 O O . ARG G 1 110 ? 91.805 -25.845 -108.791 1.00 53.91 110 ARG H O 1
ATOM 10754 N N . THR G 1 111 ? 91.152 -26.963 -106.929 1.00 48.69 111 THR H N 1
ATOM 10755 C CA . THR G 1 111 ? 91.033 -28.240 -107.621 1.00 51.65 111 THR H CA 1
ATOM 10756 C C . THR G 1 111 ? 89.889 -28.209 -108.617 1.00 56.71 111 THR H C 1
ATOM 10757 O O . THR G 1 111 ? 90.058 -28.602 -109.785 1.00 55.66 111 THR H O 1
ATOM 10761 N N . SER G 1 112 ? 88.726 -27.702 -108.185 1.00 48.54 112 SER H N 1
ATOM 10762 C CA . SER G 1 112 ? 87.576 -27.694 -109.083 1.00 52.34 112 SER H CA 1
ATOM 10763 C C . SER G 1 112 ? 87.869 -26.821 -110.308 1.00 57.10 112 SER H C 1
ATOM 10764 O O . SER G 1 112 ? 87.691 -27.258 -111.455 1.00 53.00 112 SER H O 1
ATOM 10767 N N . PHE G 1 113 ? 88.420 -25.620 -110.067 1.00 40.23 113 PHE H N 1
ATOM 10768 C CA . PHE G 1 113 ? 88.912 -24.743 -111.117 1.00 44.53 113 PHE H CA 1
ATOM 10769 C C . PHE G 1 113 ? 89.868 -25.469 -112.060 1.00 51.86 113 PHE H C 1
ATOM 10770 O O . PHE G 1 113 ? 89.730 -25.396 -113.287 1.00 61.50 113 PHE H O 1
ATOM 10778 N N . ARG G 1 114 ? 90.825 -26.210 -111.510 1.00 42.29 114 ARG H N 1
ATOM 10779 C CA . ARG G 1 114 ? 91.743 -26.953 -112.366 1.00 48.01 114 ARG H CA 1
ATOM 10780 C C . ARG G 1 114 ? 90.989 -27.981 -113.216 1.00 54.19 114 ARG H C 1
ATOM 10781 O O . ARG G 1 114 ? 91.148 -28.025 -114.440 1.00 54.63 114 ARG H O 1
ATOM 10789 N N . LEU G 1 115 ? 90.130 -28.793 -112.589 1.00 46.96 115 LEU H N 1
ATOM 10790 C CA . LEU G 1 115 ? 89.547 -29.906 -113.325 1.00 50.34 115 LEU H CA 1
ATOM 10791 C C . LEU G 1 115 ? 88.637 -29.404 -114.432 1.00 61.28 115 LEU H C 1
ATOM 10792 O O . LEU G 1 115 ? 88.761 -29.819 -115.596 1.00 57.84 115 LEU H O 1
ATOM 10797 N N . GLU G 1 116 ? 87.725 -28.494 -114.093 1.00 59.41 116 GLU H N 1
ATOM 10798 C CA . GLU G 1 116 ? 86.871 -27.936 -115.123 1.00 59.68 116 GLU H CA 1
ATOM 10799 C C . GLU G 1 116 ? 87.721 -27.334 -116.233 1.00 59.70 116 GLU H C 1
ATOM 10800 O O . GLU G 1 116 ? 87.497 -27.618 -117.421 1.00 55.23 116 GLU H O 1
ATOM 10806 N N . ARG G 1 117 ? 88.797 -26.640 -115.854 1.00 57.77 117 ARG H N 1
ATOM 10807 C CA . ARG G 1 117 ? 89.738 -26.120 -116.837 1.00 57.72 117 ARG H CA 1
ATOM 10808 C C . ARG G 1 117 ? 90.184 -27.232 -117.794 1.00 61.98 117 ARG H C 1
ATOM 10809 O O . ARG G 1 117 ? 89.978 -27.147 -119.012 1.00 61.11 117 ARG H O 1
ATOM 10817 N N . ARG G 1 118 ? 90.709 -28.334 -117.238 1.00 60.97 118 ARG H N 1
ATOM 10818 C CA . ARG G 1 118 ? 91.234 -29.394 -118.084 1.00 65.47 118 ARG H CA 1
ATOM 10819 C C . ARG G 1 118 ? 90.130 -30.008 -118.917 1.00 63.61 118 ARG H C 1
ATOM 10820 O O . ARG G 1 118 ? 90.320 -30.269 -120.111 1.00 58.72 118 ARG H O 1
ATOM 10828 N N . VAL G 1 119 ? 88.949 -30.203 -118.333 1.00 59.72 119 VAL H N 1
ATOM 10829 C CA . VAL G 1 119 ? 87.877 -30.796 -119.125 1.00 51.04 119 VAL H CA 1
ATOM 10830 C C . VAL G 1 119 ? 87.569 -29.897 -120.316 1.00 64.93 119 VAL H C 1
ATOM 10831 O O . VAL G 1 119 ? 87.515 -30.357 -121.463 1.00 70.33 119 VAL H O 1
ATOM 10835 N N . ALA G 1 120 ? 87.452 -28.589 -120.082 1.00 67.10 120 ALA H N 1
ATOM 10836 C CA . ALA G 1 120 ? 87.221 -27.697 -121.212 1.00 55.53 120 ALA H CA 1
ATOM 10837 C C . ALA G 1 120 ? 88.306 -27.880 -122.267 1.00 58.63 120 ALA H C 1
ATOM 10838 O O . ALA G 1 120 ? 88.011 -28.041 -123.454 1.00 63.31 120 ALA H O 1
ATOM 10840 N N . ALA G 1 121 ? 89.569 -27.944 -121.838 1.00 59.21 121 ALA H N 1
ATOM 10841 C CA . ALA G 1 121 ? 90.655 -28.115 -122.796 1.00 55.24 121 ALA H CA 1
ATOM 10842 C C . ALA G 1 121 ? 90.484 -29.393 -123.619 1.00 60.97 121 ALA H C 1
ATOM 10843 O O . ALA G 1 121 ? 90.743 -29.391 -124.824 1.00 67.54 121 ALA H O 1
ATOM 10845 N N . VAL G 1 122 ? 90.079 -30.504 -122.990 1.00 60.71 122 VAL H N 1
ATOM 10846 C CA . VAL G 1 122 ? 89.898 -31.741 -123.752 1.00 57.69 122 VAL H CA 1
ATOM 10847 C C . VAL G 1 122 ? 88.781 -31.579 -124.766 1.00 62.18 122 VAL H C 1
ATOM 10848 O O . VAL G 1 122 ? 88.909 -32.001 -125.922 1.00 66.38 122 VAL H O 1
ATOM 10852 N N . GLY G 1 123 ? 87.677 -30.942 -124.355 1.00 64.78 123 GLY H N 1
ATOM 10853 C CA . GLY G 1 123 ? 86.550 -30.761 -125.262 1.00 59.49 123 GLY H CA 1
ATOM 10854 C C . GLY G 1 123 ? 86.917 -29.980 -126.509 1.00 64.61 123 GLY H C 1
ATOM 10855 O O . GLY G 1 123 ? 86.597 -30.386 -127.633 1.00 79.65 123 GLY H O 1
ATOM 10856 N N . ARG G 1 124 ? 87.635 -28.869 -126.332 1.00 56.79 124 ARG H N 1
ATOM 10857 C CA . ARG G 1 124 ? 88.054 -28.075 -127.478 1.00 50.89 124 ARG H CA 1
ATOM 10858 C C . ARG G 1 124 ? 88.907 -28.926 -128.400 1.00 61.80 124 ARG H C 1
ATOM 10859 O O . ARG G 1 124 ? 88.712 -28.922 -129.619 1.00 73.60 124 ARG H O 1
ATOM 10867 N N . GLN G 1 125 ? 89.791 -29.743 -127.828 1.00 65.21 125 GLN H N 1
ATOM 10868 C CA . GLN G 1 125 ? 90.598 -30.615 -128.667 1.00 74.12 125 GLN H CA 1
ATOM 10869 C C . GLN G 1 125 ? 89.710 -31.539 -129.493 1.00 76.37 125 GLN H C 1
ATOM 10870 O O . GLN G 1 125 ? 89.891 -31.651 -130.709 1.00 80.99 125 GLN H O 1
ATOM 10876 N N . MET G 1 126 ? 88.691 -32.138 -128.866 1.00 77.80 126 MET H N 1
ATOM 10877 C CA . MET G 1 126 ? 87.812 -33.056 -129.583 1.00 80.49 126 MET H CA 1
ATOM 10878 C C . MET G 1 126 ? 87.163 -32.382 -130.780 1.00 79.52 126 MET H C 1
ATOM 10879 O O . MET G 1 126 ? 86.857 -33.049 -131.773 1.00 88.74 126 MET H O 1
ATOM 10884 N N . GLY G 1 127 ? 86.970 -31.073 -130.725 1.00 73.12 127 GLY H N 1
ATOM 10885 C CA . GLY G 1 127 ? 86.216 -30.456 -131.791 1.00 70.60 127 GLY H CA 1
ATOM 10886 C C . GLY G 1 127 ? 87.025 -29.885 -132.931 1.00 73.47 127 GLY H C 1
ATOM 10887 O O . GLY G 1 127 ? 86.456 -29.238 -133.820 1.00 80.60 127 GLY H O 1
ATOM 10888 N N . ARG G 1 128 ? 88.339 -30.085 -132.935 1.00 71.13 128 ARG H N 1
ATOM 10889 C CA . ARG G 1 128 ? 89.148 -29.599 -134.043 1.00 80.96 128 ARG H CA 1
ATOM 10890 C C . ARG G 1 128 ? 88.758 -30.331 -135.332 1.00 90.70 128 ARG H C 1
ATOM 10891 O O . ARG G 1 128 ? 88.588 -31.556 -135.347 1.00 85.60 128 ARG H O 1
ATOM 10893 N N . GLY G 1 129 ? 88.564 -29.565 -136.406 1.00 99.10 129 GLY H N 1
ATOM 10894 C CA . GLY G 1 129 ? 88.159 -30.090 -137.689 1.00 100.21 129 GLY H CA 1
ATOM 10895 C C . GLY G 1 129 ? 86.679 -29.961 -137.989 1.00 100.07 129 GLY H C 1
ATOM 10896 O O . GLY G 1 129 ? 86.303 -29.947 -139.166 1.00 104.23 129 GLY H O 1
ATOM 10897 N N . ASN G 1 130 ? 85.829 -29.851 -136.964 1.00 96.81 130 ASN H N 1
ATOM 10898 C CA . ASN G 1 130 ? 84.410 -29.641 -137.227 1.00 92.16 130 ASN H CA 1
ATOM 10899 C C . ASN G 1 130 ? 84.155 -28.323 -137.934 1.00 88.69 130 ASN H C 1
ATOM 10900 O O . ASN G 1 130 ? 83.094 -28.155 -138.533 1.00 98.84 130 ASN H O 1
ATOM 10905 N N . GLY G 1 131 ? 85.061 -27.357 -137.808 1.00 82.12 131 GLY H N 1
ATOM 10906 C CA . GLY G 1 131 ? 84.938 -26.137 -138.589 1.00 78.85 131 GLY H CA 1
ATOM 10907 C C . GLY G 1 131 ? 84.972 -26.399 -140.082 1.00 79.01 131 GLY H C 1
ATOM 10908 O O . GLY G 1 131 ? 84.244 -25.766 -140.851 1.00 90.98 131 GLY H O 1
ATOM 10909 N N . TYR G 1 132 ? 85.836 -27.322 -140.512 1.00 67.67 132 TYR H N 1
ATOM 10910 C CA . TYR G 1 132 ? 85.866 -27.720 -141.914 1.00 74.10 132 TYR H CA 1
ATOM 10911 C C . TYR G 1 132 ? 84.532 -28.313 -142.358 1.00 76.28 132 TYR H C 1
ATOM 10912 O O . TYR G 1 132 ? 84.030 -27.978 -143.434 1.00 85.54 132 TYR H O 1
ATOM 10921 N N . LEU G 1 133 ? 83.946 -29.202 -141.549 1.00 71.80 133 LEU H N 1
ATOM 10922 C CA . LEU G 1 133 ? 82.669 -29.809 -141.905 1.00 66.12 133 LEU H CA 1
ATOM 10923 C C . LEU G 1 133 ? 81.559 -28.772 -141.942 1.00 66.88 133 LEU H C 1
ATOM 10924 O O . LEU G 1 133 ? 80.820 -28.671 -142.923 1.00 71.58 133 LEU H O 1
ATOM 10929 N N . ALA G 1 134 ? 81.425 -27.993 -140.880 1.00 72.60 134 ALA H N 1
ATOM 10930 C CA . ALA G 1 134 ? 80.398 -26.963 -140.862 1.00 74.30 134 ALA H CA 1
ATOM 10931 C C . ALA G 1 134 ? 80.548 -26.016 -142.049 1.00 73.99 134 ALA H C 1
ATOM 10932 O O . ALA G 1 134 ? 79.559 -25.638 -142.687 1.00 68.31 134 ALA H O 1
ATOM 10934 N N . THR G 1 135 ? 81.784 -25.646 -142.375 1.00 75.66 135 THR H N 1
ATOM 10935 C CA . THR G 1 135 ? 82.018 -24.706 -143.463 1.00 79.74 135 THR H CA 1
ATOM 10936 C C . THR G 1 135 ? 81.718 -25.342 -144.815 1.00 77.81 135 THR H C 1
ATOM 10937 O O . THR G 1 135 ? 81.183 -24.680 -145.712 1.00 81.27 135 THR H O 1
ATOM 10941 N N . ILE G 1 136 ? 82.088 -26.610 -144.986 1.00 72.35 136 ILE H N 1
ATOM 10942 C CA . ILE G 1 136 ? 81.841 -27.316 -146.240 1.00 77.89 136 ILE H CA 1
ATOM 10943 C C . ILE G 1 136 ? 80.349 -27.502 -146.479 1.00 76.30 136 ILE H C 1
ATOM 10944 O O . ILE G 1 136 ? 79.836 -27.238 -147.574 1.00 80.59 136 ILE H O 1
ATOM 10949 N N . GLY G 1 137 ? 79.640 -28.005 -145.476 1.00 70.53 137 GLY H N 1
ATOM 10950 C CA . GLY G 1 137 ? 78.204 -28.143 -145.598 1.00 68.02 137 GLY H CA 1
ATOM 10951 C C . GLY G 1 137 ? 77.480 -26.824 -145.751 1.00 66.43 137 GLY H C 1
ATOM 10952 O O . GLY G 1 137 ? 76.441 -26.764 -146.408 1.00 80.06 137 GLY H O 1
ATOM 10953 N N . ALA G 1 138 ? 78.017 -25.748 -145.174 1.00 61.43 138 ALA H N 1
ATOM 10954 C CA . ALA G 1 138 ? 77.361 -24.443 -145.300 1.00 69.18 138 ALA H CA 1
ATOM 10955 C C . ALA G 1 138 ? 77.582 -23.778 -146.665 1.00 75.55 138 ALA H C 1
ATOM 10956 O O . ALA G 1 138 ? 76.626 -23.287 -147.277 1.00 75.17 138 ALA H O 1
ATOM 10958 N N . ILE G 1 139 ? 78.843 -23.660 -147.109 1.00 71.63 139 ILE H N 1
ATOM 10959 C CA . ILE G 1 139 ? 79.173 -22.876 -148.299 1.00 69.86 139 ILE H CA 1
ATOM 10960 C C . ILE G 1 139 ? 79.302 -23.708 -149.564 1.00 70.96 139 ILE H C 1
ATOM 10961 O O . ILE G 1 139 ? 79.358 -23.132 -150.660 1.00 69.91 139 ILE H O 1
ATOM 10966 N N . SER G 1 140 ? 79.372 -25.030 -149.455 1.00 72.34 140 SER H N 1
ATOM 10967 C CA . SER G 1 140 ? 79.581 -25.862 -150.637 1.00 73.79 140 SER H CA 1
ATOM 10968 C C . SER G 1 140 ? 78.452 -25.731 -151.665 1.00 76.64 140 SER H C 1
ATOM 10969 O O . SER G 1 140 ? 78.749 -25.702 -152.878 1.00 65.22 140 SER H O 1
ATOM 10972 N N . PRO G 1 141 ? 77.172 -25.660 -151.275 1.00 79.09 141 PRO H N 1
ATOM 10973 C CA . PRO G 1 141 ? 76.140 -25.389 -152.282 1.00 66.91 141 PRO H CA 1
ATOM 10974 C C . PRO G 1 141 ? 76.303 -24.045 -152.980 1.00 73.33 141 PRO H C 1
ATOM 10975 O O . PRO G 1 141 ? 76.133 -23.984 -154.196 1.00 82.29 141 PRO H O 1
ATOM 10979 N N . PHE G 1 142 ? 76.634 -22.968 -152.264 1.00 72.52 142 PHE H N 1
ATOM 10980 C CA . PHE G 1 142 ? 76.803 -21.675 -152.922 1.00 62.33 142 PHE H CA 1
ATOM 10981 C C . PHE G 1 142 ? 78.035 -21.638 -153.802 1.00 69.09 142 PHE H C 1
ATOM 10982 O O . PHE G 1 142 ? 78.068 -20.870 -154.762 1.00 67.72 142 PHE H O 1
ATOM 10990 N N . VAL G 1 143 ? 79.073 -22.410 -153.487 1.00 73.08 143 VAL H N 1
ATOM 10991 C CA . VAL G 1 143 ? 80.190 -22.492 -154.421 1.00 70.25 143 VAL H CA 1
ATOM 10992 C C . VAL G 1 143 ? 79.716 -23.138 -155.712 1.00 71.33 143 VAL H C 1
ATOM 10993 O O . VAL G 1 143 ? 80.002 -22.649 -156.816 1.00 66.84 143 VAL H O 1
ATOM 10997 N N . GLY G 1 144 ? 78.979 -24.254 -155.588 1.00 64.47 144 GLY H N 1
ATOM 10998 C CA . GLY G 1 144 ? 78.370 -24.847 -156.770 1.00 67.96 144 GLY H CA 1
ATOM 10999 C C . GLY G 1 144 ? 77.509 -23.852 -157.530 1.00 71.97 144 GLY H C 1
ATOM 11000 O O . GLY G 1 144 ? 77.610 -23.713 -158.758 1.00 69.85 144 GLY H O 1
ATOM 11001 N N . LEU G 1 145 ? 76.671 -23.121 -156.794 1.00 64.13 145 LEU H N 1
ATOM 11002 C CA . LEU G 1 145 ? 75.804 -22.119 -157.393 1.00 71.66 145 LEU H CA 1
ATOM 11003 C C . LEU G 1 145 ? 76.618 -21.089 -158.160 1.00 77.63 145 LEU H C 1
ATOM 11004 O O . LEU G 1 145 ? 76.259 -20.698 -159.276 1.00 74.78 145 LEU H O 1
ATOM 11009 N N . PHE G 1 146 ? 77.745 -20.675 -157.587 1.00 89.54 146 PHE H N 1
ATOM 11010 C CA . PHE G 1 146 ? 78.674 -19.825 -158.308 1.00 85.33 146 PHE H CA 1
ATOM 11011 C C . PHE G 1 146 ? 79.053 -20.457 -159.640 1.00 82.58 146 PHE H C 1
ATOM 11012 O O . PHE G 1 146 ? 79.038 -19.793 -160.685 1.00 75.83 146 PHE H O 1
ATOM 11020 N N . GLY G 1 147 ? 79.427 -21.740 -159.609 1.00 75.64 147 GLY H N 1
ATOM 11021 C CA . GLY G 1 147 ? 79.812 -22.416 -160.836 1.00 70.02 147 GLY H CA 1
ATOM 11022 C C . GLY G 1 147 ? 78.753 -22.326 -161.910 1.00 76.65 147 GLY H C 1
ATOM 11023 O O . GLY G 1 147 ? 79.023 -21.895 -163.043 1.00 75.38 147 GLY H O 1
ATOM 11024 N N . THR G 1 148 ? 77.514 -22.687 -161.566 1.00 75.08 148 THR H N 1
ATOM 11025 C CA . THR G 1 148 ? 76.498 -22.690 -162.620 1.00 79.73 148 THR H CA 1
ATOM 11026 C C . THR G 1 148 ? 76.166 -21.277 -163.083 1.00 72.08 148 THR H C 1
ATOM 11027 O O . THR G 1 148 ? 75.923 -21.074 -164.272 1.00 74.92 148 THR H O 1
ATOM 11031 N N . VAL G 1 149 ? 76.136 -20.297 -162.161 1.00 72.22 149 VAL H N 1
ATOM 11032 C CA . VAL G 1 149 ? 75.890 -18.902 -162.542 1.00 70.71 149 VAL H CA 1
ATOM 11033 C C . VAL G 1 149 ? 76.948 -18.406 -163.519 1.00 71.18 149 VAL H C 1
ATOM 11034 O O . VAL G 1 149 ? 76.617 -17.840 -164.565 1.00 72.48 149 VAL H O 1
ATOM 11038 N N . TRP G 1 150 ? 78.227 -18.659 -163.232 1.00 72.04 150 TRP H N 1
ATOM 11039 C CA . TRP G 1 150 ? 79.262 -18.278 -164.189 1.00 75.05 150 TRP H CA 1
ATOM 11040 C C . TRP G 1 150 ? 79.038 -18.955 -165.544 1.00 82.23 150 TRP H C 1
ATOM 11041 O O . TRP G 1 150 ? 79.141 -18.305 -166.601 1.00 83.87 150 TRP H O 1
ATOM 11052 N N . GLY G 1 151 ? 78.686 -20.249 -165.527 1.00 80.52 151 GLY H N 1
ATOM 11053 C CA . GLY G 1 151 ? 78.482 -20.978 -166.774 1.00 80.48 151 GLY H CA 1
ATOM 11054 C C . GLY G 1 151 ? 77.351 -20.425 -167.627 1.00 83.21 151 GLY H C 1
ATOM 11055 O O . GLY G 1 151 ? 77.508 -20.180 -168.833 1.00 86.47 151 GLY H O 1
ATOM 11056 N N . ILE G 1 152 ? 76.175 -20.267 -167.028 1.00 78.16 152 ILE H N 1
ATOM 11057 C CA . ILE G 1 152 ? 75.060 -19.735 -167.793 1.00 79.05 152 ILE H CA 1
ATOM 11058 C C . ILE G 1 152 ? 75.339 -18.304 -168.244 1.00 86.59 152 ILE H C 1
ATOM 11059 O O . ILE G 1 152 ? 74.961 -17.917 -169.358 1.00 88.12 152 ILE H O 1
ATOM 11064 N N . MET G 1 153 ? 76.034 -17.509 -167.420 1.00 85.41 153 MET H N 1
ATOM 11065 C CA . MET G 1 153 ? 76.409 -16.161 -167.840 1.00 84.61 153 MET H CA 1
ATOM 11066 C C . MET G 1 153 ? 77.224 -16.187 -169.119 1.00 87.08 153 MET H C 1
ATOM 11067 O O . MET G 1 153 ? 76.960 -15.421 -170.049 1.00 88.05 153 MET H O 1
ATOM 11072 N N . ASN G 1 154 ? 78.253 -17.035 -169.169 1.00 85.84 154 ASN H N 1
ATOM 11073 C CA . ASN G 1 154 ? 79.039 -17.092 -170.393 1.00 87.16 154 ASN H CA 1
ATOM 11074 C C . ASN G 1 154 ? 78.195 -17.600 -171.552 1.00 89.90 154 ASN H C 1
ATOM 11075 O O . ASN G 1 154 ? 78.392 -17.175 -172.700 1.00 92.44 154 ASN H O 1
ATOM 11080 N N . SER G 1 155 ? 77.244 -18.497 -171.275 1.00 86.37 155 SER H N 1
ATOM 11081 C CA . SER G 1 155 ? 76.354 -18.970 -172.334 1.00 79.79 155 SER H CA 1
ATOM 11082 C C . SER G 1 155 ? 75.529 -17.834 -172.935 1.00 84.09 155 SER H C 1
ATOM 11083 O O . SER G 1 155 ? 75.443 -17.698 -174.158 1.00 83.83 155 SER H O 1
ATOM 11086 N N . PHE G 1 156 ? 74.921 -16.997 -172.088 1.00 87.93 156 PHE H N 1
ATOM 11087 C CA . PHE G 1 156 ? 74.094 -15.902 -172.590 1.00 84.61 156 PHE H CA 1
ATOM 11088 C C . PHE G 1 156 ? 74.921 -14.772 -173.189 1.00 92.98 156 PHE H C 1
ATOM 11089 O O . PHE G 1 156 ? 74.449 -14.092 -174.111 1.00 92.15 156 PHE H O 1
ATOM 11097 N N . ILE G 1 157 ? 76.133 -14.533 -172.670 1.00 92.95 157 ILE H N 1
ATOM 11098 C CA . ILE G 1 157 ? 77.046 -13.624 -173.356 1.00 92.74 157 ILE H CA 1
ATOM 11099 C C . ILE G 1 157 ? 77.307 -14.163 -174.747 1.00 98.63 157 ILE H C 1
ATOM 11100 O O . ILE G 1 157 ? 77.472 -13.394 -175.706 1.00 103.49 157 ILE H O 1
ATOM 11105 N N . GLY G 1 158 ? 77.335 -15.493 -174.884 1.00 97.18 158 GLY H N 1
ATOM 11106 C CA . GLY G 1 158 ? 77.444 -16.090 -176.206 1.00 98.66 158 GLY H CA 1
ATOM 11107 C C . GLY G 1 158 ? 76.218 -15.838 -177.071 1.00 99.65 158 GLY H C 1
ATOM 11108 O O . GLY G 1 158 ? 76.339 -15.447 -178.237 1.00 94.74 158 GLY H O 1
ATOM 11109 N N . ILE G 1 159 ? 75.019 -16.061 -176.511 1.00 99.29 159 ILE H N 1
ATOM 11110 C CA . ILE G 1 159 ? 73.765 -15.845 -177.242 1.00 95.78 159 ILE H CA 1
ATOM 11111 C C . ILE G 1 159 ? 73.639 -14.398 -177.691 1.00 98.79 159 ILE H C 1
ATOM 11112 O O . ILE G 1 159 ? 73.041 -14.108 -178.726 1.00 98.29 159 ILE H O 1
ATOM 11117 N N . ALA G 1 160 ? 74.189 -13.470 -176.926 1.00 107.38 160 ALA H N 1
ATOM 11118 C CA . ALA G 1 160 ? 74.092 -12.074 -177.295 1.00 110.01 160 ALA H CA 1
ATOM 11119 C C . ALA G 1 160 ? 75.240 -11.638 -178.189 1.00 117.47 160 ALA H C 1
ATOM 11120 O O . ALA G 1 160 ? 75.138 -10.581 -178.822 1.00 123.41 160 ALA H O 1
ATOM 11122 N N . GLN G 1 161 ? 76.309 -12.437 -178.282 1.00 114.95 161 GLN H N 1
ATOM 11123 C CA . GLN G 1 161 ? 77.382 -12.147 -179.227 1.00 110.85 161 GLN H CA 1
ATOM 11124 C C . GLN G 1 161 ? 77.055 -12.586 -180.657 1.00 116.80 161 GLN H C 1
ATOM 11125 O O . GLN G 1 161 ? 77.724 -12.127 -181.592 1.00 120.53 161 GLN H O 1
ATOM 11131 N N . THR G 1 162 ? 76.023 -13.410 -180.864 1.00 126.87 162 THR H N 1
ATOM 11132 C CA . THR G 1 162 ? 75.923 -14.163 -182.117 1.00 127.97 162 THR H CA 1
ATOM 11133 C C . THR G 1 162 ? 74.995 -13.615 -183.241 1.00 142.39 162 THR H C 1
ATOM 11134 O O . THR G 1 162 ? 75.532 -13.299 -184.311 1.00 160.57 162 THR H O 1
ATOM 11138 N N . GLN G 1 163 ? 73.667 -13.478 -183.104 1.00 130.18 163 GLN H N 1
ATOM 11139 C CA . GLN G 1 163 ? 72.836 -13.630 -181.919 1.00 115.37 163 GLN H CA 1
ATOM 11140 C C . GLN G 1 163 ? 71.654 -14.538 -182.253 1.00 113.88 163 GLN H C 1
ATOM 11141 O O . GLN G 1 163 ? 70.862 -14.242 -183.141 1.00 96.50 163 GLN H O 1
ATOM 11147 N N . THR G 1 164 ? 71.512 -15.615 -181.491 1.00 114.89 164 THR H N 1
ATOM 11148 C CA . THR G 1 164 ? 70.775 -16.790 -181.915 1.00 120.32 164 THR H CA 1
ATOM 11149 C C . THR G 1 164 ? 69.384 -16.880 -181.280 1.00 126.96 164 THR H C 1
ATOM 11150 O O . THR G 1 164 ? 68.947 -16.026 -180.506 1.00 134.32 164 THR H O 1
ATOM 11154 N N . THR G 1 165 ? 68.693 -17.957 -181.635 1.00 124.58 165 THR H N 1
ATOM 11155 C CA . THR G 1 165 ? 67.455 -18.433 -181.029 1.00 126.50 165 THR H CA 1
ATOM 11156 C C . THR G 1 165 ? 67.648 -19.939 -180.902 1.00 125.69 165 THR H C 1
ATOM 11157 O O . THR G 1 165 ? 68.781 -20.421 -180.993 1.00 135.35 165 THR H O 1
ATOM 11161 N N . ASN G 1 166 ? 66.577 -20.700 -180.653 1.00 116.18 166 ASN H N 1
ATOM 11162 C CA . ASN G 1 166 ? 66.754 -22.154 -180.647 1.00 114.79 166 ASN H CA 1
ATOM 11163 C C . ASN G 1 166 ? 67.649 -22.670 -179.518 1.00 116.46 166 ASN H C 1
ATOM 11164 O O . ASN G 1 166 ? 68.876 -22.732 -179.651 1.00 119.88 166 ASN H O 1
ATOM 11169 N N . LEU G 1 167 ? 67.037 -22.969 -178.377 1.00 109.27 167 LEU H N 1
ATOM 11170 C CA . LEU G 1 167 ? 67.699 -23.511 -177.195 1.00 95.97 167 LEU H CA 1
ATOM 11171 C C . LEU G 1 167 ? 68.732 -24.600 -177.445 1.00 95.49 167 LEU H C 1
ATOM 11172 O O . LEU G 1 167 ? 69.698 -24.719 -176.684 1.00 92.21 167 LEU H O 1
ATOM 11177 N N . ALA G 1 168 ? 68.517 -25.422 -178.474 1.00 101.25 168 ALA H N 1
ATOM 11178 C CA . ALA G 1 168 ? 69.382 -26.574 -178.713 1.00 99.58 168 ALA H CA 1
ATOM 11179 C C . ALA G 1 168 ? 70.853 -26.206 -178.844 1.00 100.66 168 ALA H C 1
ATOM 11180 O O . ALA G 1 168 ? 71.714 -27.051 -178.583 1.00 104.93 168 ALA H O 1
ATOM 11182 N N . VAL G 1 169 ? 71.168 -24.964 -179.196 1.00 94.68 169 VAL H N 1
ATOM 11183 C CA . VAL G 1 169 ? 72.566 -24.597 -179.388 1.00 97.35 169 VAL H CA 1
ATOM 11184 C C . VAL G 1 169 ? 73.253 -24.295 -178.057 1.00 99.94 169 VAL H C 1
ATOM 11185 O O . VAL G 1 169 ? 74.443 -24.584 -177.878 1.00 98.72 169 VAL H O 1
ATOM 11189 N N . VAL G 1 170 ? 72.531 -23.694 -177.109 1.00 95.59 170 VAL H N 1
ATOM 11190 C CA . VAL G 1 170 ? 73.109 -23.404 -175.805 1.00 87.08 170 VAL H CA 1
ATOM 11191 C C . VAL G 1 170 ? 72.830 -24.490 -174.788 1.00 92.51 170 VAL H C 1
ATOM 11192 O O . VAL G 1 170 ? 73.436 -24.478 -173.704 1.00 96.25 170 VAL H O 1
ATOM 11196 N N . ALA G 1 171 ? 71.945 -25.431 -175.100 1.00 89.99 171 ALA H N 1
ATOM 11197 C CA . ALA G 1 171 ? 71.578 -26.453 -174.127 1.00 81.31 171 ALA H CA 1
ATOM 11198 C C . ALA G 1 171 ? 72.778 -27.146 -173.493 1.00 79.00 171 ALA H C 1
ATOM 11199 O O . ALA G 1 171 ? 72.745 -27.366 -172.271 1.00 83.73 171 ALA H O 1
ATOM 11201 N N . PRO G 1 172 ? 73.830 -27.529 -174.224 1.00 80.39 172 PRO H N 1
ATOM 11202 C CA . PRO G 1 172 ? 74.932 -28.250 -173.558 1.00 79.62 172 PRO H CA 1
ATOM 11203 C C . PRO G 1 172 ? 75.648 -27.442 -172.491 1.00 82.48 172 PRO H C 1
ATOM 11204 O O . PRO G 1 172 ? 75.882 -27.960 -171.393 1.00 85.53 172 PRO H O 1
ATOM 11208 N N . GLY G 1 173 ? 75.987 -26.180 -172.774 1.00 81.43 173 GLY H N 1
ATOM 11209 C CA . GLY G 1 173 ? 76.645 -25.358 -171.773 1.00 73.88 173 GLY H CA 1
ATOM 11210 C C . GLY G 1 173 ? 75.801 -25.211 -170.525 1.00 78.04 173 GLY H C 1
ATOM 11211 O O . GLY G 1 173 ? 76.319 -25.165 -169.406 1.00 72.06 173 GLY H O 1
ATOM 11212 N N . ILE G 1 174 ? 74.489 -25.125 -170.710 1.00 75.86 174 ILE H N 1
ATOM 11213 C CA . ILE G 1 174 ? 73.552 -25.046 -169.597 1.00 71.35 174 ILE H CA 1
ATOM 11214 C C . ILE G 1 174 ? 73.573 -26.338 -168.772 1.00 66.09 174 ILE H C 1
ATOM 11215 O O . ILE G 1 174 ? 73.607 -26.309 -167.533 1.00 64.34 174 ILE H O 1
ATOM 11220 N N . ALA G 1 175 ? 73.536 -27.490 -169.442 1.00 67.41 175 ALA H N 1
ATOM 11221 C CA . ALA G 1 175 ? 73.589 -28.755 -168.718 1.00 71.62 175 ALA H CA 1
ATOM 11222 C C . ALA G 1 175 ? 74.888 -28.873 -167.915 1.00 74.85 175 ALA H C 1
ATOM 11223 O O . ALA G 1 175 ? 74.871 -29.234 -166.722 1.00 66.97 175 ALA H O 1
ATOM 11225 N N . GLU G 1 176 ? 76.023 -28.561 -168.557 1.00 72.98 176 GLU H N 1
ATOM 11226 C CA . GLU G 1 176 ? 77.298 -28.514 -167.850 1.00 80.67 176 GLU H CA 1
ATOM 11227 C C . GLU G 1 176 ? 77.213 -27.579 -166.656 1.00 78.62 176 GLU H C 1
ATOM 11228 O O . GLU G 1 176 ? 77.655 -27.915 -165.549 1.00 78.99 176 GLU H O 1
ATOM 11234 N N . ALA G 1 177 ? 76.643 -26.389 -166.869 1.00 72.42 177 ALA H N 1
ATOM 11235 C CA . ALA G 1 177 ? 76.537 -25.427 -165.783 1.00 64.47 177 ALA H CA 1
ATOM 11236 C C . ALA G 1 177 ? 75.830 -26.054 -164.593 1.00 60.59 177 ALA H C 1
ATOM 11237 O O . ALA G 1 177 ? 76.404 -26.150 -163.508 1.00 59.28 177 ALA H O 1
ATOM 11239 N N . LEU G 1 178 ? 74.648 -26.625 -164.829 1.00 66.29 178 LEU H N 1
ATOM 11240 C CA . LEU G 1 178 ? 73.870 -27.280 -163.785 1.00 62.41 178 LEU H CA 1
ATOM 11241 C C . LEU G 1 178 ? 74.666 -28.356 -163.042 1.00 67.08 178 LEU H C 1
ATOM 11242 O O . LEU G 1 178 ? 74.491 -28.531 -161.821 1.00 75.28 178 LEU H O 1
ATOM 11247 N N . LEU G 1 179 ? 75.553 -29.073 -163.745 1.00 63.72 179 LEU H N 1
ATOM 11248 C CA . LEU G 1 179 ? 76.360 -30.102 -163.082 1.00 67.14 179 LEU H CA 1
ATOM 11249 C C . LEU G 1 179 ? 77.137 -29.566 -161.865 1.00 70.06 179 LEU H C 1
ATOM 11250 O O . LEU G 1 179 ? 77.371 -30.310 -160.898 1.00 71.33 179 LEU H O 1
ATOM 11255 N N . ALA G 1 180 ? 77.576 -28.299 -161.905 1.00 64.28 180 ALA H N 1
ATOM 11256 C CA . ALA G 1 180 ? 78.299 -27.726 -160.770 1.00 61.22 180 ALA H CA 1
ATOM 11257 C C . ALA G 1 180 ? 77.431 -27.667 -159.519 1.00 62.12 180 ALA H C 1
ATOM 11258 O O . ALA G 1 180 ? 77.866 -28.075 -158.447 1.00 64.45 180 ALA H O 1
ATOM 11260 N N . THR G 1 181 ? 76.199 -27.166 -159.630 1.00 60.51 181 THR H N 1
ATOM 11261 C CA . THR G 1 181 ? 75.300 -27.196 -158.480 1.00 51.72 181 THR H CA 1
ATOM 11262 C C . THR G 1 181 ? 75.022 -28.621 -158.045 1.00 60.87 181 THR H C 1
ATOM 11263 O O . THR G 1 181 ? 74.949 -28.908 -156.838 1.00 70.11 181 THR H O 1
ATOM 11267 N N . ALA G 1 182 ? 74.829 -29.534 -159.001 1.00 58.84 182 ALA H N 1
ATOM 11268 C CA . ALA G 1 182 ? 74.616 -30.913 -158.583 1.00 55.57 182 ALA H CA 1
ATOM 11269 C C . ALA G 1 182 ? 75.753 -31.359 -157.662 1.00 58.53 182 ALA H C 1
ATOM 11270 O O . ALA G 1 182 ? 75.517 -31.838 -156.543 1.00 53.65 182 ALA H O 1
ATOM 11272 N N . ILE G 1 183 ? 76.997 -31.135 -158.093 1.00 58.11 183 ILE H N 1
ATOM 11273 C CA . ILE G 1 183 ? 78.145 -31.553 -157.291 1.00 64.06 183 ILE H CA 1
ATOM 11274 C C . ILE G 1 183 ? 78.226 -30.777 -155.980 1.00 66.69 183 ILE H C 1
ATOM 11275 O O . ILE G 1 183 ? 78.567 -31.342 -154.936 1.00 66.76 183 ILE H O 1
ATOM 11280 N N . GLY G 1 184 ? 77.876 -29.490 -155.998 1.00 59.80 184 GLY H N 1
ATOM 11281 C CA . GLY G 1 184 ? 77.854 -28.729 -154.764 1.00 60.89 184 GLY H CA 1
ATOM 11282 C C . GLY G 1 184 ? 76.944 -29.339 -153.713 1.00 65.40 184 GLY H C 1
ATOM 11283 O O . GLY G 1 184 ? 77.314 -29.458 -152.544 1.00 75.94 184 GLY H O 1
ATOM 11284 N N . LEU G 1 185 ? 75.742 -29.741 -154.112 1.00 56.67 185 LEU H N 1
ATOM 11285 C CA . LEU G 1 185 ? 74.848 -30.372 -153.148 1.00 57.31 185 LEU H CA 1
ATOM 11286 C C . LEU G 1 185 ? 75.378 -31.724 -152.678 1.00 58.61 185 LEU H C 1
ATOM 11287 O O . LEU G 1 185 ? 75.267 -32.066 -151.490 1.00 66.79 185 LEU H O 1
ATOM 11292 N N . VAL G 1 186 ? 75.916 -32.527 -153.599 1.00 59.96 186 VAL H N 1
ATOM 11293 C CA . VAL G 1 186 ? 76.447 -33.831 -153.200 1.00 62.02 186 VAL H CA 1
ATOM 11294 C C . VAL G 1 186 ? 77.609 -33.662 -152.222 1.00 62.87 186 VAL H C 1
ATOM 11295 O O . VAL G 1 186 ? 77.885 -34.552 -151.420 1.00 69.50 186 VAL H O 1
ATOM 11299 N N . ALA G 1 187 ? 78.313 -32.529 -152.277 1.00 65.44 187 ALA H N 1
ATOM 11300 C CA . ALA G 1 187 ? 79.368 -32.256 -151.308 1.00 64.96 187 ALA H CA 1
ATOM 11301 C C . ALA G 1 187 ? 78.796 -31.804 -149.972 1.00 69.03 187 ALA H C 1
ATOM 11302 O O . ALA G 1 187 ? 79.254 -32.246 -148.906 1.00 73.38 187 ALA H O 1
ATOM 11304 N N . ALA G 1 188 ? 77.772 -30.956 -150.022 1.00 62.69 188 ALA H N 1
ATOM 11305 C CA . ALA G 1 188 ? 77.266 -30.324 -148.815 1.00 66.04 188 ALA H CA 1
ATOM 11306 C C . ALA G 1 188 ? 76.529 -31.310 -147.925 1.00 78.69 188 ALA H C 1
ATOM 11307 O O . ALA G 1 188 ? 76.738 -31.327 -146.706 1.00 91.03 188 ALA H O 1
ATOM 11309 N N . ILE G 1 189 ? 75.637 -32.119 -148.502 1.00 73.04 189 ILE H N 1
ATOM 11310 C CA . ILE G 1 189 ? 74.721 -32.907 -147.673 1.00 70.98 189 ILE H CA 1
ATOM 11311 C C . ILE G 1 189 ? 75.459 -33.805 -146.682 1.00 71.24 189 ILE H C 1
ATOM 11312 O O . ILE G 1 189 ? 75.166 -33.726 -145.475 1.00 70.89 189 ILE H O 1
ATOM 11317 N N . PRO G 1 190 ? 76.409 -34.654 -147.095 1.00 65.80 190 PRO H N 1
ATOM 11318 C CA . PRO G 1 190 ? 77.101 -35.479 -146.100 1.00 63.08 190 PRO H CA 1
ATOM 11319 C C . PRO G 1 190 ? 77.843 -34.660 -145.077 1.00 67.82 190 PRO H C 1
ATOM 11320 O O . PRO G 1 190 ? 77.916 -35.073 -143.921 1.00 70.18 190 PRO H O 1
ATOM 11324 N N . ALA G 1 191 ? 78.377 -33.501 -145.464 1.00 70.47 191 ALA H N 1
ATOM 11325 C CA . ALA G 1 191 ? 79.041 -32.634 -144.500 1.00 69.31 191 ALA H CA 1
ATOM 11326 C C . ALA G 1 191 ? 78.073 -32.184 -143.417 1.00 67.22 191 ALA H C 1
ATOM 11327 O O . ALA G 1 191 ? 78.440 -32.117 -142.238 1.00 73.28 191 ALA H O 1
ATOM 11329 N N . VAL G 1 192 ? 76.845 -31.837 -143.796 1.00 62.20 192 VAL H N 1
ATOM 11330 C CA . VAL G 1 192 ? 75.867 -31.451 -142.787 1.00 63.34 192 VAL H CA 1
ATOM 11331 C C . VAL G 1 192 ? 75.534 -32.632 -141.882 1.00 68.70 192 VAL H C 1
ATOM 11332 O O . VAL G 1 192 ? 75.488 -32.496 -140.652 1.00 70.03 192 VAL H O 1
ATOM 11336 N N . VAL G 1 193 ? 75.340 -33.816 -142.465 1.00 72.00 193 VAL H N 1
ATOM 11337 C CA . VAL G 1 193 ? 74.927 -34.970 -141.670 1.00 77.72 193 VAL H CA 1
ATOM 11338 C C . VAL G 1 193 ? 76.039 -35.398 -140.715 1.00 85.26 193 VAL H C 1
ATOM 11339 O O . VAL G 1 193 ? 75.836 -35.502 -139.498 1.00 93.00 193 VAL H O 1
ATOM 11343 N N . ILE G 1 194 ? 77.224 -35.661 -141.260 1.00 76.60 194 ILE H N 1
ATOM 11344 C CA . ILE G 1 194 ? 78.387 -36.024 -140.462 1.00 68.50 194 ILE H CA 1
ATOM 11345 C C . ILE G 1 194 ? 78.674 -34.954 -139.412 1.00 72.05 194 ILE H C 1
ATOM 11346 O O . ILE G 1 194 ? 79.012 -35.254 -138.261 1.00 72.57 194 ILE H O 1
ATOM 11351 N N . TYR G 1 195 ? 78.563 -33.686 -139.784 1.00 70.03 195 TYR H N 1
ATOM 11352 C CA . TYR G 1 195 ? 78.760 -32.659 -138.777 1.00 66.08 195 TYR H CA 1
ATOM 11353 C C . TYR G 1 195 ? 77.782 -32.829 -137.626 1.00 67.24 195 TYR H C 1
ATOM 11354 O O . TYR G 1 195 ? 78.176 -32.789 -136.461 1.00 76.45 195 TYR H O 1
ATOM 11363 N N . ASN G 1 196 ? 76.511 -33.079 -137.926 1.00 68.93 196 ASN H N 1
ATOM 11364 C CA . ASN G 1 196 ? 75.549 -33.209 -136.840 1.00 70.66 196 ASN H CA 1
ATOM 11365 C C . ASN G 1 196 ? 75.914 -34.389 -135.953 1.00 71.05 196 ASN H C 1
ATOM 11366 O O . ASN G 1 196 ? 75.968 -34.270 -134.718 1.00 80.23 196 ASN H O 1
ATOM 11371 N N . VAL G 1 197 ? 76.235 -35.520 -136.573 1.00 66.15 197 VAL H N 1
ATOM 11372 C CA . VAL G 1 197 ? 76.594 -36.714 -135.808 1.00 66.15 197 VAL H CA 1
ATOM 11373 C C . VAL G 1 197 ? 77.786 -36.440 -134.889 1.00 74.62 197 VAL H C 1
ATOM 11374 O O . VAL G 1 197 ? 77.744 -36.734 -133.684 1.00 80.81 197 VAL H O 1
ATOM 11378 N N . PHE G 1 198 ? 78.837 -35.804 -135.416 1.00 71.46 198 PHE H N 1
ATOM 11379 C CA . PHE G 1 198 ? 80.002 -35.553 -134.573 1.00 67.76 198 PHE H CA 1
ATOM 11380 C C . PHE G 1 198 ? 79.678 -34.588 -133.445 1.00 73.40 198 PHE H C 1
ATOM 11381 O O . PHE G 1 198 ? 80.207 -34.730 -132.341 1.00 77.40 198 PHE H O 1
ATOM 11389 N N . ALA G 1 199 ? 78.822 -33.596 -133.696 1.00 72.90 199 ALA H N 1
ATOM 11390 C CA . ALA G 1 199 ? 78.467 -32.655 -132.636 1.00 67.91 199 ALA H CA 1
ATOM 11391 C C . ALA G 1 199 ? 77.740 -33.350 -131.478 1.00 72.21 199 ALA H C 1
ATOM 11392 O O . ALA G 1 199 ? 78.074 -33.125 -130.301 1.00 72.96 199 ALA H O 1
ATOM 11394 N N . ARG G 1 200 ? 76.758 -34.217 -131.787 1.00 70.78 200 ARG H N 1
ATOM 11395 C CA . ARG G 1 200 ? 76.117 -35.003 -130.723 1.00 76.76 200 ARG H CA 1
ATOM 11396 C C . ARG G 1 200 ? 77.138 -35.874 -129.975 1.00 74.35 200 ARG H C 1
ATOM 11397 O O . ARG G 1 200 ? 77.143 -35.913 -128.733 1.00 73.46 200 ARG H O 1
ATOM 11405 N N . GLN G 1 201 ? 78.038 -36.549 -130.707 1.00 68.47 201 GLN H N 1
ATOM 11406 C CA . GLN G 1 201 ? 78.957 -37.482 -130.057 1.00 60.01 201 GLN H CA 1
ATOM 11407 C C . GLN G 1 201 ? 79.926 -36.749 -129.131 1.00 63.94 201 GLN H C 1
ATOM 11408 O O . GLN G 1 201 ? 80.251 -37.228 -128.034 1.00 66.87 201 GLN H O 1
ATOM 11414 N N . ILE G 1 202 ? 80.426 -35.603 -129.580 1.00 64.39 202 ILE H N 1
ATOM 11415 C CA . ILE G 1 202 ? 81.340 -34.799 -128.778 1.00 57.80 202 ILE H CA 1
ATOM 11416 C C . ILE G 1 202 ? 80.646 -34.291 -127.517 1.00 65.38 202 ILE H C 1
ATOM 11417 O O . ILE G 1 202 ? 81.244 -34.247 -126.439 1.00 72.56 202 ILE H O 1
ATOM 11422 N N . GLY G 1 203 ? 79.389 -33.864 -127.632 1.00 61.41 203 GLY H N 1
ATOM 11423 C CA . GLY G 1 203 ? 78.655 -33.471 -126.435 1.00 56.70 203 GLY H CA 1
ATOM 11424 C C . GLY G 1 203 ? 78.533 -34.599 -125.422 1.00 67.08 203 GLY H C 1
ATOM 11425 O O . GLY G 1 203 ? 78.719 -34.394 -124.215 1.00 74.17 203 GLY H O 1
ATOM 11426 N N . GLY G 1 204 ? 78.188 -35.800 -125.894 1.00 60.24 204 GLY H N 1
ATOM 11427 C CA . GLY G 1 204 ? 78.068 -36.922 -124.981 1.00 69.71 204 GLY H CA 1
ATOM 11428 C C . GLY G 1 204 ? 79.388 -37.289 -124.330 1.00 73.44 204 GLY H C 1
ATOM 11429 O O . GLY G 1 204 ? 79.432 -37.678 -123.156 1.00 75.18 204 GLY H O 1
ATOM 11430 N N . PHE G 1 205 ? 80.479 -37.194 -125.087 1.00 63.39 205 PHE H N 1
ATOM 11431 C CA . PHE G 1 205 ? 81.784 -37.490 -124.516 1.00 57.63 205 PHE H CA 1
ATOM 11432 C C . PHE G 1 205 ? 82.146 -36.472 -123.449 1.00 62.38 205 PHE H C 1
ATOM 11433 O O . PHE G 1 205 ? 82.552 -36.829 -122.335 1.00 69.24 205 PHE H O 1
ATOM 11441 N N . LYS G 1 206 ? 81.983 -35.194 -123.776 1.00 59.99 206 LYS H N 1
ATOM 11442 C CA . LYS G 1 206 ? 82.263 -34.121 -122.834 1.00 58.28 206 LYS H CA 1
ATOM 11443 C C . LYS G 1 206 ? 81.475 -34.297 -121.538 1.00 59.60 206 LYS H C 1
ATOM 11444 O O . LYS G 1 206 ? 82.001 -34.056 -120.437 1.00 62.56 206 LYS H O 1
ATOM 11450 N N . ALA G 1 207 ? 80.210 -34.714 -121.652 1.00 53.49 207 ALA H N 1
ATOM 11451 C CA . ALA G 1 207 ? 79.418 -35.057 -120.475 1.00 52.96 207 ALA H CA 1
ATOM 11452 C C . ALA G 1 207 ? 80.026 -36.225 -119.686 1.00 62.62 207 ALA H C 1
ATOM 11453 O O . ALA G 1 207 ? 80.059 -36.203 -118.449 1.00 67.76 207 ALA H O 1
ATOM 11455 N N . MET G 1 208 ? 80.469 -37.276 -120.380 1.00 55.64 208 MET H N 1
ATOM 11456 C CA . MET G 1 208 ? 81.079 -38.414 -119.692 1.00 56.37 208 MET H CA 1
ATOM 11457 C C . MET G 1 208 ? 82.323 -37.992 -118.899 1.00 56.12 208 MET H C 1
ATOM 11458 O O . MET G 1 208 ? 82.491 -38.360 -117.732 1.00 60.82 208 MET H O 1
ATOM 11463 N N . LEU G 1 209 ? 83.191 -37.189 -119.518 1.00 60.23 209 LEU H N 1
ATOM 11464 C CA . LEU G 1 209 ? 84.383 -36.662 -118.853 1.00 52.71 209 LEU H CA 1
ATOM 11465 C C . LEU G 1 209 ? 84.015 -35.817 -117.634 1.00 51.56 209 LEU H C 1
ATOM 11466 O O . LEU G 1 209 ? 84.640 -35.935 -116.570 1.00 53.40 209 LEU H O 1
ATOM 11471 N N . GLY G 1 210 ? 83.004 -34.949 -117.781 1.00 45.90 210 GLY H N 1
ATOM 11472 C CA . GLY G 1 210 ? 82.516 -34.175 -116.650 1.00 44.64 210 GLY H CA 1
ATOM 11473 C C . GLY G 1 210 ? 81.973 -35.032 -115.523 1.00 56.75 210 GLY H C 1
ATOM 11474 O O . GLY G 1 210 ? 82.028 -34.635 -114.357 1.00 60.99 210 GLY H O 1
ATOM 11475 N N . ASP G 1 211 ? 81.437 -36.211 -115.847 1.00 57.97 211 ASP H N 1
ATOM 11476 C CA . ASP G 1 211 ? 81.003 -37.131 -114.801 1.00 57.96 211 ASP H CA 1
ATOM 11477 C C . ASP G 1 211 ? 82.193 -37.689 -114.041 1.00 55.46 211 ASP H C 1
ATOM 11478 O O . ASP G 1 211 ? 82.163 -37.760 -112.804 1.00 58.95 211 ASP H O 1
ATOM 11483 N N . VAL G 1 212 ? 83.255 -38.076 -114.754 1.00 52.94 212 VAL H N 1
ATOM 11484 C CA . VAL G 1 212 ? 84.457 -38.509 -114.043 1.00 51.74 212 VAL H CA 1
ATOM 11485 C C . VAL G 1 212 ? 85.032 -37.359 -113.199 1.00 51.90 212 VAL H C 1
ATOM 11486 O O . VAL G 1 212 ? 85.433 -37.549 -112.042 1.00 45.29 212 VAL H O 1
ATOM 11490 N N . ALA G 1 213 ? 85.100 -36.157 -113.771 1.00 47.09 213 ALA H N 1
ATOM 11491 C CA . ALA G 1 213 ? 85.620 -35.013 -113.030 1.00 45.87 213 ALA H CA 1
ATOM 11492 C C . ALA G 1 213 ? 84.804 -34.735 -111.772 1.00 49.81 213 ALA H C 1
ATOM 11493 O O . ALA G 1 213 ? 85.354 -34.410 -110.717 1.00 52.98 213 ALA H O 1
ATOM 11495 N N . ALA G 1 214 ? 83.485 -34.846 -111.872 1.00 51.84 214 ALA H N 1
ATOM 11496 C CA . ALA G 1 214 ? 82.637 -34.644 -110.711 1.00 45.00 214 ALA H CA 1
ATOM 11497 C C . ALA G 1 214 ? 82.900 -35.701 -109.663 1.00 57.36 214 ALA H C 1
ATOM 11498 O O . ALA G 1 214 ? 82.873 -35.412 -108.462 1.00 61.93 214 ALA H O 1
ATOM 11500 N N . GLN G 1 215 ? 83.122 -36.946 -110.102 1.00 53.35 215 GLN H N 1
ATOM 11501 C CA . GLN G 1 215 ? 83.449 -38.018 -109.171 1.00 48.55 215 GLN H CA 1
ATOM 11502 C C . GLN G 1 215 ? 84.728 -37.698 -108.401 1.00 57.82 215 GLN H C 1
ATOM 11503 O O . GLN G 1 215 ? 84.780 -37.840 -107.171 1.00 56.41 215 GLN H O 1
ATOM 11509 N N . VAL G 1 216 ? 85.764 -37.227 -109.106 1.00 54.56 216 VAL H N 1
ATOM 11510 C CA . VAL G 1 216 ? 86.997 -36.823 -108.436 1.00 47.30 216 VAL H CA 1
ATOM 11511 C C . VAL G 1 216 ? 86.723 -35.691 -107.437 1.00 60.68 216 VAL H C 1
ATOM 11512 O O . VAL G 1 216 ? 87.091 -35.792 -106.258 1.00 48.49 216 VAL H O 1
ATOM 11516 N N . LEU G 1 217 ? 86.006 -34.631 -107.867 1.00 53.07 217 LEU H N 1
ATOM 11517 C CA . LEU G 1 217 ? 85.745 -33.499 -106.966 1.00 46.70 217 LEU H CA 1
ATOM 11518 C C . LEU G 1 217 ? 84.964 -33.914 -105.723 1.00 53.68 217 LEU H C 1
ATOM 11519 O O . LEU G 1 217 ? 85.295 -33.491 -104.604 1.00 59.99 217 LEU H O 1
ATOM 11524 N N . LEU G 1 218 ? 83.930 -34.733 -105.898 1.00 49.12 218 LEU H N 1
ATOM 11525 C CA . LEU G 1 218 ? 83.133 -35.183 -104.769 1.00 51.01 218 LEU H CA 1
ATOM 11526 C C . LEU G 1 218 ? 83.961 -35.996 -103.782 1.00 52.29 218 LEU H C 1
ATOM 11527 O O . LEU G 1 218 ? 83.865 -35.792 -102.565 1.00 61.33 218 LEU H O 1
ATOM 11532 N N . LEU G 1 219 ? 84.774 -36.931 -104.281 1.00 52.06 219 LEU H N 1
ATOM 11533 C CA . LEU G 1 219 ? 85.624 -37.712 -103.383 1.00 53.35 219 LEU H CA 1
ATOM 11534 C C . LEU G 1 219 ? 86.551 -36.806 -102.590 1.00 60.90 219 LEU H C 1
ATOM 11535 O O . LEU G 1 219 ? 86.686 -36.940 -101.364 1.00 54.69 219 LEU H O 1
ATOM 11540 N N . GLN G 1 220 ? 87.203 -35.874 -103.273 1.00 51.56 220 GLN H N 1
ATOM 11541 C CA . GLN G 1 220 ? 88.127 -34.995 -102.572 1.00 55.23 220 GLN H CA 1
ATOM 11542 C C . GLN G 1 220 ? 87.417 -34.173 -101.491 1.00 52.42 220 GLN H C 1
ATOM 11543 O O . GLN G 1 220 ? 87.864 -34.132 -100.341 1.00 53.63 220 GLN H O 1
ATOM 11549 N N . SER G 1 221 ? 86.267 -33.577 -101.829 1.00 58.92 221 SER H N 1
ATOM 11550 C CA . SER G 1 221 ? 85.509 -32.779 -100.873 1.00 53.09 221 SER H CA 1
ATOM 11551 C C . SER G 1 221 ? 85.119 -33.604 -99.639 1.00 60.00 221 SER H C 1
ATOM 11552 O O . SER G 1 221 ? 85.320 -33.169 -98.495 1.00 56.50 221 SER H O 1
ATOM 11555 N N . ARG G 1 222 ? 84.545 -34.800 -99.850 1.00 60.18 222 ARG H N 1
ATOM 11556 C CA . ARG G 1 222 ? 84.132 -35.619 -98.713 1.00 58.39 222 ARG H CA 1
ATOM 11557 C C . ARG G 1 222 ? 85.328 -36.005 -97.859 1.00 59.17 222 ARG H C 1
ATOM 11558 O O . ARG G 1 222 ? 85.245 -35.990 -96.630 1.00 60.96 222 ARG H O 1
ATOM 11566 N N . ASP G 1 223 ? 86.454 -36.350 -98.489 1.00 66.18 223 ASP H N 1
ATOM 11567 C CA . ASP G 1 223 ? 87.638 -36.734 -97.722 1.00 61.41 223 ASP H CA 1
ATOM 11568 C C . ASP G 1 223 ? 88.130 -35.587 -96.859 1.00 67.86 223 ASP H C 1
ATOM 11569 O O . ASP G 1 223 ? 88.461 -35.775 -95.683 1.00 65.16 223 ASP H O 1
ATOM 11574 N N . LEU G 1 224 ? 88.213 -34.387 -97.441 1.00 63.59 224 LEU H N 1
ATOM 11575 C CA . LEU G 1 224 ? 88.652 -33.245 -96.665 1.00 57.63 224 LEU H CA 1
ATOM 11576 C C . LEU G 1 224 ? 87.738 -33.026 -95.468 1.00 59.55 224 LEU H C 1
ATOM 11577 O O . LEU G 1 224 ? 88.221 -32.860 -94.338 1.00 78.71 224 LEU H O 1
ATOM 11582 N N . ASP G 1 225 ? 86.416 -33.096 -95.671 1.00 59.91 225 ASP H N 1
ATOM 11583 C CA . ASP G 1 225 ? 85.513 -32.852 -94.551 1.00 61.99 225 ASP H CA 1
ATOM 11584 C C . ASP G 1 225 ? 85.608 -33.938 -93.473 1.00 71.60 225 ASP H C 1
ATOM 11585 O O . ASP G 1 225 ? 85.584 -33.631 -92.274 1.00 66.17 225 ASP H O 1
ATOM 11590 N N . LEU G 1 226 ? 85.708 -35.209 -93.876 1.00 67.22 226 LEU H N 1
ATOM 11591 C CA . LEU G 1 226 ? 85.757 -36.306 -92.915 1.00 66.63 226 LEU H CA 1
ATOM 11592 C C . LEU G 1 226 ? 87.056 -36.285 -92.118 1.00 72.05 226 LEU H C 1
ATOM 11593 O O . LEU G 1 226 ? 87.070 -36.616 -90.919 1.00 69.34 226 LEU H O 1
ATOM 11598 N N . GLU G 1 227 ? 88.162 -35.929 -92.777 1.00 65.21 227 GLU H N 1
ATOM 11599 C CA . GLU G 1 227 ? 89.432 -35.765 -92.082 1.00 65.61 227 GLU H CA 1
ATOM 11600 C C . GLU G 1 227 ? 89.365 -34.624 -91.067 1.00 75.95 227 GLU H C 1
ATOM 11601 O O . GLU G 1 227 ? 89.828 -34.768 -89.924 1.00 86.38 227 GLU H O 1
ATOM 11607 N N . ALA G 1 228 ? 88.779 -33.484 -91.451 1.00 75.12 228 ALA H N 1
ATOM 11608 C CA . ALA G 1 228 ? 88.650 -32.384 -90.496 1.00 70.99 228 ALA H CA 1
ATOM 11609 C C . ALA G 1 228 ? 87.749 -32.753 -89.317 1.00 71.63 228 ALA H C 1
ATOM 11610 O O . ALA G 1 228 ? 88.043 -32.406 -88.164 1.00 70.94 228 ALA H O 1
ATOM 11612 N N . SER G 1 229 ? 86.657 -33.477 -89.577 1.00 76.11 229 SER H N 1
ATOM 11613 C CA . SER G 1 229 ? 85.747 -33.817 -88.490 1.00 79.48 229 SER H CA 1
ATOM 11614 C C . SER G 1 229 ? 86.388 -34.802 -87.532 1.00 81.48 229 SER H C 1
ATOM 11615 O O . SER G 1 229 ? 86.227 -34.675 -86.318 1.00 88.21 229 SER H O 1
ATOM 11618 N N . ALA G 1 230 ? 87.139 -35.777 -88.064 1.00 84.43 230 ALA H N 1
ATOM 11619 C CA . ALA G 1 230 ? 87.819 -36.763 -87.226 1.00 88.48 230 ALA H CA 1
ATOM 11620 C C . ALA G 1 230 ? 88.981 -36.162 -86.442 1.00 104.97 230 ALA H C 1
ATOM 11621 O O . ALA G 1 230 ? 89.393 -36.725 -85.417 1.00 103.52 230 ALA H O 1
ATOM 11623 N N . ALA G 1 231 ? 89.564 -35.059 -86.940 1.00 120.37 231 ALA H N 1
ATOM 11624 C CA . ALA G 1 231 ? 90.623 -34.373 -86.202 1.00 125.26 231 ALA H CA 1
ATOM 11625 C C . ALA G 1 231 ? 90.088 -33.490 -85.078 1.00 136.14 231 ALA H C 1
ATOM 11626 O O . ALA G 1 231 ? 90.746 -33.364 -84.037 1.00 143.40 231 ALA H O 1
ATOM 11628 N N . ALA G 1 232 ? 88.916 -32.868 -85.256 1.00 141.27 232 ALA H N 1
ATOM 11629 C CA . ALA G 1 232 ? 88.405 -32.015 -84.182 1.00 144.41 232 ALA H CA 1
ATOM 11630 C C . ALA G 1 232 ? 87.984 -32.828 -82.964 1.00 162.87 232 ALA H C 1
ATOM 11631 O O . ALA G 1 232 ? 88.132 -32.361 -81.827 1.00 161.76 232 ALA H O 1
ATOM 11633 N N . HIS G 1 233 ? 87.482 -34.046 -83.179 1.00 183.25 233 HIS H N 1
ATOM 11634 C CA . HIS G 1 233 ? 87.033 -34.945 -82.115 1.00 190.14 233 HIS H CA 1
ATOM 11635 C C . HIS G 1 233 ? 87.873 -36.215 -82.181 1.00 182.78 233 HIS H C 1
ATOM 11636 O O . HIS G 1 233 ? 87.487 -37.194 -82.842 1.00 183.78 233 HIS H O 1
ATOM 11643 N N . PRO G 1 234 ? 89.032 -36.251 -81.500 1.00 168.20 234 PRO H N 1
ATOM 11644 C CA . PRO G 1 234 ? 89.995 -37.350 -81.636 1.00 159.21 234 PRO H CA 1
ATOM 11645 C C . PRO G 1 234 ? 89.483 -38.669 -81.065 1.00 163.86 234 PRO H C 1
ATOM 11646 O O . PRO G 1 234 ? 90.173 -39.682 -81.193 1.00 165.83 234 PRO H O 1
ATOM 11650 N N . LEU H 1 10 ? 83.204 -11.098 -172.623 1.00 116.38 10 LEU I N 1
ATOM 11651 C CA . LEU H 1 10 ? 84.268 -12.033 -172.266 1.00 120.57 10 LEU I CA 1
ATOM 11652 C C . LEU H 1 10 ? 85.379 -11.362 -171.445 1.00 128.64 10 LEU I C 1
ATOM 11653 O O . LEU H 1 10 ? 85.694 -10.189 -171.642 1.00 136.10 10 LEU I O 1
ATOM 11658 N N . SER H 1 11 ? 85.954 -12.124 -170.514 1.00 129.85 11 SER I N 1
ATOM 11659 C CA . SER H 1 11 ? 87.137 -11.720 -169.741 1.00 136.46 11 SER I CA 1
ATOM 11660 C C . SER H 1 11 ? 86.883 -10.520 -168.819 1.00 139.93 11 SER I C 1
ATOM 11661 O O . SER H 1 11 ? 87.797 -9.741 -168.534 1.00 149.14 11 SER I O 1
ATOM 11664 N N . VAL H 1 12 ? 85.633 -10.331 -168.387 1.00 134.20 12 VAL I N 1
ATOM 11665 C CA . VAL H 1 12 ? 85.246 -9.525 -167.221 1.00 123.93 12 VAL I CA 1
ATOM 11666 C C . VAL H 1 12 ? 85.558 -8.041 -167.415 1.00 127.19 12 VAL I C 1
ATOM 11667 O O . VAL H 1 12 ? 84.912 -7.175 -166.811 1.00 121.82 12 VAL I O 1
ATOM 11671 N N . TRP H 1 13 ? 86.466 -7.716 -168.333 1.00 133.21 13 TRP I N 1
ATOM 11672 C CA . TRP H 1 13 ? 86.661 -6.308 -168.643 1.00 133.37 13 TRP I CA 1
ATOM 11673 C C . TRP H 1 13 ? 85.610 -5.861 -169.641 1.00 132.77 13 TRP I C 1
ATOM 11674 O O . TRP H 1 13 ? 84.831 -4.948 -169.361 1.00 130.48 13 TRP I O 1
ATOM 11685 N N . GLY H 1 14 ? 85.578 -6.499 -170.814 1.00 136.64 14 GLY I N 1
ATOM 11686 C CA . GLY H 1 14 ? 84.485 -6.267 -171.744 1.00 140.16 14 GLY I CA 1
ATOM 11687 C C . GLY H 1 14 ? 83.130 -6.388 -171.081 1.00 132.98 14 GLY I C 1
ATOM 11688 O O . GLY H 1 14 ? 82.161 -5.750 -171.507 1.00 136.53 14 GLY I O 1
ATOM 11689 N N . MET H 1 15 ? 83.040 -7.201 -170.028 1.00 124.78 15 MET I N 1
ATOM 11690 C CA . MET H 1 15 ? 81.836 -7.210 -169.210 1.00 115.69 15 MET I CA 1
ATOM 11691 C C . MET H 1 15 ? 81.628 -5.857 -168.521 1.00 115.64 15 MET I C 1
ATOM 11692 O O . MET H 1 15 ? 80.490 -5.396 -168.381 1.00 109.19 15 MET I O 1
ATOM 11697 N N . TYR H 1 16 ? 82.715 -5.185 -168.120 1.00 121.51 16 TYR I N 1
ATOM 11698 C CA . TYR H 1 16 ? 82.595 -3.863 -167.503 1.00 123.44 16 TYR I CA 1
ATOM 11699 C C . TYR H 1 16 ? 82.457 -2.728 -168.522 1.00 133.41 16 TYR I C 1
ATOM 11700 O O . TYR H 1 16 ? 82.062 -1.619 -168.141 1.00 134.28 16 TYR I O 1
ATOM 11702 N N . GLN H 1 17 ? 82.790 -2.973 -169.797 1.00 139.28 17 GLN I N 1
ATOM 11703 C CA . GLN H 1 17 ? 82.519 -2.017 -170.867 1.00 143.59 17 GLN I CA 1
ATOM 11704 C C . GLN H 1 17 ? 81.069 -2.071 -171.315 1.00 139.70 17 GLN I C 1
ATOM 11705 O O . GLN H 1 17 ? 80.505 -1.047 -171.721 1.00 144.85 17 GLN I O 1
ATOM 11711 N N . HIS H 1 18 ? 80.469 -3.257 -171.268 1.00 135.11 18 HIS I N 1
ATOM 11712 C CA . HIS H 1 18 ? 79.085 -3.473 -171.652 1.00 133.56 18 HIS I CA 1
ATOM 11713 C C . HIS H 1 18 ? 78.126 -3.277 -170.491 1.00 139.09 18 HIS I C 1
ATOM 11714 O O . HIS H 1 18 ? 76.925 -3.507 -170.655 1.00 141.02 18 HIS I O 1
ATOM 11721 N N . ALA H 1 19 ? 78.623 -2.876 -169.327 1.00 143.65 19 ALA I N 1
ATOM 11722 C CA . ALA H 1 19 ? 77.746 -2.697 -168.187 1.00 146.89 19 ALA I CA 1
ATOM 11723 C C . ALA H 1 19 ? 76.820 -1.512 -168.410 1.00 147.73 19 ALA I C 1
ATOM 11724 O O . ALA H 1 19 ? 77.072 -0.639 -169.245 1.00 156.39 19 ALA I O 1
ATOM 11726 N N . ASP H 1 20 ? 75.741 -1.481 -167.642 1.00 134.64 20 ASP I N 1
ATOM 11727 C CA . ASP H 1 20 ? 74.805 -0.373 -167.704 1.00 131.59 20 ASP I CA 1
ATOM 11728 C C . ASP H 1 20 ? 74.886 0.341 -166.363 1.00 124.77 20 ASP I C 1
ATOM 11729 O O . ASP H 1 20 ? 74.264 -0.097 -165.390 1.00 127.97 20 ASP I O 1
ATOM 11734 N N . ILE H 1 21 ? 75.687 1.416 -166.308 1.00 114.04 21 ILE I N 1
ATOM 11735 C CA . ILE H 1 21 ? 75.762 2.286 -165.137 1.00 107.73 21 ILE I CA 1
ATOM 11736 C C . ILE H 1 21 ? 75.654 1.457 -163.858 1.00 114.64 21 ILE I C 1
ATOM 11737 O O . ILE H 1 21 ? 76.653 0.946 -163.340 1.00 114.59 21 ILE I O 1
ATOM 11742 N N . VAL H 1 22 ? 74.423 1.336 -163.352 1.00 78.87 22 VAL I N 1
ATOM 11743 C CA . VAL H 1 22 ? 74.029 0.646 -162.132 1.00 74.45 22 VAL I CA 1
ATOM 11744 C C . VAL H 1 22 ? 74.782 -0.665 -161.939 1.00 83.68 22 VAL I C 1
ATOM 11745 O O . VAL H 1 22 ? 75.356 -0.896 -160.863 1.00 82.28 22 VAL I O 1
ATOM 11749 N N . VAL H 1 23 ? 74.843 -1.512 -162.974 1.00 85.37 23 VAL I N 1
ATOM 11750 C CA . VAL H 1 23 ? 75.544 -2.778 -162.767 1.00 84.92 23 VAL I CA 1
ATOM 11751 C C . VAL H 1 23 ? 77.038 -2.528 -162.574 1.00 88.45 23 VAL I C 1
ATOM 11752 O O . VAL H 1 23 ? 77.696 -3.245 -161.807 1.00 91.08 23 VAL I O 1
ATOM 11756 N N . LYS H 1 24 ? 77.596 -1.500 -163.223 1.00 86.20 24 LYS I N 1
ATOM 11757 C CA . LYS H 1 24 ? 78.989 -1.166 -162.948 1.00 84.61 24 LYS I CA 1
ATOM 11758 C C . LYS H 1 24 ? 79.165 -0.579 -161.548 1.00 82.75 24 LYS I C 1
ATOM 11759 O O . LYS H 1 24 ? 80.253 -0.714 -160.967 1.00 87.57 24 LYS I O 1
ATOM 11765 N N . CYS H 1 25 ? 78.114 0.017 -160.965 1.00 74.30 25 CYS I N 1
ATOM 11766 C CA . CYS H 1 25 ? 78.208 0.399 -159.555 1.00 84.36 25 CYS I CA 1
ATOM 11767 C C . CYS H 1 25 ? 78.240 -0.827 -158.644 1.00 86.51 25 CYS I C 1
ATOM 11768 O O . CYS H 1 25 ? 79.162 -0.975 -157.835 1.00 84.47 25 CYS I O 1
ATOM 11771 N N . VAL H 1 26 ? 77.271 -1.746 -158.786 1.00 81.26 26 VAL I N 1
ATOM 11772 C CA . VAL H 1 26 ? 77.297 -2.943 -157.953 1.00 74.06 26 VAL I CA 1
ATOM 11773 C C . VAL H 1 26 ? 78.624 -3.659 -158.142 1.00 77.49 26 VAL I C 1
ATOM 11774 O O . VAL H 1 26 ? 79.207 -4.189 -157.192 1.00 85.36 26 VAL I O 1
ATOM 11778 N N . MET H 1 27 ? 79.120 -3.688 -159.371 1.00 70.46 27 MET I N 1
ATOM 11779 C CA . MET H 1 27 ? 80.365 -4.385 -159.628 1.00 79.82 27 MET I CA 1
ATOM 11780 C C . MET H 1 27 ? 81.496 -3.766 -158.833 1.00 83.04 27 MET I C 1
ATOM 11781 O O . MET H 1 27 ? 82.254 -4.468 -158.149 1.00 78.47 27 MET I O 1
ATOM 11786 N N . ILE H 1 28 ? 81.621 -2.439 -158.911 1.00 78.93 28 ILE I N 1
ATOM 11787 C CA . ILE H 1 28 ? 82.735 -1.783 -158.242 1.00 84.47 28 ILE I CA 1
ATOM 11788 C C . ILE H 1 28 ? 82.604 -1.880 -156.726 1.00 89.39 28 ILE I C 1
ATOM 11789 O O . ILE H 1 28 ? 83.579 -2.178 -156.027 1.00 89.31 28 ILE I O 1
ATOM 11794 N N . GLY H 1 29 ? 81.405 -1.642 -156.192 1.00 88.00 29 GLY I N 1
ATOM 11795 C CA . GLY H 1 29 ? 81.229 -1.746 -154.755 1.00 76.73 29 GLY I CA 1
ATOM 11796 C C . GLY H 1 29 ? 81.535 -3.134 -154.240 1.00 78.06 29 GLY I C 1
ATOM 11797 O O . GLY H 1 29 ? 82.303 -3.301 -153.292 1.00 89.30 29 GLY I O 1
ATOM 11798 N N . LEU H 1 30 ? 80.992 -4.153 -154.906 1.00 69.43 30 LEU I N 1
ATOM 11799 C CA . LEU H 1 30 ? 81.237 -5.523 -154.473 1.00 71.21 30 LEU I CA 1
ATOM 11800 C C . LEU H 1 30 ? 82.713 -5.869 -154.570 1.00 77.67 30 LEU I C 1
ATOM 11801 O O . LEU H 1 30 ? 83.247 -6.592 -153.713 1.00 85.59 30 LEU I O 1
ATOM 11806 N N . ILE H 1 31 ? 83.390 -5.357 -155.605 1.00 70.48 31 ILE I N 1
ATOM 11807 C CA . ILE H 1 31 ? 84.813 -5.647 -155.773 1.00 73.33 31 ILE I CA 1
ATOM 11808 C C . ILE H 1 31 ? 85.630 -4.990 -154.664 1.00 76.98 31 ILE I C 1
ATOM 11809 O O . ILE H 1 31 ? 86.580 -5.583 -154.134 1.00 86.65 31 ILE I O 1
ATOM 11814 N N . LEU H 1 32 ? 85.264 -3.768 -154.278 1.00 74.53 32 LEU I N 1
ATOM 11815 C CA . LEU H 1 32 ? 85.895 -3.152 -153.120 1.00 79.97 32 LEU I CA 1
ATOM 11816 C C . LEU H 1 32 ? 85.649 -3.974 -151.871 1.00 85.05 32 LEU I C 1
ATOM 11817 O O . LEU H 1 32 ? 86.571 -4.224 -151.084 1.00 86.85 32 LEU I O 1
ATOM 11822 N N . ALA H 1 33 ? 84.409 -4.418 -151.682 1.00 78.55 33 ALA I N 1
ATOM 11823 C CA . ALA H 1 33 ? 84.109 -5.275 -150.552 1.00 75.34 33 ALA I CA 1
ATOM 11824 C C . ALA H 1 33 ? 85.083 -6.437 -150.503 1.00 83.18 33 ALA I C 1
ATOM 11825 O O . ALA H 1 33 ? 85.679 -6.722 -149.460 1.00 90.51 33 ALA I O 1
ATOM 11827 N N . SER H 1 34 ? 85.309 -7.075 -151.648 1.00 81.58 34 SER I N 1
ATOM 11828 C CA . SER H 1 34 ? 86.245 -8.192 -151.696 1.00 78.96 34 SER I CA 1
ATOM 11829 C C . SER H 1 34 ? 87.656 -7.775 -151.281 1.00 80.62 34 SER I C 1
ATOM 11830 O O . SER H 1 34 ? 88.301 -8.456 -150.473 1.00 82.51 34 SER I O 1
ATOM 11833 N N . VAL H 1 35 ? 88.153 -6.650 -151.809 1.00 83.54 35 VAL I N 1
ATOM 11834 C CA . VAL H 1 35 ? 89.531 -6.261 -151.493 1.00 93.81 35 VAL I CA 1
ATOM 11835 C C . VAL H 1 35 ? 89.680 -5.935 -150.010 1.00 87.28 35 VAL I C 1
ATOM 11836 O O . VAL H 1 35 ? 90.674 -6.304 -149.371 1.00 83.60 35 VAL I O 1
ATOM 11840 N N . VAL H 1 36 ? 88.712 -5.222 -149.444 1.00 78.28 36 VAL I N 1
ATOM 11841 C CA . VAL H 1 36 ? 88.756 -4.932 -148.024 1.00 70.95 36 VAL I CA 1
ATOM 11842 C C . VAL H 1 36 ? 88.727 -6.227 -147.227 1.00 75.61 36 VAL I C 1
ATOM 11843 O O . VAL H 1 36 ? 89.437 -6.379 -146.221 1.00 79.53 36 VAL I O 1
ATOM 11847 N N . THR H 1 37 ? 87.914 -7.186 -147.679 1.00 68.22 37 THR I N 1
ATOM 11848 C CA . THR H 1 37 ? 87.821 -8.477 -147.012 1.00 67.69 37 THR I CA 1
ATOM 11849 C C . THR H 1 37 ? 89.184 -9.142 -146.926 1.00 72.59 37 THR I C 1
ATOM 11850 O O . THR H 1 37 ? 89.621 -9.580 -145.850 1.00 76.72 37 THR I O 1
ATOM 11854 N N . TRP H 1 38 ? 89.880 -9.209 -148.051 1.00 69.97 38 TRP I N 1
ATOM 11855 C CA . TRP H 1 38 ? 91.139 -9.929 -148.069 1.00 74.23 38 TRP I CA 1
ATOM 11856 C C . TRP H 1 38 ? 92.267 -9.140 -147.397 1.00 81.11 38 TRP I C 1
ATOM 11857 O O . TRP H 1 38 ? 93.142 -9.745 -146.767 1.00 87.40 38 TRP I O 1
ATOM 11868 N N . ALA H 1 39 ? 92.242 -7.805 -147.483 1.00 75.34 39 ALA I N 1
ATOM 11869 C CA . ALA H 1 39 ? 93.200 -6.979 -146.747 1.00 73.46 39 ALA I CA 1
ATOM 11870 C C . ALA H 1 39 ? 93.096 -7.214 -145.239 1.00 73.58 39 ALA I C 1
ATOM 11871 O O . ALA H 1 39 ? 94.100 -7.528 -144.564 1.00 65.39 39 ALA I O 1
ATOM 11873 N N . ILE H 1 40 ? 91.879 -7.055 -144.695 1.00 71.41 40 ILE I N 1
ATOM 11874 C CA . ILE H 1 40 ? 91.606 -7.415 -143.302 1.00 73.74 40 ILE I CA 1
ATOM 11875 C C . ILE H 1 40 ? 92.096 -8.824 -142.992 1.00 82.42 40 ILE I C 1
ATOM 11876 O O . ILE H 1 40 ? 92.703 -9.076 -141.941 1.00 84.40 40 ILE I O 1
ATOM 11881 N N . PHE H 1 41 ? 91.827 -9.765 -143.899 1.00 79.53 41 PHE I N 1
ATOM 11882 C CA . PHE H 1 41 ? 92.201 -11.148 -143.653 1.00 77.34 41 PHE I CA 1
ATOM 11883 C C . PHE H 1 41 ? 93.700 -11.273 -143.427 1.00 78.53 41 PHE I C 1
ATOM 11884 O O . PHE H 1 41 ? 94.139 -11.970 -142.507 1.00 82.61 41 PHE I O 1
ATOM 11892 N N . PHE H 1 42 ? 94.502 -10.673 -144.308 1.00 75.92 42 PHE I N 1
ATOM 11893 C CA . PHE H 1 42 ? 95.947 -10.859 -144.215 1.00 82.58 42 PHE I CA 1
ATOM 11894 C C . PHE H 1 42 ? 96.539 -10.152 -142.998 1.00 84.76 42 PHE I C 1
ATOM 11895 O O . PHE H 1 42 ? 97.386 -10.724 -142.290 1.00 87.03 42 PHE I O 1
ATOM 11903 N N . SER H 1 43 ? 96.122 -8.913 -142.734 1.00 81.06 43 SER I N 1
ATOM 11904 C CA . SER H 1 43 ? 96.692 -8.236 -141.578 1.00 78.65 43 SER I CA 1
ATOM 11905 C C . SER H 1 43 ? 96.299 -8.949 -140.286 1.00 75.67 43 SER I C 1
ATOM 11906 O O . SER H 1 43 ? 97.168 -9.351 -139.496 1.00 81.29 43 SER I O 1
ATOM 11909 N N . LYS H 1 44 ? 94.995 -9.160 -140.068 1.00 67.68 44 LYS I N 1
ATOM 11910 C CA . LYS H 1 44 ? 94.588 -9.778 -138.809 1.00 69.42 44 LYS I CA 1
ATOM 11911 C C . LYS H 1 44 ? 95.054 -11.222 -138.699 1.00 77.16 44 LYS I C 1
ATOM 11912 O O . LYS H 1 44 ? 95.284 -11.707 -137.589 1.00 82.54 44 LYS I O 1
ATOM 11918 N N . SER H 1 45 ? 95.205 -11.926 -139.817 1.00 78.41 45 SER I N 1
ATOM 11919 C CA . SER H 1 45 ? 95.707 -13.295 -139.736 1.00 78.76 45 SER I CA 1
ATOM 11920 C C . SER H 1 45 ? 97.155 -13.309 -139.256 1.00 79.11 45 SER I C 1
ATOM 11921 O O . SER H 1 45 ? 97.503 -14.063 -138.336 1.00 86.27 45 SER I O 1
ATOM 11924 N N . VAL H 1 46 ? 98.015 -12.473 -139.851 1.00 76.06 46 VAL I N 1
ATOM 11925 C CA . VAL H 1 46 ? 99.412 -12.507 -139.426 1.00 81.32 46 VAL I CA 1
ATOM 11926 C C . VAL H 1 46 ? 99.556 -12.038 -137.971 1.00 87.64 46 VAL I C 1
ATOM 11927 O O . VAL H 1 46 ? 100.262 -12.677 -137.171 1.00 82.44 46 VAL I O 1
ATOM 11931 N N . GLU H 1 47 ? 98.851 -10.968 -137.579 1.00 89.92 47 GLU I N 1
ATOM 11932 C CA . GLU H 1 47 ? 98.929 -10.543 -136.180 1.00 89.80 47 GLU I CA 1
ATOM 11933 C C . GLU H 1 47 ? 98.435 -11.638 -135.230 1.00 82.70 47 GLU I C 1
ATOM 11934 O O . GLU H 1 47 ? 99.083 -11.919 -134.216 1.00 90.12 47 GLU I O 1
ATOM 11940 N N . PHE H 1 48 ? 97.294 -12.276 -135.540 1.00 74.31 48 PHE I N 1
ATOM 11941 C CA . PHE H 1 48 ? 96.799 -13.370 -134.700 1.00 74.45 48 PHE I CA 1
ATOM 11942 C C . PHE H 1 48 ? 97.866 -14.437 -134.522 1.00 81.16 48 PHE I C 1
ATOM 11943 O O . PHE H 1 48 ? 98.060 -14.957 -133.417 1.00 86.93 48 PHE I O 1
ATOM 11951 N N . PHE H 1 49 ? 98.566 -14.776 -135.609 1.00 86.47 49 PHE I N 1
ATOM 11952 C CA . PHE H 1 49 ? 99.625 -15.778 -135.537 1.00 88.95 49 PHE I CA 1
ATOM 11953 C C . PHE H 1 49 ? 100.736 -15.354 -134.587 1.00 91.16 49 PHE I C 1
ATOM 11954 O O . PHE H 1 49 ? 101.177 -16.133 -133.727 1.00 91.51 49 PHE I O 1
ATOM 11962 N N . ASN H 1 50 ? 101.195 -14.111 -134.725 1.00 90.95 50 ASN I N 1
ATOM 11963 C CA . ASN H 1 50 ? 102.316 -13.657 -133.916 1.00 89.56 50 ASN I CA 1
ATOM 11964 C C . ASN H 1 50 ? 101.954 -13.646 -132.441 1.00 93.12 50 ASN I C 1
ATOM 11965 O O . ASN H 1 50 ? 102.662 -14.231 -131.607 1.00 95.54 50 ASN I O 1
ATOM 11970 N N . GLN H 1 51 ? 100.832 -13.007 -132.102 1.00 95.22 51 GLN I N 1
ATOM 11971 C CA . GLN H 1 51 ? 100.455 -12.929 -130.699 1.00 92.55 51 GLN I CA 1
ATOM 11972 C C . GLN H 1 51 ? 100.239 -14.322 -130.109 1.00 89.29 51 GLN I C 1
ATOM 11973 O O . GLN H 1 51 ? 100.640 -14.584 -128.966 1.00 94.42 51 GLN I O 1
ATOM 11979 N N . LYS H 1 52 ? 99.654 -15.247 -130.879 1.00 84.40 52 LYS I N 1
ATOM 11980 C CA . LYS H 1 52 ? 99.447 -16.596 -130.344 1.00 86.35 52 LYS I CA 1
ATOM 11981 C C . LYS H 1 52 ? 100.775 -17.295 -130.040 1.00 81.75 52 LYS I C 1
ATOM 11982 O O . LYS H 1 52 ? 100.928 -17.933 -128.986 1.00 74.83 52 LYS I O 1
ATOM 11988 N N . ARG H 1 53 ? 101.741 -17.201 -130.963 1.00 82.35 53 ARG I N 1
ATOM 11989 C CA . ARG H 1 53 ? 103.091 -17.699 -130.693 1.00 80.96 53 ARG I CA 1
ATOM 11990 C C . ARG H 1 53 ? 103.625 -17.159 -129.367 1.00 78.34 53 ARG I C 1
ATOM 11991 O O . ARG H 1 53 ? 104.022 -17.927 -128.471 1.00 81.30 53 ARG I O 1
ATOM 11999 N N . ARG H 1 54 ? 103.601 -15.828 -129.218 1.00 74.80 54 ARG I N 1
ATOM 12000 C CA . ARG H 1 54 ? 104.112 -15.191 -128.005 1.00 72.75 54 ARG I CA 1
ATOM 12001 C C . ARG H 1 54 ? 103.463 -15.777 -126.748 1.00 74.91 54 ARG I C 1
ATOM 12002 O O . ARG H 1 54 ? 104.154 -16.149 -125.780 1.00 72.93 54 ARG I O 1
ATOM 12010 N N . LEU H 1 55 ? 102.128 -15.880 -126.751 1.00 75.09 55 LEU I N 1
ATOM 12011 C CA . LEU H 1 55 ? 101.428 -16.368 -125.565 1.00 75.60 55 LEU I CA 1
ATOM 12012 C C . LEU H 1 55 ? 101.807 -17.807 -125.248 1.00 82.76 55 LEU I C 1
ATOM 12013 O O . LEU H 1 55 ? 101.949 -18.173 -124.072 1.00 83.52 55 LEU I O 1
ATOM 12018 N N . LYS H 1 56 ? 101.970 -18.650 -126.271 1.00 79.39 56 LYS I N 1
ATOM 12019 C CA . LYS H 1 56 ? 102.293 -20.037 -125.949 1.00 84.06 56 LYS I CA 1
ATOM 12020 C C . LYS H 1 56 ? 103.682 -20.156 -125.321 1.00 78.97 56 LYS I C 1
ATOM 12021 O O . LYS H 1 56 ? 103.875 -20.917 -124.355 1.00 77.51 56 LYS I O 1
ATOM 12027 N N . ARG H 1 57 ? 104.653 -19.379 -125.826 1.00 77.27 57 ARG I N 1
ATOM 12028 C CA . ARG H 1 57 ? 105.987 -19.411 -125.226 1.00 79.43 57 ARG I CA 1
ATOM 12029 C C . ARG H 1 57 ? 105.961 -18.949 -123.771 1.00 76.84 57 ARG I C 1
ATOM 12030 O O . ARG H 1 57 ? 106.580 -19.573 -122.892 1.00 73.58 57 ARG I O 1
ATOM 12038 N N . GLU H 1 58 ? 105.250 -17.853 -123.501 1.00 72.78 58 GLU I N 1
ATOM 12039 C CA . GLU H 1 58 ? 105.146 -17.373 -122.130 1.00 69.71 58 GLU I CA 1
ATOM 12040 C C . GLU H 1 58 ? 104.464 -18.392 -121.231 1.00 78.93 58 GLU I C 1
ATOM 12041 O O . GLU H 1 58 ? 104.831 -18.536 -120.058 1.00 96.34 58 GLU I O 1
ATOM 12047 N N . GLN H 1 59 ? 103.439 -19.076 -121.744 1.00 81.05 59 GLN I N 1
ATOM 12048 C CA . GLN H 1 59 ? 102.714 -20.031 -120.915 1.00 88.55 59 GLN I CA 1
ATOM 12049 C C . GLN H 1 59 ? 103.587 -21.221 -120.543 1.00 95.84 59 GLN I C 1
ATOM 12050 O O . GLN H 1 59 ? 103.455 -21.767 -119.439 1.00 103.21 59 GLN I O 1
ATOM 12056 N N . GLN H 1 60 ? 104.492 -21.629 -121.435 1.00 93.94 60 GLN I N 1
ATOM 12057 C CA . GLN H 1 60 ? 105.425 -22.685 -121.059 1.00 94.70 60 GLN I CA 1
ATOM 12058 C C . GLN H 1 60 ? 106.468 -22.185 -120.069 1.00 93.77 60 GLN I C 1
ATOM 12059 O O . GLN H 1 60 ? 106.811 -22.892 -119.115 1.00 100.32 60 GLN I O 1
ATOM 12065 N N . LEU H 1 61 ? 106.980 -20.972 -120.269 1.00 88.46 61 LEU I N 1
ATOM 12066 C CA . LEU H 1 61 ? 107.919 -20.417 -119.300 1.00 82.47 61 LEU I CA 1
ATOM 12067 C C . LEU H 1 61 ? 107.290 -20.250 -117.918 1.00 85.25 61 LEU I C 1
ATOM 12068 O O . LEU H 1 61 ? 107.994 -20.321 -116.908 1.00 95.78 61 LEU I O 1
ATOM 12073 N N . LEU H 1 62 ? 105.995 -19.956 -117.843 1.00 78.59 62 LEU I N 1
ATOM 12074 C CA . LEU H 1 62 ? 105.338 -19.839 -116.546 1.00 77.50 62 LEU I CA 1
ATOM 12075 C C . LEU H 1 62 ? 104.941 -21.185 -115.949 1.00 91.86 62 LEU I C 1
ATOM 12076 O O . LEU H 1 62 ? 104.654 -21.255 -114.747 1.00 81.94 62 LEU I O 1
ATOM 12081 N N . ALA H 1 63 ? 104.939 -22.250 -116.751 1.00 88.27 63 ALA I N 1
ATOM 12082 C CA . ALA H 1 63 ? 104.509 -23.563 -116.275 1.00 91.96 63 ALA I CA 1
ATOM 12083 C C . ALA H 1 63 ? 105.313 -24.042 -115.074 1.00 101.41 63 ALA I C 1
ATOM 12084 O O . ALA H 1 63 ? 104.766 -24.700 -114.180 1.00 101.32 63 ALA I O 1
ATOM 12086 N N . GLU H 1 64 ? 106.613 -23.743 -115.037 1.00 85.16 64 GLU I N 1
ATOM 12087 C CA . GLU H 1 64 ? 107.463 -24.168 -113.931 1.00 93.83 64 GLU I CA 1
ATOM 12088 C C . GLU H 1 64 ? 107.470 -23.170 -112.765 1.00 87.84 64 GLU I C 1
ATOM 12089 O O . GLU H 1 64 ? 108.231 -23.354 -111.809 1.00 85.10 64 GLU I O 1
ATOM 12095 N N . ALA H 1 65 ? 106.643 -22.126 -112.812 1.00 80.61 65 ALA I N 1
ATOM 12096 C CA . ALA H 1 65 ? 106.544 -21.231 -111.672 1.00 77.83 65 ALA I CA 1
ATOM 12097 C C . ALA H 1 65 ? 105.861 -21.956 -110.513 1.00 76.76 65 ALA I C 1
ATOM 12098 O O . ALA H 1 65 ? 104.715 -22.410 -110.637 1.00 73.78 65 ALA I O 1
ATOM 12100 N N . ARG H 1 66 ? 106.566 -22.063 -109.383 1.00 72.51 66 ARG I N 1
ATOM 12101 C CA . ARG H 1 66 ? 106.015 -22.680 -108.184 1.00 72.91 66 ARG I CA 1
ATOM 12102 C C . ARG H 1 66 ? 105.502 -21.683 -107.150 1.00 72.35 66 ARG I C 1
ATOM 12103 O O . ARG H 1 66 ? 105.016 -22.099 -106.097 1.00 74.62 66 ARG I O 1
ATOM 12111 N N . SER H 1 67 ? 105.583 -20.389 -107.414 1.00 63.13 67 SER I N 1
ATOM 12112 C CA . SER H 1 67 ? 104.844 -19.435 -106.610 1.00 58.02 67 SER I CA 1
ATOM 12113 C C . SER H 1 67 ? 104.652 -18.194 -107.451 1.00 64.50 67 SER I C 1
ATOM 12114 O O . SER H 1 67 ? 105.154 -18.102 -108.577 1.00 61.53 67 SER I O 1
ATOM 12117 N N . LEU H 1 68 ? 103.984 -17.198 -106.862 1.00 69.00 68 LEU I N 1
ATOM 12118 C CA . LEU H 1 68 ? 103.694 -15.984 -107.624 1.00 66.10 68 LEU I CA 1
ATOM 12119 C C . LEU H 1 68 ? 104.954 -15.152 -107.809 1.00 68.02 68 LEU I C 1
ATOM 12120 O O . LEU H 1 68 ? 105.171 -14.576 -108.883 1.00 67.60 68 LEU I O 1
ATOM 12125 N N . ASN H 1 69 ? 105.819 -15.115 -106.790 1.00 64.23 69 ASN I N 1
ATOM 12126 C CA . ASN H 1 69 ? 107.048 -14.353 -106.929 1.00 68.51 69 ASN I CA 1
ATOM 12127 C C . ASN H 1 69 ? 107.898 -14.908 -108.064 1.00 66.49 69 ASN I C 1
ATOM 12128 O O . ASN H 1 69 ? 108.400 -14.152 -108.901 1.00 73.44 69 ASN I O 1
ATOM 12133 N N . GLN H 1 70 ? 108.051 -16.236 -108.121 1.00 62.26 70 GLN I N 1
ATOM 12134 C CA . GLN H 1 70 ? 108.804 -16.843 -109.215 1.00 67.29 70 GLN I CA 1
ATOM 12135 C C . GLN H 1 70 ? 108.154 -16.568 -110.567 1.00 73.08 70 GLN I C 1
ATOM 12136 O O . GLN H 1 70 ? 108.854 -16.421 -111.574 1.00 82.05 70 GLN I O 1
ATOM 12142 N N . ALA H 1 71 ? 106.818 -16.527 -110.624 1.00 61.85 71 ALA I N 1
ATOM 12143 C CA . ALA H 1 71 ? 106.161 -16.187 -111.881 1.00 61.66 71 ALA I CA 1
ATOM 12144 C C . ALA H 1 71 ? 106.525 -14.771 -112.311 1.00 66.38 71 ALA I C 1
ATOM 12145 O O . ALA H 1 71 ? 106.803 -14.516 -113.491 1.00 68.74 71 ALA I O 1
ATOM 12147 N N . ASN H 1 72 ? 106.532 -13.836 -111.360 1.00 63.20 72 ASN I N 1
ATOM 12148 C CA . ASN H 1 72 ? 106.953 -12.472 -111.649 1.00 64.67 72 ASN I CA 1
ATOM 12149 C C . ASN H 1 72 ? 108.404 -12.408 -112.111 1.00 69.81 72 ASN I C 1
ATOM 12150 O O . ASN H 1 72 ? 108.737 -11.632 -113.014 1.00 80.22 72 ASN I O 1
ATOM 12155 N N . ASP H 1 73 ? 109.291 -13.185 -111.490 1.00 58.24 73 ASP I N 1
ATOM 12156 C CA . ASP H 1 73 ? 110.679 -13.166 -111.929 1.00 67.74 73 ASP I CA 1
ATOM 12157 C C . ASP H 1 73 ? 110.827 -13.774 -113.318 1.00 75.29 73 ASP I C 1
ATOM 12158 O O . ASP H 1 73 ? 111.645 -13.313 -114.122 1.00 82.26 73 ASP I O 1
ATOM 12163 N N . ILE H 1 74 ? 110.078 -14.842 -113.596 1.00 71.44 74 ILE I N 1
ATOM 12164 C CA . ILE H 1 74 ? 110.109 -15.477 -114.908 1.00 72.43 74 ILE I CA 1
ATOM 12165 C C . ILE H 1 74 ? 109.586 -14.508 -115.962 1.00 67.87 74 ILE I C 1
ATOM 12166 O O . ILE H 1 74 ? 110.136 -14.390 -117.067 1.00 73.81 74 ILE I O 1
ATOM 12171 N N . ALA H 1 75 ? 108.534 -13.792 -115.627 1.00 57.29 75 ALA I N 1
ATOM 12172 C CA . ALA H 1 75 ? 107.922 -12.850 -116.538 1.00 69.36 75 ALA I CA 1
ATOM 12173 C C . ALA H 1 75 ? 108.643 -11.520 -116.527 1.00 77.54 75 ALA I C 1
ATOM 12174 O O . ALA H 1 75 ? 108.225 -10.600 -117.242 1.00 67.08 75 ALA I O 1
ATOM 12176 N N . ALA H 1 76 ? 109.699 -11.407 -115.715 1.00 90.20 76 ALA I N 1
ATOM 12177 C CA . ALA H 1 76 ? 110.352 -10.124 -115.498 1.00 91.78 76 ALA I CA 1
ATOM 12178 C C . ALA H 1 76 ? 110.639 -9.441 -116.821 1.00 96.91 76 ALA I C 1
ATOM 12179 O O . ALA H 1 76 ? 110.195 -8.315 -117.056 1.00 89.70 76 ALA I O 1
ATOM 12181 N N . ASP H 1 77 ? 111.339 -10.119 -117.724 1.00 116.32 77 ASP I N 1
ATOM 12182 C CA . ASP H 1 77 ? 111.480 -9.566 -119.059 1.00 129.47 77 ASP I CA 1
ATOM 12183 C C . ASP H 1 77 ? 110.701 -10.482 -119.994 1.00 125.63 77 ASP I C 1
ATOM 12184 O O . ASP H 1 77 ? 111.248 -11.392 -120.617 1.00 133.99 77 ASP I O 1
ATOM 12189 N N . PHE H 1 78 ? 109.407 -10.217 -120.098 1.00 107.45 78 PHE I N 1
ATOM 12190 C CA . PHE H 1 78 ? 108.550 -10.763 -121.136 1.00 90.00 78 PHE I CA 1
ATOM 12191 C C . PHE H 1 78 ? 108.289 -9.728 -122.205 1.00 84.08 78 PHE I C 1
ATOM 12192 O O . PHE H 1 78 ? 107.655 -10.030 -123.221 1.00 86.20 78 PHE I O 1
ATOM 12200 N N . GLY H 1 79 ? 108.728 -8.509 -121.959 1.00 76.43 79 GLY I N 1
ATOM 12201 C CA . GLY H 1 79 ? 108.394 -7.359 -122.759 1.00 74.01 79 GLY I CA 1
ATOM 12202 C C . GLY H 1 79 ? 107.304 -6.567 -122.079 1.00 78.88 79 GLY I C 1
ATOM 12203 O O . GLY H 1 79 ? 106.490 -7.097 -121.324 1.00 80.93 79 GLY I O 1
ATOM 12204 N N . SER H 1 80 ? 107.249 -5.281 -122.386 1.00 83.47 80 SER I N 1
ATOM 12205 C CA . SER H 1 80 ? 106.280 -4.442 -121.690 1.00 91.83 80 SER I CA 1
ATOM 12206 C C . SER H 1 80 ? 104.870 -4.742 -122.159 1.00 97.58 80 SER I C 1
ATOM 12207 O O . SER H 1 80 ? 103.917 -4.594 -121.391 1.00 104.13 80 SER I O 1
ATOM 12210 N N . LYS H 1 81 ? 104.730 -5.202 -123.398 1.00 95.54 81 LYS I N 1
ATOM 12211 C CA . LYS H 1 81 ? 103.446 -5.478 -124.017 1.00 89.07 81 LYS I CA 1
ATOM 12212 C C . LYS H 1 81 ? 102.982 -6.917 -123.797 1.00 84.02 81 LYS I C 1
ATOM 12213 O O . LYS H 1 81 ? 102.013 -7.349 -124.430 1.00 81.31 81 LYS I O 1
ATOM 12215 N N . SER H 1 82 ? 103.685 -7.688 -122.978 1.00 78.11 82 SER I N 1
ATOM 12216 C CA . SER H 1 82 ? 103.251 -9.049 -122.708 1.00 71.74 82 SER I CA 1
ATOM 12217 C C . SER H 1 82 ? 101.899 -9.050 -121.997 1.00 67.85 82 SER I C 1
ATOM 12218 O O . SER H 1 82 ? 101.687 -8.303 -121.041 1.00 74.73 82 SER I O 1
ATOM 12221 N N . LEU H 1 83 ? 100.979 -9.886 -122.480 1.00 65.98 83 LEU I N 1
ATOM 12222 C CA . LEU H 1 83 ? 99.679 -10.042 -121.838 1.00 54.34 83 LEU I CA 1
ATOM 12223 C C . LEU H 1 83 ? 99.811 -10.772 -120.505 1.00 63.81 83 LEU I C 1
ATOM 12224 O O . LEU H 1 83 ? 99.111 -10.445 -119.530 1.00 66.57 83 LEU I O 1
ATOM 12229 N N . SER H 1 84 ? 100.685 -11.787 -120.458 1.00 58.06 84 SER I N 1
ATOM 12230 C CA . SER H 1 84 ? 100.939 -12.500 -119.214 1.00 58.30 84 SER I CA 1
ATOM 12231 C C . SER H 1 84 ? 101.474 -11.555 -118.152 1.00 61.70 84 SER I C 1
ATOM 12232 O O . SER H 1 84 ? 101.051 -11.600 -116.989 1.00 66.78 84 SER I O 1
ATOM 12235 N N . LEU H 1 85 ? 102.433 -10.710 -118.541 1.00 56.31 85 LEU I N 1
ATOM 12236 C CA . LEU H 1 85 ? 102.994 -9.726 -117.626 1.00 57.48 85 LEU I CA 1
ATOM 12237 C C . LEU H 1 85 ? 101.911 -8.798 -117.105 1.00 58.98 85 LEU I C 1
ATOM 12238 O O . LEU H 1 85 ? 101.947 -8.373 -115.946 1.00 66.02 85 LEU I O 1
ATOM 12243 N N . HIS H 1 86 ? 100.950 -8.464 -117.958 1.00 55.79 86 HIS I N 1
ATOM 12244 C CA . HIS H 1 86 ? 99.842 -7.612 -117.552 1.00 56.18 86 HIS I CA 1
ATOM 12245 C C . HIS H 1 86 ? 98.965 -8.297 -116.524 1.00 56.76 86 HIS I C 1
ATOM 12246 O O . HIS H 1 86 ? 98.495 -7.645 -115.579 1.00 62.99 86 HIS I O 1
ATOM 12253 N N . LEU H 1 87 ? 98.680 -9.591 -116.724 1.00 48.83 87 LEU I N 1
ATOM 12254 C CA . LEU H 1 87 ? 97.884 -10.324 -115.740 1.00 47.46 87 LEU I CA 1
ATOM 12255 C C . LEU H 1 87 ? 98.610 -10.380 -114.392 1.00 55.31 87 LEU I C 1
ATOM 12256 O O . LEU H 1 87 ? 98.020 -10.101 -113.337 1.00 52.76 87 LEU I O 1
ATOM 12261 N N . LEU H 1 88 ? 99.905 -10.726 -114.415 1.00 57.42 88 LEU I N 1
ATOM 12262 C CA . LEU H 1 88 ? 100.694 -10.778 -113.186 1.00 55.72 88 LEU I CA 1
ATOM 12263 C C . LEU H 1 88 ? 100.725 -9.426 -112.500 1.00 61.55 88 LEU I C 1
ATOM 12264 O O . LEU H 1 88 ? 100.681 -9.340 -111.270 1.00 68.34 88 LEU I O 1
ATOM 12269 N N . ASN H 1 89 ? 100.863 -8.363 -113.274 1.00 59.07 89 ASN I N 1
ATOM 12270 C CA . ASN H 1 89 ? 100.886 -7.051 -112.662 1.00 58.35 89 ASN I CA 1
ATOM 12271 C C . ASN H 1 89 ? 99.532 -6.682 -112.079 1.00 57.20 89 ASN I C 1
ATOM 12272 O O . ASN H 1 89 ? 99.476 -5.953 -111.090 1.00 59.12 89 ASN I O 1
ATOM 12277 N N . GLU H 1 90 ? 98.431 -7.139 -112.677 1.00 57.29 90 GLU I N 1
ATOM 12278 C CA . GLU H 1 90 ? 97.127 -6.869 -112.078 1.00 53.23 90 GLU I CA 1
ATOM 12279 C C . GLU H 1 90 ? 97.044 -7.530 -110.709 1.00 56.70 90 GLU I C 1
ATOM 12280 O O . GLU H 1 90 ? 96.641 -6.904 -109.718 1.00 58.25 90 GLU I O 1
ATOM 12286 N N . ALA H 1 91 ? 97.471 -8.798 -110.631 1.00 45.63 91 ALA I N 1
ATOM 12287 C CA . ALA H 1 91 ? 97.482 -9.499 -109.350 1.00 46.62 91 ALA I CA 1
ATOM 12288 C C . ALA H 1 91 ? 98.385 -8.793 -108.343 1.00 56.19 91 ALA I C 1
ATOM 12289 O O . ALA H 1 91 ? 98.049 -8.666 -107.158 1.00 58.54 91 ALA I O 1
ATOM 12291 N N . GLN H 1 92 ? 99.550 -8.346 -108.802 1.00 63.12 92 GLN I N 1
ATOM 12292 C CA . GLN H 1 92 ? 100.464 -7.598 -107.957 1.00 54.26 92 GLN I CA 1
ATOM 12293 C C . GLN H 1 92 ? 99.797 -6.332 -107.429 1.00 57.82 92 GLN I C 1
ATOM 12294 O O . GLN H 1 92 ? 99.958 -5.958 -106.258 1.00 62.21 92 GLN I O 1
ATOM 12300 N N . ASN H 1 93 ? 99.038 -5.660 -108.285 1.00 51.42 93 ASN I N 1
ATOM 12301 C CA . ASN H 1 93 ? 98.397 -4.427 -107.882 1.00 45.60 93 ASN I CA 1
ATOM 12302 C C . ASN H 1 93 ? 97.338 -4.689 -106.832 1.00 49.88 93 ASN I C 1
ATOM 12303 O O . ASN H 1 93 ? 97.191 -3.910 -105.878 1.00 53.92 93 ASN I O 1
ATOM 12308 N N . GLU H 1 94 ? 96.571 -5.767 -107.007 1.00 48.59 94 GLU I N 1
ATOM 12309 C CA . GLU H 1 94 ? 95.543 -6.099 -106.028 1.00 43.47 94 GLU I CA 1
ATOM 12310 C C . GLU H 1 94 ? 96.156 -6.449 -104.669 1.00 47.35 94 GLU I C 1
ATOM 12311 O O . GLU H 1 94 ? 95.602 -6.093 -103.623 1.00 51.17 94 GLU I O 1
ATOM 12317 N N . LEU H 1 95 ? 97.270 -7.192 -104.663 1.00 47.73 95 LEU I N 1
ATOM 12318 C CA . LEU H 1 95 ? 97.983 -7.450 -103.409 1.00 48.24 95 LEU I CA 1
ATOM 12319 C C . LEU H 1 95 ? 98.465 -6.156 -102.753 1.00 45.57 95 LEU I C 1
ATOM 12320 O O . LEU H 1 95 ? 98.313 -5.972 -101.540 1.00 59.79 95 LEU I O 1
ATOM 12325 N N . GLU H 1 96 ? 99.033 -5.242 -103.535 1.00 49.48 96 GLU I N 1
ATOM 12326 C CA . GLU H 1 96 ? 99.561 -4.009 -102.951 1.00 49.69 96 GLU I CA 1
ATOM 12327 C C . GLU H 1 96 ? 98.446 -3.117 -102.390 1.00 48.36 96 GLU I C 1
ATOM 12328 O O . GLU H 1 96 ? 98.540 -2.655 -101.256 1.00 59.61 96 GLU I O 1
ATOM 12334 N N . LEU H 1 97 ? 97.340 -2.947 -103.113 1.00 54.94 97 LEU I N 1
ATOM 12335 C CA . LEU H 1 97 ? 96.269 -2.076 -102.624 1.00 48.73 97 LEU I CA 1
ATOM 12336 C C . LEU H 1 97 ? 95.590 -2.635 -101.391 1.00 53.11 97 LEU I C 1
ATOM 12337 O O . LEU H 1 97 ? 94.989 -1.878 -100.620 1.00 61.70 97 LEU I O 1
ATOM 12342 N N . SER H 1 98 ? 95.613 -3.954 -101.240 1.00 52.94 98 SER I N 1
ATOM 12343 C CA . SER H 1 98 ? 94.966 -4.668 -100.152 1.00 49.46 98 SER I CA 1
ATOM 12344 C C . SER H 1 98 ? 95.891 -4.914 -98.980 1.00 51.39 98 SER I C 1
ATOM 12345 O O . SER H 1 98 ? 95.463 -5.558 -98.017 1.00 49.67 98 SER I O 1
ATOM 12348 N N . GLU H 1 99 ? 97.126 -4.399 -99.030 1.00 53.89 99 GLU I N 1
ATOM 12349 C CA . GLU H 1 99 ? 98.119 -4.676 -97.993 1.00 56.78 99 GLU I CA 1
ATOM 12350 C C . GLU H 1 99 ? 97.561 -4.392 -96.607 1.00 52.94 99 GLU I C 1
ATOM 12351 O O . GLU H 1 99 ? 96.949 -3.351 -96.368 1.00 56.40 99 GLU I O 1
ATOM 12357 N N . GLY H 1 100 ? 97.745 -5.345 -95.704 1.00 54.74 100 GLY I N 1
ATOM 12358 C CA . GLY H 1 100 ? 97.281 -5.196 -94.345 1.00 56.53 100 GLY I CA 1
ATOM 12359 C C . GLY H 1 100 ? 95.915 -5.765 -94.075 1.00 54.56 100 GLY I C 1
ATOM 12360 O O . GLY H 1 100 ? 95.499 -5.801 -92.918 1.00 59.99 100 GLY I O 1
ATOM 12361 N N . SER H 1 101 ? 95.218 -6.254 -95.097 1.00 51.49 101 SER I N 1
ATOM 12362 C CA . SER H 1 101 ? 93.886 -6.795 -94.907 1.00 55.80 101 SER I CA 1
ATOM 12363 C C . SER H 1 101 ? 93.980 -8.235 -94.416 1.00 58.76 101 SER I C 1
ATOM 12364 O O . SER H 1 101 ? 94.780 -9.041 -94.911 1.00 67.60 101 SER I O 1
ATOM 12367 N N . ASP H 1 102 ? 93.149 -8.552 -93.437 1.00 56.08 102 ASP I N 1
ATOM 12368 C CA . ASP H 1 102 ? 93.078 -9.887 -92.873 1.00 64.17 102 ASP I CA 1
ATOM 12369 C C . ASP H 1 102 ? 92.218 -10.832 -93.688 1.00 64.07 102 ASP I C 1
ATOM 12370 O O . ASP H 1 102 ? 92.181 -12.021 -93.376 1.00 69.94 102 ASP I O 1
ATOM 12375 N N . ASP H 1 103 ? 91.521 -10.339 -94.709 1.00 70.76 103 ASP I N 1
ATOM 12376 C CA . ASP H 1 103 ? 90.546 -11.134 -95.452 1.00 59.39 103 ASP I CA 1
ATOM 12377 C C . ASP H 1 103 ? 91.136 -11.585 -96.787 1.00 55.75 103 ASP I C 1
ATOM 12378 O O . ASP H 1 103 ? 91.073 -10.875 -97.798 1.00 48.97 103 ASP I O 1
ATOM 12383 N N . ASN H 1 104 ? 91.548 -12.843 -96.831 1.00 64.62 104 ASN I N 1
ATOM 12384 C CA . ASN H 1 104 ? 92.125 -13.348 -98.064 1.00 62.49 104 ASN I CA 1
ATOM 12385 C C . ASN H 1 104 ? 91.050 -13.709 -99.078 1.00 62.56 104 ASN I C 1
ATOM 12386 O O . ASN H 1 104 ? 91.310 -13.615 -100.279 1.00 67.68 104 ASN I O 1
ATOM 12391 N N . GLU H 1 105 ? 89.842 -14.085 -98.622 1.00 63.84 105 GLU I N 1
ATOM 12392 C CA . GLU H 1 105 ? 88.705 -14.299 -99.528 1.00 57.95 105 GLU I CA 1
ATOM 12393 C C . GLU H 1 105 ? 88.475 -13.061 -100.415 1.00 55.61 105 GLU I C 1
ATOM 12394 O O . GLU H 1 105 ? 88.434 -13.161 -101.645 1.00 55.85 105 GLU I O 1
ATOM 12400 N N . GLY H 1 106 ? 88.430 -11.872 -99.802 1.00 52.12 106 GLY I N 1
ATOM 12401 C CA . GLY H 1 106 ? 88.265 -10.624 -100.542 1.00 41.95 106 GLY I CA 1
ATOM 12402 C C . GLY H 1 106 ? 89.352 -10.353 -101.575 1.00 44.71 106 GLY I C 1
ATOM 12403 O O . GLY H 1 106 ? 89.079 -9.818 -102.650 1.00 46.39 106 GLY I O 1
ATOM 12404 N N . ILE H 1 107 ? 90.600 -10.607 -101.231 1.00 37.75 107 ILE I N 1
ATOM 12405 C CA . ILE H 1 107 ? 91.673 -10.467 -102.202 1.00 42.32 107 ILE I CA 1
ATOM 12406 C C . ILE H 1 107 ? 91.447 -11.361 -103.427 1.00 39.67 107 ILE I C 1
ATOM 12407 O O . ILE H 1 107 ? 91.323 -10.862 -104.544 1.00 57.55 107 ILE I O 1
ATOM 12423 N N . GLU H 1 109 ? 88.718 -13.017 -104.597 1.00 39.59 109 GLU I N 1
ATOM 12424 C CA . GLU H 1 109 ? 87.572 -12.543 -105.352 1.00 43.16 109 GLU I CA 1
ATOM 12425 C C . GLU H 1 109 ? 87.933 -11.355 -106.263 1.00 53.74 109 GLU I C 1
ATOM 12426 O O . GLU H 1 109 ? 87.803 -11.407 -107.503 1.00 62.90 109 GLU I O 1
ATOM 12432 N N . ARG H 1 110 ? 88.464 -10.313 -105.635 1.00 43.87 110 ARG I N 1
ATOM 12433 C CA . ARG H 1 110 ? 88.791 -9.116 -106.384 1.00 37.48 110 ARG I CA 1
ATOM 12434 C C . ARG H 1 110 ? 89.796 -9.404 -107.483 1.00 45.03 110 ARG I C 1
ATOM 12435 O O . ARG H 1 110 ? 89.749 -8.760 -108.540 1.00 46.50 110 ARG I O 1
ATOM 12443 N N . THR H 1 111 ? 90.740 -10.332 -107.254 1.00 40.83 111 THR I N 1
ATOM 12444 C CA . THR H 1 111 ? 91.702 -10.579 -108.320 1.00 45.83 111 THR I CA 1
ATOM 12445 C C . THR H 1 111 ? 91.035 -11.312 -109.474 1.00 46.74 111 THR I C 1
ATOM 12446 O O . THR H 1 111 ? 91.224 -10.945 -110.636 1.00 58.28 111 THR I O 1
ATOM 12450 N N . SER H 1 112 ? 90.225 -12.331 -109.175 1.00 38.75 112 SER I N 1
ATOM 12451 C CA . SER H 1 112 ? 89.661 -13.116 -110.253 1.00 43.90 112 SER I CA 1
ATOM 12452 C C . SER H 1 112 ? 88.708 -12.256 -111.059 1.00 49.46 112 SER I C 1
ATOM 12453 O O . SER H 1 112 ? 88.788 -12.222 -112.291 1.00 51.30 112 SER I O 1
ATOM 12456 N N . PHE H 1 113 ? 87.884 -11.473 -110.354 1.00 46.70 113 PHE I N 1
ATOM 12457 C CA . PHE H 1 113 ? 87.046 -10.457 -110.978 1.00 43.35 113 PHE I CA 1
ATOM 12458 C C . PHE H 1 113 ? 87.856 -9.580 -111.928 1.00 52.27 113 PHE I C 1
ATOM 12459 O O . PHE H 1 113 ? 87.476 -9.379 -113.082 1.00 55.59 113 PHE I O 1
ATOM 12467 N N . ARG H 1 114 ? 89.005 -9.089 -111.468 1.00 48.95 114 ARG I N 1
ATOM 12468 C CA . ARG H 1 114 ? 89.857 -8.275 -112.323 1.00 38.99 114 ARG I CA 1
ATOM 12469 C C . ARG H 1 114 ? 90.401 -9.089 -113.501 1.00 57.35 114 ARG I C 1
ATOM 12470 O O . ARG H 1 114 ? 90.262 -8.688 -114.664 1.00 58.17 114 ARG I O 1
ATOM 12478 N N . LEU H 1 115 ? 90.989 -10.263 -113.226 1.00 58.26 115 LEU I N 1
ATOM 12479 C CA . LEU H 1 115 ? 91.680 -10.977 -114.294 1.00 53.62 115 LEU I CA 1
ATOM 12480 C C . LEU H 1 115 ? 90.707 -11.423 -115.362 1.00 55.39 115 LEU I C 1
ATOM 12481 O O . LEU H 1 115 ? 90.967 -11.232 -116.559 1.00 56.06 115 LEU I O 1
ATOM 12486 N N . GLU H 1 116 ? 89.567 -11.989 -114.949 1.00 39.91 116 GLU I N 1
ATOM 12487 C CA . GLU H 1 116 ? 88.590 -12.414 -115.936 1.00 49.30 116 GLU I CA 1
ATOM 12488 C C . GLU H 1 116 ? 88.145 -11.218 -116.753 1.00 51.26 116 GLU I C 1
ATOM 12489 O O . GLU H 1 116 ? 88.137 -11.266 -117.991 1.00 52.30 116 GLU I O 1
ATOM 12495 N N . ARG H 1 117 ? 87.927 -10.092 -116.083 1.00 51.55 117 ARG I N 1
ATOM 12496 C CA . ARG H 1 117 ? 87.542 -8.884 -116.792 1.00 48.62 117 ARG I CA 1
ATOM 12497 C C . ARG H 1 117 ? 88.568 -8.536 -117.869 1.00 56.35 117 ARG I C 1
ATOM 12498 O O . ARG H 1 117 ? 88.213 -8.321 -119.040 1.00 66.38 117 ARG I O 1
ATOM 12506 N N . ARG H 1 118 ? 89.860 -8.589 -117.510 1.00 47.09 118 ARG I N 1
ATOM 12507 C CA . ARG H 1 118 ? 90.914 -8.274 -118.472 1.00 49.88 118 ARG I CA 1
ATOM 12508 C C . ARG H 1 118 ? 90.881 -9.224 -119.656 1.00 54.01 118 ARG I C 1
ATOM 12509 O O . ARG H 1 118 ? 90.990 -8.792 -120.813 1.00 58.30 118 ARG I O 1
ATOM 12517 N N . VAL H 1 119 ? 90.709 -10.519 -119.386 1.00 49.10 119 VAL I N 1
ATOM 12518 C CA . VAL H 1 119 ? 90.645 -11.489 -120.463 1.00 43.38 119 VAL I CA 1
ATOM 12519 C C . VAL H 1 119 ? 89.541 -11.098 -121.436 1.00 59.39 119 VAL I C 1
ATOM 12520 O O . VAL H 1 119 ? 89.757 -11.012 -122.658 1.00 64.90 119 VAL I O 1
ATOM 12524 N N . ALA H 1 120 ? 88.357 -10.778 -120.900 1.00 55.06 120 ALA I 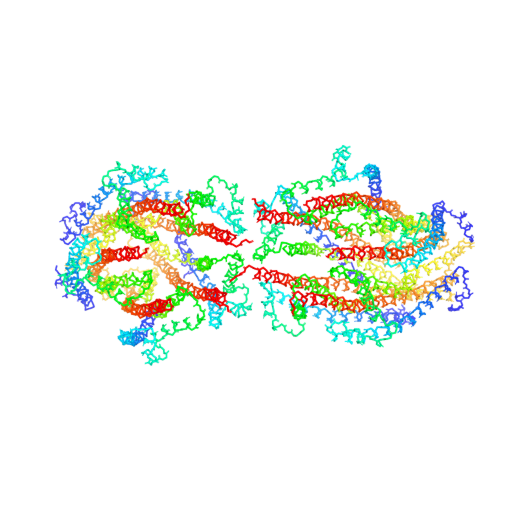N 1
ATOM 12525 C CA . ALA H 1 120 ? 87.265 -10.381 -121.778 1.00 51.20 120 ALA I CA 1
ATOM 12526 C C . ALA H 1 120 ? 87.656 -9.176 -122.618 1.00 55.83 120 ALA I C 1
ATOM 12527 O O . ALA H 1 120 ? 87.459 -9.163 -123.839 1.00 71.04 120 ALA I O 1
ATOM 12529 N N . ALA H 1 121 ? 88.273 -8.180 -121.991 1.00 55.78 121 ALA I N 1
ATOM 12530 C CA . ALA H 1 121 ? 88.627 -6.980 -122.730 1.00 52.81 121 ALA I CA 1
ATOM 12531 C C . ALA H 1 121 ? 89.551 -7.305 -123.892 1.00 60.16 121 ALA I C 1
ATOM 12532 O O . ALA H 1 121 ? 89.351 -6.807 -125.014 1.00 65.53 121 ALA I O 1
ATOM 12534 N N . VAL H 1 122 ? 90.541 -8.177 -123.663 1.00 54.04 122 VAL I N 1
ATOM 12535 C CA . VAL H 1 122 ? 91.473 -8.477 -124.743 1.00 62.42 122 VAL I CA 1
ATOM 12536 C C . VAL H 1 122 ? 90.729 -9.104 -125.915 1.00 65.19 122 VAL I C 1
ATOM 12537 O O . VAL H 1 122 ? 90.968 -8.751 -127.081 1.00 75.08 122 VAL I O 1
ATOM 12541 N N . GLY H 1 123 ? 89.761 -9.984 -125.612 1.00 54.47 123 GLY I N 1
ATOM 12542 C CA . GLY H 1 123 ? 88.956 -10.583 -126.659 1.00 57.66 123 GLY I CA 1
ATOM 12543 C C . GLY H 1 123 ? 88.251 -9.546 -127.505 1.00 59.66 123 GLY I C 1
ATOM 12544 O O . GLY H 1 123 ? 88.285 -9.611 -128.742 1.00 59.77 123 GLY I O 1
ATOM 12545 N N . ARG H 1 124 ? 87.660 -8.541 -126.850 1.00 55.82 124 ARG I N 1
ATOM 12546 C CA . ARG H 1 124 ? 86.993 -7.482 -127.594 1.00 61.93 124 ARG I CA 1
ATOM 12547 C C . ARG H 1 124 ? 87.974 -6.730 -128.487 1.00 61.17 124 ARG I C 1
ATOM 12548 O O . ARG H 1 124 ? 87.642 -6.399 -129.630 1.00 82.68 124 ARG I O 1
ATOM 12556 N N . GLN H 1 125 ? 89.210 -6.515 -128.022 1.00 60.45 125 GLN I N 1
ATOM 12557 C CA . GLN H 1 125 ? 90.179 -5.826 -128.869 1.00 68.08 125 GLN I CA 1
ATOM 12558 C C . GLN H 1 125 ? 90.540 -6.659 -130.086 1.00 77.46 125 GLN I C 1
ATOM 12559 O O . GLN H 1 125 ? 90.918 -6.105 -131.123 1.00 89.46 125 GLN I O 1
ATOM 12565 N N . MET H 1 126 ? 90.444 -7.981 -129.992 1.00 71.01 126 MET I N 1
ATOM 12566 C CA . MET H 1 126 ? 90.754 -8.759 -131.174 1.00 78.16 126 MET I CA 1
ATOM 12567 C C . MET H 1 126 ? 89.581 -8.829 -132.122 1.00 78.22 126 MET I C 1
ATOM 12568 O O . MET H 1 126 ? 89.781 -9.139 -133.298 1.00 90.81 126 MET I O 1
ATOM 12573 N N . GLY H 1 127 ? 88.371 -8.552 -131.635 1.00 75.90 127 GLY I N 1
ATOM 12574 C CA . GLY H 1 127 ? 87.205 -8.439 -132.493 1.00 78.80 127 GLY I CA 1
ATOM 12575 C C . GLY H 1 127 ? 87.146 -7.162 -133.315 1.00 79.66 127 GLY I C 1
ATOM 12576 O O . GLY H 1 127 ? 86.251 -7.037 -134.157 1.00 79.96 127 GLY I O 1
ATOM 12577 N N . ARG H 1 128 ? 88.051 -6.219 -133.083 1.00 84.57 128 ARG I N 1
ATOM 12578 C CA . ARG H 1 128 ? 88.002 -4.965 -133.814 1.00 95.06 128 ARG I CA 1
ATOM 12579 C C . ARG H 1 128 ? 88.226 -5.229 -135.290 1.00 95.58 128 ARG I C 1
ATOM 12580 O O . ARG H 1 128 ? 89.159 -5.945 -135.670 1.00 90.85 128 ARG I O 1
ATOM 12588 N N . GLY H 1 129 ? 87.345 -4.672 -136.119 1.00 102.33 129 GLY I N 1
ATOM 12589 C CA . GLY H 1 129 ? 87.341 -4.930 -137.534 1.00 101.41 129 GLY I CA 1
ATOM 12590 C C . GLY H 1 129 ? 86.513 -6.125 -137.960 1.00 102.69 129 GLY I C 1
ATOM 12591 O O . GLY H 1 129 ? 86.097 -6.183 -139.118 1.00 106.22 129 GLY I O 1
ATOM 12592 N N . ASN H 1 130 ? 86.247 -7.070 -137.051 1.00 88.19 130 ASN I N 1
ATOM 12593 C CA . ASN H 1 130 ? 85.426 -8.232 -137.373 1.00 93.81 130 ASN I CA 1
ATOM 12594 C C . ASN H 1 130 ? 84.013 -7.801 -137.780 1.00 97.31 130 ASN I C 1
ATOM 12595 O O . ASN H 1 130 ? 83.347 -8.481 -138.581 1.00 97.79 130 ASN I O 1
ATOM 12600 N N . GLY H 1 131 ? 83.552 -6.659 -137.246 1.00 94.49 131 GLY I N 1
ATOM 12601 C CA . GLY H 1 131 ? 82.264 -6.108 -137.636 1.00 82.31 131 GLY I CA 1
ATOM 12602 C C . GLY H 1 131 ? 82.176 -5.777 -139.107 1.00 78.67 131 GLY I C 1
ATOM 12603 O O . GLY H 1 131 ? 81.102 -5.854 -139.698 1.00 81.56 131 GLY I O 1
ATOM 12604 N N . TYR H 1 132 ? 83.302 -5.400 -139.712 1.00 78.13 132 TYR I N 1
ATOM 12605 C CA . TYR H 1 132 ? 83.334 -5.102 -141.140 1.00 74.25 132 TYR I CA 1
ATOM 12606 C C . TYR H 1 132 ? 83.089 -6.355 -141.976 1.00 72.30 132 TYR I C 1
ATOM 12607 O O . TYR H 1 132 ? 82.261 -6.340 -142.894 1.00 72.03 132 TYR I O 1
ATOM 12616 N N . LEU H 1 133 ? 83.802 -7.450 -141.689 1.00 67.25 133 LEU I N 1
ATOM 12617 C CA . LEU H 1 133 ? 83.506 -8.713 -142.364 1.00 70.95 133 LEU I CA 1
ATOM 12618 C C . LEU H 1 133 ? 82.047 -9.077 -142.184 1.00 78.25 133 LEU I C 1
ATOM 12619 O O . LEU H 1 133 ? 81.372 -9.490 -143.136 1.00 91.93 133 LEU I O 1
ATOM 12624 N N . ALA H 1 134 ? 81.552 -8.967 -140.948 1.00 67.08 134 ALA I N 1
ATOM 12625 C CA . ALA H 1 134 ? 80.157 -9.303 -140.707 1.00 67.44 134 ALA I CA 1
ATOM 12626 C C . ALA H 1 134 ? 79.235 -8.493 -141.607 1.00 69.97 134 ALA I C 1
ATOM 12627 O O . ALA H 1 134 ? 78.262 -9.027 -142.164 1.00 70.08 134 ALA I O 1
ATOM 12629 N N . THR H 1 135 ? 79.534 -7.206 -141.786 1.00 71.41 135 THR I N 1
ATOM 12630 C CA . THR H 1 135 ? 78.661 -6.374 -142.606 1.00 76.07 135 THR I CA 1
ATOM 12631 C C . THR H 1 135 ? 78.792 -6.670 -144.105 1.00 76.97 135 THR I C 1
ATOM 12632 O O . THR H 1 135 ? 77.780 -6.848 -144.787 1.00 72.62 135 THR I O 1
ATOM 12636 N N . ILE H 1 136 ? 80.013 -6.758 -144.645 1.00 70.39 136 ILE I N 1
ATOM 12637 C CA . ILE H 1 136 ? 80.102 -7.001 -146.084 1.00 67.14 136 ILE I CA 1
ATOM 12638 C C . ILE H 1 136 ? 79.519 -8.366 -146.410 1.00 72.39 136 ILE I C 1
ATOM 12639 O O . ILE H 1 136 ? 78.806 -8.533 -147.408 1.00 79.91 136 ILE I O 1
ATOM 12644 N N . GLY H 1 137 ? 79.813 -9.364 -145.588 1.00 67.35 137 GLY I N 1
ATOM 12645 C CA . GLY H 1 137 ? 79.183 -10.651 -145.800 1.00 70.80 137 GLY I CA 1
ATOM 12646 C C . GLY H 1 137 ? 77.676 -10.586 -145.676 1.00 71.25 137 GLY I C 1
ATOM 12647 O O . GLY H 1 137 ? 76.963 -11.350 -146.331 1.00 70.11 137 GLY I O 1
ATOM 12648 N N . ALA H 1 138 ? 77.168 -9.651 -144.867 1.00 73.67 138 ALA I N 1
ATOM 12649 C CA . ALA H 1 138 ? 75.721 -9.515 -144.712 1.00 73.14 138 ALA I CA 1
ATOM 12650 C C . ALA H 1 138 ? 75.068 -8.840 -145.917 1.00 74.63 138 ALA I C 1
ATOM 12651 O O . ALA H 1 138 ? 74.052 -9.330 -146.418 1.00 80.73 138 ALA I O 1
ATOM 12653 N N . ILE H 1 139 ? 75.607 -7.697 -146.384 1.00 66.15 139 ILE I N 1
ATOM 12654 C CA . ILE H 1 139 ? 74.906 -6.927 -147.407 1.00 75.26 139 ILE I CA 1
ATOM 12655 C C . ILE H 1 139 ? 75.317 -7.286 -148.831 1.00 78.31 139 ILE I C 1
ATOM 12656 O O . ILE H 1 139 ? 74.631 -6.863 -149.776 1.00 71.76 139 ILE I O 1
ATOM 12661 N N . SER H 1 140 ? 76.399 -8.049 -149.028 1.00 77.01 140 SER I N 1
ATOM 12662 C CA . SER H 1 140 ? 76.773 -8.402 -150.395 1.00 74.79 140 SER I CA 1
ATOM 12663 C C . SER H 1 140 ? 75.663 -9.154 -151.115 1.00 75.06 140 SER I C 1
ATOM 12664 O O . SER H 1 140 ? 75.447 -8.883 -152.311 1.00 72.46 140 SER I O 1
ATOM 12667 N N . PRO H 1 141 ? 74.937 -10.083 -150.485 1.00 77.69 141 PRO I N 1
ATOM 12668 C CA . PRO H 1 141 ? 73.796 -10.674 -151.195 1.00 71.95 141 PRO I CA 1
ATOM 12669 C C . PRO H 1 141 ? 72.781 -9.634 -151.641 1.00 76.44 141 PRO I C 1
ATOM 12670 O O . PRO H 1 141 ? 72.378 -9.647 -152.802 1.00 88.53 141 PRO I O 1
ATOM 12674 N N . PHE H 1 142 ? 72.408 -8.690 -150.777 1.00 79.68 142 PHE I N 1
ATOM 12675 C CA . PHE H 1 142 ? 71.429 -7.674 -151.164 1.00 76.08 142 PHE I CA 1
ATOM 12676 C C . PHE H 1 142 ? 71.909 -6.860 -152.348 1.00 74.37 142 PHE I C 1
ATOM 12677 O O . PHE H 1 142 ? 71.109 -6.486 -153.211 1.00 80.30 142 PHE I O 1
ATOM 12685 N N . VAL H 1 143 ? 73.202 -6.553 -152.401 1.00 74.06 143 VAL I N 1
ATOM 12686 C CA . VAL H 1 143 ? 73.704 -5.705 -153.477 1.00 78.42 143 VAL I CA 1
ATOM 12687 C C . VAL H 1 143 ? 73.763 -6.481 -154.783 1.00 81.18 143 VAL I C 1
ATOM 12688 O O . VAL H 1 143 ? 73.266 -6.028 -155.825 1.00 77.78 143 VAL I O 1
ATOM 12692 N N . GLY H 1 144 ? 74.376 -7.665 -154.747 1.00 83.12 144 GLY I N 1
ATOM 12693 C CA . GLY H 1 144 ? 74.415 -8.479 -155.945 1.00 82.64 144 GLY I CA 1
ATOM 12694 C C . GLY H 1 144 ? 73.032 -8.762 -156.485 1.00 76.23 144 GLY I C 1
ATOM 12695 O O . GLY H 1 144 ? 72.762 -8.566 -157.668 1.00 80.24 144 GLY I O 1
ATOM 12696 N N . LEU H 1 145 ? 72.136 -9.214 -155.612 1.00 73.92 145 LEU I N 1
ATOM 12697 C CA . LEU H 1 145 ? 70.772 -9.523 -156.014 1.00 76.38 145 LEU I CA 1
ATOM 12698 C C . LEU H 1 145 ? 70.051 -8.283 -156.536 1.00 76.45 145 LEU I C 1
ATOM 12699 O O . LEU H 1 145 ? 69.210 -8.379 -157.442 1.00 72.33 145 LEU I O 1
ATOM 12704 N N . PHE H 1 146 ? 70.336 -7.117 -155.963 1.00 72.99 146 PHE I N 1
ATOM 12705 C CA . PHE H 1 146 ? 69.829 -5.891 -156.564 1.00 76.54 146 PHE I CA 1
ATOM 12706 C C . PHE H 1 146 ? 70.252 -5.812 -158.028 1.00 80.32 146 PHE I C 1
ATOM 12707 O O . PHE H 1 146 ? 69.429 -5.561 -158.921 1.00 75.42 146 PHE I O 1
ATOM 12715 N N . GLY H 1 147 ? 71.546 -6.031 -158.283 1.00 80.78 147 GLY I N 1
ATOM 12716 C CA . GLY H 1 147 ? 72.042 -6.067 -159.652 1.00 81.43 147 GLY I CA 1
ATOM 12717 C C . GLY H 1 147 ? 71.283 -7.042 -160.536 1.00 84.30 147 GLY I C 1
ATOM 12718 O O . GLY H 1 147 ? 70.946 -6.731 -161.684 1.00 71.66 147 GLY I O 1
ATOM 12719 N N . THR H 1 148 ? 71.035 -8.257 -160.031 1.00 69.55 148 THR I N 1
ATOM 12720 C CA . THR H 1 148 ? 70.364 -9.241 -160.877 1.00 77.71 148 THR I CA 1
ATOM 12721 C C . THR H 1 148 ? 68.932 -8.811 -161.196 1.00 77.80 148 THR I C 1
ATOM 12722 O O . THR H 1 148 ? 68.466 -8.967 -162.336 1.00 81.83 148 THR I O 1
ATOM 12726 N N . VAL H 1 149 ? 68.229 -8.252 -160.213 1.00 75.00 149 VAL I N 1
ATOM 12727 C CA . VAL H 1 149 ? 66.900 -7.704 -160.471 1.00 77.53 149 VAL I CA 1
ATOM 12728 C C . VAL H 1 149 ? 66.974 -6.619 -161.545 1.00 79.20 149 VAL I C 1
ATOM 12729 O O . VAL H 1 149 ? 66.144 -6.576 -162.471 1.00 73.79 149 VAL I O 1
ATOM 12733 N N . TRP H 1 150 ? 67.985 -5.745 -161.457 1.00 75.35 150 TRP I N 1
ATOM 12734 C CA . TRP H 1 150 ? 68.142 -4.703 -162.467 1.00 78.86 150 TRP I CA 1
ATOM 12735 C C . TRP H 1 150 ? 68.328 -5.309 -163.854 1.00 84.76 150 TRP I C 1
ATOM 12736 O O . TRP H 1 150 ? 67.738 -4.829 -164.835 1.00 93.17 150 TRP I O 1
ATOM 12747 N N . GLY H 1 151 ? 69.130 -6.376 -163.950 1.00 77.05 151 GLY I N 1
ATOM 12748 C CA . GLY H 1 151 ? 69.369 -7.005 -165.241 1.00 79.57 151 GLY I CA 1
ATOM 12749 C C . GLY H 1 151 ? 68.101 -7.550 -165.873 1.00 85.16 151 GLY I C 1
ATOM 12750 O O . GLY H 1 151 ? 67.761 -7.217 -167.017 1.00 95.59 151 GLY I O 1
ATOM 12751 N N . ILE H 1 152 ? 67.359 -8.365 -165.119 1.00 79.57 152 ILE I N 1
ATOM 12752 C CA . ILE H 1 152 ? 66.130 -8.956 -165.644 1.00 78.01 152 ILE I CA 1
ATOM 12753 C C . ILE H 1 152 ? 65.134 -7.864 -166.017 1.00 86.27 152 ILE I C 1
ATOM 12754 O O . ILE H 1 152 ? 64.427 -7.956 -167.033 1.00 91.29 152 ILE I O 1
ATOM 12759 N N . MET H 1 153 ? 65.102 -6.794 -165.226 1.00 81.13 153 MET I N 1
ATOM 12760 C CA . MET H 1 153 ? 64.271 -5.643 -165.544 1.00 79.81 153 MET I CA 1
ATOM 12761 C C . MET H 1 153 ? 64.644 -5.069 -166.917 1.00 85.25 153 MET I C 1
ATOM 12762 O O . MET H 1 153 ? 63.767 -4.747 -167.739 1.00 84.94 153 MET I O 1
ATOM 12767 N N . ASN H 1 154 ? 65.951 -4.935 -167.186 1.00 87.12 154 ASN I N 1
ATOM 12768 C CA . ASN H 1 154 ? 66.371 -4.449 -168.499 1.00 91.95 154 ASN I CA 1
ATOM 12769 C C . ASN H 1 154 ? 65.955 -5.408 -169.604 1.00 93.90 154 ASN I C 1
ATOM 12770 O O . ASN H 1 154 ? 65.638 -4.974 -170.720 1.00 94.39 154 ASN I O 1
ATOM 12775 N N . SER H 1 155 ? 65.958 -6.709 -169.315 1.00 88.14 155 SER I N 1
ATOM 12776 C CA . SER H 1 155 ? 65.503 -7.688 -170.295 1.00 85.77 155 SER I CA 1
ATOM 12777 C C . SER H 1 155 ? 64.053 -7.434 -170.693 1.00 85.12 155 SER I C 1
ATOM 12778 O O . SER H 1 155 ? 63.699 -7.482 -171.884 1.00 89.84 155 SER I O 1
ATOM 12781 N N . PHE H 1 156 ? 63.192 -7.163 -169.708 1.00 86.14 156 PHE I N 1
ATOM 12782 C CA . PHE H 1 156 ? 61.790 -6.929 -170.039 1.00 94.36 156 PHE I CA 1
ATOM 12783 C C . PHE H 1 156 ? 61.566 -5.578 -170.719 1.00 103.24 156 PHE I C 1
ATOM 12784 O O . PHE H 1 156 ? 60.693 -5.472 -171.595 1.00 101.62 156 PHE I O 1
ATOM 12792 N N . ILE H 1 157 ? 62.334 -4.541 -170.355 1.00 98.04 157 ILE I N 1
ATOM 12793 C CA . ILE H 1 157 ? 62.237 -3.309 -171.138 1.00 99.29 157 ILE I CA 1
ATOM 12794 C C . ILE H 1 157 ? 62.725 -3.551 -172.563 1.00 98.28 157 ILE I C 1
ATOM 12795 O O . ILE H 1 157 ? 62.276 -2.880 -173.499 1.00 98.30 157 ILE I O 1
ATOM 12800 N N . GLY H 1 158 ? 63.671 -4.477 -172.746 1.00 100.51 158 GLY I N 1
ATOM 12801 C CA . GLY H 1 158 ? 64.093 -4.840 -174.090 1.00 92.19 158 GLY I CA 1
ATOM 12802 C C . GLY H 1 158 ? 62.962 -5.468 -174.876 1.00 100.95 158 GLY I C 1
ATOM 12803 O O . GLY H 1 158 ? 62.727 -5.125 -176.038 1.00 95.75 158 GLY I O 1
ATOM 12804 N N . ILE H 1 159 ? 62.249 -6.415 -174.256 1.00 98.22 159 ILE I N 1
ATOM 12805 C CA . ILE H 1 159 ? 61.054 -6.960 -174.905 1.00 99.17 159 ILE I CA 1
ATOM 12806 C C . ILE H 1 159 ? 60.035 -5.853 -175.165 1.00 93.20 159 ILE I C 1
ATOM 12807 O O . ILE H 1 159 ? 59.227 -5.952 -176.095 1.00 106.02 159 ILE I O 1
ATOM 12812 N N . ALA H 1 160 ? 60.067 -4.772 -174.373 1.00 96.47 160 ALA I N 1
ATOM 12813 C CA . ALA H 1 160 ? 59.079 -3.704 -174.526 1.00 94.72 160 ALA I CA 1
ATOM 12814 C C . ALA H 1 160 ? 59.450 -2.742 -175.653 1.00 104.27 160 ALA I C 1
ATOM 12815 O O . ALA H 1 160 ? 58.573 -2.291 -176.397 1.00 100.42 160 ALA I O 1
ATOM 12817 N N . GLN H 1 161 ? 60.739 -2.474 -175.840 1.00 103.67 161 GLN I N 1
ATOM 12818 C CA . GLN H 1 161 ? 61.220 -1.860 -177.071 1.00 111.98 161 GLN I CA 1
ATOM 12819 C C . GLN H 1 161 ? 61.221 -2.985 -178.095 1.00 116.41 161 GLN I C 1
ATOM 12820 O O . GLN H 1 161 ? 60.564 -3.995 -177.857 1.00 124.49 161 GLN I O 1
ATOM 12826 N N . THR H 1 162 ? 61.936 -2.868 -179.206 1.00 110.68 162 THR I N 1
ATOM 12827 C CA . THR H 1 162 ? 61.837 -3.867 -180.286 1.00 117.35 162 THR I CA 1
ATOM 12828 C C . THR H 1 162 ? 60.393 -3.846 -180.921 1.00 135.37 162 THR I C 1
ATOM 12829 O O . THR H 1 162 ? 60.181 -2.919 -181.701 1.00 150.44 162 THR I O 1
ATOM 12833 N N . GLN H 1 163 ? 59.427 -4.769 -180.754 1.00 127.97 163 GLN I N 1
ATOM 12834 C CA . GLN H 1 163 ? 59.207 -5.673 -179.638 1.00 115.73 163 GLN I CA 1
ATOM 12835 C C . GLN H 1 163 ? 59.067 -7.113 -180.035 1.00 120.83 163 GLN I C 1
ATOM 12836 O O . GLN H 1 163 ? 58.018 -7.542 -180.520 1.00 104.29 163 GLN I O 1
ATOM 12842 N N . THR H 1 164 ? 60.109 -7.870 -179.711 1.00 121.87 164 THR I N 1
ATOM 12843 C CA . THR H 1 164 ? 60.244 -9.261 -180.109 1.00 134.04 164 THR I CA 1
ATOM 12844 C C . THR H 1 164 ? 60.582 -10.076 -178.871 1.00 140.97 164 THR I C 1
ATOM 12845 O O . THR H 1 164 ? 61.420 -9.670 -178.058 1.00 138.53 164 THR I O 1
ATOM 12849 N N . THR H 1 165 ? 59.881 -11.191 -178.702 1.00 146.93 165 THR I N 1
ATOM 12850 C CA . THR H 1 165 ? 60.047 -12.071 -177.559 1.00 142.28 165 THR I CA 1
ATOM 12851 C C . THR H 1 165 ? 60.935 -13.258 -177.867 1.00 134.43 165 THR I C 1
ATOM 12852 O O . THR H 1 165 ? 61.050 -14.170 -177.044 1.00 138.49 165 THR I O 1
ATOM 12856 N N . ASN H 1 166 ? 61.528 -13.290 -179.049 1.00 121.32 166 ASN I N 1
ATOM 12857 C CA . ASN H 1 166 ? 62.672 -14.151 -179.241 1.00 117.13 166 ASN I CA 1
ATOM 12858 C C . ASN H 1 166 ? 63.677 -13.881 -178.133 1.00 125.11 166 ASN I C 1
ATOM 12859 O O . ASN H 1 166 ? 63.987 -12.731 -177.818 1.00 126.09 166 ASN I O 1
ATOM 12864 N N . LEU H 1 167 ? 64.166 -14.958 -177.533 1.00 114.04 167 LEU I N 1
ATOM 12865 C CA . LEU H 1 167 ? 65.154 -14.905 -176.459 1.00 109.77 167 LEU I CA 1
ATOM 12866 C C . LEU H 1 167 ? 66.393 -14.054 -176.772 1.00 100.82 167 LEU I C 1
ATOM 12867 O O . LEU H 1 167 ? 67.127 -13.702 -175.840 1.00 97.77 167 LEU I O 1
ATOM 12872 N N . ALA H 1 168 ? 66.740 -13.830 -178.045 1.00 104.76 168 ALA I N 1
ATOM 12873 C CA . ALA H 1 168 ? 67.927 -13.014 -178.314 1.00 100.80 168 ALA I CA 1
ATOM 12874 C C . ALA H 1 168 ? 67.812 -11.614 -177.733 1.00 104.99 168 ALA I C 1
ATOM 12875 O O . ALA H 1 168 ? 68.838 -10.994 -177.433 1.00 105.85 168 ALA I O 1
ATOM 12877 N N . VAL H 1 169 ? 66.591 -11.129 -177.516 1.00 100.65 169 VAL I N 1
ATOM 12878 C CA . VAL H 1 169 ? 66.404 -9.793 -176.964 1.00 99.71 169 VAL I CA 1
ATOM 12879 C C . VAL H 1 169 ? 66.654 -9.809 -175.468 1.00 92.12 169 VAL I C 1
ATOM 12880 O O . VAL H 1 169 ? 67.320 -8.922 -174.929 1.00 89.70 169 VAL I O 1
ATOM 12884 N N . VAL H 1 170 ? 66.157 -10.844 -174.787 1.00 83.87 170 VAL I N 1
ATOM 12885 C CA . VAL H 1 170 ? 66.228 -10.931 -173.342 1.00 78.02 170 VAL I CA 1
ATOM 12886 C C . VAL H 1 170 ? 67.640 -11.251 -172.855 1.00 90.64 170 VAL I C 1
ATOM 12887 O O . VAL H 1 170 ? 67.931 -11.116 -171.654 1.00 86.98 170 VAL I O 1
ATOM 12891 N N . ALA H 1 171 ? 68.553 -11.622 -173.771 1.00 95.12 171 ALA I N 1
ATOM 12892 C CA . ALA H 1 171 ? 69.850 -12.146 -173.339 1.00 87.59 171 ALA I CA 1
ATOM 12893 C C . ALA H 1 171 ? 70.740 -11.118 -172.646 1.00 86.63 171 ALA I C 1
ATOM 12894 O O . ALA H 1 171 ? 71.347 -11.464 -171.622 1.00 91.61 171 ALA I O 1
ATOM 12896 N N . PRO H 1 172 ? 70.899 -9.882 -173.130 1.00 86.11 172 PRO I N 1
ATOM 12897 C CA . PRO H 1 172 ? 71.866 -8.996 -172.462 1.00 83.23 172 PRO I CA 1
ATOM 12898 C C . PRO H 1 172 ? 71.543 -8.722 -171.004 1.00 84.34 172 PRO I C 1
ATOM 12899 O O . PRO H 1 172 ? 72.440 -8.771 -170.148 1.00 80.96 172 PRO I O 1
ATOM 12903 N N . GLY H 1 173 ? 70.279 -8.447 -170.694 1.00 90.25 173 GLY I N 1
ATOM 12904 C CA . GLY H 1 173 ? 69.905 -8.250 -169.308 1.00 86.53 173 GLY I CA 1
ATOM 12905 C C . GLY H 1 173 ? 70.170 -9.484 -168.476 1.00 84.11 173 GLY I C 1
ATOM 12906 O O . GLY H 1 173 ? 70.649 -9.392 -167.343 1.00 93.91 173 GLY I O 1
ATOM 12907 N N . ILE H 1 174 ? 69.901 -10.658 -169.045 1.00 79.07 174 ILE I N 1
ATOM 12908 C CA . ILE H 1 174 ? 70.181 -11.902 -168.340 1.00 73.33 174 ILE I CA 1
ATOM 12909 C C . ILE H 1 174 ? 71.675 -12.034 -168.074 1.00 73.29 174 ILE I C 1
ATOM 12910 O O . ILE H 1 174 ? 72.089 -12.377 -166.961 1.00 70.05 174 ILE I O 1
ATOM 12915 N N . ALA H 1 175 ? 72.508 -11.717 -169.071 1.00 80.83 175 ALA I N 1
ATOM 12916 C CA . ALA H 1 175 ? 73.953 -11.815 -168.901 1.00 81.81 175 ALA I CA 1
ATOM 12917 C C . ALA H 1 175 ? 74.426 -10.937 -167.746 1.00 82.95 175 ALA I C 1
ATOM 12918 O O . ALA H 1 175 ? 75.066 -11.420 -166.794 1.00 86.18 175 ALA I O 1
ATOM 12920 N N . GLU H 1 176 ? 74.085 -9.647 -167.779 1.00 79.30 176 GLU I N 1
ATOM 12921 C CA . GLU H 1 176 ? 74.590 -8.787 -166.714 1.00 81.61 176 GLU I CA 1
ATOM 12922 C C . GLU H 1 176 ? 73.996 -9.173 -165.355 1.00 83.42 176 GLU I C 1
ATOM 12923 O O . GLU H 1 176 ? 74.702 -9.139 -164.338 1.00 84.52 176 GLU I O 1
ATOM 12929 N N . ALA H 1 177 ? 72.724 -9.598 -165.319 1.00 80.58 177 ALA I N 1
ATOM 12930 C CA . ALA H 1 177 ? 72.141 -10.103 -164.068 1.00 77.37 177 ALA I CA 1
ATOM 12931 C C . ALA H 1 177 ? 72.987 -11.226 -163.466 1.00 76.64 177 ALA I C 1
ATOM 12932 O O . ALA H 1 177 ? 73.311 -11.221 -162.269 1.00 74.28 177 ALA I O 1
ATOM 12934 N N . LEU H 1 178 ? 73.318 -12.227 -164.278 1.00 79.50 178 LEU I N 1
ATOM 12935 C CA . LEU H 1 178 ? 74.142 -13.311 -163.770 1.00 77.82 178 LEU I CA 1
ATOM 12936 C C . LEU H 1 178 ? 75.476 -12.791 -163.261 1.00 77.04 178 LEU I C 1
ATOM 12937 O O . LEU H 1 178 ? 75.950 -13.226 -162.206 1.00 75.85 178 LEU I O 1
ATOM 12942 N N . LEU H 1 179 ? 76.087 -11.837 -163.976 1.00 72.18 179 LEU I N 1
ATOM 12943 C CA . LEU H 1 179 ? 77.346 -11.275 -163.480 1.00 73.59 179 LEU I CA 1
ATOM 12944 C C . LEU H 1 179 ? 77.189 -10.661 -162.082 1.00 72.85 179 LEU I C 1
ATOM 12945 O O . LEU H 1 179 ? 78.061 -10.819 -161.217 1.00 73.34 179 LEU I O 1
ATOM 12950 N N . ALA H 1 180 ? 76.075 -9.970 -161.840 1.00 66.16 180 ALA I N 1
ATOM 12951 C CA . ALA H 1 180 ? 75.834 -9.391 -160.526 1.00 65.19 180 ALA I CA 1
ATOM 12952 C C . ALA H 1 180 ? 75.683 -10.471 -159.468 1.00 70.04 180 ALA I C 1
ATOM 12953 O O . ALA H 1 180 ? 76.171 -10.309 -158.342 1.00 63.97 180 ALA I O 1
ATOM 12955 N N . THR H 1 181 ? 74.961 -11.555 -159.788 1.00 71.94 181 THR I N 1
ATOM 12956 C CA . THR H 1 181 ? 74.829 -12.650 -158.825 1.00 70.42 181 THR I CA 1
ATOM 12957 C C . THR H 1 181 ? 76.188 -13.265 -158.509 1.00 70.70 181 THR I C 1
ATOM 12958 O O . THR H 1 181 ? 76.535 -13.488 -157.338 1.00 77.02 181 THR I O 1
ATOM 12962 N N . ALA H 1 182 ? 76.969 -13.547 -159.555 1.00 68.24 182 ALA I N 1
ATOM 12963 C CA . ALA H 1 182 ? 78.279 -14.155 -159.383 1.00 66.21 182 ALA I CA 1
ATOM 12964 C C . ALA H 1 182 ? 79.170 -13.292 -158.503 1.00 70.28 182 ALA I C 1
ATOM 12965 O O . ALA H 1 182 ? 79.709 -13.755 -157.487 1.00 72.65 182 ALA I O 1
ATOM 12967 N N . ILE H 1 183 ? 79.290 -12.011 -158.839 1.00 75.93 183 ILE I N 1
ATOM 12968 C CA . ILE H 1 183 ? 80.143 -11.164 -158.015 1.00 76.24 183 ILE I CA 1
ATOM 12969 C C . ILE H 1 183 ? 79.592 -11.060 -156.602 1.00 68.23 183 ILE I C 1
ATOM 12970 O O . ILE H 1 183 ? 80.364 -11.013 -155.642 1.00 68.98 183 ILE I O 1
ATOM 12975 N N . GLY H 1 184 ? 78.261 -11.078 -156.445 1.00 66.59 184 GLY I N 1
ATOM 12976 C CA . GLY H 1 184 ? 77.678 -11.099 -155.113 1.00 61.25 184 GLY I CA 1
ATOM 12977 C C . GLY H 1 184 ? 78.153 -12.288 -154.298 1.00 67.19 184 GLY I C 1
ATOM 12978 O O . GLY H 1 184 ? 78.534 -12.151 -153.138 1.00 69.13 184 GLY I O 1
ATOM 12979 N N . LEU H 1 185 ? 78.183 -13.460 -154.908 1.00 68.21 185 LEU I N 1
ATOM 12980 C CA . LEU H 1 185 ? 78.681 -14.629 -154.201 1.00 64.35 185 LEU I CA 1
ATOM 12981 C C . LEU H 1 185 ? 80.156 -14.475 -153.860 1.00 63.95 185 LEU I C 1
ATOM 12982 O O . LEU H 1 185 ? 80.584 -14.810 -152.751 1.00 69.11 185 LEU I O 1
ATOM 12987 N N . VAL H 1 186 ? 80.947 -13.967 -154.807 1.00 62.79 186 VAL I N 1
ATOM 12988 C CA . VAL H 1 186 ? 82.390 -13.817 -154.618 1.00 64.04 186 VAL I CA 1
ATOM 12989 C C . VAL H 1 186 ? 82.719 -12.832 -153.491 1.00 73.96 186 VAL I C 1
ATOM 12990 O O . VAL H 1 186 ? 83.736 -12.974 -152.801 1.00 77.16 186 VAL I O 1
ATOM 12994 N N . ALA H 1 187 ? 81.888 -11.816 -153.293 1.00 70.35 187 ALA I N 1
ATOM 12995 C CA . ALA H 1 187 ? 82.115 -10.928 -152.167 1.00 66.31 187 ALA I CA 1
ATOM 12996 C C . ALA H 1 187 ? 81.575 -11.525 -150.874 1.00 68.47 187 ALA I C 1
ATOM 12997 O O . ALA H 1 187 ? 82.219 -11.432 -149.826 1.00 65.94 187 ALA I O 1
ATOM 12999 N N . ALA H 1 188 ? 80.399 -12.144 -150.935 1.00 69.26 188 ALA I N 1
ATOM 13000 C CA . ALA H 1 188 ? 79.723 -12.569 -149.719 1.00 65.78 188 ALA I CA 1
ATOM 13001 C C . ALA H 1 188 ? 80.398 -13.787 -149.074 1.00 73.09 188 ALA I C 1
ATOM 13002 O O . ALA H 1 188 ? 80.708 -13.770 -147.875 1.00 75.65 188 ALA I O 1
ATOM 13004 N N . ILE H 1 189 ? 80.648 -14.845 -149.845 1.00 72.44 189 ILE I N 1
ATOM 13005 C CA . ILE H 1 189 ? 81.070 -16.130 -149.271 1.00 69.54 189 ILE I CA 1
ATOM 13006 C C . ILE H 1 189 ? 82.395 -16.021 -148.519 1.00 73.16 189 ILE I C 1
ATOM 13007 O O . ILE H 1 189 ? 82.435 -16.393 -147.335 1.00 80.57 189 ILE I O 1
ATOM 13012 N N . PRO H 1 190 ? 83.497 -15.543 -149.120 1.00 69.50 190 PRO I N 1
ATOM 13013 C CA . PRO H 1 190 ? 84.748 -15.463 -148.340 1.00 67.59 190 PRO I CA 1
ATOM 13014 C C . PRO H 1 190 ? 84.671 -14.532 -147.148 1.00 61.26 190 PRO I C 1
ATOM 13015 O O . PRO H 1 190 ? 85.348 -14.783 -146.153 1.00 70.54 190 PRO I O 1
ATOM 13019 N N . ALA H 1 191 ? 83.881 -13.464 -147.198 1.00 60.87 191 ALA I N 1
ATOM 13020 C CA . ALA H 1 191 ? 83.717 -12.646 -145.996 1.00 61.80 191 ALA I CA 1
ATOM 13021 C C . ALA H 1 191 ? 83.040 -13.429 -144.886 1.00 65.66 191 ALA I C 1
ATOM 13022 O O . ALA H 1 191 ? 83.437 -13.337 -143.723 1.00 72.64 191 ALA I O 1
ATOM 13024 N N . VAL H 1 192 ? 82.006 -14.193 -145.221 1.00 65.26 192 VAL I N 1
ATOM 13025 C CA . VAL H 1 192 ? 81.309 -14.964 -144.199 1.00 69.04 192 VAL I CA 1
ATOM 13026 C C . VAL H 1 192 ? 82.228 -16.029 -143.605 1.00 67.88 192 VAL I C 1
ATOM 13027 O O . VAL H 1 192 ? 82.339 -16.173 -142.380 1.00 68.72 192 VAL I O 1
ATOM 13031 N N . VAL H 1 193 ? 82.905 -16.784 -144.469 1.00 66.72 193 VAL I N 1
ATOM 13032 C CA . VAL H 1 193 ? 83.819 -17.831 -144.016 1.00 63.67 193 VAL I CA 1
ATOM 13033 C C . VAL H 1 193 ? 84.918 -17.238 -143.145 1.00 73.22 193 VAL I C 1
ATOM 13034 O O . VAL H 1 193 ? 85.201 -17.718 -142.034 1.00 75.46 193 VAL I O 1
ATOM 13038 N N . ILE H 1 194 ? 85.554 -16.178 -143.643 1.00 72.31 194 ILE I N 1
ATOM 13039 C CA . ILE H 1 194 ? 86.648 -15.550 -142.910 1.00 68.74 194 ILE I CA 1
ATOM 13040 C C . ILE H 1 194 ? 86.172 -15.063 -141.550 1.00 64.80 194 ILE I C 1
ATOM 13041 O O . ILE H 1 194 ? 86.863 -15.241 -140.544 1.00 71.12 194 ILE I O 1
ATOM 13046 N N . TYR H 1 195 ? 84.980 -14.464 -141.493 1.00 62.85 195 TYR I N 1
ATOM 13047 C CA . TYR H 1 195 ? 84.430 -14.027 -140.215 1.00 56.38 195 TYR I CA 1
ATOM 13048 C C . TYR H 1 195 ? 84.294 -15.185 -139.253 1.00 61.74 195 TYR I C 1
ATOM 13049 O O . TYR H 1 195 ? 84.568 -15.036 -138.058 1.00 66.24 195 TYR I O 1
ATOM 13058 N N . ASN H 1 196 ? 83.803 -16.328 -139.732 1.00 69.87 196 ASN I N 1
ATOM 13059 C CA . ASN H 1 196 ? 83.653 -17.460 -138.824 1.00 65.87 196 ASN I CA 1
ATOM 13060 C C . ASN H 1 196 ? 84.992 -17.983 -138.320 1.00 69.58 196 ASN I C 1
ATOM 13061 O O . ASN H 1 196 ? 85.150 -18.214 -137.115 1.00 72.42 196 ASN I O 1
ATOM 13066 N N . VAL H 1 197 ? 85.978 -18.174 -139.204 1.00 67.67 197 VAL I N 1
ATOM 13067 C CA . VAL H 1 197 ? 87.268 -18.658 -138.704 1.00 67.56 197 VAL I CA 1
ATOM 13068 C C . VAL H 1 197 ? 87.856 -17.665 -137.697 1.00 72.95 197 VAL I C 1
ATOM 13069 O O . VAL H 1 197 ? 88.432 -18.061 -136.676 1.00 69.59 197 VAL I O 1
ATOM 13073 N N . PHE H 1 198 ? 87.720 -16.363 -137.962 1.00 70.11 198 PHE I N 1
ATOM 13074 C CA . PHE H 1 198 ? 88.240 -15.384 -137.020 1.00 64.16 198 PHE I CA 1
ATOM 13075 C C . PHE H 1 198 ? 87.504 -15.424 -135.689 1.00 67.71 198 PHE I C 1
ATOM 13076 O O . PHE H 1 198 ? 88.132 -15.283 -134.635 1.00 77.65 198 PHE I O 1
ATOM 13084 N N . ALA H 1 199 ? 86.189 -15.639 -135.700 1.00 66.66 199 ALA I N 1
ATOM 13085 C CA . ALA H 1 199 ? 85.475 -15.761 -134.431 1.00 68.34 199 ALA I CA 1
ATOM 13086 C C . ALA H 1 199 ? 85.964 -16.976 -133.647 1.00 75.08 199 ALA I C 1
ATOM 13087 O O . ALA H 1 199 ? 86.150 -16.911 -132.421 1.00 75.02 199 ALA I O 1
ATOM 13089 N N . ARG H 1 200 ? 86.212 -18.082 -134.353 1.00 72.74 200 ARG I N 1
ATOM 13090 C CA . ARG H 1 200 ? 86.687 -19.300 -133.713 1.00 67.37 200 ARG I CA 1
ATOM 13091 C C . ARG H 1 200 ? 88.088 -19.115 -133.113 1.00 73.44 200 ARG I C 1
ATOM 13092 O O . ARG H 1 200 ? 88.322 -19.457 -131.945 1.00 78.77 200 ARG I O 1
ATOM 13100 N N . GLN H 1 201 ? 89.031 -18.567 -133.892 1.00 73.96 201 GLN I N 1
ATOM 13101 C CA . GLN H 1 201 ? 90.377 -18.295 -133.371 1.00 76.59 201 GLN I CA 1
ATOM 13102 C C . GLN H 1 201 ? 90.344 -17.369 -132.155 1.00 76.86 201 GLN I C 1
ATOM 13103 O O . GLN H 1 201 ? 91.071 -17.584 -131.179 1.00 72.59 201 GLN I O 1
ATOM 13109 N N . ILE H 1 202 ? 89.529 -16.312 -132.210 1.00 71.00 202 ILE I N 1
ATOM 13110 C CA . ILE H 1 202 ? 89.412 -15.415 -131.065 1.00 63.09 202 ILE I CA 1
ATOM 13111 C C . ILE H 1 202 ? 88.926 -16.190 -129.843 1.00 73.90 202 ILE I C 1
ATOM 13112 O O . ILE H 1 202 ? 89.428 -15.998 -128.726 1.00 77.65 202 ILE I O 1
ATOM 13117 N N . GLY H 1 203 ? 87.954 -17.090 -130.037 1.00 77.09 203 GLY I N 1
ATOM 13118 C CA . GLY H 1 203 ? 87.496 -17.915 -128.925 1.00 71.78 203 GLY I CA 1
ATOM 13119 C C . GLY H 1 203 ? 88.608 -18.756 -128.326 1.00 68.22 203 GLY I C 1
ATOM 13120 O O . GLY H 1 203 ? 88.808 -18.771 -127.103 1.00 70.64 203 GLY I O 1
ATOM 13121 N N . GLY H 1 204 ? 89.374 -19.439 -129.185 1.00 59.07 204 GLY I N 1
ATOM 13122 C CA . GLY H 1 204 ? 90.459 -20.268 -128.687 1.00 57.41 204 GLY I CA 1
ATOM 13123 C C . GLY H 1 204 ? 91.519 -19.459 -127.962 1.00 72.75 204 GLY I C 1
ATOM 13124 O O . GLY H 1 204 ? 92.086 -19.906 -126.957 1.00 79.79 204 GLY I O 1
ATOM 13125 N N . PHE H 1 205 ? 91.799 -18.252 -128.459 1.00 70.92 205 PHE I N 1
ATOM 13126 C CA . PHE H 1 205 ? 92.781 -17.402 -127.801 1.00 61.93 205 PHE I CA 1
ATOM 13127 C C . PHE H 1 205 ? 92.286 -16.944 -126.433 1.00 60.33 205 PHE I C 1
ATOM 13128 O O . PHE H 1 205 ? 93.062 -16.929 -125.470 1.00 63.34 205 PHE I O 1
ATOM 13136 N N . LYS H 1 206 ? 90.998 -16.580 -126.311 1.00 59.79 206 LYS I N 1
ATOM 13137 C CA . LYS H 1 206 ? 90.456 -16.311 -124.977 1.00 57.07 206 LYS I CA 1
ATOM 13138 C C . LYS H 1 206 ? 90.688 -17.499 -124.065 1.00 59.55 206 LYS I C 1
ATOM 13139 O O . LYS H 1 206 ? 91.048 -17.331 -122.892 1.00 64.92 206 LYS I O 1
ATOM 13145 N N . ALA H 1 207 ? 90.481 -18.713 -124.586 1.00 51.93 207 ALA I N 1
ATOM 13146 C CA . ALA H 1 207 ? 90.683 -19.896 -123.757 1.00 52.15 207 ALA I CA 1
ATOM 13147 C C . ALA H 1 207 ? 92.119 -19.967 -123.238 1.00 55.06 207 ALA I C 1
ATOM 13148 O O . ALA H 1 207 ? 92.352 -20.145 -122.033 1.00 61.87 207 ALA I O 1
ATOM 13150 N N . MET H 1 208 ? 93.092 -19.765 -124.131 1.00 54.55 208 MET I N 1
ATOM 13151 C CA . MET H 1 208 ? 94.493 -19.828 -123.735 1.00 59.89 208 MET I CA 1
ATOM 13152 C C . MET H 1 208 ? 94.811 -18.794 -122.657 1.00 68.34 208 MET I C 1
ATOM 13153 O O . MET H 1 208 ? 95.445 -19.106 -121.630 1.00 70.57 208 MET I O 1
ATOM 13158 N N . LEU H 1 209 ? 94.360 -17.550 -122.876 1.00 77.07 209 LEU I N 1
ATOM 13159 C CA . LEU H 1 209 ? 94.613 -16.467 -121.926 1.00 70.71 209 LEU I CA 1
ATOM 13160 C C . LEU H 1 209 ? 93.987 -16.762 -120.578 1.00 64.10 209 LEU I C 1
ATOM 13161 O O . LEU H 1 209 ? 94.628 -16.585 -119.541 1.00 64.20 209 LEU I O 1
ATOM 13166 N N . GLY H 1 210 ? 92.742 -17.246 -120.580 1.00 54.67 210 GLY I N 1
ATOM 13167 C CA . GLY H 1 210 ? 92.117 -17.630 -119.338 1.00 56.75 210 GLY I CA 1
ATOM 13168 C C . GLY H 1 210 ? 92.898 -18.713 -118.628 1.00 68.57 210 GLY I C 1
ATOM 13169 O O . GLY H 1 210 ? 92.855 -18.808 -117.399 1.00 75.53 210 GLY I O 1
ATOM 13170 N N . ASP H 1 211 ? 93.606 -19.554 -119.386 1.00 56.64 211 ASP I N 1
ATOM 13171 C CA . ASP H 1 211 ? 94.444 -20.549 -118.737 1.00 63.46 211 ASP I CA 1
ATOM 13172 C C . ASP H 1 211 ? 95.655 -19.911 -118.068 1.00 55.48 211 ASP I C 1
ATOM 13173 O O . ASP H 1 211 ? 96.041 -20.325 -116.973 1.00 55.32 211 ASP I O 1
ATOM 13178 N N . VAL H 1 212 ? 96.299 -18.939 -118.720 1.00 50.79 212 VAL I N 1
ATOM 13179 C CA . VAL H 1 212 ? 97.389 -18.228 -118.050 1.00 53.31 212 VAL I CA 1
ATOM 13180 C C . VAL H 1 212 ? 96.860 -17.505 -116.817 1.00 56.48 212 VAL I C 1
ATOM 13181 O O . VAL H 1 212 ? 97.444 -17.579 -115.730 1.00 59.19 212 VAL I O 1
ATOM 13185 N N . ALA H 1 213 ? 95.741 -16.796 -116.977 1.00 52.48 213 ALA I N 1
ATOM 13186 C CA . ALA H 1 213 ? 95.098 -16.111 -115.865 1.00 55.79 213 ALA I CA 1
ATOM 13187 C C . ALA H 1 213 ? 94.755 -17.096 -114.748 1.00 57.90 213 ALA I C 1
ATOM 13188 O O . ALA H 1 213 ? 94.839 -16.762 -113.557 1.00 53.81 213 ALA I O 1
ATOM 13190 N N . ALA H 1 214 ? 94.339 -18.309 -115.121 1.00 51.92 214 ALA I N 1
ATOM 13191 C CA . ALA H 1 214 ? 94.049 -19.342 -114.136 1.00 45.51 214 ALA I CA 1
ATOM 13192 C C . ALA H 1 214 ? 95.301 -19.689 -113.363 1.00 55.02 214 ALA I C 1
ATOM 13193 O O . ALA H 1 214 ? 95.282 -19.804 -112.135 1.00 58.80 214 ALA I O 1
ATOM 13195 N N . GLN H 1 215 ? 96.413 -19.834 -114.071 1.00 48.57 215 GLN I N 1
ATOM 13196 C CA . GLN H 1 215 ? 97.666 -20.087 -113.389 1.00 53.82 215 GLN I CA 1
ATOM 13197 C C . GLN H 1 215 ? 97.979 -18.976 -112.395 1.00 50.42 215 GLN I C 1
ATOM 13198 O O . GLN H 1 215 ? 98.396 -19.241 -111.267 1.00 60.37 215 GLN I O 1
ATOM 13204 N N . VAL H 1 216 ? 97.789 -17.720 -112.803 1.00 49.69 216 VAL I N 1
ATOM 13205 C CA . VAL H 1 216 ? 98.037 -16.585 -111.909 1.00 50.37 216 VAL I CA 1
ATOM 13206 C C . VAL H 1 216 ? 97.173 -16.676 -110.655 1.00 51.90 216 VAL I C 1
ATOM 13207 O O . VAL H 1 216 ? 97.664 -16.541 -109.529 1.00 48.65 216 VAL I O 1
ATOM 13211 N N . LEU H 1 217 ? 95.869 -16.894 -110.835 1.00 51.51 217 LEU I N 1
ATOM 13212 C CA . LEU H 1 217 ? 94.965 -16.994 -109.694 1.00 47.19 217 LEU I CA 1
ATOM 13213 C C . LEU H 1 217 ? 95.325 -18.182 -108.789 1.00 51.48 217 LEU I C 1
ATOM 13214 O O . LEU H 1 217 ? 95.257 -18.074 -107.563 1.00 48.96 217 LEU I O 1
ATOM 13219 N N . LEU H 1 218 ? 95.664 -19.337 -109.378 1.00 56.00 218 LEU I N 1
ATOM 13220 C CA . LEU H 1 218 ? 96.028 -20.513 -108.591 1.00 48.05 218 LEU I CA 1
ATOM 13221 C C . LEU H 1 218 ? 97.269 -20.243 -107.756 1.00 56.02 218 LEU I C 1
ATOM 13222 O O . LEU H 1 218 ? 97.323 -20.601 -106.566 1.00 61.67 218 LEU I O 1
ATOM 13227 N N . LEU H 1 219 ? 98.288 -19.619 -108.365 1.00 52.30 219 LEU I N 1
ATOM 13228 C CA . LEU H 1 219 ? 99.467 -19.260 -107.586 1.00 52.48 219 LEU I CA 1
ATOM 13229 C C . LEU H 1 219 ? 99.087 -18.328 -106.439 1.00 55.80 219 LEU I C 1
ATOM 13230 O O . LEU H 1 219 ? 99.349 -18.626 -105.273 1.00 62.64 219 LEU I O 1
ATOM 13235 N N . GLN H 1 220 ? 98.356 -17.258 -106.741 1.00 59.84 220 GLN I N 1
ATOM 13236 C CA . GLN H 1 220 ? 98.003 -16.297 -105.706 1.00 51.74 220 GLN I CA 1
ATOM 13237 C C . GLN H 1 220 ? 97.206 -16.941 -104.570 1.00 55.16 220 GLN I C 1
ATOM 13238 O O . GLN H 1 220 ? 97.429 -16.646 -103.387 1.00 53.36 220 GLN I O 1
ATOM 13244 N N . SER H 1 221 ? 96.226 -17.769 -104.914 1.00 53.88 221 SER I N 1
ATOM 13245 C CA . SER H 1 221 ? 95.404 -18.422 -103.907 1.00 49.82 221 SER I CA 1
ATOM 13246 C C . SER H 1 221 ? 96.236 -19.344 -103.009 1.00 47.78 221 SER I C 1
ATOM 13247 O O . SER H 1 221 ? 96.081 -19.332 -101.778 1.00 48.91 221 SER I O 1
ATOM 13250 N N . ARG H 1 222 ? 97.075 -20.200 -103.613 1.00 52.19 222 ARG I N 1
ATOM 13251 C CA . ARG H 1 222 ? 97.907 -21.102 -102.810 1.00 55.40 222 ARG I CA 1
ATOM 13252 C C . ARG H 1 222 ? 98.828 -20.306 -101.890 1.00 57.66 222 ARG I C 1
ATOM 13253 O O . ARG H 1 222 ? 98.935 -20.603 -100.693 1.00 55.39 222 ARG I O 1
ATOM 13261 N N . ASP H 1 223 ? 99.442 -19.244 -102.423 1.00 48.23 223 ASP I N 1
ATOM 13262 C CA . ASP H 1 223 ? 100.372 -18.444 -101.643 1.00 48.27 223 ASP I CA 1
ATOM 13263 C C . ASP H 1 223 ? 99.674 -17.819 -100.439 1.00 56.68 223 ASP I C 1
ATOM 13264 O O . ASP H 1 223 ? 100.168 -17.907 -99.299 1.00 55.05 223 ASP I O 1
ATOM 13269 N N . LEU H 1 224 ? 98.497 -17.228 -100.658 1.00 47.99 224 LEU I N 1
ATOM 13270 C CA . LEU H 1 224 ? 97.771 -16.640 -99.534 1.00 48.74 224 LEU I CA 1
ATOM 13271 C C . LEU H 1 224 ? 97.473 -17.669 -98.463 1.00 50.64 224 LEU I C 1
ATOM 13272 O O . LEU H 1 224 ? 97.674 -17.399 -97.270 1.00 57.85 224 LEU I O 1
ATOM 13277 N N . ASP H 1 225 ? 97.023 -18.868 -98.859 1.00 51.28 225 ASP I N 1
ATOM 13278 C CA . ASP H 1 225 ? 96.666 -19.852 -97.841 1.00 53.43 225 ASP I CA 1
ATOM 13279 C C . ASP H 1 225 ? 97.886 -20.354 -97.067 1.00 63.57 225 ASP I C 1
ATOM 13280 O O . ASP H 1 225 ? 97.834 -20.486 -95.837 1.00 62.73 225 ASP I O 1
ATOM 13285 N N . LEU H 1 226 ? 99.002 -20.598 -97.755 1.00 61.81 226 LEU I N 1
ATOM 13286 C CA . LEU H 1 226 ? 100.193 -21.087 -97.073 1.00 56.95 226 LEU I CA 1
ATOM 13287 C C . LEU H 1 226 ? 100.753 -20.028 -96.133 1.00 64.93 226 LEU I C 1
ATOM 13288 O O . LEU H 1 226 ? 101.158 -20.330 -94.993 1.00 64.15 226 LEU I O 1
ATOM 13293 N N . GLU H 1 227 ? 100.718 -18.772 -96.581 1.00 68.93 227 GLU I N 1
ATOM 13294 C CA . GLU H 1 227 ? 101.133 -17.655 -95.750 1.00 61.71 227 GLU I CA 1
ATOM 13295 C C . GLU H 1 227 ? 100.281 -17.574 -94.491 1.00 64.38 227 GLU I C 1
ATOM 13296 O O . GLU H 1 227 ? 100.797 -17.469 -93.375 1.00 66.58 227 GLU I O 1
ATOM 13302 N N . ALA H 1 228 ? 98.965 -17.664 -94.655 1.00 66.34 228 ALA I N 1
ATOM 13303 C CA . ALA H 1 228 ? 98.064 -17.551 -93.516 1.00 58.55 228 ALA I CA 1
ATOM 13304 C C . ALA H 1 228 ? 98.255 -18.693 -92.539 1.00 66.97 228 ALA I C 1
ATOM 13305 O O . ALA H 1 228 ? 98.104 -18.512 -91.329 1.00 84.31 228 ALA I O 1
ATOM 13307 N N . SER H 1 229 ? 98.536 -19.890 -93.048 1.00 75.67 229 SER I N 1
ATOM 13308 C CA . SER H 1 229 ? 98.677 -21.053 -92.180 1.00 79.46 229 SER I CA 1
ATOM 13309 C C . SER H 1 229 ? 99.947 -20.982 -91.349 1.00 82.44 229 SER I C 1
ATOM 13310 O O . SER H 1 229 ? 99.949 -21.357 -90.169 1.00 84.03 229 SER I O 1
ATOM 13313 N N . ALA H 1 230 ? 101.028 -20.469 -91.943 1.00 84.13 230 ALA I N 1
ATOM 13314 C CA . ALA H 1 230 ? 102.299 -20.375 -91.239 1.00 77.31 230 ALA I CA 1
ATOM 13315 C C . ALA H 1 230 ? 102.255 -19.392 -90.065 1.00 94.88 230 ALA I C 1
ATOM 13316 O O . ALA H 1 230 ? 103.122 -19.464 -89.185 1.00 96.56 230 ALA I O 1
ATOM 13318 N N . ALA H 1 231 ? 101.289 -18.462 -90.052 1.00 109.51 231 ALA I N 1
ATOM 13319 C CA . ALA H 1 231 ? 101.090 -17.549 -88.927 1.00 114.88 231 ALA I CA 1
ATOM 13320 C C . ALA H 1 231 ? 100.384 -18.221 -87.755 1.00 126.74 231 ALA I C 1
ATOM 13321 O O . ALA H 1 231 ? 100.595 -17.820 -86.601 1.00 136.17 231 ALA I O 1
ATOM 13323 N N . ALA H 1 232 ? 99.544 -19.223 -88.024 1.00 123.24 232 ALA I N 1
ATOM 13324 C CA . ALA H 1 232 ? 98.782 -19.908 -86.978 1.00 116.53 232 ALA I CA 1
ATOM 13325 C C . ALA H 1 232 ? 99.688 -20.711 -86.034 1.00 117.19 232 ALA I C 1
ATOM 13326 O O . ALA H 1 232 ? 99.852 -20.357 -84.855 1.00 114.97 232 ALA I O 1
ATOM 13328 N N . ALA I 1 19 ? 49.787 0.121 -163.260 1.00 163.98 19 ALA J N 1
ATOM 13329 C CA . ALA I 1 19 ? 50.201 -0.154 -161.885 1.00 157.39 19 ALA J CA 1
ATOM 13330 C C . ALA I 1 19 ? 48.988 -0.425 -160.998 1.00 163.87 19 ALA J C 1
ATOM 13331 O O . ALA I 1 19 ? 47.959 0.238 -161.127 1.00 171.19 19 ALA J O 1
ATOM 13333 N N . ASP I 1 20 ? 49.122 -1.387 -160.088 1.00 157.35 20 ASP J N 1
ATOM 13334 C CA . ASP I 1 20 ? 48.044 -1.744 -159.174 1.00 152.78 20 ASP J CA 1
ATOM 13335 C C . ASP I 1 20 ? 47.989 -0.736 -158.033 1.00 144.65 20 ASP J C 1
ATOM 13336 O O . ASP I 1 20 ? 48.970 -0.044 -157.747 1.00 141.10 20 ASP J O 1
ATOM 13338 N N . ILE I 1 21 ? 46.806 -0.598 -157.426 1.00 143.99 21 ILE J N 1
ATOM 13339 C CA . ILE I 1 21 ? 46.653 0.393 -156.361 1.00 142.34 21 ILE J CA 1
ATOM 13340 C C . ILE I 1 21 ? 47.512 0.006 -155.153 1.00 147.52 21 ILE J C 1
ATOM 13341 O O . ILE I 1 21 ? 48.152 0.862 -154.538 1.00 146.66 21 ILE J O 1
ATOM 13346 N N . VAL I 1 22 ? 47.529 -1.288 -154.791 1.00 151.88 22 VAL J N 1
ATOM 13347 C CA . VAL I 1 22 ? 48.374 -1.790 -153.700 1.00 145.47 22 VAL J CA 1
ATOM 13348 C C . VAL I 1 22 ? 49.853 -1.827 -154.103 1.00 142.23 22 VAL J C 1
ATOM 13349 O O . VAL I 1 22 ? 50.738 -1.554 -153.280 1.00 145.00 22 VAL J O 1
ATOM 13353 N N . VAL I 1 23 ? 50.152 -2.206 -155.354 1.00 135.85 23 VAL J N 1
ATOM 13354 C CA . VAL I 1 23 ? 51.542 -2.364 -155.788 1.00 128.67 23 VAL J CA 1
ATOM 13355 C C . VAL I 1 23 ? 52.307 -1.044 -155.745 1.00 132.25 23 VAL J C 1
ATOM 13356 O O . VAL I 1 23 ? 53.543 -1.052 -155.752 1.00 130.96 23 VAL J O 1
ATOM 13360 N N . LYS I 1 24 ? 51.607 0.097 -155.719 1.00 138.13 24 LYS J N 1
ATOM 13361 C CA . LYS I 1 24 ? 52.259 1.367 -155.401 1.00 136.40 24 LYS J CA 1
ATOM 13362 C C . LYS I 1 24 ? 52.397 1.564 -153.888 1.00 128.58 24 LYS J C 1
ATOM 13363 O O . LYS I 1 24 ? 53.407 2.107 -153.409 1.00 127.68 24 LYS J O 1
ATOM 13365 N N . CYS I 1 25 ? 51.380 1.133 -153.129 1.00 123.29 25 CYS J N 1
ATOM 13366 C CA . CYS I 1 25 ? 51.401 1.227 -151.670 1.00 121.46 25 CYS J CA 1
ATOM 13367 C C . CYS I 1 25 ? 52.650 0.580 -151.095 1.00 116.93 25 CYS J C 1
ATOM 13368 O O . CYS I 1 25 ? 53.285 1.123 -150.186 1.00 109.63 25 CYS J O 1
ATOM 13371 N N . VAL I 1 26 ? 52.991 -0.610 -151.586 1.00 119.24 26 VAL J N 1
ATOM 13372 C CA . VAL I 1 26 ? 54.219 -1.278 -151.159 1.00 113.83 26 VAL J CA 1
ATOM 13373 C C . VAL I 1 26 ? 55.425 -0.353 -151.346 1.00 116.33 26 VAL J C 1
ATOM 13374 O O . VAL I 1 26 ? 56.283 -0.240 -150.458 1.00 117.14 26 VAL J O 1
ATOM 13378 N N . MET I 1 27 ? 55.481 0.357 -152.483 1.00 119.79 27 MET J N 1
ATOM 13379 C CA . MET I 1 27 ? 56.591 1.267 -152.773 1.00 123.16 27 MET J CA 1
ATOM 13380 C C . MET I 1 27 ? 56.675 2.365 -151.718 1.00 122.89 27 MET J C 1
ATOM 13381 O O . MET I 1 27 ? 57.751 2.648 -151.161 1.00 120.36 27 MET J O 1
ATOM 13386 N N . ILE I 1 28 ? 55.532 3.004 -151.436 1.00 119.25 28 ILE J N 1
ATOM 13387 C CA . ILE I 1 28 ? 55.531 4.113 -150.485 1.00 113.68 28 ILE J CA 1
ATOM 13388 C C . ILE I 1 28 ? 55.898 3.610 -149.096 1.00 107.96 28 ILE J C 1
ATOM 13389 O O . ILE I 1 28 ? 56.700 4.232 -148.386 1.00 113.93 28 ILE J O 1
ATOM 13394 N N . GLY I 1 29 ? 55.366 2.445 -148.711 1.00 98.48 29 GLY J N 1
ATOM 13395 C CA . GLY I 1 29 ? 55.730 1.859 -147.434 1.00 89.09 29 GLY J CA 1
ATOM 13396 C C . GLY I 1 29 ? 57.224 1.648 -147.326 1.00 82.89 29 GLY J C 1
ATOM 13397 O O . GLY I 1 29 ? 57.821 1.876 -146.270 1.00 78.44 29 GLY J O 1
ATOM 13398 N N . LEU I 1 30 ? 57.849 1.201 -148.416 1.00 80.71 30 LEU J N 1
ATOM 13399 C CA . LEU I 1 30 ? 59.298 1.035 -148.406 1.00 90.32 30 LEU J CA 1
ATOM 13400 C C . LEU I 1 30 ? 60.023 2.364 -148.185 1.00 91.47 30 LEU J C 1
ATOM 13401 O O . LEU I 1 30 ? 60.897 2.466 -147.313 1.00 95.29 30 LEU J O 1
ATOM 13406 N N . ILE I 1 31 ? 59.687 3.399 -148.963 1.00 95.38 31 ILE J N 1
ATOM 13407 C CA . ILE I 1 31 ? 60.483 4.618 -148.819 1.00 95.27 31 ILE J CA 1
ATOM 13408 C C . ILE I 1 31 ? 60.246 5.260 -147.452 1.00 95.71 31 ILE J C 1
ATOM 13409 O O . ILE I 1 31 ? 61.161 5.869 -146.872 1.00 98.04 31 ILE J O 1
ATOM 13414 N N . LEU I 1 32 ? 59.041 5.115 -146.897 1.00 88.86 32 LEU J N 1
ATOM 13415 C CA . LEU I 1 32 ? 58.803 5.617 -145.549 1.00 87.20 32 LEU J CA 1
ATOM 13416 C C . LEU I 1 32 ? 59.638 4.854 -144.532 1.00 93.71 32 LEU J C 1
ATOM 13417 O O . LEU I 1 32 ? 60.184 5.448 -143.589 1.00 100.92 32 LEU J O 1
ATOM 13422 N N . ALA I 1 33 ? 59.737 3.533 -144.703 1.00 86.43 33 ALA J N 1
ATOM 13423 C CA . ALA I 1 33 ? 60.693 2.759 -143.926 1.00 75.79 33 ALA J CA 1
ATOM 13424 C C . ALA I 1 33 ? 62.086 3.386 -144.005 1.00 78.43 33 ALA J C 1
ATOM 13425 O O . ALA I 1 33 ? 62.797 3.499 -142.990 1.00 74.10 33 ALA J O 1
ATOM 13427 N N . SER I 1 34 ? 62.491 3.796 -145.215 1.00 82.38 34 SER J N 1
ATOM 13428 C CA . SER I 1 34 ? 63.768 4.487 -145.378 1.00 81.18 34 SER J CA 1
ATOM 13429 C C . SER I 1 34 ? 63.818 5.750 -144.520 1.00 68.44 34 SER J C 1
ATOM 13430 O O . SER I 1 34 ? 64.855 6.067 -143.917 1.00 71.51 34 SER J O 1
ATOM 13433 N N . VAL I 1 35 ? 62.710 6.494 -144.457 1.00 67.48 35 VAL J N 1
ATOM 13434 C CA . VAL I 1 35 ? 62.694 7.709 -143.644 1.00 68.35 35 VAL J CA 1
ATOM 13435 C C . VAL I 1 35 ? 62.910 7.381 -142.173 1.00 68.48 35 VAL J C 1
ATOM 13436 O O . VAL I 1 35 ? 63.776 7.972 -141.512 1.00 78.68 35 VAL J O 1
ATOM 13440 N N . VAL I 1 36 ? 62.202 6.378 -141.656 1.00 69.00 36 VAL J N 1
ATOM 13441 C CA . VAL I 1 36 ? 62.402 6.032 -140.244 1.00 72.99 36 VAL J CA 1
ATOM 13442 C C . VAL I 1 36 ? 63.857 5.662 -139.994 1.00 59.55 36 VAL J C 1
ATOM 13443 O O . VAL I 1 36 ? 64.449 6.037 -138.971 1.00 61.08 36 VAL J O 1
ATOM 13447 N N . THR I 1 37 ? 64.462 4.956 -140.942 1.00 60.48 37 THR J N 1
ATOM 13448 C CA . THR I 1 37 ? 65.871 4.619 -140.824 1.00 59.59 37 THR J CA 1
ATOM 13449 C C . THR I 1 37 ? 66.710 5.870 -140.632 1.00 64.20 37 THR J C 1
ATOM 13450 O O . THR I 1 37 ? 67.534 5.945 -139.705 1.00 65.47 37 THR J O 1
ATOM 13454 N N . TRP I 1 38 ? 66.486 6.890 -141.459 1.00 62.63 38 TRP J N 1
ATOM 13455 C CA . TRP I 1 38 ? 67.373 8.044 -141.318 1.00 66.25 38 TRP J CA 1
ATOM 13456 C C . TRP I 1 38 ? 67.088 8.834 -140.043 1.00 62.38 38 TRP J C 1
ATOM 13457 O O . TRP I 1 38 ? 68.019 9.405 -139.457 1.00 69.06 38 TRP J O 1
ATOM 13468 N N . ALA I 1 39 ? 65.833 8.860 -139.582 1.00 58.87 39 ALA J N 1
ATOM 13469 C CA . ALA I 1 39 ? 65.533 9.496 -138.302 1.00 64.75 39 ALA J CA 1
ATOM 13470 C C . ALA I 1 39 ? 66.320 8.842 -137.162 1.00 72.37 39 ALA J C 1
ATOM 13471 O O . ALA I 1 39 ? 67.079 9.510 -136.435 1.00 76.96 39 ALA J O 1
ATOM 13473 N N . ILE I 1 40 ? 66.169 7.520 -137.012 1.00 68.17 40 ILE J N 1
ATOM 13474 C CA . ILE I 1 40 ? 66.938 6.776 -136.010 1.00 66.32 40 ILE J CA 1
ATOM 13475 C C . ILE I 1 40 ? 68.427 7.058 -136.147 1.00 68.21 40 ILE J C 1
ATOM 13476 O O . ILE I 1 40 ? 69.160 7.165 -135.154 1.00 62.93 40 ILE J O 1
ATOM 13481 N N . PHE I 1 41 ? 68.908 7.107 -137.389 1.00 71.82 41 PHE J N 1
ATOM 13482 C CA . PHE I 1 41 ? 70.332 7.281 -137.627 1.00 63.34 41 PHE J CA 1
ATOM 13483 C C . PHE I 1 41 ? 70.840 8.587 -137.033 1.00 61.36 41 PHE J C 1
ATOM 13484 O O . PHE I 1 41 ? 71.796 8.594 -136.241 1.00 64.75 41 PHE J O 1
ATOM 13492 N N . PHE I 1 42 ? 70.179 9.701 -137.358 1.00 58.07 42 PHE J N 1
ATOM 13493 C CA . PHE I 1 42 ? 70.685 10.986 -136.889 1.00 59.65 42 PHE J CA 1
ATOM 13494 C C . PHE I 1 42 ? 70.584 11.100 -135.371 1.00 63.37 42 PHE J C 1
ATOM 13495 O O . PHE I 1 42 ? 71.548 11.525 -134.697 1.00 60.06 42 PHE J O 1
ATOM 13503 N N . SER I 1 43 ? 69.427 10.692 -134.821 1.00 63.43 43 SER J N 1
ATOM 13504 C CA . SER I 1 43 ? 69.190 10.828 -133.389 1.00 60.61 43 SER J CA 1
ATOM 13505 C C . SER I 1 43 ? 70.111 9.928 -132.569 1.00 61.41 43 SER J C 1
ATOM 13506 O O . SER I 1 43 ? 70.854 10.407 -131.697 1.00 71.30 43 SER J O 1
ATOM 13509 N N . LYS I 1 44 ? 70.103 8.621 -132.849 1.00 59.25 44 LYS J N 1
ATOM 13510 C CA . LYS I 1 44 ? 70.940 7.724 -132.054 1.00 59.66 44 LYS J CA 1
ATOM 13511 C C . LYS I 1 44 ? 72.401 8.062 -132.265 1.00 58.25 44 LYS J C 1
ATOM 13512 O O . LYS I 1 44 ? 73.218 7.886 -131.366 1.00 69.66 44 LYS J O 1
ATOM 13518 N N . SER I 1 45 ? 72.729 8.629 -133.411 1.00 50.72 45 SER J N 1
ATOM 13519 C CA . SER I 1 45 ? 74.092 9.068 -133.624 1.00 61.88 45 SER J CA 1
ATOM 13520 C C . SER I 1 45 ? 74.502 10.086 -132.561 1.00 66.51 45 SER J C 1
ATOM 13521 O O . SER I 1 45 ? 75.562 9.948 -131.919 1.00 63.97 45 SER J O 1
ATOM 13524 N N . VAL I 1 46 ? 73.680 11.127 -132.356 1.00 63.36 46 VAL J N 1
ATOM 13525 C CA . VAL I 1 46 ? 74.107 12.101 -131.357 1.00 60.40 46 VAL J CA 1
ATOM 13526 C C . VAL I 1 46 ? 74.055 11.503 -129.962 1.00 59.31 46 VAL J C 1
ATOM 13527 O O . VAL I 1 46 ? 74.988 11.692 -129.171 1.00 53.59 46 VAL J O 1
ATOM 13531 N N . GLU I 1 47 ? 73.008 10.727 -129.657 1.00 53.75 47 GLU J N 1
ATOM 13532 C CA . GLU I 1 47 ? 72.893 10.138 -128.323 1.00 62.31 47 GLU J CA 1
ATOM 13533 C C . GLU I 1 47 ? 74.105 9.263 -127.972 1.00 62.52 47 GLU J C 1
ATOM 13534 O O . GLU I 1 47 ? 74.745 9.449 -126.928 1.00 54.40 47 GLU J O 1
ATOM 13540 N N . PHE I 1 48 ? 74.449 8.312 -128.835 1.00 64.59 48 PHE J N 1
ATOM 13541 C CA . PHE I 1 48 ? 75.612 7.478 -128.547 1.00 61.79 48 PHE J CA 1
ATOM 13542 C C . PHE I 1 48 ? 76.866 8.318 -128.398 1.00 52.48 48 PHE J C 1
ATOM 13543 O O . PHE I 1 48 ? 77.685 8.061 -127.512 1.00 65.23 48 PHE J O 1
ATOM 13551 N N . PHE I 1 49 ? 77.053 9.305 -129.266 1.00 46.59 49 PHE J N 1
ATOM 13552 C CA . PHE I 1 49 ? 78.287 10.093 -129.203 1.00 56.03 49 PHE J CA 1
ATOM 13553 C C . PHE I 1 49 ? 78.458 10.791 -127.857 1.00 62.13 49 PHE J C 1
ATOM 13554 O O . PHE I 1 49 ? 79.551 10.795 -127.268 1.00 61.87 49 PHE J O 1
ATOM 13562 N N . ASN I 1 50 ? 77.399 11.453 -127.402 1.00 54.63 50 ASN J N 1
ATOM 13563 C CA . ASN I 1 50 ? 77.450 12.205 -126.165 1.00 50.43 50 ASN J CA 1
ATOM 13564 C C . ASN I 1 50 ? 77.595 11.274 -124.965 1.00 56.80 50 ASN J C 1
ATOM 13565 O O . ASN I 1 50 ? 78.459 11.482 -124.101 1.00 54.54 50 ASN J O 1
ATOM 13570 N N . GLN I 1 51 ? 76.770 10.229 -124.902 1.00 60.03 51 GLN J N 1
ATOM 13571 C CA . GLN I 1 51 ? 76.881 9.312 -123.780 1.00 49.90 51 GLN J CA 1
ATOM 13572 C C . GLN I 1 51 ? 78.278 8.708 -123.706 1.00 55.58 51 GLN J C 1
ATOM 13573 O O . GLN I 1 51 ? 78.880 8.644 -122.626 1.00 70.36 51 GLN J O 1
ATOM 13579 N N . LYS I 1 52 ? 78.843 8.343 -124.848 1.00 48.45 52 LYS J N 1
ATOM 13580 C CA . LYS I 1 52 ? 80.168 7.723 -124.860 1.00 52.73 52 LYS J CA 1
ATOM 13581 C C . LYS I 1 52 ? 81.258 8.707 -124.416 1.00 55.22 52 LYS J C 1
ATOM 13582 O O . LYS I 1 52 ? 82.159 8.348 -123.646 1.00 63.82 52 LYS J O 1
ATOM 13588 N N . ARG I 1 53 ? 81.194 9.954 -124.876 1.00 55.93 53 ARG J N 1
ATOM 13589 C CA . ARG I 1 53 ? 82.222 10.915 -124.495 1.00 58.94 53 ARG J CA 1
ATOM 13590 C C . ARG I 1 53 ? 82.151 11.229 -123.004 1.00 64.23 53 ARG J C 1
ATOM 13591 O O . ARG I 1 53 ? 83.177 11.270 -122.303 1.00 58.50 53 ARG J O 1
ATOM 13599 N N . ARG I 1 54 ? 80.935 11.444 -122.510 1.00 62.00 54 ARG J N 1
ATOM 13600 C CA . ARG I 1 54 ? 80.737 11.705 -121.098 1.00 49.05 54 ARG J CA 1
ATOM 13601 C C . ARG I 1 54 ? 81.290 10.562 -120.246 1.00 56.15 54 ARG J C 1
ATOM 13602 O O . ARG I 1 54 ? 82.086 10.787 -119.325 1.00 51.92 54 ARG J O 1
ATOM 13610 N N . LEU I 1 55 ? 80.921 9.315 -120.569 1.00 53.18 55 LEU J N 1
ATOM 13611 C CA . LEU I 1 55 ? 81.390 8.195 -119.753 1.00 44.51 55 LEU J CA 1
ATOM 13612 C C . LEU I 1 55 ? 82.903 8.072 -119.794 1.00 54.60 55 LEU J C 1
ATOM 13613 O O . LEU I 1 55 ? 83.540 7.815 -118.764 1.00 60.16 55 LEU J O 1
ATOM 13618 N N . LYS I 1 56 ? 83.494 8.223 -120.978 1.00 46.81 56 LYS J N 1
ATOM 13619 C CA . LYS I 1 56 ? 84.939 8.098 -121.078 1.00 48.75 56 LYS J CA 1
ATOM 13620 C C . LYS I 1 56 ? 85.640 9.131 -120.190 1.00 61.59 56 LYS J C 1
ATOM 13621 O O . LYS I 1 56 ? 86.643 8.824 -119.520 1.00 68.05 56 LYS J O 1
ATOM 13627 N N . ARG I 1 57 ? 85.099 10.353 -120.125 1.00 57.43 57 ARG J N 1
ATOM 13628 C CA . ARG I 1 57 ? 85.753 11.377 -119.312 1.00 52.98 57 ARG J CA 1
ATOM 13629 C C . ARG I 1 57 ? 85.574 11.090 -117.828 1.00 61.57 57 ARG J C 1
ATOM 13630 O O . ARG I 1 57 ? 86.532 11.197 -117.049 1.00 67.35 57 ARG J O 1
ATOM 13638 N N . GLU I 1 58 ? 84.344 10.745 -117.417 1.00 54.68 58 GLU J N 1
ATOM 13639 C CA . GLU I 1 58 ? 84.105 10.392 -116.024 1.00 50.79 58 GLU J CA 1
ATOM 13640 C C . GLU I 1 58 ? 85.037 9.277 -115.593 1.00 57.73 58 GLU J C 1
ATOM 13641 O O . GLU I 1 58 ? 85.558 9.284 -114.475 1.00 54.50 58 GLU J O 1
ATOM 13647 N N . GLN I 1 59 ? 85.264 8.309 -116.473 1.00 63.87 59 GLN J N 1
ATOM 13648 C CA . GLN I 1 59 ? 86.117 7.190 -116.106 1.00 62.59 59 GLN J CA 1
ATOM 13649 C C . GLN I 1 59 ? 87.558 7.643 -115.919 1.00 60.45 59 GLN J C 1
ATOM 13650 O O . GLN I 1 59 ? 88.231 7.212 -114.974 1.00 68.95 59 GLN J O 1
ATOM 13656 N N . GLN I 1 60 ? 88.046 8.524 -116.796 1.00 52.29 60 GLN J N 1
ATOM 13657 C CA . GLN I 1 60 ? 89.388 9.071 -116.612 1.00 64.36 60 GLN J CA 1
ATOM 13658 C C . GLN I 1 60 ? 89.526 9.753 -115.257 1.00 65.01 60 GLN J C 1
ATOM 13659 O O . GLN I 1 60 ? 90.552 9.618 -114.582 1.00 66.71 60 GLN J O 1
ATOM 13665 N N . LEU I 1 61 ? 88.512 10.538 -114.877 1.00 58.67 61 LEU J N 1
ATOM 13666 C CA . LEU I 1 61 ? 88.559 11.295 -113.634 1.00 50.10 61 LEU J CA 1
ATOM 13667 C C . LEU I 1 61 ? 88.501 10.360 -112.420 1.00 54.70 61 LEU J C 1
ATOM 13668 O O . LEU I 1 61 ? 89.157 10.601 -111.399 1.00 57.93 61 LEU J O 1
ATOM 13673 N N . LEU I 1 62 ? 87.746 9.279 -112.526 1.00 39.08 62 LEU J N 1
ATOM 13674 C CA . LEU I 1 62 ? 87.625 8.346 -111.433 1.00 47.35 62 LEU J CA 1
ATOM 13675 C C . LEU I 1 62 ? 88.824 7.425 -111.343 1.00 52.05 62 LEU J C 1
ATOM 13676 O O . LEU I 1 62 ? 88.989 6.766 -110.313 1.00 52.67 62 LEU J O 1
ATOM 13681 N N . ALA I 1 63 ? 89.665 7.359 -112.381 1.00 56.33 63 ALA J N 1
ATOM 13682 C CA . ALA I 1 63 ? 90.858 6.520 -112.280 1.00 60.03 63 ALA J CA 1
ATOM 13683 C C . ALA I 1 63 ? 91.732 6.909 -111.086 1.00 73.25 63 ALA J C 1
ATOM 13684 O O . ALA I 1 63 ? 92.512 6.090 -110.591 1.00 72.75 63 ALA J O 1
ATOM 13686 N N . GLU I 1 64 ? 91.595 8.132 -110.598 1.00 78.37 64 GLU J N 1
ATOM 13687 C CA . GLU I 1 64 ? 92.454 8.648 -109.554 1.00 78.78 64 GLU J CA 1
ATOM 13688 C C . GLU I 1 64 ? 92.016 8.257 -108.151 1.00 72.59 64 GLU J C 1
ATOM 13689 O O . GLU I 1 64 ? 92.785 8.476 -107.211 1.00 89.09 64 GLU J O 1
ATOM 13695 N N . ALA I 1 65 ? 90.819 7.704 -107.967 1.00 55.77 65 ALA J N 1
ATOM 13696 C CA . ALA I 1 65 ? 90.266 7.582 -106.619 1.00 49.95 65 ALA J CA 1
ATOM 13697 C C . ALA I 1 65 ? 90.961 6.462 -105.833 1.00 55.11 65 ALA J C 1
ATOM 13698 O O . ALA I 1 65 ? 91.118 5.331 -106.314 1.00 52.69 65 ALA J O 1
ATOM 13700 N N . ARG I 1 66 ? 91.412 6.796 -104.622 1.00 42.68 66 ARG J N 1
ATOM 13701 C CA . ARG I 1 66 ? 92.059 5.835 -103.756 1.00 41.31 66 ARG J CA 1
ATOM 13702 C C . ARG I 1 66 ? 91.100 5.252 -102.750 1.00 46.19 66 ARG J C 1
ATOM 13703 O O . ARG I 1 66 ? 91.518 4.463 -101.918 1.00 55.10 66 ARG J O 1
ATOM 13711 N N . SER I 1 67 ? 89.828 5.640 -102.802 1.00 53.44 67 SER J N 1
ATOM 13712 C CA . SER I 1 67 ? 88.782 5.148 -101.913 1.00 41.06 67 SER J CA 1
ATOM 13713 C C . SER I 1 67 ? 87.430 5.431 -102.550 1.00 43.60 67 SER J C 1
ATOM 13714 O O . SER I 1 67 ? 87.317 6.263 -103.458 1.00 38.96 67 SER J O 1
ATOM 13717 N N . LEU I 1 68 ? 86.392 4.789 -101.989 1.00 42.84 68 LEU J N 1
ATOM 13718 C CA . LEU I 1 68 ? 85.026 4.952 -102.477 1.00 40.17 68 LEU J CA 1
ATOM 13719 C C . LEU I 1 68 ? 84.518 6.348 -102.152 1.00 49.24 68 LEU J C 1
ATOM 13720 O O . LEU I 1 68 ? 83.878 7.001 -102.996 1.00 44.51 68 LEU J O 1
ATOM 13725 N N . ASN I 1 69 ? 84.815 6.837 -100.939 1.00 42.71 69 ASN J N 1
ATOM 13726 C CA . ASN I 1 69 ? 84.470 8.215 -100.611 1.00 43.24 69 ASN J CA 1
ATOM 13727 C C . ASN I 1 69 ? 85.095 9.180 -101.593 1.00 49.30 69 ASN J C 1
ATOM 13728 O O . ASN I 1 69 ? 84.429 10.105 -102.074 1.00 49.75 69 ASN J O 1
ATOM 13733 N N . GLN I 1 70 ? 86.373 8.983 -101.915 1.00 48.46 70 GLN J N 1
ATOM 13734 C CA . GLN I 1 70 ? 87.002 9.919 -102.834 1.00 49.22 70 GLN J CA 1
ATOM 13735 C C . GLN I 1 70 ? 86.335 9.860 -104.206 1.00 48.90 70 GLN J C 1
ATOM 13736 O O . GLN I 1 70 ? 86.207 10.885 -104.883 1.00 51.56 70 GLN J O 1
ATOM 13742 N N . ALA I 1 71 ? 85.895 8.664 -104.628 1.00 44.93 71 ALA J N 1
ATOM 13743 C CA . ALA I 1 71 ? 85.181 8.534 -105.897 1.00 40.30 71 ALA J CA 1
ATOM 13744 C C . ALA I 1 71 ? 83.860 9.302 -105.864 1.00 42.69 71 ALA J C 1
ATOM 13745 O O . ALA I 1 71 ? 83.610 10.138 -106.736 1.00 54.75 71 ALA J O 1
ATOM 13747 N N . ASN I 1 72 ? 83.065 9.147 -104.797 1.00 47.06 72 ASN J N 1
ATOM 13748 C CA . ASN I 1 72 ? 81.868 9.985 -104.694 1.00 52.04 72 ASN J CA 1
ATOM 13749 C C . ASN I 1 72 ? 82.226 11.454 -104.775 1.00 53.91 72 ASN J C 1
ATOM 13750 O O . ASN I 1 72 ? 81.541 12.235 -105.452 1.00 54.20 72 ASN J O 1
ATOM 13755 N N . ASP I 1 73 ? 83.322 11.838 -104.125 1.00 57.37 73 ASP J N 1
ATOM 13756 C CA . ASP I 1 73 ? 83.693 13.241 -104.094 1.00 52.45 73 ASP J CA 1
ATOM 13757 C C . ASP I 1 73 ? 84.044 13.761 -105.483 1.00 45.64 73 ASP J C 1
ATOM 13758 O O . ASP I 1 73 ? 83.616 14.838 -105.872 1.00 46.77 73 ASP J O 1
ATOM 13763 N N . ILE I 1 74 ? 84.807 12.998 -106.246 1.00 46.82 74 ILE J N 1
ATOM 13764 C CA . ILE I 1 74 ? 85.150 13.399 -107.598 1.00 45.51 74 ILE J CA 1
ATOM 13765 C C . ILE I 1 74 ? 83.903 13.447 -108.472 1.00 43.59 74 ILE J C 1
ATOM 13766 O O . ILE I 1 74 ? 83.760 14.321 -109.332 1.00 53.14 74 ILE J O 1
ATOM 13771 N N . ALA I 1 75 ? 82.999 12.506 -108.293 1.00 49.26 75 ALA J N 1
ATOM 13772 C CA . ALA I 1 75 ? 81.831 12.476 -109.161 1.00 54.40 75 ALA J CA 1
ATOM 13773 C C . ALA I 1 75 ? 80.766 13.449 -108.698 1.00 54.10 75 ALA J C 1
ATOM 13774 O O . ALA I 1 75 ? 79.742 13.567 -109.368 1.00 59.57 75 ALA J O 1
ATOM 13776 N N . ALA I 1 76 ? 81.003 14.146 -107.584 1.00 50.19 76 ALA J N 1
ATOM 13777 C CA . ALA I 1 76 ? 79.990 14.999 -106.969 1.00 55.54 76 ALA J CA 1
ATOM 13778 C C . ALA I 1 76 ? 79.339 15.925 -107.980 1.00 63.93 76 ALA J C 1
ATOM 13779 O O . ALA I 1 76 ? 78.116 16.123 -107.957 1.00 63.75 76 ALA J O 1
ATOM 13781 N N . ASP I 1 77 ? 80.141 16.622 -108.780 1.00 72.47 77 ASP J N 1
ATOM 13782 C CA . ASP I 1 77 ? 79.548 17.379 -109.869 1.00 91.88 77 ASP J CA 1
ATOM 13783 C C . ASP I 1 77 ? 79.990 16.774 -111.204 1.00 83.73 77 ASP J C 1
ATOM 13784 O O . ASP I 1 77 ? 80.855 17.291 -111.912 1.00 82.44 77 ASP J O 1
ATOM 13789 N N . PHE I 1 78 ? 79.306 15.702 -111.576 1.00 70.39 78 PHE J N 1
ATOM 13790 C CA . PHE I 1 78 ? 79.375 15.085 -112.876 1.00 58.93 78 PHE J CA 1
ATOM 13791 C C . PHE I 1 78 ? 78.156 15.441 -113.707 1.00 60.06 78 PHE J C 1
ATOM 13792 O O . PHE I 1 78 ? 78.153 15.238 -114.926 1.00 60.67 78 PHE J O 1
ATOM 13800 N N . GLY I 1 79 ? 77.168 16.038 -113.073 1.00 56.25 79 GLY J N 1
ATOM 13801 C CA . GLY I 1 79 ? 75.850 16.279 -113.602 1.00 68.46 79 GLY J CA 1
ATOM 13802 C C . GLY I 1 79 ? 74.825 15.321 -113.012 1.00 77.66 79 GLY J C 1
ATOM 13803 O O . GLY I 1 79 ? 75.119 14.178 -112.659 1.00 72.88 79 GLY J O 1
ATOM 13804 N N . SER I 1 80 ? 73.579 15.778 -113.011 1.00 98.23 80 SER J N 1
ATOM 13805 C CA . SER I 1 80 ? 72.493 15.027 -112.396 1.00 103.58 80 SER J CA 1
ATOM 13806 C C . SER I 1 80 ? 72.144 13.776 -113.193 1.00 97.05 80 SER J C 1
ATOM 13807 O O . SER I 1 80 ? 71.607 12.817 -112.631 1.00 109.92 80 SER J O 1
ATOM 13810 N N . LYS I 1 81 ? 72.393 13.781 -114.499 1.00 77.35 81 LYS J N 1
ATOM 13811 C CA . LYS I 1 81 ? 72.113 12.645 -115.351 1.00 68.89 81 LYS J CA 1
ATOM 13812 C C . LYS I 1 81 ? 73.316 11.711 -115.518 1.00 64.27 81 LYS J C 1
ATOM 13813 O O . LYS I 1 81 ? 73.259 10.781 -116.328 1.00 66.39 81 LYS J O 1
ATOM 13819 N N . SER I 1 82 ? 74.404 11.949 -114.790 1.00 62.42 82 SER J N 1
ATOM 13820 C CA . SER I 1 82 ? 75.610 11.140 -114.918 1.00 62.57 82 SER J CA 1
ATOM 13821 C C . SER I 1 82 ? 75.384 9.686 -114.494 1.00 67.20 82 SER J C 1
ATOM 13822 O O . SER I 1 82 ? 74.808 9.413 -113.433 1.00 63.92 82 SER J O 1
ATOM 13825 N N . LEU I 1 83 ? 75.848 8.755 -115.335 1.00 68.83 83 LEU J N 1
ATOM 13826 C CA . LEU I 1 83 ? 75.736 7.331 -115.033 1.00 64.70 83 LEU J CA 1
ATOM 13827 C C . LEU I 1 83 ? 76.703 6.888 -113.931 1.00 61.92 83 LEU J C 1
ATOM 13828 O O . LEU I 1 83 ? 76.324 6.103 -113.045 1.00 61.49 83 LEU J O 1
ATOM 13833 N N . SER I 1 84 ? 77.957 7.367 -113.969 1.00 46.70 84 SER J N 1
ATOM 13834 C CA . SER I 1 84 ? 78.881 7.028 -112.891 1.00 49.03 84 SER J CA 1
ATOM 13835 C C . SER I 1 84 ? 78.336 7.495 -111.546 1.00 52.52 84 SER J C 1
ATOM 13836 O O . SER I 1 84 ? 78.283 6.723 -110.584 1.00 54.44 84 SER J O 1
ATOM 13839 N N . LEU I 1 85 ? 77.851 8.733 -111.496 1.00 47.50 85 LEU J N 1
ATOM 13840 C CA . LEU I 1 85 ? 77.288 9.278 -110.269 1.00 45.94 85 LEU J CA 1
ATOM 13841 C C . LEU I 1 85 ? 76.125 8.429 -109.776 1.00 54.69 85 LEU J C 1
ATOM 13842 O O . LEU I 1 85 ? 75.935 8.278 -108.566 1.00 66.85 85 LEU J O 1
ATOM 13847 N N . HIS I 1 86 ? 75.330 7.878 -110.696 1.00 59.79 86 HIS J N 1
ATOM 13848 C CA . HIS I 1 86 ? 74.229 6.996 -110.304 1.00 65.13 86 HIS J CA 1
ATOM 13849 C C . HIS I 1 86 ? 74.748 5.710 -109.664 1.00 60.66 86 HIS J C 1
ATOM 13850 O O . HIS I 1 86 ? 74.211 5.252 -108.651 1.00 60.79 86 HIS J O 1
ATOM 13857 N N . LEU I 1 87 ? 75.780 5.103 -110.255 1.00 46.48 87 LEU J N 1
ATOM 13858 C CA . LEU I 1 87 ? 76.329 3.885 -109.682 1.00 48.61 87 LEU J CA 1
ATOM 13859 C C . LEU I 1 87 ? 76.897 4.142 -108.298 1.00 44.38 87 LEU J C 1
ATOM 13860 O O . LEU I 1 87 ? 76.598 3.416 -107.332 1.00 46.49 87 LEU J O 1
ATOM 13865 N N . LEU I 1 88 ? 77.711 5.191 -108.191 1.00 49.32 88 LEU J N 1
ATOM 13866 C CA . LEU I 1 88 ? 78.315 5.568 -106.926 1.00 49.52 88 LEU J CA 1
ATOM 13867 C C . LEU I 1 88 ? 77.250 5.850 -105.887 1.00 59.51 88 LEU J C 1
ATOM 13868 O O . LEU I 1 88 ? 77.357 5.398 -104.741 1.00 62.74 88 LEU J O 1
ATOM 13873 N N . ASN I 1 89 ? 76.195 6.561 -106.276 1.00 54.61 89 ASN J N 1
ATOM 13874 C CA . ASN I 1 89 ? 75.126 6.831 -105.326 1.00 52.86 89 ASN J CA 1
ATOM 13875 C C . ASN I 1 89 ? 74.418 5.565 -104.909 1.00 53.49 89 ASN J C 1
ATOM 13876 O O . ASN I 1 89 ? 73.926 5.482 -103.783 1.00 61.66 89 ASN J O 1
ATOM 13881 N N . GLU I 1 90 ? 74.338 4.579 -105.795 1.00 50.04 90 GLU J N 1
ATOM 13882 C CA . GLU I 1 90 ? 73.759 3.314 -105.383 1.00 51.51 90 GLU J CA 1
ATOM 13883 C C . GLU I 1 90 ? 74.606 2.681 -104.287 1.00 52.21 90 GLU J C 1
ATOM 13884 O O . GLU I 1 90 ? 74.078 2.289 -103.243 1.00 57.35 90 GLU J O 1
ATOM 13890 N N . ALA I 1 91 ? 75.935 2.647 -104.475 1.00 43.46 91 ALA J N 1
ATOM 13891 C CA . ALA I 1 91 ? 76.804 2.050 -103.453 1.00 45.10 91 ALA J CA 1
ATOM 13892 C C . ALA I 1 91 ? 76.726 2.816 -102.141 1.00 52.92 91 ALA J C 1
ATOM 13893 O O . ALA I 1 91 ? 76.599 2.215 -101.061 1.00 58.08 91 ALA J O 1
ATOM 13895 N N . GLN I 1 92 ? 76.770 4.151 -102.228 1.00 54.14 92 GLN J N 1
ATOM 13896 C CA . GLN I 1 92 ? 76.708 4.993 -101.047 1.00 54.79 92 GLN J CA 1
ATOM 13897 C C . GLN I 1 92 ? 75.388 4.794 -100.319 1.00 66.22 92 GLN J C 1
ATOM 13898 O O . GLN I 1 92 ? 75.337 4.745 -99.078 1.00 76.40 92 GLN J O 1
ATOM 13904 N N . ASN I 1 93 ? 74.312 4.661 -101.085 1.00 61.66 93 ASN J N 1
ATOM 13905 C CA . ASN I 1 93 ? 72.998 4.456 -100.506 1.00 58.00 93 ASN J CA 1
ATOM 13906 C C . ASN I 1 93 ? 72.912 3.134 -99.777 1.00 65.29 93 ASN J C 1
ATOM 13907 O O . ASN I 1 93 ? 72.317 3.057 -98.696 1.00 69.81 93 ASN J O 1
ATOM 13912 N N . GLU I 1 94 ? 73.490 2.079 -100.359 1.00 59.82 94 GLU J N 1
ATOM 13913 C CA . GLU I 1 94 ? 73.491 0.782 -99.692 1.00 54.93 94 GLU J CA 1
ATOM 13914 C C . GLU I 1 94 ? 74.239 0.858 -98.368 1.00 53.07 94 GLU J C 1
ATOM 13915 O O . GLU I 1 94 ? 73.779 0.310 -97.359 1.00 53.75 94 GLU J O 1
ATOM 13921 N N . LEU I 1 95 ? 75.384 1.545 -98.346 1.00 47.03 95 LEU J N 1
ATOM 13922 C CA . LEU I 1 95 ? 76.094 1.731 -97.081 1.00 46.87 95 LEU J CA 1
ATOM 13923 C C . LEU I 1 95 ? 75.218 2.436 -96.045 1.00 51.32 95 LEU J C 1
ATOM 13924 O O . LEU I 1 95 ? 75.119 1.980 -94.904 1.00 61.91 95 LEU J O 1
ATOM 13929 N N . GLU I 1 96 ? 74.534 3.529 -96.437 1.00 56.91 96 GLU J N 1
ATOM 13930 C CA . GLU I 1 96 ? 73.732 4.291 -95.470 1.00 57.26 96 GLU J CA 1
ATOM 13931 C C . GLU I 1 96 ? 72.557 3.457 -94.962 1.00 56.73 96 GLU J C 1
ATOM 13932 O O . GLU I 1 96 ? 72.144 3.592 -93.807 1.00 60.32 96 GLU J O 1
ATOM 13938 N N . LEU I 1 97 ? 71.958 2.646 -95.830 1.00 53.84 97 LEU J N 1
ATOM 13939 C CA . LEU I 1 97 ? 70.844 1.807 -95.401 1.00 54.60 97 LEU J CA 1
ATOM 13940 C C . LEU I 1 97 ? 71.299 0.699 -94.464 1.00 61.97 97 LEU J C 1
ATOM 13941 O O . LEU I 1 97 ? 70.475 0.142 -93.726 1.00 56.22 97 LEU J O 1
ATOM 13946 N N . SER I 1 98 ? 72.572 0.304 -94.558 1.00 52.59 98 SER J N 1
ATOM 13947 C CA . SER I 1 98 ? 73.131 -0.791 -93.788 1.00 52.59 98 SER J CA 1
ATOM 13948 C C . SER I 1 98 ? 73.816 -0.334 -92.515 1.00 58.48 98 SER J C 1
ATOM 13949 O O . SER I 1 98 ? 74.443 -1.163 -91.849 1.00 57.93 98 SER J O 1
ATOM 13952 N N . GLU I 1 99 ? 73.765 0.959 -92.186 1.00 60.71 99 GLU J N 1
ATOM 13953 C CA . GLU I 1 99 ? 74.409 1.437 -90.967 1.00 64.53 99 GLU J CA 1
ATOM 13954 C C . GLU I 1 99 ? 73.933 0.608 -89.781 1.00 65.46 99 GLU J C 1
ATOM 13955 O O . GLU I 1 99 ? 72.738 0.321 -89.646 1.00 65.85 99 GLU J O 1
ATOM 13961 N N . GLY I 1 100 ? 74.879 0.180 -88.949 1.00 67.30 100 GLY J N 1
ATOM 13962 C CA . GLY I 1 100 ? 74.552 -0.614 -87.786 1.00 69.99 100 GLY J CA 1
ATOM 13963 C C . GLY I 1 100 ? 74.646 -2.102 -87.999 1.00 67.29 100 GLY J C 1
ATOM 13964 O O . GLY I 1 100 ? 74.409 -2.860 -87.050 1.00 71.09 100 GLY J O 1
ATOM 13965 N N . SER I 1 101 ? 74.951 -2.535 -89.219 1.00 64.43 101 SER J N 1
ATOM 13966 C CA . SER I 1 101 ? 75.014 -3.938 -89.598 1.00 66.14 101 SER J CA 1
ATOM 13967 C C . SER I 1 101 ? 76.394 -4.518 -89.348 1.00 73.76 101 SER J C 1
ATOM 13968 O O . SER I 1 101 ? 77.405 -3.859 -89.589 1.00 70.12 101 SER J O 1
ATOM 13971 N N . ASP I 1 102 ? 76.424 -5.761 -88.866 1.00 87.66 102 ASP J N 1
ATOM 13972 C CA . ASP I 1 102 ? 77.672 -6.471 -88.620 1.00 97.20 102 ASP J CA 1
ATOM 13973 C C . ASP I 1 102 ? 78.264 -7.158 -89.851 1.00 86.47 102 ASP J C 1
ATOM 13974 O O . ASP I 1 102 ? 79.434 -7.550 -89.795 1.00 86.61 102 ASP J O 1
ATOM 13979 N N . ASP I 1 103 ? 77.507 -7.326 -90.951 1.00 70.76 103 ASP J N 1
ATOM 13980 C CA . ASP I 1 103 ? 77.904 -8.213 -92.045 1.00 61.98 103 ASP J CA 1
ATOM 13981 C C . ASP I 1 103 ? 78.322 -7.413 -93.289 1.00 62.89 103 ASP J C 1
ATOM 13982 O O . ASP I 1 103 ? 77.468 -6.930 -94.050 1.00 56.64 103 ASP J O 1
ATOM 13987 N N . ASN I 1 104 ? 79.640 -7.366 -93.549 1.00 58.40 104 ASN J N 1
ATOM 13988 C CA . ASN I 1 104 ? 80.163 -6.692 -94.736 1.00 55.49 104 ASN J CA 1
ATOM 13989 C C . ASN I 1 104 ? 79.953 -7.492 -96.006 1.00 58.13 104 ASN J C 1
ATOM 13990 O O . ASN I 1 104 ? 79.846 -6.898 -97.084 1.00 69.37 104 ASN J O 1
ATOM 13995 N N . GLU I 1 105 ? 79.928 -8.824 -95.900 1.00 56.85 105 GLU J N 1
ATOM 13996 C CA . GLU I 1 105 ? 79.494 -9.662 -97.011 1.00 63.45 105 GLU J CA 1
ATOM 13997 C C . GLU I 1 105 ? 78.120 -9.240 -97.528 1.00 52.65 105 GLU J C 1
ATOM 13998 O O . GLU I 1 105 ? 77.940 -9.043 -98.737 1.00 57.33 105 GLU J O 1
ATOM 14004 N N . GLY I 1 106 ? 77.155 -9.063 -96.616 1.00 41.80 106 GLY J N 1
ATOM 14005 C CA . GLY I 1 106 ? 75.820 -8.653 -97.021 1.00 49.19 106 GLY J CA 1
ATOM 14006 C C . GLY I 1 106 ? 75.819 -7.343 -97.787 1.00 47.79 106 GLY J C 1
ATOM 14007 O O . GLY I 1 106 ? 75.108 -7.192 -98.776 1.00 53.94 106 GLY J O 1
ATOM 14008 N N . ILE I 1 107 ? 76.579 -6.369 -97.315 1.00 45.78 107 ILE J N 1
ATOM 14009 C CA . ILE I 1 107 ? 76.693 -5.114 -98.010 1.00 46.83 107 ILE J CA 1
ATOM 14010 C C . ILE I 1 107 ? 77.222 -5.321 -99.421 1.00 41.84 107 ILE J C 1
ATOM 14011 O O . ILE I 1 107 ? 76.532 -4.978 -100.389 1.00 51.06 107 ILE J O 1
ATOM 14027 N N . GLU I 1 109 ? 77.473 -8.141 -101.267 1.00 51.29 109 GLU J N 1
ATOM 14028 C CA . GLU I 1 109 ? 76.445 -8.871 -102.002 1.00 53.51 109 GLU J CA 1
ATOM 14029 C C . GLU I 1 109 ? 75.328 -7.952 -102.499 1.00 53.26 109 GLU J C 1
ATOM 14030 O O . GLU I 1 109 ? 74.915 -8.045 -103.663 1.00 45.51 109 GLU J O 1
ATOM 14036 N N . ARG I 1 110 ? 74.758 -7.164 -101.578 1.00 40.09 110 ARG J N 1
ATOM 14037 C CA . ARG I 1 110 ? 73.659 -6.284 -101.961 1.00 44.36 110 ARG J CA 1
ATOM 14038 C C . ARG I 1 110 ? 74.114 -5.230 -102.967 1.00 49.62 110 ARG J C 1
ATOM 14039 O O . ARG I 1 110 ? 73.428 -4.972 -103.965 1.00 55.97 110 ARG J O 1
ATOM 14047 N N . THR I 1 111 ? 75.315 -4.672 -102.770 1.00 39.69 111 THR J N 1
ATOM 14048 C CA . THR I 1 111 ? 75.763 -3.595 -103.647 1.00 42.39 111 THR J CA 1
ATOM 14049 C C . THR I 1 111 ? 76.001 -4.105 -105.060 1.00 51.10 111 THR J C 1
ATOM 14050 O O . THR I 1 111 ? 75.524 -3.511 -106.040 1.00 51.19 111 THR J O 1
ATOM 14054 N N . SER I 1 112 ? 76.679 -5.234 -105.186 1.00 42.57 112 SER J N 1
ATOM 14055 C CA . SER I 1 112 ? 76.894 -5.757 -106.521 1.00 56.49 112 SER J CA 1
ATOM 14056 C C . SER I 1 112 ? 75.559 -6.082 -107.164 1.00 56.40 112 SER J C 1
ATOM 14057 O O . SER I 1 112 ? 75.332 -5.769 -108.336 1.00 59.96 112 SER J O 1
ATOM 14060 N N . PHE I 1 113 ? 74.647 -6.673 -106.399 1.00 50.01 113 PHE J N 1
ATOM 14061 C CA . PHE I 1 113 ? 73.340 -6.968 -106.962 1.00 44.34 113 PHE J CA 1
ATOM 14062 C C . PHE I 1 113 ? 72.729 -5.696 -107.534 1.00 52.73 113 PHE J C 1
ATOM 14063 O O . PHE I 1 113 ? 72.379 -5.637 -108.721 1.00 51.70 113 PHE J O 1
ATOM 14071 N N . ARG I 1 114 ? 72.768 -4.606 -106.758 1.00 55.97 114 ARG J N 1
ATOM 14072 C CA . ARG I 1 114 ? 72.180 -3.367 -107.257 1.00 51.43 114 ARG J CA 1
ATOM 14073 C C . ARG I 1 114 ? 72.919 -2.907 -108.503 1.00 49.28 114 ARG J C 1
ATOM 14074 O O . ARG I 1 114 ? 72.292 -2.626 -109.533 1.00 47.14 114 ARG J O 1
ATOM 14082 N N . LEU I 1 115 ? 74.257 -2.887 -108.457 1.00 41.47 115 LEU J N 1
ATOM 14083 C CA . LEU I 1 115 ? 74.951 -2.297 -109.585 1.00 41.00 115 LEU J CA 1
ATOM 14084 C C . LEU I 1 115 ? 74.694 -3.123 -110.824 1.00 47.57 115 LEU J C 1
ATOM 14085 O O . LEU I 1 115 ? 74.443 -2.565 -111.904 1.00 54.67 115 LEU J O 1
ATOM 14090 N N . GLU I 1 116 ? 74.601 -4.450 -110.660 1.00 48.29 116 GLU J N 1
ATOM 14091 C CA . GLU I 1 116 ? 74.464 -5.275 -111.851 1.00 53.16 116 GLU J CA 1
ATOM 14092 C C . GLU I 1 116 ? 73.068 -5.141 -112.408 1.00 56.14 116 GLU J C 1
ATOM 14093 O O . GLU I 1 116 ? 72.880 -5.120 -113.631 1.00 58.00 116 GLU J O 1
ATOM 14099 N N . ARG I 1 117 ? 72.095 -4.945 -111.523 1.00 53.33 117 ARG J N 1
ATOM 14100 C CA . ARG I 1 117 ? 70.732 -4.694 -111.968 1.00 48.43 117 ARG J CA 1
ATOM 14101 C C . ARG I 1 117 ? 70.617 -3.337 -112.680 1.00 54.75 117 ARG J C 1
ATOM 14102 O O . ARG I 1 117 ? 69.766 -3.170 -113.555 1.00 73.08 117 ARG J O 1
ATOM 14110 N N . ARG I 1 118 ? 71.474 -2.358 -112.344 1.00 54.71 118 ARG J N 1
ATOM 14111 C CA . ARG I 1 118 ? 71.360 -1.046 -112.978 1.00 53.44 118 ARG J CA 1
ATOM 14112 C C . ARG I 1 118 ? 72.000 -1.039 -114.362 1.00 47.16 118 ARG J C 1
ATOM 14113 O O . ARG I 1 118 ? 71.410 -0.545 -115.327 1.00 53.66 118 ARG J O 1
ATOM 14121 N N . VAL I 1 119 ? 73.217 -1.566 -114.452 1.00 39.59 119 VAL J N 1
ATOM 14122 C CA . VAL I 1 119 ? 73.933 -1.666 -115.714 1.00 43.67 119 VAL J CA 1
ATOM 14123 C C . VAL I 1 119 ? 73.046 -2.286 -116.781 1.00 58.95 119 VAL J C 1
ATOM 14124 O O . VAL I 1 119 ? 72.846 -1.712 -117.860 1.00 75.74 119 VAL J O 1
ATOM 14128 N N . ALA I 1 120 ? 72.429 -3.424 -116.458 1.00 58.10 120 ALA J N 1
ATOM 14129 C CA . ALA I 1 120 ? 71.545 -4.102 -117.401 1.00 54.81 120 ALA J CA 1
ATOM 14130 C C . ALA I 1 120 ? 70.420 -3.184 -117.863 1.00 62.17 120 ALA J C 1
ATOM 14131 O O . ALA I 1 120 ? 70.109 -3.112 -119.065 1.00 62.91 120 ALA J O 1
ATOM 14133 N N . ALA I 1 121 ? 69.797 -2.466 -116.921 1.00 57.25 121 ALA J N 1
ATOM 14134 C CA . ALA I 1 121 ? 68.710 -1.581 -117.319 1.00 55.26 121 ALA J CA 1
ATOM 14135 C C . ALA I 1 121 ? 69.213 -0.562 -118.326 1.00 58.26 121 ALA J C 1
ATOM 14136 O O . ALA I 1 121 ? 68.618 -0.386 -119.393 1.00 73.27 121 ALA J O 1
ATOM 14138 N N . VAL I 1 122 ? 70.380 0.031 -118.056 1.00 52.14 122 VAL J N 1
ATOM 14139 C CA . VAL I 1 122 ? 70.934 1.022 -118.975 1.00 53.98 122 VAL J CA 1
ATOM 14140 C C . VAL I 1 122 ? 71.200 0.364 -120.320 1.00 58.69 122 VAL J C 1
ATOM 14141 O O . VAL I 1 122 ? 70.878 0.926 -121.375 1.00 64.67 122 VAL J O 1
ATOM 14145 N N . GLY I 1 123 ? 71.707 -0.882 -120.292 1.00 52.20 123 GLY J N 1
ATOM 14146 C CA . GLY I 1 123 ? 71.920 -1.631 -121.524 1.00 56.64 123 GLY J CA 1
ATOM 14147 C C . GLY I 1 123 ? 70.654 -1.788 -122.341 1.00 62.84 123 GLY J C 1
ATOM 14148 O O . GLY I 1 123 ? 70.684 -1.700 -123.568 1.00 72.10 123 GLY J O 1
ATOM 14149 N N . ARG I 1 124 ? 69.531 -2.067 -121.676 1.00 61.47 124 ARG J N 1
ATOM 14150 C CA . ARG I 1 124 ? 68.265 -2.140 -122.390 1.00 66.27 124 ARG J CA 1
ATOM 14151 C C . ARG I 1 124 ? 67.940 -0.798 -123.044 1.00 72.71 124 ARG J C 1
ATOM 14152 O O . ARG I 1 124 ? 67.639 -0.742 -124.243 1.00 86.87 124 ARG J O 1
ATOM 14160 N N . GLN I 1 125 ? 68.074 0.303 -122.293 1.00 76.42 125 GLN J N 1
ATOM 14161 C CA . GLN I 1 125 ? 67.716 1.614 -122.832 1.00 82.49 125 GLN J CA 1
ATOM 14162 C C . GLN I 1 125 ? 68.531 1.938 -124.073 1.00 65.00 125 GLN J C 1
ATOM 14163 O O . GLN I 1 125 ? 67.981 2.343 -125.103 1.00 68.77 125 GLN J O 1
ATOM 14169 N N . MET I 1 126 ? 69.852 1.769 -123.990 1.00 63.00 126 MET J N 1
ATOM 14170 C CA . MET I 1 126 ? 70.712 2.100 -125.118 1.00 76.83 126 MET J CA 1
ATOM 14171 C C . MET I 1 126 ? 70.418 1.246 -126.349 1.00 75.65 126 MET J C 1
ATOM 14172 O O . MET I 1 126 ? 70.789 1.640 -127.459 1.00 75.34 126 MET J O 1
ATOM 14177 N N . GLY I 1 127 ? 69.744 0.103 -126.181 1.00 76.95 127 GLY J N 1
ATOM 14178 C CA . GLY I 1 127 ? 69.374 -0.749 -127.288 1.00 79.82 127 GLY J CA 1
ATOM 14179 C C . GLY I 1 127 ? 68.021 -0.455 -127.873 1.00 89.07 127 GLY J C 1
ATOM 14180 O O . GLY I 1 127 ? 67.701 -0.950 -128.959 1.00 94.95 127 GLY J O 1
ATOM 14181 N N . ARG I 1 128 ? 67.224 0.357 -127.181 1.00 88.35 128 ARG J N 1
ATOM 14182 C CA . ARG I 1 128 ? 65.866 0.637 -127.615 1.00 89.41 128 ARG J CA 1
ATOM 14183 C C . ARG I 1 128 ? 65.862 1.271 -129.002 1.00 92.69 128 ARG J C 1
ATOM 14184 O O . ARG I 1 128 ? 66.677 2.148 -129.300 1.00 95.50 128 ARG J O 1
ATOM 14192 N N . GLY I 1 129 ? 64.945 0.797 -129.860 1.00 109.74 129 GLY J N 1
ATOM 14193 C CA . GLY I 1 129 ? 64.816 1.260 -131.225 1.00 100.03 129 GLY J CA 1
ATOM 14194 C C . GLY I 1 129 ? 65.638 0.498 -132.245 1.00 109.80 129 GLY J C 1
ATOM 14195 O O . GLY I 1 129 ? 65.304 0.525 -133.428 1.00 114.20 129 GLY J O 1
ATOM 14196 N N . ASN I 1 130 ? 66.709 -0.174 -131.820 1.00 74.41 130 ASN J N 1
ATOM 14197 C CA . ASN I 1 130 ? 67.529 -0.979 -132.725 1.00 73.30 130 ASN J CA 1
ATOM 14198 C C . ASN I 1 130 ? 66.746 -2.145 -133.307 1.00 73.61 130 ASN J C 1
ATOM 14199 O O . ASN I 1 130 ? 67.176 -2.735 -134.314 1.00 69.03 130 ASN J O 1
ATOM 14204 N N . GLY I 1 131 ? 65.673 -2.555 -132.621 1.00 79.06 131 GLY J N 1
ATOM 14205 C CA . GLY I 1 131 ? 64.776 -3.556 -133.171 1.00 76.07 131 GLY J CA 1
ATOM 14206 C C . GLY I 1 131 ? 64.165 -3.121 -134.486 1.00 74.42 131 GLY J C 1
ATOM 14207 O O . GLY I 1 131 ? 64.188 -3.868 -135.465 1.00 81.58 131 GLY J O 1
ATOM 14208 N N . TYR I 1 132 ? 63.625 -1.894 -134.527 1.00 71.56 132 TYR J N 1
ATOM 14209 C CA . TYR I 1 132 ? 63.071 -1.339 -135.761 1.00 71.10 132 TYR J CA 1
ATOM 14210 C C . TYR I 1 132 ? 64.030 -1.529 -136.936 1.00 72.69 132 TYR J C 1
ATOM 14211 O O . TYR I 1 132 ? 63.656 -2.078 -137.977 1.00 72.34 132 TYR J O 1
ATOM 14220 N N . LEU I 1 133 ? 65.282 -1.097 -136.783 1.00 70.98 133 LEU J N 1
ATOM 14221 C CA . LEU I 1 133 ? 66.266 -1.293 -137.848 1.00 76.96 133 LEU J CA 1
ATOM 14222 C C . LEU I 1 133 ? 66.435 -2.770 -138.199 1.00 76.30 133 LEU J C 1
ATOM 14223 O O . LEU I 1 133 ? 66.464 -3.137 -139.383 1.00 78.92 133 LEU J O 1
ATOM 14228 N N . ALA I 1 134 ? 66.594 -3.628 -137.187 1.00 70.42 134 ALA J N 1
ATOM 14229 C CA . ALA I 1 134 ? 66.777 -5.047 -137.481 1.00 64.35 134 ALA J CA 1
ATOM 14230 C C . ALA I 1 134 ? 65.629 -5.615 -138.319 1.00 69.54 134 ALA J C 1
ATOM 14231 O O . ALA I 1 134 ? 65.867 -6.389 -139.259 1.00 74.12 134 ALA J O 1
ATOM 14233 N N . THR I 1 135 ? 64.376 -5.254 -138.002 1.00 69.59 135 THR J N 1
ATOM 14234 C CA . THR I 1 135 ? 63.263 -5.803 -138.782 1.00 76.28 135 THR J CA 1
ATOM 14235 C C . THR I 1 135 ? 63.170 -5.163 -140.167 1.00 79.09 135 THR J C 1
ATOM 14236 O O . THR I 1 135 ? 62.866 -5.856 -141.137 1.00 87.08 135 THR J O 1
ATOM 14240 N N . ILE I 1 136 ? 63.407 -3.851 -140.289 1.00 75.07 136 ILE J N 1
ATOM 14241 C CA . ILE I 1 136 ? 63.341 -3.225 -141.613 1.00 73.17 136 ILE J CA 1
ATOM 14242 C C . ILE I 1 136 ? 64.346 -3.881 -142.548 1.00 72.92 136 ILE J C 1
ATOM 14243 O O . ILE I 1 136 ? 64.023 -4.222 -143.693 1.00 88.99 136 ILE J O 1
ATOM 14248 N N . GLY I 1 137 ? 65.582 -4.054 -142.078 1.00 64.74 137 GLY J N 1
ATOM 14249 C CA . GLY I 1 137 ? 66.576 -4.759 -142.869 1.00 66.26 137 GLY J CA 1
ATOM 14250 C C . GLY I 1 137 ? 66.256 -6.223 -143.115 1.00 76.83 137 GLY J C 1
ATOM 14251 O O . GLY I 1 137 ? 66.686 -6.797 -144.121 1.00 83.03 137 GLY J O 1
ATOM 14252 N N . ALA I 1 138 ? 65.533 -6.866 -142.196 1.00 74.21 138 ALA J N 1
ATOM 14253 C CA . ALA I 1 138 ? 65.212 -8.269 -142.437 1.00 66.57 138 ALA J CA 1
ATOM 14254 C C . ALA I 1 138 ? 64.077 -8.448 -143.444 1.00 68.03 138 ALA J C 1
ATOM 14255 O O . ALA I 1 138 ? 64.181 -9.276 -144.359 1.00 70.84 138 ALA J O 1
ATOM 14257 N N . ILE I 1 139 ? 62.949 -7.754 -143.244 1.00 61.95 139 ILE J N 1
ATOM 14258 C CA . ILE I 1 139 ? 61.747 -8.046 -144.024 1.00 70.60 139 ILE J CA 1
ATOM 14259 C C . ILE I 1 139 ? 61.531 -7.137 -145.232 1.00 73.46 139 ILE J C 1
ATOM 14260 O O . ILE I 1 139 ? 60.645 -7.436 -146.047 1.00 70.57 139 ILE J O 1
ATOM 14265 N N . SER I 1 140 ? 62.254 -6.025 -145.355 1.00 70.71 140 SER J N 1
ATOM 14266 C CA . SER I 1 140 ? 61.948 -5.124 -146.464 1.00 80.53 140 SER J CA 1
ATOM 14267 C C . SER I 1 140 ? 62.181 -5.751 -147.844 1.00 81.59 140 SER J C 1
ATOM 14268 O O . SER I 1 140 ? 61.330 -5.546 -148.735 1.00 75.87 140 SER J O 1
ATOM 14271 N N . PRO I 1 141 ? 63.255 -6.510 -148.100 1.00 76.94 141 PRO J N 1
ATOM 14272 C CA . PRO I 1 141 ? 63.345 -7.165 -149.419 1.00 78.63 141 PRO J CA 1
ATOM 14273 C C . PRO I 1 141 ? 62.202 -8.142 -149.666 1.00 77.02 141 PRO J C 1
ATOM 14274 O O . PRO I 1 141 ? 61.779 -8.321 -150.815 1.00 71.46 141 PRO J O 1
ATOM 14278 N N . PHE I 1 142 ? 61.678 -8.772 -148.606 1.00 76.74 142 PHE J N 1
ATOM 14279 C CA . PHE I 1 142 ? 60.510 -9.632 -148.763 1.00 73.70 142 PHE J CA 1
ATOM 14280 C C . PHE I 1 142 ? 59.237 -8.830 -148.974 1.00 70.94 142 PHE J C 1
ATOM 14281 O O . PHE I 1 142 ? 58.296 -9.323 -149.591 1.00 73.19 142 PHE J O 1
ATOM 14289 N N . VAL I 1 143 ? 59.175 -7.604 -148.469 1.00 71.66 143 VAL J N 1
ATOM 14290 C CA . VAL I 1 143 ? 58.028 -6.758 -148.777 1.00 72.11 143 VAL J CA 1
ATOM 14291 C C . VAL I 1 143 ? 58.031 -6.386 -150.250 1.00 69.34 143 VAL J C 1
ATOM 14292 O O . VAL I 1 143 ? 57.023 -6.546 -150.952 1.00 68.52 143 VAL J O 1
ATOM 14296 N N . GLY I 1 144 ? 59.174 -5.906 -150.743 1.00 70.08 144 GLY J N 1
ATOM 14297 C CA . GLY I 1 144 ? 59.294 -5.658 -152.170 1.00 73.30 144 GLY J CA 1
ATOM 14298 C C . GLY I 1 144 ? 58.958 -6.887 -152.988 1.00 76.71 144 GLY J C 1
ATOM 14299 O O . GLY I 1 144 ? 58.128 -6.833 -153.900 1.00 79.97 144 GLY J O 1
ATOM 14300 N N . LEU I 1 145 ? 59.532 -8.034 -152.606 1.00 76.90 145 LEU J N 1
ATOM 14301 C CA . LEU I 1 145 ? 59.269 -9.281 -153.315 1.00 74.28 145 LEU J CA 1
ATOM 14302 C C . LEU I 1 145 ? 57.784 -9.584 -153.348 1.00 76.55 145 LEU J C 1
ATOM 14303 O O . LEU I 1 145 ? 57.259 -10.040 -154.372 1.00 83.61 145 LEU J O 1
ATOM 14308 N N . PHE I 1 146 ? 57.086 -9.326 -152.243 1.00 69.62 146 PHE J N 1
ATOM 14309 C CA . PHE I 1 146 ? 55.636 -9.447 -152.265 1.00 79.17 146 PHE J CA 1
ATOM 14310 C C . PHE I 1 146 ? 55.026 -8.567 -153.340 1.00 74.16 146 PHE J C 1
ATOM 14311 O O . PHE I 1 146 ? 54.213 -9.032 -154.151 1.00 76.55 146 PHE J O 1
ATOM 14319 N N . GLY I 1 147 ? 55.408 -7.289 -153.355 1.00 73.76 147 GLY J N 1
ATOM 14320 C CA . GLY I 1 147 ? 54.860 -6.377 -154.348 1.00 76.18 147 GLY J CA 1
ATOM 14321 C C . GLY I 1 147 ? 54.999 -6.890 -155.770 1.00 89.57 147 GLY J C 1
ATOM 14322 O O . GLY I 1 147 ? 54.025 -6.933 -156.528 1.00 80.64 147 GLY J O 1
ATOM 14323 N N . THR I 1 148 ? 56.208 -7.308 -156.153 1.00 83.82 148 THR J N 1
ATOM 14324 C CA . THR I 1 148 ? 56.370 -7.763 -157.530 1.00 87.62 148 THR J CA 1
ATOM 14325 C C . THR I 1 148 ? 55.642 -9.075 -157.789 1.00 92.42 148 THR J C 1
ATOM 14326 O O . THR I 1 148 ? 55.117 -9.270 -158.883 1.00 102.20 148 THR J O 1
ATOM 14330 N N . VAL I 1 149 ? 55.636 -10.014 -156.841 1.00 88.82 149 VAL J N 1
ATOM 14331 C CA . VAL I 1 149 ? 54.868 -11.233 -157.089 1.00 80.72 149 VAL J CA 1
ATOM 14332 C C . VAL I 1 149 ? 53.414 -10.883 -157.367 1.00 84.24 149 VAL J C 1
ATOM 14333 O O . VAL I 1 149 ? 52.812 -11.386 -158.319 1.00 86.07 149 VAL J O 1
ATOM 14337 N N . TRP I 1 150 ? 52.844 -9.979 -156.578 1.00 85.03 150 TRP J N 1
ATOM 14338 C CA . TRP I 1 150 ? 51.482 -9.545 -156.846 1.00 85.13 150 TRP J CA 1
ATOM 14339 C C . TRP I 1 150 ? 51.365 -8.901 -158.222 1.00 89.19 150 TRP J C 1
ATOM 14340 O O . TRP I 1 150 ? 50.390 -9.133 -158.942 1.00 92.75 150 TRP J O 1
ATOM 14351 N N . GLY I 1 151 ? 52.328 -8.062 -158.587 1.00 89.48 151 GLY J N 1
ATOM 14352 C CA . GLY I 1 151 ? 52.313 -7.393 -159.873 1.00 89.09 151 GLY J CA 1
ATOM 14353 C C . GLY I 1 151 ? 52.404 -8.320 -161.069 1.00 101.62 151 GLY J C 1
ATOM 14354 O O . GLY I 1 151 ? 51.549 -8.268 -161.955 1.00 109.31 151 GLY J O 1
ATOM 14355 N N . ILE I 1 152 ? 53.435 -9.168 -161.112 1.00 99.55 152 ILE J N 1
ATOM 14356 C CA . ILE I 1 152 ? 53.593 -10.126 -162.202 1.00 98.48 152 ILE J CA 1
ATOM 14357 C C . ILE I 1 152 ? 52.450 -11.128 -162.208 1.00 94.40 152 ILE J C 1
ATOM 14358 O O . ILE I 1 152 ? 52.076 -11.649 -163.261 1.00 107.73 152 ILE J O 1
ATOM 14363 N N . MET I 1 153 ? 51.921 -11.459 -161.036 1.00 98.04 153 MET J N 1
ATOM 14364 C CA . MET I 1 153 ? 50.702 -12.251 -160.969 1.00 96.91 153 MET J CA 1
ATOM 14365 C C . MET I 1 153 ? 49.551 -11.551 -161.672 1.00 97.94 153 MET J C 1
ATOM 14366 O O . MET I 1 153 ? 48.753 -12.194 -162.354 1.00 101.04 153 MET J O 1
ATOM 14371 N N . ASN I 1 154 ? 49.377 -10.252 -161.419 1.00 100.93 154 ASN J N 1
ATOM 14372 C CA . ASN I 1 154 ? 48.319 -9.514 -162.106 1.00 105.12 154 ASN J CA 1
ATOM 14373 C C . ASN I 1 154 ? 48.592 -9.417 -163.601 1.00 110.32 154 ASN J C 1
ATOM 14374 O O . ASN I 1 154 ? 47.667 -9.500 -164.418 1.00 113.07 154 ASN J O 1
ATOM 14379 N N . SER I 1 155 ? 49.861 -9.258 -163.974 1.00 109.86 155 SER J N 1
ATOM 14380 C CA . SER I 1 155 ? 50.245 -9.224 -165.379 1.00 107.61 155 SER J CA 1
ATOM 14381 C C . SER I 1 155 ? 49.885 -10.539 -166.078 1.00 111.28 155 SER J C 1
ATOM 14382 O O . SER I 1 155 ? 49.364 -10.534 -167.203 1.00 110.70 155 SER J O 1
ATOM 14385 N N . PHE I 1 156 ? 50.151 -11.678 -165.424 1.00 105.60 156 PHE J N 1
ATOM 14386 C CA . PHE I 1 156 ? 49.808 -12.972 -166.010 1.00 109.80 156 PHE J CA 1
ATOM 14387 C C . PHE I 1 156 ? 48.323 -13.275 -165.959 1.00 110.85 156 PHE J C 1
ATOM 14388 O O . PHE I 1 156 ? 47.826 -13.993 -166.827 1.00 124.01 156 PHE J O 1
ATOM 14396 N N . ILE I 1 157 ? 47.599 -12.787 -164.952 1.00 109.23 157 ILE J N 1
ATOM 14397 C CA . ILE I 1 157 ? 46.144 -12.873 -165.028 1.00 111.98 157 ILE J CA 1
ATOM 14398 C C . ILE I 1 157 ? 45.682 -12.082 -166.250 1.00 150.89 157 ILE J C 1
ATOM 14399 O O . ILE I 1 157 ? 44.710 -12.452 -166.928 1.00 139.66 157 ILE J O 1
ATOM 14404 N N . GLY I 1 158 ? 46.401 -11.007 -166.578 1.00 154.66 158 GLY J N 1
ATOM 14405 C CA . GLY I 1 158 ? 46.108 -10.290 -167.808 1.00 162.88 158 GLY J CA 1
ATOM 14406 C C . GLY I 1 158 ? 46.374 -11.133 -169.043 1.00 168.27 158 GLY J C 1
ATOM 14407 O O . GLY I 1 158 ? 45.526 -11.222 -169.937 1.00 177.98 158 GLY J O 1
ATOM 14408 N N . ILE I 1 159 ? 47.539 -11.799 -169.090 1.00 162.82 159 ILE J N 1
ATOM 14409 C CA . ILE I 1 159 ? 47.896 -12.626 -170.245 1.00 122.55 159 ILE J CA 1
ATOM 14410 C C . ILE I 1 159 ? 46.847 -13.694 -170.475 1.00 125.75 159 ILE J C 1
ATOM 14411 O O . ILE I 1 159 ? 46.586 -14.086 -171.620 1.00 154.54 159 ILE J O 1
ATOM 14416 N N . ALA I 1 160 ? 46.182 -14.142 -169.423 1.00 132.36 160 ALA J N 1
ATOM 14417 C CA . ALA I 1 160 ? 45.160 -15.152 -169.625 1.00 143.16 160 ALA J CA 1
ATOM 14418 C C . ALA I 1 160 ? 43.800 -14.540 -169.926 1.00 157.92 160 ALA J C 1
ATOM 14419 O O . ALA I 1 160 ? 42.860 -15.279 -170.230 1.00 165.35 160 ALA J O 1
ATOM 14421 N N . GLN I 1 161 ? 43.684 -13.213 -169.898 1.00 165.66 161 GLN J N 1
ATOM 14422 C CA . GLN I 1 161 ? 42.420 -12.531 -170.143 1.00 170.60 161 GLN J CA 1
ATOM 14423 C C . GLN I 1 161 ? 42.245 -12.061 -171.584 1.00 170.80 161 GLN J C 1
ATOM 14424 O O . GLN I 1 161 ? 41.220 -11.443 -171.892 1.00 174.67 161 GLN J O 1
ATOM 14426 N N . THR I 1 162 ? 43.200 -12.332 -172.472 1.00 165.45 162 THR J N 1
ATOM 14427 C CA . THR I 1 162 ? 43.136 -11.763 -173.821 1.00 162.46 162 THR J CA 1
ATOM 14428 C C . THR I 1 162 ? 42.819 -12.792 -174.941 1.00 165.89 162 THR J C 1
ATOM 14429 O O . THR I 1 162 ? 41.819 -12.595 -175.638 1.00 164.30 162 THR J O 1
ATOM 14433 N N . GLN I 1 163 ? 43.619 -13.844 -175.181 1.00 170.63 163 GLN J N 1
ATOM 14434 C CA . GLN I 1 163 ? 44.883 -14.173 -174.520 1.00 176.72 163 GLN J CA 1
ATOM 14435 C C . GLN I 1 163 ? 46.035 -13.899 -175.481 1.00 183.41 163 GLN J C 1
ATOM 14436 O O . GLN I 1 163 ? 46.221 -14.622 -176.461 1.00 189.47 163 GLN J O 1
ATOM 14438 N N . THR I 1 164 ? 46.817 -12.863 -175.194 1.00 183.46 164 THR J N 1
ATOM 14439 C CA . THR I 1 164 ? 47.822 -12.402 -176.139 1.00 182.22 164 THR J CA 1
ATOM 14440 C C . THR I 1 164 ? 49.039 -13.317 -176.094 1.00 180.48 164 THR J C 1
ATOM 14441 O O . THR I 1 164 ? 49.048 -14.378 -175.465 1.00 175.54 164 THR J O 1
ATOM 14445 N N . THR I 1 165 ? 50.086 -12.892 -176.783 1.00 180.60 165 THR J N 1
ATOM 14446 C CA . THR I 1 165 ? 51.318 -13.637 -176.914 1.00 177.15 165 THR J CA 1
ATOM 14447 C C . THR I 1 165 ? 52.448 -12.633 -176.781 1.00 167.43 165 THR J C 1
ATOM 14448 O O . THR I 1 165 ? 52.251 -11.502 -176.323 1.00 167.32 165 THR J O 1
ATOM 14452 N N . ASN I 1 166 ? 53.651 -13.080 -177.108 1.00 161.30 166 ASN J N 1
ATOM 14453 C CA . ASN I 1 166 ? 54.746 -12.166 -177.393 1.00 159.18 166 ASN J CA 1
ATOM 14454 C C . ASN I 1 166 ? 55.256 -11.439 -176.158 1.00 161.60 166 ASN J C 1
ATOM 14455 O O . ASN I 1 166 ? 56.252 -10.719 -176.253 1.00 177.81 166 ASN J O 1
ATOM 14460 N N . LEU I 1 167 ? 54.545 -11.504 -175.033 1.00 147.19 167 LEU J N 1
ATOM 14461 C CA . LEU I 1 167 ? 55.075 -10.942 -173.794 1.00 134.53 167 LEU J CA 1
ATOM 14462 C C . LEU I 1 167 ? 55.278 -9.433 -173.890 1.00 134.90 167 LEU J C 1
ATOM 14463 O O . LEU I 1 167 ? 55.303 -8.731 -172.870 1.00 118.51 167 LEU J O 1
ATOM 14468 N N . ALA I 1 168 ? 55.453 -8.942 -175.122 1.00 110.85 168 ALA J N 1
ATOM 14469 C CA . ALA I 1 168 ? 55.692 -7.530 -175.368 1.00 107.91 168 ALA J CA 1
ATOM 14470 C C . ALA I 1 168 ? 54.536 -6.678 -174.900 1.00 106.00 168 ALA J C 1
ATOM 14471 O O . ALA I 1 168 ? 54.741 -5.508 -174.552 1.00 102.58 168 ALA J O 1
ATOM 14473 N N . VAL I 1 169 ? 53.340 -7.257 -174.814 1.00 105.17 169 VAL J N 1
ATOM 14474 C CA . VAL I 1 169 ? 52.210 -6.452 -174.385 1.00 107.48 169 VAL J CA 1
ATOM 14475 C C . VAL I 1 169 ? 52.240 -6.264 -172.874 1.00 103.09 169 VAL J C 1
ATOM 14476 O O . VAL I 1 169 ? 51.958 -5.169 -172.378 1.00 106.57 169 VAL J O 1
ATOM 14480 N N . VAL I 1 170 ? 52.618 -7.300 -172.116 1.00 99.59 170 VAL J N 1
ATOM 14481 C CA . VAL I 1 170 ? 52.698 -7.183 -170.660 1.00 93.76 170 VAL J CA 1
ATOM 14482 C C . VAL I 1 170 ? 54.104 -6.920 -170.130 1.00 91.58 170 VAL J C 1
ATOM 14483 O O . VAL I 1 170 ? 54.248 -6.632 -168.928 1.00 88.24 170 VAL J O 1
ATOM 14487 N N . ALA I 1 171 ? 55.131 -6.969 -170.978 1.00 94.55 171 ALA J N 1
ATOM 14488 C CA . ALA I 1 171 ? 56.493 -6.726 -170.511 1.00 88.07 171 ALA J CA 1
ATOM 14489 C C . ALA I 1 171 ? 56.644 -5.453 -169.680 1.00 92.85 171 ALA J C 1
ATOM 14490 O O . ALA I 1 171 ? 57.321 -5.513 -168.636 1.00 94.10 171 ALA J O 1
ATOM 14492 N N . PRO I 1 172 ? 56.063 -4.300 -170.056 1.00 97.02 172 PRO J N 1
ATOM 14493 C CA . PRO I 1 172 ? 56.268 -3.086 -169.238 1.00 99.62 172 PRO J CA 1
ATOM 14494 C C . PRO I 1 172 ? 55.753 -3.202 -167.811 1.00 94.23 172 PRO J C 1
ATOM 14495 O O . PRO I 1 172 ? 56.430 -2.765 -166.875 1.00 92.65 172 PRO J O 1
ATOM 14499 N N . GLY I 1 173 ? 54.554 -3.751 -167.621 1.00 95.06 173 GLY J N 1
ATOM 14500 C CA . GLY I 1 173 ? 54.055 -3.965 -166.272 1.00 88.95 173 GLY J CA 1
ATOM 14501 C C . GLY I 1 173 ? 54.938 -4.899 -165.465 1.00 88.90 173 GLY J C 1
ATOM 14502 O O . GLY I 1 173 ? 55.140 -4.692 -164.266 1.00 91.38 173 GLY J O 1
ATOM 14503 N N . ILE I 1 174 ? 55.483 -5.933 -166.114 1.00 85.44 174 ILE J N 1
ATOM 14504 C CA . ILE I 1 174 ? 56.395 -6.841 -165.428 1.00 79.49 174 ILE J CA 1
ATOM 14505 C C . ILE I 1 174 ? 57.623 -6.081 -164.942 1.00 82.69 174 ILE J C 1
ATOM 14506 O O . ILE I 1 174 ? 58.076 -6.263 -163.801 1.00 91.14 174 ILE J O 1
ATOM 14511 N N . ALA I 1 175 ? 58.179 -5.213 -165.791 1.00 81.56 175 ALA J N 1
ATOM 14512 C CA . ALA I 1 175 ? 59.324 -4.408 -165.373 1.00 82.40 175 ALA J CA 1
ATOM 14513 C C . ALA I 1 175 ? 58.964 -3.549 -164.167 1.00 83.02 175 ALA J C 1
ATOM 14514 O O . ALA I 1 175 ? 59.706 -3.507 -163.167 1.00 84.30 175 ALA J O 1
ATOM 14516 N N . GLU I 1 176 ? 57.808 -2.876 -164.236 1.00 84.24 176 GLU J N 1
ATOM 14517 C CA . GLU I 1 176 ? 57.321 -2.114 -163.092 1.00 91.95 176 GLU J CA 1
ATOM 14518 C C . GLU I 1 176 ? 57.323 -2.968 -161.834 1.00 88.28 176 GLU J C 1
ATOM 14519 O O . GLU I 1 176 ? 57.833 -2.556 -160.787 1.00 89.81 176 GLU J O 1
ATOM 14525 N N . ALA I 1 177 ? 56.783 -4.182 -161.926 1.00 81.96 177 ALA J N 1
ATOM 14526 C CA . ALA I 1 177 ? 56.707 -5.032 -160.745 1.00 74.60 177 ALA J CA 1
ATOM 14527 C C . ALA I 1 177 ? 58.097 -5.289 -160.154 1.00 78.12 177 ALA J C 1
ATOM 14528 O O . ALA I 1 177 ? 58.326 -5.051 -158.960 1.00 78.03 177 ALA J O 1
ATOM 14530 N N . LEU I 1 178 ? 59.053 -5.718 -160.991 1.00 77.04 178 LEU J N 1
ATOM 14531 C CA . LEU I 1 178 ? 60.417 -5.974 -160.517 1.00 75.15 178 LEU J CA 1
ATOM 14532 C C . LEU I 1 178 ? 61.016 -4.764 -159.800 1.00 79.48 178 LEU J C 1
ATOM 14533 O O . LEU I 1 178 ? 61.804 -4.898 -158.836 1.00 81.23 178 LEU J O 1
ATOM 14538 N N . LEU I 1 179 ? 60.665 -3.567 -160.277 1.00 79.54 179 LEU J N 1
ATOM 14539 C CA . LEU I 1 179 ? 61.181 -2.349 -159.667 1.00 76.66 179 LEU J CA 1
ATOM 14540 C C . LEU I 1 179 ? 60.911 -2.318 -158.152 1.00 74.61 179 LEU J C 1
ATOM 14541 O O . LEU I 1 179 ? 61.725 -1.782 -157.385 1.00 77.78 179 LEU J O 1
ATOM 14546 N N . ALA I 1 180 ? 59.804 -2.928 -157.705 1.00 69.96 180 ALA J N 1
ATOM 14547 C CA . ALA I 1 180 ? 59.493 -3.010 -156.276 1.00 63.88 180 ALA J CA 1
ATOM 14548 C C . ALA I 1 180 ? 60.539 -3.799 -155.495 1.00 74.29 180 ALA J C 1
ATOM 14549 O O . ALA I 1 180 ? 60.947 -3.388 -154.403 1.00 82.60 180 ALA J O 1
ATOM 14551 N N . THR I 1 181 ? 60.953 -4.959 -156.000 1.00 72.10 181 THR J N 1
ATOM 14552 C CA . THR I 1 181 ? 62.008 -5.673 -155.296 1.00 64.55 181 THR J CA 1
ATOM 14553 C C . THR I 1 181 ? 63.266 -4.838 -155.244 1.00 73.11 181 THR J C 1
ATOM 14554 O O . THR I 1 181 ? 63.926 -4.768 -154.195 1.00 81.85 181 THR J O 1
ATOM 14558 N N . ALA I 1 182 ? 63.610 -4.174 -156.353 1.00 75.16 182 ALA J N 1
ATOM 14559 C CA . ALA I 1 182 ? 64.798 -3.317 -156.302 1.00 76.04 182 ALA J CA 1
ATOM 14560 C C . ALA I 1 182 ? 64.709 -2.330 -155.139 1.00 76.01 182 ALA J C 1
ATOM 14561 O O . ALA I 1 182 ? 65.666 -2.163 -154.367 1.00 82.52 182 ALA J O 1
ATOM 14563 N N . ILE I 1 183 ? 63.556 -1.674 -154.991 1.00 74.25 183 ILE J N 1
ATOM 14564 C CA . ILE I 1 183 ? 63.398 -0.709 -153.903 1.00 77.16 183 ILE J CA 1
ATOM 14565 C C . ILE I 1 183 ? 63.474 -1.400 -152.543 1.00 79.90 183 ILE J C 1
ATOM 14566 O O . ILE I 1 183 ? 64.063 -0.866 -151.589 1.00 79.47 183 ILE J O 1
ATOM 14571 N N . GLY I 1 184 ? 62.912 -2.610 -152.439 1.00 73.69 184 GLY J N 1
ATOM 14572 C CA . GLY I 1 184 ? 63.021 -3.362 -151.196 1.00 68.71 184 GLY J CA 1
ATOM 14573 C C . GLY I 1 184 ? 64.464 -3.561 -150.772 1.00 64.30 184 GLY J C 1
ATOM 14574 O O . GLY I 1 184 ? 64.800 -3.462 -149.588 1.00 66.50 184 GLY J O 1
ATOM 14575 N N . LEU I 1 185 ? 65.331 -3.863 -151.737 1.00 66.30 185 LEU J N 1
ATOM 14576 C CA . LEU I 1 185 ? 66.754 -4.001 -151.465 1.00 72.03 185 LEU J CA 1
ATOM 14577 C C . LEU I 1 185 ? 67.375 -2.667 -151.055 1.00 81.96 185 LEU J C 1
ATOM 14578 O O . LEU I 1 185 ? 68.211 -2.611 -150.134 1.00 85.56 185 LEU J O 1
ATOM 14583 N N . VAL I 1 186 ? 66.999 -1.582 -151.743 1.00 84.11 186 VAL J N 1
ATOM 14584 C CA . VAL I 1 186 ? 67.585 -0.283 -151.408 1.00 80.38 186 VAL J CA 1
ATOM 14585 C C . VAL I 1 186 ? 67.177 0.165 -150.012 1.00 70.81 186 VAL J C 1
ATOM 14586 O O . VAL I 1 186 ? 67.925 0.869 -149.344 1.00 69.60 186 VAL J O 1
ATOM 14590 N N . ALA I 1 187 ? 65.997 -0.222 -149.545 1.00 74.76 187 ALA J N 1
ATOM 14591 C CA . ALA I 1 187 ? 65.634 0.101 -148.171 1.00 70.96 187 ALA J CA 1
ATOM 14592 C C . ALA I 1 187 ? 66.380 -0.806 -147.202 1.00 76.71 187 ALA J C 1
ATOM 14593 O O . ALA I 1 187 ? 66.799 -0.361 -146.123 1.00 86.61 187 ALA J O 1
ATOM 14595 N N . ALA I 1 188 ? 66.581 -2.074 -147.579 1.00 71.39 188 ALA J N 1
ATOM 14596 C CA . ALA I 1 188 ? 67.158 -3.036 -146.645 1.00 71.10 188 ALA J CA 1
ATOM 14597 C C . ALA I 1 188 ? 68.602 -2.683 -146.332 1.00 73.11 188 ALA J C 1
ATOM 14598 O O . ALA I 1 188 ? 69.007 -2.664 -145.160 1.00 63.71 188 ALA J O 1
ATOM 14600 N N . ILE I 1 189 ? 69.382 -2.363 -147.363 1.00 72.14 189 ILE J N 1
ATOM 14601 C CA . ILE I 1 189 ? 70.835 -2.272 -147.222 1.00 70.68 189 ILE J CA 1
ATOM 14602 C C . ILE I 1 189 ? 71.248 -1.285 -146.122 1.00 76.66 189 ILE J C 1
ATOM 14603 O O . ILE I 1 189 ? 71.931 -1.695 -145.161 1.00 72.32 189 ILE J O 1
ATOM 14608 N N . PRO I 1 190 ? 70.836 -0.006 -146.169 1.00 77.71 190 PRO J N 1
ATOM 14609 C CA . PRO I 1 190 ? 71.298 0.929 -145.133 1.00 66.66 190 PRO J CA 1
ATOM 14610 C C . PRO I 1 190 ? 70.779 0.590 -143.743 1.00 66.46 190 PRO J C 1
ATOM 14611 O O . PRO I 1 190 ? 71.502 0.808 -142.768 1.00 61.58 190 PRO J O 1
ATOM 14615 N N . ALA I 1 191 ? 69.566 0.040 -143.619 1.00 68.50 191 ALA J N 1
ATOM 14616 C CA . ALA I 1 191 ? 69.092 -0.406 -142.309 1.00 64.50 191 ALA J CA 1
ATOM 14617 C C . ALA I 1 191 ? 70.003 -1.481 -141.731 1.00 78.16 191 ALA J C 1
ATOM 14618 O O . ALA I 1 191 ? 70.275 -1.493 -140.525 1.00 84.30 191 ALA J O 1
ATOM 14620 N N . VAL I 1 192 ? 70.454 -2.414 -142.570 1.00 78.55 192 VAL J N 1
ATOM 14621 C CA . VAL I 1 192 ? 71.341 -3.472 -142.097 1.00 72.33 192 VAL J CA 1
ATOM 14622 C C . VAL I 1 192 ? 72.661 -2.878 -141.615 1.00 65.42 192 VAL J C 1
ATOM 14623 O O . VAL I 1 192 ? 73.103 -3.140 -140.485 1.00 64.80 192 VAL J O 1
ATOM 14627 N N . VAL I 1 193 ? 73.295 -2.043 -142.451 1.00 56.75 193 VAL J N 1
ATOM 14628 C CA . VAL I 1 193 ? 74.573 -1.440 -142.059 1.00 55.17 193 VAL J CA 1
ATOM 14629 C C . VAL I 1 193 ? 74.423 -0.632 -140.764 1.00 62.06 193 VAL J C 1
ATOM 14630 O O . VAL I 1 193 ? 75.235 -0.753 -139.835 1.00 69.07 193 VAL J O 1
ATOM 14634 N N . ILE I 1 194 ? 73.368 0.182 -140.672 1.00 59.73 194 ILE J N 1
ATOM 14635 C CA . ILE I 1 194 ? 73.161 1.024 -139.501 1.00 55.46 194 ILE J CA 1
ATOM 14636 C C . ILE I 1 194 ? 72.912 0.166 -138.268 1.00 54.24 194 ILE J C 1
ATOM 14637 O O . ILE I 1 194 ? 73.388 0.485 -137.165 1.00 53.96 194 ILE J O 1
ATOM 14642 N N . TYR I 1 195 ? 72.159 -0.923 -138.421 1.00 56.19 195 TYR J N 1
ATOM 14643 C CA . TYR I 1 195 ? 71.969 -1.835 -137.298 1.00 57.88 195 TYR J CA 1
ATOM 14644 C C . TYR I 1 195 ? 73.297 -2.390 -136.802 1.00 68.53 195 TYR J C 1
ATOM 14645 O O . TYR I 1 195 ? 73.526 -2.484 -135.590 1.00 76.28 195 TYR J O 1
ATOM 14654 N N . ASN I 1 196 ? 74.177 -2.790 -137.717 1.00 64.50 196 ASN J N 1
ATOM 14655 C CA . ASN I 1 196 ? 75.442 -3.355 -137.266 1.00 66.15 196 ASN J CA 1
ATOM 14656 C C . ASN I 1 196 ? 76.291 -2.315 -136.530 1.00 70.58 196 ASN J C 1
ATOM 14657 O O . ASN I 1 196 ? 76.837 -2.590 -135.447 1.00 76.40 196 ASN J O 1
ATOM 14662 N N . VAL I 1 197 ? 76.418 -1.110 -137.096 1.00 68.02 197 VAL J N 1
ATOM 14663 C CA . VAL I 1 197 ? 77.243 -0.092 -136.445 1.00 57.03 197 VAL J CA 1
ATOM 14664 C C . VAL I 1 197 ? 76.696 0.261 -135.067 1.00 60.62 197 VAL J C 1
ATOM 14665 O O . VAL I 1 197 ? 77.441 0.305 -134.084 1.00 51.52 197 VAL J O 1
ATOM 14669 N N . PHE I 1 198 ? 75.380 0.473 -134.963 1.00 65.00 198 PHE J N 1
ATOM 14670 C CA . PHE I 1 198 ? 74.811 0.794 -133.660 1.00 58.05 198 PHE J CA 1
ATOM 14671 C C . PHE I 1 198 ? 74.937 -0.363 -132.678 1.00 63.70 198 PHE J C 1
ATOM 14672 O O . PHE I 1 198 ? 75.076 -0.133 -131.473 1.00 70.31 198 PHE J O 1
ATOM 14680 N N . ALA I 1 199 ? 74.848 -1.605 -133.147 1.00 63.72 199 ALA J N 1
ATOM 14681 C CA . ALA I 1 199 ? 75.041 -2.728 -132.239 1.00 57.02 199 ALA J CA 1
ATOM 14682 C C . ALA I 1 199 ? 76.455 -2.725 -131.663 1.00 66.01 199 ALA J C 1
ATOM 14683 O O . ALA I 1 199 ? 76.644 -2.883 -130.453 1.00 76.45 199 ALA J O 1
ATOM 14685 N N . ARG I 1 200 ? 77.464 -2.508 -132.507 1.00 60.62 200 ARG J N 1
ATOM 14686 C CA . ARG I 1 200 ? 78.832 -2.442 -131.995 1.00 54.36 200 ARG J CA 1
ATOM 14687 C C . ARG I 1 200 ? 79.021 -1.253 -131.036 1.00 63.54 200 ARG J C 1
ATOM 14688 O O . ARG I 1 200 ? 79.678 -1.386 -129.989 1.00 68.00 200 ARG J O 1
ATOM 14696 N N . GLN I 1 201 ? 78.458 -0.080 -131.374 1.00 64.53 201 GLN J N 1
ATOM 14697 C CA . GLN I 1 201 ? 78.478 1.060 -130.457 1.00 60.50 201 GLN J CA 1
ATOM 14698 C C . GLN I 1 201 ? 77.908 0.671 -129.105 1.00 59.35 201 GLN J C 1
ATOM 14699 O O . GLN I 1 201 ? 78.465 1.014 -128.053 1.00 65.45 201 GLN J O 1
ATOM 14705 N N . ILE I 1 202 ? 76.783 -0.045 -129.122 1.00 44.62 202 ILE J N 1
ATOM 14706 C CA . ILE I 1 202 ? 76.145 -0.453 -127.883 1.00 51.45 202 ILE J CA 1
ATOM 14707 C C . ILE I 1 202 ? 77.059 -1.365 -127.098 1.00 67.04 202 ILE J C 1
ATOM 14708 O O . ILE I 1 202 ? 77.260 -1.174 -125.896 1.00 69.08 202 ILE J O 1
ATOM 14713 N N . GLY I 1 203 ? 77.682 -2.327 -127.776 1.00 65.21 203 GLY J N 1
ATOM 14714 C CA . GLY I 1 203 ? 78.586 -3.226 -127.081 1.00 63.78 203 GLY J CA 1
ATOM 14715 C C . GLY I 1 203 ? 79.707 -2.493 -126.370 1.00 65.73 203 GLY J C 1
ATOM 14716 O O . GLY I 1 203 ? 79.963 -2.718 -125.176 1.00 74.94 203 GLY J O 1
ATOM 14717 N N . GLY I 1 204 ? 80.357 -1.566 -127.075 1.00 54.28 204 GLY J N 1
ATOM 14718 C CA . GLY I 1 204 ? 81.439 -0.827 -126.453 1.00 54.46 204 GLY J CA 1
ATOM 14719 C C . GLY I 1 204 ? 80.947 -0.014 -125.276 1.00 64.38 204 GLY J C 1
ATOM 14720 O O . GLY I 1 204 ? 81.613 0.076 -124.239 1.00 68.08 204 GLY J O 1
ATOM 14721 N N . PHE I 1 205 ? 79.744 0.539 -125.399 1.00 61.03 205 PHE J N 1
ATOM 14722 C CA . PHE I 1 205 ? 79.187 1.304 -124.299 1.00 55.22 205 PHE J CA 1
ATOM 14723 C C . PHE I 1 205 ? 78.933 0.420 -123.078 1.00 63.21 205 PHE J C 1
ATOM 14724 O O . PHE I 1 205 ? 79.250 0.802 -121.944 1.00 68.57 205 PHE J O 1
ATOM 14732 N N . LYS I 1 206 ? 78.335 -0.754 -123.288 1.00 55.37 206 LYS J N 1
ATOM 14733 C CA . LYS I 1 206 ? 78.041 -1.642 -122.171 1.00 48.26 206 LYS J CA 1
ATOM 14734 C C . LYS I 1 206 ? 79.319 -2.004 -121.444 1.00 55.08 206 LYS J C 1
ATOM 14735 O O . LYS I 1 206 ? 79.364 -1.994 -120.209 1.00 56.63 206 LYS J O 1
ATOM 14741 N N . ALA I 1 207 ? 80.382 -2.286 -122.198 1.00 53.27 207 ALA J N 1
ATOM 14742 C CA . ALA I 1 207 ? 81.654 -2.594 -121.564 1.00 49.70 207 ALA J CA 1
ATOM 14743 C C . ALA I 1 207 ? 82.154 -1.414 -120.722 1.00 51.98 207 ALA J C 1
ATOM 14744 O O . ALA I 1 207 ? 82.516 -1.574 -119.552 1.00 56.71 207 ALA J O 1
ATOM 14746 N N . MET I 1 208 ? 82.123 -0.211 -121.282 1.00 60.43 208 MET J N 1
ATOM 14747 C CA . MET I 1 208 ? 82.608 0.952 -120.546 1.00 59.53 208 MET J CA 1
ATOM 14748 C C . MET I 1 208 ? 81.825 1.127 -119.248 1.00 54.96 208 MET J C 1
ATOM 14749 O O . MET I 1 208 ? 82.411 1.337 -118.174 1.00 56.56 208 MET J O 1
ATOM 14754 N N . LEU I 1 209 ? 80.494 0.985 -119.329 1.00 49.12 209 LEU J N 1
ATOM 14755 C CA . LEU I 1 209 ? 79.642 1.086 -118.152 1.00 45.05 209 LEU J CA 1
ATOM 14756 C C . LEU I 1 209 ? 80.004 0.023 -117.128 1.00 48.70 209 LEU J C 1
ATOM 14757 O O . LEU I 1 209 ? 80.055 0.303 -115.922 1.00 51.83 209 LEU J O 1
ATOM 14762 N N . GLY I 1 210 ? 80.268 -1.203 -117.597 1.00 42.62 210 GLY J N 1
ATOM 14763 C CA . GLY I 1 210 ? 80.701 -2.267 -116.707 1.00 43.90 210 GLY J CA 1
ATOM 14764 C C . GLY I 1 210 ? 82.029 -1.981 -116.022 1.00 53.67 210 GLY J C 1
ATOM 14765 O O . GLY I 1 210 ? 82.250 -2.412 -114.890 1.00 49.19 210 GLY J O 1
ATOM 14766 N N . ASP I 1 211 ? 82.915 -1.234 -116.689 1.00 49.16 211 ASP J N 1
ATOM 14767 C CA . ASP I 1 211 ? 84.174 -0.837 -116.080 1.00 45.92 211 ASP J CA 1
ATOM 14768 C C . ASP I 1 211 ? 83.934 0.115 -114.922 1.00 53.22 211 ASP J C 1
ATOM 14769 O O . ASP I 1 211 ? 84.539 -0.029 -113.851 1.00 53.19 211 ASP J O 1
ATOM 14774 N N . VAL I 1 212 ? 83.067 1.108 -115.120 1.00 43.35 212 VAL J N 1
ATOM 14775 C CA . VAL I 1 212 ? 82.778 1.987 -114.000 1.00 45.14 212 VAL J CA 1
ATOM 14776 C C . VAL I 1 212 ? 82.140 1.202 -112.851 1.00 52.27 212 VAL J C 1
ATOM 14777 O O . VAL I 1 212 ? 82.525 1.356 -111.686 1.00 56.64 212 VAL J O 1
ATOM 14781 N N . ALA I 1 213 ? 81.183 0.325 -113.155 1.00 52.62 213 ALA J N 1
ATOM 14782 C CA . ALA I 1 213 ? 80.586 -0.477 -112.086 1.00 52.69 213 ALA J CA 1
ATOM 14783 C C . ALA I 1 213 ? 81.638 -1.307 -111.340 1.00 49.11 213 ALA J C 1
ATOM 14784 O O . ALA I 1 213 ? 81.620 -1.399 -110.105 1.00 52.71 213 ALA J O 1
ATOM 14786 N N . ALA I 1 214 ? 82.569 -1.905 -112.072 1.00 43.50 214 ALA J N 1
ATOM 14787 C CA . ALA I 1 214 ? 83.601 -2.714 -111.435 1.00 44.59 214 ALA J CA 1
ATOM 14788 C C . ALA I 1 214 ? 84.508 -1.867 -110.552 1.00 49.88 214 ALA J C 1
ATOM 14789 O O . ALA I 1 214 ? 84.885 -2.277 -109.452 1.00 44.38 214 ALA J O 1
ATOM 14791 N N . GLN I 1 215 ? 84.869 -0.687 -111.028 1.00 50.70 215 GLN J N 1
ATOM 14792 C CA . GLN I 1 215 ? 85.612 0.249 -110.205 1.00 40.92 215 GLN J CA 1
ATOM 14793 C C . GLN I 1 215 ? 84.879 0.524 -108.892 1.00 45.56 215 GLN J C 1
ATOM 14794 O O . GLN I 1 215 ? 85.490 0.515 -107.814 1.00 50.75 215 GLN J O 1
ATOM 14800 N N . VAL I 1 216 ? 83.561 0.726 -108.954 1.00 43.15 216 VAL J N 1
ATOM 14801 C CA . VAL I 1 216 ? 82.827 1.062 -107.742 1.00 41.47 216 VAL J CA 1
ATOM 14802 C C . VAL I 1 216 ? 82.824 -0.124 -106.793 1.00 44.30 216 VAL J C 1
ATOM 14803 O O . VAL I 1 216 ? 83.019 0.030 -105.582 1.00 46.28 216 VAL J O 1
ATOM 14807 N N . LEU I 1 217 ? 82.550 -1.320 -107.321 1.00 45.12 217 LEU J N 1
ATOM 14808 C CA . LEU I 1 217 ? 82.521 -2.504 -106.472 1.00 38.07 217 LEU J CA 1
ATOM 14809 C C . LEU I 1 217 ? 83.882 -2.800 -105.846 1.00 40.84 217 LEU J C 1
ATOM 14810 O O . LEU I 1 217 ? 83.954 -3.225 -104.682 1.00 50.07 217 LEU J O 1
ATOM 14815 N N . LEU I 1 218 ? 84.964 -2.658 -106.617 1.00 39.81 218 LEU J N 1
ATOM 14816 C CA . LEU I 1 218 ? 86.304 -2.908 -106.077 1.00 45.02 218 LEU J CA 1
ATOM 14817 C C . LEU I 1 218 ? 86.668 -1.896 -104.978 1.00 42.34 218 LEU J C 1
ATOM 14818 O O . LEU I 1 218 ? 87.176 -2.270 -103.914 1.00 42.59 218 LEU J O 1
ATOM 14823 N N . LEU I 1 219 ? 86.404 -0.611 -105.209 1.00 32.75 219 LEU J N 1
ATOM 14824 C CA . LEU I 1 219 ? 86.679 0.361 -104.160 1.00 32.42 219 LEU J CA 1
ATOM 14825 C C . LEU I 1 219 ? 85.889 0.032 -102.901 1.00 39.48 219 LEU J C 1
ATOM 14826 O O . LEU I 1 219 ? 86.460 -0.048 -101.811 1.00 48.07 219 LEU J O 1
ATOM 14831 N N . GLN I 1 220 ? 84.580 -0.207 -103.038 1.00 39.97 220 GLN J N 1
ATOM 14832 C CA . GLN I 1 220 ? 83.763 -0.522 -101.871 1.00 39.72 220 GLN J CA 1
ATOM 14833 C C . GLN I 1 220 ? 84.254 -1.780 -101.154 1.00 47.08 220 GLN J C 1
ATOM 14834 O O . GLN I 1 220 ? 84.345 -1.804 -99.918 1.00 39.79 220 GLN J O 1
ATOM 14840 N N . SER I 1 221 ? 84.574 -2.835 -101.915 1.00 52.02 221 SER J N 1
ATOM 14841 C CA . SER I 1 221 ? 85.048 -4.088 -101.317 1.00 49.46 221 SER J CA 1
ATOM 14842 C C . SER I 1 221 ? 86.337 -3.884 -100.510 1.00 48.30 221 SER J C 1
ATOM 14843 O O . SER I 1 221 ? 86.464 -4.335 -99.362 1.00 38.47 221 SER J O 1
ATOM 14846 N N . ARG I 1 222 ? 87.325 -3.237 -101.126 1.00 48.52 222 ARG J N 1
ATOM 14847 C CA . ARG I 1 222 ? 88.591 -2.991 -100.456 1.00 36.80 222 ARG J CA 1
ATOM 14848 C C . ARG I 1 222 ? 88.399 -2.115 -99.213 1.00 47.29 222 ARG J C 1
ATOM 14849 O O . ARG I 1 222 ? 88.995 -2.377 -98.152 1.00 50.56 222 ARG J O 1
ATOM 14857 N N . ASP I 1 223 ? 87.552 -1.086 -99.312 1.00 36.48 223 ASP J N 1
ATOM 14858 C CA . ASP I 1 223 ? 87.324 -0.198 -98.174 1.00 38.13 223 ASP J CA 1
ATOM 14859 C C . ASP I 1 223 ? 86.691 -0.973 -97.020 1.00 57.39 223 ASP J C 1
ATOM 14860 O O . ASP I 1 223 ? 87.119 -0.845 -95.861 1.00 60.12 223 ASP J O 1
ATOM 14865 N N . LEU I 1 224 ? 85.673 -1.801 -97.322 1.00 50.05 224 LEU J N 1
ATOM 14866 C CA . LEU I 1 224 ? 85.051 -2.625 -96.278 1.00 46.08 224 LEU J CA 1
ATOM 14867 C C . LEU I 1 224 ? 86.056 -3.565 -95.597 1.00 48.64 224 LEU J C 1
ATOM 14868 O O . LEU I 1 224 ? 86.061 -3.674 -94.360 1.00 46.64 224 LEU J O 1
ATOM 14873 N N . ASP I 1 225 ? 86.930 -4.238 -96.375 1.00 49.52 225 ASP J N 1
ATOM 14874 C CA . ASP I 1 225 ? 87.889 -5.178 -95.773 1.00 42.72 225 ASP J CA 1
ATOM 14875 C C . ASP I 1 225 ? 88.929 -4.470 -94.900 1.00 42.44 225 ASP J C 1
ATOM 14876 O O . ASP I 1 225 ? 89.343 -5.012 -93.869 1.00 44.02 225 ASP J O 1
ATOM 14881 N N . LEU I 1 226 ? 89.408 -3.294 -95.328 1.00 44.47 226 LEU J N 1
ATOM 14882 C CA . LEU I 1 226 ? 90.396 -2.557 -94.534 1.00 40.40 226 LEU J CA 1
ATOM 14883 C C . LEU I 1 226 ? 89.773 -1.994 -93.269 1.00 47.84 226 LEU J C 1
ATOM 14884 O O . LEU I 1 226 ? 90.429 -1.925 -92.226 1.00 55.29 226 LEU J O 1
ATOM 14889 N N . GLU I 1 227 ? 88.515 -1.559 -93.354 1.00 55.32 227 GLU J N 1
ATOM 14890 C CA . GLU I 1 227 ? 87.804 -1.105 -92.166 1.00 59.21 227 GLU J CA 1
ATOM 14891 C C . GLU I 1 227 ? 87.609 -2.255 -91.170 1.00 58.29 227 GLU J C 1
ATOM 14892 O O . GLU I 1 227 ? 87.813 -2.090 -89.956 1.00 55.14 227 GLU J O 1
ATOM 14898 N N . ALA I 1 228 ? 87.242 -3.439 -91.664 1.00 64.02 228 ALA J N 1
ATOM 14899 C CA . ALA I 1 228 ? 87.084 -4.585 -90.768 1.00 66.58 228 ALA J CA 1
ATOM 14900 C C . ALA I 1 228 ? 88.410 -4.984 -90.111 1.00 68.54 228 ALA J C 1
ATOM 14901 O O . ALA I 1 228 ? 88.454 -5.321 -88.915 1.00 67.43 228 ALA J O 1
ATOM 14903 N N . SER I 1 229 ? 89.511 -4.935 -90.870 1.00 69.24 229 SER J N 1
ATOM 14904 C CA . SER I 1 229 ? 90.787 -5.324 -90.283 1.00 66.17 229 SER J CA 1
ATOM 14905 C C . SER I 1 229 ? 91.220 -4.317 -89.233 1.00 76.76 229 SER J C 1
ATOM 14906 O O . SER I 1 229 ? 91.806 -4.693 -88.208 1.00 85.65 229 SER J O 1
ATOM 14909 N N . ALA I 1 230 ? 90.939 -3.024 -89.481 1.00 80.21 230 ALA J N 1
ATOM 14910 C CA . ALA I 1 230 ? 91.279 -1.977 -88.520 1.00 79.25 230 ALA J CA 1
ATOM 14911 C C . ALA I 1 230 ? 90.437 -2.056 -87.252 1.00 87.41 230 ALA J C 1
ATOM 14912 O O . ALA I 1 230 ? 90.879 -1.570 -86.203 1.00 91.53 230 ALA J O 1
ATOM 14914 N N . ALA I 1 231 ? 89.239 -2.643 -87.314 1.00 93.80 231 ALA J N 1
ATOM 14915 C CA . ALA I 1 231 ? 88.551 -2.916 -86.056 1.00 98.24 231 ALA J CA 1
ATOM 14916 C C . ALA I 1 231 ? 89.167 -4.125 -85.359 1.00 116.68 231 ALA J C 1
ATOM 14917 O O . ALA I 1 231 ? 89.127 -4.209 -84.127 1.00 106.47 231 ALA J O 1
ATOM 14919 N N . ALA I 1 232 ? 89.725 -5.069 -86.121 1.00 148.25 232 ALA J N 1
ATOM 14920 C CA . ALA I 1 232 ? 90.353 -6.240 -85.503 1.00 157.18 232 ALA J CA 1
ATOM 14921 C C . ALA I 1 232 ? 91.630 -5.857 -84.742 1.00 163.27 232 ALA J C 1
ATOM 14922 O O . ALA I 1 232 ? 91.862 -6.317 -83.615 1.00 170.34 232 ALA J O 1
ATOM 14924 N N . GLY J 1 2 ? -32.894 -12.102 -99.727 1.00 101.20 2 GLY A N 1
ATOM 14925 C CA . GLY J 1 2 ? -34.171 -12.276 -100.407 1.00 114.91 2 GLY A CA 1
ATOM 14926 C C . GLY J 1 2 ? -34.053 -12.333 -101.919 1.00 134.16 2 GLY A C 1
ATOM 14927 O O . GLY J 1 2 ? -34.723 -13.136 -102.566 1.00 125.13 2 GLY A O 1
ATOM 14928 N N . ASN J 1 3 ? -33.200 -11.470 -102.467 1.00 166.12 3 ASN A N 1
ATOM 14929 C CA . ASN J 1 3 ? -32.746 -11.477 -103.854 1.00 178.97 3 ASN A CA 1
ATOM 14930 C C . ASN J 1 3 ? -31.782 -10.314 -104.035 1.00 176.18 3 ASN A C 1
ATOM 14931 O O . ASN J 1 3 ? -31.877 -9.289 -103.351 1.00 176.26 3 ASN A O 1
ATOM 14936 N N . ASN J 1 4 ? -30.906 -10.461 -105.031 1.00 159.48 4 ASN A N 1
ATOM 14937 C CA . ASN J 1 4 ? -29.846 -9.505 -105.341 1.00 142.39 4 ASN A CA 1
ATOM 14938 C C . ASN J 1 4 ? -29.104 -9.027 -104.100 1.00 138.88 4 ASN A C 1
ATOM 14939 O O . ASN J 1 4 ? -28.535 -9.829 -103.355 1.00 138.75 4 ASN A O 1
ATOM 14944 N N . LEU J 1 5 ? -29.113 -7.716 -103.885 1.00 132.45 5 LEU A N 1
ATOM 14945 C CA . LEU J 1 5 ? -28.423 -7.054 -102.796 1.00 126.74 5 LEU A CA 1
ATOM 14946 C C . LEU J 1 5 ? -28.721 -5.573 -102.895 1.00 132.41 5 LEU A C 1
ATOM 14947 O O . LEU J 1 5 ? -29.148 -5.073 -103.940 1.00 136.64 5 LEU A O 1
ATOM 14952 N N . MET J 1 6 ? -28.522 -4.883 -101.783 1.00 127.60 6 MET A N 1
ATOM 14953 C CA . MET J 1 6 ? -27.989 -3.533 -101.808 1.00 123.72 6 MET A CA 1
ATOM 14954 C C . MET J 1 6 ? -26.870 -3.534 -100.783 1.00 123.95 6 MET A C 1
ATOM 14955 O O . MET J 1 6 ? -27.139 -3.586 -99.579 1.00 121.39 6 MET A O 1
ATOM 14957 N N . GLN J 1 7 ? -25.629 -3.521 -101.271 1.00 126.31 7 GLN A N 1
ATOM 14958 C CA . GLN J 1 7 ? -24.420 -3.348 -100.473 1.00 127.64 7 GLN A CA 1
ATOM 14959 C C . GLN J 1 7 ? -23.214 -3.634 -101.351 1.00 135.16 7 GLN A C 1
ATOM 14960 O O . GLN J 1 7 ? -23.368 -4.011 -102.518 1.00 141.76 7 GLN A O 1
ATOM 14962 N N . THR J 1 8 ? -22.020 -3.430 -100.806 1.00 137.69 8 THR A N 1
ATOM 14963 C CA . THR J 1 8 ? -20.754 -3.958 -101.319 1.00 140.18 8 THR A CA 1
ATOM 14964 C C . THR J 1 8 ? -19.733 -3.774 -100.198 1.00 144.62 8 THR A C 1
ATOM 14965 O O . THR J 1 8 ? -20.087 -3.390 -99.077 1.00 137.59 8 THR A O 1
ATOM 14969 N N . ASP J 1 9 ? -18.469 -4.058 -100.492 1.00 154.78 9 ASP A N 1
ATOM 14970 C CA . ASP J 1 9 ? -17.348 -3.948 -99.567 1.00 159.29 9 ASP A CA 1
ATOM 14971 C C . ASP J 1 9 ? -16.384 -2.864 -100.060 1.00 161.33 9 ASP A C 1
ATOM 14972 O O . ASP J 1 9 ? -16.710 -2.086 -100.964 1.00 172.10 9 ASP A O 1
ATOM 14974 N N . LEU J 1 10 ? -15.206 -2.778 -99.428 1.00 142.64 10 LEU A N 1
ATOM 14975 C CA . LEU J 1 10 ? -14.216 -1.783 -99.835 1.00 126.49 10 LEU A CA 1
ATOM 14976 C C . LEU J 1 10 ? -12.801 -2.350 -100.026 1.00 115.89 10 LEU A C 1
ATOM 14977 O O . LEU J 1 10 ? -12.582 -3.566 -99.949 1.00 107.59 10 LEU A O 1
ATOM 14982 N N . SER J 1 11 ? -11.844 -1.443 -100.281 1.00 105.96 11 SER A N 1
ATOM 14983 C CA . SER J 1 11 ? -10.438 -1.674 -100.607 1.00 95.88 11 SER A CA 1
ATOM 14984 C C . SER J 1 11 ? -9.599 -1.691 -99.326 1.00 89.94 11 SER A C 1
ATOM 14985 O O . SER J 1 11 ? -10.142 -1.843 -98.234 1.00 81.74 11 SER A O 1
ATOM 14988 N N . VAL J 1 12 ? -8.271 -1.558 -99.437 1.00 92.56 12 VAL A N 1
ATOM 14989 C CA . VAL J 1 12 ? -7.396 -1.575 -98.254 1.00 95.40 12 VAL A CA 1
ATOM 14990 C C . VAL J 1 12 ? -7.763 -0.463 -97.271 1.00 103.11 12 VAL A C 1
ATOM 14991 O O . VAL J 1 12 ? -7.799 -0.676 -96.047 1.00 95.74 12 VAL A O 1
ATOM 14995 N N . TRP J 1 13 ? -8.021 0.748 -97.791 1.00 116.73 13 TRP A N 1
ATOM 14996 C CA . TRP J 1 13 ? -8.437 1.857 -96.932 1.00 122.85 13 TRP A CA 1
ATOM 14997 C C . TRP J 1 13 ? -9.839 1.642 -96.370 1.00 114.04 13 TRP A C 1
ATOM 14998 O O . TRP J 1 13 ? -10.161 2.157 -95.292 1.00 109.52 13 TRP A O 1
ATOM 15009 N N . GLY J 1 14 ? -10.686 0.892 -97.075 1.00 109.41 14 GLY A N 1
ATOM 15010 C CA . GLY J 1 14 ? -12.002 0.583 -96.544 1.00 106.62 14 GLY A CA 1
ATOM 15011 C C . GLY J 1 14 ? -12.033 -0.599 -95.602 1.00 100.30 14 GLY A C 1
ATOM 15012 O O . GLY J 1 14 ? -13.018 -0.778 -94.878 1.00 94.27 14 GLY A O 1
ATOM 15013 N N . MET J 1 15 ? -10.983 -1.420 -95.624 1.00 96.15 15 MET A N 1
ATOM 15014 C CA . MET J 1 15 ? -10.747 -2.444 -94.618 1.00 95.92 15 MET A CA 1
ATOM 15015 C C . MET J 1 15 ? -10.271 -1.814 -93.319 1.00 91.17 15 MET A C 1
ATOM 15016 O O . MET J 1 15 ? -10.717 -2.204 -92.236 1.00 83.37 15 MET A O 1
ATOM 15021 N N . TYR J 1 16 ? -9.353 -0.846 -93.412 1.00 95.52 16 TYR A N 1
ATOM 15022 C CA . TYR J 1 16 ? -8.914 -0.146 -92.209 1.00 92.98 16 TYR A CA 1
ATOM 15023 C C . TYR J 1 16 ? -10.099 0.406 -91.414 1.00 90.29 16 TYR A C 1
ATOM 15024 O O . TYR J 1 16 ? -10.053 0.461 -90.180 1.00 87.48 16 TYR A O 1
ATOM 15033 N N . GLN J 1 17 ? -11.184 0.771 -92.097 1.00 93.52 17 GLN A N 1
ATOM 15034 C CA . GLN J 1 17 ? -12.394 1.246 -91.435 1.00 90.07 17 GLN A CA 1
ATOM 15035 C C . GLN J 1 17 ? -13.142 0.152 -90.680 1.00 84.57 17 GLN A C 1
ATOM 15036 O O . GLN J 1 17 ? -14.075 0.467 -89.942 1.00 82.14 17 GLN A O 1
ATOM 15042 N N . HIS J 1 18 ? -12.794 -1.117 -90.867 1.00 82.96 18 HIS A N 1
ATOM 15043 C CA . HIS J 1 18 ? -13.439 -2.233 -90.179 1.00 77.71 18 HIS A CA 1
ATOM 15044 C C . HIS J 1 18 ? -12.675 -2.722 -88.944 1.00 75.89 18 HIS A C 1
ATOM 15045 O O . HIS J 1 18 ? -12.922 -3.841 -88.476 1.00 74.58 18 HIS A O 1
ATOM 15052 N N . ALA J 1 19 ? -11.685 -1.975 -88.481 1.00 56.73 19 ALA A N 1
ATOM 15053 C CA . ALA J 1 19 ? -11.048 -2.279 -87.216 1.00 62.40 19 ALA A CA 1
ATOM 15054 C C . ALA J 1 19 ? -11.418 -1.246 -86.163 1.00 68.93 19 ALA A C 1
ATOM 15055 O O . ALA J 1 19 ? -11.663 -0.078 -86.468 1.00 80.97 19 ALA A O 1
ATOM 15057 N N . ASP J 1 20 ? -11.376 -1.658 -84.900 1.00 68.03 20 ASP A N 1
ATOM 15058 C CA . ASP J 1 20 ? -11.629 -0.706 -83.827 1.00 63.71 20 ASP A CA 1
ATOM 15059 C C . ASP J 1 20 ? -10.354 0.105 -83.582 1.00 67.50 20 ASP A C 1
ATOM 15060 O O . ASP J 1 20 ? -9.329 -0.099 -84.244 1.00 66.26 20 ASP A O 1
ATOM 15065 N N . ILE J 1 21 ? -10.398 1.019 -82.603 1.00 73.43 21 ILE A N 1
ATOM 15066 C CA . ILE J 1 21 ? -9.224 1.846 -82.291 1.00 76.99 21 ILE A CA 1
ATOM 15067 C C . ILE J 1 21 ? -8.045 0.972 -81.825 1.00 70.72 21 ILE A C 1
ATOM 15068 O O . ILE J 1 21 ? -6.881 1.221 -82.189 1.00 69.24 21 ILE A O 1
ATOM 15073 N N . VAL J 1 22 ? -8.328 -0.069 -81.025 1.00 60.83 22 VAL A N 1
ATOM 15074 C CA . VAL J 1 22 ? -7.274 -0.934 -80.498 1.00 63.59 22 VAL A CA 1
ATOM 15075 C C . VAL J 1 22 ? -6.518 -1.627 -81.630 1.00 63.95 22 VAL A C 1
ATOM 15076 O O . VAL J 1 22 ? -5.282 -1.701 -81.622 1.00 62.50 22 VAL A O 1
ATOM 15080 N N . VAL J 1 23 ? -7.252 -2.186 -82.597 1.00 69.80 23 VAL A N 1
ATOM 15081 C CA . VAL J 1 23 ? -6.620 -2.939 -83.680 1.00 70.31 23 VAL A CA 1
ATOM 15082 C C . VAL J 1 23 ? -5.862 -2.001 -84.611 1.00 71.60 23 VAL A C 1
ATOM 15083 O O . VAL J 1 23 ? -4.799 -2.353 -85.151 1.00 74.25 23 VAL A O 1
ATOM 15087 N N . LYS J 1 24 ? -6.401 -0.800 -84.832 1.00 71.10 24 LYS A N 1
ATOM 15088 C CA . LYS J 1 24 ? -5.662 0.188 -85.604 1.00 66.72 24 LYS A CA 1
ATOM 15089 C C . LYS J 1 24 ? -4.317 0.461 -84.946 1.00 67.33 24 LYS A C 1
ATOM 15090 O O . LYS J 1 24 ? -3.279 0.486 -85.627 1.00 76.05 24 LYS A O 1
ATOM 15096 N N . CYS J 1 25 ? -4.296 0.590 -83.610 1.00 66.94 25 CYS A N 1
ATOM 15097 C CA . CYS J 1 25 ? -3.010 0.777 -82.925 1.00 65.33 25 CYS A CA 1
ATOM 15098 C C . CYS J 1 25 ? -2.079 -0.409 -83.114 1.00 68.94 25 CYS A C 1
ATOM 15099 O O . CYS J 1 25 ? -0.921 -0.230 -83.495 1.00 74.60 25 CYS A O 1
ATOM 15102 N N . VAL J 1 26 ? -2.566 -1.635 -82.886 1.00 63.24 26 VAL A N 1
ATOM 15103 C CA . VAL J 1 26 ? -1.691 -2.799 -83.057 1.00 65.07 26 VAL A CA 1
ATOM 15104 C C . VAL J 1 26 ? -1.034 -2.777 -84.436 1.00 62.71 26 VAL A C 1
ATOM 15105 O O . VAL J 1 26 ? 0.187 -2.951 -84.563 1.00 57.38 26 VAL A O 1
ATOM 15109 N N . MET J 1 27 ? -1.823 -2.523 -85.487 1.00 63.22 27 MET A N 1
ATOM 15110 C CA . MET J 1 27 ? -1.254 -2.538 -86.834 1.00 69.35 27 MET A CA 1
ATOM 15111 C C . MET J 1 27 ? -0.212 -1.433 -87.016 1.00 81.45 27 MET A C 1
ATOM 15112 O O . MET J 1 27 ? 0.921 -1.697 -87.456 1.00 91.23 27 MET A O 1
ATOM 15117 N N . ILE J 1 28 ? -0.549 -0.193 -86.641 1.00 78.57 28 ILE A N 1
ATOM 15118 C CA . ILE J 1 28 ? 0.407 0.881 -86.908 1.00 80.09 28 ILE A CA 1
ATOM 15119 C C . ILE J 1 28 ? 1.674 0.698 -86.077 1.00 78.44 28 ILE A C 1
ATOM 15120 O O . ILE J 1 28 ? 2.789 0.782 -86.607 1.00 86.37 28 ILE A O 1
ATOM 15125 N N . GLY J 1 29 ? 1.524 0.358 -84.790 1.00 70.60 29 GLY A N 1
ATOM 15126 C CA . GLY J 1 29 ? 2.678 0.105 -83.931 1.00 59.34 29 GLY A CA 1
ATOM 15127 C C . GLY J 1 29 ? 3.571 -1.005 -84.456 1.00 63.29 29 GLY A C 1
ATOM 15128 O O . GLY J 1 29 ? 4.796 -0.931 -84.333 1.00 67.11 29 GLY A O 1
ATOM 15129 N N . LEU J 1 30 ? 2.966 -2.084 -84.992 1.00 64.85 30 LEU A N 1
ATOM 15130 C CA . LEU J 1 30 ? 3.766 -3.148 -85.594 1.00 62.69 30 LEU A CA 1
ATOM 15131 C C . LEU J 1 30 ? 4.561 -2.612 -86.765 1.00 74.08 30 LEU A C 1
ATOM 15132 O O . LEU J 1 30 ? 5.734 -2.970 -86.945 1.00 78.93 30 LEU A O 1
ATOM 15137 N N . ILE J 1 31 ? 3.942 -1.744 -87.572 1.00 75.84 31 ILE A N 1
ATOM 15138 C CA . ILE J 1 31 ? 4.634 -1.247 -88.756 1.00 75.54 31 ILE A CA 1
ATOM 15139 C C . ILE J 1 31 ? 5.779 -0.294 -88.378 1.00 74.12 31 ILE A C 1
ATOM 15140 O O . ILE J 1 31 ? 6.866 -0.327 -88.979 1.00 71.81 31 ILE A O 1
ATOM 15145 N N . LEU J 1 32 ? 5.584 0.532 -87.353 1.00 72.02 32 LEU A N 1
ATOM 15146 C CA . LEU J 1 32 ? 6.705 1.310 -86.827 1.00 75.81 32 LEU A CA 1
ATOM 15147 C C . LEU J 1 32 ? 7.806 0.406 -86.297 1.00 73.80 32 LEU A C 1
ATOM 15148 O O . LEU J 1 32 ? 8.996 0.658 -86.527 1.00 75.67 32 LEU A O 1
ATOM 15153 N N . ALA J 1 33 ? 7.428 -0.641 -85.563 1.00 75.99 33 ALA A N 1
ATOM 15154 C CA . ALA J 1 33 ? 8.412 -1.625 -85.128 1.00 86.21 33 ALA A CA 1
ATOM 15155 C C . ALA J 1 33 ? 9.241 -2.104 -86.311 1.00 88.44 33 ALA A C 1
ATOM 15156 O O . ALA J 1 33 ? 10.473 -2.165 -86.240 1.00 94.96 33 ALA A O 1
ATOM 15158 N N . SER J 1 34 ? 8.574 -2.401 -87.428 1.00 84.15 34 SER A N 1
ATOM 15159 C CA . SER J 1 34 ? 9.294 -2.781 -88.637 1.00 79.00 34 SER A CA 1
ATOM 15160 C C . SER J 1 34 ? 10.296 -1.709 -89.039 1.00 80.78 34 SER A C 1
ATOM 15161 O O . SER J 1 34 ? 11.433 -2.023 -89.425 1.00 88.93 34 SER A O 1
ATOM 15164 N N . VAL J 1 35 ? 9.902 -0.435 -88.947 1.00 79.65 35 VAL A N 1
ATOM 15165 C CA . VAL J 1 35 ? 10.827 0.632 -89.327 1.00 79.68 35 VAL A CA 1
ATOM 15166 C C . VAL J 1 35 ? 12.064 0.641 -88.430 1.00 83.01 35 VAL A C 1
ATOM 15167 O O . VAL J 1 35 ? 13.189 0.800 -88.920 1.00 87.50 35 VAL A O 1
ATOM 15171 N N . VAL J 1 36 ? 11.895 0.483 -87.110 1.00 80.71 36 VAL A N 1
ATOM 15172 C CA . VAL J 1 36 ? 13.092 0.458 -86.265 1.00 73.13 36 VAL A CA 1
ATOM 15173 C C . VAL J 1 36 ? 13.971 -0.748 -86.593 1.00 66.55 36 VAL A C 1
ATOM 15174 O O . VAL J 1 36 ? 15.200 -0.628 -86.602 1.00 73.00 36 VAL A O 1
ATOM 15178 N N . THR J 1 37 ? 13.384 -1.926 -86.860 1.00 62.10 37 THR A N 1
ATOM 15179 C CA . THR J 1 37 ? 14.251 -3.045 -87.237 1.00 74.44 37 THR A CA 1
ATOM 15180 C C . THR J 1 37 ? 15.087 -2.681 -88.458 1.00 79.76 37 THR A C 1
ATOM 15181 O O . THR J 1 37 ? 16.293 -2.957 -88.504 1.00 86.11 37 THR A O 1
ATOM 15185 N N . TRP J 1 38 ? 14.468 -2.073 -89.473 1.00 78.47 38 TRP A N 1
ATOM 15186 C CA . TRP J 1 38 ? 15.251 -1.828 -90.682 1.00 84.50 38 TRP A CA 1
ATOM 15187 C C . TRP J 1 38 ? 16.266 -0.698 -90.519 1.00 86.04 38 TRP A C 1
ATOM 15188 O O . TRP J 1 38 ? 17.348 -0.752 -91.122 1.00 88.72 38 TRP A O 1
ATOM 15199 N N . ALA J 1 39 ? 15.953 0.322 -89.722 1.00 85.40 39 ALA A N 1
ATOM 15200 C CA . ALA J 1 39 ? 16.956 1.332 -89.394 1.00 84.94 39 ALA A CA 1
ATOM 15201 C C . ALA J 1 39 ? 18.147 0.700 -88.679 1.00 94.09 39 ALA A C 1
ATOM 15202 O O . ALA J 1 39 ? 19.303 0.942 -89.045 1.00 103.96 39 ALA A O 1
ATOM 15204 N N . ILE J 1 40 ? 17.881 -0.094 -87.632 1.00 93.19 40 ILE A N 1
ATOM 15205 C CA . ILE J 1 40 ? 18.945 -0.833 -86.949 1.00 90.33 40 ILE A CA 1
ATOM 15206 C C . ILE J 1 40 ? 19.800 -1.584 -87.961 1.00 90.31 40 ILE A C 1
ATOM 15207 O O . ILE J 1 40 ? 21.029 -1.460 -87.985 1.00 91.28 40 ILE A O 1
ATOM 15212 N N . PHE J 1 41 ? 19.147 -2.315 -88.864 1.00 96.66 41 PHE A N 1
ATOM 15213 C CA . PHE J 1 41 ? 19.876 -3.134 -89.827 1.00 104.36 41 PHE A CA 1
ATOM 15214 C C . PHE J 1 41 ? 20.792 -2.287 -90.700 1.00 106.25 41 PHE A C 1
ATOM 15215 O O . PHE J 1 41 ? 21.993 -2.566 -90.814 1.00 112.23 41 PHE A O 1
ATOM 15223 N N . PHE J 1 42 ? 20.242 -1.232 -91.308 1.00 100.20 42 PHE A N 1
ATOM 15224 C CA . PHE J 1 42 ? 21.018 -0.429 -92.247 1.00 97.68 42 PHE A CA 1
ATOM 15225 C C . PHE J 1 42 ? 22.145 0.319 -91.542 1.00 98.67 42 PHE A C 1
ATOM 15226 O O . PHE J 1 42 ? 23.232 0.488 -92.108 1.00 102.29 42 PHE A O 1
ATOM 15234 N N . SER J 1 43 ? 21.890 0.831 -90.338 1.00 96.55 43 SER A N 1
ATOM 15235 C CA . SER J 1 43 ? 22.934 1.541 -89.602 1.00 103.29 43 SER A CA 1
ATOM 15236 C C . SER J 1 43 ? 24.084 0.599 -89.218 1.00 104.32 43 SER A C 1
ATOM 15237 O O . SER J 1 43 ? 25.255 0.869 -89.520 1.00 97.13 43 SER A O 1
ATOM 15240 N N . LYS J 1 44 ? 23.768 -0.515 -88.551 1.00 108.44 44 LYS A N 1
ATOM 15241 C CA . LYS J 1 44 ? 24.811 -1.423 -88.084 1.00 105.27 44 LYS A CA 1
ATOM 15242 C C . LYS J 1 44 ? 25.537 -2.159 -89.210 1.00 104.62 44 LYS A C 1
ATOM 15243 O O . LYS J 1 44 ? 26.701 -2.523 -89.027 1.00 112.76 44 LYS A O 1
ATOM 15245 N N . SER J 1 45 ? 24.907 -2.362 -90.370 1.00 101.03 45 SER A N 1
ATOM 15246 C CA . SER J 1 45 ? 25.535 -3.156 -91.431 1.00 100.24 45 SER A CA 1
ATOM 15247 C C . SER J 1 45 ? 26.827 -2.530 -91.961 1.00 102.83 45 SER A C 1
ATOM 15248 O O . SER J 1 45 ? 27.857 -3.215 -92.090 1.00 91.81 45 SER A O 1
ATOM 15251 N N . VAL J 1 46 ? 26.786 -1.242 -92.317 1.00 108.67 46 VAL A N 1
ATOM 15252 C CA . VAL J 1 46 ? 27.968 -0.583 -92.879 1.00 109.42 46 VAL A CA 1
ATOM 15253 C C . VAL J 1 46 ? 29.080 -0.474 -91.835 1.00 111.65 46 VAL A C 1
ATOM 15254 O O . VAL J 1 46 ? 30.276 -0.642 -92.142 1.00 103.39 46 VAL A O 1
ATOM 15258 N N . GLU J 1 47 ? 28.696 -0.201 -90.586 1.00 116.50 47 GLU A N 1
ATOM 15259 C CA . GLU J 1 47 ? 29.635 -0.172 -89.472 1.00 120.40 47 GLU A CA 1
ATOM 15260 C C . GLU J 1 47 ? 30.390 -1.497 -89.377 1.00 104.45 47 GLU A C 1
ATOM 15261 O O . GLU J 1 47 ? 31.627 -1.547 -89.515 1.00 96.42 47 GLU A O 1
ATOM 15267 N N . PHE J 1 48 ? 29.642 -2.596 -89.215 1.00 98.68 48 PHE A N 1
ATOM 15268 C CA . PHE J 1 48 ? 30.277 -3.898 -89.075 1.00 94.31 48 PHE A CA 1
ATOM 15269 C C . PHE J 1 48 ? 31.177 -4.200 -90.260 1.00 98.99 48 PHE A C 1
ATOM 15270 O O . PHE J 1 48 ? 32.294 -4.701 -90.082 1.00 105.19 48 PHE A O 1
ATOM 15278 N N . PHE J 1 49 ? 30.722 -3.892 -91.477 1.00 97.68 49 PHE A N 1
ATOM 15279 C CA . PHE J 1 49 ? 31.536 -4.201 -92.651 1.00 96.91 49 PHE A CA 1
ATOM 15280 C C . PHE J 1 49 ? 32.895 -3.501 -92.597 1.00 92.49 49 PHE A C 1
ATOM 15281 O O . PHE J 1 49 ? 33.939 -4.117 -92.864 1.00 91.64 49 PHE A O 1
ATOM 15289 N N . ASN J 1 50 ? 32.902 -2.203 -92.271 1.00 86.07 50 ASN A N 1
ATOM 15290 C CA . ASN J 1 50 ? 34.164 -1.469 -92.262 1.00 81.56 50 ASN A CA 1
ATOM 15291 C C . ASN J 1 50 ? 35.107 -2.010 -91.201 1.00 84.27 50 ASN A C 1
ATOM 15292 O O . ASN J 1 50 ? 36.286 -2.296 -91.480 1.00 82.50 50 ASN A O 1
ATOM 15297 N N . GLN J 1 51 ? 34.610 -2.162 -89.969 1.00 82.75 51 GLN A N 1
ATOM 15298 C CA . GLN J 1 51 ? 35.487 -2.690 -88.927 1.00 78.12 51 GLN A CA 1
ATOM 15299 C C . GLN J 1 51 ? 36.008 -4.081 -89.288 1.00 70.17 51 GLN A C 1
ATOM 15300 O O . GLN J 1 51 ? 37.185 -4.380 -89.061 1.00 72.38 51 GLN A O 1
ATOM 15306 N N . LYS J 1 52 ? 35.169 -4.928 -89.892 1.00 64.75 52 LYS A N 1
ATOM 15307 C CA . LYS J 1 52 ? 35.627 -6.260 -90.274 1.00 60.12 52 LYS A CA 1
ATOM 15308 C C . LYS J 1 52 ? 36.744 -6.208 -91.327 1.00 66.08 52 LYS A C 1
ATOM 15309 O O . LYS J 1 52 ? 37.682 -7.023 -91.291 1.00 61.81 52 LYS A O 1
ATOM 15315 N N . ARG J 1 53 ? 36.667 -5.266 -92.276 1.00 68.27 53 ARG A N 1
ATOM 15316 C CA . ARG J 1 53 ? 37.740 -5.150 -93.270 1.00 72.07 53 ARG A CA 1
ATOM 15317 C C . ARG J 1 53 ? 39.041 -4.685 -92.623 1.00 65.63 53 ARG A C 1
ATOM 15318 O O . ARG J 1 53 ? 40.126 -5.233 -92.893 1.00 61.40 53 ARG A O 1
ATOM 15326 N N . ARG J 1 54 ? 38.942 -3.661 -91.768 1.00 61.15 54 ARG A N 1
ATOM 15327 C CA . ARG J 1 54 ? 40.114 -3.130 -91.081 1.00 58.82 54 ARG A CA 1
ATOM 15328 C C . ARG J 1 54 ? 40.805 -4.203 -90.251 1.00 56.58 54 ARG A C 1
ATOM 15329 O O . ARG J 1 54 ? 42.025 -4.406 -90.344 1.00 56.18 54 ARG A O 1
ATOM 15337 N N . LEU J 1 55 ? 40.029 -4.894 -89.422 1.00 55.19 55 LEU A N 1
ATOM 15338 C CA . LEU J 1 55 ? 40.593 -5.917 -88.567 1.00 53.21 55 LEU A CA 1
ATOM 15339 C C . LEU J 1 55 ? 41.177 -7.053 -89.390 1.00 64.37 55 LEU A C 1
ATOM 15340 O O . LEU J 1 55 ? 42.269 -7.538 -89.078 1.00 60.50 55 LEU A O 1
ATOM 15345 N N . LYS J 1 56 ? 40.466 -7.504 -90.438 1.00 56.06 56 LYS A N 1
ATOM 15346 C CA . LYS J 1 56 ? 41.026 -8.567 -91.276 1.00 57.27 56 LYS A CA 1
ATOM 15347 C C . LYS J 1 56 ? 42.422 -8.196 -91.796 1.00 61.07 56 LYS A C 1
ATOM 15348 O O . LYS J 1 56 ? 43.338 -9.041 -91.817 1.00 57.31 56 LYS A O 1
ATOM 15354 N N . ARG J 1 57 ? 42.608 -6.926 -92.206 1.00 61.60 57 ARG A N 1
ATOM 15355 C CA . ARG J 1 57 ? 43.920 -6.489 -92.680 1.00 59.15 57 ARG A CA 1
ATOM 15356 C C . ARG J 1 57 ? 44.951 -6.540 -91.564 1.00 60.61 57 ARG A C 1
ATOM 15357 O O . ARG J 1 57 ? 46.068 -7.056 -91.751 1.00 64.78 57 ARG A O 1
ATOM 15365 N N . GLU J 1 58 ? 44.586 -6.025 -90.378 1.00 66.37 58 GLU A N 1
ATOM 15366 C CA . GLU J 1 58 ? 45.527 -5.998 -89.253 1.00 55.17 58 GLU A CA 1
ATOM 15367 C C . GLU J 1 58 ? 45.952 -7.399 -88.863 1.00 51.60 58 GLU A C 1
ATOM 15368 O O . GLU J 1 58 ? 47.131 -7.661 -88.607 1.00 65.34 58 GLU A O 1
ATOM 15374 N N . GLN J 1 59 ? 45.004 -8.315 -88.836 1.00 54.15 59 GLN A N 1
ATOM 15375 C CA . GLN J 1 59 ? 45.292 -9.681 -88.440 1.00 55.26 59 GLN A CA 1
ATOM 15376 C C . GLN J 1 59 ? 46.187 -10.380 -89.454 1.00 56.25 59 GLN A C 1
ATOM 15377 O O . GLN J 1 59 ? 47.151 -11.054 -89.069 1.00 58.96 59 GLN A O 1
ATOM 15383 N N . GLN J 1 60 ? 45.913 -10.228 -90.753 1.00 63.73 60 GLN A N 1
ATOM 15384 C CA . GLN J 1 60 ? 46.804 -10.868 -91.718 1.00 62.12 60 GLN A CA 1
ATOM 15385 C C . GLN J 1 60 ? 48.221 -10.315 -91.598 1.00 55.85 60 GLN A C 1
ATOM 15386 O O . GLN J 1 60 ? 49.191 -11.081 -91.631 1.00 54.12 60 GLN A O 1
ATOM 15392 N N . LEU J 1 61 ? 48.364 -8.992 -91.405 1.00 57.53 61 LEU A N 1
ATOM 15393 C CA . LEU J 1 61 ? 49.710 -8.415 -91.325 1.00 54.95 61 LEU A CA 1
ATOM 15394 C C . LEU J 1 61 ? 50.454 -8.837 -90.063 1.00 57.39 61 LEU A C 1
ATOM 15395 O O . LEU J 1 61 ? 51.668 -9.083 -90.118 1.00 59.72 61 LEU A O 1
ATOM 15400 N N . LEU J 1 62 ? 49.750 -8.963 -88.921 1.00 58.09 62 LEU A N 1
ATOM 15401 C CA . LEU J 1 62 ? 50.436 -9.342 -87.682 1.00 52.38 62 LEU A CA 1
ATOM 15402 C C . LEU J 1 62 ? 50.720 -10.824 -87.617 1.00 56.50 62 LEU A C 1
ATOM 15403 O O . LEU J 1 62 ? 51.627 -11.236 -86.879 1.00 63.81 62 LEU A O 1
ATOM 15408 N N . ALA J 1 63 ? 49.988 -11.634 -88.389 1.00 54.55 63 ALA A N 1
ATOM 15409 C CA . ALA J 1 63 ? 50.283 -13.064 -88.440 1.00 51.55 63 ALA A CA 1
ATOM 15410 C C . ALA J 1 63 ? 51.703 -13.350 -88.938 1.00 57.65 63 ALA A C 1
ATOM 15411 O O . ALA J 1 63 ? 52.206 -14.459 -88.738 1.00 56.55 63 ALA A O 1
ATOM 15413 N N . GLU J 1 64 ? 52.354 -12.376 -89.572 1.00 58.50 64 GLU A N 1
ATOM 15414 C CA . GLU J 1 64 ? 53.712 -12.498 -90.071 1.00 55.21 64 GLU A CA 1
ATOM 15415 C C . GLU J 1 64 ? 54.765 -12.130 -89.034 1.00 59.66 64 GLU A C 1
ATOM 15416 O O . GLU J 1 64 ? 55.960 -12.363 -89.263 1.00 57.23 64 GLU A O 1
ATOM 15422 N N . ALA J 1 65 ? 54.348 -11.563 -87.910 1.00 68.28 65 ALA A N 1
ATOM 15423 C CA . ALA J 1 65 ? 55.277 -11.137 -86.879 1.00 64.43 65 ALA A CA 1
ATOM 15424 C C . ALA J 1 65 ? 55.882 -12.355 -86.191 1.00 65.94 65 ALA A C 1
ATOM 15425 O O . ALA J 1 65 ? 55.159 -13.203 -85.657 1.00 66.27 65 ALA A O 1
ATOM 15427 N N . ARG J 1 66 ? 57.206 -12.440 -86.213 1.00 64.48 66 ARG A N 1
ATOM 15428 C CA . ARG J 1 66 ? 57.949 -13.498 -85.559 1.00 59.44 66 ARG A CA 1
ATOM 15429 C C . ARG J 1 66 ? 58.428 -13.104 -84.167 1.00 64.44 66 ARG A C 1
ATOM 15430 O O . ARG J 1 66 ? 59.125 -13.891 -83.529 1.00 71.26 66 ARG A O 1
ATOM 15438 N N . SER J 1 67 ? 58.108 -11.899 -83.700 1.00 61.12 67 SER A N 1
ATOM 15439 C CA . SER J 1 67 ? 58.563 -11.400 -82.402 1.00 51.26 67 SER A CA 1
ATOM 15440 C C . SER J 1 67 ? 57.683 -10.234 -81.979 1.00 52.40 67 SER A C 1
ATOM 15441 O O . SER J 1 67 ? 57.091 -9.557 -82.822 1.00 60.11 67 SER A O 1
ATOM 15444 N N . LEU J 1 68 ? 57.654 -9.949 -80.670 1.00 57.43 68 LEU A N 1
ATOM 15445 C CA . LEU J 1 68 ? 56.789 -8.863 -80.189 1.00 51.26 68 LEU A CA 1
ATOM 15446 C C . LEU J 1 68 ? 57.288 -7.508 -80.659 1.00 54.80 68 LEU A C 1
ATOM 15447 O O . LEU J 1 68 ? 56.484 -6.601 -80.893 1.00 57.03 68 LEU A O 1
ATOM 15452 N N . ASN J 1 69 ? 58.600 -7.365 -80.833 1.00 56.34 69 ASN A N 1
ATOM 15453 C CA . ASN J 1 69 ? 59.135 -6.122 -81.357 1.00 65.99 69 ASN A CA 1
ATOM 15454 C C . ASN J 1 69 ? 58.705 -5.923 -82.813 1.00 66.37 69 ASN A C 1
ATOM 15455 O O . ASN J 1 69 ? 58.244 -4.837 -83.192 1.00 68.16 69 ASN A O 1
ATOM 15460 N N . GLN J 1 70 ? 58.825 -6.979 -83.635 1.00 65.26 70 GLN A N 1
ATOM 15461 C CA . GLN J 1 70 ? 58.376 -6.924 -85.030 1.00 65.16 70 GLN A CA 1
ATOM 15462 C C . GLN J 1 70 ? 56.888 -6.620 -85.124 1.00 58.90 70 GLN A C 1
ATOM 15463 O O . GLN J 1 70 ? 56.459 -5.864 -86.000 1.00 64.34 70 GLN A O 1
ATOM 15469 N N . ALA J 1 71 ? 56.088 -7.185 -84.217 1.00 48.59 71 ALA A N 1
ATOM 15470 C CA . ALA J 1 71 ? 54.663 -6.886 -84.198 1.00 51.59 71 ALA A CA 1
ATOM 15471 C C . ALA J 1 71 ? 54.426 -5.414 -83.902 1.00 61.79 71 ALA A C 1
ATOM 15472 O O . ALA J 1 71 ? 53.574 -4.774 -84.527 1.00 68.27 71 ALA A O 1
ATOM 15474 N N . ASN J 1 72 ? 55.175 -4.853 -82.951 1.00 62.76 72 ASN A N 1
ATOM 15475 C CA . ASN J 1 72 ? 55.019 -3.432 -82.667 1.00 55.52 72 ASN A CA 1
ATOM 15476 C C . ASN J 1 72 ? 55.358 -2.580 -83.880 1.00 53.85 72 ASN A C 1
ATOM 15477 O O . ASN J 1 72 ? 54.652 -1.612 -84.164 1.00 59.94 72 ASN A O 1
ATOM 15482 N N . ASP J 1 73 ? 56.419 -2.933 -84.619 1.00 57.51 73 ASP A N 1
ATOM 15483 C CA . ASP J 1 73 ? 56.777 -2.179 -85.823 1.00 69.35 73 ASP A CA 1
ATOM 15484 C C . ASP J 1 73 ? 55.695 -2.283 -86.888 1.00 69.36 73 ASP A C 1
ATOM 15485 O O . ASP J 1 73 ? 55.397 -1.310 -87.591 1.00 72.27 73 ASP A O 1
ATOM 15490 N N . ILE J 1 74 ? 55.115 -3.468 -87.035 1.00 66.96 74 ILE A N 1
ATOM 15491 C CA . ILE J 1 74 ? 54.069 -3.681 -88.021 1.00 58.20 74 ILE A CA 1
ATOM 15492 C C . ILE J 1 74 ? 52.860 -2.804 -87.722 1.00 55.67 74 ILE A C 1
ATOM 15493 O O . ILE J 1 74 ? 52.330 -2.122 -88.608 1.00 71.19 74 ILE A O 1
ATOM 15498 N N . ALA J 1 75 ? 52.446 -2.754 -86.474 1.00 48.79 75 ALA A N 1
ATOM 15499 C CA . ALA J 1 75 ? 51.239 -2.036 -86.110 1.00 48.06 75 ALA A CA 1
ATOM 15500 C C . ALA J 1 75 ? 51.478 -0.565 -85.890 1.00 54.94 75 ALA A C 1
ATOM 15501 O O . ALA J 1 75 ? 50.539 0.133 -85.505 1.00 56.90 75 ALA A O 1
ATOM 15503 N N . ALA J 1 76 ? 52.709 -0.087 -86.111 1.00 54.64 76 ALA A N 1
ATOM 15504 C CA . ALA J 1 76 ? 53.081 1.277 -85.747 1.00 59.94 76 ALA A CA 1
ATOM 15505 C C . ALA J 1 76 ? 52.051 2.296 -86.213 1.00 79.71 76 ALA A C 1
ATOM 15506 O O . ALA J 1 76 ? 51.528 3.066 -85.400 1.00 87.27 76 ALA A O 1
ATOM 15508 N N . ASP J 1 77 ? 51.722 2.314 -87.505 1.00 90.69 77 ASP A N 1
ATOM 15509 C CA . ASP J 1 77 ? 50.670 3.214 -87.961 1.00 100.88 77 ASP A CA 1
ATOM 15510 C C . ASP J 1 77 ? 49.478 2.377 -88.406 1.00 93.40 77 ASP A C 1
ATOM 15511 O O . ASP J 1 77 ? 49.229 2.196 -89.599 1.00 98.14 77 ASP A O 1
ATOM 15516 N N . PHE J 1 78 ? 48.679 1.954 -87.428 1.00 78.45 78 PHE A N 1
ATOM 15517 C CA . PHE J 1 78 ? 47.400 1.319 -87.667 1.00 60.57 78 PHE A CA 1
ATOM 15518 C C . PHE J 1 78 ? 46.259 2.291 -87.463 1.00 65.45 78 PHE A C 1
ATOM 15519 O O . PHE J 1 78 ? 45.113 1.988 -87.824 1.00 71.60 78 PHE A O 1
ATOM 15527 N N . GLY J 1 79 ? 46.554 3.449 -86.911 1.00 63.40 79 GLY A N 1
ATOM 15528 C CA . GLY J 1 79 ? 45.515 4.380 -86.557 1.00 73.17 79 GLY A CA 1
ATOM 15529 C C . GLY J 1 79 ? 45.239 4.370 -85.071 1.00 83.24 79 GLY A C 1
ATOM 15530 O O . GLY J 1 79 ? 45.478 3.389 -84.369 1.00 79.41 79 GLY A O 1
ATOM 15531 N N . SER J 1 80 ? 44.656 5.478 -84.608 1.00 97.01 80 SER A N 1
ATOM 15532 C CA . SER J 1 80 ? 44.423 5.664 -83.181 1.00 100.36 80 SER A CA 1
ATOM 15533 C C . SER J 1 80 ? 43.302 4.770 -82.674 1.00 92.64 80 SER A C 1
ATOM 15534 O O . SER J 1 80 ? 43.348 4.319 -81.525 1.00 97.96 80 SER A O 1
ATOM 15537 N N . LYS J 1 81 ? 42.316 4.469 -83.515 1.00 86.60 81 LYS A N 1
ATOM 15538 C CA . LYS J 1 81 ? 41.176 3.655 -83.115 1.00 85.93 81 LYS A CA 1
ATOM 15539 C C . LYS J 1 81 ? 41.362 2.175 -83.423 1.00 84.26 81 LYS A C 1
ATOM 15540 O O . LYS J 1 81 ? 40.412 1.403 -83.267 1.00 95.21 81 LYS A O 1
ATOM 15546 N N . SER J 1 82 ? 42.546 1.769 -83.877 1.00 73.01 82 SER A N 1
ATOM 15547 C CA . SER J 1 82 ? 42.790 0.371 -84.224 1.00 62.72 82 SER A CA 1
ATOM 15548 C C . SER J 1 82 ? 42.681 -0.549 -83.002 1.00 62.24 82 SER A C 1
ATOM 15549 O O . SER J 1 82 ? 43.374 -0.355 -82.001 1.00 62.89 82 SER A O 1
ATOM 15552 N N . LEU J 1 83 ? 41.890 -1.623 -83.127 1.00 60.14 83 LEU A N 1
ATOM 15553 C CA . LEU J 1 83 ? 41.721 -2.560 -82.008 1.00 56.93 83 LEU A CA 1
ATOM 15554 C C . LEU J 1 83 ? 42.998 -3.353 -81.733 1.00 61.29 83 LEU A C 1
ATOM 15555 O O . LEU J 1 83 ? 43.353 -3.609 -80.568 1.00 68.69 83 LEU A O 1
ATOM 15560 N N . SER J 1 84 ? 43.699 -3.756 -82.795 1.00 62.65 84 SER A N 1
ATOM 15561 C CA . SER J 1 84 ? 44.968 -4.458 -82.634 1.00 63.47 84 SER A CA 1
ATOM 15562 C C . SER J 1 84 ? 45.982 -3.592 -81.896 1.00 62.78 84 SER A C 1
ATOM 15563 O O . SER J 1 84 ? 46.651 -4.047 -80.958 1.00 53.28 84 SER A O 1
ATOM 15566 N N . LEU J 1 85 ? 46.104 -2.326 -82.313 1.00 65.25 85 LEU A N 1
ATOM 15567 C CA . LEU J 1 85 ? 47.028 -1.427 -81.646 1.00 59.80 85 LEU A CA 1
ATOM 15568 C C . LEU J 1 85 ? 46.687 -1.280 -80.178 1.00 60.79 85 LEU A C 1
ATOM 15569 O O . LEU J 1 85 ? 47.591 -1.126 -79.354 1.00 61.12 85 LEU A O 1
ATOM 15574 N N . HIS J 1 86 ? 45.398 -1.307 -79.834 1.00 54.49 86 HIS A N 1
ATOM 15575 C CA . HIS J 1 86 ? 45.032 -1.244 -78.426 1.00 57.03 86 HIS A CA 1
ATOM 15576 C C . HIS J 1 86 ? 45.527 -2.485 -77.677 1.00 60.40 86 HIS A C 1
ATOM 15577 O O . HIS J 1 86 ? 46.059 -2.371 -76.560 1.00 68.23 86 HIS A O 1
ATOM 15584 N N . LEU J 1 87 ? 45.384 -3.676 -78.270 1.00 46.61 87 LEU A N 1
ATOM 15585 C CA . LEU J 1 87 ? 45.880 -4.883 -77.594 1.00 52.56 87 LEU A CA 1
ATOM 15586 C C . LEU J 1 87 ? 47.403 -4.843 -77.399 1.00 58.59 87 LEU A C 1
ATOM 15587 O O . LEU J 1 87 ? 47.919 -5.189 -76.319 1.00 65.30 87 LEU A O 1
ATOM 15592 N N . LEU J 1 88 ? 48.145 -4.467 -78.447 1.00 52.84 88 LEU A N 1
ATOM 15593 C CA . LEU J 1 88 ? 49.593 -4.361 -78.300 1.00 49.26 88 LEU A CA 1
ATOM 15594 C C . LEU J 1 88 ? 49.966 -3.334 -77.245 1.00 59.33 88 LEU A C 1
ATOM 15595 O O . LEU J 1 88 ? 50.855 -3.575 -76.419 1.00 65.54 88 LEU A O 1
ATOM 15600 N N . ASN J 1 89 ? 49.292 -2.188 -77.249 1.00 54.66 89 ASN A N 1
ATOM 15601 C CA . ASN J 1 89 ? 49.611 -1.172 -76.261 1.00 56.79 89 ASN A CA 1
ATOM 15602 C C . ASN J 1 89 ? 49.285 -1.636 -74.843 1.00 60.01 89 ASN A C 1
ATOM 15603 O O . ASN J 1 89 ? 49.958 -1.223 -73.891 1.00 59.39 89 ASN A O 1
ATOM 15608 N N . GLU J 1 90 ? 48.248 -2.457 -74.664 1.00 56.04 90 GLU A N 1
ATOM 15609 C CA . GLU J 1 90 ? 47.997 -2.988 -73.329 1.00 58.92 90 GLU A CA 1
ATOM 15610 C C . GLU J 1 90 ? 49.118 -3.923 -72.885 1.00 61.10 90 GLU A C 1
ATOM 15611 O O . GLU J 1 90 ? 49.594 -3.826 -71.743 1.00 61.44 90 GLU A O 1
ATOM 15617 N N . ALA J 1 91 ? 49.581 -4.808 -73.781 1.00 45.84 91 ALA A N 1
ATOM 15618 C CA . ALA J 1 91 ? 50.711 -5.664 -73.428 1.00 33.01 91 ALA A CA 1
ATOM 15619 C C . ALA J 1 91 ? 51.945 -4.844 -73.069 1.00 46.56 91 ALA A C 1
ATOM 15620 O O . ALA J 1 91 ? 52.674 -5.173 -72.115 1.00 52.55 91 ALA A O 1
ATOM 15622 N N . GLN J 1 92 ? 52.215 -3.789 -73.844 1.00 53.47 92 GLN A N 1
ATOM 15623 C CA . GLN J 1 92 ? 53.340 -2.916 -73.531 1.00 46.45 92 GLN A CA 1
ATOM 15624 C C . GLN J 1 92 ? 53.150 -2.263 -72.178 1.00 55.81 92 GLN A C 1
ATOM 15625 O O . GLN J 1 92 ? 54.109 -2.102 -71.411 1.00 56.81 92 GLN A O 1
ATOM 15631 N N . ASN J 1 93 ? 51.912 -1.885 -71.870 1.00 54.54 93 ASN A N 1
ATOM 15632 C CA . ASN J 1 93 ? 51.641 -1.232 -70.602 1.00 51.08 93 ASN A CA 1
ATOM 15633 C C . ASN J 1 93 ? 51.925 -2.164 -69.443 1.00 58.75 93 ASN A C 1
ATOM 15634 O O . ASN J 1 93 ? 52.439 -1.734 -68.400 1.00 60.79 93 ASN A O 1
ATOM 15639 N N . GLU J 1 94 ? 51.574 -3.444 -69.593 1.00 57.21 94 GLU A N 1
ATOM 15640 C CA . GLU J 1 94 ? 51.857 -4.392 -68.521 1.00 55.25 94 GLU A CA 1
ATOM 15641 C C . GLU J 1 94 ? 53.354 -4.550 -68.326 1.00 56.09 94 GLU A C 1
ATOM 15642 O O . GLU J 1 94 ? 53.846 -4.513 -67.188 1.00 56.65 94 GLU A O 1
ATOM 15648 N N . LEU J 1 95 ? 54.106 -4.676 -69.426 1.00 54.78 95 LEU A N 1
ATOM 15649 C CA . LEU J 1 95 ? 55.563 -4.733 -69.288 1.00 57.37 95 LEU A CA 1
ATOM 15650 C C . LEU J 1 95 ? 56.085 -3.508 -68.548 1.00 62.63 95 LEU A C 1
ATOM 15651 O O . LEU J 1 95 ? 56.922 -3.625 -67.643 1.00 69.23 95 LEU A O 1
ATOM 15656 N N . GLU J 1 96 ? 55.570 -2.328 -68.898 1.00 57.89 96 GLU A N 1
ATOM 15657 C CA . GLU J 1 96 ? 56.069 -1.098 -68.310 1.00 62.65 96 GLU A CA 1
ATOM 15658 C C . GLU J 1 96 ? 55.710 -0.982 -66.841 1.00 58.07 96 GLU A C 1
ATOM 15659 O O . GLU J 1 96 ? 56.538 -0.546 -66.033 1.00 68.33 96 GLU A O 1
ATOM 15665 N N . LEU J 1 97 ? 54.487 -1.353 -66.473 1.00 50.24 97 LEU A N 1
ATOM 15666 C CA . LEU J 1 97 ? 54.080 -1.265 -65.073 1.00 49.83 97 LEU A CA 1
ATOM 15667 C C . LEU J 1 97 ? 54.845 -2.259 -64.204 1.00 59.92 97 LEU A C 1
ATOM 15668 O O . LEU J 1 97 ? 54.978 -2.051 -62.991 1.00 63.91 97 LEU A O 1
ATOM 15673 N N . SER J 1 98 ? 55.335 -3.332 -64.810 1.00 59.29 98 SER A N 1
ATOM 15674 C CA . SER J 1 98 ? 56.023 -4.422 -64.148 1.00 58.07 98 SER A CA 1
ATOM 15675 C C . SER J 1 98 ? 57.529 -4.238 -64.138 1.00 69.83 98 SER A C 1
ATOM 15676 O O . SER J 1 98 ? 58.246 -5.170 -63.764 1.00 74.57 98 SER A O 1
ATOM 15679 N N . GLU J 1 99 ? 58.026 -3.088 -64.588 1.00 74.38 99 GLU A N 1
ATOM 15680 C CA . GLU J 1 99 ? 59.466 -2.879 -64.654 1.00 71.40 99 GLU A CA 1
ATOM 15681 C C . GLU J 1 99 ? 60.066 -3.029 -63.273 1.00 68.30 99 GLU A C 1
ATOM 15682 O O . GLU J 1 99 ? 59.597 -2.413 -62.314 1.00 66.88 99 GLU A O 1
ATOM 15688 N N . GLY J 1 100 ? 61.094 -3.866 -63.173 1.00 67.42 100 GLY A N 1
ATOM 15689 C CA . GLY J 1 100 ? 61.738 -4.141 -61.913 1.00 68.68 100 GLY A CA 1
ATOM 15690 C C . GLY J 1 100 ? 61.324 -5.439 -61.259 1.00 72.92 100 GLY A C 1
ATOM 15691 O O . GLY J 1 100 ? 61.917 -5.816 -60.239 1.00 85.19 100 GLY A O 1
ATOM 15692 N N . SER J 1 101 ? 60.349 -6.136 -61.827 1.00 64.49 101 SER A N 1
ATOM 15693 C CA . SER J 1 101 ? 59.830 -7.381 -61.294 1.00 65.54 101 SER A CA 1
ATOM 15694 C C . SER J 1 101 ? 60.651 -8.550 -61.808 1.00 71.45 101 SER A C 1
ATOM 15695 O O . SER J 1 101 ? 61.161 -8.520 -62.926 1.00 82.24 101 SER A O 1
ATOM 15698 N N . ASP J 1 102 ? 60.855 -9.537 -60.945 1.00 76.47 102 ASP A N 1
ATOM 15699 C CA . ASP J 1 102 ? 61.537 -10.760 -61.335 1.00 85.81 102 ASP A CA 1
ATOM 15700 C C . ASP J 1 102 ? 60.632 -11.814 -61.968 1.00 83.12 102 ASP A C 1
ATOM 15701 O O . ASP J 1 102 ? 61.143 -12.725 -62.624 1.00 91.50 102 ASP A O 1
ATOM 15706 N N . ASP J 1 103 ? 59.316 -11.703 -61.839 1.00 68.63 103 ASP A N 1
ATOM 15707 C CA . ASP J 1 103 ? 58.427 -12.809 -62.169 1.00 65.61 103 ASP A CA 1
ATOM 15708 C C . ASP J 1 103 ? 57.769 -12.595 -63.531 1.00 54.64 103 ASP A C 1
ATOM 15709 O O . ASP J 1 103 ? 56.796 -11.845 -63.635 1.00 54.04 103 ASP A O 1
ATOM 15714 N N . ASN J 1 104 ? 58.218 -13.361 -64.539 1.00 57.88 104 ASN A N 1
ATOM 15715 C CA . ASN J 1 104 ? 57.623 -13.310 -65.878 1.00 50.04 104 ASN A CA 1
ATOM 15716 C C . ASN J 1 104 ? 56.289 -14.032 -65.947 1.00 49.00 104 ASN A C 1
ATOM 15717 O O . ASN J 1 104 ? 55.407 -13.591 -66.691 1.00 54.74 104 ASN A O 1
ATOM 15722 N N . GLU J 1 105 ? 56.100 -15.098 -65.154 1.00 46.80 105 GLU A N 1
ATOM 15723 C CA . GLU J 1 105 ? 54.785 -15.727 -65.046 1.00 55.84 105 GLU A CA 1
ATOM 15724 C C . GLU J 1 105 ? 53.726 -14.698 -64.667 1.00 56.26 105 GLU A C 1
ATOM 15725 O O . GLU J 1 105 ? 52.640 -14.660 -65.257 1.00 59.07 105 GLU A O 1
ATOM 15731 N N . GLY J 1 106 ? 54.036 -13.851 -63.682 1.00 54.45 106 GLY A N 1
ATOM 15732 C CA . GLY J 1 106 ? 53.087 -12.829 -63.262 1.00 49.76 106 GLY A CA 1
ATOM 15733 C C . GLY J 1 106 ? 52.696 -11.905 -64.395 1.00 47.00 106 GLY A C 1
ATOM 15734 O O . GLY J 1 106 ? 51.504 -11.676 -64.643 1.00 44.68 106 GLY A O 1
ATOM 15735 N N . ILE J 1 107 ? 53.690 -11.413 -65.138 1.00 42.93 107 ILE A N 1
ATOM 15736 C CA . ILE J 1 107 ? 53.431 -10.558 -66.309 1.00 48.02 107 ILE A CA 1
ATOM 15737 C C . ILE J 1 107 ? 52.508 -11.249 -67.352 1.00 48.89 107 ILE A C 1
ATOM 15738 O O . ILE J 1 107 ? 51.466 -10.699 -67.739 1.00 54.33 107 ILE A O 1
ATOM 15754 N N . GLU J 1 109 ? 50.584 -13.771 -66.745 1.00 36.49 109 GLU A N 1
ATOM 15755 C CA . GLU J 1 109 ? 49.257 -13.904 -66.163 1.00 38.56 109 GLU A CA 1
ATOM 15756 C C . GLU J 1 109 ? 48.514 -12.609 -66.335 1.00 41.08 109 GLU A C 1
ATOM 15757 O O . GLU J 1 109 ? 47.424 -12.587 -66.921 1.00 47.39 109 GLU A O 1
ATOM 15763 N N . ARG J 1 110 ? 49.127 -11.513 -65.877 1.00 41.31 110 ARG A N 1
ATOM 15764 C CA . ARG J 1 110 ? 48.396 -10.250 -65.885 1.00 49.28 110 ARG A CA 1
ATOM 15765 C C . ARG J 1 110 ? 48.035 -9.856 -67.293 1.00 53.09 110 ARG A C 1
ATOM 15766 O O . ARG J 1 110 ? 46.862 -9.563 -67.577 1.00 54.44 110 ARG A O 1
ATOM 15774 N N . THR J 1 111 ? 48.975 -10.050 -68.223 1.00 48.07 111 THR A N 1
ATOM 15775 C CA . THR J 1 111 ? 48.701 -9.630 -69.584 1.00 46.89 111 THR A CA 1
ATOM 15776 C C . THR J 1 111 ? 47.528 -10.420 -70.149 1.00 45.91 111 THR A C 1
ATOM 15777 O O . THR J 1 111 ? 46.611 -9.835 -70.744 1.00 46.25 111 THR A O 1
ATOM 15781 N N . SER J 1 112 ? 47.487 -11.735 -69.903 1.00 35.14 112 SER A N 1
ATOM 15782 C CA . SER J 1 112 ? 46.379 -12.508 -70.464 1.00 43.44 112 SER A CA 1
ATOM 15783 C C . SER J 1 112 ? 45.066 -12.040 -69.879 1.00 50.91 112 SER A C 1
ATOM 15784 O O . SER J 1 112 ? 44.122 -11.714 -70.612 1.00 57.64 112 SER A O 1
ATOM 15787 N N . PHE J 1 113 ? 45.034 -11.902 -68.556 1.00 48.64 113 PHE A N 1
ATOM 15788 C CA . PHE J 1 113 ? 43.839 -11.425 -67.897 1.00 40.80 113 PHE A CA 1
ATOM 15789 C C . PHE J 1 113 ? 43.373 -10.124 -68.540 1.00 49.34 113 PHE A C 1
ATOM 15790 O O . PHE J 1 113 ? 42.192 -9.969 -68.856 1.00 52.57 113 PHE A O 1
ATOM 15798 N N . ARG J 1 114 ? 44.301 -9.189 -68.789 1.00 50.26 114 ARG A N 1
ATOM 15799 C CA . ARG J 1 114 ? 43.869 -7.921 -69.365 1.00 49.18 114 ARG A CA 1
ATOM 15800 C C . ARG J 1 114 ? 43.319 -8.129 -70.763 1.00 49.24 114 ARG A C 1
ATOM 15801 O O . ARG J 1 114 ? 42.161 -7.787 -71.037 1.00 50.94 114 ARG A O 1
ATOM 15809 N N . LEU J 1 115 ? 44.095 -8.791 -71.630 1.00 47.44 115 LEU A N 1
ATOM 15810 C CA . LEU J 1 115 ? 43.707 -8.825 -73.035 1.00 42.29 115 LEU A CA 1
ATOM 15811 C C . LEU J 1 115 ? 42.406 -9.573 -73.226 1.00 50.42 115 LEU A C 1
ATOM 15812 O O . LEU J 1 115 ? 41.517 -9.098 -73.948 1.00 62.95 115 LEU A O 1
ATOM 15817 N N . GLU J 1 116 ? 42.243 -10.706 -72.539 1.00 48.02 116 GLU A N 1
ATOM 15818 C CA . GLU J 1 116 ? 41.003 -11.459 -72.679 1.00 55.89 116 GLU A CA 1
ATOM 15819 C C . GLU J 1 116 ? 39.826 -10.596 -72.264 1.00 60.83 116 GLU A C 1
ATOM 15820 O O . GLU J 1 116 ? 38.844 -10.450 -73.008 1.00 64.80 116 GLU A O 1
ATOM 15826 N N . ARG J 1 117 ? 39.977 -9.901 -71.142 1.00 58.20 117 ARG A N 1
ATOM 15827 C CA . ARG J 1 117 ? 38.969 -8.945 -70.715 1.00 55.35 117 ARG A CA 1
ATOM 15828 C C . ARG J 1 117 ? 38.577 -7.988 -71.853 1.00 59.77 117 ARG A C 1
ATOM 15829 O O . ARG J 1 117 ? 37.395 -7.862 -72.197 1.00 65.41 117 ARG A O 1
ATOM 15837 N N . ARG J 1 118 ? 39.573 -7.361 -72.498 1.00 51.10 118 ARG A N 1
ATOM 15838 C CA . ARG J 1 118 ? 39.284 -6.380 -73.542 1.00 58.17 118 ARG A CA 1
ATOM 15839 C C . ARG J 1 118 ? 38.497 -7.013 -74.684 1.00 63.36 118 ARG A C 1
ATOM 15840 O O . ARG J 1 118 ? 37.497 -6.441 -75.157 1.00 60.00 118 ARG A O 1
ATOM 15848 N N . VAL J 1 119 ? 38.907 -8.213 -75.116 1.00 54.50 119 VAL A N 1
ATOM 15849 C CA . VAL J 1 119 ? 38.201 -8.850 -76.222 1.00 54.80 119 VAL A CA 1
ATOM 15850 C C . VAL J 1 119 ? 36.725 -8.983 -75.873 1.00 60.31 119 VAL A C 1
ATOM 15851 O O . VAL J 1 119 ? 35.845 -8.538 -76.626 1.00 71.62 119 VAL A O 1
ATOM 15855 N N . ALA J 1 120 ? 36.441 -9.492 -74.670 1.00 53.43 120 ALA A N 1
ATOM 15856 C CA . ALA J 1 120 ? 35.058 -9.647 -74.230 1.00 53.85 120 ALA A CA 1
ATOM 15857 C C . ALA J 1 120 ? 34.315 -8.312 -74.252 1.00 54.61 120 ALA A C 1
ATOM 15858 O O . ALA J 1 120 ? 33.167 -8.237 -74.709 1.00 63.48 120 ALA A O 1
ATOM 15860 N N . ALA J 1 121 ? 34.952 -7.241 -73.761 1.00 49.49 121 ALA A N 1
ATOM 15861 C CA . ALA J 1 121 ? 34.258 -5.960 -73.738 1.00 55.66 121 ALA A CA 1
ATOM 15862 C C . ALA J 1 121 ? 33.870 -5.554 -75.141 1.00 61.96 121 ALA A C 1
ATOM 15863 O O . ALA J 1 121 ? 32.736 -5.124 -75.372 1.00 68.57 121 ALA A O 1
ATOM 15865 N N . VAL J 1 122 ? 34.778 -5.759 -76.104 1.00 57.37 122 VAL A N 1
ATOM 15866 C CA . VAL J 1 122 ? 34.476 -5.355 -77.466 1.00 52.81 122 VAL A CA 1
ATOM 15867 C C . VAL J 1 122 ? 33.250 -6.094 -77.962 1.00 60.66 122 VAL A C 1
ATOM 15868 O O . VAL J 1 122 ? 32.350 -5.489 -78.558 1.00 57.34 122 VAL A O 1
ATOM 15872 N N . GLY J 1 123 ? 33.153 -7.395 -77.648 1.00 60.50 123 GLY A N 1
ATOM 15873 C CA . GLY J 1 123 ? 31.987 -8.152 -78.069 1.00 51.46 123 GLY A CA 1
ATOM 15874 C C . GLY J 1 123 ? 30.711 -7.511 -77.580 1.00 68.28 123 GLY A C 1
ATOM 15875 O O . GLY J 1 123 ? 29.741 -7.378 -78.333 1.00 84.95 123 GLY A O 1
ATOM 15876 N N . ARG J 1 124 ? 30.719 -7.058 -76.325 1.00 68.09 124 ARG A N 1
ATOM 15877 C CA . ARG J 1 124 ? 29.567 -6.377 -75.746 1.00 81.20 124 ARG A CA 1
ATOM 15878 C C . ARG J 1 124 ? 29.234 -5.101 -76.518 1.00 78.46 124 ARG A C 1
ATOM 15879 O O . ARG J 1 124 ? 28.068 -4.847 -76.842 1.00 79.12 124 ARG A O 1
ATOM 15887 N N . GLN J 1 125 ? 30.257 -4.307 -76.866 1.00 76.47 125 GLN A N 1
ATOM 15888 C CA . GLN J 1 125 ? 30.014 -3.096 -77.640 1.00 91.22 125 GLN A CA 1
ATOM 15889 C C . GLN J 1 125 ? 29.506 -3.409 -79.042 1.00 91.81 125 GLN A C 1
ATOM 15890 O O . GLN J 1 125 ? 28.908 -2.533 -79.672 1.00 99.32 125 GLN A O 1
ATOM 15896 N N . MET J 1 126 ? 29.718 -4.640 -79.539 1.00 84.03 126 MET A N 1
ATOM 15897 C CA . MET J 1 126 ? 29.094 -5.063 -80.790 1.00 81.92 126 MET A CA 1
ATOM 15898 C C . MET J 1 126 ? 27.636 -5.452 -80.602 1.00 82.07 126 MET A C 1
ATOM 15899 O O . MET J 1 126 ? 26.836 -5.278 -81.519 1.00 92.11 126 MET A O 1
ATOM 15904 N N . GLY J 1 127 ? 27.273 -5.989 -79.441 1.00 86.02 127 GLY A N 1
ATOM 15905 C CA . GLY J 1 127 ? 25.925 -6.485 -79.272 1.00 74.31 127 GLY A CA 1
ATOM 15906 C C . GLY J 1 127 ? 24.888 -5.414 -79.032 1.00 93.87 127 GLY A C 1
ATOM 15907 O O . GLY J 1 127 ? 23.695 -5.739 -78.993 1.00 102.14 127 GLY A O 1
ATOM 15908 N N . ARG J 1 128 ? 25.304 -4.158 -78.874 1.00 91.59 128 ARG A N 1
ATOM 15909 C CA . ARG J 1 128 ? 24.346 -3.086 -78.616 1.00 108.05 128 ARG A CA 1
ATOM 15910 C C . ARG J 1 128 ? 23.275 -3.047 -79.708 1.00 115.59 128 ARG A C 1
ATOM 15911 O O . ARG J 1 128 ? 23.580 -3.045 -80.907 1.00 111.52 128 ARG A O 1
ATOM 15919 N N . GLY J 1 129 ? 22.014 -3.058 -79.284 1.00 120.49 129 GLY A N 1
ATOM 15920 C CA . GLY J 1 129 ? 20.900 -2.935 -80.187 1.00 127.74 129 GLY A CA 1
ATOM 15921 C C . GLY J 1 129 ? 20.320 -4.240 -80.687 1.00 127.78 129 GLY A C 1
ATOM 15922 O O . GLY J 1 129 ? 19.159 -4.260 -81.111 1.00 138.24 129 GLY A O 1
ATOM 15923 N N . ASN J 1 130 ? 21.094 -5.327 -80.660 1.00 114.13 130 ASN A N 1
ATOM 15924 C CA . ASN J 1 130 ? 20.586 -6.624 -81.096 1.00 106.31 130 ASN A CA 1
ATOM 15925 C C . ASN J 1 130 ? 19.476 -7.128 -80.186 1.00 104.25 130 ASN A C 1
ATOM 15926 O O . ASN J 1 130 ? 18.627 -7.921 -80.617 1.00 102.96 130 ASN A O 1
ATOM 15931 N N . GLY J 1 131 ? 19.489 -6.711 -78.919 1.00 103.89 131 GLY A N 1
ATOM 15932 C CA . GLY J 1 131 ? 18.379 -7.026 -78.037 1.00 101.56 131 GLY A CA 1
ATOM 15933 C C . GLY J 1 131 ? 17.062 -6.491 -78.560 1.00 97.06 131 GLY A C 1
ATOM 15934 O O . GLY J 1 131 ? 16.026 -7.147 -78.439 1.00 109.34 131 GLY A O 1
ATOM 15935 N N . TYR J 1 132 ? 17.082 -5.293 -79.155 1.00 90.41 132 TYR A N 1
ATOM 15936 C CA . TYR J 1 132 ? 15.876 -4.783 -79.804 1.00 90.29 132 TYR A CA 1
ATOM 15937 C C . TYR J 1 132 ? 15.410 -5.734 -80.897 1.00 83.15 132 TYR A C 1
ATOM 15938 O O . TYR J 1 132 ? 14.210 -6.011 -81.017 1.00 80.25 132 TYR A O 1
ATOM 15947 N N . LEU J 1 133 ? 16.343 -6.262 -81.695 1.00 81.57 133 LEU A N 1
ATOM 15948 C CA . LEU J 1 133 ? 15.947 -7.135 -82.796 1.00 80.90 133 LEU A CA 1
ATOM 15949 C C . LEU J 1 133 ? 15.349 -8.444 -82.292 1.00 81.82 133 LEU A C 1
ATOM 15950 O O . LEU J 1 133 ? 14.240 -8.819 -82.685 1.00 82.24 133 LEU A O 1
ATOM 15955 N N . ALA J 1 134 ? 16.057 -9.137 -81.405 1.00 85.15 134 ALA A N 1
ATOM 15956 C CA . ALA J 1 134 ? 15.550 -10.389 -80.850 1.00 81.74 134 ALA A CA 1
ATOM 15957 C C . ALA J 1 134 ? 14.206 -10.192 -80.164 1.00 91.35 134 ALA A C 1
ATOM 15958 O O . ALA J 1 134 ? 13.337 -11.074 -80.214 1.00 99.16 134 ALA A O 1
ATOM 15960 N N . THR J 1 135 ? 14.034 -9.063 -79.475 1.00 88.65 135 THR A N 1
ATOM 15961 C CA . THR J 1 135 ? 12.771 -8.814 -78.790 1.00 91.44 135 THR A CA 1
ATOM 15962 C C . THR J 1 135 ? 11.651 -8.550 -79.782 1.00 92.34 135 THR A C 1
ATOM 15963 O O . THR J 1 135 ? 10.529 -9.058 -79.618 1.00 98.45 135 THR A O 1
ATOM 15967 N N . ILE J 1 136 ? 11.938 -7.771 -80.826 1.00 89.61 136 ILE A N 1
ATOM 15968 C CA . ILE J 1 136 ? 10.918 -7.460 -81.824 1.00 86.07 136 ILE A CA 1
ATOM 15969 C C . ILE J 1 136 ? 10.473 -8.737 -82.527 1.00 83.12 136 ILE A C 1
ATOM 15970 O O . ILE J 1 136 ? 9.274 -9.031 -82.621 1.00 77.05 136 ILE A O 1
ATOM 15975 N N . GLY J 1 137 ? 11.445 -9.531 -83.000 1.00 82.91 137 GLY A N 1
ATOM 15976 C CA . GLY J 1 137 ? 11.138 -10.803 -83.632 1.00 80.29 137 GLY A CA 1
ATOM 15977 C C . GLY J 1 137 ? 10.458 -11.788 -82.707 1.00 81.88 137 GLY A C 1
ATOM 15978 O O . GLY J 1 137 ? 9.719 -12.664 -83.160 1.00 79.32 137 GLY A O 1
ATOM 15979 N N . ALA J 1 138 ? 10.705 -11.675 -81.403 1.00 84.54 138 ALA A N 1
ATOM 15980 C CA . ALA J 1 138 ? 10.059 -12.587 -80.470 1.00 84.26 138 ALA A CA 1
ATOM 15981 C C . ALA J 1 138 ? 8.594 -12.233 -80.272 1.00 83.43 138 ALA A C 1
ATOM 15982 O O . ALA J 1 138 ? 7.719 -13.089 -80.423 1.00 86.81 138 ALA A O 1
ATOM 15984 N N . ILE J 1 139 ? 8.299 -10.973 -79.939 1.00 86.51 139 ILE A N 1
ATOM 15985 C CA . ILE J 1 139 ? 6.942 -10.628 -79.511 1.00 82.40 139 ILE A CA 1
ATOM 15986 C C . ILE J 1 139 ? 6.026 -10.081 -80.611 1.00 81.73 139 ILE A C 1
ATOM 15987 O O . ILE J 1 139 ? 4.805 -10.030 -80.397 1.00 82.61 139 ILE A O 1
ATOM 15992 N N . SER J 1 140 ? 6.548 -9.712 -81.783 1.00 81.84 140 SER A N 1
ATOM 15993 C CA . SER J 1 140 ? 5.668 -9.156 -82.813 1.00 65.37 140 SER A CA 1
ATOM 15994 C C . SER J 1 140 ? 4.569 -10.109 -83.241 1.00 66.16 140 SER A C 1
ATOM 15995 O O . SER J 1 140 ? 3.423 -9.645 -83.377 1.00 70.28 140 SER A O 1
ATOM 15998 N N . PRO J 1 141 ? 4.812 -11.416 -83.453 1.00 71.92 141 PRO A N 1
ATOM 15999 C CA . PRO J 1 141 ? 3.685 -12.296 -83.797 1.00 76.49 141 PRO A CA 1
ATOM 16000 C C . PRO J 1 141 ? 2.618 -12.340 -82.720 1.00 76.90 141 PRO A C 1
ATOM 16001 O O . PRO J 1 141 ? 1.430 -12.429 -83.066 1.00 79.55 141 PRO A O 1
ATOM 16005 N N . PHE J 1 142 ? 2.998 -12.212 -81.435 1.00 65.36 142 PHE A N 1
ATOM 16006 C CA . PHE J 1 142 ? 2.012 -12.211 -80.356 1.00 66.18 142 PHE A CA 1
ATOM 16007 C C . PHE J 1 142 ? 1.281 -10.870 -80.212 1.00 69.95 142 PHE A C 1
ATOM 16008 O O . PHE J 1 142 ? 0.098 -10.853 -79.840 1.00 67.71 142 PHE A O 1
ATOM 16016 N N . VAL J 1 143 ? 1.938 -9.744 -80.508 1.00 66.76 143 VAL A N 1
ATOM 16017 C CA . VAL J 1 143 ? 1.209 -8.481 -80.630 1.00 59.17 143 VAL A CA 1
ATOM 16018 C C . VAL J 1 143 ? 0.152 -8.592 -81.722 1.00 63.34 143 VAL A C 1
ATOM 16019 O O . VAL J 1 143 ? -1.010 -8.189 -81.541 1.00 63.42 143 VAL A O 1
ATOM 16023 N N . GLY J 1 144 ? 0.551 -9.120 -82.887 1.00 63.64 144 GLY A N 1
ATOM 16024 C CA . GLY J 1 144 ? -0.420 -9.398 -83.942 1.00 58.84 144 GLY A CA 1
ATOM 16025 C C . GLY J 1 144 ? -1.560 -10.286 -83.470 1.00 61.51 144 GLY A C 1
ATOM 16026 O O . GLY J 1 144 ? -2.738 -10.014 -83.741 1.00 69.07 144 GLY A O 1
ATOM 16027 N N . LEU J 1 145 ? -1.223 -11.370 -82.761 1.00 62.15 145 LEU A N 1
ATOM 16028 C CA . LEU J 1 145 ? -2.246 -12.254 -82.217 1.00 53.67 145 LEU A CA 1
ATOM 16029 C C . LEU J 1 145 ? -3.220 -11.506 -81.304 1.00 64.66 145 LEU A C 1
ATOM 16030 O O . LEU J 1 145 ? -4.433 -11.756 -81.358 1.00 60.79 145 LEU A O 1
ATOM 16035 N N . PHE J 1 146 ? -2.716 -10.587 -80.457 1.00 67.20 146 PHE A N 1
ATOM 16036 C CA . PHE J 1 146 ? -3.609 -9.743 -79.659 1.00 62.87 146 PHE A CA 1
ATOM 16037 C C . PHE J 1 146 ? -4.596 -9.013 -80.549 1.00 68.15 146 PHE A C 1
ATOM 16038 O O . PHE J 1 146 ? -5.802 -8.969 -80.264 1.00 71.39 146 PHE A O 1
ATOM 16046 N N . GLY J 1 147 ? -4.087 -8.379 -81.609 1.00 71.91 147 GLY A N 1
ATOM 16047 C CA . GLY J 1 147 ? -4.981 -7.730 -82.557 1.00 72.47 147 GLY A CA 1
ATOM 16048 C C . GLY J 1 147 ? -6.072 -8.662 -83.053 1.00 72.04 147 GLY A C 1
ATOM 16049 O O . GLY J 1 147 ? -7.257 -8.307 -83.072 1.00 69.83 147 GLY A O 1
ATOM 16050 N N . THR J 1 148 ? -5.686 -9.887 -83.432 1.00 63.88 148 THR A N 1
ATOM 16051 C CA . THR J 1 148 ? -6.644 -10.837 -83.986 1.00 64.06 148 THR A CA 1
ATOM 16052 C C . THR J 1 148 ? -7.705 -11.249 -82.960 1.00 63.24 148 THR A C 1
ATOM 16053 O O . THR J 1 148 ? -8.911 -11.193 -83.241 1.00 68.33 148 THR A O 1
ATOM 16057 N N . VAL J 1 149 ? -7.273 -11.587 -81.738 1.00 57.56 149 VAL A N 1
ATOM 16058 C CA . VAL J 1 149 ? -8.188 -11.975 -80.659 1.00 54.93 149 VAL A CA 1
ATOM 16059 C C . VAL J 1 149 ? -9.167 -10.848 -80.323 1.00 56.63 149 VAL A C 1
ATOM 16060 O O . VAL J 1 149 ? -10.387 -11.059 -80.224 1.00 54.63 149 VAL A O 1
ATOM 16064 N N . TRP J 1 150 ? -8.650 -9.629 -80.160 1.00 53.57 150 TRP A N 1
ATOM 16065 C CA . TRP J 1 150 ? -9.522 -8.498 -79.869 1.00 62.19 150 TRP A CA 1
ATOM 16066 C C . TRP J 1 150 ? -10.529 -8.292 -80.998 1.00 63.57 150 TRP A C 1
ATOM 16067 O O . TRP J 1 150 ? -11.732 -8.102 -80.751 1.00 70.22 150 TRP A O 1
ATOM 16078 N N . GLY J 1 151 ? -10.066 -8.406 -82.245 1.00 60.55 151 GLY A N 1
ATOM 16079 C CA . GLY J 1 151 ? -10.967 -8.223 -83.376 1.00 65.18 151 GLY A CA 1
ATOM 16080 C C . GLY J 1 151 ? -12.102 -9.230 -83.388 1.00 63.10 151 GLY A C 1
ATOM 16081 O O . GLY J 1 151 ? -13.275 -8.859 -83.423 1.00 71.89 151 GLY A O 1
ATOM 16082 N N . ILE J 1 152 ? -11.771 -10.519 -83.312 1.00 60.59 152 ILE A N 1
ATOM 16083 C CA . ILE J 1 152 ? -12.816 -11.536 -83.314 1.00 62.64 152 ILE A CA 1
ATOM 16084 C C . ILE J 1 152 ? -13.746 -11.374 -82.116 1.00 61.79 152 ILE A C 1
ATOM 16085 O O . ILE J 1 152 ? -14.951 -11.612 -82.230 1.00 61.64 152 ILE A O 1
ATOM 16090 N N . MET J 1 153 ? -13.223 -10.927 -80.971 1.00 66.30 153 MET A N 1
ATOM 16091 C CA . MET J 1 153 ? -14.089 -10.596 -79.843 1.00 59.33 153 MET A CA 1
ATOM 16092 C C . MET J 1 153 ? -15.140 -9.564 -80.251 1.00 59.80 153 MET A C 1
ATOM 16093 O O . MET J 1 153 ? -16.345 -9.734 -79.993 1.00 60.37 153 MET A O 1
ATOM 16098 N N . ASN J 1 154 ? -14.705 -8.498 -80.925 1.00 61.27 154 ASN A N 1
ATOM 16099 C CA . ASN J 1 154 ? -15.654 -7.480 -81.363 1.00 65.13 154 ASN A CA 1
ATOM 16100 C C . ASN J 1 154 ? -16.656 -8.050 -82.355 1.00 74.60 154 ASN A C 1
ATOM 16101 O O . ASN J 1 154 ? -17.850 -7.715 -82.316 1.00 81.14 154 ASN A O 1
ATOM 16106 N N . SER J 1 155 ? -16.192 -8.954 -83.220 1.00 74.52 155 SER A N 1
ATOM 16107 C CA . SER J 1 155 ? -17.079 -9.600 -84.176 1.00 68.02 155 SER A CA 1
ATOM 16108 C C . SER J 1 155 ? -18.181 -10.380 -83.471 1.00 72.86 155 SER A C 1
ATOM 16109 O O . SER J 1 155 ? -19.354 -10.316 -83.879 1.00 70.89 155 SER A O 1
ATOM 16112 N N . PHE J 1 156 ? -17.832 -11.113 -82.402 1.00 62.61 156 PHE A N 1
ATOM 16113 C CA . PHE J 1 156 ? -18.856 -11.862 -81.678 1.00 64.27 156 PHE A CA 1
ATOM 16114 C C . PHE J 1 156 ? -19.796 -10.950 -80.911 1.00 76.80 156 PHE A C 1
ATOM 16115 O O . PHE J 1 156 ? -20.956 -11.322 -80.668 1.00 81.62 156 PHE A O 1
ATOM 16123 N N . ILE J 1 157 ? -19.317 -9.780 -80.483 1.00 75.15 157 ILE A N 1
ATOM 16124 C CA . ILE J 1 157 ? -20.244 -8.807 -79.919 1.00 67.10 157 ILE A CA 1
ATOM 16125 C C . ILE J 1 157 ? -21.238 -8.349 -80.981 1.00 72.97 157 ILE A C 1
ATOM 16126 O O . ILE J 1 157 ? -22.450 -8.251 -80.725 1.00 72.12 157 ILE A O 1
ATOM 16131 N N . GLY J 1 158 ? -20.756 -8.163 -82.217 1.00 75.93 158 GLY A N 1
ATOM 16132 C CA . GLY J 1 158 ? -21.645 -7.750 -83.297 1.00 71.41 158 GLY A CA 1
ATOM 16133 C C . GLY J 1 158 ? -22.704 -8.790 -83.569 1.00 73.62 158 GLY A C 1
ATOM 16134 O O . GLY J 1 158 ? -23.891 -8.474 -83.722 1.00 90.32 158 GLY A O 1
ATOM 16135 N N . ILE J 1 159 ? -22.288 -10.050 -83.624 1.00 89.23 159 ILE A N 1
ATOM 16136 C CA . ILE J 1 159 ? -23.224 -11.147 -83.792 1.00 74.40 159 ILE A CA 1
ATOM 16137 C C . ILE J 1 159 ? -24.236 -11.181 -82.661 1.00 76.11 159 ILE A C 1
ATOM 16138 O O . ILE J 1 159 ? -25.405 -11.525 -82.870 1.00 79.23 159 ILE A O 1
ATOM 16143 N N . ALA J 1 160 ? -23.842 -10.743 -81.472 1.00 83.28 160 ALA A N 1
ATOM 16144 C CA . ALA J 1 160 ? -24.763 -10.898 -80.358 1.00 83.41 160 ALA A CA 1
ATOM 16145 C C . ALA J 1 160 ? -25.814 -9.794 -80.304 1.00 94.05 160 ALA A C 1
ATOM 16146 O O . ALA J 1 160 ? -26.990 -10.075 -80.037 1.00 95.11 160 ALA A O 1
ATOM 16148 N N . GLN J 1 161 ? -25.441 -8.539 -80.556 1.00 97.47 161 GLN A N 1
ATOM 16149 C CA . GLN J 1 161 ? -26.433 -7.480 -80.386 1.00 107.66 161 GLN A CA 1
ATOM 16150 C C . GLN J 1 161 ? -27.460 -7.502 -81.517 1.00 116.03 161 GLN A C 1
ATOM 16151 O O . GLN J 1 161 ? -28.676 -7.455 -81.280 1.00 114.80 161 GLN A O 1
ATOM 16157 N N . THR J 1 162 ? -26.987 -7.595 -82.749 1.00 123.88 162 THR A N 1
ATOM 16158 C CA . THR J 1 162 ? -27.847 -7.714 -83.912 1.00 137.67 162 THR A CA 1
ATOM 16159 C C . THR J 1 162 ? -28.168 -9.185 -84.112 1.00 140.43 162 THR A C 1
ATOM 16160 O O . THR J 1 162 ? -27.269 -10.002 -84.328 1.00 138.18 162 THR A O 1
ATOM 16164 N N . GLN J 1 163 ? -29.441 -9.520 -84.058 1.00 150.60 163 GLN A N 1
ATOM 16165 C CA . GLN J 1 163 ? -29.834 -10.916 -83.976 1.00 164.22 163 GLN A CA 1
ATOM 16166 C C . GLN J 1 163 ? -29.739 -11.567 -85.357 1.00 175.82 163 GLN A C 1
ATOM 16167 O O . GLN J 1 163 ? -29.147 -11.024 -86.293 1.00 177.01 163 GLN A O 1
ATOM 16173 N N . THR J 1 164 ? -30.319 -12.759 -85.469 1.00 179.91 164 THR A N 1
ATOM 16174 C CA . THR J 1 164 ? -30.216 -13.750 -86.553 1.00 180.65 164 THR A CA 1
ATOM 16175 C C . THR J 1 164 ? -28.735 -14.090 -86.754 1.00 177.55 164 THR A C 1
ATOM 16176 O O . THR J 1 164 ? -27.943 -14.033 -85.804 1.00 177.81 164 THR A O 1
ATOM 16180 N N . THR J 1 165 ? -28.309 -14.418 -87.978 1.00 176.88 165 THR A N 1
ATOM 16181 C CA . THR J 1 165 ? -26.881 -14.651 -88.178 1.00 170.99 165 THR A CA 1
ATOM 16182 C C . THR J 1 165 ? -26.304 -14.034 -89.451 1.00 159.26 165 THR A C 1
ATOM 16183 O O . THR J 1 165 ? -25.673 -12.969 -89.424 1.00 157.43 165 THR A O 1
ATOM 16187 N N . ASN J 1 166 ? -26.534 -14.728 -90.569 1.00 153.13 166 ASN A N 1
ATOM 16188 C CA . ASN J 1 166 ? -25.832 -14.553 -91.837 1.00 143.57 166 ASN A CA 1
ATOM 16189 C C . ASN J 1 166 ? -24.345 -14.383 -91.579 1.00 139.99 166 ASN A C 1
ATOM 16190 O O . ASN J 1 166 ? -23.832 -14.873 -90.572 1.00 133.07 166 ASN A O 1
ATOM 16195 N N . LEU J 1 167 ? -23.630 -13.680 -92.450 1.00 148.09 167 LEU A N 1
ATOM 16196 C CA . LEU J 1 167 ? -22.299 -13.294 -92.017 1.00 155.01 167 LEU A CA 1
ATOM 16197 C C . LEU J 1 167 ? -22.025 -11.854 -92.401 1.00 164.44 167 LEU A C 1
ATOM 16198 O O . LEU J 1 167 ? -22.413 -10.941 -91.671 1.00 170.02 167 LEU A O 1
ATOM 16200 N N . ALA J 1 168 ? -21.365 -11.640 -93.545 1.00 157.51 168 ALA A N 1
ATOM 16201 C CA . ALA J 1 168 ? -21.431 -10.449 -94.396 1.00 152.21 168 ALA A CA 1
ATOM 16202 C C . ALA J 1 168 ? -21.296 -9.126 -93.646 1.00 150.81 168 ALA A C 1
ATOM 16203 O O . ALA J 1 168 ? -20.886 -8.109 -94.217 1.00 146.60 168 ALA A O 1
ATOM 16205 N N . VAL J 1 169 ? -21.634 -9.143 -92.360 1.00 147.91 169 VAL A N 1
ATOM 16206 C CA . VAL J 1 169 ? -21.605 -7.981 -91.488 1.00 136.64 169 VAL A CA 1
ATOM 16207 C C . VAL J 1 169 ? -20.288 -7.951 -90.753 1.00 126.21 169 VAL A C 1
ATOM 16208 O O . VAL J 1 169 ? -19.452 -7.072 -90.978 1.00 132.25 169 VAL A O 1
ATOM 16212 N N . VAL J 1 170 ? -20.107 -8.903 -89.841 1.00 113.18 170 VAL A N 1
ATOM 16213 C CA . VAL J 1 170 ? -18.865 -8.919 -89.082 1.00 104.82 170 VAL A CA 1
ATOM 16214 C C . VAL J 1 170 ? -17.746 -9.589 -89.866 1.00 98.52 170 VAL A C 1
ATOM 16215 O O . VAL J 1 170 ? -16.593 -9.579 -89.409 1.00 90.72 170 VAL A O 1
ATOM 16219 N N . ALA J 1 171 ? -18.050 -10.131 -91.057 1.00 94.21 171 ALA A N 1
ATOM 16220 C CA . ALA J 1 171 ? -17.020 -10.764 -91.881 1.00 85.19 171 ALA A CA 1
ATOM 16221 C C . ALA J 1 171 ? -15.847 -9.840 -92.192 1.00 92.60 171 ALA A C 1
ATOM 16222 O O . ALA J 1 171 ? -14.689 -10.282 -92.064 1.00 97.64 171 ALA A O 1
ATOM 16224 N N . PRO J 1 172 ? -16.046 -8.584 -92.605 1.00 84.43 172 PRO A N 1
ATOM 16225 C CA . PRO J 1 172 ? -14.874 -7.727 -92.847 1.00 79.16 172 PRO A CA 1
ATOM 16226 C C . PRO J 1 172 ? -14.046 -7.524 -91.590 1.00 73.15 172 PRO A C 1
ATOM 16227 O O . PRO J 1 172 ? -12.812 -7.525 -91.660 1.00 82.96 172 PRO A O 1
ATOM 16231 N N . GLY J 1 173 ? -14.696 -7.330 -90.439 1.00 69.36 173 GLY A N 1
ATOM 16232 C CA . GLY J 1 173 ? -13.955 -7.199 -89.193 1.00 75.72 173 GLY A CA 1
ATOM 16233 C C . GLY J 1 173 ? -13.116 -8.424 -88.889 1.00 76.74 173 GLY A C 1
ATOM 16234 O O . GLY J 1 173 ? -11.989 -8.310 -88.397 1.00 81.70 173 GLY A O 1
ATOM 16235 N N . ILE J 1 174 ? -13.650 -9.612 -89.191 1.00 72.14 174 ILE A N 1
ATOM 16236 C CA . ILE J 1 174 ? -12.889 -10.847 -89.029 1.00 68.64 174 ILE A CA 1
ATOM 16237 C C . ILE J 1 174 ? -11.684 -10.861 -89.961 1.00 65.72 174 ILE A C 1
ATOM 16238 O O . ILE J 1 174 ? -10.569 -11.221 -89.558 1.00 71.63 174 ILE A O 1
ATOM 16243 N N . ALA J 1 175 ? -11.884 -10.469 -91.222 1.00 62.52 175 ALA A N 1
ATOM 16244 C CA . ALA J 1 175 ? -10.761 -10.414 -92.155 1.00 71.40 175 ALA A CA 1
ATOM 16245 C C . ALA J 1 175 ? -9.682 -9.440 -91.684 1.00 72.55 175 ALA A C 1
ATOM 16246 O O . ALA J 1 175 ? -8.480 -9.730 -91.796 1.00 74.80 175 ALA A O 1
ATOM 16248 N N . GLU J 1 176 ? -10.097 -8.281 -91.146 1.00 66.08 176 GLU A N 1
ATOM 16249 C CA . GLU J 1 176 ? -9.152 -7.291 -90.622 1.00 70.07 176 GLU A CA 1
ATOM 16250 C C . GLU J 1 176 ? -8.391 -7.831 -89.408 1.00 65.45 176 GLU A C 1
ATOM 16251 O O . GLU J 1 176 ? -7.162 -7.669 -89.294 1.00 63.68 176 GLU A O 1
ATOM 16257 N N . ALA J 1 177 ? -9.111 -8.487 -88.501 1.00 63.57 177 ALA A N 1
ATOM 16258 C CA . ALA J 1 177 ? -8.470 -9.129 -87.370 1.00 66.94 177 ALA A CA 1
ATOM 16259 C C . ALA J 1 177 ? -7.380 -10.088 -87.838 1.00 69.33 177 ALA A C 1
ATOM 16260 O O . ALA J 1 177 ? -6.228 -9.996 -87.395 1.00 72.50 177 ALA A O 1
ATOM 16262 N N . LEU J 1 178 ? -7.710 -10.994 -88.767 1.00 67.81 178 LEU A N 1
ATOM 16263 C CA . LEU J 1 178 ? -6.679 -11.901 -89.276 1.00 69.24 178 LEU A CA 1
ATOM 16264 C C . LEU J 1 178 ? -5.511 -11.126 -89.852 1.00 69.18 178 LEU A C 1
ATOM 16265 O O . LEU J 1 178 ? -4.332 -11.474 -89.635 1.00 66.86 178 LEU A O 1
ATOM 16270 N N . LEU J 1 179 ? -5.824 -10.028 -90.541 1.00 66.34 179 LEU A N 1
ATOM 16271 C CA . LEU J 1 179 ? -4.774 -9.216 -91.128 1.00 68.49 179 LEU A CA 1
ATOM 16272 C C . LEU J 1 179 ? -3.771 -8.782 -90.061 1.00 69.82 179 LEU A C 1
ATOM 16273 O O . LEU J 1 179 ? -2.563 -8.807 -90.312 1.00 69.64 179 LEU A O 1
ATOM 16278 N N . ALA J 1 180 ? -4.243 -8.508 -88.836 1.00 68.01 180 ALA A N 1
ATOM 16279 C CA . ALA J 1 180 ? -3.331 -8.100 -87.763 1.00 64.84 180 ALA A CA 1
ATOM 16280 C C . ALA J 1 180 ? -2.268 -9.164 -87.470 1.00 63.55 180 ALA A C 1
ATOM 16281 O O . ALA J 1 180 ? -1.087 -8.839 -87.278 1.00 62.99 180 ALA A O 1
ATOM 16283 N N . THR J 1 181 ? -2.670 -10.434 -87.394 1.00 62.17 181 THR A N 1
ATOM 16284 C CA . THR J 1 181 ? -1.691 -11.507 -87.259 1.00 55.61 181 THR A CA 1
ATOM 16285 C C . THR J 1 181 ? -0.762 -11.557 -88.466 1.00 60.50 181 THR A C 1
ATOM 16286 O O . THR J 1 181 ? 0.444 -11.787 -88.320 1.00 66.15 181 THR A O 1
ATOM 16290 N N . ALA J 1 182 ? -1.312 -11.396 -89.673 1.00 66.59 182 ALA A N 1
ATOM 16291 C CA . ALA J 1 182 ? -0.452 -11.408 -90.854 1.00 65.97 182 ALA A CA 1
ATOM 16292 C C . ALA J 1 182 ? 0.661 -10.355 -90.733 1.00 64.56 182 ALA A C 1
ATOM 16293 O O . ALA J 1 182 ? 1.847 -10.641 -90.977 1.00 67.82 182 ALA A O 1
ATOM 16295 N N . ILE J 1 183 ? 0.295 -9.132 -90.335 1.00 63.19 183 ILE A N 1
ATOM 16296 C CA . ILE J 1 183 ? 1.270 -8.054 -90.156 1.00 66.68 183 ILE A CA 1
ATOM 16297 C C . ILE J 1 183 ? 2.238 -8.386 -89.029 1.00 61.96 183 ILE A C 1
ATOM 16298 O O . ILE J 1 183 ? 3.424 -8.043 -89.087 1.00 65.39 183 ILE A O 1
ATOM 16303 N N . GLY J 1 184 ? 1.746 -9.035 -87.973 1.00 60.45 184 GLY A N 1
ATOM 16304 C CA . GLY J 1 184 ? 2.643 -9.466 -86.923 1.00 53.44 184 GLY A CA 1
ATOM 16305 C C . GLY J 1 184 ? 3.727 -10.390 -87.443 1.00 67.11 184 GLY A C 1
ATOM 16306 O O . GLY J 1 184 ? 4.916 -10.188 -87.173 1.00 72.66 184 GLY A O 1
ATOM 16307 N N . LEU J 1 185 ? 3.341 -11.378 -88.256 1.00 68.67 185 LEU A N 1
ATOM 16308 C CA . LEU J 1 185 ? 4.330 -12.299 -88.806 1.00 66.12 185 LEU A CA 1
ATOM 16309 C C . LEU J 1 185 ? 5.324 -11.571 -89.697 1.00 70.35 185 LEU A C 1
ATOM 16310 O O . LEU J 1 185 ? 6.525 -11.883 -89.683 1.00 75.51 185 LEU A O 1
ATOM 16315 N N . VAL J 1 186 ? 4.838 -10.633 -90.517 1.00 68.11 186 VAL A N 1
ATOM 16316 C CA . VAL J 1 186 ? 5.739 -9.840 -91.358 1.00 74.15 186 VAL A CA 1
ATOM 16317 C C . VAL J 1 186 ? 6.657 -8.934 -90.536 1.00 78.27 186 VAL A C 1
ATOM 16318 O O . VAL J 1 186 ? 7.683 -8.485 -91.048 1.00 81.80 186 VAL A O 1
ATOM 16322 N N . ALA J 1 187 ? 6.279 -8.562 -89.312 1.00 79.70 187 ALA A N 1
ATOM 16323 C CA . ALA J 1 187 ? 7.221 -7.836 -88.459 1.00 78.38 187 ALA A CA 1
ATOM 16324 C C . ALA J 1 187 ? 8.270 -8.779 -87.863 1.00 78.94 187 ALA A C 1
ATOM 16325 O O . ALA J 1 187 ? 9.448 -8.423 -87.766 1.00 78.75 187 ALA A O 1
ATOM 16327 N N . ALA J 1 188 ? 7.856 -9.989 -87.474 1.00 80.13 188 ALA A N 1
ATOM 16328 C CA . ALA J 1 188 ? 8.741 -10.925 -86.782 1.00 77.18 188 ALA A CA 1
ATOM 16329 C C . ALA J 1 188 ? 9.812 -11.494 -87.705 1.00 82.72 188 ALA A C 1
ATOM 16330 O O . ALA J 1 188 ? 10.963 -11.668 -87.289 1.00 91.82 188 ALA A O 1
ATOM 16332 N N . ILE J 1 189 ? 9.443 -11.888 -88.916 1.00 83.19 189 ILE A N 1
ATOM 16333 C CA . ILE J 1 189 ? 10.379 -12.639 -89.753 1.00 85.11 189 ILE A CA 1
ATOM 16334 C C . ILE J 1 189 ? 11.679 -11.889 -90.036 1.00 88.01 189 ILE A C 1
ATOM 16335 O O . ILE J 1 189 ? 12.760 -12.421 -89.724 1.00 93.76 189 ILE A O 1
ATOM 16340 N N . PRO J 1 190 ? 11.651 -10.671 -90.599 1.00 87.04 190 PRO A N 1
ATOM 16341 C CA . PRO J 1 190 ? 12.929 -9.996 -90.883 1.00 78.33 190 PRO A CA 1
ATOM 16342 C C . PRO J 1 190 ? 13.744 -9.719 -89.631 1.00 71.93 190 PRO A C 1
ATOM 16343 O O . PRO J 1 190 ? 14.977 -9.727 -89.692 1.00 75.46 190 PRO A O 1
ATOM 16347 N N . ALA J 1 191 ? 13.096 -9.488 -88.490 1.00 70.89 191 ALA A N 1
ATOM 16348 C CA . ALA J 1 191 ? 13.840 -9.326 -87.248 1.00 74.42 191 ALA A CA 1
ATOM 16349 C C . ALA J 1 191 ? 14.608 -10.590 -86.909 1.00 75.09 191 ALA A C 1
ATOM 16350 O O . ALA J 1 191 ? 15.799 -10.535 -86.599 1.00 80.54 191 ALA A O 1
ATOM 16352 N N . VAL J 1 192 ? 13.954 -11.746 -87.020 1.00 75.92 192 VAL A N 1
ATOM 16353 C CA . VAL J 1 192 ? 14.625 -13.002 -86.695 1.00 77.15 192 VAL A CA 1
ATOM 16354 C C . VAL J 1 192 ? 15.777 -13.255 -87.662 1.00 77.50 192 VAL A C 1
ATOM 16355 O O . VAL J 1 192 ? 16.885 -13.624 -87.249 1.00 83.03 192 VAL A O 1
ATOM 16359 N N . VAL J 1 193 ? 15.568 -13.010 -88.951 1.00 73.71 193 VAL A N 1
ATOM 16360 C CA . VAL J 1 193 ? 16.639 -13.306 -89.893 1.00 79.19 193 VAL A CA 1
ATOM 16361 C C . VAL J 1 193 ? 17.813 -12.353 -89.698 1.00 87.49 193 VAL A C 1
ATOM 16362 O O . VAL J 1 193 ? 18.960 -12.788 -89.531 1.00 98.30 193 VAL A O 1
ATOM 16366 N N . ILE J 1 194 ? 17.547 -11.042 -89.718 1.00 80.82 194 ILE A N 1
ATOM 16367 C CA . ILE J 1 194 ? 18.598 -10.059 -89.463 1.00 74.77 194 ILE A CA 1
ATOM 16368 C C . ILE J 1 194 ? 19.352 -10.389 -88.188 1.00 80.03 194 ILE A C 1
ATOM 16369 O O . ILE J 1 194 ? 20.588 -10.356 -88.151 1.00 88.09 194 ILE A O 1
ATOM 16374 N N . TYR J 1 195 ? 18.622 -10.745 -87.135 1.00 77.57 195 TYR A N 1
ATOM 16375 C CA . TYR J 1 195 ? 19.255 -11.110 -85.875 1.00 77.90 195 TYR A CA 1
ATOM 16376 C C . TYR J 1 195 ? 20.212 -12.286 -86.038 1.00 84.70 195 TYR A C 1
ATOM 16377 O O . TYR J 1 195 ? 21.304 -12.291 -85.458 1.00 82.39 195 TYR A O 1
ATOM 16386 N N . ASN J 1 196 ? 19.796 -13.318 -86.774 1.00 83.54 196 ASN A N 1
ATOM 16387 C CA . ASN J 1 196 ? 20.676 -14.462 -86.961 1.00 78.38 196 ASN A CA 1
ATOM 16388 C C . ASN J 1 196 ? 21.934 -14.049 -87.710 1.00 78.52 196 ASN A C 1
ATOM 16389 O O . ASN J 1 196 ? 23.048 -14.419 -87.319 1.00 82.50 196 ASN A O 1
ATOM 16394 N N . VAL J 1 197 ? 21.778 -13.244 -88.763 1.00 74.39 197 VAL A N 1
ATOM 16395 C CA . VAL J 1 197 ? 22.938 -12.759 -89.506 1.00 77.34 197 VAL A CA 1
ATOM 16396 C C . VAL J 1 197 ? 23.898 -12.019 -88.585 1.00 89.51 197 VAL A C 1
ATOM 16397 O O . VAL J 1 197 ? 25.119 -12.207 -88.651 1.00 97.01 197 VAL A O 1
ATOM 16401 N N . PHE J 1 198 ? 23.368 -11.152 -87.722 1.00 91.61 198 PHE A N 1
ATOM 16402 C CA . PHE J 1 198 ? 24.253 -10.410 -86.831 1.00 89.14 198 PHE A CA 1
ATOM 16403 C C . PHE J 1 198 ? 24.916 -11.332 -85.826 1.00 91.70 198 PHE A C 1
ATOM 16404 O O . PHE J 1 198 ? 26.060 -11.094 -85.436 1.00 101.51 198 PHE A O 1
ATOM 16412 N N . ALA J 1 199 ? 24.217 -12.373 -85.379 1.00 85.17 199 ALA A N 1
ATOM 16413 C CA . ALA J 1 199 ? 24.851 -13.325 -84.476 1.00 86.84 199 ALA A CA 1
ATOM 16414 C C . ALA J 1 199 ? 26.034 -14.018 -85.155 1.00 85.39 199 ALA A C 1
ATOM 16415 O O . ALA J 1 199 ? 27.107 -14.156 -84.558 1.00 81.32 199 ALA A O 1
ATOM 16417 N N . ARG J 1 200 ? 25.860 -14.441 -86.409 1.00 83.55 200 ARG A N 1
ATOM 16418 C CA . ARG J 1 200 ? 26.950 -15.085 -87.138 1.00 85.61 200 ARG A CA 1
ATOM 16419 C C . ARG J 1 200 ? 28.125 -14.134 -87.314 1.00 81.21 200 ARG A C 1
ATOM 16420 O O . ARG J 1 200 ? 29.276 -14.467 -86.992 1.00 85.31 200 ARG A O 1
ATOM 16428 N N . GLN J 1 201 ? 27.849 -12.943 -87.843 1.00 75.92 201 GLN A N 1
ATOM 16429 C CA . GLN J 1 201 ? 28.911 -11.996 -88.143 1.00 79.71 201 GLN A CA 1
ATOM 16430 C C . GLN J 1 201 ? 29.649 -11.567 -86.886 1.00 77.46 201 GLN A C 1
ATOM 16431 O O . GLN J 1 201 ? 30.879 -11.405 -86.892 1.00 80.78 201 GLN A O 1
ATOM 16437 N N . ILE J 1 202 ? 28.910 -11.328 -85.812 1.00 70.29 202 ILE A N 1
ATOM 16438 C CA . ILE J 1 202 ? 29.541 -10.990 -84.543 1.00 64.17 202 ILE A CA 1
ATOM 16439 C C . ILE J 1 202 ? 30.422 -12.130 -84.062 1.00 64.94 202 ILE A C 1
ATOM 16440 O O . ILE J 1 202 ? 31.556 -11.905 -83.629 1.00 65.89 202 ILE A O 1
ATOM 16445 N N . GLY J 1 203 ? 29.945 -13.371 -84.183 1.00 67.28 203 GLY A N 1
ATOM 16446 C CA . GLY J 1 203 ? 30.771 -14.504 -83.800 1.00 61.98 203 GLY A CA 1
ATOM 16447 C C . GLY J 1 203 ? 32.101 -14.511 -84.529 1.00 61.35 203 GLY A C 1
ATOM 16448 O O . GLY J 1 203 ? 33.166 -14.667 -83.915 1.00 68.73 203 GLY A O 1
ATOM 16449 N N . GLY J 1 204 ? 32.063 -14.297 -85.844 1.00 56.15 204 GLY A N 1
ATOM 16450 C CA . GLY J 1 204 ? 33.300 -14.272 -86.609 1.00 52.29 204 GLY A CA 1
ATOM 16451 C C . GLY J 1 204 ? 34.214 -13.126 -86.220 1.00 66.01 204 GLY A C 1
ATOM 16452 O O . GLY J 1 204 ? 35.440 -13.285 -86.170 1.00 76.21 204 GLY A O 1
ATOM 16453 N N . PHE J 1 205 ? 33.632 -11.957 -85.921 1.00 59.41 205 PHE A N 1
ATOM 16454 C CA . PHE J 1 205 ? 34.451 -10.819 -85.514 1.00 50.57 205 PHE A CA 1
ATOM 16455 C C . PHE J 1 205 ? 35.146 -11.111 -84.185 1.00 58.76 205 PHE A C 1
ATOM 16456 O O . PHE J 1 205 ? 36.342 -10.848 -84.017 1.00 58.50 205 PHE A O 1
ATOM 16464 N N . LYS J 1 206 ? 34.403 -11.654 -83.227 1.00 60.51 206 LYS A N 1
ATOM 16465 C CA . LYS J 1 206 ? 34.999 -12.087 -81.974 1.00 57.58 206 LYS A CA 1
ATOM 16466 C C . LYS J 1 206 ? 36.160 -13.040 -82.218 1.00 54.98 206 LYS A C 1
ATOM 16467 O O . LYS J 1 206 ? 37.218 -12.921 -81.592 1.00 56.91 206 LYS A O 1
ATOM 16473 N N . ALA J 1 207 ? 35.982 -14.007 -83.119 1.00 57.18 207 ALA A N 1
ATOM 16474 C CA . ALA J 1 207 ? 37.085 -14.922 -83.397 1.00 56.01 207 ALA A CA 1
ATOM 16475 C C . ALA J 1 207 ? 38.307 -14.167 -83.935 1.00 59.02 207 ALA A C 1
ATOM 16476 O O . ALA J 1 207 ? 39.429 -14.377 -83.470 1.00 62.90 207 ALA A O 1
ATOM 16478 N N . MET J 1 208 ? 38.108 -13.244 -84.880 1.00 55.77 208 MET A N 1
ATOM 16479 C CA . MET J 1 208 ? 39.239 -12.471 -85.408 1.00 55.11 208 MET A CA 1
ATOM 16480 C C . MET J 1 208 ? 39.970 -11.696 -84.301 1.00 53.33 208 MET A C 1
ATOM 16481 O O . MET J 1 208 ? 41.212 -11.644 -84.261 1.00 54.67 208 MET A O 1
ATOM 16486 N N . LEU J 1 209 ? 39.213 -11.033 -83.425 1.00 44.77 209 LEU A N 1
ATOM 16487 C CA . LEU J 1 209 ? 39.847 -10.307 -82.332 1.00 46.23 209 LEU A CA 1
ATOM 16488 C C . LEU J 1 209 ? 40.619 -11.260 -81.428 1.00 48.80 209 LEU A C 1
ATOM 16489 O O . LEU J 1 209 ? 41.771 -10.992 -81.069 1.00 45.21 209 LEU A O 1
ATOM 16494 N N . GLY J 1 210 ? 40.016 -12.402 -81.092 1.00 47.53 210 GLY A N 1
ATOM 16495 C CA . GLY J 1 210 ? 40.713 -13.375 -80.274 1.00 51.27 210 GLY A CA 1
ATOM 16496 C C . GLY J 1 210 ? 41.972 -13.905 -80.924 1.00 56.89 210 GLY A C 1
ATOM 16497 O O . GLY J 1 210 ? 42.912 -14.308 -80.220 1.00 51.16 210 GLY A O 1
ATOM 16498 N N . ASP J 1 211 ? 41.998 -13.930 -82.271 1.00 47.88 211 ASP A N 1
ATOM 16499 C CA . ASP J 1 211 ? 43.179 -14.350 -83.019 1.00 45.04 211 ASP A CA 1
ATOM 16500 C C . ASP J 1 211 ? 44.299 -13.340 -82.859 1.00 48.35 211 ASP A C 1
ATOM 16501 O O . ASP J 1 211 ? 45.455 -13.703 -82.573 1.00 56.18 211 ASP A O 1
ATOM 16506 N N . VAL J 1 212 ? 43.963 -12.057 -82.986 1.00 45.26 212 VAL A N 1
ATOM 16507 C CA . VAL J 1 212 ? 44.963 -11.013 -82.754 1.00 47.07 212 VAL A CA 1
ATOM 16508 C C . VAL J 1 212 ? 45.455 -11.060 -81.308 1.00 51.49 212 VAL A C 1
ATOM 16509 O O . VAL J 1 212 ? 46.664 -11.103 -81.041 1.00 52.13 212 VAL A O 1
ATOM 16513 N N . ALA J 1 213 ? 44.522 -11.140 -80.362 1.00 42.44 213 ALA A N 1
ATOM 16514 C CA . ALA J 1 213 ? 44.887 -11.197 -78.951 1.00 45.34 213 ALA A CA 1
ATOM 16515 C C . ALA J 1 213 ? 45.792 -12.381 -78.640 1.00 48.07 213 ALA A C 1
ATOM 16516 O O . ALA J 1 213 ? 46.770 -12.253 -77.878 1.00 54.06 213 ALA A O 1
ATOM 16518 N N . ALA J 1 214 ? 45.479 -13.547 -79.212 1.00 47.88 214 ALA A N 1
ATOM 16519 C CA . ALA J 1 214 ? 46.282 -14.738 -78.938 1.00 47.40 214 ALA A CA 1
ATOM 16520 C C . ALA J 1 214 ? 47.680 -14.589 -79.489 1.00 51.30 214 ALA A C 1
ATOM 16521 O O . ALA J 1 214 ? 48.650 -15.025 -78.853 1.00 57.45 214 ALA A O 1
ATOM 16523 N N . GLN J 1 215 ? 47.794 -13.991 -80.684 1.00 46.92 215 GLN A N 1
ATOM 16524 C CA . GLN J 1 215 ? 49.105 -13.761 -81.273 1.00 40.12 215 GLN A CA 1
ATOM 16525 C C . GLN J 1 215 ? 49.945 -12.842 -80.391 1.00 49.40 215 GLN A C 1
ATOM 16526 O O . GLN J 1 215 ? 51.150 -13.092 -80.193 1.00 53.88 215 GLN A O 1
ATOM 16532 N N . VAL J 1 216 ? 49.314 -11.802 -79.811 1.00 47.53 216 VAL A N 1
ATOM 16533 C CA . VAL J 1 216 ? 50.020 -10.895 -78.895 1.00 42.57 216 VAL A CA 1
ATOM 16534 C C . VAL J 1 216 ? 50.497 -11.651 -77.653 1.00 38.53 216 VAL A C 1
ATOM 16535 O O . VAL J 1 216 ? 51.672 -11.579 -77.281 1.00 40.90 216 VAL A O 1
ATOM 16539 N N . LEU J 1 217 ? 49.612 -12.432 -77.027 1.00 42.21 217 LEU A N 1
ATOM 16540 C CA . LEU J 1 217 ? 50.031 -13.171 -75.836 1.00 38.93 217 LEU A CA 1
ATOM 16541 C C . LEU J 1 217 ? 51.162 -14.149 -76.138 1.00 42.99 217 LEU A C 1
ATOM 16542 O O . LEU J 1 217 ? 52.116 -14.254 -75.356 1.00 52.36 217 LEU A O 1
ATOM 16547 N N . LEU J 1 218 ? 51.073 -14.878 -77.259 1.00 46.82 218 LEU A N 1
ATOM 16548 C CA . LEU J 1 218 ? 52.125 -15.830 -77.635 1.00 48.02 218 LEU A CA 1
ATOM 16549 C C . LEU J 1 218 ? 53.479 -15.149 -77.879 1.00 48.95 218 LEU A C 1
ATOM 16550 O O . LEU J 1 218 ? 54.535 -15.660 -77.475 1.00 51.15 218 LEU A O 1
ATOM 16555 N N . LEU J 1 219 ? 53.474 -14.020 -78.583 1.00 52.17 219 LEU A N 1
ATOM 16556 C CA . LEU J 1 219 ? 54.716 -13.275 -78.778 1.00 43.91 219 LEU A CA 1
ATOM 16557 C C . LEU J 1 219 ? 55.289 -12.821 -77.439 1.00 47.62 219 LEU A C 1
ATOM 16558 O O . LEU J 1 219 ? 56.498 -12.946 -77.198 1.00 54.38 219 LEU A O 1
ATOM 16563 N N . GLN J 1 220 ? 54.444 -12.277 -76.556 1.00 43.85 220 GLN A N 1
ATOM 16564 C CA . GLN J 1 220 ? 54.945 -11.832 -75.259 1.00 50.52 220 GLN A CA 1
ATOM 16565 C C . GLN J 1 220 ? 55.511 -12.997 -74.451 1.00 40.47 220 GLN A C 1
ATOM 16566 O O . GLN J 1 220 ? 56.594 -12.884 -73.873 1.00 52.78 220 GLN A O 1
ATOM 16572 N N . SER J 1 221 ? 54.788 -14.128 -74.397 1.00 44.03 221 SER A N 1
ATOM 16573 C CA . SER J 1 221 ? 55.246 -15.300 -73.638 1.00 43.64 221 SER A CA 1
ATOM 16574 C C . SER J 1 221 ? 56.582 -15.828 -74.162 1.00 43.95 221 SER A C 1
ATOM 16575 O O . SER J 1 221 ? 57.553 -15.980 -73.400 1.00 62.92 221 SER A O 1
ATOM 16578 N N . ARG J 1 222 ? 56.657 -16.083 -75.471 1.00 46.37 222 ARG A N 1
ATOM 16579 C CA . ARG J 1 222 ? 57.891 -16.603 -76.056 1.00 45.59 222 ARG A CA 1
ATOM 16580 C C . ARG J 1 222 ? 59.054 -15.647 -75.847 1.00 41.91 222 ARG A C 1
ATOM 16581 O O . ARG J 1 222 ? 60.159 -16.076 -75.495 1.00 54.43 222 ARG A O 1
ATOM 16589 N N . ASP J 1 223 ? 58.827 -14.344 -76.058 1.00 41.27 223 ASP A N 1
ATOM 16590 C CA . ASP J 1 223 ? 59.897 -13.364 -75.915 1.00 43.90 223 ASP A CA 1
ATOM 16591 C C . ASP J 1 223 ? 60.387 -13.259 -74.475 1.00 58.17 223 ASP A C 1
ATOM 16592 O O . ASP J 1 223 ? 61.601 -13.222 -74.226 1.00 58.61 223 ASP A O 1
ATOM 16597 N N . LEU J 1 224 ? 59.471 -13.229 -73.509 1.00 57.54 224 LEU A N 1
ATOM 16598 C CA . LEU J 1 224 ? 59.914 -13.238 -72.122 1.00 53.92 224 LEU A CA 1
ATOM 16599 C C . LEU J 1 224 ? 60.784 -14.455 -71.845 1.00 56.74 224 LEU A C 1
ATOM 16600 O O . LEU J 1 224 ? 61.821 -14.344 -71.184 1.00 60.24 224 LEU A O 1
ATOM 16605 N N . ASP J 1 225 ? 60.374 -15.634 -72.330 1.00 49.89 225 ASP A N 1
ATOM 16606 C CA . ASP J 1 225 ? 61.161 -16.826 -72.025 1.00 44.80 225 ASP A CA 1
ATOM 16607 C C . ASP J 1 225 ? 62.504 -16.795 -72.738 1.00 48.56 225 ASP A C 1
ATOM 16608 O O . ASP J 1 225 ? 63.519 -17.185 -72.169 1.00 49.72 225 ASP A O 1
ATOM 16613 N N . LEU J 1 226 ? 62.545 -16.338 -73.981 1.00 57.77 226 LEU A N 1
ATOM 16614 C CA . LEU J 1 226 ? 63.829 -16.337 -74.668 1.00 51.02 226 LEU A CA 1
ATOM 16615 C C . LEU J 1 226 ? 64.784 -15.349 -74.021 1.00 58.08 226 LEU A C 1
ATOM 16616 O O . LEU J 1 226 ? 65.979 -15.627 -73.890 1.00 68.93 226 LEU A O 1
ATOM 16621 N N . GLU J 1 227 ? 64.271 -14.204 -73.587 1.00 57.32 227 GLU A N 1
ATOM 16622 C CA . GLU J 1 227 ? 65.087 -13.238 -72.860 1.00 55.14 227 GLU A CA 1
ATOM 16623 C C . GLU J 1 227 ? 65.585 -13.814 -71.541 1.00 59.77 227 GLU A C 1
ATOM 16624 O O . GLU J 1 227 ? 66.745 -13.613 -71.161 1.00 63.25 227 GLU A O 1
ATOM 16630 N N . ALA J 1 228 ? 64.711 -14.503 -70.808 1.00 59.22 228 ALA A N 1
ATOM 16631 C CA . ALA J 1 228 ? 65.131 -15.100 -69.545 1.00 54.99 228 ALA A CA 1
ATOM 16632 C C . ALA J 1 228 ? 66.212 -16.145 -69.769 1.00 60.73 228 ALA A C 1
ATOM 16633 O O . ALA J 1 228 ? 67.152 -16.254 -68.975 1.00 62.85 228 ALA A O 1
ATOM 16635 N N . SER J 1 229 ? 66.094 -16.926 -70.846 1.00 65.16 229 SER A N 1
ATOM 16636 C CA . SER J 1 229 ? 67.079 -17.970 -71.132 1.00 62.95 229 SER A CA 1
ATOM 16637 C C . SER J 1 229 ? 68.401 -17.377 -71.611 1.00 62.77 229 SER A C 1
ATOM 16638 O O . SER J 1 229 ? 69.473 -17.924 -71.335 1.00 56.87 229 SER A O 1
ATOM 16641 N N . ALA J 1 230 ? 68.342 -16.297 -72.386 1.00 65.82 230 ALA A N 1
ATOM 16642 C CA . ALA J 1 230 ? 69.569 -15.653 -72.835 1.00 72.37 230 ALA A CA 1
ATOM 16643 C C . ALA J 1 230 ? 70.260 -14.939 -71.694 1.00 87.28 230 ALA A C 1
ATOM 16644 O O . ALA J 1 230 ? 71.487 -14.808 -71.703 1.00 93.98 230 ALA A O 1
ATOM 16646 N N . ALA J 1 231 ? 69.501 -14.509 -70.686 1.00 98.44 231 ALA A N 1
ATOM 16647 C CA . ALA J 1 231 ? 70.122 -13.869 -69.535 1.00 100.83 231 ALA A CA 1
ATOM 16648 C C . ALA J 1 231 ? 70.773 -14.882 -68.612 1.00 106.33 231 ALA A C 1
ATOM 16649 O O . ALA J 1 231 ? 71.790 -14.577 -67.984 1.00 111.41 231 ALA A O 1
ATOM 16651 N N . ALA J 1 232 ? 70.201 -16.078 -68.499 1.00 106.38 232 ALA A N 1
ATOM 16652 C CA . ALA J 1 232 ? 70.794 -17.084 -67.632 1.00 105.00 232 ALA A CA 1
ATOM 16653 C C . ALA J 1 232 ? 72.080 -17.650 -68.228 1.00 116.91 232 ALA A C 1
ATOM 16654 O O . ALA J 1 232 ? 73.053 -17.877 -67.503 1.00 124.51 232 ALA A O 1
ATOM 16656 N N . HIS J 1 233 ? 72.118 -17.884 -69.542 1.00 125.56 233 HIS A N 1
ATOM 16657 C CA . HIS J 1 233 ? 73.247 -18.573 -70.168 1.00 135.53 233 HIS A CA 1
ATOM 16658 C C . HIS J 1 233 ? 73.805 -17.801 -71.356 1.00 140.72 233 HIS A C 1
ATOM 16659 O O . HIS J 1 233 ? 73.383 -18.015 -72.501 1.00 137.98 233 HIS A O 1
ATOM 16666 N N . PRO J 1 234 ? 74.786 -16.905 -71.125 1.00 152.58 234 PRO A N 1
ATOM 16667 C CA . PRO J 1 234 ? 75.512 -16.203 -72.191 1.00 158.69 234 PRO A CA 1
ATOM 16668 C C . PRO J 1 234 ? 76.653 -17.033 -72.787 1.00 164.43 234 PRO A C 1
ATOM 16669 O O . PRO J 1 234 ? 77.474 -16.498 -73.537 1.00 164.52 234 PRO A O 1
#

Nearest PDB structures (foldseek):
  5sv0-assembly1_B  TM=9.815E-01  e=1.029E-24  Escherichia coli DH1
  6tyi-assembly1_D  TM=9.838E-01  e=6.994E-24  Escherichia coli K-12
  5sv0-assembly2_J  TM=9.716E-01  e=1.392E-23  Escherichia coli DH1
  5zfu-assembly1_F  TM=9.745E-01  e=4.789E-22  Escherichia coli K-12
  6ye4-assembly1_C  TM=9.762E-01  e=9.206E-20  Serratia marcescens

Organism: Escherichia coli (strain K12) (NCBI:txid83333)

Solvent-accessible surface area: 101856 Å² total

Sequence (2215 aa):
LSVWGMYQHADIVVKCVMIGLILASVVTWAIFFSKSVEFFNQKRRLKREQQLLAEARSLNQANDIAADFGSKSLSLHLLNEAQNELELSEGSDDNEGIERTSFRLERRVAAVGRQMGRGNGYLATIGAISPFVGLFGTVWGIMNSFIGIAQTQTTNLAVVAPGIAEALLATAIGLVAAIPAVVIYNVFARQIGGFKAMLGDVAAQVLLLQSRDLDLEASAAAHPSVWGMYQHADIVVKCVMIGLILASVVTWAIFFSKSVEFFNQKRRLKREQQLLAEARSLNQANDIAADFGSKSLSLHLLNEAQNELELSEGSDDNEGIERTSFRLERRVAAVGRQMGRGNGYLATIGAISPFVGLFGTVWGIMNSFIGIAQTQTTNLAVVAPGIAEALLATAIGLVAAIPAVVIYNVFARQIGGFKAMLGDVAAQVLLLQSRDLDLEASAAAADIVVKCVMIGLILASVVTWAIFFSKSVEFFNQKRRLKREQQLLAEARSLNQANDIAADFGSKSLSLHLLNEAQNELELSEGSDDNEGIERTSFRLERRVAAVGRQMGRGNGYLATIGAISPFVGLFGTVWGIMNSFIGIAQTQTTNLAVVAPGIAEALLATAIGLVAAIPAVVIYNVFARQIGGFKAMLGDVAAQVLLLQSRDLDLEASAAAHADIVVKCVMIGLILASVVTWAIFFSKSVEFFNQKRRLKREQQLLAEARSLNQANDIAADFGSKSLSLHLLNEAQNELELSEGSDDNEGIERTSFRLERRVAAVGRQMGRGNGYLATIGAISPFVGLFGTVWGIMNSFIGIAQTQTTNLAVVAPGIAEALLATAIGLVAAIPAVVIYNVFARQIGGFKAMLGDVAAQVLLLQSRDLDLEASAAAHPVWGMYQHADIVVKCVMIGLILASVVTWAIFFSKSVEFFNQKRRLKREQQLLAEARSLNQANDIAADFGSKSLSLHLLNEAQNELELSEGSDDNEGIERTSFRLERRVAAVGRQMGRGNGYLATIGAISPFVGLFGTVWGIMNSFIGIAQTQTTNLAVVAPGIAEALLATAIGLVAAIPAVVIYNVFARQIGGFKAMLGDVAAQVLLLQSRDLDLEASAAAHPQTDLSVWGMYQHADIVVKCVMIGLILASVVTWAIFFSKSVEFFNQKRRLKREQQLLAEARSLNQANDIAADFGSKSLSLHLLNEAQNELELSEGSDDNEGIERTSFRLERRRVAAVGRQMGRGNGYYLATIGAISPFVGLFGTVWGIMNSFIGIAQTQTTNLAVVAPGIAEALLATAIGLVAAIPAVVIYNVFARQIGGFKAMLGDVAAQVLLLQSRDLDLEASAAAHPVLSVWGMYQHADIVVKCVMIGLILASVVTWAIFFSKSVEFFNQKRRLKREQQLLAEARSLNQANDIAADFGSKSLSLHLLNEAQNELELSEGSDDNEGIERTSFRLERRVAAVGRQMGRGNGYLATIGAISPFVGLFGTVWGIMNSFIGIAQTQTTNLAVVAPGIAEALLATAIGLVAAIPAVVIYNVFARQIGGFKAMLGDVAAQVLLLQSRDLDLEASAAAHPLSVWGMYQHADIVVKCVMIGLILASVVTWAIFFSKSVEFFNQKRRLKREQQLLAEARSLNQANDIAADFGSKSLSLHLLNEAQNELELSEGSDDNEGIERTSFRLERRVAAVGRQMGRGNGYLATIGAISPFVGLFGTVWGIMNSFIGIAQTQTTNLAVVAPGIAEALLATAIGLVAAIPAVVIYNVFARQIGGFKAMLGDVAAQVLLLQSRDLDLEASAAAADIVVKCVMIGLILASVVTWAIFFSKSVEFFNQKRRLKREQQLLAEARSLNQANDIAADFGSKSLSLHLLNEAQNELELSEGSDDNEGIERTSFRLERRVAAVGRQMGRGNGYLATIGAISPFVGLFGTVWGIMNSFIGIAQTQTTNLAVVAPGIAEALLATAIGLVAAIPAVVIYNVFARQIGGFKAMLGDVAAQVLLLQSRDLDLEASAAAGNNLMQTDLSVWGMYQHADIVVKCVMIGLILASVVTWAIFFSKSVEFFNQKRRLKREQQLLAEARSLNQANDIAADFGSKSLSLHLLNEAQNELELSEGSDDNEGIERTSFRLERRVAAVGRQMGRGNGYLATIGAISPFVGLFGTVWGIMNSFIGIAQTQTTNLAVVAPGIAEALLATAIGLVAAIPAVVIYNVFARQIGGFKAMLGDVAAQVLLLQSRDLDLEASAAAHP

Radius of gyration: 51.46 Å; Cα contacts (8 Å, |Δi|>4): 2650; chains: 10; bounding box: 146×77×149 Å